Protein AF-0000000078706497 (afdb_homodimer)

Structure (mmCIF, N/CA/C/O backbone):
data_AF-0000000078706497-model_v1
#
loop_
_entity.id
_entity.type
_entity.pdbx_description
1 polymer 'non-specific serine/threonine protein kinase'
#
loop_
_atom_site.group_PDB
_atom_site.id
_atom_site.type_symbol
_atom_site.label_atom_id
_atom_site.label_alt_id
_atom_site.label_comp_id
_atom_site.label_asym_id
_atom_site.label_entity_id
_atom_site.label_seq_id
_atom_site.pdbx_PDB_ins_code
_atom_site.Cartn_x
_atom_site.Cartn_y
_atom_site.Cartn_z
_atom_site.occupancy
_atom_site.B_iso_or_equiv
_atom_site.auth_seq_id
_atom_site.auth_comp_id
_atom_site.auth_asym_id
_atom_site.auth_atom_id
_atom_site.pdbx_PDB_model_num
ATOM 1 N N . MET A 1 1 ? 19.969 73.562 -28.781 1 34.78 1 MET A N 1
ATOM 2 C CA . MET A 1 1 ? 19.391 74.125 -27.562 1 34.78 1 MET A CA 1
ATOM 3 C C . MET A 1 1 ? 19.656 73.188 -26.375 1 34.78 1 MET A C 1
ATOM 5 O O . MET A 1 1 ? 19.891 73.688 -25.266 1 34.78 1 MET A O 1
ATOM 9 N N . VAL A 1 2 ? 19.422 71.938 -26.625 1 42.34 2 VAL A N 1
ATOM 10 C CA . VAL A 1 2 ? 19.531 70.938 -25.578 1 42.34 2 VAL A CA 1
ATOM 11 C C . VAL A 1 2 ? 20.984 70.812 -25.125 1 42.34 2 VAL A C 1
ATOM 13 O O . VAL A 1 2 ? 21.25 70.5 -23.953 1 42.34 2 VAL A O 1
ATOM 16 N N . HIS A 1 3 ? 21.844 70.812 -26.172 1 37.47 3 HIS A N 1
ATOM 17 C CA . HIS A 1 3 ? 23.188 70.25 -25.875 1 37.47 3 HIS A CA 1
ATOM 18 C C . HIS A 1 3 ? 23.969 71.25 -25.031 1 37.47 3 HIS A C 1
ATOM 20 O O . HIS A 1 3 ? 25.188 71.125 -24.891 1 37.47 3 HIS A O 1
ATOM 26 N N . SER A 1 4 ? 23.562 72.562 -24.984 1 37.47 4 SER A N 1
ATOM 27 C CA . SER A 1 4 ? 24.516 73.25 -24.156 1 37.47 4 SER A CA 1
ATOM 28 C C . SER A 1 4 ? 24.656 72.625 -22.781 1 37.47 4 SER A C 1
ATOM 30 O O . SER A 1 4 ? 23.656 72.25 -22.172 1 37.47 4 SER A O 1
ATOM 32 N N . THR A 1 5 ? 25.578 71.812 -22.547 1 37.81 5 THR A N 1
ATOM 33 C CA . THR A 1 5 ? 26.047 71.25 -21.281 1 37.81 5 THR A CA 1
ATOM 34 C C . THR A 1 5 ? 25.891 72.312 -20.156 1 37.81 5 THR A C 1
ATOM 36 O O . THR A 1 5 ? 26.766 72.438 -19.297 1 37.81 5 THR A O 1
ATOM 39 N N . CYS A 1 6 ? 25.094 73.312 -20.297 1 35.19 6 CYS A N 1
ATOM 40 C CA . CYS A 1 6 ? 25.016 74.312 -19.25 1 35.19 6 CYS A CA 1
ATOM 41 C C . CYS A 1 6 ? 24.984 73.688 -17.875 1 35.19 6 CYS A C 1
ATOM 43 O O . CYS A 1 6 ? 24.25 72.688 -17.641 1 35.19 6 CYS A O 1
ATOM 45 N N . ASP A 1 7 ? 26.031 73.688 -17.031 1 36.41 7 ASP A N 1
ATOM 46 C CA . ASP A 1 7 ? 26.109 73.562 -15.578 1 36.41 7 ASP A CA 1
ATOM 47 C C . ASP A 1 7 ? 24.75 73.875 -14.938 1 36.41 7 ASP A C 1
ATOM 49 O O . ASP A 1 7 ? 23.859 74.438 -15.586 1 36.41 7 ASP A O 1
ATOM 53 N N . ASN A 1 8 ? 24.703 73.75 -13.477 1 39.38 8 ASN A N 1
ATOM 54 C CA . ASN A 1 8 ? 23.656 73.875 -12.477 1 39.38 8 ASN A CA 1
ATOM 55 C C . ASN A 1 8 ? 22.781 75.125 -12.781 1 39.38 8 ASN A C 1
ATOM 57 O O . ASN A 1 8 ? 22.141 75.688 -11.875 1 39.38 8 ASN A O 1
ATOM 61 N N . HIS A 1 9 ? 23.031 76 -13.711 1 40.28 9 HIS A N 1
ATOM 62 C CA . HIS A 1 9 ? 22.469 77.312 -13.703 1 40.28 9 HIS A CA 1
ATOM 63 C C . HIS A 1 9 ? 20.953 77.312 -13.891 1 40.28 9 HIS A C 1
ATOM 65 O O . HIS A 1 9 ? 20.438 76.5 -14.641 1 40.28 9 HIS A O 1
ATOM 71 N N . SER A 1 10 ? 20.188 77.812 -12.805 1 47.84 10 SER A N 1
ATOM 72 C CA . SER A 1 10 ? 18.797 78.25 -12.734 1 47.84 10 SER A CA 1
ATOM 73 C C . SER A 1 10 ? 18.312 78.75 -14.086 1 47.84 10 SER A C 1
ATOM 75 O O . SER A 1 10 ? 19.031 79.5 -14.773 1 47.84 10 SER A O 1
ATOM 77 N N . VAL A 1 11 ? 17.75 78.062 -14.867 1 53.53 11 VAL A N 1
ATOM 78 C CA . VAL A 1 11 ? 16.953 78.438 -16.031 1 53.53 11 VAL A CA 1
ATOM 79 C C . VAL A 1 11 ? 16.547 79.938 -15.891 1 53.53 11 VAL A C 1
ATOM 81 O O . VAL A 1 11 ? 16.109 80.562 -16.859 1 53.53 11 VAL A O 1
ATOM 84 N N . LEU A 1 12 ? 16.641 80.438 -14.688 1 52 12 LEU A N 1
ATOM 85 C CA . LEU A 1 12 ? 16.172 81.812 -14.344 1 52 12 LEU A CA 1
ATOM 86 C C . LEU A 1 12 ? 16.906 82.875 -15.141 1 52 12 LEU A C 1
ATOM 88 O O . LEU A 1 12 ? 16.312 83.875 -15.547 1 52 12 LEU A O 1
ATOM 92 N N . ASN A 1 13 ? 18.281 82.688 -15.18 1 54.47 13 ASN A N 1
ATOM 93 C CA . ASN A 1 13 ? 19.078 83.75 -15.773 1 54.47 13 ASN A CA 1
ATOM 94 C C . ASN A 1 13 ? 19.406 83.5 -17.234 1 54.47 13 ASN A C 1
ATOM 96 O O . ASN A 1 13 ? 20.281 84.125 -17.828 1 54.47 13 ASN A O 1
ATOM 100 N N . SER A 1 14 ? 18.781 82.562 -17.859 1 59.28 14 SER A N 1
ATOM 101 C CA . SER A 1 14 ? 19.188 82.25 -19.219 1 59.28 14 SER A CA 1
ATOM 102 C C . SER A 1 14 ? 18.422 83.062 -20.234 1 59.28 14 SER A C 1
ATOM 104 O O . SER A 1 14 ? 17.234 83.312 -20.078 1 59.28 14 SER A O 1
ATOM 106 N N . PRO A 1 15 ? 19.078 83.812 -21.094 1 62.59 15 PRO A N 1
ATOM 107 C CA . PRO A 1 15 ? 18.438 84.562 -22.172 1 62.59 15 PRO A CA 1
ATOM 108 C C . PRO A 1 15 ? 17.516 83.688 -23.016 1 62.59 15 PRO A C 1
ATOM 110 O O . PRO A 1 15 ? 16.641 84.188 -23.719 1 62.59 15 PRO A O 1
ATOM 113 N N . CYS A 1 16 ? 17.656 82.375 -22.875 1 65.5 16 CYS A N 1
ATOM 114 C CA . CYS A 1 16 ? 16.812 81.438 -23.656 1 65.5 16 CYS A CA 1
ATOM 115 C C . CYS A 1 16 ? 15.383 81.438 -23.141 1 65.5 16 CYS A C 1
ATOM 117 O O . CYS A 1 16 ? 14.445 81.25 -23.906 1 65.5 16 CYS A O 1
ATOM 119 N N . ARG A 1 17 ? 15.188 81.75 -21.984 1 68.38 17 ARG A N 1
ATOM 120 C CA . ARG A 1 17 ? 13.844 81.812 -21.422 1 68.38 17 ARG A CA 1
ATOM 121 C C . ARG A 1 17 ? 13.008 82.938 -22.062 1 68.38 17 ARG A C 1
ATOM 123 O O . ARG A 1 17 ? 11.875 82.688 -22.484 1 68.38 17 ARG A O 1
ATOM 130 N N . GLU A 1 18 ? 13.664 83.938 -22.109 1 70.94 18 GLU A N 1
ATOM 131 C CA . GLU A 1 18 ? 12.953 85.062 -22.703 1 70.94 18 GLU A CA 1
ATOM 132 C C . GLU A 1 18 ? 12.656 84.812 -24.188 1 70.94 18 GLU A C 1
ATOM 134 O O . GLU A 1 18 ? 11.594 85.188 -24.672 1 70.94 18 GLU A O 1
ATOM 139 N N . PHE A 1 19 ? 13.648 84.188 -24.75 1 73.5 19 PHE A N 1
ATOM 140 C CA . PHE A 1 19 ? 13.477 83.812 -26.156 1 73.5 19 PHE A CA 1
ATOM 141 C C . PHE A 1 19 ? 12.305 82.875 -26.344 1 73.5 19 PHE A C 1
ATOM 143 O O . PHE A 1 19 ? 11.461 83.062 -27.219 1 73.5 19 PHE A O 1
ATOM 150 N N . LEU A 1 20 ? 12.086 81.938 -25.5 1 76.12 20 LEU A N 1
ATOM 151 C CA . LEU A 1 20 ? 11.031 80.938 -25.641 1 76.12 20 LEU A CA 1
ATOM 152 C C . LEU A 1 20 ? 9.672 81.5 -25.312 1 76.12 20 LEU A C 1
ATOM 154 O O . LEU A 1 20 ? 8.664 81.188 -25.938 1 76.12 20 LEU A O 1
ATOM 158 N N . LEU A 1 21 ? 9.672 82.5 -24.453 1 76.81 21 LEU A N 1
ATOM 159 C CA . LEU A 1 21 ? 8.406 83.062 -24.031 1 76.81 21 LEU A CA 1
ATOM 160 C C . LEU A 1 21 ? 7.836 83.938 -25.141 1 76.81 21 LEU A C 1
ATOM 162 O O . LEU A 1 21 ? 6.621 84.188 -25.219 1 76.81 21 LEU A O 1
ATOM 166 N N . THR A 1 22 ? 8.672 84.375 -26.047 1 77.62 22 THR A N 1
ATOM 167 C CA . THR A 1 22 ? 8.203 85.25 -27.141 1 77.62 22 THR A CA 1
ATOM 168 C C . THR A 1 22 ? 7.418 84.438 -28.156 1 77.62 22 THR A C 1
ATOM 170 O O . THR A 1 22 ? 6.586 84.938 -28.891 1 77.62 22 THR A O 1
ATOM 173 N N . PHE A 1 23 ? 7.617 83.062 -28.156 1 78 23 PHE A N 1
ATOM 174 C CA . PHE A 1 23 ? 6.953 82.25 -29.141 1 78 23 PHE A CA 1
ATOM 175 C C . PHE A 1 23 ? 5.527 81.875 -28.703 1 78 23 PHE A C 1
ATOM 177 O O . PHE A 1 23 ? 4.75 81.312 -29.469 1 78 23 PHE A O 1
ATOM 184 N N . LEU A 1 24 ? 5.145 82.312 -27.453 1 79.62 24 LEU A N 1
ATOM 185 C CA . LEU A 1 24 ? 3.787 82.062 -27 1 79.62 24 LEU A CA 1
ATOM 186 C C . LEU A 1 24 ? 2.787 82.938 -27.703 1 79.62 24 LEU A C 1
ATOM 188 O O . LEU A 1 24 ? 1.589 82.688 -27.734 1 79.62 24 LEU A O 1
ATOM 192 N N . SER A 1 25 ? 3.301 84.062 -28.312 1 77.81 25 SER A N 1
ATOM 193 C CA . SER A 1 25 ? 2.441 85 -29.016 1 77.81 25 SER A CA 1
ATOM 194 C C . SER A 1 25 ? 2.592 84.812 -30.531 1 77.81 25 SER A C 1
ATOM 196 O O . SER A 1 25 ? 2.105 85.688 -31.297 1 77.81 25 SER A O 1
ATOM 198 N N . HIS A 1 26 ? 3.123 83.812 -30.953 1 78.69 26 HIS A N 1
ATOM 199 C CA . HIS A 1 26 ? 3.346 83.625 -32.375 1 78.69 26 HIS A CA 1
ATOM 200 C C . HIS A 1 26 ? 2.029 83.375 -33.125 1 78.69 26 HIS A C 1
ATOM 202 O O . HIS A 1 26 ? 1.067 82.875 -32.531 1 78.69 26 HIS A O 1
ATOM 208 N N . SER A 1 27 ? 1.895 83.688 -34.312 1 78.19 27 SER A N 1
ATOM 209 C CA . SER A 1 27 ? 0.67 83.625 -35.094 1 78.19 27 SER A CA 1
ATOM 210 C C . SER A 1 27 ? 0.325 82.188 -35.469 1 78.19 27 SER A C 1
ATOM 212 O O . SER A 1 27 ? -0.851 81.812 -35.562 1 78.19 27 SER A O 1
ATOM 214 N N . ALA A 1 28 ? 1.312 81.25 -35.5 1 81 28 ALA A N 1
ATOM 215 C CA . ALA A 1 28 ? 1.059 79.812 -35.844 1 81 28 ALA A CA 1
ATOM 216 C C . ALA A 1 28 ? 0.792 79 -34.594 1 81 28 ALA A C 1
ATOM 218 O O . ALA A 1 28 ? 1.59 79 -33.656 1 81 28 ALA A O 1
ATOM 219 N N . LYS A 1 29 ? -0.241 78.312 -34.531 1 82.94 29 LYS A N 1
ATOM 220 C CA . LYS A 1 29 ? -0.679 77.5 -33.375 1 82.94 29 LYS A CA 1
ATOM 221 C C . LYS A 1 29 ? 0.319 76.375 -33.062 1 82.94 29 LYS A C 1
ATOM 223 O O . LYS A 1 29 ? 0.599 76.062 -31.906 1 82.94 29 LYS A O 1
ATOM 228 N N . ASP A 1 30 ? 0.869 75.75 -34.094 1 81.38 30 ASP A N 1
ATOM 229 C CA . ASP A 1 30 ? 1.789 74.625 -33.906 1 81.38 30 ASP A CA 1
ATOM 230 C C . ASP A 1 30 ? 3.07 75.125 -33.219 1 81.38 30 ASP A C 1
ATOM 232 O O . ASP A 1 30 ? 3.615 74.375 -32.375 1 81.38 30 ASP A O 1
ATOM 236 N N . VAL A 1 31 ? 3.404 76.25 -33.531 1 81.38 31 VAL A N 1
ATOM 237 C CA . VAL A 1 31 ? 4.609 76.812 -32.938 1 81.38 31 VAL A CA 1
ATOM 238 C C . VAL A 1 31 ? 4.336 77.188 -31.469 1 81.38 31 VAL A C 1
ATOM 240 O O . VAL A 1 31 ? 5.172 76.938 -30.594 1 81.38 31 VAL A O 1
ATOM 243 N N . ARG A 1 32 ? 3.223 77.5 -31.203 1 83.62 32 ARG A N 1
ATOM 244 C CA . ARG A 1 32 ? 2.869 77.875 -29.828 1 83.62 32 ARG A CA 1
ATOM 245 C C . ARG A 1 32 ? 2.789 76.625 -28.953 1 83.62 32 ARG A C 1
ATOM 247 O O . ARG A 1 32 ? 3.283 76.625 -27.828 1 83.62 32 ARG A O 1
ATOM 254 N N . LEU A 1 33 ? 2.223 75.625 -29.422 1 82.38 33 LEU A N 1
ATOM 255 C CA . LEU A 1 33 ? 2.078 74.375 -28.672 1 82.38 33 LEU A CA 1
ATOM 256 C C . LEU A 1 33 ? 3.438 73.75 -28.391 1 82.38 33 LEU A C 1
ATOM 258 O O . LEU A 1 33 ? 3.693 73.312 -27.297 1 82.38 33 LEU A O 1
ATOM 262 N N . ARG A 1 34 ? 4.293 73.812 -29.375 1 81.38 34 ARG A N 1
ATOM 263 C CA . ARG A 1 34 ? 5.629 73.25 -29.203 1 81.38 34 ARG A CA 1
ATOM 264 C C . ARG A 1 34 ? 6.469 74.125 -28.25 1 81.38 34 ARG A C 1
ATOM 266 O O . ARG A 1 34 ? 7.254 73.562 -27.469 1 81.38 34 ARG A O 1
ATOM 273 N N . ALA A 1 35 ? 6.207 75.25 -28.344 1 81.31 35 ALA A N 1
ATOM 274 C CA . ALA A 1 35 ? 6.918 76.188 -27.422 1 81.31 35 ALA A CA 1
ATOM 275 C C . ALA A 1 35 ? 6.516 75.875 -25.969 1 81.31 35 ALA A C 1
ATOM 277 O O . ALA A 1 35 ? 7.367 75.875 -25.078 1 81.31 35 ALA A O 1
ATOM 278 N N . SER A 1 36 ? 5.238 75.688 -25.766 1 81.19 36 SER A N 1
ATOM 279 C CA . SER A 1 36 ? 4.754 75.438 -24.422 1 81.19 36 SER A CA 1
ATOM 280 C C . SER A 1 36 ? 5.355 74.125 -23.891 1 81.19 36 SER A C 1
ATOM 282 O O . SER A 1 36 ? 5.719 74 -22.719 1 81.19 36 SER A O 1
ATOM 284 N N . ARG A 1 37 ? 5.562 73.25 -24.688 1 80.19 37 ARG A N 1
ATOM 285 C CA . ARG A 1 37 ? 6.141 71.938 -24.281 1 80.19 37 ARG A CA 1
ATOM 286 C C . ARG A 1 37 ? 7.629 72.062 -23.984 1 80.19 37 ARG A C 1
ATOM 288 O O . ARG A 1 37 ? 8.133 71.5 -23.031 1 80.19 37 ARG A O 1
ATOM 295 N N . VAL A 1 38 ? 8.211 72.875 -24.781 1 78.5 38 VAL A N 1
ATOM 296 C CA . VAL A 1 38 ? 9.648 73.062 -24.625 1 78.5 38 VAL A CA 1
ATOM 297 C C . VAL A 1 38 ? 9.938 73.812 -23.344 1 78.5 38 VAL A C 1
ATOM 299 O O . VAL A 1 38 ? 10.922 73.562 -22.656 1 78.5 38 VAL A O 1
ATOM 302 N N . ILE A 1 39 ? 9.133 74.688 -23.062 1 78.38 39 ILE A N 1
ATOM 303 C CA . ILE A 1 39 ? 9.312 75.438 -21.828 1 78.38 39 ILE A CA 1
ATOM 304 C C . ILE A 1 39 ? 9.258 74.5 -20.625 1 78.38 39 ILE A C 1
ATOM 306 O O . ILE A 1 39 ? 10.055 74.625 -19.688 1 78.38 39 ILE A O 1
ATOM 310 N N . LEU A 1 40 ? 8.352 73.625 -20.656 1 76.19 40 LEU A N 1
ATOM 311 C CA . LEU A 1 40 ? 8.242 72.688 -19.578 1 76.19 40 LEU A CA 1
ATOM 312 C C . LEU A 1 40 ? 9.5 71.812 -19.453 1 76.19 40 LEU A C 1
ATOM 314 O O . LEU A 1 40 ? 9.992 71.562 -18.359 1 76.19 40 LEU A O 1
ATOM 318 N N . TYR A 1 41 ? 10.008 71.375 -20.547 1 74.31 41 TYR A N 1
ATOM 319 C CA . TYR A 1 41 ? 11.195 70.562 -20.547 1 74.31 41 TYR A CA 1
ATOM 320 C C . TYR A 1 41 ? 12.422 71.312 -20.062 1 74.31 41 TYR A C 1
ATOM 322 O O . TYR A 1 41 ? 13.289 70.75 -19.391 1 74.31 41 TYR A O 1
ATOM 330 N N . PHE A 1 42 ? 12.32 72.5 -20.406 1 71.31 42 PHE A N 1
ATOM 331 C CA . PHE A 1 42 ? 13.414 73.375 -19.969 1 71.31 42 PHE A CA 1
ATOM 332 C C . PHE A 1 42 ? 13.383 73.625 -18.469 1 71.31 42 PHE A C 1
ATOM 334 O O . PHE A 1 42 ? 14.43 73.75 -17.828 1 71.31 42 PHE A O 1
ATOM 341 N N . ALA A 1 43 ? 12.266 73.562 -17.859 1 70.69 43 ALA A N 1
ATOM 342 C CA . ALA A 1 43 ? 12.109 73.75 -16.422 1 70.69 43 ALA A CA 1
ATOM 343 C C . ALA A 1 43 ? 12.406 72.5 -15.648 1 70.69 43 ALA A C 1
ATOM 345 O O . ALA A 1 43 ? 12.734 72.562 -14.461 1 70.69 43 ALA A O 1
ATOM 346 N N . GLN A 1 44 ? 12.383 71.375 -16.25 1 69.88 44 GLN A N 1
ATOM 347 C CA . GLN A 1 44 ? 12.547 70.062 -15.57 1 69.88 44 GLN A CA 1
ATOM 348 C C . GLN A 1 44 ? 14.016 69.688 -15.531 1 69.88 44 GLN A C 1
ATOM 350 O O . GLN A 1 44 ? 14.641 69.5 -16.578 1 69.88 44 GLN A O 1
ATOM 355 N N . THR A 1 45 ? 14.672 70.062 -14.414 1 64.44 45 THR A N 1
ATOM 356 C CA . THR A 1 45 ? 16.047 69.625 -14.18 1 64.44 45 THR A CA 1
ATOM 357 C C . THR A 1 45 ? 16.094 68.438 -13.242 1 64.44 45 THR A C 1
ATOM 359 O O . THR A 1 45 ? 15.156 68.188 -12.492 1 64.44 45 THR A O 1
ATOM 362 N N . PRO A 1 46 ? 16.984 67.5 -13.289 1 60.78 46 PRO A N 1
ATOM 363 C CA . PRO A 1 46 ? 17.078 66.312 -12.43 1 60.78 46 PRO A CA 1
ATOM 364 C C . PRO A 1 46 ? 17.156 66.688 -10.945 1 60.78 46 PRO A C 1
ATOM 366 O O . PRO A 1 46 ? 16.734 65.875 -10.102 1 60.78 46 PRO A O 1
ATOM 369 N N . ASP A 1 47 ? 17.688 67.812 -10.625 1 62.22 47 ASP A N 1
ATOM 370 C CA . ASP A 1 47 ? 17.703 68.25 -9.219 1 62.22 47 ASP A CA 1
ATOM 371 C C . ASP A 1 47 ? 16.344 68.812 -8.789 1 62.22 47 ASP A C 1
ATOM 373 O O . ASP A 1 47 ? 15.852 69.75 -9.383 1 62.22 47 ASP A O 1
ATOM 377 N N . LYS A 1 48 ? 15.75 68.312 -7.816 1 67.75 48 LYS A N 1
ATOM 378 C CA . LYS A 1 48 ? 14.398 68.625 -7.359 1 67.75 48 LYS A CA 1
ATOM 379 C C . LYS A 1 48 ? 14.312 70.062 -6.918 1 67.75 48 LYS A C 1
ATOM 381 O O . LYS A 1 48 ? 13.344 70.75 -7.242 1 67.75 48 LYS A O 1
ATOM 386 N N . THR A 1 49 ? 15.266 70.562 -6.211 1 68 49 THR A N 1
ATOM 387 C CA . THR A 1 49 ? 15.211 71.875 -5.652 1 68 49 THR A CA 1
ATOM 388 C C . THR A 1 49 ? 15.289 72.938 -6.758 1 68 49 THR A C 1
ATOM 390 O O . THR A 1 49 ? 14.57 73.938 -6.727 1 68 49 THR A O 1
ATOM 393 N N . ILE A 1 50 ? 16.094 72.625 -7.695 1 68.62 50 ILE A N 1
ATOM 394 C CA . ILE A 1 50 ? 16.266 73.562 -8.789 1 68.62 50 ILE A CA 1
ATOM 395 C C . ILE A 1 50 ? 15.016 73.562 -9.672 1 68.62 50 ILE A C 1
ATOM 397 O O . ILE A 1 50 ? 14.578 74.625 -10.148 1 68.62 50 ILE A O 1
ATOM 401 N N . CYS A 1 51 ? 14.438 72.438 -9.711 1 70.88 51 CYS A N 1
ATOM 402 C CA . CYS A 1 51 ? 13.227 72.375 -10.516 1 70.88 51 CYS A CA 1
ATOM 403 C C . CYS A 1 51 ? 12.094 73.125 -9.891 1 70.88 51 CYS A C 1
ATOM 405 O O . CYS A 1 51 ? 11.375 73.875 -10.594 1 70.88 51 CYS A O 1
ATOM 407 N N . ILE A 1 52 ? 11.984 73.188 -8.656 1 69.88 52 ILE A N 1
ATOM 408 C CA . ILE A 1 52 ? 10.938 73.938 -7.961 1 69.88 52 ILE A CA 1
ATOM 409 C C . ILE A 1 52 ? 11.18 75.438 -8.086 1 69.88 52 ILE A C 1
ATOM 411 O O . ILE A 1 52 ? 10.25 76.188 -8.312 1 69.88 52 ILE A O 1
ATOM 415 N N . GLN A 1 53 ? 12.398 75.75 -8.023 1 72.56 53 GLN A N 1
ATOM 416 C CA . GLN A 1 53 ? 12.734 77.188 -8.164 1 72.56 53 GLN A CA 1
ATOM 417 C C . GLN A 1 53 ? 12.453 77.625 -9.586 1 72.56 53 GLN A C 1
ATOM 419 O O . GLN A 1 53 ? 11.93 78.75 -9.773 1 72.56 53 GLN A O 1
ATOM 424 N N . ASN A 1 54 ? 12.797 76.875 -10.523 1 72.12 54 ASN A N 1
ATOM 425 C CA . ASN A 1 54 ? 12.539 77.25 -11.914 1 72.12 54 ASN A CA 1
ATOM 426 C C . ASN A 1 54 ? 11.047 77.375 -12.188 1 72.12 54 ASN A C 1
ATOM 428 O O . ASN A 1 54 ? 10.617 78.312 -12.828 1 72.12 54 ASN A O 1
ATOM 432 N N . ILE A 1 55 ? 10.328 76.5 -11.625 1 73.31 55 ILE A N 1
ATOM 433 C CA . ILE A 1 55 ? 8.891 76.5 -11.867 1 73.31 55 ILE A CA 1
ATOM 434 C C . ILE A 1 55 ? 8.258 77.688 -11.156 1 73.31 55 ILE A C 1
ATOM 436 O O . ILE A 1 55 ? 7.348 78.312 -11.68 1 73.31 55 ILE A O 1
ATOM 440 N N . THR A 1 56 ? 8.797 78.062 -10.086 1 73.38 56 THR A N 1
ATOM 441 C CA . THR A 1 56 ? 8.273 79.188 -9.359 1 73.38 56 THR A CA 1
ATOM 442 C C . THR A 1 56 ? 8.555 80.5 -10.125 1 73.38 56 THR A C 1
ATOM 444 O O . THR A 1 56 ? 7.672 81.375 -10.258 1 73.38 56 THR A O 1
ATOM 447 N N . VAL A 1 57 ? 9.734 80.625 -10.594 1 72.69 57 VAL A N 1
ATOM 448 C CA . VAL A 1 57 ? 10.094 81.812 -11.344 1 72.69 57 VAL A CA 1
ATOM 449 C C . VAL A 1 57 ? 9.297 81.875 -12.648 1 72.69 57 VAL A C 1
ATOM 451 O O . VAL A 1 57 ? 8.797 82.938 -13.031 1 72.69 57 VAL A O 1
ATOM 454 N N . LEU A 1 58 ? 9.172 80.75 -13.273 1 74.69 58 LEU A N 1
ATOM 455 C CA . LEU A 1 58 ? 8.406 80.688 -14.508 1 74.69 58 LEU A CA 1
ATOM 456 C C . LEU A 1 58 ? 6.945 81.062 -14.266 1 74.69 58 LEU A C 1
ATOM 458 O O . LEU A 1 58 ? 6.328 81.75 -15.062 1 74.69 58 LEU A O 1
ATOM 462 N N . SER A 1 59 ? 6.43 80.562 -13.227 1 74.06 59 SER A N 1
ATOM 463 C CA . SER A 1 59 ? 5.031 80.875 -12.922 1 74.06 59 SER A CA 1
ATOM 464 C C . SER A 1 59 ? 4.82 82.375 -12.656 1 74.06 59 SER A C 1
ATOM 466 O O . SER A 1 59 ? 3.824 82.938 -13.102 1 74.06 59 SER A O 1
ATOM 468 N N . GLU A 1 60 ? 5.746 82.938 -12.031 1 75.31 60 GLU A N 1
ATOM 469 C CA . GLU A 1 60 ? 5.641 84.375 -11.789 1 75.31 60 GLU A CA 1
ATOM 470 C C . GLU A 1 60 ? 5.746 85.188 -13.094 1 75.31 60 GLU A C 1
ATOM 472 O O . GLU A 1 60 ? 5.02 86.125 -13.297 1 75.31 60 GLU A O 1
ATOM 477 N N . GLN A 1 61 ? 6.598 84.75 -13.883 1 74.06 61 GLN A N 1
ATOM 478 C CA . GLN A 1 61 ? 6.746 85.438 -15.164 1 74.06 61 GLN A CA 1
ATOM 479 C C . GLN A 1 61 ? 5.516 85.25 -16.047 1 74.06 61 GLN A C 1
ATOM 481 O O . GLN A 1 61 ? 5.066 86.188 -16.703 1 74.06 61 GLN A O 1
ATOM 486 N N . VAL A 1 62 ? 5.055 84 -15.977 1 71.5 62 VAL A N 1
ATOM 487 C CA . VAL A 1 62 ? 3.869 83.75 -16.766 1 71.5 62 VAL A CA 1
ATOM 488 C C . VAL A 1 62 ? 2.68 84.562 -16.234 1 71.5 62 VAL A C 1
ATOM 490 O O . VAL A 1 62 ? 1.857 85.062 -17.016 1 71.5 62 VAL A O 1
ATOM 493 N N . LEU A 1 63 ? 2.725 84.75 -14.984 1 72.38 63 LEU A N 1
ATOM 494 C CA . LEU A 1 63 ? 1.681 85.562 -14.375 1 72.38 63 LEU A CA 1
ATOM 495 C C . LEU A 1 63 ? 1.777 87 -14.844 1 72.38 63 LEU A C 1
ATOM 497 O O . LEU A 1 63 ? 0.761 87.625 -15.156 1 72.38 63 LEU A O 1
ATOM 501 N N . ARG A 1 64 ? 2.904 87.438 -14.898 1 74.94 64 ARG A N 1
ATOM 502 C CA . ARG A 1 64 ? 3.107 88.812 -15.375 1 74.94 64 ARG A CA 1
ATOM 503 C C . ARG A 1 64 ? 2.699 88.938 -16.844 1 74.94 64 ARG A C 1
ATOM 505 O O . ARG A 1 64 ? 2.055 89.938 -17.219 1 74.94 64 ARG A O 1
ATOM 512 N N . LEU A 1 65 ? 2.988 88 -17.641 1 74.56 65 LEU A N 1
ATOM 513 C CA . LEU A 1 65 ? 2.672 88.062 -19.062 1 74.56 65 LEU A CA 1
ATOM 514 C C . LEU A 1 65 ? 1.17 87.938 -19.281 1 74.56 65 LEU A C 1
ATOM 516 O O . LEU A 1 65 ? 0.62 88.625 -20.172 1 74.56 65 LEU A O 1
ATOM 520 N N . ALA A 1 66 ? 0.505 87.125 -18.469 1 73.69 66 ALA A N 1
ATOM 521 C CA . ALA A 1 66 ? -0.938 86.938 -18.594 1 73.69 66 ALA A CA 1
ATOM 522 C C . ALA A 1 66 ? -1.683 88.25 -18.297 1 73.69 66 ALA A C 1
ATOM 524 O O . ALA A 1 66 ? -2.734 88.5 -18.875 1 73.69 66 ALA A O 1
ATOM 525 N N . ARG A 1 67 ? -1.098 89 -17.438 1 73.19 67 ARG A N 1
ATOM 526 C CA . ARG A 1 67 ? -1.746 90.25 -17.047 1 73.19 67 ARG A CA 1
ATOM 527 C C . ARG A 1 67 ? -1.49 91.375 -18.078 1 73.19 67 ARG A C 1
ATOM 529 O O . ARG A 1 67 ? -2.307 92.312 -18.234 1 73.19 67 ARG A O 1
ATOM 536 N N . THR A 1 68 ? -0.471 91.25 -18.828 1 74.19 68 THR A N 1
ATOM 537 C CA . THR A 1 68 ? -0.119 92.312 -19.781 1 74.19 68 THR A CA 1
ATOM 538 C C . THR A 1 68 ? -0.686 92 -21.156 1 74.19 68 THR A C 1
ATOM 540 O O . THR A 1 68 ? -1.055 92.938 -21.906 1 74.19 68 THR A O 1
ATOM 543 N N . HIS A 1 69 ? -0.846 90.75 -21.625 1 73.06 69 HIS A N 1
ATOM 544 C CA . HIS A 1 69 ? -1.301 90.438 -22.969 1 73.06 69 HIS A CA 1
ATOM 545 C C . HIS A 1 69 ? -2.729 89.875 -22.938 1 73.06 69 HIS A C 1
ATOM 547 O O . HIS A 1 69 ? -3.006 88.875 -22.297 1 73.06 69 HIS A O 1
ATOM 553 N N . THR A 1 70 ? -3.584 90.5 -23.453 1 71.38 70 THR A N 1
ATOM 554 C CA . THR A 1 70 ? -5 90.188 -23.406 1 71.38 70 THR A CA 1
ATOM 555 C C . THR A 1 70 ? -5.453 89.562 -24.734 1 71.38 70 THR A C 1
ATOM 557 O O . THR A 1 70 ? -6.629 89.25 -24.906 1 71.38 70 THR A O 1
ATOM 560 N N . SER A 1 71 ? -4.625 89.188 -25.688 1 79.31 71 SER A N 1
ATOM 561 C CA . SER A 1 71 ? -5.059 88.625 -26.969 1 79.31 71 SER A CA 1
ATOM 562 C C . SER A 1 71 ? -5.516 87.188 -26.812 1 79.31 71 SER A C 1
ATOM 564 O O . SER A 1 71 ? -4.969 86.438 -25.984 1 79.31 71 SER A O 1
ATOM 566 N N . PRO A 1 72 ? -6.605 86.75 -27.359 1 80.69 72 PRO A N 1
ATOM 567 C CA . PRO A 1 72 ? -7.141 85.375 -27.266 1 80.69 72 PRO A CA 1
ATOM 568 C C . PRO A 1 72 ? -6.152 84.312 -27.75 1 80.69 72 PRO A C 1
ATOM 570 O O . PRO A 1 72 ? -6.172 83.188 -27.281 1 80.69 72 PRO A O 1
ATOM 573 N N . THR A 1 73 ? -5.316 84.75 -28.703 1 81.06 73 THR A N 1
ATOM 574 C CA . THR A 1 73 ? -4.316 83.812 -29.188 1 81.06 73 THR A CA 1
ATOM 575 C C . THR A 1 73 ? -3.295 83.5 -28.094 1 81.06 73 THR A C 1
ATOM 577 O O . THR A 1 73 ? -2.908 82.312 -27.891 1 81.06 73 THR A O 1
ATOM 580 N N . PHE A 1 74 ? -3.074 84.438 -27.422 1 80.38 74 PHE A N 1
ATOM 581 C CA . PHE A 1 74 ? -2.16 84.25 -26.297 1 80.38 74 PHE A CA 1
ATOM 582 C C . PHE A 1 74 ? -2.824 83.438 -25.188 1 80.38 74 PHE A C 1
ATOM 584 O O . PHE A 1 74 ? -2.191 82.562 -24.578 1 80.38 74 PHE A O 1
ATOM 591 N N . GLY A 1 75 ? -4.047 83.75 -25.016 1 82.69 75 GLY A N 1
ATOM 592 C CA . GLY A 1 75 ? -4.785 83 -24 1 82.69 75 GLY A CA 1
ATOM 593 C C . GLY A 1 75 ? -4.801 81.5 -24.219 1 82.69 75 GLY A C 1
ATOM 594 O O . GLY A 1 75 ? -4.645 80.75 -23.266 1 82.69 75 GLY A O 1
ATOM 595 N N . ASP A 1 76 ? -4.949 81.188 -25.344 1 86.5 76 ASP A N 1
ATOM 596 C CA . ASP A 1 76 ? -4.953 79.75 -25.688 1 86.5 76 ASP A CA 1
ATOM 597 C C . ASP A 1 76 ? -3.607 79.125 -25.375 1 86.5 76 ASP A C 1
ATOM 599 O O . ASP A 1 76 ? -3.557 78.062 -24.766 1 86.5 76 ASP A O 1
ATOM 603 N N . SER A 1 77 ? -2.541 79.75 -25.672 1 85.5 77 SER A N 1
ATOM 604 C CA . SER A 1 77 ? -1.207 79.25 -25.422 1 85.5 77 SER A CA 1
ATOM 605 C C . SER A 1 77 ? -0.886 79.25 -23.922 1 85.5 77 SER A C 1
ATOM 607 O O . SER A 1 77 ? -0.253 78.312 -23.406 1 85.5 77 SER A O 1
ATOM 609 N N . PHE A 1 78 ? -1.369 80.188 -23.344 1 82.44 78 PHE A N 1
ATOM 610 C CA . PHE A 1 78 ? -1.114 80.375 -21.906 1 82.44 78 PHE A CA 1
ATOM 611 C C . PHE A 1 78 ? -1.785 79.25 -21.109 1 82.44 78 PHE A C 1
ATOM 613 O O . PHE A 1 78 ? -1.168 78.688 -20.234 1 82.44 78 PHE A O 1
ATOM 620 N N . ILE A 1 79 ? -2.969 78.938 -21.344 1 86.69 79 ILE A N 1
ATOM 621 C CA . ILE A 1 79 ? -3.709 77.938 -20.641 1 86.69 79 ILE A CA 1
ATOM 622 C C . ILE A 1 79 ? -3.018 76.562 -20.844 1 86.69 79 ILE A C 1
ATOM 624 O O . ILE A 1 79 ? -2.883 75.812 -19.891 1 86.69 79 ILE A O 1
ATOM 628 N N . THR A 1 80 ? -2.525 76.375 -22.016 1 87 80 THR A N 1
ATOM 629 C CA . THR A 1 80 ? -1.826 75.125 -22.297 1 87 80 THR A CA 1
ATOM 630 C C . THR A 1 80 ? -0.512 75.062 -21.531 1 87 80 THR A C 1
ATOM 632 O O . THR A 1 80 ? -0.156 74 -21 1 87 80 THR A O 1
ATOM 635 N N . LEU A 1 81 ? 0.088 76.188 -21.453 1 83.75 81 LEU A N 1
ATOM 636 C CA . LEU A 1 81 ? 1.342 76.188 -20.703 1 83.75 81 LEU A CA 1
ATOM 637 C C . LEU A 1 81 ? 1.099 75.938 -19.219 1 83.75 81 LEU A C 1
ATOM 639 O O . LEU A 1 81 ? 1.818 75.188 -18.594 1 83.75 81 LEU A O 1
ATOM 643 N N . CYS A 1 82 ? 0.125 76.562 -18.672 1 81.75 82 CYS A N 1
ATOM 644 C CA . CYS A 1 82 ? -0.209 76.375 -17.25 1 81.75 82 CYS A CA 1
ATOM 645 C C . CYS A 1 82 ? -0.593 74.938 -16.984 1 81.75 82 CYS A C 1
ATOM 647 O O . CYS A 1 82 ? -0.225 74.375 -15.945 1 81.75 82 CYS A O 1
ATOM 649 N N . GLY A 1 83 ? -1.276 74.375 -17.844 1 84.44 83 GLY A N 1
ATOM 650 C CA . GLY A 1 83 ? -1.638 73 -17.703 1 84.44 83 GLY A CA 1
ATOM 651 C C . GLY A 1 83 ? -0.437 72.062 -17.703 1 84.44 83 GLY A C 1
ATOM 652 O O . GLY A 1 83 ? -0.348 71.188 -16.859 1 84.44 83 GLY A O 1
ATOM 653 N N . TYR A 1 84 ? 0.517 72.375 -18.516 1 82.69 84 TYR A N 1
ATOM 654 C CA . TYR A 1 84 ? 1.709 71.5 -18.609 1 82.69 84 TYR A CA 1
ATOM 655 C C . TYR A 1 84 ? 2.551 71.625 -17.344 1 82.69 84 TYR A C 1
ATOM 657 O O . TYR A 1 84 ? 3.023 70.625 -16.812 1 82.69 84 TYR A O 1
ATOM 665 N N . ILE A 1 85 ? 2.611 72.812 -16.891 1 79.75 85 ILE A N 1
ATOM 666 C CA . ILE A 1 85 ? 3.432 73 -15.695 1 79.75 85 ILE A CA 1
ATOM 667 C C . ILE A 1 85 ? 2.766 72.375 -14.484 1 79.75 85 ILE A C 1
ATOM 669 O O . ILE A 1 85 ? 3.432 71.688 -13.68 1 79.75 85 ILE A O 1
ATOM 673 N N . SER A 1 86 ? 1.535 72.5 -14.414 1 80.75 86 SER A N 1
ATOM 674 C CA . SER A 1 86 ? 0.797 72 -13.266 1 80.75 86 SER A CA 1
ATOM 675 C C . SER A 1 86 ? 0.79 70.5 -13.25 1 80.75 86 SER A C 1
ATOM 677 O O . SER A 1 86 ? 0.624 69.875 -12.188 1 80.75 86 SER A O 1
ATOM 679 N N . LYS A 1 87 ? 0.952 69.875 -14.383 1 81.38 87 LYS A N 1
ATOM 680 C CA . LYS A 1 87 ? 0.944 68.375 -14.477 1 81.38 87 LYS A CA 1
ATOM 681 C C . LYS A 1 87 ? 2.279 67.812 -14.031 1 81.38 87 LYS A C 1
ATOM 683 O O . LYS A 1 87 ? 2.373 66.625 -13.734 1 81.38 87 LYS A O 1
ATOM 688 N N . SER A 1 88 ? 3.193 68.688 -13.805 1 75.31 88 SER A N 1
ATOM 689 C CA . SER A 1 88 ? 4.504 68.188 -13.375 1 75.31 88 SER A CA 1
ATOM 690 C C . SER A 1 88 ? 4.512 67.812 -11.891 1 75.31 88 SER A C 1
ATOM 692 O O . SER A 1 88 ? 3.834 68.5 -11.094 1 75.31 88 SER A O 1
ATOM 694 N N . LYS A 1 89 ? 5.172 66.812 -11.539 1 72.06 89 LYS A N 1
ATOM 695 C CA . LYS A 1 89 ? 5.25 66.312 -10.172 1 72.06 89 LYS A CA 1
ATOM 696 C C . LYS A 1 89 ? 5.848 67.312 -9.227 1 72.06 89 LYS A C 1
ATOM 698 O O . LYS A 1 89 ? 5.398 67.5 -8.086 1 72.06 89 LYS A O 1
ATOM 703 N N . TYR A 1 90 ? 6.734 68.062 -9.805 1 67.44 90 TYR A N 1
ATOM 704 C CA . TYR A 1 90 ? 7.441 69.062 -8.953 1 67.44 90 TYR A CA 1
ATOM 705 C C . TYR A 1 90 ? 6.59 70.25 -8.695 1 67.44 90 TYR A C 1
ATOM 707 O O . TYR A 1 90 ? 6.719 70.938 -7.652 1 67.44 90 TYR A O 1
ATOM 715 N N . ALA A 1 91 ? 5.738 70.562 -9.633 1 69.44 91 ALA A N 1
ATOM 716 C CA . ALA A 1 91 ? 4.828 71.688 -9.422 1 69.44 91 ALA A CA 1
ATOM 717 C C . ALA A 1 91 ? 3.822 71.375 -8.32 1 69.44 91 ALA A C 1
ATOM 719 O O . ALA A 1 91 ? 3.455 72.25 -7.543 1 69.44 91 ALA A O 1
ATOM 720 N N . PHE A 1 92 ? 3.568 70.125 -8.195 1 68 92 PHE A N 1
ATOM 721 C CA . PHE A 1 92 ? 2.582 69.688 -7.211 1 68 92 PHE A CA 1
ATOM 722 C C . PHE A 1 92 ? 3.146 69.75 -5.797 1 68 92 PHE A C 1
ATOM 724 O O . PHE A 1 92 ? 2.43 70.125 -4.859 1 68 92 PHE A O 1
ATOM 731 N N . GLU A 1 93 ? 4.383 69.625 -5.73 1 63.88 93 GLU A N 1
ATOM 732 C CA . GLU A 1 93 ? 5.031 69.625 -4.422 1 63.88 93 GLU A CA 1
ATOM 733 C C . GLU A 1 93 ? 5.344 71.062 -3.969 1 63.88 93 GLU A C 1
ATOM 735 O O . GLU A 1 93 ? 5.539 71.312 -2.777 1 63.88 93 GLU A O 1
ATOM 740 N N . SER A 1 94 ? 5.195 72 -4.957 1 63.34 94 SER A N 1
ATOM 741 C CA . SER A 1 94 ? 5.551 73.438 -4.641 1 63.34 94 SER A CA 1
ATOM 742 C C . SER A 1 94 ? 4.305 74.25 -4.5 1 63.34 94 SER A C 1
ATOM 744 O O . SER A 1 94 ? 3.199 73.875 -4.832 1 63.34 94 SER A O 1
ATOM 746 N N . GLU A 1 95 ? 4.469 75.438 -3.943 1 64.38 95 GLU A N 1
ATOM 747 C CA . GLU A 1 95 ? 3.414 76.438 -3.77 1 64.38 95 GLU A CA 1
ATOM 748 C C . GLU A 1 95 ? 2.959 77 -5.113 1 64.38 95 GLU A C 1
ATOM 750 O O . GLU A 1 95 ? 1.917 77.688 -5.195 1 64.38 95 GLU A O 1
ATOM 755 N N . CYS A 1 96 ? 3.623 76.562 -6.074 1 70.75 96 CYS A N 1
ATOM 756 C CA . CYS A 1 96 ? 3.324 77.125 -7.379 1 70.75 96 CYS A CA 1
ATOM 757 C C . CYS A 1 96 ? 2.035 76.562 -7.949 1 70.75 96 CYS A C 1
ATOM 759 O O . CYS A 1 96 ? 1.377 77.188 -8.781 1 70.75 96 CYS A O 1
ATOM 761 N N . GLN A 1 97 ? 1.733 75.438 -7.484 1 77.06 97 GLN A N 1
ATOM 762 C CA . GLN A 1 97 ? 0.531 74.812 -8.008 1 77.06 97 GLN A CA 1
ATOM 763 C C . GLN A 1 97 ? -0.706 75.688 -7.742 1 77.06 97 GLN A C 1
ATOM 765 O O . GLN A 1 97 ? -1.568 75.812 -8.609 1 77.06 97 GLN A O 1
ATOM 770 N N . VAL A 1 98 ? -0.644 76.312 -6.621 1 75.88 98 VAL A N 1
ATOM 771 C CA . VAL A 1 98 ? -1.795 77.125 -6.258 1 75.88 98 VAL A CA 1
ATOM 772 C C . VAL A 1 98 ? -1.883 78.375 -7.184 1 75.88 98 VAL A C 1
ATOM 774 O O . VAL A 1 98 ? -2.971 78.688 -7.629 1 75.88 98 VAL A O 1
ATOM 777 N N . THR A 1 99 ? -0.788 78.938 -7.461 1 76.31 99 THR A N 1
ATOM 778 C CA . THR A 1 99 ? -0.767 80.125 -8.32 1 76.31 99 THR A CA 1
ATOM 779 C C . THR A 1 99 ? -1.223 79.75 -9.734 1 76.31 99 THR A C 1
ATOM 781 O O . THR A 1 99 ? -2 80.5 -10.344 1 76.31 99 THR A O 1
ATOM 784 N N . LEU A 1 100 ? -0.753 78.625 -10.195 1 79.81 100 LEU A N 1
ATOM 785 C CA . LEU A 1 100 ? -1.111 78.25 -11.547 1 79.81 100 LEU A CA 1
ATOM 786 C C . LEU A 1 100 ? -2.588 77.875 -11.633 1 79.81 100 LEU A C 1
ATOM 788 O O . LEU A 1 100 ? -3.271 78.25 -12.586 1 79.81 100 LEU A O 1
ATOM 792 N N . LEU A 1 101 ? -3.027 77.188 -10.625 1 82.19 101 LEU A N 1
ATOM 793 C CA . LEU A 1 101 ? -4.438 76.812 -10.625 1 82.19 101 LEU A CA 1
ATOM 794 C C . LEU A 1 101 ? -5.328 78.062 -10.484 1 82.19 101 LEU A C 1
ATOM 796 O O . LEU A 1 101 ? -6.41 78.125 -11.062 1 82.19 101 LEU A O 1
ATOM 800 N N . THR A 1 102 ? -4.805 79 -9.719 1 80.44 102 THR A N 1
ATOM 801 C CA . THR A 1 102 ? -5.57 80.25 -9.586 1 80.44 102 THR A CA 1
ATOM 802 C C . THR A 1 102 ? -5.711 80.938 -10.93 1 80.44 102 THR A C 1
ATOM 804 O O . THR A 1 102 ? -6.773 81.438 -11.258 1 80.44 102 THR A O 1
ATOM 807 N N . LEU A 1 103 ? -4.727 80.875 -11.688 1 79.75 103 LEU A N 1
ATOM 808 C CA . LEU A 1 103 ? -4.773 81.438 -13.016 1 79.75 103 LEU A CA 1
ATOM 809 C C . LEU A 1 103 ? -5.742 80.75 -13.922 1 79.75 103 LEU A C 1
ATOM 811 O O . LEU A 1 103 ? -6.492 81.312 -14.68 1 79.75 103 LEU A O 1
ATOM 815 N N . LEU A 1 104 ? -5.738 79.5 -13.828 1 84.19 104 LEU A N 1
ATOM 816 C CA . LEU A 1 104 ? -6.652 78.688 -14.641 1 84.19 104 LEU A CA 1
ATOM 817 C C . LEU A 1 104 ? -8.102 78.938 -14.211 1 84.19 104 LEU A C 1
ATOM 819 O O . LEU A 1 104 ? -9 79 -15.055 1 84.19 104 LEU A O 1
ATOM 823 N N . VAL A 1 105 ? -8.234 79.188 -12.938 1 84.69 105 VAL A N 1
ATOM 824 C CA . VAL A 1 105 ? -9.578 79.438 -12.422 1 84.69 105 VAL A CA 1
ATOM 825 C C . VAL A 1 105 ? -10.062 80.812 -12.883 1 84.69 105 VAL A C 1
ATOM 827 O O . VAL A 1 105 ? -11.242 81 -13.195 1 84.69 105 VAL A O 1
ATOM 830 N N . GLU A 1 106 ? -9.234 81.688 -12.945 1 81.56 106 GLU A N 1
ATOM 831 C CA . GLU A 1 106 ? -9.602 83 -13.422 1 81.56 106 GLU A CA 1
ATOM 832 C C . GLU A 1 106 ? -10.062 82.938 -14.875 1 81.56 106 GLU A C 1
ATOM 834 O O . GLU A 1 106 ? -10.969 83.688 -15.258 1 81.56 106 GLU A O 1
ATOM 839 N N . TYR A 1 107 ? -9.516 82.062 -15.656 1 82.31 107 TYR A N 1
ATOM 840 C CA . TYR A 1 107 ? -9.883 81.938 -17.062 1 82.31 107 TYR A CA 1
ATOM 841 C C . TYR A 1 107 ? -11.234 81.25 -17.219 1 82.31 107 TYR A C 1
ATOM 843 O O . TYR A 1 107 ? -11.812 81.312 -18.312 1 82.31 107 TYR A O 1
ATOM 851 N N . LEU A 1 108 ? -11.719 80.688 -16.172 1 85 108 LEU A N 1
ATOM 852 C CA . LEU A 1 108 ? -13.055 80.125 -16.219 1 85 108 LEU A CA 1
ATOM 853 C C . LEU A 1 108 ? -14.109 81.25 -16.391 1 85 108 LEU A C 1
ATOM 855 O O . LEU A 1 108 ? -15.219 80.938 -16.859 1 85 108 LEU A O 1
ATOM 859 N N . GLY A 1 109 ? -13.742 82.438 -16.016 1 78.5 109 GLY A N 1
ATOM 860 C CA . GLY A 1 109 ? -14.664 83.562 -16.141 1 78.5 109 GLY A CA 1
ATOM 861 C C . GLY A 1 109 ? -14.469 84.312 -17.406 1 78.5 109 GLY A C 1
ATOM 862 O O . GLY A 1 109 ? -15.086 85.375 -17.578 1 78.5 109 GLY A O 1
ATOM 863 N N . ASN A 1 110 ? -13.68 83.875 -18.312 1 81.44 110 ASN A N 1
ATOM 864 C CA . ASN A 1 110 ? -13.406 84.562 -19.547 1 81.44 110 ASN A CA 1
ATOM 865 C C . ASN A 1 110 ? -14.594 84.562 -20.5 1 81.44 110 ASN A C 1
ATOM 867 O O . ASN A 1 110 ? -15.305 83.562 -20.578 1 81.44 110 ASN A O 1
ATOM 871 N N . PRO A 1 111 ? -14.875 85.562 -21.156 1 81.25 111 PRO A N 1
ATOM 872 C CA . PRO A 1 111 ? -16.031 85.688 -22.047 1 81.25 111 PRO A CA 1
ATOM 873 C C . PRO A 1 111 ? -15.906 84.75 -23.281 1 81.25 111 PRO A C 1
ATOM 875 O O . PRO A 1 111 ? -16.906 84.375 -23.859 1 81.25 111 PRO A O 1
ATOM 878 N N . ASN A 1 112 ? -14.688 84.375 -23.719 1 83.38 112 ASN A N 1
ATOM 879 C CA . ASN A 1 112 ? -14.484 83.438 -24.828 1 83.38 112 ASN A CA 1
ATOM 880 C C . ASN A 1 112 ? -14.758 82 -24.438 1 83.38 112 ASN A C 1
ATOM 882 O O . ASN A 1 112 ? -14.07 81.438 -23.578 1 83.38 112 ASN A O 1
ATOM 886 N N . LEU A 1 113 ? -15.773 81.5 -24.984 1 84.19 113 LEU A N 1
ATOM 887 C CA . LEU A 1 113 ? -16.25 80.125 -24.641 1 84.19 113 LEU A CA 1
ATOM 888 C C . LEU A 1 113 ? -15.148 79.125 -24.875 1 84.19 113 LEU A C 1
ATOM 890 O O . LEU A 1 113 ? -15.023 78.125 -24.109 1 84.19 113 LEU A O 1
ATOM 894 N N . PHE A 1 114 ? -14.391 79.312 -25.969 1 85.19 114 PHE A N 1
ATOM 895 C CA . PHE A 1 114 ? -13.336 78.312 -26.281 1 85.19 114 PHE A CA 1
ATOM 896 C C . PHE A 1 114 ? -12.273 78.312 -25.188 1 85.19 114 PHE A C 1
ATOM 898 O O . PHE A 1 114 ? -11.852 77.25 -24.734 1 85.19 114 PHE A O 1
ATOM 905 N N . LEU A 1 115 ? -11.938 79.438 -24.719 1 85.56 115 LEU A N 1
ATOM 906 C CA . LEU A 1 115 ? -10.922 79.5 -23.672 1 85.56 115 LEU A CA 1
ATOM 907 C C . LEU A 1 115 ? -11.445 79 -22.344 1 85.56 115 LEU A C 1
ATOM 909 O O . LEU A 1 115 ? -10.711 78.312 -21.594 1 85.56 115 LEU A O 1
ATOM 913 N N . ARG A 1 116 ? -12.594 79.188 -22.016 1 86.81 116 ARG A N 1
ATOM 914 C CA . ARG A 1 116 ? -13.219 78.688 -20.797 1 86.81 116 ARG A CA 1
ATOM 915 C C . ARG A 1 116 ? -13.258 77.188 -20.766 1 86.81 116 ARG A C 1
ATOM 917 O O . ARG A 1 116 ? -12.945 76.562 -19.75 1 86.81 116 ARG A O 1
ATOM 924 N N . SER A 1 117 ? -13.727 76.688 -21.844 1 87.81 117 SER A N 1
ATOM 925 C CA . SER A 1 117 ? -13.805 75.25 -21.953 1 87.81 117 SER A CA 1
ATOM 926 C C . SER A 1 117 ? -12.422 74.562 -21.875 1 87.81 117 SER A C 1
ATOM 928 O O . SER A 1 117 ? -12.258 73.5 -21.297 1 87.81 117 SER A O 1
ATOM 930 N N . LYS A 1 118 ? -11.492 75.312 -22.438 1 87.75 118 LYS A N 1
ATOM 931 C CA . LYS A 1 118 ? -10.125 74.812 -22.406 1 87.75 118 LYS A CA 1
ATOM 932 C C . LYS A 1 118 ? -9.562 74.812 -20.984 1 87.75 118 LYS A C 1
ATOM 934 O O . LYS A 1 118 ? -8.883 73.875 -20.547 1 87.75 118 LYS A O 1
ATOM 939 N N . ALA A 1 119 ? -9.766 75.875 -20.312 1 89.06 119 ALA A N 1
ATOM 940 C CA . ALA A 1 119 ? -9.312 75.938 -18.922 1 89.06 119 ALA A CA 1
ATOM 941 C C . ALA A 1 119 ? -9.945 74.875 -18.062 1 89.06 119 ALA A C 1
ATOM 943 O O . ALA A 1 119 ? -9.273 74.25 -17.234 1 89.06 119 ALA A O 1
ATOM 944 N N . TYR A 1 120 ? -11.172 74.625 -18.25 1 87.62 120 TYR A N 1
ATOM 945 C CA . TYR A 1 120 ? -11.883 73.625 -17.516 1 87.62 120 TYR A CA 1
ATOM 946 C C . TYR A 1 120 ? -11.281 72.25 -17.781 1 87.62 120 TYR A C 1
ATOM 948 O O . TYR A 1 120 ? -11.055 71.438 -16.859 1 87.62 120 TYR A O 1
ATOM 956 N N . VAL A 1 121 ? -10.945 72 -19.031 1 88 121 VAL A N 1
ATOM 957 C CA . VAL A 1 121 ? -10.391 70.688 -19.422 1 88 121 VAL A CA 1
ATOM 958 C C . VAL A 1 121 ? -8.977 70.562 -18.844 1 88 121 VAL A C 1
ATOM 960 O O . VAL A 1 121 ? -8.594 69.5 -18.391 1 88 121 VAL A O 1
ATOM 963 N N . GLU A 1 122 ? -8.336 71.688 -18.844 1 87.69 122 GLU A N 1
ATOM 964 C CA . GLU A 1 122 ? -6.973 71.625 -18.328 1 87.69 122 GLU A CA 1
ATOM 965 C C . GLU A 1 122 ? -6.965 71.312 -16.828 1 87.69 122 GLU A C 1
ATOM 967 O O . GLU A 1 122 ? -6.113 70.562 -16.328 1 87.69 122 GLU A O 1
ATOM 972 N N . ILE A 1 123 ? -7.809 71.812 -16.094 1 87.88 123 ILE A N 1
ATOM 973 C CA . ILE A 1 123 ? -7.895 71.562 -14.656 1 87.88 123 ILE A CA 1
ATOM 974 C C . ILE A 1 123 ? -8.242 70.062 -14.406 1 87.88 123 ILE A C 1
ATOM 976 O O . ILE A 1 123 ? -7.668 69.438 -13.523 1 87.88 123 ILE A O 1
ATOM 980 N N . CYS A 1 124 ? -9.125 69.625 -15.227 1 86.94 124 CYS A N 1
ATOM 981 C CA . CYS A 1 124 ? -9.492 68.188 -15.117 1 86.94 124 CYS A CA 1
ATOM 982 C C . CYS A 1 124 ? -8.305 67.312 -15.438 1 86.94 124 CYS A C 1
ATOM 984 O O . CYS A 1 124 ? -8.086 66.25 -14.773 1 86.94 124 CYS A O 1
ATOM 986 N N . ASP A 1 125 ? -7.473 67.812 -16.344 1 86.5 125 ASP A N 1
ATOM 987 C CA . ASP A 1 125 ? -6.316 67 -16.75 1 86.5 125 ASP A CA 1
ATOM 988 C C . ASP A 1 125 ? -5.227 67 -15.68 1 86.5 125 ASP A C 1
ATOM 990 O O . ASP A 1 125 ? -4.5 66.062 -15.5 1 86.5 125 ASP A O 1
ATOM 994 N N . VAL A 1 126 ? -5.16 68.062 -15.062 1 86.06 126 VAL A N 1
ATOM 995 C CA . VAL A 1 126 ? -4.18 68.125 -13.992 1 86.06 126 VAL A CA 1
ATOM 996 C C . VAL A 1 126 ? -4.547 67.188 -12.859 1 86.06 126 VAL A C 1
ATOM 998 O O . VAL A 1 126 ? -3.682 66.5 -12.305 1 86.06 126 VAL A O 1
ATOM 1001 N N . ALA A 1 127 ? -5.766 67.125 -12.523 1 84.5 127 ALA A N 1
ATOM 1002 C CA . ALA A 1 127 ? -6.223 66.25 -11.477 1 84.5 127 ALA A CA 1
ATOM 1003 C C . ALA A 1 127 ? -5.969 64.75 -11.859 1 84.5 127 ALA A C 1
ATOM 1005 O O . ALA A 1 127 ? -5.523 63.969 -11.031 1 84.5 127 ALA A O 1
ATOM 1006 N N . LYS A 1 128 ? -6.16 64.438 -13.125 1 85.12 128 LYS A N 1
ATOM 1007 C CA . LYS A 1 128 ? -5.957 63.094 -13.609 1 85.12 128 LYS A CA 1
ATOM 1008 C C . LYS A 1 128 ? -4.48 62.719 -13.602 1 85.12 128 LYS A C 1
ATOM 1010 O O . LYS A 1 128 ? -4.121 61.594 -13.242 1 85.12 128 LYS A O 1
ATOM 1015 N N . SER A 1 129 ? -3.703 63.688 -13.891 1 83.62 129 SER A N 1
ATOM 1016 C CA . SER A 1 129 ? -2.271 63.438 -13.977 1 83.62 129 SER A CA 1
ATOM 1017 C C . SER A 1 129 ? -1.681 63.125 -12.602 1 83.62 129 SER A C 1
ATOM 1019 O O . SER A 1 129 ? -0.761 62.344 -12.477 1 83.62 129 SER A O 1
ATOM 1021 N N . HIS A 1 130 ? -2.197 63.688 -11.672 1 79.31 130 HIS A N 1
ATOM 1022 C CA . HIS A 1 130 ? -1.684 63.469 -10.32 1 79.31 130 HIS A CA 1
ATOM 1023 C C . HIS A 1 130 ? -2.49 62.406 -9.586 1 79.31 130 HIS A C 1
ATOM 1025 O O . HIS A 1 130 ? -2.289 62.188 -8.391 1 79.31 130 HIS A O 1
ATOM 1031 N N . GLN A 1 131 ? -3.344 61.75 -10.297 1 76.62 131 GLN A N 1
ATOM 1032 C CA . GLN A 1 131 ? -4.199 60.688 -9.781 1 76.62 131 GLN A CA 1
ATOM 1033 C C . GLN A 1 131 ? -4.98 61.156 -8.555 1 76.62 131 GLN A C 1
ATOM 1035 O O . GLN A 1 131 ? -5.07 60.438 -7.555 1 76.62 131 GLN A O 1
ATOM 1040 N N . LEU A 1 132 ? -5.328 62.375 -8.57 1 77.38 132 LEU A N 1
ATOM 1041 C CA . LEU A 1 132 ? -6.16 62.969 -7.52 1 77.38 132 LEU A CA 1
ATOM 1042 C C . LEU A 1 132 ? -7.582 63.188 -8.023 1 77.38 132 LEU A C 1
ATOM 1044 O O . LEU A 1 132 ? -7.801 63.344 -9.227 1 77.38 132 LEU A O 1
ATOM 1048 N N . THR A 1 133 ? -8.492 63.094 -7.16 1 77.44 133 THR A N 1
ATOM 1049 C CA . THR A 1 133 ? -9.836 63.531 -7.52 1 77.44 133 THR A CA 1
ATOM 1050 C C . THR A 1 133 ? -9.875 65.062 -7.637 1 77.44 133 THR A C 1
ATOM 1052 O O . THR A 1 133 ? -9.016 65.75 -7.09 1 77.44 133 THR A O 1
ATOM 1055 N N . LEU A 1 134 ? -10.734 65.688 -8.453 1 80.62 134 LEU A N 1
ATOM 1056 C CA . LEU A 1 134 ? -10.875 67.125 -8.648 1 80.62 134 LEU A CA 1
ATOM 1057 C C . LEU A 1 134 ? -11.102 67.812 -7.312 1 80.62 134 LEU A C 1
ATOM 1059 O O . LEU A 1 134 ? -10.547 68.875 -7.078 1 80.62 134 LEU A O 1
ATOM 1063 N N . THR A 1 135 ? -11.711 67.188 -6.352 1 77.56 135 THR A N 1
ATOM 1064 C CA . THR A 1 135 ? -11.969 67.75 -5.039 1 77.56 135 THR A CA 1
ATOM 1065 C C . THR A 1 135 ? -10.688 67.812 -4.215 1 77.56 135 THR A C 1
ATOM 1067 O O . THR A 1 135 ? -10.445 68.812 -3.504 1 77.56 135 THR A O 1
ATOM 1070 N N . GLU A 1 136 ? -9.891 66.875 -4.445 1 75.75 136 GLU A N 1
ATOM 1071 C CA . GLU A 1 136 ? -8.633 66.875 -3.701 1 75.75 136 GLU A CA 1
ATOM 1072 C C . GLU A 1 136 ? -7.656 67.938 -4.211 1 75.75 136 GLU A C 1
ATOM 1074 O O . GLU A 1 136 ? -6.938 68.562 -3.422 1 75.75 136 GLU A O 1
ATOM 1079 N N . LEU A 1 137 ? -7.738 68.062 -5.48 1 76.94 137 LEU A N 1
ATOM 1080 C CA . LEU A 1 137 ? -6.844 69.062 -6.074 1 76.94 137 LEU A CA 1
ATOM 1081 C C . LEU A 1 137 ? -7.207 70.438 -5.609 1 76.94 137 LEU A C 1
ATOM 1083 O O . LEU A 1 137 ? -6.324 71.25 -5.289 1 76.94 137 LEU A O 1
ATOM 1087 N N . LEU A 1 138 ? -8.445 70.688 -5.488 1 75.62 138 LEU A N 1
ATOM 1088 C CA . LEU A 1 138 ? -8.891 72.062 -5.195 1 75.62 138 LEU A CA 1
ATOM 1089 C C . LEU A 1 138 ? -8.898 72.312 -3.691 1 75.62 138 LEU A C 1
ATOM 1091 O O . LEU A 1 138 ? -9 73.438 -3.256 1 75.62 138 LEU A O 1
ATOM 1095 N N . GLN A 1 139 ? -8.703 71.25 -2.908 1 71.62 139 GLN A N 1
ATOM 1096 C CA . GLN A 1 139 ? -8.773 71.438 -1.459 1 71.62 139 GLN A CA 1
ATOM 1097 C C . GLN A 1 139 ? -7.57 72.188 -0.927 1 71.62 139 GLN A C 1
ATOM 1099 O O . GLN A 1 139 ? -7.672 72.875 0.094 1 71.62 139 GLN A O 1
ATOM 1104 N N . GLU A 1 140 ? -6.492 72.25 -1.583 1 67.62 140 GLU A N 1
ATOM 1105 C CA . GLU A 1 140 ? -5.273 72.875 -1.118 1 67.62 140 GLU A CA 1
ATOM 1106 C C . GLU A 1 140 ? -5.477 74.375 -0.976 1 67.62 140 GLU A C 1
ATOM 1108 O O . GLU A 1 140 ? -4.949 75 -0.047 1 67.62 140 GLU A O 1
ATOM 1113 N N . ASN A 1 141 ? -6.176 75.062 -1.888 1 73.12 141 ASN A N 1
ATOM 1114 C CA . ASN A 1 141 ? -6.438 76.5 -1.794 1 73.12 141 ASN A CA 1
ATOM 1115 C C . ASN A 1 141 ? -7.93 76.812 -1.917 1 73.12 141 ASN A C 1
ATOM 1117 O O . ASN A 1 141 ? -8.312 77.75 -2.609 1 73.12 141 ASN A O 1
ATOM 1121 N N . LEU A 1 142 ? -8.578 76 -1.257 1 76.62 142 LEU A N 1
ATOM 1122 C CA . LEU A 1 142 ? -10.023 76.188 -1.34 1 76.62 142 LEU A CA 1
ATOM 1123 C C . LEU A 1 142 ? -10.422 77.562 -0.751 1 76.62 142 LEU A C 1
ATOM 1125 O O . LEU A 1 142 ? -11.359 78.188 -1.229 1 76.62 142 LEU A O 1
ATOM 1129 N N . GLU A 1 143 ? -9.633 78 0.156 1 78.44 143 GLU A N 1
ATOM 1130 C CA . GLU A 1 143 ? -9.945 79.25 0.77 1 78.44 143 GLU A CA 1
ATOM 1131 C C . GLU A 1 143 ? -9.836 80.375 -0.245 1 78.44 143 GLU A C 1
ATOM 1133 O O . GLU A 1 143 ? -10.758 81.188 -0.393 1 78.44 143 GLU A O 1
ATOM 1138 N N . GLY A 1 144 ? -8.781 80.438 -0.899 1 77.5 144 GLY A N 1
ATOM 1139 C CA . GLY A 1 144 ? -8.562 81.438 -1.88 1 77.5 144 GLY A CA 1
ATOM 1140 C C . GLY A 1 144 ? -9.555 81.438 -3.027 1 77.5 144 GLY A C 1
ATOM 1141 O O . GLY A 1 144 ? -10.094 82.438 -3.428 1 77.5 144 GLY A O 1
ATOM 1142 N N . TRP A 1 145 ? -9.828 80.312 -3.445 1 80.94 145 TRP A N 1
ATOM 1143 C CA . TRP A 1 145 ? -10.695 80.188 -4.609 1 80.94 145 TRP A CA 1
ATOM 1144 C C . TRP A 1 145 ? -12.148 80.438 -4.238 1 80.94 145 TRP A C 1
ATOM 1146 O O . TRP A 1 145 ? -12.906 81 -5.031 1 80.94 145 TRP A O 1
ATOM 1156 N N . SER A 1 146 ? -12.453 80.062 -3.018 1 83.94 146 SER A N 1
ATOM 1157 C CA . SER A 1 146 ? -13.82 80.312 -2.596 1 83.94 146 SER A CA 1
ATOM 1158 C C . SER A 1 146 ? -14.07 81.812 -2.457 1 83.94 146 SER A C 1
ATOM 1160 O O . SER A 1 146 ? -15.133 82.312 -2.832 1 83.94 146 SER A O 1
ATOM 1162 N N . GLN A 1 147 ? -13.156 82.5 -2.029 1 84.06 147 GLN A N 1
ATOM 1163 C CA . GLN A 1 147 ? -13.289 83.938 -1.93 1 84.06 147 GLN A CA 1
ATOM 1164 C C . GLN A 1 147 ? -13.367 84.562 -3.312 1 84.06 147 GLN A C 1
ATOM 1166 O O . GLN A 1 147 ? -14.148 85.5 -3.527 1 84.06 147 GLN A O 1
ATOM 1171 N N . PHE A 1 148 ? -12.57 84 -4.109 1 80.94 148 PHE A N 1
ATOM 1172 C CA . PHE A 1 148 ? -12.594 84.5 -5.484 1 80.94 148 PHE A CA 1
ATOM 1173 C C . PHE A 1 148 ? -13.953 84.25 -6.129 1 80.94 148 PHE A C 1
ATOM 1175 O O . PHE A 1 148 ? -14.492 85.062 -6.832 1 80.94 148 PHE A O 1
ATOM 1182 N N . ALA A 1 149 ? -14.484 83.188 -5.879 1 84.19 149 ALA A N 1
ATOM 1183 C CA . ALA A 1 149 ? -15.781 82.75 -6.438 1 84.19 149 ALA A CA 1
ATOM 1184 C C . ALA A 1 149 ? -16.891 83.688 -5.898 1 84.19 149 ALA A C 1
ATOM 1186 O O . ALA A 1 149 ? -17.766 84.125 -6.648 1 84.19 149 ALA A O 1
ATOM 1187 N N . VAL A 1 150 ? -16.812 84 -4.699 1 86.62 150 VAL A N 1
ATOM 1188 C CA . VAL A 1 150 ? -17.859 84.75 -4.07 1 86.62 150 VAL A CA 1
ATOM 1189 C C . VAL A 1 150 ? -17.75 86.25 -4.512 1 86.62 150 VAL A C 1
ATOM 1191 O O . VAL A 1 150 ? -18.75 86.875 -4.715 1 86.62 150 VAL A O 1
ATOM 1194 N N . ALA A 1 151 ? -16.531 86.625 -4.664 1 82.44 151 ALA A N 1
ATOM 1195 C CA . ALA A 1 151 ? -16.328 88 -5.113 1 82.44 151 ALA A CA 1
ATOM 1196 C C . ALA A 1 151 ? -16.922 88.25 -6.5 1 82.44 151 ALA A C 1
ATOM 1198 O O . ALA A 1 151 ? -17.359 89.375 -6.828 1 82.44 151 ALA A O 1
ATOM 1199 N N . ASN A 1 152 ? -17.047 87.25 -7.301 1 80.38 152 ASN A N 1
ATOM 1200 C CA . ASN A 1 152 ? -17.516 87.375 -8.672 1 80.38 152 ASN A CA 1
ATOM 1201 C C . ASN A 1 152 ? -18.938 86.812 -8.82 1 80.38 152 ASN A C 1
ATOM 1203 O O . ASN A 1 152 ? -19.406 86.562 -9.938 1 80.38 152 ASN A O 1
ATOM 1207 N N . LEU A 1 153 ? -19.609 86.625 -7.777 1 85.12 153 LEU A N 1
ATOM 1208 C CA . LEU A 1 153 ? -20.922 86 -7.801 1 85.12 153 LEU A CA 1
ATOM 1209 C C . LEU A 1 153 ? -21.938 86.875 -8.516 1 85.12 153 LEU A C 1
ATOM 1211 O O . LEU A 1 153 ? -22.828 86.375 -9.203 1 85.12 153 LEU A O 1
ATOM 1215 N N . LYS A 1 154 ? -21.719 88.25 -8.406 1 78.75 154 LYS A N 1
ATOM 1216 C CA . LYS A 1 154 ? -22.656 89.188 -9.031 1 78.75 154 LYS A CA 1
ATOM 1217 C C . LYS A 1 154 ? -22.203 89.562 -10.438 1 78.75 154 LYS A C 1
ATOM 1219 O O . LYS A 1 154 ? -23.016 89.625 -11.359 1 78.75 154 LYS A O 1
ATOM 1224 N N . THR A 1 155 ? -20.859 89.688 -10.656 1 80.5 155 THR A N 1
ATOM 1225 C CA . THR A 1 155 ? -20.312 90.125 -11.922 1 80.5 155 THR A CA 1
ATOM 1226 C C . THR A 1 155 ? -20.219 89 -12.938 1 80.5 155 THR A C 1
ATOM 1228 O O . THR A 1 155 ? -20.625 89.125 -14.094 1 80.5 155 THR A O 1
ATOM 1231 N N . ASN A 1 156 ? -19.766 87.875 -12.43 1 83.69 156 ASN A N 1
ATOM 1232 C CA . ASN A 1 156 ? -19.609 86.75 -13.312 1 83.69 156 ASN A CA 1
ATOM 1233 C C . ASN A 1 156 ? -20 85.438 -12.609 1 83.69 156 ASN A C 1
ATOM 1235 O O . ASN A 1 156 ? -19.141 84.688 -12.195 1 83.69 156 ASN A O 1
ATOM 1239 N N . PRO A 1 157 ? -21.25 85.188 -12.562 1 84.38 157 PRO A N 1
ATOM 1240 C CA . PRO A 1 157 ? -21.734 84 -11.805 1 84.38 157 PRO A CA 1
ATOM 1241 C C . PRO A 1 157 ? -21.312 82.688 -12.414 1 84.38 157 PRO A C 1
ATOM 1243 O O . PRO A 1 157 ? -21.359 81.625 -11.734 1 84.38 157 PRO A O 1
ATOM 1246 N N . ILE A 1 158 ? -20.734 82.688 -13.594 1 83.44 158 ILE A N 1
ATOM 1247 C CA . ILE A 1 158 ? -20.359 81.438 -14.258 1 83.44 158 ILE A CA 1
ATOM 1248 C C . ILE A 1 158 ? -19.156 80.812 -13.547 1 83.44 158 ILE A C 1
ATOM 1250 O O . ILE A 1 158 ? -19.016 79.562 -13.484 1 83.44 158 ILE A O 1
ATOM 1254 N N . ILE A 1 159 ? -18.391 81.688 -12.953 1 85.5 159 ILE A N 1
ATOM 1255 C CA . ILE A 1 159 ? -17.188 81.188 -12.273 1 85.5 159 ILE A CA 1
ATOM 1256 C C . ILE A 1 159 ? -17.578 80.312 -11.07 1 85.5 159 ILE A C 1
ATOM 1258 O O . ILE A 1 159 ? -17.062 79.25 -10.883 1 85.5 159 ILE A O 1
ATOM 1262 N N . SER A 1 160 ? -18.484 80.812 -10.312 1 86.94 160 SER A N 1
ATOM 1263 C CA . SER A 1 160 ? -18.906 80.062 -9.109 1 86.94 160 SER A CA 1
ATOM 1264 C C . SER A 1 160 ? -19.609 78.75 -9.461 1 86.94 160 SER A C 1
ATOM 1266 O O . SER A 1 160 ? -19.422 77.75 -8.781 1 86.94 160 SER A O 1
ATOM 1268 N N . LYS A 1 161 ? -20.359 78.812 -10.523 1 87.06 161 LYS A N 1
ATOM 1269 C CA . LYS A 1 161 ? -21.062 77.625 -10.961 1 87.06 161 LYS A CA 1
ATOM 1270 C C . LYS A 1 161 ? -20.078 76.562 -11.453 1 87.06 161 LYS A C 1
ATOM 1272 O O . LYS A 1 161 ? -20.203 75.375 -11.125 1 87.06 161 LYS A O 1
ATOM 1277 N N . LEU A 1 162 ? -19.078 77.062 -12.125 1 85.5 162 LEU A N 1
ATOM 1278 C CA . LEU A 1 162 ? -18.109 76.125 -12.664 1 85.5 162 LEU A CA 1
ATOM 1279 C C . LEU A 1 162 ? -17.203 75.562 -11.555 1 85.5 162 LEU A C 1
ATOM 1281 O O . LEU A 1 162 ? -16.844 74.375 -11.578 1 85.5 162 LEU A O 1
ATOM 1285 N N . LEU A 1 163 ? -16.891 76.312 -10.625 1 85.75 163 LEU A N 1
ATOM 1286 C CA . LEU A 1 163 ? -16.078 75.812 -9.508 1 85.75 163 LEU A CA 1
ATOM 1287 C C . LEU A 1 163 ? -16.844 74.812 -8.664 1 85.75 163 LEU A C 1
ATOM 1289 O O . LEU A 1 163 ? -16.25 73.875 -8.18 1 85.75 163 LEU A O 1
ATOM 1293 N N . ALA A 1 164 ? -18.062 75.062 -8.469 1 86.06 164 ALA A N 1
ATOM 1294 C CA . ALA A 1 164 ? -18.906 74.125 -7.758 1 86.06 164 ALA A CA 1
ATOM 1295 C C . ALA A 1 164 ? -19 72.812 -8.508 1 86.06 164 ALA A C 1
ATOM 1297 O O . ALA A 1 164 ? -18.922 71.688 -7.906 1 86.06 164 ALA A O 1
ATOM 1298 N N . GLN A 1 165 ? -19.062 72.938 -9.82 1 85.62 165 GLN A N 1
ATOM 1299 C CA . GLN A 1 165 ? -19.125 71.688 -10.648 1 85.62 165 GLN A CA 1
ATOM 1300 C C . GLN A 1 165 ? -17.828 70.938 -10.586 1 85.62 165 GLN A C 1
ATOM 1302 O O . GLN A 1 165 ? -17.828 69.688 -10.586 1 85.62 165 GLN A O 1
ATOM 1307 N N . LEU A 1 166 ? -16.797 71.688 -10.547 1 83.81 166 LEU A N 1
ATOM 1308 C CA . LEU A 1 166 ? -15.5 71 -10.469 1 83.81 166 LEU A CA 1
ATOM 1309 C C . LEU A 1 166 ? -15.367 70.25 -9.164 1 83.81 166 LEU A C 1
ATOM 1311 O O . LEU A 1 166 ? -14.695 69.25 -9.117 1 83.81 166 LEU A O 1
ATOM 1315 N N . ASN A 1 167 ? -15.938 70.75 -8.141 1 79.25 167 ASN A N 1
ATOM 1316 C CA . ASN A 1 167 ? -15.891 70.062 -6.848 1 79.25 167 ASN A CA 1
ATOM 1317 C C . ASN A 1 167 ? -16.969 69 -6.742 1 79.25 167 ASN A C 1
ATOM 1319 O O . ASN A 1 167 ? -17.047 68.25 -5.734 1 79.25 167 ASN A O 1
ATOM 1323 N N . GLY A 1 168 ? -17.812 68.75 -7.828 1 77.75 168 GLY A N 1
ATOM 1324 C CA . GLY A 1 168 ? -18.828 67.688 -7.906 1 77.75 168 GLY A CA 1
ATOM 1325 C C . GLY A 1 168 ? -20.031 68 -7.031 1 77.75 168 GLY A C 1
ATOM 1326 O O . GLY A 1 168 ? -20.719 67.062 -6.578 1 77.75 168 GLY A O 1
ATOM 1327 N N . VAL A 1 169 ? -20.125 69.25 -6.539 1 83.94 169 VAL A N 1
ATOM 1328 C CA . VAL A 1 169 ? -21.234 69.625 -5.648 1 83.94 169 VAL A CA 1
ATOM 1329 C C . VAL A 1 169 ? -22.062 70.75 -6.293 1 83.94 169 VAL A C 1
ATOM 1331 O O . VAL A 1 169 ? -21.656 71.312 -7.301 1 83.94 169 VAL A O 1
ATOM 1334 N N . THR A 1 170 ? -23.281 70.938 -5.816 1 85.56 170 THR A N 1
ATOM 1335 C CA . THR A 1 170 ? -24.141 72.062 -6.258 1 85.56 170 THR A CA 1
ATOM 1336 C C . THR A 1 170 ? -23.625 73.375 -5.73 1 85.56 170 THR A C 1
ATOM 1338 O O . THR A 1 170 ? -22.812 73.438 -4.812 1 85.56 170 THR A O 1
ATOM 1341 N N . LEU A 1 171 ? -23.984 74.375 -6.332 1 87.25 171 LEU A N 1
ATOM 1342 C CA . LEU A 1 171 ? -23.547 75.75 -5.906 1 87.25 171 LEU A CA 1
ATOM 1343 C C . LEU A 1 171 ? -23.953 76 -4.457 1 87.25 171 LEU A C 1
ATOM 1345 O O . LEU A 1 171 ? -23.172 76.562 -3.682 1 87.25 171 LEU A O 1
ATOM 1349 N N . GLY A 1 172 ? -25.109 75.562 -4.062 1 84.25 172 GLY A N 1
ATOM 1350 C CA . GLY A 1 172 ? -25.531 75.688 -2.68 1 84.25 172 GLY A CA 1
ATOM 1351 C C . GLY A 1 172 ? -24.672 74.938 -1.692 1 84.25 172 GLY A C 1
ATOM 1352 O O . GLY A 1 172 ? -24.297 75.5 -0.646 1 84.25 172 GLY A O 1
ATOM 1353 N N . GLN A 1 173 ? -24.328 73.938 -2.102 1 87.44 173 GLN A N 1
ATOM 1354 C CA . GLN A 1 173 ? -23.5 73.125 -1.232 1 87.44 173 GLN A CA 1
ATOM 1355 C C . GLN A 1 173 ? -22.078 73.625 -1.14 1 87.44 173 GLN A C 1
ATOM 1357 O O . GLN A 1 173 ? -21.469 73.562 -0.074 1 87.44 173 GLN A O 1
ATOM 1362 N N . PHE A 1 174 ? -21.641 74.125 -2.186 1 86.75 174 PHE A N 1
ATOM 1363 C CA . PHE A 1 174 ? -20.297 74.688 -2.221 1 86.75 174 PHE A CA 1
ATOM 1364 C C . PHE A 1 174 ? -20.203 75.875 -1.319 1 86.75 174 PHE A C 1
ATOM 1366 O O . PHE A 1 174 ? -19.266 76 -0.528 1 86.75 174 PHE A O 1
ATOM 1373 N N . LEU A 1 175 ? -21.219 76.688 -1.432 1 86.69 175 LEU A N 1
ATOM 1374 C CA . LEU A 1 175 ? -21.188 77.875 -0.636 1 86.69 175 LEU A CA 1
ATOM 1375 C C . LEU A 1 175 ? -21.391 77.562 0.844 1 86.69 175 LEU A C 1
ATOM 1377 O O . LEU A 1 175 ? -20.781 78.188 1.703 1 86.69 175 LEU A O 1
ATOM 1381 N N . SER A 1 176 ? -22.109 76.562 1.087 1 86.38 176 SER A N 1
ATOM 1382 C CA . SER A 1 176 ? -22.328 76.188 2.48 1 86.38 176 SER A CA 1
ATOM 1383 C C . SER A 1 176 ? -21.062 75.625 3.094 1 86.38 176 SER A C 1
ATOM 1385 O O . SER A 1 176 ? -20.75 75.875 4.258 1 86.38 176 SER A O 1
ATOM 1387 N N . ALA A 1 177 ? -20.297 75 2.369 1 81.31 177 ALA A N 1
ATOM 1388 C CA . ALA A 1 177 ? -19.078 74.312 2.857 1 81.31 177 ALA A CA 1
ATOM 1389 C C . ALA A 1 177 ? -17.953 75.312 3.031 1 81.31 177 ALA A C 1
ATOM 1391 O O . ALA A 1 177 ? -17.031 75.125 3.811 1 81.31 177 ALA A O 1
ATOM 1392 N N . THR A 1 178 ? -18.016 76.438 2.402 1 83.38 178 THR A N 1
ATOM 1393 C CA . THR A 1 178 ? -16.906 77.438 2.41 1 83.38 178 THR A CA 1
ATOM 1394 C C . THR A 1 178 ? -17.281 78.688 3.176 1 83.38 178 THR A C 1
ATOM 1396 O O . THR A 1 178 ? -16.609 79.688 3.059 1 83.38 178 THR A O 1
ATOM 1399 N N . LEU A 1 179 ? -18.328 78.562 3.924 1 85 179 LEU A N 1
ATOM 1400 C CA . LEU A 1 179 ? -18.781 79.75 4.656 1 85 179 LEU A CA 1
ATOM 1401 C C . LEU A 1 179 ? -17.719 80.25 5.617 1 85 179 LEU A C 1
ATOM 1403 O O . LEU A 1 179 ? -17.562 81.438 5.816 1 85 179 LEU A O 1
ATOM 1407 N N . SER A 1 180 ? -16.953 79.312 6.09 1 81.69 180 SER A N 1
ATOM 1408 C CA . SER A 1 180 ? -15.953 79.688 7.082 1 81.69 180 SER A CA 1
ATOM 1409 C C . SER A 1 180 ? -14.844 80.5 6.453 1 81.69 180 SER A C 1
ATOM 1411 O O . SER A 1 180 ? -14.203 81.312 7.141 1 81.69 180 SER A O 1
ATOM 1413 N N . TYR A 1 181 ? -14.758 80.438 5.227 1 81.88 181 TYR A N 1
ATOM 1414 C CA . TYR A 1 181 ? -13.703 81.188 4.535 1 81.88 181 TYR A CA 1
ATOM 1415 C C . TYR A 1 181 ? -14.25 82.5 3.924 1 81.88 181 TYR A C 1
ATOM 1417 O O . TYR A 1 181 ? -13.531 83.5 3.812 1 81.88 181 TYR A O 1
ATOM 1425 N N . THR A 1 182 ? -15.414 82.438 3.547 1 86.94 182 THR A N 1
ATOM 1426 C CA . THR A 1 182 ? -15.914 83.5 2.695 1 86.94 182 THR A CA 1
ATOM 1427 C C . THR A 1 182 ? -16.641 84.562 3.523 1 86.94 182 THR A C 1
ATOM 1429 O O . THR A 1 182 ? -16.609 85.75 3.195 1 86.94 182 THR A O 1
ATOM 1432 N N . LEU A 1 183 ? -17.172 84.25 4.613 1 86.69 183 LEU A N 1
ATOM 1433 C CA . LEU A 1 183 ? -18 85.125 5.383 1 86.69 183 LEU A CA 1
ATOM 1434 C C . LEU A 1 183 ? -17.141 86.188 6.09 1 86.69 183 LEU A C 1
ATOM 1436 O O . LEU A 1 183 ? -17.469 87.375 6.102 1 86.69 183 LEU A O 1
ATOM 1440 N N . PRO A 1 184 ? -16.047 85.812 6.562 1 86 184 PRO A N 1
ATOM 1441 C CA . PRO A 1 184 ? -15.281 86.75 7.352 1 86 184 PRO A CA 1
ATOM 1442 C C . PRO A 1 184 ? -14.82 87.938 6.527 1 86 184 PRO A C 1
ATOM 1444 O O . PRO A 1 184 ? -15.016 89.125 6.938 1 86 184 PRO A O 1
ATOM 1447 N N . PRO A 1 185 ? -14.289 87.75 5.422 1 83.81 185 PRO A N 1
ATOM 1448 C CA . PRO A 1 185 ? -13.906 88.938 4.645 1 83.81 185 PRO A CA 1
ATOM 1449 C C . PRO A 1 185 ? -15.102 89.75 4.211 1 83.81 185 PRO A C 1
ATOM 1451 O O . PRO A 1 185 ? -14.992 91 4.07 1 83.81 185 PRO A O 1
ATOM 1454 N N . LEU A 1 186 ? -16.172 89.25 4.039 1 86.19 186 LEU A N 1
ATOM 1455 C CA . LEU A 1 186 ? -17.375 90 3.631 1 86.19 186 LEU A CA 1
ATOM 1456 C C . LEU A 1 186 ? -17.891 90.875 4.77 1 86.19 186 LEU A C 1
ATOM 1458 O O . LEU A 1 186 ? -18.406 92 4.531 1 86.19 186 LEU A O 1
ATOM 1462 N N . ILE A 1 187 ? -17.719 90.438 5.887 1 85.88 187 ILE A N 1
ATOM 1463 C CA . ILE A 1 187 ? -18.156 91.188 7.047 1 85.88 187 ILE A CA 1
ATOM 1464 C C . ILE A 1 187 ? -17.188 92.375 7.27 1 85.88 187 ILE A C 1
ATOM 1466 O O . ILE A 1 187 ? -17.609 93.5 7.648 1 85.88 187 ILE A O 1
ATOM 1470 N N . LEU A 1 188 ? -15.977 92.062 7.012 1 83.38 188 LEU A N 1
ATOM 1471 C CA . LEU A 1 188 ? -14.984 93.125 7.125 1 83.38 188 LEU A CA 1
ATOM 1472 C C . LEU A 1 188 ? -15.273 94.25 6.133 1 83.38 188 LEU A C 1
ATOM 1474 O O . LEU A 1 188 ? -15.156 95.438 6.469 1 83.38 188 LEU A O 1
ATOM 1478 N N . ASN A 1 189 ? -15.648 93.875 4.941 1 81.56 189 ASN A N 1
ATOM 1479 C CA . ASN A 1 189 ? -15.93 94.875 3.891 1 81.56 189 ASN A CA 1
ATOM 1480 C C . ASN A 1 189 ? -17.375 95.375 3.977 1 81.56 189 ASN A C 1
ATOM 1482 O O . ASN A 1 189 ? -17.766 96.25 3.215 1 81.56 189 ASN A O 1
ATOM 1486 N N . GLU A 1 190 ? -18.156 94.938 4.977 1 82.12 190 GLU A N 1
ATOM 1487 C CA . GLU A 1 190 ? -19.547 95.312 5.23 1 82.12 190 GLU A CA 1
ATOM 1488 C C . GLU A 1 190 ? -20.391 95.25 3.963 1 82.12 190 GLU A C 1
ATOM 1490 O O . GLU A 1 190 ? -21.109 96.125 3.598 1 82.12 190 GLU A O 1
ATOM 1495 N N . ASP A 1 191 ? -20.188 94.125 3.275 1 85.31 191 ASP A N 1
ATOM 1496 C CA . ASP A 1 191 ? -20.938 93.875 2.059 1 85.31 191 ASP A CA 1
ATOM 1497 C C . ASP A 1 191 ? -22.188 93.062 2.359 1 85.31 191 ASP A C 1
ATOM 1499 O O . ASP A 1 191 ? -22.219 91.875 2.133 1 85.31 191 ASP A O 1
ATOM 1503 N N . LEU A 1 192 ? -23.219 93.625 2.836 1 85.94 192 LEU A N 1
ATOM 1504 C CA . LEU A 1 192 ? -24.438 92.938 3.268 1 85.94 192 LEU A CA 1
ATOM 1505 C C . LEU A 1 192 ? -25.203 92.375 2.074 1 85.94 192 LEU A C 1
ATOM 1507 O O . LEU A 1 192 ? -25.734 91.312 2.139 1 85.94 192 LEU A O 1
ATOM 1511 N N . PRO A 1 193 ? -25.234 93.062 0.904 1 85.81 193 PRO A N 1
ATOM 1512 C CA . PRO A 1 193 ? -25.984 92.5 -0.219 1 85.81 193 PRO A CA 1
ATOM 1513 C C . PRO A 1 193 ? -25.406 91.188 -0.708 1 85.81 193 PRO A C 1
ATOM 1515 O O . PRO A 1 193 ? -26.156 90.25 -1.051 1 85.81 193 PRO A O 1
ATOM 1518 N N . LEU A 1 194 ? -24.203 91.125 -0.664 1 88.25 194 LEU A N 1
ATOM 1519 C CA . LEU A 1 194 ? -23.578 89.875 -1.103 1 88.25 194 LEU A CA 1
ATOM 1520 C C . LEU A 1 194 ? -23.859 88.75 -0.105 1 88.25 194 LEU A C 1
ATOM 1522 O O . LEU A 1 194 ? -24.047 87.625 -0.497 1 88.25 194 LEU A O 1
ATOM 1526 N N . ILE A 1 195 ? -23.891 89 1.129 1 89.94 195 ILE A N 1
ATOM 1527 C CA . ILE A 1 195 ? -24.188 88 2.16 1 89.94 195 ILE A CA 1
ATOM 1528 C C . ILE A 1 195 ? -25.625 87.5 2.02 1 89.94 195 ILE A C 1
ATOM 1530 O O . ILE A 1 195 ? -25.906 86.312 2.156 1 89.94 195 ILE A O 1
ATOM 1534 N N . GLN A 1 196 ? -26.438 88.438 1.679 1 86.81 196 GLN A N 1
ATOM 1535 C CA . GLN A 1 196 ? -27.844 88.125 1.48 1 86.81 196 GLN A CA 1
ATOM 1536 C C . GLN A 1 196 ? -28.031 87.25 0.23 1 86.81 196 GLN A C 1
ATOM 1538 O O . GLN A 1 196 ? -28.875 86.375 0.206 1 86.81 196 GLN A O 1
ATOM 1543 N N . THR A 1 197 ? -27.203 87.5 -0.714 1 88.5 197 THR A N 1
ATOM 1544 C CA . THR A 1 197 ? -27.25 86.688 -1.919 1 88.5 197 THR A CA 1
ATOM 1545 C C . THR A 1 197 ? -26.812 85.25 -1.619 1 88.5 197 THR A C 1
ATOM 1547 O O . THR A 1 197 ? -27.422 84.312 -2.107 1 88.5 197 THR A O 1
ATOM 1550 N N . ILE A 1 198 ? -25.797 85.188 -0.865 1 90.5 198 ILE A N 1
ATOM 1551 C CA . ILE A 1 198 ? -25.297 83.875 -0.495 1 90.5 198 ILE A CA 1
ATOM 1552 C C . ILE A 1 198 ? -26.344 83.125 0.332 1 90.5 198 ILE A C 1
ATOM 1554 O O . ILE A 1 198 ? -26.609 81.938 0.094 1 90.5 198 ILE A O 1
ATOM 1558 N N . ALA A 1 199 ? -26.922 83.75 1.244 1 89.12 199 ALA A N 1
ATOM 1559 C CA . ALA A 1 199 ? -27.922 83.188 2.117 1 89.12 199 ALA A CA 1
ATOM 1560 C C . ALA A 1 199 ? -29.141 82.688 1.317 1 89.12 199 ALA A C 1
ATOM 1562 O O . ALA A 1 199 ? -29.734 81.688 1.617 1 89.12 199 ALA A O 1
ATOM 1563 N N . SER A 1 200 ? -29.484 83.438 0.29 1 88.56 200 SER A N 1
ATOM 1564 C CA . SER A 1 200 ? -30.625 83.062 -0.548 1 88.56 200 SER A CA 1
ATOM 1565 C C . SER A 1 200 ? -30.344 81.812 -1.363 1 88.56 200 SER A C 1
ATOM 1567 O O . SER A 1 200 ? -31.234 81 -1.548 1 88.56 200 SER A O 1
ATOM 1569 N N . ILE A 1 201 ? -29.078 81.688 -1.718 1 88.75 201 ILE A N 1
ATOM 1570 C CA . ILE A 1 201 ? -28.703 80.562 -2.508 1 88.75 201 ILE A CA 1
ATOM 1571 C C . ILE A 1 201 ? -28.672 79.312 -1.617 1 88.75 201 ILE A C 1
ATOM 1573 O O . ILE A 1 201 ? -29.109 78.188 -2.031 1 88.75 201 ILE A O 1
ATOM 1577 N N . ILE A 1 202 ? -28.203 79.375 -0.417 1 88.56 202 ILE A N 1
ATOM 1578 C CA . ILE A 1 202 ? -28.109 78.312 0.52 1 88.56 202 ILE A CA 1
ATOM 1579 C C . ILE A 1 202 ? -29.484 78 1.147 1 88.56 202 ILE A C 1
ATOM 1581 O O . ILE A 1 202 ? -29.734 76.938 1.663 1 88.56 202 ILE A O 1
ATOM 1585 N N . LYS A 1 203 ? -30.453 78.812 1.002 1 85.88 203 LYS A N 1
ATOM 1586 C CA . LYS A 1 203 ? -31.812 78.75 1.526 1 85.88 203 LYS A CA 1
ATOM 1587 C C . LYS A 1 203 ? -31.812 78.812 3.051 1 85.88 203 LYS A C 1
ATOM 1589 O O . LYS A 1 203 ? -32.438 78 3.701 1 85.88 203 LYS A O 1
ATOM 1594 N N . ARG A 1 204 ? -30.938 79.812 3.656 1 87.81 204 ARG A N 1
ATOM 1595 C CA . ARG A 1 204 ? -30.906 80.062 5.09 1 87.81 204 ARG A CA 1
ATOM 1596 C C . ARG A 1 204 ? -30.969 81.562 5.375 1 87.81 204 ARG A C 1
ATOM 1598 O O . ARG A 1 204 ? -30.75 82.375 4.48 1 87.81 204 ARG A O 1
ATOM 1605 N N . LYS A 1 205 ? -31.312 81.875 6.625 1 85.56 205 LYS A N 1
ATOM 1606 C CA . LYS A 1 205 ? -31.344 83.25 7.008 1 85.56 205 LYS A CA 1
ATOM 1607 C C . LYS A 1 205 ? -29.922 83.812 7.215 1 85.56 205 LYS A C 1
ATOM 1609 O O . LYS A 1 205 ? -29.062 83.125 7.727 1 85.56 205 LYS A O 1
ATOM 1614 N N . HIS A 1 206 ? -29.656 84.938 6.711 1 86.94 206 HIS A N 1
ATOM 1615 C CA . HIS A 1 206 ? -28.328 85.5 6.801 1 86.94 206 HIS A CA 1
ATOM 1616 C C . HIS A 1 206 ? -27.891 85.688 8.25 1 86.94 206 HIS A C 1
ATOM 1618 O O . HIS A 1 206 ? -26.719 85.562 8.578 1 86.94 206 HIS A O 1
ATOM 1624 N N . GLN A 1 207 ? -28.844 85.875 9.188 1 81.5 207 GLN A N 1
ATOM 1625 C CA . GLN A 1 207 ? -28.5 86.062 10.602 1 81.5 207 GLN A CA 1
ATOM 1626 C C . GLN A 1 207 ? -28.016 84.75 11.203 1 81.5 207 GLN A C 1
ATOM 1628 O O . GLN A 1 207 ? -27.047 84.75 11.977 1 81.5 207 GLN A O 1
ATOM 1633 N N . ALA A 1 208 ? -28.562 83.75 10.734 1 82.38 208 ALA A N 1
ATOM 1634 C CA . ALA A 1 208 ? -28.203 82.438 11.273 1 82.38 208 ALA A CA 1
ATOM 1635 C C . ALA A 1 208 ? -26.828 82 10.805 1 82.38 208 ALA A C 1
ATOM 1637 O O . ALA A 1 208 ? -26.047 81.438 11.578 1 82.38 208 ALA A O 1
ATOM 1638 N N . ILE A 1 209 ? -26.5 82.312 9.641 1 85.31 209 ILE A N 1
ATOM 1639 C CA . ILE A 1 209 ? -25.219 81.875 9.07 1 85.31 209 ILE A CA 1
ATOM 1640 C C . ILE A 1 209 ? -24.078 82.688 9.758 1 85.31 209 ILE A C 1
ATOM 1642 O O . ILE A 1 209 ? -23.016 82.125 10.008 1 85.31 209 ILE A O 1
ATOM 1646 N N . ILE A 1 210 ? -24.391 83.875 10.125 1 83.94 210 ILE A N 1
ATOM 1647 C CA . ILE A 1 210 ? -23.375 84.688 10.742 1 83.94 210 ILE A CA 1
ATOM 1648 C C . ILE A 1 210 ? -23.141 84.25 12.18 1 83.94 210 ILE A C 1
ATOM 1650 O O . ILE A 1 210 ? -21.984 84.188 12.625 1 83.94 210 ILE A O 1
ATOM 1654 N N . ILE A 1 211 ? -24.172 83.812 12.805 1 77.81 211 ILE A N 1
ATOM 1655 C CA . ILE A 1 211 ? -24.047 83.375 14.203 1 77.81 211 ILE A CA 1
ATOM 1656 C C . ILE A 1 211 ? -23.328 82.062 14.281 1 77.81 211 ILE A C 1
ATOM 1658 O O . ILE A 1 211 ? -22.5 81.812 15.172 1 77.81 211 ILE A O 1
ATOM 1662 N N . GLU A 1 212 ? -23.625 81.375 13.32 1 79.88 212 GLU A N 1
ATOM 1663 C CA . GLU A 1 212 ? -23 80 13.328 1 79.88 212 GLU A CA 1
ATOM 1664 C C . GLU A 1 212 ? -21.516 80.125 13.047 1 79.88 212 GLU A C 1
ATOM 1666 O O . GLU A 1 212 ? -20.734 79.312 13.531 1 79.88 212 GLU A O 1
ATOM 1671 N N . SER A 1 213 ? -21.094 81.062 12.312 1 82.38 213 SER A N 1
ATOM 1672 C CA . SER A 1 213 ? -19.672 81.188 11.977 1 82.38 213 SER A CA 1
ATOM 1673 C C . SER A 1 213 ? -19.031 82.312 12.781 1 82.38 213 SER A C 1
ATOM 1675 O O . SER A 1 213 ? -18.062 82.938 12.328 1 82.38 213 SER A O 1
ATOM 1677 N N . CYS A 1 214 ? -19.641 82.5 13.914 1 80.38 214 CYS A N 1
ATOM 1678 C CA . CYS A 1 214 ? -19.203 83.688 14.711 1 80.38 214 CYS A CA 1
ATOM 1679 C C . CYS A 1 214 ? -17.734 83.5 15.102 1 80.38 214 CYS A C 1
ATOM 1681 O O . CYS A 1 214 ? -16.984 84.5 15.047 1 80.38 214 CYS A O 1
ATOM 1683 N N . GLY A 1 215 ? -17.328 82.312 15.438 1 79.19 215 GLY A N 1
ATOM 1684 C CA . GLY A 1 215 ? -15.953 82.125 15.859 1 79.19 215 GLY A CA 1
ATOM 1685 C C . GLY A 1 215 ? -14.945 82.438 14.766 1 79.19 215 GLY A C 1
ATOM 1686 O O . GLY A 1 215 ? -13.93 83.125 15.023 1 79.19 215 GLY A O 1
ATOM 1687 N N . ASP A 1 216 ? -15.188 82.062 13.648 1 84.62 216 ASP A N 1
ATOM 1688 C CA . ASP A 1 216 ? -14.289 82.312 12.523 1 84.62 216 ASP A CA 1
ATOM 1689 C C . ASP A 1 216 ? -14.266 83.812 12.141 1 84.62 216 ASP A C 1
ATOM 1691 O O . ASP A 1 216 ? -13.219 84.375 11.805 1 84.62 216 ASP A O 1
ATOM 1695 N N . ILE A 1 217 ? -15.367 84.438 12.227 1 85.38 217 ILE A N 1
ATOM 1696 C CA . ILE A 1 217 ? -15.508 85.812 11.82 1 85.38 217 ILE A CA 1
ATOM 1697 C C . ILE A 1 217 ? -14.734 86.688 12.789 1 85.38 217 ILE A C 1
ATOM 1699 O O . ILE A 1 217 ? -13.961 87.562 12.359 1 85.38 217 ILE A O 1
ATOM 1703 N N . ILE A 1 218 ? -14.992 86.438 13.992 1 80.06 218 ILE A N 1
ATOM 1704 C CA . ILE A 1 218 ? -14.359 87.312 14.992 1 80.06 218 ILE A CA 1
ATOM 1705 C C . ILE A 1 218 ? -12.844 87.125 14.938 1 80.06 218 ILE A C 1
ATOM 1707 O O . ILE A 1 218 ? -12.094 88.125 15.078 1 80.06 218 ILE A O 1
ATOM 1711 N N . ALA A 1 219 ? -12.438 85.938 14.781 1 81.12 219 ALA A N 1
ATOM 1712 C CA . ALA A 1 219 ? -11 85.688 14.672 1 81.12 219 ALA A CA 1
ATOM 1713 C C . ALA A 1 219 ? -10.398 86.438 13.492 1 81.12 219 ALA A C 1
ATOM 1715 O O . ALA A 1 219 ? -9.328 87.062 13.617 1 81.12 219 ALA A O 1
ATOM 1716 N N . TYR A 1 220 ? -11.07 86.438 12.422 1 80.88 220 TYR A N 1
ATOM 1717 C CA . TYR A 1 220 ? -10.602 87.125 11.227 1 80.88 220 TYR A CA 1
ATOM 1718 C C . TYR A 1 220 ? -10.602 88.625 11.438 1 80.88 220 TYR A C 1
ATOM 1720 O O . TYR A 1 220 ? -9.672 89.312 11.023 1 80.88 220 TYR A O 1
ATOM 1728 N N . LEU A 1 221 ? -11.617 89.188 12.141 1 79.25 221 LEU A N 1
ATOM 1729 C CA . LEU A 1 221 ? -11.719 90.625 12.383 1 79.25 221 LEU A CA 1
ATOM 1730 C C . LEU A 1 221 ? -10.609 91.062 13.328 1 79.25 221 LEU A C 1
ATOM 1732 O O . LEU A 1 221 ? -10.047 92.188 13.141 1 79.25 221 LEU A O 1
ATOM 1736 N N . LEU A 1 222 ? -10.352 90.25 14.195 1 75.19 222 LEU A N 1
ATOM 1737 C CA . LEU A 1 222 ? -9.305 90.625 15.148 1 75.19 222 LEU A CA 1
ATOM 1738 C C . LEU A 1 222 ? -7.934 90.625 14.484 1 75.19 222 LEU A C 1
ATOM 1740 O O . LEU A 1 222 ? -7.074 91.438 14.805 1 75.19 222 LEU A O 1
ATOM 1744 N N . MET A 1 223 ? -7.793 89.75 13.555 1 77.62 223 MET A N 1
ATOM 1745 C CA . MET A 1 223 ? -6.504 89.625 12.875 1 77.62 223 MET A CA 1
ATOM 1746 C C . MET A 1 223 ? -6.277 90.75 11.914 1 77.62 223 MET A C 1
ATOM 1748 O O . MET A 1 223 ? -5.137 91.125 11.633 1 77.62 223 MET A O 1
ATOM 1752 N N . HIS A 1 224 ? -7.324 91.312 11.453 1 73.88 224 HIS A N 1
ATOM 1753 C CA . HIS A 1 224 ? -7.184 92.312 10.453 1 73.88 224 HIS A CA 1
ATOM 1754 C C . HIS A 1 224 ? -7.582 93.688 11.016 1 73.88 224 HIS A C 1
ATOM 1756 O O . HIS A 1 224 ? -7.777 94.625 10.266 1 73.88 224 HIS A O 1
ATOM 1762 N N . TYR A 1 225 ? -7.617 93.75 12.328 1 68 225 TYR A N 1
ATOM 1763 C CA . TYR A 1 225 ? -8.047 95 12.977 1 68 225 TYR A CA 1
ATOM 1764 C C . TYR A 1 225 ? -6.949 96.062 12.922 1 68 225 TYR A C 1
ATOM 1766 O O . TYR A 1 225 ? -5.797 95.75 13.266 1 68 225 TYR A O 1
ATOM 1774 N N . GLN A 1 226 ? -7.113 97.125 12.219 1 60.28 226 GLN A N 1
ATOM 1775 C CA . GLN A 1 226 ? -6.195 98.25 12.18 1 60.28 226 GLN A CA 1
ATOM 1776 C C . GLN A 1 226 ? -6.664 99.375 13.094 1 60.28 226 GLN A C 1
ATOM 1778 O O . GLN A 1 226 ? -7.859 99.5 13.367 1 60.28 226 GLN A O 1
ATOM 1783 N N . PRO A 1 227 ? -5.727 100.125 13.758 1 60.03 227 PRO A N 1
ATOM 1784 C CA . PRO A 1 227 ? -6.102 101.25 14.617 1 60.03 227 PRO A CA 1
ATOM 1785 C C . PRO A 1 227 ? -6.961 102.312 13.906 1 60.03 227 PRO A C 1
ATOM 1787 O O . PRO A 1 227 ? -6.637 102.688 12.789 1 60.03 227 PRO A O 1
ATOM 1790 N N . GLY A 1 228 ? -8.352 102.625 14.18 1 60.69 228 GLY A N 1
ATOM 1791 C CA . GLY A 1 228 ? -9.297 103.5 13.555 1 60.69 228 GLY A CA 1
ATOM 1792 C C . GLY A 1 228 ? -10.57 102.812 13.094 1 60.69 228 GLY A C 1
ATOM 1793 O O . GLY A 1 228 ? -11.539 103.5 12.719 1 60.69 228 GLY A O 1
ATOM 1794 N N . ASP A 1 229 ? -10.453 101.5 13.008 1 61.72 229 ASP A N 1
ATOM 1795 C CA . ASP A 1 229 ? -11.578 100.75 12.469 1 61.72 229 ASP A CA 1
ATOM 1796 C C . ASP A 1 229 ? -12.75 100.75 13.453 1 61.72 229 ASP A C 1
ATOM 1798 O O . ASP A 1 229 ? -12.555 100.938 14.656 1 61.72 229 ASP A O 1
ATOM 1802 N N . LYS A 1 230 ? -13.93 100.688 12.977 1 67.56 230 LYS A N 1
ATOM 1803 C CA . LYS A 1 230 ? -15.141 100.562 13.789 1 67.56 230 LYS A CA 1
ATOM 1804 C C . LYS A 1 230 ? -15.031 99.375 14.758 1 67.56 230 LYS A C 1
ATOM 1806 O O . LYS A 1 230 ? -14.344 98.438 14.469 1 67.56 230 LYS A O 1
ATOM 1811 N N . ASN A 1 231 ? -15.555 99.625 15.898 1 70.62 231 ASN A N 1
ATOM 1812 C CA . ASN A 1 231 ? -15.594 98.625 16.938 1 70.62 231 ASN A CA 1
ATOM 1813 C C . ASN A 1 231 ? -16.156 97.312 16.422 1 70.62 231 ASN A C 1
ATOM 1815 O O . ASN A 1 231 ? -17.078 97.312 15.586 1 70.62 231 ASN A O 1
ATOM 1819 N N . ILE A 1 232 ? -15.523 96.125 16.516 1 74.12 232 ILE A N 1
ATOM 1820 C CA . ILE A 1 232 ? -15.844 94.812 16.016 1 74.12 232 ILE A CA 1
ATOM 1821 C C . ILE A 1 232 ? -17.297 94.5 16.328 1 74.12 232 ILE A C 1
ATOM 1823 O O . ILE A 1 232 ? -18.016 93.938 15.5 1 74.12 232 ILE A O 1
ATOM 1827 N N . LEU A 1 233 ? -17.75 94.812 17.547 1 72.5 233 LEU A N 1
ATOM 1828 C CA . LEU A 1 233 ? -19.125 94.562 17.953 1 72.5 233 LEU A CA 1
ATOM 1829 C C . LEU A 1 233 ? -20.109 95.312 17.078 1 72.5 233 LEU A C 1
ATOM 1831 O O . LEU A 1 233 ? -21.141 94.75 16.688 1 72.5 233 LEU A O 1
ATOM 1835 N N . GLU A 1 234 ? -19.75 96.5 16.859 1 75.12 234 GLU A N 1
ATOM 1836 C CA . GLU A 1 234 ? -20.656 97.375 16.047 1 75.12 234 GLU A CA 1
ATOM 1837 C C . GLU A 1 234 ? -20.766 96.812 14.625 1 75.12 234 GLU A C 1
ATOM 1839 O O . GLU A 1 234 ? -21.859 96.75 14.062 1 75.12 234 GLU A O 1
ATOM 1844 N N . ARG A 1 235 ? -19.641 96.375 14.133 1 78.19 235 ARG A N 1
ATOM 1845 C CA . ARG A 1 235 ? -19.641 95.812 12.781 1 78.19 235 ARG A CA 1
ATOM 1846 C C . ARG A 1 235 ? -20.422 94.5 12.711 1 78.19 235 ARG A C 1
ATOM 1848 O O . ARG A 1 235 ? -21.203 94.312 11.773 1 78.19 235 ARG A O 1
ATOM 1855 N N . PHE A 1 236 ? -20.203 93.75 13.695 1 79.31 236 PHE A N 1
ATOM 1856 C CA . PHE A 1 236 ? -20.891 92.438 13.727 1 79.31 236 PHE A CA 1
ATOM 1857 C C . PHE A 1 236 ? -22.391 92.625 13.914 1 79.31 236 PHE A C 1
ATOM 1859 O O . PHE A 1 236 ? -23.188 92 13.234 1 79.31 236 PHE A O 1
ATOM 1866 N N . ASN A 1 237 ? -22.766 93.562 14.805 1 75.69 237 ASN A N 1
ATOM 1867 C CA . ASN A 1 237 ? -24.188 93.812 15.086 1 75.69 237 ASN A CA 1
ATOM 1868 C C . ASN A 1 237 ? -24.875 94.438 13.898 1 75.69 237 ASN A C 1
ATOM 1870 O O . ASN A 1 237 ? -26.062 94.188 13.648 1 75.69 237 ASN A O 1
ATOM 1874 N N . ALA A 1 238 ? -24.156 95.25 13.25 1 76.94 238 ALA A N 1
ATOM 1875 C CA . ALA A 1 238 ? -24.719 95.938 12.086 1 76.94 238 ALA A CA 1
ATOM 1876 C C . ALA A 1 238 ? -25.094 94.938 11 1 76.94 238 ALA A C 1
ATOM 1878 O O . ALA A 1 238 ? -26.109 95.062 10.32 1 76.94 238 ALA A O 1
ATOM 1879 N N . MET A 1 239 ? -24.297 93.812 10.984 1 77.44 239 MET A N 1
ATOM 1880 C CA . MET A 1 239 ? -24.516 92.875 9.906 1 77.44 239 MET A CA 1
ATOM 1881 C C . MET A 1 239 ? -25.469 91.75 10.359 1 77.44 239 MET A C 1
ATOM 1883 O O . MET A 1 239 ? -26.234 91.25 9.555 1 77.44 239 MET A O 1
ATOM 1887 N N . SER A 1 240 ? -25.391 91.25 11.562 1 74.56 240 SER A N 1
ATOM 1888 C CA . SER A 1 240 ? -26.188 90.125 12.047 1 74.56 240 SER A CA 1
ATOM 1889 C C . SER A 1 240 ? -27.578 90.625 12.492 1 74.56 240 SER A C 1
ATOM 1891 O O . SER A 1 240 ? -28.5 89.812 12.641 1 74.56 240 SER A O 1
ATOM 1893 N N . THR A 1 241 ? -27.984 91.812 12.43 1 62.72 241 THR A N 1
ATOM 1894 C CA . THR A 1 241 ? -29.234 92.438 12.867 1 62.72 241 THR A CA 1
ATOM 1895 C C . THR A 1 241 ? -29.594 92 14.289 1 62.72 241 THR A C 1
ATOM 1897 O O . THR A 1 241 ? -30.766 92 14.68 1 62.72 241 THR A O 1
ATOM 1900 N N . ASN A 1 242 ? -28.625 91.188 14.992 1 62.28 242 ASN A N 1
ATOM 1901 C CA . ASN A 1 242 ? -28.922 90.75 16.359 1 62.28 242 ASN A CA 1
ATOM 1902 C C . ASN A 1 242 ? -28.375 91.75 17.375 1 62.28 242 ASN A C 1
ATOM 1904 O O . ASN A 1 242 ? -27.375 92.438 17.125 1 62.28 242 ASN A O 1
ATOM 1908 N N . GLN A 1 243 ? -29.094 92.125 18.25 1 61.56 243 GLN A N 1
ATOM 1909 C CA . GLN A 1 243 ? -28.75 93.125 19.266 1 61.56 243 GLN A CA 1
ATOM 1910 C C . GLN A 1 243 ? -27.969 92.5 20.406 1 61.56 243 GLN A C 1
ATOM 1912 O O . GLN A 1 243 ? -28.531 92.188 21.469 1 61.56 243 GLN A O 1
ATOM 1917 N N . ILE A 1 244 ? -26.719 92 20.062 1 65.81 244 ILE A N 1
ATOM 1918 C CA . ILE A 1 244 ? -25.875 91.5 21.156 1 65.81 244 ILE A CA 1
ATOM 1919 C C . ILE A 1 244 ? -25.281 92.688 21.906 1 65.81 244 ILE A C 1
ATOM 1921 O O . ILE A 1 244 ? -24.703 93.625 21.281 1 65.81 244 ILE A O 1
ATOM 1925 N N . THR A 1 245 ? -25.688 92.875 23.156 1 63.94 245 THR A N 1
ATOM 1926 C CA . THR A 1 245 ? -25.422 94.062 23.938 1 63.94 245 THR A CA 1
ATOM 1927 C C . THR A 1 245 ? -23.953 94.062 24.375 1 63.94 245 THR A C 1
ATOM 1929 O O . THR A 1 245 ? -23.375 95.188 24.5 1 63.94 245 THR A O 1
ATOM 1932 N N . SER A 1 246 ? -23.312 92.938 24.594 1 71.5 246 SER A N 1
ATOM 1933 C CA . SER A 1 246 ? -21.953 93 25.125 1 71.5 246 SER A CA 1
ATOM 1934 C C . SER A 1 246 ? -21 92.125 24.328 1 71.5 246 SER A C 1
ATOM 1936 O O . SER A 1 246 ? -21.344 91 23.938 1 71.5 246 SER A O 1
ATOM 1938 N N . ILE A 1 247 ? -19.859 92.625 23.938 1 71.44 247 ILE A N 1
ATOM 1939 C CA . ILE A 1 247 ? -18.797 91.938 23.234 1 71.44 247 ILE A CA 1
ATOM 1940 C C . ILE A 1 247 ? -18.375 90.688 24.047 1 71.44 247 ILE A C 1
ATOM 1942 O O . ILE A 1 247 ? -17.984 89.688 23.469 1 71.44 247 ILE A O 1
ATOM 1946 N N . HIS A 1 248 ? -18.547 90.812 25.344 1 69.06 248 HIS A N 1
ATOM 1947 C CA . HIS A 1 248 ? -18.156 89.688 26.203 1 69.06 248 HIS A CA 1
ATOM 1948 C C . HIS A 1 248 ? -19.047 88.5 26 1 69.06 248 HIS A C 1
ATOM 1950 O O . HIS A 1 248 ? -18.578 87.312 25.984 1 69.06 248 HIS A O 1
ATOM 1956 N N . GLN A 1 249 ? -20.203 88.812 25.766 1 71.06 249 GLN A N 1
ATOM 1957 C CA . GLN A 1 249 ? -21.141 87.688 25.547 1 71.06 249 GLN A CA 1
ATOM 1958 C C . GLN A 1 249 ? -20.891 87 24.203 1 71.06 249 GLN A C 1
ATOM 1960 O O . GLN A 1 249 ? -21 85.812 24.094 1 71.06 249 GLN A O 1
ATOM 1965 N N . LEU A 1 250 ? -20.547 87.812 23.344 1 73.25 250 LEU A N 1
ATOM 1966 C CA . LEU A 1 250 ? -20.266 87.25 22.031 1 73.25 250 LEU A CA 1
ATOM 1967 C C . LEU A 1 250 ? -19 86.438 22.047 1 73.25 250 LEU A C 1
ATOM 1969 O O . LEU A 1 250 ? -18.969 85.312 21.5 1 73.25 250 LEU A O 1
ATOM 1973 N N . LEU A 1 251 ? -18.094 86.875 22.688 1 74.5 251 LEU A N 1
ATOM 1974 C CA . LEU A 1 251 ? -16.828 86.125 22.734 1 74.5 251 LEU A CA 1
ATOM 1975 C C . LEU A 1 251 ? -16.953 84.875 23.562 1 74.5 251 LEU A C 1
ATOM 1977 O O . LEU A 1 251 ? -16.344 83.875 23.234 1 74.5 251 LEU A O 1
ATOM 1981 N N . PHE A 1 252 ? -17.812 84.938 24.469 1 69.88 252 PHE A N 1
ATOM 1982 C CA . PHE A 1 252 ? -17.984 83.812 25.328 1 69.88 252 PHE A CA 1
ATOM 1983 C C . PHE A 1 252 ? -18.719 82.688 24.609 1 69.88 252 PHE A C 1
ATOM 1985 O O . PHE A 1 252 ? -18.438 81.5 24.812 1 69.88 252 PHE A O 1
ATOM 1992 N N . SER A 1 253 ? -19.578 83.062 23.781 1 72.88 253 SER A N 1
ATOM 1993 C CA . SER A 1 253 ? -20.344 82.062 23.062 1 72.88 253 SER A CA 1
ATOM 1994 C C . SER A 1 253 ? -19.469 81.312 22.062 1 72.88 253 SER A C 1
ATOM 1996 O O . SER A 1 253 ? -19.703 80.125 21.781 1 72.88 253 SER A O 1
ATOM 1998 N N . CYS A 1 254 ? -18.469 81.875 21.547 1 77.81 254 CYS A N 1
ATOM 1999 C CA . CYS A 1 254 ? -17.625 81.25 20.562 1 77.81 254 CYS A CA 1
ATOM 2000 C C . CYS A 1 254 ? -16.188 81.125 21.078 1 77.81 254 CYS A C 1
ATOM 2002 O O . CYS A 1 254 ? -15.242 81.062 20.281 1 77.81 254 CYS A O 1
ATOM 2004 N N . ARG A 1 255 ? -16.109 81 22.25 1 72.44 255 ARG A N 1
ATOM 2005 C CA . ARG A 1 255 ? -14.781 81.125 22.875 1 72.44 255 ARG A CA 1
ATOM 2006 C C . ARG A 1 255 ? -13.875 80 22.375 1 72.44 255 ARG A C 1
ATOM 2008 O O . ARG A 1 255 ? -12.711 80.25 22.031 1 72.44 255 ARG A O 1
ATOM 2015 N N . LEU A 1 256 ? -14.383 78.812 22.281 1 74.31 256 LEU A N 1
ATOM 2016 C CA . LEU A 1 256 ? -13.547 77.688 21.891 1 74.31 256 LEU A CA 1
ATOM 2017 C C . LEU A 1 256 ? -13.07 77.812 20.453 1 74.31 256 LEU A C 1
ATOM 2019 O O . LEU A 1 256 ? -11.875 77.625 20.172 1 74.31 256 LEU A O 1
ATOM 2023 N N . THR A 1 257 ? -13.969 78.062 19.609 1 79.44 257 THR A N 1
ATOM 2024 C CA . THR A 1 257 ? -13.609 78.188 18.203 1 79.44 257 THR A CA 1
ATOM 2025 C C . THR A 1 257 ? -12.695 79.375 17.984 1 79.44 257 THR A C 1
ATOM 2027 O O . THR A 1 257 ? -11.773 79.312 17.172 1 79.44 257 THR A O 1
ATOM 2030 N N . LEU A 1 258 ? -12.984 80.375 18.719 1 79.19 258 LEU A N 1
ATOM 2031 C CA . LEU A 1 258 ? -12.18 81.625 18.578 1 79.19 258 LEU A CA 1
ATOM 2032 C C . LEU A 1 258 ? -10.734 81.375 19 1 79.19 258 LEU A C 1
ATOM 2034 O O . LEU A 1 258 ? -9.805 81.688 18.266 1 79.19 258 LEU A O 1
ATOM 2038 N N . ILE A 1 259 ? -10.602 80.688 20.172 1 76.5 259 ILE A N 1
ATOM 2039 C CA . ILE A 1 259 ? -9.258 80.5 20.688 1 76.5 259 ILE A CA 1
ATOM 2040 C C . ILE A 1 259 ? -8.516 79.5 19.781 1 76.5 259 ILE A C 1
ATOM 2042 O O . ILE A 1 259 ? -7.32 79.625 19.531 1 76.5 259 ILE A O 1
ATOM 2046 N N . THR A 1 260 ? -9.211 78.562 19.359 1 80.5 260 THR A N 1
ATOM 2047 C CA . THR A 1 260 ? -8.578 77.562 18.484 1 80.5 260 THR A CA 1
ATOM 2048 C C . THR A 1 260 ? -8.125 78.188 17.188 1 80.5 260 THR A C 1
ATOM 2050 O O . THR A 1 260 ? -7.027 77.938 16.703 1 80.5 260 THR A O 1
ATOM 2053 N N . ASN A 1 261 ? -8.906 79 16.672 1 79.69 261 ASN A N 1
ATOM 2054 C CA . ASN A 1 261 ? -8.555 79.688 15.414 1 79.69 261 ASN A CA 1
ATOM 2055 C C . ASN A 1 261 ? -7.41 80.688 15.594 1 79.69 261 ASN A C 1
ATOM 2057 O O . ASN A 1 261 ? -6.547 80.812 14.719 1 79.69 261 ASN A O 1
ATOM 2061 N N . LEU A 1 262 ? -7.484 81.375 16.688 1 77.88 262 LEU A N 1
ATOM 2062 C CA . LEU A 1 262 ? -6.402 82.312 16.938 1 77.88 262 LEU A CA 1
ATOM 2063 C C . LEU A 1 262 ? -5.082 81.562 17.172 1 77.88 262 LEU A C 1
ATOM 2065 O O . LEU A 1 262 ? -4.027 82 16.734 1 77.88 262 LEU A O 1
ATOM 2069 N N . THR A 1 263 ? -5.172 80.5 17.875 1 80.62 263 THR A N 1
ATOM 2070 C CA . THR A 1 263 ? -3.957 79.688 18.125 1 80.62 263 THR A CA 1
ATOM 2071 C C . THR A 1 263 ? -3.389 79.188 16.812 1 80.62 263 THR A C 1
ATOM 2073 O O . THR A 1 263 ? -2.17 79.062 16.656 1 80.62 263 THR A O 1
ATOM 2076 N N . MET A 1 264 ? -4.23 78.812 15.93 1 82.44 264 MET A N 1
ATOM 2077 C CA . MET A 1 264 ? -3.771 78.312 14.656 1 82.44 264 MET A CA 1
ATOM 2078 C C . MET A 1 264 ? -3.004 79.375 13.867 1 82.44 264 MET A C 1
ATOM 2080 O O . MET A 1 264 ? -2.199 79 12.992 1 82.44 264 MET A O 1
ATOM 2084 N N . GLU A 1 265 ? -3.27 80.5 14.148 1 78.25 265 GLU A N 1
ATOM 2085 C CA . GLU A 1 265 ? -2.6 81.562 13.414 1 78.25 265 GLU A CA 1
ATOM 2086 C C . GLU A 1 265 ? -1.239 81.875 14.031 1 78.25 265 GLU A C 1
ATOM 2088 O O . GLU A 1 265 ? -0.454 82.688 13.453 1 78.25 265 GLU A O 1
ATOM 2093 N N . LEU A 1 266 ? -0.946 81.375 15.07 1 78.5 266 LEU A N 1
ATOM 2094 C CA . LEU A 1 266 ? 0.354 81.562 15.695 1 78.5 266 LEU A CA 1
ATOM 2095 C C . LEU A 1 266 ? 1.477 81 14.812 1 78.5 266 LEU A C 1
ATOM 2097 O O . LEU A 1 266 ? 2.611 81.5 14.883 1 78.5 266 LEU A O 1
ATOM 2101 N N . GLY A 1 267 ? 1.177 80.062 14.07 1 77.12 267 GLY A N 1
ATOM 2102 C CA . GLY A 1 267 ? 2.193 79.438 13.242 1 77.12 267 GLY A CA 1
ATOM 2103 C C . GLY A 1 267 ? 2.234 79.938 11.828 1 77.12 267 GLY A C 1
ATOM 2104 O O . GLY A 1 267 ? 2.834 79.375 10.938 1 77.12 267 GLY A O 1
ATOM 2105 N N . ASN A 1 268 ? 1.593 81 11.641 1 74.44 268 ASN A N 1
ATOM 2106 C CA . ASN A 1 268 ? 1.562 81.625 10.305 1 74.44 268 ASN A CA 1
ATOM 2107 C C . ASN A 1 268 ? 2.932 82.125 9.898 1 74.44 268 ASN A C 1
ATOM 2109 O O . ASN A 1 268 ? 3.701 82.625 10.75 1 74.44 268 ASN A O 1
ATOM 2113 N N . THR A 1 269 ? 3.367 81.938 8.781 1 70.94 269 THR A N 1
ATOM 2114 C CA . THR A 1 269 ? 4.66 82.312 8.242 1 70.94 269 THR A CA 1
ATOM 2115 C C . THR A 1 269 ? 4.797 83.875 8.242 1 70.94 269 THR A C 1
ATOM 2117 O O . THR A 1 269 ? 5.902 84.375 8.344 1 70.94 269 THR A O 1
ATOM 2120 N N . ASP A 1 270 ? 3.6 84.5 8.203 1 64.31 270 ASP A N 1
ATOM 2121 C CA . ASP A 1 270 ? 3.611 86 8.211 1 64.31 270 ASP A CA 1
ATOM 2122 C C . ASP A 1 270 ? 3.795 86.5 9.633 1 64.31 270 ASP A C 1
ATOM 2124 O O . ASP A 1 270 ? 2.938 86.312 10.492 1 64.31 270 ASP A O 1
ATOM 2128 N N . GLU A 1 271 ? 4.926 87 9.891 1 63.38 271 GLU A N 1
ATOM 2129 C CA . GLU A 1 271 ? 5.312 87.5 11.211 1 63.38 271 GLU A CA 1
ATOM 2130 C C . GLU A 1 271 ? 4.332 88.562 11.727 1 63.38 271 GLU A C 1
ATOM 2132 O O . GLU A 1 271 ? 4.078 88.625 12.93 1 63.38 271 GLU A O 1
ATOM 2137 N N . SER A 1 272 ? 3.779 89.375 10.758 1 61.81 272 SER A N 1
ATOM 2138 C CA . SER A 1 272 ? 2.877 90.438 11.195 1 61.81 272 SER A CA 1
ATOM 2139 C C . SER A 1 272 ? 1.614 89.812 11.828 1 61.81 272 SER A C 1
ATOM 2141 O O . SER A 1 272 ? 1.149 90.312 12.859 1 61.81 272 SER A O 1
ATOM 2143 N N . LEU A 1 273 ? 1.253 88.812 11.219 1 61.81 273 LEU A N 1
ATOM 2144 C CA . LEU A 1 273 ? 0.033 88.188 11.734 1 61.81 273 LEU A CA 1
ATOM 2145 C C . LEU A 1 273 ? 0.304 87.438 13.039 1 61.81 273 LEU A C 1
ATOM 2147 O O . LEU A 1 273 ? -0.538 87.438 13.938 1 61.81 273 LEU A O 1
ATOM 2151 N N . ARG A 1 274 ? 1.472 87 13.195 1 63.44 274 ARG A N 1
ATOM 2152 C CA . ARG A 1 274 ? 1.841 86.25 14.406 1 63.44 274 ARG A CA 1
ATOM 2153 C C . ARG A 1 274 ? 1.902 87.188 15.609 1 63.44 274 ARG A C 1
ATOM 2155 O O . ARG A 1 274 ? 1.413 86.875 16.688 1 63.44 274 ARG A O 1
ATOM 2162 N N . ILE A 1 275 ? 2.432 88.375 15.273 1 55.09 275 ILE A N 1
ATOM 2163 C CA . ILE A 1 275 ? 2.613 89.375 16.312 1 55.09 275 ILE A CA 1
ATOM 2164 C C . ILE A 1 275 ? 1.255 89.875 16.75 1 55.09 275 ILE A C 1
ATOM 2166 O O . ILE A 1 275 ? 1.034 90.125 17.938 1 55.09 275 ILE A O 1
ATOM 2170 N N . GLN A 1 276 ? 0.381 89.938 15.703 1 61.59 276 GLN A N 1
ATOM 2171 C CA . GLN A 1 276 ? -0.944 90.5 16.031 1 61.59 276 GLN A CA 1
ATOM 2172 C C . GLN A 1 276 ? -1.663 89.562 17.016 1 61.59 276 GLN A C 1
ATOM 2174 O O . GLN A 1 276 ? -2.342 90 17.938 1 61.59 276 GLN A O 1
ATOM 2179 N N . VAL A 1 277 ? -1.401 88.25 16.844 1 60.53 277 VAL A N 1
ATOM 2180 C CA . VAL A 1 277 ? -2.076 87.312 17.719 1 60.53 277 VAL A CA 1
ATOM 2181 C C . VAL A 1 277 ? -1.461 87.375 19.125 1 60.53 277 VAL A C 1
ATOM 2183 O O . VAL A 1 277 ? -2.176 87.312 20.125 1 60.53 277 VAL A O 1
ATOM 2186 N N . ILE A 1 278 ? -0.069 87.5 19.109 1 57.59 278 ILE A N 1
ATOM 2187 C CA . ILE A 1 278 ? 0.649 87.562 20.375 1 57.59 278 ILE A CA 1
ATOM 2188 C C . ILE A 1 278 ? 0.292 88.812 21.141 1 57.59 278 ILE A C 1
ATOM 2190 O O . ILE A 1 278 ? 0.129 88.812 22.359 1 57.59 278 ILE A O 1
ATOM 2194 N N . LEU A 1 279 ? 0.187 90 20.328 1 51.81 279 LEU A N 1
ATOM 2195 C CA . LEU A 1 279 ? -0.108 91.312 20.906 1 51.81 279 LEU A CA 1
ATOM 2196 C C . LEU A 1 279 ? -1.545 91.375 21.422 1 51.81 279 LEU A C 1
ATOM 2198 O O . LEU A 1 279 ? -1.883 92.25 22.25 1 51.81 279 LEU A O 1
ATOM 2202 N N . LEU A 1 280 ? -2.33 90.625 20.797 1 52.91 280 LEU A N 1
ATOM 2203 C CA . LEU A 1 280 ? -3.691 90.562 21.312 1 52.91 280 LEU A CA 1
ATOM 2204 C C . LEU A 1 280 ? -3.695 90.125 22.766 1 52.91 280 LEU A C 1
ATOM 2206 O O . LEU A 1 280 ? -4.707 90.25 23.469 1 52.91 280 LEU A O 1
ATOM 2210 N N . LYS A 1 281 ? -2.578 89.625 23.312 1 50.72 281 LYS A N 1
ATOM 2211 C CA . LYS A 1 281 ? -2.424 89.188 24.688 1 50.72 281 LYS A CA 1
ATOM 2212 C C . LYS A 1 281 ? -2.607 90.312 25.672 1 50.72 281 LYS A C 1
ATOM 2214 O O . LYS A 1 281 ? -3.373 90.188 26.641 1 50.72 281 LYS A O 1
ATOM 2219 N N . PRO A 1 282 ? -1.527 91.312 25.781 1 41.44 282 PRO A N 1
ATOM 2220 C CA . PRO A 1 282 ? -1.527 92.312 26.844 1 41.44 282 PRO A CA 1
ATOM 2221 C C . PRO A 1 282 ? -2.58 93.438 26.625 1 41.44 282 PRO A C 1
ATOM 2223 O O . PRO A 1 282 ? -3.145 93.938 27.594 1 41.44 282 PRO A O 1
ATOM 2226 N N . ASN A 1 283 ? -2.623 94.062 25.516 1 41.06 283 ASN A N 1
ATOM 2227 C CA . ASN A 1 283 ? -3.299 95.312 25.406 1 41.06 283 ASN A CA 1
ATOM 2228 C C . ASN A 1 283 ? -4.816 95.188 25.391 1 41.06 283 ASN A C 1
ATOM 2230 O O . ASN A 1 283 ? -5.551 96.125 25.469 1 41.06 283 ASN A O 1
ATOM 2234 N N . HIS A 1 284 ? -5.469 94.188 24.688 1 41.28 284 HIS A N 1
ATOM 2235 C CA . HIS A 1 284 ? -6.926 94.312 24.688 1 41.28 284 HIS A CA 1
ATOM 2236 C C . HIS A 1 284 ? -7.508 93.562 25.922 1 41.28 284 HIS A C 1
ATOM 2238 O O . HIS A 1 284 ? -7.527 92.375 25.984 1 41.28 284 HIS A O 1
ATOM 2244 N N . ALA A 1 285 ? -7.707 94.125 26.984 1 43.41 285 ALA A N 1
ATOM 2245 C CA . ALA A 1 285 ? -8.477 93.938 28.203 1 43.41 285 ALA A CA 1
ATOM 2246 C C . ALA A 1 285 ? -9.664 93 27.938 1 43.41 285 ALA A C 1
ATOM 2248 O O . ALA A 1 285 ? -10.062 92.25 28.812 1 43.41 285 ALA A O 1
ATOM 2249 N N . LEU A 1 286 ? -10.312 93.188 26.875 1 40.62 286 LEU A N 1
ATOM 2250 C CA . LEU A 1 286 ? -11.555 92.438 26.562 1 40.62 286 LEU A CA 1
ATOM 2251 C C . LEU A 1 286 ? -11.297 91 26.328 1 40.62 286 LEU A C 1
ATOM 2253 O O . LEU A 1 286 ? -12.039 90.125 26.812 1 40.62 286 LEU A O 1
ATOM 2257 N N . ILE A 1 287 ? -10.352 90.625 25.531 1 48.22 287 ILE A N 1
ATOM 2258 C CA . ILE A 1 287 ? -10.141 89.188 25.266 1 48.22 287 ILE A CA 1
ATOM 2259 C C . ILE A 1 287 ? -9.648 88.5 26.531 1 48.22 287 ILE A C 1
ATOM 2261 O O . ILE A 1 287 ? -10.039 87.375 26.828 1 48.22 287 ILE A O 1
ATOM 2265 N N . SER A 1 288 ? -8.852 89.188 27.25 1 48.66 288 SER A N 1
ATOM 2266 C CA . SER A 1 288 ? -8.383 88.625 28.5 1 48.66 288 SER A CA 1
ATOM 2267 C C . SER A 1 288 ? -9.539 88.375 29.469 1 48.66 288 SER A C 1
ATOM 2269 O O . SER A 1 288 ? -9.539 87.375 30.203 1 48.66 288 SER A O 1
ATOM 2271 N N . SER A 1 289 ? -10.562 89.375 29.562 1 47.72 289 SER A N 1
ATOM 2272 C CA . SER A 1 289 ? -11.688 89.188 30.469 1 47.72 289 SER A CA 1
ATOM 2273 C C . SER A 1 289 ? -12.57 88 30.016 1 47.72 289 SER A C 1
ATOM 2275 O O . SER A 1 289 ? -13.164 87.312 30.828 1 47.72 289 SER A O 1
ATOM 2277 N N . VAL A 1 290 ? -12.945 88 28.844 1 47.44 290 VAL A N 1
ATOM 2278 C CA . VAL A 1 290 ? -13.852 87 28.328 1 47.44 290 VAL A CA 1
ATOM 2279 C C . VAL A 1 290 ? -13.172 85.625 28.391 1 47.44 290 VAL A C 1
ATOM 2281 O O . VAL A 1 290 ? -13.812 84.625 28.703 1 47.44 290 VAL A O 1
ATOM 2284 N N . LEU A 1 291 ? -11.977 85.562 28 1 47.94 291 LEU A N 1
ATOM 2285 C CA . LEU A 1 291 ? -11.258 84.312 27.969 1 47.94 291 LEU A CA 1
ATOM 2286 C C . LEU A 1 291 ? -10.867 83.875 29.375 1 47.94 291 LEU A C 1
ATOM 2288 O O . LEU A 1 291 ? -10.57 82.688 29.609 1 47.94 291 LEU A O 1
ATOM 2292 N N . TYR A 1 292 ? -10.797 85 30.406 1 42.78 292 TYR A N 1
ATOM 2293 C CA . TYR A 1 292 ? -10.438 84.75 31.797 1 42.78 292 TYR A CA 1
ATOM 2294 C C . TYR A 1 292 ? -11.594 85.125 32.75 1 42.78 292 TYR A C 1
ATOM 2296 O O . TYR A 1 292 ? -11.586 86.188 33.375 1 42.78 292 TYR A O 1
ATOM 2304 N N . PRO A 1 293 ? -12.703 84.438 32.625 1 42.47 293 PRO A N 1
ATOM 2305 C CA . PRO A 1 293 ? -13.703 84.938 33.594 1 42.47 293 PRO A CA 1
ATOM 2306 C C . PRO A 1 293 ? -13.156 85.062 35 1 42.47 293 PRO A C 1
ATOM 2308 O O . PRO A 1 293 ? -13.523 86 35.75 1 42.47 293 PRO A O 1
ATOM 2311 N N . ASP A 1 294 ? -12.656 83.875 35.625 1 39.91 294 ASP A N 1
ATOM 2312 C CA . ASP A 1 294 ? -12.344 83.812 37.031 1 39.91 294 ASP A CA 1
ATOM 2313 C C . ASP A 1 294 ? -11.094 84.625 37.375 1 39.91 294 ASP A C 1
ATOM 2315 O O . ASP A 1 294 ? -10.508 84.5 38.438 1 39.91 294 ASP A O 1
ATOM 2319 N N . LEU A 1 295 ? -10.578 85.25 36.5 1 38.91 295 LEU A N 1
ATOM 2320 C CA . LEU A 1 295 ? -9.383 86 36.938 1 38.91 295 LEU A CA 1
ATOM 2321 C C . LEU A 1 295 ? -9.734 87 38 1 38.91 295 LEU A C 1
ATOM 2323 O O . LEU A 1 295 ? -8.914 87.875 38.344 1 38.91 295 LEU A O 1
ATOM 2327 N N . ASN A 1 296 ? -10.93 87.25 38.438 1 35.66 296 ASN A N 1
ATOM 2328 C CA . ASN A 1 296 ? -10.875 88.125 39.594 1 35.66 296 ASN A CA 1
ATOM 2329 C C . ASN A 1 296 ? -9.914 87.625 40.656 1 35.66 296 ASN A C 1
ATOM 2331 O O . ASN A 1 296 ? -9.898 88.188 41.781 1 35.66 296 ASN A O 1
ATOM 2335 N N . THR A 1 297 ? -9.672 86.312 40.844 1 34.72 297 THR A N 1
ATOM 2336 C CA . THR A 1 297 ? -8.906 86.062 42.062 1 34.72 297 THR A CA 1
ATOM 2337 C C . THR A 1 297 ? -7.477 86.562 41.906 1 34.72 297 THR A C 1
ATOM 2339 O O . THR A 1 297 ? -7.004 86.812 40.781 1 34.72 297 THR A O 1
ATOM 2342 N N . GLY A 1 298 ? -6.465 86.375 42.969 1 33.62 298 GLY A N 1
ATOM 2343 C CA . GLY A 1 298 ? -5.188 86.938 43.344 1 33.62 298 GLY A CA 1
ATOM 2344 C C . GLY A 1 298 ? -4.211 87 42.188 1 33.62 298 GLY A C 1
ATOM 2345 O O . GLY A 1 298 ? -4.414 86.312 41.156 1 33.62 298 GLY A O 1
ATOM 2346 N N . ALA A 1 299 ? -3.09 87.875 42.25 1 36.84 299 ALA A N 1
ATOM 2347 C CA . ALA A 1 299 ? -1.843 88.375 41.719 1 36.84 299 ALA A CA 1
ATOM 2348 C C . ALA A 1 299 ? -1.012 87.312 41.094 1 36.84 299 ALA A C 1
ATOM 2350 O O . ALA A 1 299 ? 0.183 87.438 40.812 1 36.84 299 ALA A O 1
ATOM 2351 N N . THR A 1 300 ? -1.376 86.062 41.344 1 35.59 300 THR A N 1
ATOM 2352 C CA . THR A 1 300 ? -0.212 85.25 40.969 1 35.59 300 THR A CA 1
ATOM 2353 C C . THR A 1 300 ? 0.14 85.5 39.5 1 35.59 300 THR A C 1
ATOM 2355 O O . THR A 1 300 ? -0.744 85.688 38.688 1 35.59 300 THR A O 1
ATOM 2358 N N . SER A 1 301 ? 1.479 85.75 39.156 1 37.09 301 SER A N 1
ATOM 2359 C CA . SER A 1 301 ? 2.354 86.188 38.094 1 37.09 301 SER A CA 1
ATOM 2360 C C . SER A 1 301 ? 1.874 85.625 36.75 1 37.09 301 SER A C 1
ATOM 2362 O O . SER A 1 301 ? 1.762 86.375 35.75 1 37.09 301 SER A O 1
ATOM 2364 N N . GLU A 1 302 ? 2.438 84.438 36.219 1 40.97 302 GLU A N 1
ATOM 2365 C CA . GLU A 1 302 ? 2.5 84.188 34.812 1 40.97 302 GLU A CA 1
ATOM 2366 C C . GLU A 1 302 ? 1.131 83.812 34.25 1 40.97 302 GLU A C 1
ATOM 2368 O O . GLU A 1 302 ? 0.635 82.688 34.531 1 40.97 302 GLU A O 1
ATOM 2373 N N . PRO A 1 303 ? 0.252 84.625 33.938 1 41.72 303 PRO A N 1
ATOM 2374 C CA . PRO A 1 303 ? -1.122 84.5 33.438 1 41.72 303 PRO A CA 1
ATOM 2375 C C . PRO A 1 303 ? -1.273 83.438 32.312 1 41.72 303 PRO A C 1
ATOM 2377 O O . PRO A 1 303 ? -2.357 82.875 32.156 1 41.72 303 PRO A O 1
ATOM 2380 N N . THR A 1 304 ? -0.337 83.438 31.5 1 46.41 304 THR A N 1
ATOM 2381 C CA . THR A 1 304 ? -0.444 82.625 30.281 1 46.41 304 THR A CA 1
ATOM 2382 C C . THR A 1 304 ? -0.604 81.125 30.609 1 46.41 304 THR A C 1
ATOM 2384 O O . THR A 1 304 ? -1.183 80.375 29.828 1 46.41 304 THR A O 1
ATOM 2387 N N . SER A 1 305 ? 0.021 80.688 31.688 1 48.41 305 SER A N 1
ATOM 2388 C CA . SER A 1 305 ? 0.062 79.312 31.969 1 48.41 305 SER A CA 1
ATOM 2389 C C . SER A 1 305 ? -1.326 78.75 32.312 1 48.41 305 SER A C 1
ATOM 2391 O O . SER A 1 305 ? -1.672 77.625 31.906 1 48.41 305 SER A O 1
ATOM 2393 N N . GLY A 1 306 ? -2.088 79.562 33.031 1 49.5 306 GLY A N 1
ATOM 2394 C CA . GLY A 1 306 ? -3.373 79.062 33.469 1 49.5 306 GLY A CA 1
ATOM 2395 C C . GLY A 1 306 ? -4.383 78.875 32.344 1 49.5 306 GLY A C 1
ATOM 2396 O O . GLY A 1 306 ? -5.133 77.875 32.344 1 49.5 306 GLY A O 1
ATOM 2397 N N . PHE A 1 307 ? -4.457 79.875 31.484 1 50.5 307 PHE A N 1
ATOM 2398 C CA . PHE A 1 307 ? -5.367 79.938 30.344 1 50.5 307 PHE A CA 1
ATOM 2399 C C . PHE A 1 307 ? -5.156 78.75 29.406 1 50.5 307 PHE A C 1
ATOM 2401 O O . PHE A 1 307 ? -6.121 78.125 29 1 50.5 307 PHE A O 1
ATOM 2408 N N . MET A 1 308 ? -3.951 78.562 29.109 1 55.06 308 MET A N 1
ATOM 2409 C CA . MET A 1 308 ? -3.631 77.562 28.078 1 55.06 308 MET A CA 1
ATOM 2410 C C . MET A 1 308 ? -3.863 76.188 28.609 1 55.06 308 MET A C 1
ATOM 2412 O O . MET A 1 308 ? -4.195 75.25 27.828 1 55.06 308 MET A O 1
ATOM 2416 N N . THR A 1 309 ? -4.02 76.188 29.844 1 60 309 THR A N 1
ATOM 2417 C CA . THR A 1 309 ? -4.203 74.812 30.406 1 60 309 THR A CA 1
ATOM 2418 C C . THR A 1 309 ? -5.668 74.438 30.297 1 60 309 THR A C 1
ATOM 2420 O O . THR A 1 309 ? -5.961 73.25 30.172 1 60 309 THR A O 1
ATOM 2423 N N . THR A 1 310 ? -6.578 75.5 30.203 1 63.59 310 THR A N 1
ATOM 2424 C CA . THR A 1 310 ? -7.988 75.125 30.156 1 63.59 310 THR A CA 1
ATOM 2425 C C . THR A 1 310 ? -8.391 74.688 28.766 1 63.59 310 THR A C 1
ATOM 2427 O O . THR A 1 310 ? -9.219 73.75 28.625 1 63.59 310 THR A O 1
ATOM 2430 N N . PHE A 1 311 ? -7.855 75.25 27.766 1 70.88 311 PHE A N 1
ATOM 2431 C CA . PHE A 1 311 ? -8.32 75 26.406 1 70.88 311 PHE A CA 1
ATOM 2432 C C . PHE A 1 311 ? -7.266 74.188 25.641 1 70.88 311 PHE A C 1
ATOM 2434 O O . PHE A 1 311 ? -7.441 73.875 24.453 1 70.88 311 PHE A O 1
ATOM 2441 N N . ILE A 1 312 ? -6.273 73.812 26.312 1 77.19 312 ILE A N 1
ATOM 2442 C CA . ILE A 1 312 ? -5.152 73.188 25.609 1 77.19 312 ILE A CA 1
ATOM 2443 C C . ILE A 1 312 ? -5.586 71.812 25 1 77.19 312 ILE A C 1
ATOM 2445 O O . ILE A 1 312 ? -5.164 71.5 23.906 1 77.19 312 ILE A O 1
ATOM 2449 N N . LEU A 1 313 ? -6.395 71.125 25.672 1 76.19 313 LEU A N 1
ATOM 2450 C CA . LEU A 1 313 ? -6.805 69.812 25.188 1 76.19 313 LEU A CA 1
ATOM 2451 C C . LEU A 1 313 ? -7.66 69.938 23.938 1 76.19 313 LEU A C 1
ATOM 2453 O O . LEU A 1 313 ? -7.535 69.125 23.016 1 76.19 313 LEU A O 1
ATOM 2457 N N . ALA A 1 314 ? -8.5 71 23.984 1 74.44 314 ALA A N 1
ATOM 2458 C CA . ALA A 1 314 ? -9.328 71.188 22.812 1 74.44 314 ALA A CA 1
ATOM 2459 C C . ALA A 1 314 ? -8.477 71.625 21.609 1 74.44 314 ALA A C 1
ATOM 2461 O O . ALA A 1 314 ? -8.75 71.25 20.469 1 74.44 314 ALA A O 1
ATOM 2462 N N . ILE A 1 315 ? -7.531 72.375 21.906 1 80 315 ILE A N 1
ATOM 2463 C CA . ILE A 1 315 ? -6.664 72.875 20.828 1 80 315 ILE A CA 1
ATOM 2464 C C . ILE A 1 315 ? -5.875 71.688 20.25 1 80 315 ILE A C 1
ATOM 2466 O O . ILE A 1 315 ? -5.781 71.562 19.031 1 80 315 ILE A O 1
ATOM 2470 N N . ILE A 1 316 ? -5.367 70.938 21.156 1 81.5 316 ILE A N 1
ATOM 2471 C CA . ILE A 1 316 ? -4.559 69.812 20.703 1 81.5 316 ILE A CA 1
ATOM 2472 C C . ILE A 1 316 ? -5.43 68.812 19.906 1 81.5 316 ILE A C 1
ATOM 2474 O O . ILE A 1 316 ? -4.98 68.25 18.922 1 81.5 316 ILE A O 1
ATOM 2478 N N . LEU A 1 317 ? -6.609 68.625 20.328 1 77.19 317 LEU A N 1
ATOM 2479 C CA . LEU A 1 317 ? -7.527 67.75 19.609 1 77.19 317 LEU A CA 1
ATOM 2480 C C . LEU A 1 317 ? -7.793 68.25 18.203 1 77.19 317 LEU A C 1
ATOM 2482 O O . LEU A 1 317 ? -7.875 67.438 17.25 1 77.19 317 LEU A O 1
ATOM 2486 N N . LYS A 1 318 ? -7.93 69.5 18.125 1 78.69 318 LYS A N 1
ATOM 2487 C CA . LYS A 1 318 ? -8.164 70.125 16.812 1 78.69 318 LYS A CA 1
ATOM 2488 C C . LYS A 1 318 ? -6.938 69.938 15.914 1 78.69 318 LYS A C 1
ATOM 2490 O O . LYS A 1 318 ? -7.066 69.688 14.719 1 78.69 318 LYS A O 1
ATOM 2495 N N . ILE A 1 319 ? -5.895 70.125 16.484 1 81.62 319 ILE A N 1
ATOM 2496 C CA . ILE A 1 319 ? -4.664 70 15.719 1 81.62 319 ILE A CA 1
ATOM 2497 C C . ILE A 1 319 ? -4.512 68.562 15.266 1 81.62 319 ILE A C 1
ATOM 2499 O O . ILE A 1 319 ? -4.102 68.312 14.125 1 81.62 319 ILE A O 1
ATOM 2503 N N . ASN A 1 320 ? -4.793 67.688 16.094 1 79.81 320 ASN A N 1
ATOM 2504 C CA . ASN A 1 320 ? -4.691 66.25 15.758 1 79.81 320 ASN A CA 1
ATOM 2505 C C . ASN A 1 320 ? -5.652 65.875 14.633 1 79.81 320 ASN A C 1
ATOM 2507 O O . ASN A 1 320 ? -5.312 65.062 13.766 1 79.81 320 ASN A O 1
ATOM 2511 N N . GLU A 1 321 ? -6.828 66.375 14.711 1 74.38 321 GLU A N 1
ATOM 2512 C CA . GLU A 1 321 ? -7.801 66.125 13.656 1 74.38 321 GLU A CA 1
ATOM 2513 C C . GLU A 1 321 ? -7.289 66.625 12.305 1 74.38 321 GLU A C 1
ATOM 2515 O O . GLU A 1 321 ? -7.527 66 11.273 1 74.38 321 GLU A O 1
ATOM 2520 N N . ILE A 1 322 ? -6.598 67.625 12.398 1 76.5 322 ILE A N 1
ATOM 2521 C CA . ILE A 1 322 ? -6.062 68.25 11.172 1 76.5 322 ILE A CA 1
ATOM 2522 C C . ILE A 1 322 ? -4.941 67.375 10.633 1 76.5 322 ILE A C 1
ATOM 2524 O O . ILE A 1 322 ? -4.848 67.125 9.422 1 76.5 322 ILE A O 1
ATOM 2528 N N . ILE A 1 323 ? -4.246 66.812 11.477 1 77 323 ILE A N 1
ATOM 2529 C CA . ILE A 1 323 ? -3.076 66.062 11.055 1 77 323 ILE A CA 1
ATOM 2530 C C . ILE A 1 323 ? -3.516 64.688 10.531 1 77 323 ILE A C 1
ATOM 2532 O O . ILE A 1 323 ? -2.969 64.188 9.539 1 77 323 ILE A O 1
ATOM 2536 N N . ILE A 1 324 ? -4.543 63.938 11.164 1 69.25 324 ILE A N 1
ATOM 2537 C CA . ILE A 1 324 ? -4.957 62.594 10.828 1 69.25 324 ILE A CA 1
ATOM 2538 C C . ILE A 1 324 ? -5.906 62.625 9.633 1 69.25 324 ILE A C 1
ATOM 2540 O O . ILE A 1 324 ? -5.941 61.688 8.828 1 69.25 324 ILE A O 1
ATOM 2544 N N . SER A 1 325 ? -6.855 63.625 9.625 1 57.62 325 SER A N 1
ATOM 2545 C CA . SER A 1 325 ? -7.91 63.656 8.609 1 57.62 325 SER A CA 1
ATOM 2546 C C . SER A 1 325 ? -7.34 63.438 7.215 1 57.62 325 SER A C 1
ATOM 2548 O O . SER A 1 325 ? -6.34 64.062 6.844 1 57.62 325 SER A O 1
ATOM 2550 N N . GLU A 1 326 ? -7.613 62.094 6.906 1 53.25 326 GLU A N 1
ATOM 2551 C CA . GLU A 1 326 ? -7.301 61.719 5.527 1 53.25 326 GLU A CA 1
ATOM 2552 C C . GLU A 1 326 ? -7.84 62.75 4.543 1 53.25 326 GLU A C 1
ATOM 2554 O O . GLU A 1 326 ? -7.434 62.781 3.379 1 53.25 326 GLU A O 1
ATOM 2559 N N . LYS A 1 327 ? -8.898 63.469 5.246 1 51.38 327 LYS A N 1
ATOM 2560 C CA . LYS A 1 327 ? -9.469 64.5 4.363 1 51.38 327 LYS A CA 1
ATOM 2561 C C . LYS A 1 327 ? -8.461 65.562 4.059 1 51.38 327 LYS A C 1
ATOM 2563 O O . LYS A 1 327 ? -7.703 66 4.941 1 51.38 327 LYS A O 1
ATOM 2568 N N . ARG A 1 328 ? -8.055 65.625 3.018 1 52 328 ARG A N 1
ATOM 2569 C CA . ARG A 1 328 ? -6.91 66.188 2.314 1 52 328 ARG A CA 1
ATOM 2570 C C . ARG A 1 328 ? -6.77 67.688 2.592 1 52 328 ARG A C 1
ATOM 2572 O O . ARG A 1 328 ? -7.434 68.5 1.954 1 52 328 ARG A O 1
ATOM 2579 N N . ARG A 1 329 ? -6.559 68.125 3.91 1 57.78 329 ARG A N 1
ATOM 2580 C CA . ARG A 1 329 ? -6.176 69.562 4.074 1 57.78 329 ARG A CA 1
ATOM 2581 C C . ARG A 1 329 ? -4.809 69.812 3.449 1 57.78 329 ARG A C 1
ATOM 2583 O O . ARG A 1 329 ? -3.98 68.938 3.34 1 57.78 329 ARG A O 1
ATOM 2590 N N . PRO A 1 330 ? -4.781 70.938 2.945 1 62.47 330 PRO A N 1
ATOM 2591 C CA . PRO A 1 330 ? -3.516 71.25 2.287 1 62.47 330 PRO A CA 1
ATOM 2592 C C . PRO A 1 330 ? -2.312 71.125 3.213 1 62.47 330 PRO A C 1
ATOM 2594 O O . PRO A 1 330 ? -2.453 71.25 4.434 1 62.47 330 PRO A O 1
ATOM 2597 N N . LEU A 1 331 ? -1.176 70.875 2.758 1 70.25 331 LEU A N 1
ATOM 2598 C CA . LEU A 1 331 ? 0.071 70.625 3.48 1 70.25 331 LEU A CA 1
ATOM 2599 C C . LEU A 1 331 ? 0.496 71.875 4.246 1 70.25 331 LEU A C 1
ATOM 2601 O O . LEU A 1 331 ? 1.055 71.75 5.34 1 70.25 331 LEU A O 1
ATOM 2605 N N . SER A 1 332 ? 0.146 73 3.596 1 69.94 332 SER A N 1
ATOM 2606 C CA . SER A 1 332 ? 0.539 74.25 4.242 1 69.94 332 SER A CA 1
ATOM 2607 C C . SER A 1 332 ? -0.215 74.5 5.555 1 69.94 332 SER A C 1
ATOM 2609 O O . SER A 1 332 ? 0.349 75 6.527 1 69.94 332 SER A O 1
ATOM 2611 N N . TYR A 1 333 ? -1.378 74 5.473 1 75.06 333 TYR A N 1
ATOM 2612 C CA . TYR A 1 333 ? -2.174 74.125 6.688 1 75.06 333 TYR A CA 1
ATOM 2613 C C . TYR A 1 333 ? -1.695 73.188 7.77 1 75.06 333 TYR A C 1
ATOM 2615 O O . TYR A 1 333 ? -1.71 73.5 8.953 1 75.06 333 TYR A O 1
ATOM 2623 N N . LYS A 1 334 ? -1.247 72.062 7.34 1 81.94 334 LYS A N 1
ATOM 2624 C CA . LYS A 1 334 ? -0.714 71.125 8.305 1 81.94 334 LYS A CA 1
ATOM 2625 C C . LYS A 1 334 ? 0.589 71.625 8.922 1 81.94 334 LYS A C 1
ATOM 2627 O O . LYS A 1 334 ? 0.808 71.5 10.125 1 81.94 334 LYS A O 1
ATOM 2632 N N . THR A 1 335 ? 1.368 72.188 8.055 1 83.19 335 THR A N 1
ATOM 2633 C CA . THR A 1 335 ? 2.623 72.75 8.555 1 83.19 335 THR A CA 1
ATOM 2634 C C . THR A 1 335 ? 2.359 73.938 9.5 1 83.19 335 THR A C 1
ATOM 2636 O O . THR A 1 335 ? 3.041 74.062 10.516 1 83.19 335 THR A O 1
ATOM 2639 N N . LYS A 1 336 ? 1.356 74.688 9.164 1 82.19 336 LYS A N 1
ATOM 2640 C CA . LYS A 1 336 ? 0.993 75.812 10.023 1 82.19 336 LYS A CA 1
ATOM 2641 C C . LYS A 1 336 ? 0.466 75.375 11.375 1 82.19 336 LYS A C 1
ATOM 2643 O O . LYS A 1 336 ? 0.772 75.938 12.414 1 82.19 336 LYS A O 1
ATOM 2648 N N . SER A 1 337 ? -0.254 74.312 11.25 1 86.06 337 SER A N 1
ATOM 2649 C CA . SER A 1 337 ? -0.828 73.812 12.477 1 86.06 337 SER A CA 1
ATOM 2650 C C . SER A 1 337 ? 0.256 73.25 13.406 1 86.06 337 SER A C 1
ATOM 2652 O O . SER A 1 337 ? 0.191 73.438 14.625 1 86.06 337 SER A O 1
ATOM 2654 N N . LEU A 1 338 ? 1.202 72.688 12.867 1 89.44 338 LEU A N 1
ATOM 2655 C CA . LEU A 1 338 ? 2.287 72.125 13.688 1 89.44 338 LEU A CA 1
ATOM 2656 C C . LEU A 1 338 ? 3.156 73.25 14.234 1 89.44 338 LEU A C 1
ATOM 2658 O O . LEU A 1 338 ? 3.635 73.188 15.375 1 89.44 338 LEU A O 1
ATOM 2662 N N . ALA A 1 339 ? 3.324 74.188 13.406 1 87.19 339 ALA A N 1
ATOM 2663 C CA . ALA A 1 339 ? 4.074 75.375 13.891 1 87.19 339 ALA A CA 1
ATOM 2664 C C . ALA A 1 339 ? 3.336 76.062 15.031 1 87.19 339 ALA A C 1
ATOM 2666 O O . ALA A 1 339 ? 3.961 76.562 15.961 1 87.19 339 ALA A O 1
ATOM 2667 N N . SER A 1 340 ? 2.066 76.062 14.859 1 87 340 SER A N 1
ATOM 2668 C CA . SER A 1 340 ? 1.259 76.625 15.93 1 87 340 SER A CA 1
ATOM 2669 C C . SER A 1 340 ? 1.374 75.812 17.219 1 87 340 SER A C 1
ATOM 2671 O O . SER A 1 340 ? 1.347 76.375 18.312 1 87 340 SER A O 1
ATOM 2673 N N . LEU A 1 341 ? 1.432 74.562 17.047 1 88.88 341 LEU A N 1
ATOM 2674 C CA . LEU A 1 341 ? 1.606 73.688 18.219 1 88.88 341 LEU A CA 1
ATOM 2675 C C . LEU A 1 341 ? 2.945 73.938 18.891 1 88.88 341 LEU A C 1
ATOM 2677 O O . LEU A 1 341 ? 3.033 74 20.125 1 88.88 341 LEU A O 1
ATOM 2681 N N . CYS A 1 342 ? 3.943 74.125 18.109 1 88 342 CYS A N 1
ATOM 2682 C CA . CYS A 1 342 ? 5.266 74.438 18.641 1 88 342 CYS A CA 1
ATOM 2683 C C . CYS A 1 342 ? 5.234 75.75 19.484 1 88 342 CYS A C 1
ATOM 2685 O O . CYS A 1 342 ? 5.812 75.75 20.562 1 88 342 CYS A O 1
ATOM 2687 N N . GLU A 1 343 ? 4.5 76.688 18.953 1 83.88 343 GLU A N 1
ATOM 2688 C CA . GLU A 1 343 ? 4.391 77.938 19.656 1 83.88 343 GLU A CA 1
ATOM 2689 C C . GLU A 1 343 ? 3.541 77.812 20.922 1 83.88 343 GLU A C 1
ATOM 2691 O O . GLU A 1 343 ? 3.791 78.5 21.922 1 83.88 343 GLU A O 1
ATOM 2696 N N . LEU A 1 344 ? 2.604 77.062 20.766 1 83.62 344 LEU A N 1
ATOM 2697 C CA . LEU A 1 344 ? 1.762 76.812 21.938 1 83.62 344 LEU A CA 1
ATOM 2698 C C . LEU A 1 344 ? 2.568 76.125 23.047 1 83.62 344 LEU A C 1
ATOM 2700 O O . LEU A 1 344 ? 2.389 76.5 24.234 1 83.62 344 LEU A O 1
ATOM 2704 N N . ILE A 1 345 ? 3.438 75.25 22.75 1 86.69 345 ILE A N 1
ATOM 2705 C CA . ILE A 1 345 ? 4.289 74.562 23.734 1 86.69 345 ILE A CA 1
ATOM 2706 C C . ILE A 1 345 ? 5.207 75.562 24.391 1 86.69 345 ILE A C 1
ATOM 2708 O O . ILE A 1 345 ? 5.418 75.562 25.609 1 86.69 345 ILE A O 1
ATOM 2712 N N . ARG A 1 346 ? 5.656 76.438 23.609 1 81.81 346 ARG A N 1
ATOM 2713 C CA . ARG A 1 346 ? 6.539 77.5 24.125 1 81.81 346 ARG A CA 1
ATOM 2714 C C . ARG A 1 346 ? 5.797 78.375 25.094 1 81.81 346 ARG A C 1
ATOM 2716 O O . ARG A 1 346 ? 6.32 78.75 26.156 1 81.81 346 ARG A O 1
ATOM 2723 N N . LEU A 1 347 ? 4.566 78.688 24.734 1 76.69 347 LEU A N 1
ATOM 2724 C CA . LEU A 1 347 ? 3.771 79.625 25.547 1 76.69 347 LEU A CA 1
ATOM 2725 C C . LEU A 1 347 ? 3.332 79 26.844 1 76.69 347 LEU A C 1
ATOM 2727 O O . LEU A 1 347 ? 3.211 79.625 27.875 1 76.69 347 LEU A O 1
ATOM 2731 N N . CYS A 1 348 ? 3.045 77.688 26.781 1 77.69 348 CYS A N 1
ATOM 2732 C CA . CYS A 1 348 ? 2.605 77 27.984 1 77.69 348 CYS A CA 1
ATOM 2733 C C . CYS A 1 348 ? 3.76 76.812 28.953 1 77.69 348 CYS A C 1
ATOM 2735 O O . CYS A 1 348 ? 3.553 76.75 30.172 1 77.69 348 CYS A O 1
ATOM 2737 N N . GLY A 1 349 ? 4.98 76.688 28.469 1 75.88 349 GLY A N 1
ATOM 2738 C CA . GLY A 1 349 ? 6.141 76.5 29.328 1 75.88 349 GLY A CA 1
ATOM 2739 C C . GLY A 1 349 ? 6.137 75.125 30.031 1 75.88 349 GLY A C 1
ATOM 2740 O O . GLY A 1 349 ? 5.684 74.125 29.484 1 75.88 349 GLY A O 1
ATOM 2741 N N . PRO A 1 350 ? 6.422 75 31.234 1 76.62 350 PRO A N 1
ATOM 2742 C CA . PRO A 1 350 ? 6.547 73.75 31.969 1 76.62 350 PRO A CA 1
ATOM 2743 C C . PRO A 1 350 ? 5.195 73.125 32.312 1 76.62 350 PRO A C 1
ATOM 2745 O O . PRO A 1 350 ? 5.117 71.938 32.594 1 76.62 350 PRO A O 1
ATOM 2748 N N . ALA A 1 351 ? 4.125 73.938 32.125 1 74.88 351 ALA A N 1
ATOM 2749 C CA . ALA A 1 351 ? 2.787 73.438 32.406 1 74.88 351 ALA A CA 1
ATOM 2750 C C . ALA A 1 351 ? 2.371 72.375 31.359 1 74.88 351 ALA A C 1
ATOM 2752 O O . ALA A 1 351 ? 1.418 71.625 31.562 1 74.88 351 ALA A O 1
ATOM 2753 N N . ILE A 1 352 ? 3.203 72.25 30.328 1 80.62 352 ILE A N 1
ATOM 2754 C CA . ILE A 1 352 ? 2.883 71.312 29.234 1 80.62 352 ILE A CA 1
ATOM 2755 C C . ILE A 1 352 ? 3.08 69.875 29.719 1 80.62 352 ILE A C 1
ATOM 2757 O O . ILE A 1 352 ? 2.547 68.938 29.109 1 80.62 352 ILE A O 1
ATOM 2761 N N . SER A 1 353 ? 3.688 69.688 30.797 1 77.94 353 SER A N 1
ATOM 2762 C CA . SER A 1 353 ? 4 68.375 31.312 1 77.94 353 SER A CA 1
ATOM 2763 C C . SER A 1 353 ? 2.73 67.562 31.562 1 77.94 353 SER A C 1
ATOM 2765 O O . SER A 1 353 ? 2.736 66.312 31.469 1 77.94 353 SER A O 1
ATOM 2767 N N . SER A 1 354 ? 1.65 68.25 31.828 1 72.69 354 SER A N 1
ATOM 2768 C CA . SER A 1 354 ? 0.397 67.562 32.125 1 72.69 354 SER A CA 1
ATOM 2769 C C . SER A 1 354 ? -0.276 67.062 30.844 1 72.69 354 SER A C 1
ATOM 2771 O O . SER A 1 354 ? -1.163 66.25 30.891 1 72.69 354 SER A O 1
ATOM 2773 N N . PHE A 1 355 ? 0.181 67.562 29.688 1 78.69 355 PHE A N 1
ATOM 2774 C CA . PHE A 1 355 ? -0.486 67.188 28.438 1 78.69 355 PHE A CA 1
ATOM 2775 C C . PHE A 1 355 ? 0.462 66.5 27.5 1 78.69 355 PHE A C 1
ATOM 2777 O O . PHE A 1 355 ? 0.234 66.438 26.281 1 78.69 355 PHE A O 1
ATOM 2784 N N . VAL A 1 356 ? 1.438 65.875 28.062 1 79.88 356 VAL A N 1
ATOM 2785 C CA . VAL A 1 356 ? 2.508 65.312 27.266 1 79.88 356 VAL A CA 1
ATOM 2786 C C . VAL A 1 356 ? 1.955 64.125 26.438 1 79.88 356 VAL A C 1
ATOM 2788 O O . VAL A 1 356 ? 2.254 64 25.234 1 79.88 356 VAL A O 1
ATOM 2791 N N . PRO A 1 357 ? 1.135 63.312 26.953 1 74.56 357 PRO A N 1
ATOM 2792 C CA . PRO A 1 357 ? 0.685 62.156 26.141 1 74.56 357 PRO A CA 1
ATOM 2793 C C . PRO A 1 357 ? -0.101 62.594 24.906 1 74.56 357 PRO A C 1
ATOM 2795 O O . PRO A 1 357 ? 0.019 61.969 23.844 1 74.56 357 PRO A O 1
ATOM 2798 N N . GLN A 1 358 ? -0.899 63.625 24.984 1 77.62 358 GLN A N 1
ATOM 2799 C CA . GLN A 1 358 ? -1.671 64.125 23.844 1 77.62 358 GLN A CA 1
ATOM 2800 C C . GLN A 1 358 ? -0.765 64.75 22.812 1 77.62 358 GLN A C 1
ATOM 2802 O O . GLN A 1 358 ? -0.981 64.562 21.609 1 77.62 358 GLN A O 1
ATOM 2807 N N . VAL A 1 359 ? 0.175 65.438 23.344 1 83.06 359 VAL A N 1
ATOM 2808 C CA . VAL A 1 359 ? 1.098 66.125 22.422 1 83.06 359 VAL A CA 1
ATOM 2809 C C . VAL A 1 359 ? 1.917 65.062 21.672 1 83.06 359 VAL A C 1
ATOM 2811 O O . VAL A 1 359 ? 2.109 65.188 20.453 1 83.06 359 VAL A O 1
ATOM 2814 N N . VAL A 1 360 ? 2.32 64.125 22.453 1 81.5 360 VAL A N 1
ATOM 2815 C CA . VAL A 1 360 ? 3.131 63.062 21.828 1 81.5 360 VAL A CA 1
ATOM 2816 C C . VAL A 1 360 ? 2.301 62.312 20.797 1 81.5 360 VAL A C 1
ATOM 2818 O O . VAL A 1 360 ? 2.816 61.906 19.766 1 81.5 360 VAL A O 1
ATOM 2821 N N . GLY A 1 361 ? 1.027 62.094 21.047 1 78.06 361 GLY A N 1
ATOM 2822 C CA . GLY A 1 361 ? 0.15 61.438 20.078 1 78.06 361 GLY A CA 1
ATOM 2823 C C . GLY A 1 361 ? 0.07 62.188 18.766 1 78.06 361 GLY A C 1
ATOM 2824 O O . GLY A 1 361 ? 0.074 61.562 17.703 1 78.06 361 GLY A O 1
ATOM 2825 N N . VAL A 1 362 ? 0.063 63.469 18.844 1 83 362 VAL A N 1
ATOM 2826 C CA . VAL A 1 362 ? -0.01 64.312 17.641 1 83 362 VAL A CA 1
ATOM 2827 C C . VAL A 1 362 ? 1.312 64.25 16.875 1 83 362 VAL A C 1
ATOM 2829 O O . VAL A 1 362 ? 1.323 64.125 15.656 1 83 362 VAL A O 1
ATOM 2832 N N . LEU A 1 363 ? 2.316 64.312 17.656 1 86.12 363 LEU A N 1
ATOM 2833 C CA . LEU A 1 363 ? 3.629 64.312 17.016 1 86.12 363 LEU A CA 1
ATOM 2834 C C . LEU A 1 363 ? 3.916 62.969 16.344 1 86.12 363 LEU A C 1
ATOM 2836 O O . LEU A 1 363 ? 4.551 62.906 15.297 1 86.12 363 LEU A O 1
ATOM 2840 N N . GLN A 1 364 ? 3.486 61.969 16.938 1 83 364 GLN A N 1
ATOM 2841 C CA . GLN A 1 364 ? 3.682 60.656 16.344 1 83 364 GLN A CA 1
ATOM 2842 C C . GLN A 1 364 ? 2.879 60.531 15.055 1 83 364 GLN A C 1
ATOM 2844 O O . GLN A 1 364 ? 3.369 59.969 14.07 1 83 364 GLN A O 1
ATOM 2849 N N . SER A 1 365 ? 1.657 60.906 15.055 1 78.56 365 SER A N 1
ATOM 2850 C CA . SER A 1 365 ? 0.827 60.875 13.859 1 78.56 365 SER A CA 1
ATOM 2851 C C . SER A 1 365 ? 1.413 61.719 12.742 1 78.56 365 SER A C 1
ATOM 2853 O O . SER A 1 365 ? 1.26 61.406 11.562 1 78.56 365 SER A O 1
ATOM 2855 N N . ALA A 1 366 ? 2.023 62.781 13.141 1 83.25 366 ALA A N 1
ATOM 2856 C CA . ALA A 1 366 ? 2.596 63.688 12.156 1 83.25 366 ALA A CA 1
ATOM 2857 C C . ALA A 1 366 ? 3.805 63.094 11.469 1 83.25 366 ALA A C 1
ATOM 2859 O O . ALA A 1 366 ? 4.16 63.469 10.352 1 83.25 366 ALA A O 1
ATOM 2860 N N . LEU A 1 367 ? 4.422 62.188 12.07 1 83.94 367 LEU A N 1
ATOM 2861 C CA . LEU A 1 367 ? 5.625 61.594 11.516 1 83.94 367 LEU A CA 1
ATOM 2862 C C . LEU A 1 367 ? 5.27 60.531 10.453 1 83.94 367 LEU A C 1
ATOM 2864 O O . LEU A 1 367 ? 6.152 60.031 9.766 1 83.94 367 LEU A O 1
ATOM 2868 N N . GLU A 1 368 ? 4.059 60.281 10.273 1 77 368 GLU A N 1
ATOM 2869 C CA . GLU A 1 368 ? 3.646 59.344 9.219 1 77 368 GLU A CA 1
ATOM 2870 C C . GLU A 1 368 ? 3.826 59.969 7.84 1 77 368 GLU A C 1
ATOM 2872 O O . GLU A 1 368 ? 3.975 59.25 6.848 1 77 368 GLU A O 1
ATOM 2877 N N . SER A 1 369 ? 3.816 61.312 7.895 1 76.38 369 SER A N 1
ATOM 2878 C CA . SER A 1 369 ? 4.035 62.031 6.645 1 76.38 369 SER A CA 1
ATOM 2879 C C . SER A 1 369 ? 5.441 62.594 6.582 1 76.38 369 SER A C 1
ATOM 2881 O O . SER A 1 369 ? 5.859 63.312 7.492 1 76.38 369 SER A O 1
ATOM 2883 N N . THR A 1 370 ? 6.242 62.312 5.527 1 78.88 370 THR A N 1
ATOM 2884 C CA . THR A 1 370 ? 7.633 62.719 5.379 1 78.88 370 THR A CA 1
ATOM 2885 C C . THR A 1 370 ? 7.73 64.25 5.227 1 78.88 370 THR A C 1
ATOM 2887 O O . THR A 1 370 ? 8.758 64.812 5.559 1 78.88 370 THR A O 1
ATOM 2890 N N . ILE A 1 371 ? 6.637 64.938 4.793 1 75.25 371 ILE A N 1
ATOM 2891 C CA . ILE A 1 371 ? 6.68 66.312 4.508 1 75.25 371 ILE A CA 1
ATOM 2892 C C . ILE A 1 371 ? 6.684 67.125 5.816 1 75.25 371 ILE A C 1
ATOM 2894 O O . ILE A 1 371 ? 7.219 68.25 5.879 1 75.25 371 ILE A O 1
ATOM 2898 N N . LEU A 1 372 ? 6.27 66.562 6.828 1 84.19 372 LEU A N 1
ATOM 2899 C CA . LEU A 1 372 ? 6.105 67.25 8.086 1 84.19 372 LEU A CA 1
ATOM 2900 C C . LEU A 1 372 ? 7.262 66.938 9.039 1 84.19 372 LEU A C 1
ATOM 2902 O O . LEU A 1 372 ? 7.227 67.375 10.203 1 84.19 372 LEU A O 1
ATOM 2906 N N . TYR A 1 373 ? 8.32 66.438 8.555 1 87.12 373 TYR A N 1
ATOM 2907 C CA . TYR A 1 373 ? 9.414 66 9.414 1 87.12 373 TYR A CA 1
ATOM 2908 C C . TYR A 1 373 ? 10.07 67.188 10.117 1 87.12 373 TYR A C 1
ATOM 2910 O O . TYR A 1 373 ? 10.305 67.125 11.328 1 87.12 373 TYR A O 1
ATOM 2918 N N . THR A 1 374 ? 10.289 68.188 9.367 1 86.56 374 THR A N 1
ATOM 2919 C CA . THR A 1 374 ? 11.047 69.312 9.914 1 86.56 374 THR A CA 1
ATOM 2920 C C . THR A 1 374 ? 10.273 70 11.031 1 86.56 374 THR A C 1
ATOM 2922 O O . THR A 1 374 ? 10.805 70.25 12.117 1 86.56 374 THR A O 1
ATOM 2925 N N . GLU A 1 375 ? 9.008 70.312 10.773 1 87.75 375 GLU A N 1
ATOM 2926 C CA . GLU A 1 375 ? 8.195 71 11.773 1 87.75 375 GLU A CA 1
ATOM 2927 C C . GLU A 1 375 ? 7.98 70.125 13 1 87.75 375 GLU A C 1
ATOM 2929 O O . GLU A 1 375 ? 7.926 70.625 14.125 1 87.75 375 GLU A O 1
ATOM 2934 N N . THR A 1 376 ? 7.871 68.875 12.734 1 91.44 376 THR A N 1
ATOM 2935 C CA . THR A 1 376 ? 7.633 67.938 13.844 1 91.44 376 THR A CA 1
ATOM 2936 C C . THR A 1 376 ? 8.867 67.875 14.727 1 91.44 376 THR A C 1
ATOM 2938 O O . THR A 1 376 ? 8.758 67.812 15.953 1 91.44 376 THR A O 1
ATOM 2941 N N . LEU A 1 377 ? 10.031 67.812 14.133 1 92.69 377 LEU A N 1
ATOM 2942 C CA . LEU A 1 377 ? 11.273 67.75 14.898 1 92.69 377 LEU A CA 1
ATOM 2943 C C . LEU A 1 377 ? 11.484 69 15.719 1 92.69 377 LEU A C 1
ATOM 2945 O O . LEU A 1 377 ? 11.984 68.938 16.844 1 92.69 377 LEU A O 1
ATOM 2949 N N . HIS A 1 378 ? 11.039 70.062 15.164 1 89.56 378 HIS A N 1
ATOM 2950 C CA . HIS A 1 378 ? 11.109 71.312 15.914 1 89.56 378 HIS A CA 1
ATOM 2951 C C . HIS A 1 378 ? 10.18 71.312 17.125 1 89.56 378 HIS A C 1
ATOM 2953 O O . HIS A 1 378 ? 10.523 71.812 18.188 1 89.56 378 HIS A O 1
ATOM 2959 N N . CYS A 1 379 ? 9.102 70.688 16.891 1 90.12 379 CYS A N 1
ATOM 2960 C CA . CYS A 1 379 ? 8.156 70.625 18 1 90.12 379 CYS A CA 1
ATOM 2961 C C . CYS A 1 379 ? 8.688 69.688 19.094 1 90.12 379 CYS A C 1
ATOM 2963 O O . CYS A 1 379 ? 8.516 70 20.281 1 90.12 379 CYS A O 1
ATOM 2965 N N . TRP A 1 380 ? 9.289 68.625 18.672 1 91.38 380 TRP A N 1
ATOM 2966 C CA . TRP A 1 380 ? 9.891 67.688 19.656 1 91.38 380 TRP A CA 1
ATOM 2967 C C . TRP A 1 380 ? 10.984 68.438 20.453 1 91.38 380 TRP A C 1
ATOM 2969 O O . TRP A 1 380 ? 11.094 68.25 21.656 1 91.38 380 TRP A O 1
ATOM 2979 N N . ASN A 1 381 ? 11.773 69.188 19.734 1 89.19 381 ASN A N 1
ATOM 2980 C CA . ASN A 1 381 ? 12.844 69.938 20.391 1 89.19 381 ASN A CA 1
ATOM 2981 C C . ASN A 1 381 ? 12.289 70.875 21.422 1 89.19 381 ASN A C 1
ATOM 2983 O O . ASN A 1 381 ? 12.82 71 22.531 1 89.19 381 ASN A O 1
ATOM 2987 N N . MET A 1 382 ? 11.203 71.562 21.047 1 89.12 382 MET A N 1
ATOM 2988 C CA . MET A 1 382 ? 10.562 72.5 21.953 1 89.12 382 MET A CA 1
ATOM 2989 C C . MET A 1 382 ? 9.969 71.812 23.172 1 89.12 382 MET A C 1
ATOM 2991 O O . MET A 1 382 ? 10.023 72.312 24.281 1 89.12 382 MET A O 1
ATOM 2995 N N . LEU A 1 383 ? 9.445 70.688 22.938 1 90.44 383 LEU A N 1
ATOM 2996 C CA . LEU A 1 383 ? 8.844 69.938 24.016 1 90.44 383 LEU A CA 1
ATOM 2997 C C . LEU A 1 383 ? 9.898 69.438 25 1 90.44 383 LEU A C 1
ATOM 2999 O O . LEU A 1 383 ? 9.719 69.562 26.219 1 90.44 383 LEU A O 1
ATOM 3003 N N . PHE A 1 384 ? 11.07 68.938 24.531 1 88.44 384 PHE A N 1
ATOM 3004 C CA . PHE A 1 384 ? 12.141 68.438 25.375 1 88.44 384 PHE A CA 1
ATOM 3005 C C . PHE A 1 384 ? 12.711 69.562 26.25 1 88.44 384 PHE A C 1
ATOM 3007 O O . PHE A 1 384 ? 13.07 69.312 27.406 1 88.44 384 PHE A O 1
ATOM 3014 N N . ARG A 1 385 ? 12.688 70.688 25.75 1 85.56 385 ARG A N 1
ATOM 3015 C CA . ARG A 1 385 ? 13.305 71.75 26.484 1 85.56 385 ARG A CA 1
ATOM 3016 C C . ARG A 1 385 ? 12.383 72.312 27.578 1 85.56 385 ARG A C 1
ATOM 3018 O O . ARG A 1 385 ? 12.852 72.875 28.547 1 85.56 385 ARG A O 1
ATOM 3025 N N . GLN A 1 386 ? 11.109 72.062 27.391 1 86 386 GLN A N 1
ATOM 3026 C CA . GLN A 1 386 ? 10.148 72.562 28.359 1 86 386 GLN A CA 1
ATOM 3027 C C . GLN A 1 386 ? 9.914 71.562 29.484 1 86 386 GLN A C 1
ATOM 3029 O O . GLN A 1 386 ? 9.414 71.938 30.562 1 86 386 GLN A O 1
ATOM 3034 N N . LEU A 1 387 ? 10.312 70.312 29.344 1 85.69 387 LEU A N 1
ATOM 3035 C CA . LEU A 1 387 ? 10.023 69.25 30.328 1 85.69 387 LEU A CA 1
ATOM 3036 C C . LEU A 1 387 ? 11.148 69.188 31.359 1 85.69 387 LEU A C 1
ATOM 3038 O O . LEU A 1 387 ? 12.312 69.438 31.047 1 85.69 387 LEU A O 1
ATOM 3042 N N . ASN A 1 388 ? 10.656 68.812 32.656 1 80.56 388 ASN A N 1
ATOM 3043 C CA . ASN A 1 388 ? 11.648 68.625 33.688 1 80.56 388 ASN A CA 1
ATOM 3044 C C . ASN A 1 388 ? 12.375 67.25 33.469 1 80.56 388 ASN A C 1
ATOM 3046 O O . ASN A 1 388 ? 11.938 66.438 32.656 1 80.56 388 ASN A O 1
ATOM 3050 N N . SER A 1 389 ? 13.422 67.062 34.094 1 76.81 389 SER A N 1
ATOM 3051 C CA . SER A 1 389 ? 14.289 65.875 33.875 1 76.81 389 SER A CA 1
ATOM 3052 C C . SER A 1 389 ? 13.57 64.562 34.156 1 76.81 389 SER A C 1
ATOM 3054 O O . SER A 1 389 ? 13.766 63.594 33.469 1 76.81 389 SER A O 1
ATOM 3056 N N . GLN A 1 390 ? 12.68 64.625 35.125 1 74.81 390 GLN A N 1
ATOM 3057 C CA . GLN A 1 390 ? 11.977 63.375 35.469 1 74.81 390 GLN A CA 1
ATOM 3058 C C . GLN A 1 390 ? 10.906 63.062 34.438 1 74.81 390 GLN A C 1
ATOM 3060 O O . GLN A 1 390 ? 10.703 61.875 34.094 1 74.81 390 GLN A O 1
ATOM 3065 N N . GLU A 1 391 ? 10.328 64.125 33.969 1 76.62 391 GLU A N 1
ATOM 3066 C CA . GLU A 1 391 ? 9.297 63.906 32.969 1 76.62 391 GLU A CA 1
ATOM 3067 C C . GLU A 1 391 ? 9.906 63.5 31.625 1 76.62 391 GLU A C 1
ATOM 3069 O O . GLU A 1 391 ? 9.336 62.688 30.891 1 76.62 391 GLU A O 1
ATOM 3074 N N . LEU A 1 392 ? 11 64.062 31.422 1 80 392 LEU A N 1
ATOM 3075 C CA . LEU A 1 392 ? 11.703 63.719 30.188 1 80 392 LEU A CA 1
ATOM 3076 C C . LEU A 1 392 ? 12.133 62.25 30.203 1 80 392 LEU A C 1
ATOM 3078 O O . LEU A 1 392 ? 12.07 61.562 29.172 1 80 392 LEU A O 1
ATOM 3082 N N . ALA A 1 393 ? 12.469 61.781 31.344 1 74.56 393 ALA A N 1
ATOM 3083 C CA . ALA A 1 393 ? 12.914 60.406 31.453 1 74.56 393 ALA A CA 1
ATOM 3084 C C . ALA A 1 393 ? 11.773 59.438 31.172 1 74.56 393 ALA A C 1
ATOM 3086 O O . ALA A 1 393 ? 11.992 58.344 30.609 1 74.56 393 ALA A O 1
ATOM 3087 N N . SER A 1 394 ? 10.633 59.844 31.516 1 72.06 394 SER A N 1
ATOM 3088 C CA . SER A 1 394 ? 9.484 58.969 31.359 1 72.06 394 SER A CA 1
ATOM 3089 C C . SER A 1 394 ? 9.062 58.875 29.906 1 72.06 394 SER A C 1
ATOM 3091 O O . SER A 1 394 ? 8.531 57.844 29.469 1 72.06 394 SER A O 1
ATOM 3093 N N . ILE A 1 395 ? 9.414 59.875 29.125 1 77.88 395 ILE A N 1
ATOM 3094 C CA . ILE A 1 395 ? 8.906 59.906 27.75 1 77.88 395 ILE A CA 1
ATOM 3095 C C . ILE A 1 395 ? 10.039 59.594 26.781 1 77.88 395 ILE A C 1
ATOM 3097 O O . ILE A 1 395 ? 9.781 59.188 25.641 1 77.88 395 ILE A O 1
ATOM 3101 N N . PHE A 1 396 ? 11.188 59.719 27.234 1 80.38 396 PHE A N 1
ATOM 3102 C CA . PHE A 1 396 ? 12.312 59.656 26.312 1 80.38 396 PHE A CA 1
ATOM 3103 C C . PHE A 1 396 ? 12.406 58.281 25.688 1 80.38 396 PHE A C 1
ATOM 3105 O O . PHE A 1 396 ? 12.719 58.125 24.5 1 80.38 396 PHE A O 1
ATOM 3112 N N . GLY A 1 397 ? 12.18 57.281 26.453 1 76.75 397 GLY A N 1
ATOM 3113 C CA . GLY A 1 397 ? 12.25 55.938 25.891 1 76.75 397 GLY A CA 1
ATOM 3114 C C . GLY A 1 397 ? 11.336 55.75 24.688 1 76.75 397 GLY A C 1
ATOM 3115 O O . GLY A 1 397 ? 11.758 55.219 23.656 1 76.75 397 GLY A O 1
ATOM 3116 N N . GLN A 1 398 ? 10.188 56.219 24.75 1 78.44 398 GLN A N 1
ATOM 3117 C CA . GLN A 1 398 ? 9.211 56.125 23.672 1 78.44 398 GLN A CA 1
ATOM 3118 C C . GLN A 1 398 ? 9.562 57.062 22.531 1 78.44 398 GLN A C 1
ATOM 3120 O O . GLN A 1 398 ? 9.469 56.688 21.359 1 78.44 398 GLN A O 1
ATOM 3125 N N . ALA A 1 399 ? 9.945 58.25 22.891 1 82.69 399 ALA A N 1
ATOM 3126 C CA . ALA A 1 399 ? 10.281 59.219 21.875 1 82.69 399 ALA A CA 1
ATOM 3127 C C . ALA A 1 399 ? 11.5 58.781 21.062 1 82.69 399 ALA A C 1
ATOM 3129 O O . ALA A 1 399 ? 11.539 58.969 19.844 1 82.69 399 ALA A O 1
ATOM 3130 N N . ALA A 1 400 ? 12.422 58.219 21.766 1 84.12 400 ALA A N 1
ATOM 3131 C CA . ALA A 1 400 ? 13.641 57.781 21.094 1 84.12 400 ALA A CA 1
ATOM 3132 C C . ALA A 1 400 ? 13.32 56.719 20.047 1 84.12 400 ALA A C 1
ATOM 3134 O O . ALA A 1 400 ? 13.867 56.75 18.938 1 84.12 400 ALA A O 1
ATOM 3135 N N . VAL A 1 401 ? 12.469 55.844 20.359 1 83.62 401 VAL A N 1
ATOM 3136 C CA . VAL A 1 401 ? 12.141 54.75 19.453 1 83.62 401 VAL A CA 1
ATOM 3137 C C . VAL A 1 401 ? 11.383 55.312 18.234 1 83.62 401 VAL A C 1
ATOM 3139 O O . VAL A 1 401 ? 11.633 54.906 17.109 1 83.62 401 VAL A O 1
ATOM 3142 N N . ILE A 1 402 ? 10.461 56.188 18.484 1 80.75 402 ILE A N 1
ATOM 3143 C CA . ILE A 1 402 ? 9.664 56.781 17.406 1 80.75 402 ILE A CA 1
ATOM 3144 C C . ILE A 1 402 ? 10.562 57.562 16.453 1 80.75 402 ILE A C 1
ATOM 3146 O O . ILE A 1 402 ? 10.422 57.469 15.234 1 80.75 402 ILE A O 1
ATOM 3150 N N . LEU A 1 403 ? 11.469 58.25 17 1 86.38 403 LEU A N 1
ATOM 3151 C CA . LEU A 1 403 ? 12.336 59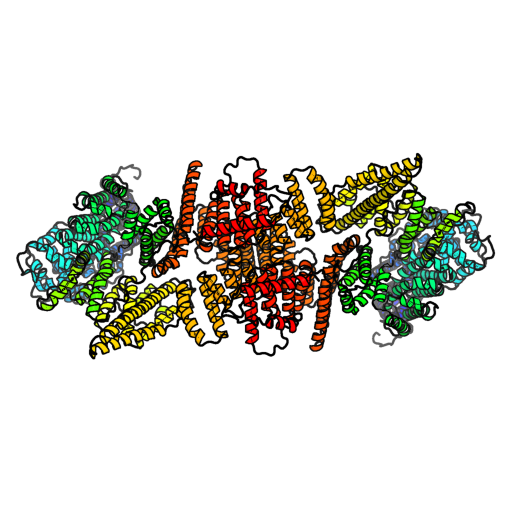.125 16.203 1 86.38 403 LEU A CA 1
ATOM 3152 C C . LEU A 1 403 ? 13.367 58.281 15.453 1 86.38 403 LEU A C 1
ATOM 3154 O O . LEU A 1 403 ? 13.703 58.594 14.305 1 86.38 403 LEU A O 1
ATOM 3158 N N . LEU A 1 404 ? 13.805 57.25 16.031 1 84.94 404 LEU A N 1
ATOM 3159 C CA . LEU A 1 404 ? 14.812 56.438 15.375 1 84.94 404 LEU A CA 1
ATOM 3160 C C . LEU A 1 404 ? 14.211 55.656 14.211 1 84.94 404 LEU A C 1
ATOM 3162 O O . LEU A 1 404 ? 14.93 55.25 13.297 1 84.94 404 LEU A O 1
ATOM 3166 N N . GLN A 1 405 ? 12.992 55.469 14.219 1 81.06 405 GLN A N 1
ATOM 3167 C CA . GLN A 1 405 ? 12.336 54.75 13.125 1 81.06 405 GLN A CA 1
ATOM 3168 C C . GLN A 1 405 ? 12.383 55.531 11.828 1 81.06 405 GLN A C 1
ATOM 3170 O O . GLN A 1 405 ? 12.422 54.969 10.742 1 81.06 405 GLN A O 1
ATOM 3175 N N . ILE A 1 406 ? 12.391 56.844 12 1 82 406 ILE A N 1
ATOM 3176 C CA . ILE A 1 406 ? 12.336 57.719 10.812 1 82 406 ILE A CA 1
ATOM 3177 C C . ILE A 1 406 ? 13.742 58.156 10.445 1 82 406 ILE A C 1
ATOM 3179 O O . ILE A 1 406 ? 13.945 58.812 9.422 1 82 406 ILE A O 1
ATOM 3183 N N . GLU A 1 407 ? 14.695 57.781 11.164 1 83.69 407 GLU A N 1
ATOM 3184 C CA . GLU A 1 407 ? 16.062 58.281 10.984 1 83.69 407 GLU A CA 1
ATOM 3185 C C . GLU A 1 407 ? 16.578 57.969 9.586 1 83.69 407 GLU A C 1
ATOM 3187 O O . GLU A 1 407 ? 17.266 58.781 8.961 1 83.69 407 GLU A O 1
ATOM 3192 N N . SER A 1 408 ? 16.172 56.781 9.055 1 79.5 408 SER A N 1
ATOM 3193 C CA . SER A 1 408 ? 16.703 56.375 7.77 1 79.5 408 SER A CA 1
ATOM 3194 C C . SER A 1 408 ? 16.125 57.188 6.625 1 79.5 408 SER A C 1
ATOM 3196 O O . SER A 1 408 ? 16.766 57.344 5.582 1 79.5 408 SER A O 1
ATOM 3198 N N . ALA A 1 409 ? 14.953 57.75 6.855 1 81 409 ALA A N 1
ATOM 3199 C CA . ALA A 1 409 ? 14.273 58.5 5.809 1 81 409 ALA A CA 1
ATOM 3200 C C . ALA A 1 409 ? 14.555 60 5.945 1 81 409 ALA A C 1
ATOM 3202 O O . ALA A 1 409 ? 14.195 60.781 5.07 1 81 409 ALA A O 1
ATOM 3203 N N . CYS A 1 410 ? 15.289 60.438 6.91 1 84.75 410 CYS A N 1
ATOM 3204 C CA . CYS A 1 410 ? 15.492 61.844 7.195 1 84.75 410 CYS A CA 1
ATOM 3205 C C . CYS A 1 410 ? 16.641 62.406 6.375 1 84.75 410 CYS A C 1
ATOM 3207 O O . CYS A 1 410 ? 17.594 61.688 6.051 1 84.75 410 CYS A O 1
ATOM 3209 N N . SER A 1 411 ? 16.453 63.688 5.914 1 83.38 411 SER A N 1
ATOM 3210 C CA . SER A 1 411 ? 17.516 64.438 5.242 1 83.38 411 SER A CA 1
ATOM 3211 C C . SER A 1 411 ? 18.609 64.875 6.227 1 83.38 411 SER A C 1
ATOM 3213 O O . SER A 1 411 ? 18.438 64.688 7.438 1 83.38 411 SER A O 1
ATOM 3215 N N . THR A 1 412 ? 19.734 65.375 5.773 1 84.44 412 THR A N 1
ATOM 3216 C CA . THR A 1 412 ? 20.891 65.75 6.598 1 84.44 412 THR A CA 1
ATOM 3217 C C . THR A 1 412 ? 20.531 66.812 7.629 1 84.44 412 THR A C 1
ATOM 3219 O O . THR A 1 412 ? 20.875 66.688 8.805 1 84.44 412 THR A O 1
ATOM 3222 N N . PRO A 1 413 ? 19.766 67.875 7.207 1 85.69 413 PRO A N 1
ATOM 3223 C CA . PRO A 1 413 ? 19.406 68.875 8.242 1 85.69 413 PRO A CA 1
ATOM 3224 C C . PRO A 1 413 ? 18.453 68.25 9.289 1 85.69 413 PRO A C 1
ATOM 3226 O O . PRO A 1 413 ? 18.547 68.625 10.469 1 85.69 413 PRO A O 1
ATOM 3229 N N . GLN A 1 414 ? 17.688 67.5 8.82 1 88.62 414 GLN A N 1
ATOM 3230 C CA . GLN A 1 414 ? 16.75 66.812 9.742 1 88.62 414 GLN A CA 1
ATOM 3231 C C . GLN A 1 414 ? 17.484 65.938 10.703 1 88.62 414 GLN A C 1
ATOM 3233 O O . GLN A 1 414 ? 17.156 65.875 11.891 1 88.62 414 GLN A O 1
ATOM 3238 N N . ARG A 1 415 ? 18.5 65.25 10.273 1 90.44 415 ARG A N 1
ATOM 3239 C CA . ARG A 1 415 ? 19.297 64.375 11.109 1 90.44 415 ARG A CA 1
ATOM 3240 C C . ARG A 1 415 ? 20.062 65.125 12.172 1 90.44 415 ARG A C 1
ATOM 3242 O O . ARG A 1 415 ? 20.188 64.688 13.312 1 90.44 415 ARG A O 1
ATOM 3249 N N . GLU A 1 416 ? 20.516 66.25 11.734 1 88.12 416 GLU A N 1
ATOM 3250 C CA . GLU A 1 416 ? 21.234 67.062 12.695 1 88.12 416 GLU A CA 1
ATOM 3251 C C . GLU A 1 416 ? 20.312 67.562 13.82 1 88.12 416 GLU A C 1
ATOM 3253 O O . GLU A 1 416 ? 20.719 67.625 14.984 1 88.12 416 GLU A O 1
ATOM 3258 N N . LEU A 1 417 ? 19.125 67.875 13.43 1 89.38 417 LEU A N 1
ATOM 3259 C CA . LEU A 1 417 ? 18.141 68.25 14.445 1 89.38 417 LEU A CA 1
ATOM 3260 C C . LEU A 1 417 ? 17.859 67.125 15.391 1 89.38 417 LEU A C 1
ATOM 3262 O O . LEU A 1 417 ? 17.719 67.312 16.609 1 89.38 417 LEU A O 1
ATOM 3266 N N . MET A 1 418 ? 17.797 65.938 14.898 1 90.25 418 MET A N 1
ATOM 3267 C CA . MET A 1 418 ? 17.531 64.75 15.703 1 90.25 418 MET A CA 1
ATOM 3268 C C . MET A 1 418 ? 18.672 64.438 16.656 1 90.25 418 MET A C 1
ATOM 3270 O O . MET A 1 418 ? 18.453 64.125 17.828 1 90.25 418 MET A O 1
ATOM 3274 N N . VAL A 1 419 ? 19.859 64.562 16.141 1 90.19 419 VAL A N 1
ATOM 3275 C CA . VAL A 1 419 ? 21.047 64.312 16.953 1 90.19 419 VAL A CA 1
ATOM 3276 C C . VAL A 1 419 ? 21.109 65.312 18.094 1 90.19 419 VAL A C 1
ATOM 3278 O O . VAL A 1 419 ? 21.484 65 19.219 1 90.19 419 VAL A O 1
ATOM 3281 N N . ASN A 1 420 ? 20.719 66.5 17.781 1 88.31 420 ASN A N 1
ATOM 3282 C CA . ASN A 1 420 ? 20.703 67.562 18.797 1 88.31 420 ASN A CA 1
ATOM 3283 C C . ASN A 1 420 ? 19.672 67.25 19.891 1 88.31 420 ASN A C 1
ATOM 3285 O O . ASN A 1 420 ? 19.906 67.562 21.062 1 88.31 420 ASN A O 1
ATOM 3289 N N . LEU A 1 421 ? 18.625 66.688 19.5 1 89.06 421 LEU A N 1
ATOM 3290 C CA . LEU A 1 421 ? 17.594 66.312 20.453 1 89.06 421 LEU A CA 1
ATOM 3291 C C . LEU A 1 421 ? 18.125 65.25 21.406 1 89.06 421 LEU A C 1
ATOM 3293 O O . LEU A 1 421 ? 17.906 65.312 22.625 1 89.06 421 LEU A O 1
ATOM 3297 N N . PHE A 1 422 ? 18.844 64.25 20.875 1 88.25 422 PHE A N 1
ATOM 3298 C CA . PHE A 1 422 ? 19.359 63.188 21.688 1 88.25 422 PHE A CA 1
ATOM 3299 C C . PHE A 1 422 ? 20.516 63.656 22.547 1 88.25 422 PHE A C 1
ATOM 3301 O O . PHE A 1 422 ? 20.672 63.219 23.688 1 88.25 422 PHE A O 1
ATOM 3308 N N . THR A 1 423 ? 21.328 64.562 21.953 1 86.81 423 THR A N 1
ATOM 3309 C CA . THR A 1 423 ? 22.438 65.125 22.734 1 86.81 423 THR A CA 1
ATOM 3310 C C . THR A 1 423 ? 21.938 65.938 23.922 1 86.81 423 THR A C 1
ATOM 3312 O O . THR A 1 423 ? 22.484 65.812 25.016 1 86.81 423 THR A O 1
ATOM 3315 N N . PHE A 1 424 ? 20.875 66.625 23.688 1 87.25 424 PHE A N 1
ATOM 3316 C CA . PHE A 1 424 ? 20.281 67.438 24.766 1 87.25 424 PHE A CA 1
ATOM 3317 C C . PHE A 1 424 ? 19.75 66.5 25.859 1 87.25 424 PHE A C 1
ATOM 3319 O O . PHE A 1 424 ? 19.953 66.75 27.047 1 87.25 424 PHE A O 1
ATOM 3326 N N . ALA A 1 425 ? 19.062 65.375 25.5 1 84.19 425 ALA A N 1
ATOM 3327 C CA . ALA A 1 425 ? 18.391 64.5 26.453 1 84.19 425 ALA A CA 1
ATOM 3328 C C . ALA A 1 425 ? 19.391 63.656 27.219 1 84.19 425 ALA A C 1
ATOM 3330 O O . ALA A 1 425 ? 19.25 63.438 28.422 1 84.19 425 ALA A O 1
ATOM 3331 N N . LEU A 1 426 ? 20.484 63.188 26.578 1 84.62 426 LEU A N 1
ATOM 3332 C CA . LEU A 1 426 ? 21.359 62.188 27.172 1 84.62 426 LEU A CA 1
ATOM 3333 C C . LEU A 1 426 ? 22.594 62.844 27.797 1 84.62 426 LEU A C 1
ATOM 3335 O O . LEU A 1 426 ? 23.172 62.312 28.75 1 84.62 426 LEU A O 1
ATOM 3339 N N . ILE A 1 427 ? 23.016 63.969 27.203 1 81.25 427 ILE A N 1
ATOM 3340 C CA . ILE A 1 427 ? 24.281 64.5 27.656 1 81.25 427 ILE A CA 1
ATOM 3341 C C . ILE A 1 427 ? 24.031 65.75 28.484 1 81.25 427 ILE A C 1
ATOM 3343 O O . ILE A 1 427 ? 24.562 65.938 29.594 1 81.25 427 ILE A O 1
ATOM 3347 N N . ASP A 1 428 ? 23.141 66.625 28.016 1 78.5 428 ASP A N 1
ATOM 3348 C CA . ASP A 1 428 ? 22.984 67.938 28.641 1 78.5 428 ASP A CA 1
ATOM 3349 C C . ASP A 1 428 ? 22.062 67.875 29.859 1 78.5 428 ASP A C 1
ATOM 3351 O O . ASP A 1 428 ? 22.141 68.688 30.75 1 78.5 428 ASP A O 1
ATOM 3355 N N . SER A 1 429 ? 21.234 66.938 29.875 1 76.75 429 SER A N 1
ATOM 3356 C CA . SER A 1 429 ? 20.281 66.875 30.969 1 76.75 429 SER A CA 1
ATOM 3357 C C . SER A 1 429 ? 20.891 66.188 32.188 1 76.75 429 SER A C 1
ATOM 3359 O O . SER A 1 429 ? 21.812 65.375 32.062 1 76.75 429 SER A O 1
ATOM 3361 N N . SER A 1 430 ? 20.547 66.5 33.406 1 68.25 430 SER A N 1
ATOM 3362 C CA . SER A 1 430 ? 21.109 66 34.656 1 68.25 430 SER A CA 1
ATOM 3363 C C . SER A 1 430 ? 20.844 64.5 34.844 1 68.25 430 SER A C 1
ATOM 3365 O O . SER A 1 430 ? 21.656 63.75 35.438 1 68.25 430 SER A O 1
ATOM 3367 N N . HIS A 1 431 ? 19.719 64 34.375 1 71.19 431 HIS A N 1
ATOM 3368 C CA . HIS A 1 431 ? 19.406 62.562 34.562 1 71.19 431 HIS A CA 1
ATOM 3369 C C . HIS A 1 431 ? 19.672 61.781 33.281 1 71.19 431 HIS A C 1
ATOM 3371 O O . HIS A 1 431 ? 19 60.781 33.031 1 71.19 431 HIS A O 1
ATOM 3377 N N . GLY A 1 432 ? 20.625 62.156 32.531 1 70.25 432 GLY A N 1
ATOM 3378 C CA . GLY A 1 432 ? 20.922 61.531 31.25 1 70.25 432 GLY A CA 1
ATOM 3379 C C . GLY A 1 432 ? 21.406 60.094 31.406 1 70.25 432 GLY A C 1
ATOM 3380 O O . GLY A 1 432 ? 21.047 59.25 30.609 1 70.25 432 GLY A O 1
ATOM 3381 N N . ALA A 1 433 ? 22.031 59.812 32.406 1 64.56 433 ALA A N 1
ATOM 3382 C CA . ALA A 1 433 ? 22.625 58.5 32.625 1 64.56 433 ALA A CA 1
ATOM 3383 C C . ALA A 1 433 ? 21.547 57.438 32.844 1 64.56 433 ALA A C 1
ATOM 3385 O O . ALA A 1 433 ? 21.656 56.312 32.312 1 64.56 433 ALA A O 1
ATOM 3386 N N . SER A 1 434 ? 20.562 57.844 33.562 1 70.44 434 SER A N 1
ATOM 3387 C CA . SER A 1 434 ? 19.5 56.875 33.844 1 70.44 434 SER A CA 1
ATOM 3388 C C . SER A 1 434 ? 18.672 56.594 32.594 1 70.44 434 SER A C 1
ATOM 3390 O O . SER A 1 434 ? 18.109 55.531 32.438 1 70.44 434 SER A O 1
ATOM 3392 N N . LEU A 1 435 ? 18.75 57.531 31.766 1 73.19 435 LEU A N 1
ATOM 3393 C CA . LEU A 1 435 ? 17.969 57.406 30.531 1 73.19 435 LEU A CA 1
ATOM 3394 C C . LEU A 1 435 ? 18.641 56.469 29.547 1 73.19 435 LEU A C 1
ATOM 3396 O O . LEU A 1 435 ? 17.969 55.812 28.766 1 73.19 435 LEU A O 1
ATOM 3400 N N . ILE A 1 436 ? 19.922 56.469 29.641 1 69.62 436 ILE A N 1
ATOM 3401 C CA . ILE A 1 436 ? 20.672 55.625 28.703 1 69.62 436 ILE A CA 1
ATOM 3402 C C . ILE A 1 436 ? 20.328 54.156 28.953 1 69.62 436 ILE A C 1
ATOM 3404 O O . ILE A 1 436 ? 20.219 53.375 28 1 69.62 436 ILE A O 1
ATOM 3408 N N . GLY A 1 437 ? 20.125 53.844 30.141 1 66.25 437 GLY A N 1
ATOM 3409 C CA . GLY A 1 437 ? 19.812 52.469 30.484 1 66.25 437 GLY A CA 1
ATOM 3410 C C . GLY A 1 437 ? 18.469 52 29.969 1 66.25 437 GLY A C 1
ATOM 3411 O O . GLY A 1 437 ? 18.25 50.812 29.719 1 66.25 437 GLY A O 1
ATOM 3412 N N . ASN A 1 438 ? 17.656 52.938 29.734 1 68.5 438 ASN A N 1
ATOM 3413 C CA . ASN A 1 438 ? 16.297 52.594 29.328 1 68.5 438 ASN A CA 1
ATOM 3414 C C . ASN A 1 438 ? 16.125 52.656 27.812 1 68.5 438 ASN A C 1
ATOM 3416 O O . ASN A 1 438 ? 15.031 52.438 27.297 1 68.5 438 ASN A O 1
ATOM 3420 N N . LEU A 1 439 ? 17.219 52.906 27.219 1 74.19 439 LEU A N 1
ATOM 3421 C CA . LEU A 1 439 ? 17.125 53 25.766 1 74.19 439 LEU A CA 1
ATOM 3422 C C . LEU A 1 439 ? 17.078 51.625 25.109 1 74.19 439 LEU A C 1
ATOM 3424 O O . LEU A 1 439 ? 17.969 50.812 25.312 1 74.19 439 LEU A O 1
ATOM 3428 N N . ILE A 1 440 ? 16 51.312 24.484 1 66.12 440 ILE A N 1
ATOM 3429 C CA . ILE A 1 440 ? 15.773 50.031 23.844 1 66.12 440 ILE A CA 1
ATOM 3430 C C . ILE A 1 440 ? 16.344 50.031 22.438 1 66.12 440 ILE A C 1
ATOM 3432 O O . ILE A 1 440 ? 16.875 49.031 21.969 1 66.12 440 ILE A O 1
ATOM 3436 N N . GLY A 1 441 ? 16.422 51.125 21.703 1 66.69 441 GLY A N 1
ATOM 3437 C CA . GLY A 1 441 ? 16.719 51.125 20.281 1 66.69 441 GLY A CA 1
ATOM 3438 C C . GLY A 1 441 ? 18.203 51.156 19.984 1 66.69 441 GLY A C 1
ATOM 3439 O O . GLY A 1 441 ? 19.016 51.406 20.875 1 66.69 441 GLY A O 1
ATOM 3440 N N . THR A 1 442 ? 18.547 50.656 18.812 1 71.88 442 THR A N 1
ATOM 3441 C CA . THR A 1 442 ? 19.922 50.719 18.328 1 71.88 442 THR A CA 1
ATOM 3442 C C . THR A 1 442 ? 20.219 52.031 17.641 1 71.88 442 THR A C 1
ATOM 3444 O O . THR A 1 442 ? 19.453 52.5 16.797 1 71.88 442 THR A O 1
ATOM 3447 N N . ILE A 1 443 ? 21.172 52.656 18.234 1 78.88 443 ILE A N 1
ATOM 3448 C CA . ILE A 1 443 ? 21.625 53.906 17.625 1 78.88 443 ILE A CA 1
ATOM 3449 C C . ILE A 1 443 ? 22.422 53.594 16.359 1 78.88 443 ILE A C 1
ATOM 3451 O O . ILE A 1 443 ? 23.281 52.688 16.359 1 78.88 443 ILE A O 1
ATOM 3455 N N . PRO A 1 444 ? 21.938 54.125 15.25 1 80.75 444 PRO A N 1
ATOM 3456 C CA . PRO A 1 444 ? 22.641 53.844 13.992 1 80.75 444 PRO A CA 1
ATOM 3457 C C . PRO A 1 444 ? 24.109 54.219 14.055 1 80.75 444 PRO A C 1
ATOM 3459 O O . PRO A 1 444 ? 24.484 55.188 14.742 1 80.75 444 PRO A O 1
ATOM 3462 N N . LYS A 1 445 ? 24.922 53.469 13.305 1 82.75 445 LYS A N 1
ATOM 3463 C CA . LYS A 1 445 ? 26.344 53.719 13.25 1 82.75 445 LYS A CA 1
ATOM 3464 C C . LYS A 1 445 ? 26.688 54.688 12.133 1 82.75 445 LYS A C 1
ATOM 3466 O O . LYS A 1 445 ? 27.172 54.281 11.07 1 82.75 445 LYS A O 1
ATOM 3471 N N . ARG A 1 446 ? 26.312 55.906 12.312 1 83.81 446 ARG A N 1
ATOM 3472 C CA . ARG A 1 446 ? 26.609 56.969 11.344 1 83.81 446 ARG A CA 1
ATOM 3473 C C . ARG A 1 446 ? 27.469 58.062 11.961 1 83.81 446 ARG A C 1
ATOM 3475 O O . ARG A 1 446 ? 27.578 58.156 13.188 1 83.81 446 ARG A O 1
ATOM 3482 N N . GLN A 1 447 ? 28.078 58.812 11.164 1 83.19 447 GLN A N 1
ATOM 3483 C CA . GLN A 1 447 ? 29.047 59.812 11.609 1 83.19 447 GLN A CA 1
ATOM 3484 C C . GLN A 1 447 ? 28.391 60.844 12.5 1 83.19 447 GLN A C 1
ATOM 3486 O O . GLN A 1 447 ? 28.984 61.312 13.484 1 83.19 447 GLN A O 1
ATOM 3491 N N . GLU A 1 448 ? 27.172 61.219 12.211 1 85.25 448 GLU A N 1
ATOM 3492 C CA . GLU A 1 448 ? 26.5 62.25 12.984 1 85.25 448 GLU A CA 1
ATOM 3493 C C . GLU A 1 448 ? 26.141 61.75 14.383 1 85.25 448 GLU A C 1
ATOM 3495 O O . GLU A 1 448 ? 26.031 62.531 15.32 1 85.25 448 GLU A O 1
ATOM 3500 N N . TRP A 1 449 ? 26.094 60.406 14.562 1 87.12 449 TRP A N 1
ATOM 3501 C CA . TRP A 1 449 ? 25.625 59.812 15.797 1 87.12 449 TRP A CA 1
ATOM 3502 C C . TRP A 1 449 ? 26.797 59.344 16.656 1 87.12 449 TRP A C 1
ATOM 3504 O O . TRP A 1 449 ? 26.609 58.688 17.672 1 87.12 449 TRP A O 1
ATOM 3514 N N . THR A 1 450 ? 27.953 59.562 16.328 1 86.44 450 THR A N 1
ATOM 3515 C CA . THR A 1 450 ? 29.141 58.938 16.922 1 86.44 450 THR A CA 1
ATOM 3516 C C . THR A 1 450 ? 29.188 59.219 18.422 1 86.44 450 THR A C 1
ATOM 3518 O O . THR A 1 450 ? 29.5 58.312 19.219 1 86.44 450 THR A O 1
ATOM 3521 N N . ARG A 1 451 ? 28.922 60.438 18.844 1 85.69 451 ARG A N 1
ATOM 3522 C CA . ARG A 1 451 ? 29 60.781 20.266 1 85.69 451 ARG A CA 1
ATOM 3523 C C . ARG A 1 451 ? 27.953 60 21.062 1 85.69 451 ARG A C 1
ATOM 3525 O O . ARG A 1 451 ? 28.25 59.438 22.125 1 85.69 451 ARG A O 1
ATOM 3532 N N . VAL A 1 452 ? 26.766 59.969 20.562 1 84.75 452 VAL A N 1
ATOM 3533 C CA . VAL A 1 452 ? 25.672 59.312 21.266 1 84.75 452 VAL A CA 1
ATOM 3534 C C . VAL A 1 452 ? 25.891 57.781 21.203 1 84.75 452 VAL A C 1
ATOM 3536 O O . VAL A 1 452 ? 25.609 57.094 22.172 1 84.75 452 VAL A O 1
ATOM 3539 N N . TYR A 1 453 ? 26.359 57.312 20.047 1 85.88 453 TYR A N 1
ATOM 3540 C CA . TYR A 1 453 ? 26.594 55.906 19.859 1 85.88 453 TYR A CA 1
ATOM 3541 C C . TYR A 1 453 ? 27.609 55.375 20.875 1 85.88 453 TYR A C 1
ATOM 3543 O O . TYR A 1 453 ? 27.422 54.312 21.469 1 85.88 453 TYR A O 1
ATOM 3551 N N . ASN A 1 454 ? 28.672 56.062 21.094 1 82.94 454 ASN A N 1
ATOM 3552 C CA . ASN A 1 454 ? 29.734 55.656 22 1 82.94 454 ASN A CA 1
ATOM 3553 C C . ASN A 1 454 ? 29.266 55.656 23.453 1 82.94 454 ASN A C 1
ATOM 3555 O O . ASN A 1 454 ? 29.641 54.812 24.25 1 82.94 454 ASN A O 1
ATOM 3559 N N . LEU A 1 455 ? 28.469 56.625 23.75 1 83.56 455 LEU A N 1
ATOM 3560 C CA . LEU A 1 455 ? 27.938 56.688 25.109 1 83.56 455 LEU A CA 1
ATOM 3561 C C . LEU A 1 455 ? 27.031 55.5 25.406 1 83.56 455 LEU A C 1
ATOM 3563 O O . LEU A 1 455 ? 27.109 54.906 26.484 1 83.56 455 LEU A O 1
ATOM 3567 N N . VAL A 1 456 ? 26.219 55.156 24.484 1 82.62 456 VAL A N 1
ATOM 3568 C CA . VAL A 1 456 ? 25.266 54.062 24.688 1 82.62 456 VAL A CA 1
ATOM 3569 C C . VAL A 1 456 ? 26.016 52.75 24.703 1 82.62 456 VAL A C 1
ATOM 3571 O O . VAL A 1 456 ? 25.672 51.844 25.484 1 82.62 456 VAL A O 1
ATOM 3574 N N . GLN A 1 457 ? 27 52.625 23.844 1 81.5 457 GLN A N 1
ATOM 3575 C CA . GLN A 1 457 ? 27.75 51.375 23.766 1 81.5 457 GLN A CA 1
ATOM 3576 C C . GLN A 1 457 ? 28.562 51.156 25.031 1 81.5 457 GLN A C 1
ATOM 3578 O O . GLN A 1 457 ? 28.75 50 25.469 1 81.5 457 GLN A O 1
ATOM 3583 N N . GLU A 1 458 ? 29.031 52.156 25.594 1 80 458 GLU A N 1
ATOM 3584 C CA . GLU A 1 458 ? 29.781 52.031 26.844 1 80 458 GLU A CA 1
ATOM 3585 C C . GLU A 1 458 ? 28.891 51.562 27.984 1 80 458 GLU A C 1
ATOM 3587 O O . GLU A 1 458 ? 29.312 50.75 28.812 1 80 458 GLU A O 1
ATOM 3592 N N . HIS A 1 459 ? 27.734 52.031 28 1 78.94 459 HIS A N 1
ATOM 3593 C CA . HIS A 1 459 ? 26.797 51.594 29.047 1 78.94 459 HIS A CA 1
ATOM 3594 C C . HIS A 1 459 ? 26.375 50.156 28.844 1 78.94 459 HIS A C 1
ATOM 3596 O O . HIS A 1 459 ? 26.219 49.406 29.812 1 78.94 459 HIS A O 1
ATOM 3602 N N . ARG A 1 460 ? 26.156 49.781 27.625 1 78.69 460 ARG A N 1
ATOM 3603 C CA . ARG A 1 460 ? 25.703 48.438 27.297 1 78.69 460 ARG A CA 1
ATOM 3604 C C . ARG A 1 460 ? 26.781 47.406 27.625 1 78.69 460 ARG A C 1
ATOM 3606 O O . ARG A 1 460 ? 26.469 46.25 27.984 1 78.69 460 ARG A O 1
ATOM 3613 N N . SER A 1 461 ? 27.953 47.719 27.391 1 78.88 461 SER A N 1
ATOM 3614 C CA . SER A 1 461 ? 29.047 46.781 27.656 1 78.88 461 SER A CA 1
ATOM 3615 C C . SER A 1 461 ? 29.219 46.531 29.141 1 78.88 461 SER A C 1
ATOM 3617 O O . SER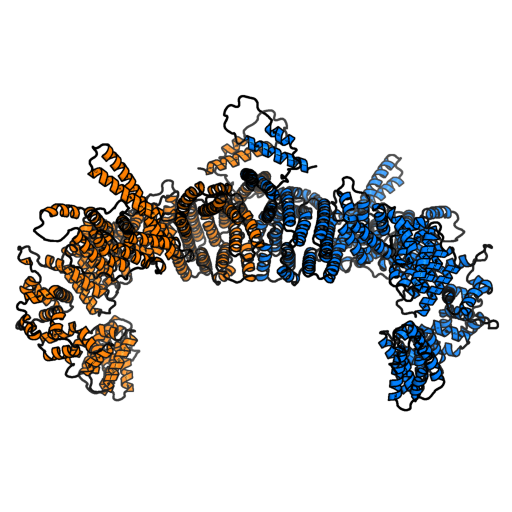 A 1 461 ? 29.719 45.469 29.547 1 78.88 461 SER A O 1
ATOM 3619 N N . GLN A 1 462 ? 28.609 47.344 30 1 78.19 462 GLN A N 1
ATOM 3620 C CA . GLN A 1 462 ? 28.75 47.188 31.453 1 78.19 462 GLN A CA 1
ATOM 3621 C C . GLN A 1 462 ? 27.578 46.406 32.031 1 78.19 462 GLN A C 1
ATOM 3623 O O . GLN A 1 462 ? 27.641 45.906 33.156 1 78.19 462 GLN A O 1
ATOM 3628 N N . THR A 1 463 ? 26.547 46.219 31.266 1 79.56 463 THR A N 1
ATOM 3629 C CA . THR A 1 463 ? 25.344 45.562 31.781 1 79.56 463 THR A CA 1
ATOM 3630 C C . THR A 1 463 ? 25.312 44.094 31.375 1 79.56 463 THR A C 1
ATOM 3632 O O . THR A 1 463 ? 25.797 43.719 30.297 1 79.56 463 THR A O 1
ATOM 3635 N N . ASP A 1 464 ? 24.906 43.25 32.344 1 84.31 464 ASP A N 1
ATOM 3636 C CA . ASP A 1 464 ? 24.781 41.812 32.125 1 84.31 464 ASP A CA 1
ATOM 3637 C C . ASP A 1 464 ? 23.75 41.531 31.016 1 84.31 464 ASP A C 1
ATOM 3639 O O . ASP A 1 464 ? 22.844 42.344 30.781 1 84.31 464 ASP A O 1
ATOM 3643 N N . ILE A 1 465 ? 23.891 40.5 30.297 1 85.94 465 ILE A N 1
ATOM 3644 C CA . ILE A 1 465 ? 23.078 40.125 29.141 1 85.94 465 ILE A CA 1
ATOM 3645 C C . ILE A 1 465 ? 21.625 39.906 29.594 1 85.94 465 ILE A C 1
ATOM 3647 O O . ILE A 1 465 ? 20.688 40.281 28.891 1 85.94 465 ILE A O 1
ATOM 3651 N N . TRP A 1 466 ? 21.406 39.281 30.766 1 87.44 466 TRP A N 1
ATOM 3652 C CA . TRP A 1 466 ? 20.062 38.969 31.234 1 87.44 466 TRP A CA 1
ATOM 3653 C C . TRP A 1 466 ? 19.312 40.25 31.578 1 87.44 466 TRP A C 1
ATOM 3655 O O . TRP A 1 466 ? 18.109 40.344 31.344 1 87.44 466 TRP A O 1
ATOM 3665 N N . THR A 1 467 ? 20.047 41.219 32.062 1 84.62 467 THR A N 1
ATOM 3666 C CA . THR A 1 467 ? 19.422 42.5 32.375 1 84.62 467 THR A CA 1
ATOM 3667 C C . THR A 1 467 ? 19.016 43.25 31.109 1 84.62 467 THR A C 1
ATOM 3669 O O . THR A 1 467 ? 17.984 43.906 31.078 1 84.62 467 THR A O 1
ATOM 3672 N N . GLN A 1 468 ? 19.859 43.062 30.172 1 85.19 468 GLN A N 1
ATOM 3673 C CA . GLN A 1 468 ? 19.531 43.688 28.891 1 85.19 468 GLN A CA 1
ATOM 3674 C C . GLN A 1 468 ? 18.281 43.062 28.281 1 85.19 468 GLN A C 1
ATOM 3676 O O . GLN A 1 468 ? 17.438 43.75 27.734 1 85.19 468 GLN A O 1
ATOM 3681 N N . MET A 1 469 ? 18.25 41.75 28.375 1 88.81 469 MET A N 1
ATOM 3682 C CA . MET A 1 469 ? 17.094 41.031 27.828 1 88.81 469 MET A CA 1
ATOM 3683 C C . MET A 1 469 ? 15.828 41.375 28.594 1 88.81 469 MET A C 1
ATOM 3685 O O . MET A 1 469 ? 14.758 41.531 28.016 1 88.81 469 MET A O 1
ATOM 3689 N N . TRP A 1 470 ? 16.031 41.5 29.828 1 86.94 470 TRP A N 1
ATOM 3690 C CA . TRP A 1 470 ? 14.867 41.812 30.641 1 86.94 470 TRP A CA 1
ATOM 3691 C C . TRP A 1 470 ? 14.375 43.219 30.375 1 86.94 470 TRP A C 1
ATOM 3693 O O . TRP A 1 470 ? 13.164 43.469 30.406 1 86.94 470 TRP A O 1
ATOM 3703 N N . LEU A 1 471 ? 15.297 44.094 30.141 1 82.31 471 LEU A N 1
ATOM 3704 C CA . LEU A 1 471 ? 14.906 45.469 29.812 1 82.31 471 LEU A CA 1
ATOM 3705 C C . LEU A 1 471 ? 14.055 45.5 28.547 1 82.31 471 LEU A C 1
ATOM 3707 O O . LEU A 1 471 ? 13.055 46.219 28.484 1 82.31 471 LEU A O 1
ATOM 3711 N N . ALA A 1 472 ? 14.492 44.781 27.609 1 87.38 472 ALA A N 1
ATOM 3712 C CA . ALA A 1 472 ? 13.734 44.688 26.375 1 87.38 472 ALA A CA 1
ATOM 3713 C C . ALA A 1 472 ? 12.383 44.031 26.609 1 87.38 472 ALA A C 1
ATOM 3715 O O . ALA A 1 472 ? 11.359 44.469 26.062 1 87.38 472 ALA A O 1
ATOM 3716 N N . ALA A 1 473 ? 12.344 43 27.453 1 89.12 473 ALA A N 1
ATOM 3717 C CA . ALA A 1 473 ? 11.117 42.25 27.703 1 89.12 473 ALA A CA 1
ATOM 3718 C C . ALA A 1 473 ? 10.133 43.062 28.547 1 89.12 473 ALA A C 1
ATOM 3720 O O . ALA A 1 473 ? 8.922 42.969 28.344 1 89.12 473 ALA A O 1
ATOM 3721 N N . SER A 1 474 ? 10.656 43.75 29.5 1 83.12 474 SER A N 1
ATOM 3722 C CA . SER A 1 474 ? 9.797 44.562 30.344 1 83.12 474 SER A CA 1
ATOM 3723 C C . SER A 1 474 ? 9.117 45.656 29.547 1 83.12 474 SER A C 1
ATOM 3725 O O . SER A 1 474 ? 8.016 46.094 29.891 1 83.12 474 SER A O 1
ATOM 3727 N N . SER A 1 475 ? 9.805 46.031 28.453 1 82.06 475 SER A N 1
ATOM 3728 C CA . SER A 1 475 ? 9.258 47.062 27.594 1 82.06 475 SER A CA 1
ATOM 3729 C C . SER A 1 475 ? 8.141 46.531 26.719 1 82.06 475 SER A C 1
ATOM 3731 O O . SER A 1 475 ? 7.457 47.312 26.031 1 82.06 475 SER A O 1
ATOM 3733 N N . LEU A 1 476 ? 7.953 45.25 26.734 1 86.69 476 LEU A N 1
ATOM 3734 C CA . LEU A 1 476 ? 6.898 44.656 25.922 1 86.69 476 LEU A CA 1
ATOM 3735 C C . LEU A 1 476 ? 5.523 44.969 26.516 1 86.69 476 LEU A C 1
ATOM 3737 O O . LEU A 1 476 ? 4.508 44.875 25.812 1 86.69 476 LEU A O 1
ATOM 3741 N N . SER A 1 477 ? 5.566 45.281 27.75 1 76.62 477 SER A N 1
ATOM 3742 C CA . SER A 1 477 ? 4.301 45.594 28.406 1 76.62 477 SER A CA 1
ATOM 3743 C C . SER A 1 477 ? 3.908 47.062 28.141 1 76.62 477 SER A C 1
ATOM 3745 O O . SER A 1 477 ? 2.83 47.5 28.547 1 76.62 477 SER A O 1
ATOM 3747 N N . ASN A 1 478 ? 4.848 47.594 27.312 1 71.31 478 ASN A N 1
ATOM 3748 C CA . ASN A 1 478 ? 4.57 48.969 26.969 1 71.31 478 ASN A CA 1
ATOM 3749 C C . ASN A 1 478 ? 3.332 49.125 26.094 1 71.31 478 ASN A C 1
ATOM 3751 O O . ASN A 1 478 ? 3.014 48.188 25.328 1 71.31 478 ASN A O 1
ATOM 3755 N N . GLU A 1 479 ? 2.623 50.125 26.234 1 63.59 479 GLU A N 1
ATOM 3756 C CA . GLU A 1 479 ? 1.329 50.344 25.594 1 63.59 479 GLU A CA 1
ATOM 3757 C C . GLU A 1 479 ? 1.498 50.75 24.141 1 63.59 479 GLU A C 1
ATOM 3759 O O . GLU A 1 479 ? 0.581 50.594 23.328 1 63.59 479 GLU A O 1
ATOM 3764 N N . ASN A 1 480 ? 2.693 51.281 23.828 1 71 480 ASN A N 1
ATOM 3765 C CA . ASN A 1 480 ? 2.951 51.75 22.469 1 71 480 ASN A CA 1
ATOM 3766 C C . ASN A 1 480 ? 3.463 50.656 21.578 1 71 480 ASN A C 1
ATOM 3768 O O . ASN A 1 480 ? 4.488 50.031 21.859 1 71 480 ASN A O 1
ATOM 3772 N N . ALA A 1 481 ? 2.705 50.469 20.469 1 77.06 481 ALA A N 1
ATOM 3773 C CA . ALA A 1 481 ? 3.008 49.375 19.562 1 77.06 481 ALA A CA 1
ATOM 3774 C C . ALA A 1 481 ? 4.398 49.531 18.953 1 77.06 481 ALA A C 1
ATOM 3776 O O . ALA A 1 481 ? 5.094 48.531 18.719 1 77.06 481 ALA A O 1
ATOM 3777 N N . ILE A 1 482 ? 4.832 50.719 18.656 1 76.69 482 ILE A N 1
ATOM 3778 C CA . ILE A 1 482 ? 6.125 50.969 18.016 1 76.69 482 ILE A CA 1
ATOM 3779 C C . ILE A 1 482 ? 7.25 50.594 19 1 76.69 482 ILE A C 1
ATOM 3781 O O . ILE A 1 482 ? 8.273 50.031 18.594 1 76.69 482 ILE A O 1
ATOM 3785 N N . VAL A 1 483 ? 7.016 51 20.25 1 80.56 483 VAL A N 1
ATOM 3786 C CA . VAL A 1 483 ? 8.016 50.688 21.266 1 80.56 483 VAL A CA 1
ATOM 3787 C C . VAL A 1 483 ? 8.109 49.188 21.438 1 80.56 483 VAL A C 1
ATOM 3789 O O . VAL A 1 483 ? 9.211 48.625 21.578 1 80.56 483 VAL A O 1
ATOM 3792 N N . VAL A 1 484 ? 6.941 48.594 21.453 1 86.88 484 VAL A N 1
ATOM 3793 C CA . VAL A 1 484 ? 6.91 47.125 21.609 1 86.88 484 VAL A CA 1
ATOM 3794 C C . VAL A 1 484 ? 7.637 46.469 20.453 1 86.88 484 VAL A C 1
ATOM 3796 O O . VAL A 1 484 ? 8.383 45.5 20.656 1 86.88 484 VAL A O 1
ATOM 3799 N N . GLN A 1 485 ? 7.402 46.906 19.25 1 87.44 485 GLN A N 1
ATOM 3800 C CA . GLN A 1 485 ? 8.047 46.312 18.094 1 87.44 485 GLN A CA 1
ATOM 3801 C C . GLN A 1 485 ? 9.562 46.438 18.172 1 87.44 485 GLN A C 1
ATOM 3803 O O . GLN A 1 485 ? 10.297 45.5 17.891 1 87.44 485 GLN A O 1
ATOM 3808 N N . HIS A 1 486 ? 10.031 47.562 18.578 1 84 486 HIS A N 1
ATOM 3809 C CA . HIS A 1 486 ? 11.469 47.781 18.672 1 84 486 HIS A CA 1
ATOM 3810 C C . HIS A 1 486 ? 12.07 46.969 19.812 1 84 486 HIS A C 1
ATOM 3812 O O . HIS A 1 486 ? 13.234 46.562 19.75 1 84 486 HIS A O 1
ATOM 3818 N N . ALA A 1 487 ? 11.328 46.969 20.875 1 88.44 487 ALA A N 1
ATOM 3819 C CA . ALA A 1 487 ? 11.789 46.156 21.984 1 88.44 487 ALA A CA 1
ATOM 3820 C C . ALA A 1 487 ? 11.906 44.688 21.578 1 88.44 487 ALA A C 1
ATOM 3822 O O . ALA A 1 487 ? 12.836 44 22 1 88.44 487 ALA A O 1
ATOM 3823 N N . LEU A 1 488 ? 10.984 44.25 20.797 1 92.44 488 LEU A N 1
ATOM 3824 C CA . LEU A 1 488 ? 11.016 42.875 20.328 1 92.44 488 LEU A CA 1
ATOM 3825 C C . LEU A 1 488 ? 12.195 42.65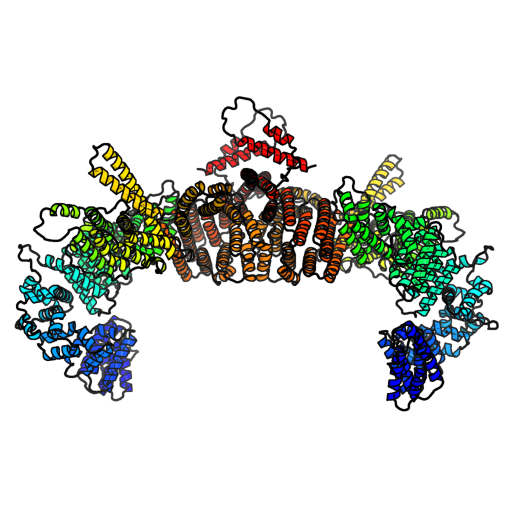6 19.391 1 92.44 488 LEU A C 1
ATOM 3827 O O . LEU A 1 488 ? 12.82 41.594 19.406 1 92.44 488 LEU A O 1
ATOM 3831 N N . GLU A 1 489 ? 12.43 43.594 18.484 1 89.94 489 GLU A N 1
ATOM 3832 C CA . GLU A 1 489 ? 13.57 43.469 17.578 1 89.94 489 GLU A CA 1
ATOM 3833 C C . GLU A 1 489 ? 14.883 43.406 18.359 1 89.94 489 GLU A C 1
ATOM 3835 O O . GLU A 1 489 ? 15.789 42.656 17.984 1 89.94 489 GLU A O 1
ATOM 3840 N N . ARG A 1 490 ? 14.945 44.188 19.344 1 88.12 490 ARG A N 1
ATOM 3841 C CA . ARG A 1 490 ? 16.141 44.156 20.188 1 88.12 490 ARG A CA 1
ATOM 3842 C C . ARG A 1 490 ? 16.25 42.812 20.906 1 88.12 490 ARG A C 1
ATOM 3844 O O . ARG A 1 490 ? 17.344 42.25 21 1 88.12 490 ARG A O 1
ATOM 3851 N N . LEU A 1 491 ? 15.18 42.438 21.484 1 92.56 491 LEU A N 1
ATOM 3852 C CA . LEU A 1 491 ? 15.188 41.156 22.172 1 92.56 491 LEU A CA 1
ATOM 3853 C C . LEU A 1 491 ? 15.594 40.031 21.234 1 92.56 491 LEU A C 1
ATOM 3855 O O . LEU A 1 491 ? 16.344 39.125 21.609 1 92.56 491 LEU A O 1
ATOM 3859 N N . LEU A 1 492 ? 15.039 40.062 20.031 1 94.12 492 LEU A N 1
ATOM 3860 C CA . LEU A 1 492 ? 15.367 39.062 19.031 1 94.12 492 LEU A CA 1
ATOM 3861 C C . LEU A 1 492 ? 16.859 39.031 18.75 1 94.12 492 LEU A C 1
ATOM 3863 O O . LEU A 1 492 ? 17.469 37.969 18.641 1 94.12 492 LEU A O 1
ATOM 3867 N N . SER A 1 493 ? 17.438 40.219 18.578 1 90 493 SER A N 1
ATOM 3868 C CA . SER A 1 493 ? 18.859 40.312 18.312 1 90 493 SER A CA 1
ATOM 3869 C C . SER A 1 493 ? 19.688 39.75 19.484 1 90 493 SER A C 1
ATOM 3871 O O . SER A 1 493 ? 20.672 39.062 19.266 1 90 493 SER A O 1
ATOM 3873 N N . LEU A 1 494 ? 19.297 40.031 20.656 1 90.62 494 LEU A N 1
ATOM 3874 C CA . LEU A 1 494 ? 20 39.562 21.844 1 90.62 494 LEU A CA 1
ATOM 3875 C C . LEU A 1 494 ? 19.875 38.031 21.969 1 90.62 494 LEU A C 1
ATOM 3877 O O . LEU A 1 494 ? 20.844 37.375 22.297 1 90.62 494 LEU A O 1
ATOM 3881 N N . LEU A 1 495 ? 18.672 37.594 21.781 1 93.56 495 LEU A N 1
ATOM 3882 C CA . LEU A 1 495 ? 18.453 36.156 21.891 1 93.56 495 LEU A CA 1
ATOM 3883 C C . LEU A 1 495 ? 19.25 35.406 20.844 1 93.56 495 LEU A C 1
ATOM 3885 O O . LEU A 1 495 ? 19.797 34.344 21.125 1 93.56 495 LEU A O 1
ATOM 3889 N N . SER A 1 496 ? 19.266 35.875 19.609 1 91.31 496 SER A N 1
ATOM 3890 C CA . SER A 1 496 ? 19.969 35.219 18.531 1 91.31 496 SER A CA 1
ATOM 3891 C C . SER A 1 496 ? 21.484 35.219 18.766 1 91.31 496 SER A C 1
ATOM 3893 O O . SER A 1 496 ? 22.172 34.25 18.469 1 91.31 496 SER A O 1
ATOM 3895 N N . GLU A 1 497 ? 21.984 36.281 19.297 1 88.5 497 GLU A N 1
ATOM 3896 C CA . GLU A 1 497 ? 23.422 36.406 19.531 1 88.5 497 GLU A CA 1
ATOM 3897 C C . GLU A 1 497 ? 23.891 35.531 20.688 1 88.5 497 GLU A C 1
ATOM 3899 O O . GLU A 1 497 ? 25 35 20.656 1 88.5 497 GLU A O 1
ATOM 3904 N N . HIS A 1 498 ? 23.047 35.375 21.656 1 90.25 498 HIS A N 1
ATOM 3905 C CA . HIS A 1 498 ? 23.453 34.656 22.844 1 90.25 498 HIS A CA 1
ATOM 3906 C C . HIS A 1 498 ? 22.641 33.375 23 1 90.25 498 HIS A C 1
ATOM 3908 O O . HIS A 1 498 ? 22.312 32.969 24.125 1 90.25 498 HIS A O 1
ATOM 3914 N N . SER A 1 499 ? 22.266 32.812 21.969 1 89.81 499 SER A N 1
ATOM 3915 C CA . SER A 1 499 ? 21.438 31.609 21.984 1 89.81 499 SER A CA 1
ATOM 3916 C C . SER A 1 499 ? 22.125 30.469 22.734 1 89.81 499 SER A C 1
ATOM 3918 O O . SER A 1 499 ? 21.484 29.734 23.484 1 89.81 499 SER A O 1
ATOM 3920 N N . LEU A 1 500 ? 23.453 30.25 22.609 1 88 500 LEU A N 1
ATOM 3921 C CA . LEU A 1 500 ? 24.203 29.172 23.25 1 88 500 LEU A CA 1
ATOM 3922 C C . LEU A 1 500 ? 24.25 29.359 24.766 1 88 500 LEU A C 1
ATOM 3924 O O . LEU A 1 500 ? 24.094 28.391 25.516 1 88 500 LEU A O 1
ATOM 3928 N N . SER A 1 501 ? 24.422 30.641 25.094 1 87.25 501 SER A N 1
ATOM 3929 C CA . SER A 1 501 ? 24.484 30.922 26.516 1 87.25 501 SER A CA 1
ATOM 3930 C C . SER A 1 501 ? 23.125 30.703 27.188 1 87.25 501 SER A C 1
ATOM 3932 O O . SER A 1 501 ? 23.047 30.25 28.328 1 87.25 501 SER A O 1
ATOM 3934 N N . ILE A 1 502 ? 22.141 31.031 26.562 1 89.56 502 ILE A N 1
ATOM 3935 C CA . ILE A 1 502 ? 20.781 30.875 27.109 1 89.56 502 ILE A CA 1
ATOM 3936 C C . ILE A 1 502 ? 20.469 29.391 27.25 1 89.56 502 ILE A C 1
ATOM 3938 O O . ILE A 1 502 ? 19.938 28.953 28.281 1 89.56 502 ILE A O 1
ATOM 3942 N N . ASN A 1 503 ? 20.734 28.594 26.266 1 89.81 503 ASN A N 1
ATOM 3943 C CA . ASN A 1 503 ? 20.469 27.172 26.312 1 89.81 503 ASN A CA 1
ATOM 3944 C C . ASN A 1 503 ? 21.312 26.484 27.391 1 89.81 503 ASN A C 1
ATOM 3946 O O . ASN A 1 503 ? 20.844 25.547 28.047 1 89.81 503 ASN A O 1
ATOM 3950 N N . ALA A 1 504 ? 22.5 26.953 27.484 1 87.81 504 ALA A N 1
ATOM 3951 C CA . ALA A 1 504 ? 23.359 26.391 28.531 1 87.81 504 ALA A CA 1
ATOM 3952 C C . ALA A 1 504 ? 22.797 26.688 29.922 1 87.81 504 ALA A C 1
ATOM 3954 O O . ALA A 1 504 ? 22.891 25.859 30.828 1 87.81 504 ALA A O 1
ATOM 3955 N N . SER A 1 505 ? 22.219 27.812 30 1 87.56 505 SER A N 1
ATOM 3956 C CA . SER A 1 505 ? 21.625 28.203 31.281 1 87.56 505 SER A CA 1
ATOM 3957 C C . SER A 1 505 ? 20.406 27.359 31.594 1 87.56 505 SER A C 1
ATOM 3959 O O . SER A 1 505 ? 20.125 27.062 32.75 1 87.56 505 SER A O 1
ATOM 3961 N N . ILE A 1 506 ? 19.641 26.984 30.688 1 87.31 506 ILE A N 1
ATOM 3962 C CA . ILE A 1 506 ? 18.438 26.188 30.875 1 87.31 506 ILE A CA 1
ATOM 3963 C C . ILE A 1 506 ? 18.828 24.766 31.297 1 87.31 506 ILE A C 1
ATOM 3965 O O . ILE A 1 506 ? 18.125 24.141 32.094 1 87.31 506 ILE A O 1
ATOM 3969 N N . LEU A 1 507 ? 19.906 24.281 30.656 1 86.81 507 LEU A N 1
ATOM 3970 C CA . LEU A 1 507 ? 20.344 22.906 30.938 1 86.81 507 LEU A CA 1
ATOM 3971 C C . LEU A 1 507 ? 21 22.828 32.312 1 86.81 507 LEU A C 1
ATOM 3973 O O . LEU A 1 507 ? 21.062 21.75 32.906 1 86.81 507 LEU A O 1
ATOM 3977 N N . ASP A 1 508 ? 21.328 23.984 32.688 1 79.44 508 ASP A N 1
ATOM 3978 C CA . ASP A 1 508 ? 21.984 24.016 34 1 79.44 508 ASP A CA 1
ATOM 3979 C C . ASP A 1 508 ? 20.953 23.844 35.125 1 79.44 508 ASP A C 1
ATOM 3981 O O . ASP A 1 508 ? 19.75 24.031 34.906 1 79.44 508 ASP A O 1
ATOM 3985 N N . GLU A 1 509 ? 21.312 23.297 36.188 1 67.62 509 GLU A N 1
ATOM 3986 C CA . GLU A 1 509 ? 20.453 22.969 37.344 1 67.62 509 GLU A CA 1
ATOM 3987 C C . GLU A 1 509 ? 19.641 24.188 37.781 1 67.62 509 GLU A C 1
ATOM 3989 O O . GLU A 1 509 ? 18.484 24.047 38.188 1 67.62 509 GLU A O 1
ATOM 3994 N N . ARG A 1 510 ? 20.297 25.391 37.719 1 72.31 510 ARG A N 1
ATOM 3995 C CA . ARG A 1 510 ? 19.547 26.547 38.188 1 72.31 510 ARG A CA 1
ATOM 3996 C C . ARG A 1 510 ? 19.156 27.469 37.031 1 72.31 510 ARG A C 1
ATOM 3998 O O . ARG A 1 510 ? 20 28.188 36.5 1 72.31 510 ARG A O 1
ATOM 4005 N N . THR A 1 511 ? 17.938 27.266 36.5 1 77.75 511 THR A N 1
ATOM 4006 C CA . THR A 1 511 ? 17.453 28.109 35.406 1 77.75 511 THR A CA 1
ATOM 4007 C C . THR A 1 511 ? 17.234 29.547 35.906 1 77.75 511 THR A C 1
ATOM 4009 O O . THR A 1 511 ? 16.812 29.766 37.031 1 77.75 511 THR A O 1
ATOM 4012 N N . ASN A 1 512 ? 17.766 30.484 35.156 1 84 512 ASN A N 1
ATOM 4013 C CA . ASN A 1 512 ? 17.547 31.891 35.469 1 84 512 ASN A CA 1
ATOM 4014 C C . ASN A 1 512 ? 16.062 32.25 35.531 1 84 512 ASN A C 1
ATOM 4016 O O . ASN A 1 512 ? 15.305 31.906 34.594 1 84 512 ASN A O 1
ATOM 4020 N N . PRO A 1 513 ? 15.609 32.75 36.562 1 85.06 513 PRO A N 1
ATOM 4021 C CA . PRO A 1 513 ? 14.18 33.031 36.75 1 85.06 513 PRO A CA 1
ATOM 4022 C C . PRO A 1 513 ? 13.641 34.062 35.781 1 85.06 513 PRO A C 1
ATOM 4024 O O . PRO A 1 513 ? 12.422 34.156 35.594 1 85.06 513 PRO A O 1
ATOM 4027 N N . LEU A 1 514 ? 14.508 34.656 35.094 1 87.62 514 LEU A N 1
ATOM 4028 C CA . LEU A 1 514 ? 14.062 35.688 34.156 1 87.62 514 LEU A CA 1
ATOM 4029 C C . LEU A 1 514 ? 13.531 35.062 32.875 1 87.62 514 LEU A C 1
ATOM 4031 O O . LEU A 1 514 ? 12.742 35.688 32.156 1 87.62 514 LEU A O 1
ATOM 4035 N N . LEU A 1 515 ? 13.953 33.844 32.625 1 90.19 515 LEU A N 1
ATOM 4036 C CA . LEU A 1 515 ? 13.562 33.219 31.359 1 90.19 515 LEU A CA 1
ATOM 4037 C C . LEU A 1 515 ? 12.062 32.938 31.344 1 90.19 515 LEU A C 1
ATOM 4039 O O . LEU A 1 515 ? 11.383 33.281 30.375 1 90.19 515 LEU A O 1
ATOM 4043 N N . PRO A 1 516 ? 11.508 32.375 32.406 1 90.31 516 PRO A N 1
ATOM 4044 C CA . PRO A 1 516 ? 10.055 32.125 32.406 1 90.31 516 PRO A CA 1
ATOM 4045 C C . PRO A 1 516 ? 9.266 33.438 32.281 1 90.31 516 PRO A C 1
ATOM 4047 O O . PRO A 1 516 ? 8.195 33.469 31.656 1 90.31 516 PRO A O 1
ATOM 4050 N N . GLN A 1 517 ? 9.789 34.438 32.781 1 89.38 517 GLN A N 1
ATOM 4051 C CA . GLN A 1 517 ? 9.117 35.75 32.719 1 89.38 517 GLN A CA 1
ATOM 4052 C C . GLN A 1 517 ? 9.148 36.312 31.297 1 89.38 517 GLN A C 1
ATOM 4054 O O . GLN A 1 517 ? 8.18 36.938 30.844 1 89.38 517 GLN A O 1
ATOM 4059 N N . ILE A 1 518 ? 10.25 36.094 30.656 1 92 518 ILE A N 1
ATOM 4060 C CA . ILE A 1 518 ? 10.375 36.562 29.281 1 92 518 ILE A CA 1
ATOM 4061 C C . ILE A 1 518 ? 9.367 35.812 28.406 1 92 518 ILE A C 1
ATOM 4063 O O . ILE A 1 518 ? 8.695 36.406 27.562 1 92 518 ILE A O 1
ATOM 4067 N N . ILE A 1 519 ? 9.305 34.469 28.625 1 92.56 519 ILE A N 1
ATOM 4068 C CA . ILE A 1 519 ? 8.375 33.656 27.844 1 92.56 519 ILE A CA 1
ATOM 4069 C C . ILE A 1 519 ? 6.941 34.094 28.141 1 92.56 519 ILE A C 1
ATOM 4071 O O . ILE A 1 519 ? 6.102 34.156 27.25 1 92.56 519 ILE A O 1
ATOM 4075 N N . GLN A 1 520 ? 6.684 34.406 29.375 1 90.81 520 GLN A N 1
ATOM 4076 C CA . GLN A 1 520 ? 5.359 34.844 29.781 1 90.81 520 GLN A CA 1
ATOM 4077 C C . GLN A 1 520 ? 4.973 36.156 29.078 1 90.81 520 GLN A C 1
ATOM 4079 O O . GLN A 1 520 ? 3.854 36.281 28.578 1 90.81 520 GLN A O 1
ATOM 4084 N N . GLN A 1 521 ? 5.949 37.062 29.078 1 89.69 521 GLN A N 1
ATOM 4085 C CA . GLN A 1 521 ? 5.703 38.344 28.438 1 89.69 521 GLN A CA 1
ATOM 4086 C C . GLN A 1 521 ? 5.473 38.156 26.938 1 89.69 521 GLN A C 1
ATOM 4088 O O . GLN A 1 521 ? 4.656 38.875 26.344 1 89.69 521 GLN A O 1
ATOM 4093 N N . LEU A 1 522 ? 6.168 37.312 26.328 1 92.75 522 LEU A N 1
ATOM 4094 C CA . LEU A 1 522 ? 6.023 37.062 24.906 1 92.75 522 LEU A CA 1
ATOM 4095 C C . LEU A 1 522 ? 4.652 36.469 24.594 1 92.75 522 LEU A C 1
ATOM 4097 O O . LEU A 1 522 ? 4.023 36.844 23.594 1 92.75 522 LEU A O 1
ATOM 4101 N N . PHE A 1 523 ? 4.18 35.531 25.422 1 90.69 523 PHE A N 1
ATOM 4102 C CA . PHE A 1 523 ? 2.859 34.938 25.234 1 90.69 523 PHE A CA 1
ATOM 4103 C C . PHE A 1 523 ? 1.768 36 25.391 1 90.69 523 PHE A C 1
ATOM 4105 O O . PHE A 1 523 ? 0.827 36.031 24.594 1 90.69 523 PHE A O 1
ATOM 4112 N N . GLU A 1 524 ? 1.915 36.844 26.359 1 83.75 524 GLU A N 1
ATOM 4113 C CA . GLU A 1 524 ? 0.928 37.875 26.625 1 83.75 524 GLU A CA 1
ATOM 4114 C C . GLU A 1 524 ? 0.891 38.906 25.5 1 83.75 524 GLU A C 1
ATOM 4116 O O . GLU A 1 524 ? -0.184 39.375 25.109 1 83.75 524 GLU A O 1
ATOM 4121 N N . THR A 1 525 ? 2.117 39.281 25.062 1 88 525 THR A N 1
ATOM 4122 C CA . THR A 1 525 ? 2.205 40.25 23.969 1 88 525 THR A CA 1
ATOM 4123 C C . THR A 1 525 ? 1.582 39.719 22.703 1 88 525 THR A C 1
ATOM 4125 O O . THR A 1 525 ? 0.94 40.438 21.938 1 88 525 THR A O 1
ATOM 4128 N N . CYS A 1 526 ? 1.776 38.5 22.469 1 88.19 526 CYS A N 1
ATOM 4129 C CA . CYS A 1 526 ? 1.203 37.875 21.281 1 88.19 526 CYS A CA 1
ATOM 4130 C C . CYS A 1 526 ? -0.319 37.875 21.344 1 88.19 526 CYS A C 1
ATOM 4132 O O . CYS A 1 526 ? -0.98 38.062 20.312 1 88.19 526 CYS A O 1
ATOM 4134 N N . ARG A 1 527 ? -0.855 37.656 22.438 1 77.94 527 ARG A N 1
ATOM 4135 C CA . ARG A 1 527 ? -2.303 37.688 22.609 1 77.94 527 ARG A CA 1
ATOM 4136 C C . ARG A 1 527 ? -2.873 39.062 22.391 1 77.94 527 ARG A C 1
ATOM 4138 O O . ARG A 1 527 ? -3.887 39.219 21.703 1 77.94 527 ARG A O 1
ATOM 4145 N N . ILE A 1 528 ? -2.227 40.031 22.953 1 74.88 528 ILE A N 1
ATOM 4146 C CA . ILE A 1 528 ? -2.711 41.406 22.938 1 74.88 528 ILE A CA 1
ATOM 4147 C C . ILE A 1 528 ? -2.705 41.938 21.5 1 74.88 528 ILE A C 1
ATOM 4149 O O . ILE A 1 528 ? -3.641 42.625 21.078 1 74.88 528 ILE A O 1
ATOM 4153 N N . TYR A 1 529 ? -1.637 41.594 20.734 1 76 529 TYR A N 1
ATOM 4154 C CA . TYR A 1 529 ? -1.477 42.219 19.422 1 76 529 TYR A CA 1
ATOM 4155 C C . TYR A 1 529 ? -1.85 41.219 18.312 1 76 529 TYR A C 1
ATOM 4157 O O . TYR A 1 529 ? -1.561 41.469 17.141 1 76 529 TYR A O 1
ATOM 4165 N N . ASN A 1 530 ? -2.434 40.094 18.547 1 70.06 530 ASN A N 1
ATOM 4166 C CA . ASN A 1 530 ? -2.76 39.094 17.547 1 70.06 530 ASN A CA 1
ATOM 4167 C C . ASN A 1 530 ? -3.672 39.656 16.453 1 70.06 530 ASN A C 1
ATOM 4169 O O . ASN A 1 530 ? -3.484 39.375 15.273 1 70.06 530 ASN A O 1
ATOM 4173 N N . SER A 1 531 ? -4.684 40.375 16.703 1 63.22 531 SER A N 1
ATOM 4174 C CA . SER A 1 531 ? -5.641 40.844 15.703 1 63.22 531 SER A CA 1
ATOM 4175 C C . SER A 1 531 ? -5.281 42.219 15.188 1 63.22 531 SER A C 1
ATOM 4177 O O . SER A 1 531 ? -5.672 42.625 14.078 1 63.22 531 SER A O 1
ATOM 4179 N N . SER A 1 532 ? -4.398 42.938 15.883 1 64.62 532 SER A N 1
ATOM 4180 C CA . SER A 1 532 ? -4.207 44.344 15.555 1 64.62 532 SER A CA 1
ATOM 4181 C C . SER A 1 532 ? -2.992 44.562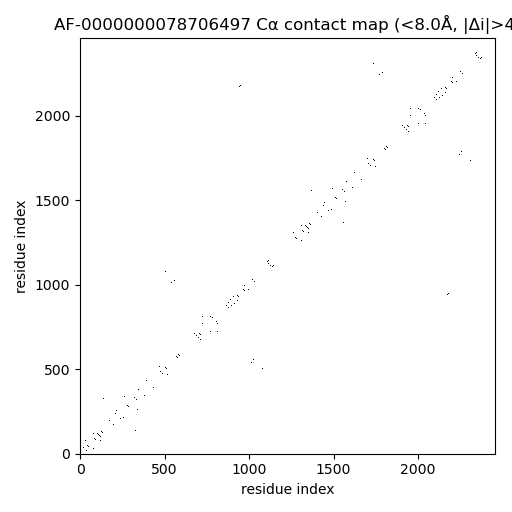 14.656 1 64.62 532 SER A C 1
ATOM 4183 O O . SER A 1 532 ? -3.102 45.156 13.586 1 64.62 532 SER A O 1
ATOM 4185 N N . THR A 1 533 ? -1.805 44.094 15.148 1 73.88 533 THR A N 1
ATOM 4186 C CA . THR A 1 533 ? -0.56 44.25 14.406 1 73.88 533 THR A CA 1
ATOM 4187 C C . THR A 1 533 ? 0.124 42.906 14.172 1 73.88 533 THR A C 1
ATOM 4189 O O . THR A 1 533 ? 0.919 42.469 15 1 73.88 533 THR A O 1
ATOM 4192 N N . PRO A 1 534 ? -0.096 42.406 13 1 80.06 534 PRO A N 1
ATOM 4193 C CA . PRO A 1 534 ? 0.447 41.062 12.727 1 80.06 534 PRO A CA 1
ATOM 4194 C C . PRO A 1 534 ? 1.972 41.031 12.781 1 80.06 534 PRO A C 1
ATOM 4196 O O . PRO A 1 534 ? 2.557 40 13.078 1 80.06 534 PRO A O 1
ATOM 4199 N N . ASN A 1 535 ? 2.631 42.125 12.609 1 85.5 535 ASN A N 1
ATOM 4200 C CA . ASN A 1 535 ? 4.09 42.125 12.633 1 85.5 535 ASN A CA 1
ATOM 4201 C C . ASN A 1 535 ? 4.629 41.875 14.031 1 85.5 535 ASN A C 1
ATOM 4203 O O . ASN A 1 535 ? 5.656 41.188 14.195 1 85.5 535 ASN A O 1
ATOM 4207 N N . ILE A 1 536 ? 3.951 42.375 15.008 1 89.12 536 ILE A N 1
ATOM 4208 C CA . ILE A 1 536 ? 4.387 42.188 16.391 1 89.12 536 ILE A CA 1
ATOM 4209 C C . ILE A 1 536 ? 4.211 40.719 16.797 1 89.12 536 ILE A C 1
ATOM 4211 O O . ILE A 1 536 ? 5.09 40.156 17.438 1 89.12 536 ILE A O 1
ATOM 4215 N N . SER A 1 537 ? 3.078 40.219 16.422 1 89.62 537 SER A N 1
ATOM 4216 C CA . SER A 1 537 ? 2.842 38.812 16.75 1 89.62 537 SER A CA 1
ATOM 4217 C C . SER A 1 537 ? 3.846 37.906 16.062 1 89.62 537 SER A C 1
ATOM 4219 O O . SER A 1 537 ? 4.285 36.906 16.641 1 89.62 537 SER A O 1
ATOM 4221 N N . SER A 1 538 ? 4.176 38.219 14.867 1 91.19 538 SER A N 1
ATOM 4222 C CA . SER A 1 538 ? 5.164 37.438 14.141 1 91.19 538 SER A CA 1
ATOM 4223 C C . SER A 1 538 ? 6.531 37.5 14.812 1 91.19 538 SER A C 1
ATOM 4225 O O . SER A 1 538 ? 7.238 36.5 14.898 1 91.19 538 SER A O 1
ATOM 4227 N N . LEU A 1 539 ? 6.898 38.719 15.266 1 92.56 539 LEU A N 1
ATOM 4228 C CA . LEU A 1 539 ? 8.172 38.906 15.945 1 92.56 539 LEU A CA 1
ATOM 4229 C C . LEU A 1 539 ? 8.203 38.125 17.25 1 92.56 539 LEU A C 1
ATOM 4231 O O . LEU A 1 539 ? 9.25 37.594 17.656 1 92.56 539 LEU A O 1
ATOM 4235 N N . CYS A 1 540 ? 7.07 38.125 17.922 1 94.44 540 CYS A N 1
ATOM 4236 C CA . CYS A 1 540 ? 6.984 37.312 19.141 1 94.44 540 CYS A CA 1
ATOM 4237 C C . CYS A 1 540 ? 7.254 35.844 18.844 1 94.44 540 CYS A C 1
ATOM 4239 O O . CYS A 1 540 ? 7.977 35.188 19.594 1 94.44 540 CYS A O 1
ATOM 4241 N N . CYS A 1 541 ? 6.668 35.375 17.781 1 94.5 541 CYS A N 1
ATOM 4242 C CA . CYS A 1 541 ? 6.855 34 17.406 1 94.5 541 CYS A CA 1
ATOM 4243 C C . CYS A 1 541 ? 8.305 33.719 17.016 1 94.5 541 CYS A C 1
ATOM 4245 O O . CYS A 1 541 ? 8.828 32.625 17.281 1 94.5 541 CYS A O 1
ATOM 4247 N N . GLU A 1 542 ? 8.93 34.656 16.422 1 95.12 542 GLU A N 1
ATOM 4248 C CA . GLU A 1 542 ? 10.336 34.5 16.078 1 95.12 542 GLU A CA 1
ATOM 4249 C C . GLU A 1 542 ? 11.211 34.406 17.328 1 95.12 542 GLU A C 1
ATOM 4251 O O . GLU A 1 542 ? 12.148 33.625 17.391 1 95.12 542 GLU A O 1
ATOM 4256 N N . CYS A 1 543 ? 10.922 35.219 18.25 1 95.62 543 CYS A N 1
ATOM 4257 C CA . CYS A 1 543 ? 11.672 35.188 19.5 1 95.62 543 CYS A CA 1
ATOM 4258 C C . CYS A 1 543 ? 11.508 33.844 20.203 1 95.62 543 CYS A C 1
ATOM 4260 O O . CYS A 1 543 ? 12.477 33.281 20.719 1 95.62 543 CYS A O 1
ATOM 4262 N N . LEU A 1 544 ? 10.281 33.406 20.266 1 95.5 544 LEU A N 1
ATOM 4263 C CA . LEU A 1 544 ? 10.031 32.125 20.891 1 95.5 544 LEU A CA 1
ATOM 4264 C C . LEU A 1 544 ? 10.781 31.016 20.156 1 95.5 544 LEU A C 1
ATOM 4266 O O . LEU A 1 544 ? 11.234 30.047 20.766 1 95.5 544 LEU A O 1
ATOM 4270 N N . GLY A 1 545 ? 10.859 31.109 18.891 1 95.31 545 GLY A N 1
ATOM 4271 C CA . GLY A 1 545 ? 11.594 30.125 18.109 1 95.31 545 GLY A CA 1
ATOM 4272 C C . GLY A 1 545 ? 13.078 30.094 18.422 1 95.31 545 GLY A C 1
ATOM 4273 O O . GLY A 1 545 ? 13.695 29.031 18.438 1 95.31 545 GLY A O 1
ATOM 4274 N N . VAL A 1 546 ? 13.648 31.234 18.672 1 94.94 546 VAL A N 1
ATOM 4275 C CA . VAL A 1 546 ? 15.078 31.328 18.969 1 94.94 546 VAL A CA 1
ATOM 4276 C C . VAL A 1 546 ? 15.352 30.75 20.359 1 94.94 546 VAL A C 1
ATOM 4278 O O . VAL A 1 546 ? 16.391 30.125 20.578 1 94.94 546 VAL A O 1
ATOM 4281 N N . ILE A 1 547 ? 14.461 30.984 21.25 1 93.69 547 ILE A N 1
ATOM 4282 C CA . ILE A 1 547 ? 14.625 30.453 22.594 1 93.69 547 ILE A CA 1
ATOM 4283 C C . ILE A 1 547 ? 14.555 28.922 22.547 1 93.69 547 ILE A C 1
ATOM 4285 O O . ILE A 1 547 ? 15.305 28.234 23.234 1 93.69 547 ILE A O 1
ATOM 4289 N N . GLY A 1 548 ? 13.703 28.406 21.75 1 93.06 548 GLY A N 1
ATOM 4290 C CA . GLY A 1 548 ? 13.484 26.969 21.688 1 93.06 548 GLY A CA 1
ATOM 4291 C C . GLY A 1 548 ? 12.266 26.516 22.453 1 93.06 548 GLY A C 1
ATOM 4292 O O . GLY A 1 548 ? 11.406 27.328 22.812 1 93.06 548 GLY A O 1
ATOM 4293 N N . ALA A 1 549 ? 12.164 25.203 22.656 1 93.69 549 ALA A N 1
ATOM 4294 C CA . ALA A 1 549 ? 11.016 24.641 23.375 1 93.69 549 ALA A CA 1
ATOM 4295 C C . ALA A 1 549 ? 11.445 24 24.688 1 93.69 549 ALA A C 1
ATOM 4297 O O . ALA A 1 549 ? 11.5 22.781 24.812 1 93.69 549 ALA A O 1
ATOM 4298 N N . PRO A 1 550 ? 11.703 24.906 25.656 1 92.5 550 PRO A N 1
ATOM 4299 C CA . PRO A 1 550 ? 12.094 24.359 26.953 1 92.5 550 PRO A CA 1
ATOM 4300 C C . PRO A 1 550 ? 11 23.5 27.578 1 92.5 550 PRO A C 1
ATOM 4302 O O . PRO A 1 550 ? 9.82 23.812 27.469 1 92.5 550 PRO A O 1
ATOM 4305 N N . ASP A 1 551 ? 11.359 22.5 28.281 1 90.12 551 ASP A N 1
ATOM 4306 C CA . ASP A 1 551 ? 10.461 21.547 28.922 1 90.12 551 ASP A CA 1
ATOM 4307 C C . ASP A 1 551 ? 9.57 22.234 29.953 1 90.12 551 ASP A C 1
ATOM 4309 O O . ASP A 1 551 ? 10.07 22.938 30.844 1 90.12 551 ASP A O 1
ATOM 4313 N N . PRO A 1 552 ? 8.289 22.109 29.828 1 87.56 552 PRO A N 1
ATOM 4314 C CA . PRO A 1 552 ? 7.367 22.75 30.766 1 87.56 552 PRO A CA 1
ATOM 4315 C C . PRO A 1 552 ? 7.559 22.266 32.188 1 87.56 552 PRO A C 1
ATOM 4317 O O . PRO A 1 552 ? 7.16 22.953 33.125 1 87.56 552 PRO A O 1
ATOM 4320 N N . THR A 1 553 ? 8.125 21.125 32.375 1 82.19 553 THR A N 1
ATOM 4321 C CA . THR A 1 553 ? 8.32 20.594 33.719 1 82.19 553 THR A CA 1
ATOM 4322 C C . THR A 1 553 ? 9.508 21.266 34.406 1 82.19 553 THR A C 1
ATOM 4324 O O . THR A 1 553 ? 9.57 21.344 35.625 1 82.19 553 THR A O 1
ATOM 4327 N N . THR A 1 554 ? 10.398 21.734 33.625 1 82.81 554 THR A N 1
ATOM 4328 C CA . THR A 1 554 ? 11.594 22.375 34.156 1 82.81 554 THR A CA 1
ATOM 4329 C C . THR A 1 554 ? 11.367 23.859 34.375 1 82.81 554 THR A C 1
ATOM 4331 O O . THR A 1 554 ? 11.852 24.438 35.375 1 82.81 554 THR A O 1
ATOM 4334 N N . ILE A 1 555 ? 10.688 24.453 33.406 1 84.56 555 ILE A N 1
ATOM 4335 C CA . ILE A 1 555 ? 10.43 25.875 33.5 1 84.56 555 ILE A CA 1
ATOM 4336 C C . ILE A 1 555 ? 8.953 26.125 33.812 1 84.56 555 ILE A C 1
ATOM 4338 O O . ILE A 1 555 ? 8.07 25.688 33.062 1 84.56 555 ILE A O 1
ATOM 4342 N N . ASN A 1 556 ? 8.703 26.656 34.906 1 81 556 ASN A N 1
ATOM 4343 C CA . ASN A 1 556 ? 7.332 26.953 35.312 1 81 556 ASN A CA 1
ATOM 4344 C C . ASN A 1 556 ? 6.875 28.312 34.812 1 81 556 ASN A C 1
ATOM 4346 O O . ASN A 1 556 ? 7.199 29.344 35.406 1 81 556 ASN A O 1
ATOM 4350 N N . VAL A 1 557 ? 6.281 28.375 33.656 1 82.69 557 VAL A N 1
ATOM 4351 C CA . VAL A 1 557 ? 5.734 29.609 33.094 1 82.69 557 VAL A CA 1
ATOM 4352 C C . VAL A 1 557 ? 4.312 29.812 33.594 1 82.69 557 VAL A C 1
ATOM 4354 O O . VAL A 1 557 ? 3.416 29.016 33.312 1 82.69 557 VAL A O 1
ATOM 4357 N N . VAL A 1 558 ? 4.105 30.688 34.469 1 75.12 558 VAL A N 1
ATOM 4358 C CA . VAL A 1 558 ? 2.789 30.969 35.031 1 75.12 558 VAL A CA 1
ATOM 4359 C C . VAL A 1 558 ? 2.064 31.984 34.156 1 75.12 558 VAL A C 1
ATOM 4361 O O . VAL A 1 558 ? 2.535 33.125 34 1 75.12 558 VAL A O 1
ATOM 4364 N N . LEU A 1 559 ? 1.231 31.562 33.375 1 70.31 559 LEU A N 1
ATOM 4365 C CA . LEU A 1 559 ? 0.43 32.469 32.562 1 70.31 559 LEU A CA 1
ATOM 4366 C C . LEU A 1 559 ? -0.83 32.906 33.312 1 70.31 559 LEU A C 1
ATOM 4368 O O . LEU A 1 559 ? -1.532 32.062 33.875 1 70.31 559 LEU A O 1
ATOM 4372 N N . GLU A 1 560 ? -0.845 34 34.156 1 60.03 560 GLU A N 1
ATOM 4373 C CA . GLU A 1 560 ? -1.919 34.469 35.031 1 60.03 560 GLU A CA 1
ATOM 4374 C C . GLU A 1 560 ? -3.199 34.719 34.219 1 60.03 560 GLU A C 1
ATOM 4376 O O . GLU A 1 560 ? -3.215 35.5 33.281 1 60.03 560 GLU A O 1
ATOM 4381 N N . ALA A 1 561 ? -4.09 33.688 34.25 1 55.06 561 ALA A N 1
ATOM 4382 C CA . ALA A 1 561 ? -5.383 33.844 33.594 1 55.06 561 ALA A CA 1
ATOM 4383 C C . ALA A 1 561 ? -6.148 35.031 34.156 1 55.06 561 ALA A C 1
ATOM 4385 O O . ALA A 1 561 ? -6.863 35.75 33.438 1 55.06 561 ALA A O 1
ATOM 4386 N N . ASP A 1 562 ? -6.082 35.188 35.594 1 54.31 562 ASP A N 1
ATOM 4387 C CA . ASP A 1 562 ? -7.004 36.125 36.219 1 54.31 562 ASP A CA 1
ATOM 4388 C C . ASP A 1 562 ? -6.34 37.5 36.406 1 54.31 562 ASP A C 1
ATOM 4390 O O . ASP A 1 562 ? -5.285 37.594 37.031 1 54.31 562 ASP A O 1
ATOM 4394 N N . GLY A 1 563 ? -5.934 38.125 35.469 1 54.88 563 GLY A N 1
ATOM 4395 C CA . GLY A 1 563 ? -5.367 39.469 35.625 1 54.88 563 GLY A CA 1
ATOM 4396 C C . GLY A 1 563 ? -5.602 40.062 36.969 1 54.88 563 GLY A C 1
ATOM 4397 O O . GLY A 1 563 ? -6.023 39.375 37.906 1 54.88 563 GLY A O 1
ATOM 4398 N N . HIS A 1 564 ? -5.289 41.281 37.438 1 55.94 564 HIS A N 1
ATOM 4399 C CA . HIS A 1 564 ? -5.484 42.062 38.656 1 55.94 564 HIS A CA 1
ATOM 4400 C C . HIS A 1 564 ? -6.961 42.156 39.031 1 55.94 564 HIS A C 1
ATOM 4402 O O . HIS A 1 564 ? -7.301 42.312 40.219 1 55.94 564 HIS A O 1
ATOM 4408 N N . PHE A 1 565 ? -7.828 41.969 38.125 1 61.94 565 PHE A N 1
ATOM 4409 C CA . PHE A 1 565 ? -9.25 42.156 38.375 1 61.94 565 PHE A CA 1
ATOM 4410 C C . PHE A 1 565 ? -9.977 40.844 38.469 1 61.94 565 PHE A C 1
ATOM 4412 O O . PHE A 1 565 ? -10.898 40.562 37.719 1 61.94 565 PHE A O 1
ATOM 4419 N N . GLY A 1 566 ? -9.445 39.938 39.406 1 63.88 566 GLY A N 1
ATOM 4420 C CA . GLY A 1 566 ? -10.055 38.625 39.656 1 63.88 566 GLY A CA 1
ATOM 4421 C C . GLY A 1 566 ? -11.367 38.719 40.406 1 63.88 566 GLY A C 1
ATOM 4422 O O . GLY A 1 566 ? -11.875 39.844 40.656 1 63.88 566 GLY A O 1
ATOM 4423 N N . PRO A 1 567 ? -12.016 37.719 40.688 1 63.72 567 PRO A N 1
ATOM 4424 C CA . PRO A 1 567 ? -13.352 37.656 41.281 1 63.72 567 PRO A CA 1
ATOM 4425 C C . PRO A 1 567 ? -13.391 38.281 42.688 1 63.72 567 PRO A C 1
ATOM 4427 O O . PRO A 1 567 ? -14.477 38.5 43.219 1 63.72 567 PRO A O 1
ATOM 4430 N N . LYS A 1 568 ? -12.195 38.594 43.188 1 62.47 568 LYS A N 1
ATOM 4431 C CA . LYS A 1 568 ? -12.195 39.25 44.5 1 62.47 568 LYS A CA 1
ATOM 4432 C C . LYS A 1 568 ? -12.836 40.625 44.438 1 62.47 568 LYS A C 1
ATOM 4434 O O . LYS A 1 568 ? -13.32 41.125 45.438 1 62.47 568 LYS A O 1
ATOM 4439 N N . TRP A 1 569 ? -12.875 41.062 43.25 1 59.5 569 TRP A N 1
ATOM 4440 C CA . TRP A 1 569 ? -13.43 42.406 43.031 1 59.5 569 TRP A CA 1
ATOM 4441 C C . TRP A 1 569 ? -14.938 42.344 42.812 1 59.5 569 TRP A C 1
ATOM 4443 O O . TRP A 1 569 ? -15.398 42.094 41.719 1 59.5 569 TRP A O 1
ATOM 4453 N N . ASP A 1 570 ? -15.656 41.781 43.781 1 65.38 570 ASP A N 1
ATOM 4454 C CA . ASP A 1 570 ? -17.109 41.719 43.75 1 65.38 570 ASP A CA 1
ATOM 4455 C C . ASP A 1 570 ? -17.719 43.094 44.031 1 65.38 570 ASP A C 1
ATOM 4457 O O . ASP A 1 570 ? -17.422 43.719 45.062 1 65.38 570 ASP A O 1
ATOM 4461 N N . ILE A 1 571 ? -18.328 43.719 43.031 1 74 571 ILE A N 1
ATOM 4462 C CA . ILE A 1 571 ? -18.875 45.062 43.188 1 74 571 ILE A CA 1
ATOM 4463 C C . ILE A 1 571 ? -20.25 45 43.844 1 74 571 ILE A C 1
ATOM 4465 O O . ILE A 1 571 ? -21.25 44.719 43.188 1 74 571 ILE A O 1
ATOM 4469 N N . VAL A 1 572 ? -20.281 45.125 45.125 1 71.06 572 VAL A N 1
ATOM 4470 C CA . VAL A 1 572 ? -21.531 44.969 45.844 1 71.06 572 VAL A CA 1
ATOM 4471 C C . VAL A 1 572 ? -22.094 46.344 46.188 1 71.06 572 VAL A C 1
ATOM 4473 O O . VAL A 1 572 ? -23.312 46.531 46.188 1 71.06 572 VAL A O 1
ATOM 4476 N N . SER A 1 573 ? -21.188 47.25 46.469 1 79.06 573 SER A N 1
ATOM 4477 C CA . SER A 1 573 ? -21.609 48.594 46.906 1 79.06 573 SER A CA 1
ATOM 4478 C C . SER A 1 573 ? -21.062 49.688 46 1 79.06 573 SER A C 1
ATOM 4480 O O . SER A 1 573 ? -20.203 49.406 45.156 1 79.06 573 SER A O 1
ATOM 4482 N N . LYS A 1 574 ? -21.703 50.812 46.125 1 82.81 574 LYS A N 1
ATOM 4483 C CA . LYS A 1 574 ? -21.25 51.938 45.375 1 82.81 574 LYS A CA 1
ATOM 4484 C C . LYS A 1 574 ? -19.781 52.281 45.656 1 82.81 574 LYS A C 1
ATOM 4486 O O . LYS A 1 574 ? -19.031 52.688 44.781 1 82.81 574 LYS A O 1
ATOM 4491 N N . ASN A 1 575 ? -19.469 52.031 46.938 1 81.75 575 ASN A N 1
ATOM 4492 C CA . ASN A 1 575 ? -18.078 52.281 47.281 1 81.75 575 ASN A CA 1
ATOM 4493 C C . ASN A 1 575 ? -17.141 51.25 46.656 1 81.75 575 ASN A C 1
ATOM 4495 O O . ASN A 1 575 ? -16.016 51.594 46.281 1 81.75 575 ASN A O 1
ATOM 4499 N N . ASP A 1 576 ? -17.688 50.125 46.5 1 82.19 576 ASP A N 1
ATOM 4500 C CA . ASP A 1 576 ? -16.891 49.094 45.844 1 82.19 576 ASP A CA 1
ATOM 4501 C C . ASP A 1 576 ? -16.703 49.438 44.375 1 82.19 576 ASP A C 1
ATOM 4503 O O . ASP A 1 576 ? -15.648 49.156 43.781 1 82.19 576 ASP A O 1
ATOM 4507 N N . ALA A 1 577 ? -17.734 49.938 43.812 1 85.12 577 ALA A N 1
ATOM 4508 C CA . ALA A 1 577 ? -17.656 50.344 42.406 1 85.12 577 ALA A CA 1
ATOM 4509 C C . ALA A 1 577 ? -16.625 51.438 42.219 1 85.12 577 ALA A C 1
ATOM 4511 O O . ALA A 1 577 ? -15.914 51.438 41.188 1 85.12 577 ALA A O 1
ATOM 4512 N N . ILE A 1 578 ? -16.578 52.312 43.188 1 86.88 578 ILE A N 1
ATOM 4513 C CA . ILE A 1 578 ? -15.625 53.438 43.062 1 86.88 578 ILE A CA 1
ATOM 4514 C C . ILE A 1 578 ? -14.203 52.875 43.188 1 86.88 578 ILE A C 1
ATOM 4516 O O . ILE A 1 578 ? -13.312 53.312 42.438 1 86.88 578 ILE A O 1
ATOM 4520 N N . VAL A 1 579 ? -14.023 51.938 44.094 1 83.69 579 VAL A N 1
ATOM 4521 C CA . VAL A 1 579 ? -12.703 51.344 44.25 1 83.69 579 VAL A CA 1
ATOM 4522 C C . VAL A 1 579 ? -12.32 50.562 43 1 83.69 579 VAL A C 1
ATOM 4524 O O . VAL A 1 579 ? -11.156 50.594 42.594 1 83.69 579 VAL A O 1
ATOM 4527 N N . PHE A 1 580 ? -13.258 49.969 42.469 1 87.81 580 PHE A N 1
ATOM 4528 C CA . PHE A 1 580 ? -13.039 49.219 41.25 1 87.81 580 PHE A CA 1
ATOM 4529 C C . PHE A 1 580 ? -12.648 50.156 40.094 1 87.81 580 PHE A C 1
ATOM 4531 O O . PHE A 1 580 ? -11.719 49.875 39.344 1 87.81 580 PHE A O 1
ATOM 4538 N N . VAL A 1 581 ? -13.438 51.125 39.938 1 88.06 581 VAL A N 1
ATOM 4539 C CA . VAL A 1 581 ? -13.211 52.062 38.844 1 88.06 581 VAL A CA 1
ATOM 4540 C C . VAL A 1 581 ? -11.844 52.719 39.031 1 88.06 581 VAL A C 1
ATOM 4542 O O . VAL A 1 581 ? -11.133 52.938 38.062 1 88.06 581 VAL A O 1
ATOM 4545 N N . CYS A 1 582 ? -11.438 53 40.25 1 87.25 582 CYS A N 1
ATOM 4546 C CA . CYS A 1 582 ? -10.133 53.625 40.5 1 87.25 582 CYS A CA 1
ATOM 4547 C C . CYS A 1 582 ? -9.008 52.656 40.125 1 87.25 582 CYS A C 1
ATOM 4549 O O . CYS A 1 582 ? -7.992 53.062 39.562 1 87.25 582 CYS A O 1
ATOM 4551 N N . SER A 1 583 ? -9.273 51.469 40.438 1 86.25 583 SER A N 1
ATOM 4552 C CA . SER A 1 583 ? -8.273 50.469 40.094 1 86.25 583 SER A CA 1
ATOM 4553 C C . SER A 1 583 ? -8.195 50.281 38.562 1 86.25 583 SER A C 1
ATOM 4555 O O . SER A 1 583 ? -7.113 50.031 38.031 1 86.25 583 SER A O 1
ATOM 4557 N N . LEU A 1 584 ? -9.289 50.344 37.875 1 88.12 584 LEU A N 1
ATOM 4558 C CA . LEU A 1 584 ? -9.328 50.219 36.406 1 88.12 584 LEU A CA 1
ATOM 4559 C C . LEU A 1 584 ? -8.602 51.375 35.75 1 88.12 584 LEU A C 1
ATOM 4561 O O . LEU A 1 584 ? -7.914 51.188 34.75 1 88.12 584 LEU A O 1
ATOM 4565 N N . ILE A 1 585 ? -8.797 52.594 36.312 1 88.5 585 ILE A N 1
ATOM 4566 C CA . ILE A 1 585 ? -8.125 53.781 35.781 1 88.5 585 ILE A CA 1
ATOM 4567 C C . ILE A 1 585 ? -6.617 53.625 35.938 1 88.5 585 ILE A C 1
ATOM 4569 O O . ILE A 1 585 ? -5.852 53.938 35.031 1 88.5 585 ILE A O 1
ATOM 4573 N N . GLU A 1 586 ? -6.301 53.125 37.031 1 84.25 586 GLU A N 1
ATOM 4574 C CA . GLU A 1 586 ? -4.879 53.031 37.344 1 84.25 586 GLU A CA 1
ATOM 4575 C C . GLU A 1 586 ? -4.191 51.969 36.531 1 84.25 586 GLU A C 1
ATOM 4577 O O . GLU A 1 586 ? -3.096 52.188 36 1 84.25 586 GLU A O 1
ATOM 4582 N N . LYS A 1 587 ? -4.871 50.938 36.375 1 79.31 587 LYS A N 1
ATOM 4583 C CA . LYS A 1 587 ? -4.148 49.781 35.844 1 79.31 587 LYS A CA 1
ATOM 4584 C C . LYS A 1 587 ? -4.426 49.562 34.344 1 79.31 587 LYS A C 1
ATOM 4586 O O . LYS A 1 587 ? -3.629 48.938 33.656 1 79.31 587 LYS A O 1
ATOM 4591 N N . GLN A 1 588 ? -5.539 50.062 33.906 1 82.12 588 GLN A N 1
ATOM 4592 C CA . GLN A 1 588 ? -5.883 49.719 32.531 1 82.12 588 GLN A CA 1
ATOM 4593 C C . GLN A 1 588 ? -6.07 50.969 31.672 1 82.12 588 GLN A C 1
ATOM 4595 O O . GLN A 1 588 ? -5.445 51.125 30.625 1 82.12 588 GLN A O 1
ATOM 4600 N N . LEU A 1 589 ? -6.852 51.938 32.062 1 86.31 589 LEU A N 1
ATOM 4601 C CA . LEU A 1 589 ? -7.281 53.031 31.203 1 86.31 589 LEU A CA 1
ATOM 4602 C C . LEU A 1 589 ? -6.164 54.062 31.047 1 86.31 589 LEU A C 1
ATOM 4604 O O . LEU A 1 589 ? -5.879 54.5 29.922 1 86.31 589 LEU A O 1
ATOM 4608 N N . ALA A 1 590 ? -5.508 54.438 32.156 1 81.44 590 ALA A N 1
ATOM 4609 C CA . ALA A 1 590 ? -4.457 55.438 32.094 1 81.44 590 ALA A CA 1
ATOM 4610 C C . ALA A 1 590 ? -3.283 54.969 31.25 1 81.44 590 ALA A C 1
ATOM 4612 O O . ALA A 1 590 ? -2.787 55.656 30.375 1 81.44 590 ALA A O 1
ATOM 4613 N N . PRO A 1 591 ? -2.996 53.781 31.516 1 74.44 591 PRO A N 1
ATOM 4614 C CA . PRO A 1 591 ? -1.91 53.281 30.672 1 74.44 591 PRO A CA 1
ATOM 4615 C C . PRO A 1 591 ? -2.307 53.156 29.203 1 74.44 591 PRO A C 1
ATOM 4617 O O . PRO A 1 591 ? -1.491 53.438 28.328 1 74.44 591 PRO A O 1
ATOM 4620 N N . SER A 1 592 ? -3.479 52.75 28.906 1 76.94 592 SER A N 1
ATOM 4621 C CA . SER A 1 592 ? -3.955 52.656 27.531 1 76.94 592 SER A CA 1
ATOM 4622 C C . SER A 1 592 ? -3.998 54.031 26.875 1 76.94 592 SER A C 1
ATOM 4624 O O . SER A 1 592 ? -3.797 54.156 25.656 1 76.94 592 SER A O 1
ATOM 4626 N N . PHE A 1 593 ? -4.27 55 27.594 1 78.25 593 PHE A N 1
ATOM 4627 C CA . PHE A 1 593 ? -4.332 56.375 27.125 1 78.25 593 PHE A CA 1
ATOM 4628 C C . PHE A 1 593 ? -2.957 56.875 26.688 1 78.25 593 PHE A C 1
ATOM 4630 O O . PHE A 1 593 ? -2.83 57.562 25.672 1 78.25 593 PHE A O 1
ATOM 4637 N N . ARG A 1 594 ? -2.133 56.406 27.391 1 68.06 594 ARG A N 1
ATOM 4638 C CA . ARG A 1 594 ? -0.767 56.812 27.094 1 68.06 594 ARG A CA 1
ATOM 4639 C C . ARG A 1 594 ? -0.219 56.031 25.891 1 68.06 594 ARG A C 1
ATOM 4641 O O . ARG A 1 594 ? 0.604 56.562 25.141 1 68.06 594 ARG A O 1
ATOM 4648 N N . ALA A 1 595 ? -0.814 54.875 25.781 1 64.62 595 ALA A N 1
ATOM 4649 C CA . ALA A 1 595 ? -0.213 53.969 24.812 1 64.62 595 ALA A CA 1
ATOM 4650 C C . ALA A 1 595 ? -0.892 54.094 23.453 1 64.62 595 ALA A C 1
ATOM 4652 O O . ALA A 1 595 ? -0.315 53.688 22.438 1 64.62 595 ALA A O 1
ATOM 4653 N N . THR A 1 596 ? -2.062 54.469 23.312 1 63.66 596 THR A N 1
ATOM 4654 C CA . THR A 1 596 ? -2.85 54.406 22.078 1 63.66 596 THR A CA 1
ATOM 4655 C C . THR A 1 596 ? -2.332 55.375 21.047 1 63.66 596 THR A C 1
ATOM 4657 O O . THR A 1 596 ? -1.961 56.5 21.391 1 63.66 596 THR A O 1
ATOM 4660 N N . HIS A 1 597 ? -2.182 54.812 19.828 1 57.94 597 HIS A N 1
ATOM 4661 C CA . HIS A 1 597 ? -1.71 55.625 18.719 1 57.94 597 HIS A CA 1
ATOM 4662 C C . HIS A 1 597 ? -2.877 56.219 17.922 1 57.94 597 HIS A C 1
ATOM 4664 O O . HIS A 1 597 ? -2.689 57.125 17.125 1 57.94 597 HIS A O 1
ATOM 4670 N N . SER A 1 598 ? -4.008 55.656 18.234 1 63.84 598 SER A N 1
ATOM 4671 C CA . SER A 1 598 ? -5.168 56.156 17.531 1 63.84 598 SER A CA 1
ATOM 4672 C C . SER A 1 598 ? -5.793 57.344 18.281 1 63.84 598 SER A C 1
ATOM 4674 O O . SER A 1 598 ? -6.141 57.219 19.453 1 63.84 598 SER A O 1
ATOM 4676 N N . THR A 1 599 ? -5.746 58.438 17.688 1 63.97 599 THR A N 1
ATOM 4677 C CA . THR A 1 599 ? -6.281 59.625 18.312 1 63.97 599 THR A CA 1
ATOM 4678 C C . THR A 1 599 ? -7.758 59.469 18.656 1 63.97 599 THR A C 1
ATOM 4680 O O . THR A 1 599 ? -8.25 60.031 19.625 1 63.97 599 THR A O 1
ATOM 4683 N N . LYS A 1 600 ? -8.367 58.719 17.75 1 70.5 600 LYS A N 1
ATOM 4684 C CA . LYS A 1 600 ? -9.789 58.5 18.047 1 70.5 600 LYS A CA 1
ATOM 4685 C C . LYS A 1 600 ? -9.969 57.719 19.344 1 70.5 600 LYS A C 1
ATOM 4687 O O . LYS A 1 600 ? -10.797 58.094 20.188 1 70.5 600 LYS A O 1
ATOM 4692 N N . ILE A 1 601 ? -9.195 56.812 19.516 1 79.19 601 ILE A N 1
ATOM 4693 C CA . ILE A 1 601 ? -9.281 55.969 20.719 1 79.19 601 ILE A CA 1
ATOM 4694 C C . ILE A 1 601 ? -8.812 56.781 21.938 1 79.19 601 ILE A C 1
ATOM 4696 O O . ILE A 1 601 ? -9.367 56.656 23.031 1 79.19 601 ILE A O 1
ATOM 4700 N N . GLN A 1 602 ? -7.891 57.625 21.609 1 76.06 602 GLN A N 1
ATOM 4701 C CA . GLN A 1 602 ? -7.41 58.469 22.719 1 76.06 602 GLN A CA 1
ATOM 4702 C C . GLN A 1 602 ? -8.492 59.406 23.188 1 76.06 602 GLN A C 1
ATOM 4704 O O . GLN A 1 602 ? -8.602 59.688 24.391 1 76.06 602 GLN A O 1
ATOM 4709 N N . GLY A 1 603 ? -9.211 59.969 22.219 1 76.25 603 GLY A N 1
ATOM 4710 C CA . GLY A 1 603 ? -10.328 60.812 22.578 1 76.25 603 GLY A CA 1
ATOM 4711 C C . GLY A 1 603 ? -11.383 60.094 23.391 1 76.25 603 GLY A C 1
ATOM 4712 O O . GLY A 1 603 ? -11.898 60.656 24.375 1 76.25 603 GLY A O 1
ATOM 4713 N N . TYR A 1 604 ? -11.625 58.938 23.031 1 85.12 604 TYR A N 1
ATOM 4714 C CA . TYR A 1 604 ? -12.625 58.156 23.766 1 85.12 604 TYR A CA 1
ATOM 4715 C C . TYR A 1 604 ? -12.109 57.781 25.141 1 85.12 604 TYR A C 1
ATOM 4717 O O . TYR A 1 604 ? -12.875 57.719 26.109 1 85.12 604 TYR A O 1
ATOM 4725 N N . LEU A 1 605 ? -10.844 57.469 25.203 1 87.69 605 LEU A N 1
ATOM 4726 C CA . LEU A 1 605 ? -10.25 57.156 26.5 1 87.69 605 LEU A CA 1
ATOM 4727 C C . LEU A 1 605 ? -10.305 58.375 27.438 1 87.69 605 LEU A C 1
ATOM 4729 O O . LEU A 1 605 ? -10.594 58.219 28.625 1 87.69 605 LEU A O 1
ATOM 4733 N N . ALA A 1 606 ? -10 59.469 26.859 1 83.19 606 ALA A N 1
ATOM 4734 C CA . ALA A 1 606 ? -10.07 60.688 27.656 1 83.19 606 ALA A CA 1
ATOM 4735 C C . ALA A 1 606 ? -11.492 60.969 28.141 1 83.19 606 ALA A C 1
ATOM 4737 O O . ALA A 1 606 ? -11.695 61.312 29.312 1 83.19 606 ALA A O 1
ATOM 4738 N N . PHE A 1 607 ? -12.375 60.781 27.312 1 86.56 607 PHE A N 1
ATOM 4739 C CA . PHE A 1 607 ? -13.773 60.938 27.688 1 86.56 607 PHE A CA 1
ATOM 4740 C C . PHE A 1 607 ? -14.148 60 28.812 1 86.56 607 PHE A C 1
ATOM 4742 O O . PHE A 1 607 ? -14.812 60.375 29.766 1 86.56 607 PHE A O 1
ATOM 4749 N N . THR A 1 608 ? -13.82 58.75 28.641 1 90.75 608 THR A N 1
ATOM 4750 C CA . THR A 1 608 ? -14.188 57.719 29.609 1 90.75 608 THR A CA 1
ATOM 4751 C C . THR A 1 608 ? -13.539 58.031 30.969 1 90.75 608 THR A C 1
ATOM 4753 O O . THR A 1 608 ? -14.188 57.906 32 1 90.75 608 THR A O 1
ATOM 4756 N N . ILE A 1 609 ? -12.289 58.406 30.938 1 90.12 609 ILE A N 1
ATOM 4757 C CA . ILE A 1 609 ? -11.602 58.688 32.188 1 90.12 609 ILE A CA 1
ATOM 4758 C C . ILE A 1 609 ? -12.242 59.906 32.875 1 90.12 609 ILE A C 1
ATOM 4760 O O . ILE A 1 609 ? -12.438 59.906 34.062 1 90.12 609 ILE A O 1
ATOM 4764 N N . GLN A 1 610 ? -12.57 60.906 32.031 1 87.56 610 GLN A N 1
ATOM 4765 C CA . GLN A 1 610 ? -13.227 62.125 32.562 1 87.56 610 GLN A CA 1
ATOM 4766 C C . GLN A 1 610 ? -14.539 61.781 33.25 1 87.56 610 GLN A C 1
ATOM 4768 O O . GLN A 1 610 ? -14.805 62.25 34.344 1 87.56 610 GLN A O 1
ATOM 4773 N N . GLU A 1 611 ? -15.344 60.969 32.594 1 88.69 611 GLU A N 1
ATOM 4774 C CA . GLU A 1 611 ? -16.641 60.594 33.156 1 88.69 611 GLU A CA 1
ATOM 4775 C C . GLU A 1 611 ? -16.484 59.75 34.406 1 88.69 611 GLU A C 1
ATOM 4777 O O . GLU A 1 611 ? -17.266 59.875 35.344 1 88.69 611 GLU A O 1
ATOM 4782 N N . LEU A 1 612 ? -15.508 58.938 34.438 1 91.69 612 LEU A N 1
ATOM 4783 C CA . LEU A 1 612 ? -15.289 58.062 35.594 1 91.69 612 LEU A CA 1
ATOM 4784 C C . LEU A 1 612 ? -14.766 58.875 36.781 1 91.69 612 LEU A C 1
ATOM 4786 O O . LEU A 1 612 ? -15.117 58.594 37.906 1 91.69 612 LEU A O 1
ATOM 4790 N N . LEU A 1 613 ? -13.938 59.812 36.469 1 89 613 LEU A N 1
ATOM 4791 C CA . LEU A 1 613 ? -13.445 60.656 37.531 1 89 613 LEU A CA 1
ATOM 4792 C C . LEU A 1 613 ? -14.578 61.5 38.156 1 89 613 LEU A C 1
ATOM 4794 O O . LEU A 1 613 ? -14.641 61.656 39.375 1 89 613 LEU A O 1
ATOM 4798 N N . THR A 1 614 ? -15.445 62 37.25 1 87.06 614 THR A N 1
ATOM 4799 C CA . THR A 1 614 ? -16.609 62.719 37.75 1 87.06 614 THR A CA 1
ATOM 4800 C C . THR A 1 614 ? -17.5 61.844 38.594 1 87.06 614 THR A C 1
ATOM 4802 O O . THR A 1 614 ? -18.047 62.281 39.594 1 87.06 614 THR A O 1
ATOM 4805 N N . TYR A 1 615 ? -17.625 60.594 38.125 1 87.62 615 TYR A N 1
ATOM 4806 C CA . TYR A 1 615 ? -18.438 59.625 38.844 1 87.62 615 TYR A CA 1
ATOM 4807 C C . TYR A 1 615 ? -17.859 59.344 40.25 1 87.62 615 TYR A C 1
ATOM 4809 O O . TYR A 1 615 ? -18.609 59.188 41.219 1 87.62 615 TYR A O 1
ATOM 4817 N N . CYS A 1 616 ? -16.547 59.312 40.344 1 87.5 616 CYS A N 1
ATOM 4818 C CA . CYS A 1 616 ? -15.891 59.062 41.625 1 87.5 616 CYS A CA 1
ATOM 4819 C C . CYS A 1 616 ? -15.906 60.281 42.5 1 87.5 616 CYS A C 1
ATOM 4821 O O . CYS A 1 616 ? -15.539 60.219 43.688 1 87.5 616 CYS A O 1
ATOM 4823 N N . GLY A 1 617 ? -16.328 61.406 41.969 1 81.25 617 GLY A N 1
ATOM 4824 C CA . GLY A 1 617 ? -16.484 62.594 42.75 1 81.25 617 GLY A CA 1
ATOM 4825 C C . GLY A 1 617 ? -15.336 63.594 42.594 1 81.25 617 GLY A C 1
ATOM 4826 O O . GLY A 1 617 ? -15.281 64.625 43.281 1 81.25 617 GLY A O 1
ATOM 4827 N N . PHE A 1 618 ? -14.406 63.25 41.719 1 84.44 618 PHE A N 1
ATOM 4828 C CA . PHE A 1 618 ? -13.281 64.125 41.5 1 84.44 618 PHE A CA 1
ATOM 4829 C C . PHE A 1 618 ? -13.68 65.312 40.625 1 84.44 618 PHE A C 1
ATOM 4831 O O . PHE A 1 618 ? -13.695 65.188 39.406 1 84.44 618 PHE A O 1
ATOM 4838 N N . THR A 1 619 ? -14.328 66.25 41.062 1 73.81 619 THR A N 1
ATOM 4839 C CA . THR A 1 619 ? -14.75 67.438 40.312 1 73.81 619 THR A CA 1
ATOM 4840 C C . THR A 1 619 ? -13.945 68.625 40.719 1 73.81 619 THR A C 1
ATOM 4842 O O . THR A 1 619 ? -13.438 68.688 41.844 1 73.81 619 THR A O 1
ATOM 4845 N N . PRO A 1 620 ? -13.586 69.562 39.969 1 60.97 620 PRO A N 1
ATOM 4846 C CA . PRO A 1 620 ? -12.852 70.75 40.406 1 60.97 620 PRO A CA 1
ATOM 4847 C C . PRO A 1 620 ? -13.547 71.438 41.562 1 60.97 620 PRO A C 1
ATOM 4849 O O . PRO A 1 620 ? -14.711 71.188 41.875 1 60.97 620 PRO A O 1
ATOM 4852 N N . ASP A 1 621 ? -13.93 72.938 41.75 1 50.75 621 ASP A N 1
ATOM 4853 C CA . ASP A 1 621 ? -14.172 73.875 42.844 1 50.75 621 ASP A CA 1
ATOM 4854 C C . ASP A 1 621 ? -15.547 73.625 43.5 1 50.75 621 ASP A C 1
ATOM 4856 O O . ASP A 1 621 ? -16.094 74.5 44.125 1 50.75 621 ASP A O 1
ATOM 4860 N N . ASN A 1 622 ? -16.406 72.688 43.562 1 45.22 622 ASN A N 1
ATOM 4861 C CA . ASN A 1 622 ? -17.562 73.188 44.312 1 45.22 622 ASN A CA 1
ATOM 4862 C C . ASN A 1 622 ? -17.25 73.438 45.75 1 45.22 622 ASN A C 1
ATOM 4864 O O . ASN A 1 622 ? -16.828 72.562 46.5 1 45.22 622 ASN A O 1
ATOM 4868 N N . PRO A 1 623 ? -17.031 74.688 46.25 1 42 623 PRO A N 1
ATOM 4869 C CA . PRO A 1 623 ? -16.703 75.125 47.594 1 42 623 PRO A CA 1
ATOM 4870 C C . PRO A 1 623 ? -17.531 74.438 48.688 1 42 623 PRO A C 1
ATOM 4872 O O . PRO A 1 623 ? -17.156 74.438 49.844 1 42 623 PRO A O 1
ATOM 4875 N N . LYS A 1 624 ? -18.766 74.25 48.594 1 47.16 624 LYS A N 1
ATOM 4876 C CA . LYS A 1 624 ? -19.688 74 49.688 1 47.16 624 LYS A CA 1
ATOM 4877 C C . LYS A 1 624 ? -19.484 72.562 50.25 1 47.16 624 LYS A C 1
ATOM 4879 O O . LYS A 1 624 ? -20.047 72.25 51.281 1 47.16 624 LYS A O 1
ATOM 4884 N N . GLU A 1 625 ? -19.188 71.625 49.5 1 45.34 625 GLU A N 1
ATOM 4885 C CA . GLU A 1 625 ? -19.297 70.312 50.156 1 45.34 625 GLU A CA 1
ATOM 4886 C C . GLU A 1 625 ? -17.984 69.938 50.844 1 45.34 625 GLU A C 1
ATOM 4888 O O . GLU A 1 625 ? -17.141 69.25 50.25 1 45.34 625 GLU A O 1
ATOM 4893 N N . MET A 1 626 ? -17.484 70.625 51.781 1 44.19 626 MET A N 1
ATOM 4894 C CA . MET A 1 626 ? -16.344 70.562 52.719 1 44.19 626 MET A CA 1
ATOM 4895 C C . MET A 1 626 ? -16.125 69.188 53.281 1 44.19 626 MET A C 1
ATOM 4897 O O . MET A 1 626 ? -14.992 68.75 53.5 1 44.19 626 MET A O 1
ATOM 4901 N N . GLU A 1 627 ? -17.141 68.562 53.812 1 46.84 627 GLU A N 1
ATOM 4902 C CA . GLU A 1 627 ? -17 67.312 54.656 1 46.84 627 GLU A CA 1
ATOM 4903 C C . GLU A 1 627 ? -16.422 66.188 53.844 1 46.84 627 GLU A C 1
ATOM 4905 O O . GLU A 1 627 ? -15.625 65.375 54.375 1 46.84 627 GLU A O 1
ATOM 4910 N N . HIS A 1 628 ? -16.812 66 52.562 1 54.66 628 HIS A N 1
ATOM 4911 C CA . HIS A 1 628 ? -16.469 64.812 51.75 1 54.66 628 HIS A CA 1
ATOM 4912 C C . HIS A 1 628 ? -15.125 65 51.062 1 54.66 628 HIS A C 1
ATOM 4914 O O . HIS A 1 628 ? -14.656 64.125 50.344 1 54.66 628 HIS A O 1
ATOM 4920 N N . ARG A 1 629 ? -14.453 66.125 51.25 1 60.56 629 ARG A N 1
ATOM 4921 C CA . ARG A 1 629 ? -13.219 66.5 50.594 1 60.56 629 ARG A CA 1
ATOM 4922 C C . ARG A 1 629 ? -12.039 65.688 51.094 1 60.56 629 ARG A C 1
ATOM 4924 O O . ARG A 1 629 ? -11.141 65.312 50.344 1 60.56 629 ARG A O 1
ATOM 4931 N N . ASP A 1 630 ? -12.125 65.438 52.438 1 60.09 630 ASP A N 1
ATOM 4932 C CA . ASP A 1 630 ? -10.977 64.688 52.969 1 60.09 630 ASP A CA 1
ATOM 4933 C C . ASP A 1 630 ? -10.898 63.281 52.438 1 60.09 630 ASP A C 1
ATOM 4935 O O . ASP A 1 630 ? -9.812 62.812 52.094 1 60.09 630 ASP A O 1
ATOM 4939 N N . TYR A 1 631 ? -12.094 62.625 52.219 1 72.62 631 TYR A N 1
ATOM 4940 C CA . TYR A 1 631 ? -12.102 61.25 51.688 1 72.62 631 TYR A CA 1
ATOM 4941 C C . TYR A 1 631 ? -11.688 61.25 50.219 1 72.62 631 TYR A C 1
ATOM 4943 O O . TYR A 1 631 ? -10.945 60.344 49.812 1 72.62 631 TYR A O 1
ATOM 4951 N N . LEU A 1 632 ? -12.109 62.188 49.594 1 78.44 632 LEU A N 1
ATOM 4952 C CA . LEU A 1 632 ? -11.781 62.25 48.156 1 78.44 632 LEU A CA 1
ATOM 4953 C C . LEU A 1 632 ? -10.305 62.562 47.969 1 78.44 632 LEU A C 1
ATOM 4955 O O . LEU A 1 632 ? -9.688 62.031 47.031 1 78.44 632 LEU A O 1
ATOM 4959 N N . GLN A 1 633 ? -9.766 63.344 48.906 1 77.75 633 GLN A N 1
ATOM 4960 C CA . GLN A 1 633 ? -8.344 63.656 48.812 1 77.75 633 GLN A CA 1
ATOM 4961 C C . GLN A 1 633 ? -7.477 62.469 49.125 1 77.75 633 GLN A C 1
ATOM 4963 O O . GLN A 1 633 ? -6.395 62.281 48.562 1 77.75 633 GLN A O 1
ATOM 4968 N N . GLN A 1 634 ? -8 61.625 49.938 1 79.19 634 GLN A N 1
ATOM 4969 C CA . GLN A 1 634 ? -7.266 60.406 50.25 1 79.19 634 GLN A CA 1
ATOM 4970 C C . GLN A 1 634 ? -7.285 59.406 49.094 1 79.19 634 GLN A C 1
ATOM 4972 O O . GLN A 1 634 ? -6.281 58.75 48.844 1 79.19 634 GLN A O 1
ATOM 4977 N N . ARG A 1 635 ? -8.352 59.375 48.5 1 82.75 635 ARG A N 1
ATOM 4978 C CA . ARG A 1 635 ? -8.477 58.469 47.375 1 82.75 635 ARG A CA 1
ATOM 4979 C C . ARG A 1 635 ? -7.621 58.938 46.188 1 82.75 635 ARG A C 1
ATOM 4981 O O . ARG A 1 635 ? -7.035 58.125 45.469 1 82.75 635 ARG A O 1
ATOM 4988 N N . TRP A 1 636 ? -7.559 60.188 46.031 1 84.88 636 TRP A N 1
ATOM 4989 C CA . TRP A 1 636 ? -6.777 60.75 44.938 1 84.88 636 TRP A CA 1
ATOM 4990 C C . TRP A 1 636 ? -5.285 60.531 45.156 1 84.88 636 TRP A C 1
ATOM 4992 O O . TRP A 1 636 ? -4.547 60.25 44.219 1 84.88 636 TRP A O 1
ATOM 5002 N N . SER A 1 637 ? -4.965 60.562 46.438 1 81.56 637 SER A N 1
ATOM 5003 C CA . SER A 1 637 ? -3.551 60.406 46.781 1 81.56 637 SER A CA 1
ATOM 5004 C C . SER A 1 637 ? -3.1 58.969 46.688 1 81.56 637 SER A C 1
ATOM 5006 O O . SER A 1 637 ? -1.899 58.688 46.625 1 81.56 637 SER A O 1
ATOM 5008 N N . ARG A 1 638 ? -4.066 58.125 46.438 1 82.31 638 ARG A N 1
ATOM 5009 C CA . ARG A 1 638 ? -3.74 56.719 46.344 1 82.31 638 ARG A CA 1
ATOM 5010 C C . ARG A 1 638 ? -3.252 56.375 44.938 1 82.31 638 ARG A C 1
ATOM 5012 O O . ARG A 1 638 ? -2.586 55.375 44.719 1 82.31 638 ARG A O 1
ATOM 5019 N N . PHE A 1 639 ? -3.512 57.219 44 1 85.88 639 PHE A N 1
ATOM 5020 C CA . PHE A 1 639 ? -3.008 57.031 42.625 1 85.88 639 PHE A CA 1
ATOM 5021 C C . PHE A 1 639 ? -1.51 57.281 42.562 1 85.88 639 PHE A C 1
ATOM 5023 O O . PHE A 1 639 ? -1.02 58.25 43.188 1 85.88 639 PHE A O 1
ATOM 5030 N N . PRO A 1 640 ? -0.863 56.5 41.969 1 81.69 640 PRO A N 1
ATOM 5031 C CA . PRO A 1 640 ? 0.553 56.812 41.781 1 81.69 640 PRO A CA 1
ATOM 5032 C C . PRO A 1 640 ? 0.763 58.125 41.062 1 81.69 640 PRO A C 1
ATOM 5034 O O . PRO A 1 640 ? -0.097 58.562 40.281 1 81.69 640 PRO A O 1
ATOM 5037 N N . LYS A 1 641 ? 1.798 58.75 41.25 1 74 641 LYS A N 1
ATOM 5038 C CA . LYS A 1 641 ? 2.082 60.094 40.75 1 74 641 LYS A CA 1
ATOM 5039 C C . LYS A 1 641 ? 2.057 60.125 39.219 1 74 641 LYS A C 1
ATOM 5041 O O . LYS A 1 641 ? 1.596 61.094 38.625 1 74 641 LYS A O 1
ATOM 5046 N N . SER A 1 642 ? 2.496 59.062 38.688 1 72.44 642 SER A N 1
ATOM 5047 C CA . SER A 1 642 ? 2.527 59 37.25 1 72.44 642 SER A CA 1
ATOM 5048 C C . SER A 1 642 ? 1.118 59 36.656 1 72.44 642 SER A C 1
ATOM 5050 O O . SER A 1 642 ? 0.875 59.625 35.594 1 72.44 642 SER A O 1
ATOM 5052 N N . ILE A 1 643 ? 0.273 58.406 37.344 1 81.94 643 ILE A N 1
ATOM 5053 C CA . ILE A 1 643 ? -1.108 58.344 36.875 1 81.94 643 ILE A CA 1
ATOM 5054 C C . ILE A 1 643 ? -1.82 59.656 37.125 1 81.94 643 ILE A C 1
ATOM 5056 O O . ILE A 1 643 ? -2.617 60.125 36.312 1 81.94 643 ILE A O 1
ATOM 5060 N N . ILE A 1 644 ? -1.492 60.312 38.25 1 82 644 ILE A N 1
ATOM 5061 C CA . ILE A 1 644 ? -2.117 61.562 38.594 1 82 644 ILE A CA 1
ATOM 5062 C C . ILE A 1 644 ? -1.795 62.625 37.531 1 82 644 ILE A C 1
ATOM 5064 O O . ILE A 1 644 ? -2.668 63.375 37.125 1 82 644 ILE A O 1
ATOM 5068 N N . ASN A 1 645 ? -0.625 62.5 37.062 1 72.06 645 ASN A N 1
ATOM 5069 C CA . ASN A 1 645 ? -0.206 63.469 36.031 1 72.06 645 ASN A CA 1
ATOM 5070 C C . ASN A 1 645 ? -0.99 63.25 34.75 1 72.06 645 ASN A C 1
ATOM 5072 O O . ASN A 1 645 ? -1.234 64.25 34 1 72.06 645 ASN A O 1
ATOM 5076 N N . THR A 1 646 ? -1.391 62.062 34.594 1 77.88 646 THR A N 1
ATOM 5077 C CA . THR A 1 646 ? -2.113 61.75 33.375 1 77.88 646 THR A CA 1
ATOM 5078 C C . THR A 1 646 ? -3.59 62.094 33.5 1 77.88 646 THR A C 1
ATOM 5080 O O . THR A 1 646 ? -4.211 62.562 32.531 1 77.88 646 THR A O 1
ATOM 5083 N N . ILE A 1 647 ? -4.148 61.906 34.656 1 85.69 647 ILE A N 1
ATOM 5084 C CA . ILE A 1 647 ? -5.594 62.031 34.781 1 85.69 647 ILE A CA 1
ATOM 5085 C C . ILE A 1 647 ? -5.969 63.438 35.25 1 85.69 647 ILE A C 1
ATOM 5087 O O . ILE A 1 647 ? -7.109 63.875 35.094 1 85.69 647 ILE A O 1
ATOM 5091 N N . GLN A 1 648 ? -5.055 64.188 35.844 1 79.25 648 GLN A N 1
ATOM 5092 C CA . GLN A 1 648 ? -5.348 65.5 36.438 1 79.25 648 GLN A CA 1
ATOM 5093 C C . GLN A 1 648 ? -5.93 66.438 35.406 1 79.25 648 GLN A C 1
ATOM 5095 O O . GLN A 1 648 ? -6.93 67.125 35.656 1 79.25 648 GLN A O 1
ATOM 5100 N N . PRO A 1 649 ? -5.352 66.438 34.25 1 75.56 649 PRO A N 1
ATOM 5101 C CA . PRO A 1 649 ? -5.922 67.312 33.25 1 75.56 649 PRO A CA 1
ATOM 5102 C C . PRO A 1 649 ? -7.34 66.938 32.812 1 75.56 649 PRO A C 1
ATOM 5104 O O . PRO A 1 649 ? -8.078 67.75 32.312 1 75.56 649 PRO A O 1
ATOM 5107 N N . LEU A 1 650 ? -7.594 65.812 33.062 1 83 650 LEU A N 1
ATOM 5108 C CA . LEU A 1 650 ? -8.891 65.312 32.625 1 83 650 LEU A CA 1
ATOM 5109 C C . LEU A 1 650 ? -9.969 65.625 33.656 1 83 650 LEU A C 1
ATOM 5111 O O . LEU A 1 650 ? -11.164 65.438 33.375 1 83 650 LEU A O 1
ATOM 5115 N N . VAL A 1 651 ? -9.375 66 34.875 1 81.69 651 VAL A N 1
ATOM 5116 C CA . VAL A 1 651 ? -10.336 66.438 35.875 1 81.69 651 VAL A CA 1
ATOM 5117 C C . VAL A 1 651 ? -11 67.75 35.5 1 81.69 651 VAL A C 1
ATOM 5119 O O . VAL A 1 651 ? -10.32 68.75 35.312 1 81.69 651 VAL A O 1
ATOM 5122 N N . GLY A 1 652 ? -12.148 67.875 35.031 1 72.19 652 GLY A N 1
ATOM 5123 C CA . GLY A 1 652 ? -12.867 69.062 34.656 1 72.19 652 GLY A CA 1
ATOM 5124 C C . GLY A 1 652 ? -12.859 69.312 33.156 1 72.19 652 GLY A C 1
ATOM 5125 O O . GLY A 1 652 ? -13.234 70.375 32.719 1 72.19 652 GLY A O 1
ATOM 5126 N N . ALA A 1 653 ? -12.18 68.312 32.438 1 75.56 653 ALA A N 1
ATOM 5127 C CA . ALA A 1 653 ? -12.195 68.438 30.984 1 75.56 653 ALA A CA 1
ATOM 5128 C C . ALA A 1 653 ? -13.609 68.312 30.438 1 75.56 653 ALA A C 1
ATOM 5130 O O . ALA A 1 653 ? -14.531 67.875 31.172 1 75.56 653 ALA A O 1
ATOM 5131 N N . LYS A 1 654 ? -13.914 68.812 29.281 1 75.12 654 LYS A N 1
ATOM 5132 C CA . LYS A 1 654 ? -15.266 68.812 28.719 1 75.12 654 LYS A CA 1
ATOM 5133 C C . LYS A 1 654 ? -15.297 68 27.406 1 75.12 654 LYS A C 1
ATOM 5135 O O . LYS A 1 654 ? -15.797 68.5 26.391 1 75.12 654 LYS A O 1
ATOM 5140 N N . TYR A 1 655 ? -14.758 66.75 27.594 1 77.44 655 TYR A N 1
ATOM 5141 C CA . TYR A 1 655 ? -14.883 65.875 26.453 1 77.44 655 TYR A CA 1
ATOM 5142 C C . TYR A 1 655 ? -16.312 65.312 26.312 1 77.44 655 TYR A C 1
ATOM 5144 O O . TYR A 1 655 ? -16.984 65.062 27.312 1 77.44 655 TYR A O 1
ATOM 5152 N N . SER A 1 656 ? -16.844 65.312 25.109 1 77.5 656 SER A N 1
ATOM 5153 C CA . SER A 1 656 ? -18.172 64.75 24.906 1 77.5 656 SER A CA 1
ATOM 5154 C C . SER A 1 656 ? -18.188 63.719 23.828 1 77.5 656 SER A C 1
ATOM 5156 O O . SER A 1 656 ? -17.438 63.781 22.844 1 77.5 656 SER A O 1
ATOM 5158 N N . ALA A 1 657 ? -18.812 62.625 24.125 1 78.88 657 ALA A N 1
ATOM 5159 C CA . ALA A 1 657 ? -18.953 61.562 23.141 1 78.88 657 ALA A CA 1
ATOM 5160 C C . ALA A 1 657 ? -20.406 61.094 23.047 1 78.88 657 ALA A C 1
ATOM 5162 O O . ALA A 1 657 ? -21.141 61.062 24.047 1 78.88 657 ALA A O 1
ATOM 5163 N N . VAL A 1 658 ? -20.797 60.906 21.797 1 74.81 658 VAL A N 1
ATOM 5164 C CA . VAL A 1 658 ? -22.141 60.406 21.562 1 74.81 658 VAL A CA 1
ATOM 5165 C C . VAL A 1 658 ? -22.141 58.875 21.703 1 74.81 658 VAL A C 1
ATOM 5167 O O . VAL A 1 658 ? -21.297 58.188 21.125 1 74.81 658 VAL A O 1
ATOM 5170 N N . PRO A 1 659 ? -22.891 58.375 22.609 1 77.88 659 PRO A N 1
ATOM 5171 C CA . PRO A 1 659 ? -22.953 56.906 22.75 1 77.88 659 PRO A CA 1
ATOM 5172 C C . PRO A 1 659 ? -23.344 56.219 21.453 1 77.88 659 PRO A C 1
ATOM 5174 O O . PRO A 1 659 ? -24.172 56.75 20.688 1 77.88 659 PRO A O 1
ATOM 5177 N N . PRO A 1 660 ? -22.703 55.156 21.219 1 76.88 660 PRO A N 1
ATOM 5178 C CA . PRO A 1 660 ? -23.031 54.438 19.984 1 76.88 660 PRO A CA 1
ATOM 5179 C C . PRO A 1 660 ? -24.453 53.875 19.984 1 76.88 660 PRO A C 1
ATOM 5181 O O . PRO A 1 660 ? -24.953 53.469 21.031 1 76.88 660 PRO A O 1
ATOM 5184 N N . LEU A 1 661 ? -25.125 54.094 18.875 1 69.19 661 LEU A N 1
ATOM 5185 C CA . LEU A 1 661 ? -26.453 53.5 18.719 1 69.19 661 LEU A CA 1
ATOM 5186 C C . LEU A 1 661 ? -26.375 52 18.484 1 69.19 661 LEU A C 1
ATOM 5188 O O . LEU A 1 661 ? -25.797 51.562 17.484 1 69.19 661 LEU A O 1
ATOM 5192 N N . LEU A 1 662 ? -26.625 51.188 19.516 1 72.94 662 LEU A N 1
ATOM 5193 C CA . LEU A 1 662 ? -26.516 49.75 19.375 1 72.94 662 LEU A CA 1
ATOM 5194 C C . LEU A 1 662 ? -27.875 49.125 19.078 1 72.94 662 LEU A C 1
ATOM 5196 O O . LEU A 1 662 ? -28.859 49.438 19.734 1 72.94 662 LEU A O 1
ATOM 5200 N N . PRO A 1 663 ? -27.984 48.406 18.078 1 75.62 663 PRO A N 1
ATOM 5201 C CA . PRO A 1 663 ? -29.234 47.719 17.797 1 75.62 663 PRO A CA 1
ATOM 5202 C C . PRO A 1 663 ? -29.562 46.656 18.844 1 75.62 663 PRO A C 1
ATOM 5204 O O . PRO A 1 663 ? -28.672 46.125 19.5 1 75.62 663 PRO A O 1
ATOM 5207 N N . PRO A 1 664 ? -30.844 46.438 19.125 1 79.31 664 PRO A N 1
ATOM 5208 C CA . PRO A 1 664 ? -31.203 45.375 20.062 1 79.31 664 PRO A CA 1
ATOM 5209 C C . PRO A 1 664 ? -30.688 44 19.641 1 79.31 664 PRO A C 1
ATOM 5211 O O . PRO A 1 664 ? -30.688 43.688 18.453 1 79.31 664 PRO A O 1
ATOM 5214 N N . CYS A 1 665 ? -30.125 43.375 20.625 1 83 665 CYS A N 1
ATOM 5215 C CA . CYS A 1 665 ? -29.469 42.094 20.328 1 83 665 CYS A CA 1
ATOM 5216 C C . CYS A 1 665 ? -30.422 40.938 20.516 1 83 665 CYS A C 1
ATOM 5218 O O . CYS A 1 665 ? -31.203 40.906 21.469 1 83 665 CYS A O 1
ATOM 5220 N N . VAL A 1 666 ? -30.547 40.062 19.531 1 85.5 666 VAL A N 1
ATOM 5221 C CA . VAL A 1 666 ? -31.297 38.812 19.625 1 85.5 666 VAL A CA 1
ATOM 5222 C C . VAL A 1 666 ? -30.344 37.656 19.922 1 85.5 666 VAL A C 1
ATOM 5224 O O . VAL A 1 666 ? -29.328 37.5 19.25 1 85.5 666 VAL A O 1
ATOM 5227 N N . TYR A 1 667 ? -30.656 37.062 21.016 1 88.88 667 TYR A N 1
ATOM 5228 C CA . TYR A 1 667 ? -29.828 35.906 21.406 1 88.88 667 TYR A CA 1
ATOM 5229 C C . TYR A 1 667 ? -30.25 34.656 20.641 1 88.88 667 TYR A C 1
ATOM 5231 O O . TYR A 1 667 ? -31.438 34.438 20.391 1 88.88 667 TYR A O 1
ATOM 5239 N N . PRO A 1 668 ? -29.25 33.781 20.25 1 89.56 668 PRO A N 1
ATOM 5240 C CA . PRO A 1 668 ? -27.828 33.844 20.531 1 89.56 668 PRO A CA 1
ATOM 5241 C C . PRO A 1 668 ? -27.062 34.781 19.578 1 89.56 668 PRO A C 1
ATOM 5243 O O . PRO A 1 668 ? -27.281 34.719 18.359 1 89.56 668 PRO A O 1
ATOM 5246 N N . ILE A 1 669 ? -26.25 35.531 20.062 1 91 669 ILE A N 1
ATOM 5247 C CA . ILE A 1 669 ? -25.469 36.5 19.312 1 91 669 ILE A CA 1
ATOM 5248 C C . ILE A 1 669 ? -24.375 35.812 18.516 1 91 669 ILE A C 1
ATOM 5250 O O . ILE A 1 669 ? -24.016 36.25 17.422 1 91 669 ILE A O 1
ATOM 5254 N N . PHE A 1 670 ? -23.922 34.75 19.016 1 90.25 670 PHE A N 1
ATOM 5255 C CA . PHE A 1 670 ? -22.812 34 18.453 1 90.25 670 PHE A CA 1
ATOM 5256 C C . PHE A 1 670 ? -23.125 33.562 17.016 1 90.25 670 PHE A C 1
ATOM 5258 O O . PHE A 1 670 ? -22.25 33.625 16.141 1 90.25 670 PHE A O 1
ATOM 5265 N N . ALA A 1 671 ? -24.297 33.156 16.734 1 84.06 671 ALA A N 1
ATOM 5266 C CA . ALA A 1 671 ? -24.688 32.594 15.438 1 84.06 671 ALA A CA 1
ATOM 5267 C C . ALA A 1 671 ? -24.672 33.688 14.359 1 84.06 671 ALA A C 1
ATOM 5269 O O . ALA A 1 671 ? -24.469 33.375 13.18 1 84.06 671 ALA A O 1
ATOM 5270 N N . LYS A 1 672 ? -24.656 34.906 14.781 1 82.06 672 LYS A N 1
ATOM 5271 C CA . LYS A 1 672 ? -24.797 36 13.82 1 82.06 672 LYS A CA 1
ATOM 5272 C C . LYS A 1 672 ? -23.469 36.688 13.57 1 82.06 672 LYS A C 1
ATOM 5274 O O . LYS A 1 672 ? -23.328 37.5 12.633 1 82.06 672 LYS A O 1
ATOM 5279 N N . CYS A 1 673 ? -22.5 36.375 14.383 1 84.81 673 CYS A N 1
ATOM 5280 C CA . CYS A 1 673 ? -21.219 37.062 14.281 1 84.81 673 CYS A CA 1
ATOM 5281 C C . CYS A 1 673 ? -20.219 36.25 13.461 1 84.81 673 CYS A C 1
ATOM 5283 O O . CYS A 1 673 ? -20.219 35.031 13.531 1 84.81 673 CYS A O 1
ATOM 5285 N N . THR A 1 674 ? -19.484 36.906 12.633 1 79.25 674 THR A N 1
ATOM 5286 C CA . THR A 1 674 ? -18.5 36.281 11.773 1 79.25 674 THR A CA 1
ATOM 5287 C C . THR A 1 674 ? -17.141 36.219 12.461 1 79.25 674 THR A C 1
ATOM 5289 O O . THR A 1 674 ? -16.328 35.344 12.203 1 79.25 674 THR A O 1
ATOM 5292 N N . ASP A 1 675 ? -16.875 37.281 13.289 1 81.69 675 ASP A N 1
ATOM 5293 C CA . ASP A 1 675 ? -15.57 37.375 13.93 1 81.69 675 ASP A CA 1
ATOM 5294 C C . ASP A 1 675 ? -15.703 37.438 15.445 1 81.69 675 ASP A C 1
ATOM 5296 O O . ASP A 1 675 ? -16.766 37.781 15.969 1 81.69 675 ASP A O 1
ATOM 5300 N N . VAL A 1 676 ? -14.719 37.031 16.156 1 84.69 676 VAL A N 1
ATOM 5301 C CA . VAL A 1 676 ? -14.711 37 17.609 1 84.69 676 VAL A CA 1
ATOM 5302 C C . VAL A 1 676 ? -14.82 38.438 18.172 1 84.69 676 VAL A C 1
ATOM 5304 O O . VAL A 1 676 ? -15.469 38.656 19.188 1 84.69 676 VAL A O 1
ATOM 5307 N N . ARG A 1 677 ? -14.188 39.344 17.453 1 82.56 677 ARG A N 1
ATOM 5308 C CA . ARG A 1 677 ? -14.211 40.75 17.906 1 82.56 677 ARG A CA 1
ATOM 5309 C C . ARG A 1 677 ? -15.633 41.281 17.953 1 82.56 677 ARG A C 1
ATOM 5311 O O . ARG A 1 677 ? -16.047 41.906 18.922 1 82.56 677 ARG A O 1
ATOM 5318 N N . GLU A 1 678 ? -16.266 40.969 16.938 1 86.88 678 GLU A N 1
ATOM 5319 C CA . GLU A 1 678 ? -17.641 41.406 16.859 1 86.88 678 GLU A CA 1
ATOM 5320 C C . GLU A 1 678 ? -18.5 40.75 17.922 1 86.88 678 GLU A C 1
ATOM 5322 O O . GLU A 1 678 ? -19.391 41.406 18.5 1 86.88 678 GLU A O 1
ATOM 5327 N N . TRP A 1 679 ? -18.219 39.562 18.172 1 91.31 679 TRP A N 1
ATOM 5328 C CA . TRP A 1 679 ? -19 38.844 19.172 1 91.31 679 TRP A CA 1
ATOM 5329 C C . TRP A 1 679 ? -18.75 39.406 20.562 1 91.31 679 TRP A C 1
ATOM 5331 O O . TRP A 1 679 ? -19.703 39.625 21.328 1 91.31 679 TRP A O 1
ATOM 5341 N N . ILE A 1 680 ? -17.516 39.594 20.938 1 90.69 680 ILE A N 1
ATOM 5342 C CA . ILE A 1 680 ? -17.188 40.125 22.266 1 90.69 680 ILE A CA 1
ATOM 5343 C C . ILE A 1 680 ? -17.766 41.5 22.453 1 90.69 680 ILE A C 1
ATOM 5345 O O . ILE A 1 680 ? -18.266 41.844 23.531 1 90.69 680 ILE A O 1
ATOM 5349 N N . GLU A 1 681 ? -17.734 42.219 21.359 1 90.25 681 GLU A N 1
ATOM 5350 C CA . GLU A 1 681 ? -18.266 43.594 21.406 1 90.25 681 GLU A CA 1
ATOM 5351 C C . GLU A 1 681 ? -19.781 43.594 21.656 1 90.25 681 GLU A C 1
ATOM 5353 O O . GLU A 1 681 ? -20.25 44.219 22.594 1 90.25 681 GLU A O 1
ATOM 5358 N N . MET A 1 682 ? -20.469 42.844 20.922 1 90.25 682 MET A N 1
ATOM 5359 C CA . MET A 1 682 ? -21.922 42.844 21.016 1 90.25 682 MET A CA 1
ATOM 5360 C C . MET A 1 682 ? -22.375 42.219 22.328 1 90.25 682 MET A C 1
ATOM 5362 O O . MET A 1 682 ? -23.281 42.719 22.984 1 90.25 682 MET A O 1
ATOM 5366 N N . PHE A 1 683 ? -21.812 41.125 22.688 1 93.38 683 PHE A N 1
ATOM 5367 C CA . PHE A 1 683 ? -22.172 40.406 23.922 1 93.38 683 PHE A CA 1
ATOM 5368 C C . PHE A 1 683 ? -21.891 41.281 25.141 1 93.38 683 PHE A C 1
ATOM 5370 O O . PHE A 1 683 ? -22.703 41.344 26.062 1 93.38 683 PHE A O 1
ATOM 5377 N N . SER A 1 684 ? -20.734 41.969 25.188 1 92.69 684 SER A N 1
ATOM 5378 C CA . SER A 1 684 ? -20.375 42.781 26.312 1 92.69 684 SER A CA 1
ATOM 5379 C C . SER A 1 684 ? -21.281 44 26.422 1 92.69 684 SER A C 1
ATOM 5381 O O . SER A 1 684 ? -21.812 44.312 27.5 1 92.69 684 SER A O 1
ATOM 5383 N N . LEU A 1 685 ? -21.484 44.688 25.297 1 91.31 685 LEU A N 1
ATOM 5384 C CA . LEU A 1 685 ? -22.281 45.938 25.312 1 91.31 685 LEU A CA 1
ATOM 5385 C C . LEU A 1 685 ? -23.719 45.625 25.703 1 91.31 685 LEU A C 1
ATOM 5387 O O . LEU A 1 685 ? -24.344 46.406 26.438 1 91.31 685 LEU A O 1
ATOM 5391 N N . ASP A 1 686 ? -24.234 44.531 25.25 1 91.25 686 ASP A N 1
ATOM 5392 C CA . ASP A 1 686 ? -25.594 44.188 25.625 1 91.25 686 ASP A CA 1
ATOM 5393 C C . ASP A 1 686 ? -25.656 43.812 27.109 1 91.25 686 ASP A C 1
ATOM 5395 O O . ASP A 1 686 ? -26.656 44.125 27.781 1 91.25 686 ASP A O 1
ATOM 5399 N N . THR A 1 687 ? -24.703 43.125 27.578 1 92.94 687 THR A N 1
ATOM 5400 C CA . THR A 1 687 ? -24.672 42.75 28.984 1 92.94 687 THR A CA 1
ATOM 5401 C C . THR A 1 687 ? -24.562 43.969 29.875 1 92.94 687 THR A C 1
ATOM 5403 O O . THR A 1 687 ? -25.172 44.031 30.953 1 92.94 687 THR A O 1
ATOM 5406 N N . PHE A 1 688 ? -23.766 44.969 29.422 1 91.69 688 PHE A N 1
ATOM 5407 C CA . PHE A 1 688 ? -23.609 46.188 30.203 1 91.69 688 PHE A CA 1
ATOM 5408 C C . PHE A 1 688 ? -24.953 46.906 30.344 1 91.69 688 PHE A C 1
ATOM 5410 O O . PHE A 1 688 ? -25.234 47.5 31.406 1 91.69 688 PHE A O 1
ATOM 5417 N N . SER A 1 689 ? -25.734 46.844 29.312 1 88.56 689 SER A N 1
ATOM 5418 C CA . SER A 1 689 ? -27.031 47.531 29.312 1 88.56 689 SER A CA 1
ATOM 5419 C C . SER A 1 689 ? -28.016 46.844 30.25 1 88.56 689 SER A C 1
ATOM 5421 O O . SER A 1 689 ? -28.984 47.469 30.719 1 88.56 689 SER A O 1
ATOM 5423 N N . LYS A 1 690 ? -27.75 45.625 30.703 1 89.75 690 LYS A N 1
ATOM 5424 C CA . LYS A 1 690 ? -28.672 44.875 31.516 1 89.75 690 LYS A CA 1
ATOM 5425 C C . LYS A 1 690 ? -28.266 44.906 33 1 89.75 690 LYS A C 1
ATOM 5427 O O . LYS A 1 690 ? -28.953 44.344 33.844 1 89.75 690 LYS A O 1
ATOM 5432 N N . MET A 1 691 ? -27.172 45.531 33.25 1 90.06 691 MET A N 1
ATOM 5433 C CA . MET A 1 691 ? -26.625 45.531 34.594 1 90.06 691 MET A CA 1
ATOM 5434 C C . MET A 1 691 ? -27.516 46.344 35.562 1 90.06 691 MET A C 1
ATOM 5436 O O . MET A 1 691 ? -28.203 47.281 35.125 1 90.06 691 MET A O 1
ATOM 5440 N N . GLN A 1 692 ? -27.562 45.844 36.812 1 88.12 692 GLN A N 1
ATOM 5441 C CA . GLN A 1 692 ? -28.266 46.531 37.906 1 88.12 692 GLN A CA 1
ATOM 5442 C C . GLN A 1 692 ? -27.406 46.625 39.156 1 88.12 692 GLN A C 1
ATOM 5444 O O . GLN A 1 692 ? -26.609 45.719 39.406 1 88.12 692 GLN A O 1
ATOM 5449 N N . PRO A 1 693 ? -27.375 47.625 39.938 1 87.19 693 PRO A N 1
ATOM 5450 C CA . PRO A 1 693 ? -28.219 48.812 39.906 1 87.19 693 PRO A CA 1
ATOM 5451 C C . PRO A 1 693 ? -27.75 49.875 38.906 1 87.19 693 PRO A C 1
ATOM 5453 O O . PRO A 1 693 ? -26.75 49.656 38.219 1 87.19 693 PRO A O 1
ATOM 5456 N N . ASP A 1 694 ? -28.406 50.938 38.938 1 83.19 694 ASP A N 1
ATOM 5457 C CA . ASP A 1 694 ? -28.203 51.969 37.906 1 83.19 694 ASP A CA 1
ATOM 5458 C C . ASP A 1 694 ? -26.797 52.531 37.969 1 83.19 694 ASP A C 1
ATOM 5460 O O . ASP A 1 694 ? -26.203 52.906 36.969 1 83.19 694 ASP A O 1
ATOM 5464 N N . TYR A 1 695 ? -26.266 52.625 39.188 1 84.19 695 TYR A N 1
ATOM 5465 C CA . TYR A 1 695 ? -24.938 53.25 39.312 1 84.19 695 TYR A CA 1
ATOM 5466 C C . TYR A 1 695 ? -23.891 52.375 38.594 1 84.19 695 TYR A C 1
ATOM 5468 O O . TYR A 1 695 ? -22.953 52.906 38 1 84.19 695 TYR A O 1
ATOM 5476 N N . LEU A 1 696 ? -24.031 51.125 38.625 1 87.81 696 LEU A N 1
ATOM 5477 C CA . LEU A 1 696 ? -23.078 50.25 37.969 1 87.81 696 LEU A CA 1
ATOM 5478 C C . LEU A 1 696 ? -23.297 50.25 36.469 1 87.81 696 LEU A C 1
ATOM 5480 O O . LEU A 1 696 ? -22.344 50.156 35.688 1 87.81 696 LEU A O 1
ATOM 5484 N N . ARG A 1 697 ? -24.531 50.281 36.062 1 88.69 697 ARG A N 1
ATOM 5485 C CA . ARG A 1 697 ? -24.859 50.312 34.625 1 88.69 697 ARG A CA 1
ATOM 5486 C C . ARG A 1 697 ? -24.266 51.562 33.969 1 88.69 697 ARG A C 1
ATOM 5488 O O . ARG A 1 697 ? -23.719 51.469 32.875 1 88.69 697 ARG A O 1
ATOM 5495 N N . ILE A 1 698 ? -24.297 52.656 34.688 1 86.75 698 ILE A N 1
ATOM 5496 C CA . ILE A 1 698 ? -23.797 53.906 34.156 1 86.75 698 ILE A CA 1
ATOM 5497 C C . ILE A 1 698 ? -22.281 53.844 34.031 1 86.75 698 ILE A C 1
ATOM 5499 O O . ILE A 1 698 ? -21.719 54.312 33.031 1 86.75 698 ILE A O 1
ATOM 5503 N N . VAL A 1 699 ? -21.688 53.25 35 1 88.88 699 VAL A N 1
ATOM 5504 C CA . VAL A 1 699 ? -20.234 53.156 34.969 1 88.88 699 VAL A CA 1
ATOM 5505 C C . VAL A 1 699 ? -19.797 52.281 33.75 1 88.88 699 VAL A C 1
ATOM 5507 O O . VAL A 1 699 ? -18.906 52.688 33.031 1 88.88 699 VAL A O 1
ATOM 5510 N N . PHE A 1 700 ? -20.469 51.188 33.531 1 91.06 700 PHE A N 1
ATOM 5511 C CA . PHE A 1 700 ? -20.047 50.281 32.5 1 91.06 700 PHE A CA 1
ATOM 5512 C C . PHE A 1 700 ? -20.438 50.781 31.109 1 91.06 700 PHE A C 1
ATOM 5514 O O . PHE A 1 700 ? -19.781 50.5 30.109 1 91.06 700 PHE A O 1
ATOM 5521 N N . GLN A 1 701 ? -21.438 51.562 31.047 1 88.12 701 GLN A N 1
ATOM 5522 C CA . GLN A 1 701 ? -21.875 52.125 29.781 1 88.12 701 GLN A CA 1
ATOM 5523 C C . GLN A 1 701 ? -20.906 53.219 29.297 1 88.12 701 GLN A C 1
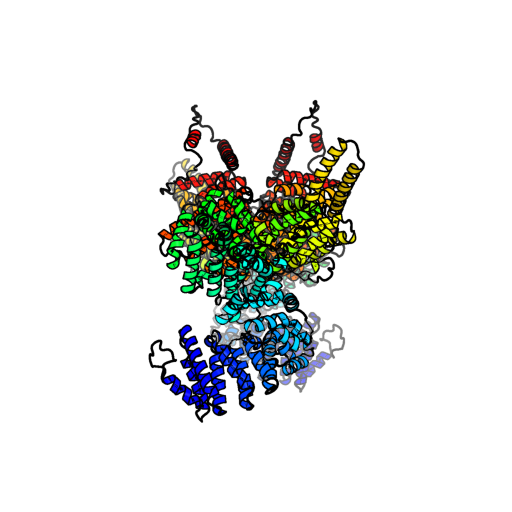ATOM 5525 O O . GLN A 1 701 ? -20.859 53.531 28.109 1 88.12 701 GLN A O 1
ATOM 5530 N N . MET A 1 702 ? -20.156 53.688 30.234 1 89.31 702 MET A N 1
ATOM 5531 C CA . MET A 1 702 ? -19.156 54.719 29.875 1 89.31 702 MET A CA 1
ATOM 5532 C C . MET A 1 702 ? -18.062 54.094 29 1 89.31 702 MET A C 1
ATOM 5534 O O . MET A 1 702 ? -17.391 54.812 28.266 1 89.31 702 MET A O 1
ATOM 5538 N N . PHE A 1 703 ? -17.984 52.781 29.031 1 91.69 703 PHE A N 1
ATOM 5539 C CA . PHE A 1 703 ? -16.953 52.125 28.25 1 91.69 703 PHE A CA 1
ATOM 5540 C C . PHE A 1 703 ? -17.469 51.75 26.875 1 91.69 703 PHE A C 1
ATOM 5542 O O . PHE A 1 703 ? -16.75 51.156 26.062 1 91.69 703 PHE A O 1
ATOM 5549 N N . SER A 1 704 ? -18.672 52.031 26.5 1 88.69 704 SER A N 1
ATOM 5550 C CA . SER A 1 704 ? -19.344 51.562 25.281 1 88.69 704 SER A CA 1
ATOM 5551 C C . SER A 1 704 ? -18.641 52.062 24.031 1 88.69 704 SER A C 1
ATOM 5553 O O . SER A 1 704 ? -18.453 51.312 23.062 1 88.69 704 SER A O 1
ATOM 5555 N N . ASN A 1 705 ? -18.172 53.312 24.062 1 87.31 705 ASN A N 1
ATOM 5556 C CA . ASN A 1 705 ? -17.516 53.875 22.891 1 87.31 705 ASN A CA 1
ATOM 5557 C C . ASN A 1 705 ? -16.141 53.281 22.656 1 87.31 705 ASN A C 1
ATOM 5559 O O . ASN A 1 705 ? -15.734 53.062 21.516 1 87.31 705 ASN A O 1
ATOM 5563 N N . LEU A 1 706 ? -15.492 53.031 23.703 1 87.56 706 LEU A N 1
ATOM 5564 C CA . LEU A 1 706 ? -14.172 52.406 23.609 1 87.56 706 LEU A CA 1
ATOM 5565 C C . LEU A 1 706 ? -14.25 51 23.047 1 87.56 706 LEU A C 1
ATOM 5567 O O . LEU A 1 706 ? -13.445 50.625 22.203 1 87.56 706 LEU A O 1
ATOM 5571 N N . ILE A 1 707 ? -15.188 50.312 23.469 1 88.94 707 ILE A N 1
ATOM 5572 C CA . ILE A 1 707 ? -15.344 48.906 23.062 1 88.94 707 ILE A CA 1
ATOM 5573 C C . ILE A 1 707 ? -15.852 48.844 21.609 1 88.94 707 ILE A C 1
ATOM 5575 O O . ILE A 1 707 ? -15.438 48 20.844 1 88.94 707 ILE A O 1
ATOM 5579 N N . HIS A 1 708 ? -16.594 49.781 21.266 1 85.88 708 HIS A N 1
ATOM 5580 C CA . HIS A 1 708 ? -17.125 49.844 19.906 1 85.88 708 HIS A CA 1
ATOM 5581 C C . HIS A 1 708 ? -16.031 50.125 18.891 1 85.88 708 HIS A C 1
ATOM 5583 O O . HIS A 1 708 ? -16.078 49.656 17.766 1 85.88 708 HIS A O 1
ATOM 5589 N N . GLU A 1 709 ? -15.062 50.906 19.391 1 78.75 709 GLU A N 1
ATOM 5590 C CA . GLU A 1 709 ? -14 51.281 18.469 1 78.75 709 GLU A CA 1
ATOM 5591 C C . GLU A 1 709 ? -12.898 50.219 18.422 1 78.75 709 GLU A C 1
ATOM 5593 O O . GLU A 1 709 ? -12.016 50.281 17.562 1 78.75 709 GLU A O 1
ATOM 5598 N N . GLY A 1 710 ? -13.055 49.219 19.312 1 74.31 710 GLY A N 1
ATOM 5599 C CA . GLY A 1 710 ? -12.148 48.094 19.047 1 74.31 710 GLY A CA 1
ATOM 5600 C C . GLY A 1 710 ? -11.336 47.688 20.25 1 74.31 710 GLY A C 1
ATOM 5601 O O . GLY A 1 710 ? -10.414 46.875 20.156 1 74.31 710 GLY A O 1
ATOM 5602 N N . GLU A 1 711 ? -11.5 48.188 21.375 1 77.88 711 GLU A N 1
ATOM 5603 C CA . GLU A 1 711 ? -10.758 47.75 22.562 1 77.88 711 GLU A CA 1
ATOM 5604 C C . GLU A 1 711 ? -11.344 46.469 23.141 1 77.88 711 GLU A C 1
ATOM 5606 O O . GLU A 1 711 ? -11.961 46.5 24.203 1 77.88 711 GLU A O 1
ATOM 5611 N N . ILE A 1 712 ? -10.961 45.406 22.578 1 80.06 712 ILE A N 1
ATOM 5612 C CA . ILE A 1 712 ? -11.555 44.125 22.891 1 80.06 712 ILE A CA 1
ATOM 5613 C C . ILE A 1 712 ? -10.977 43.594 24.203 1 80.06 712 ILE A C 1
ATOM 5615 O O . ILE A 1 712 ? -11.656 42.875 24.953 1 80.06 712 ILE A O 1
ATOM 5619 N N . ASN A 1 713 ? -9.797 44 24.516 1 77.88 713 ASN A N 1
ATOM 5620 C CA . ASN A 1 713 ? -9.18 43.5 25.75 1 77.88 713 ASN A CA 1
ATOM 5621 C C . ASN A 1 713 ? -9.922 44.031 26.984 1 77.88 713 ASN A C 1
ATOM 5623 O O . ASN A 1 713 ? -10.062 43.344 27.984 1 77.88 713 ASN A O 1
ATOM 5627 N N . LEU A 1 714 ? -10.328 45.188 26.891 1 85.81 714 LEU A N 1
ATOM 5628 C CA . LEU A 1 714 ? -11.094 45.781 27.984 1 85.81 714 LEU A CA 1
ATOM 5629 C C . LEU A 1 714 ? -12.438 45.062 28.141 1 85.81 714 LEU A C 1
ATOM 5631 O O . LEU A 1 714 ? -12.891 44.844 29.266 1 85.81 714 LEU A O 1
ATOM 5635 N N . ALA A 1 715 ? -12.984 44.812 27.016 1 88.56 715 ALA A N 1
ATOM 5636 C CA . ALA A 1 715 ? -14.266 44.125 27.047 1 88.56 715 ALA A CA 1
ATOM 5637 C C . ALA A 1 715 ? -14.125 42.781 27.734 1 88.56 715 ALA A C 1
ATOM 5639 O O . ALA A 1 715 ? -14.984 42.375 28.516 1 88.56 715 ALA A O 1
ATOM 5640 N N . GLN A 1 716 ? -13.094 42.125 27.484 1 85.81 716 GLN A N 1
ATOM 5641 C CA . GLN A 1 716 ? -12.867 40.781 28.047 1 85.81 716 GLN A CA 1
ATOM 5642 C C . GLN A 1 716 ? -12.617 40.875 29.547 1 85.81 716 GLN A C 1
ATOM 5644 O O . GLN A 1 716 ? -12.977 39.938 30.281 1 85.81 716 GLN A O 1
ATOM 5649 N N . LEU A 1 717 ? -12.023 41.844 29.891 1 84.44 717 LEU A N 1
ATOM 5650 C CA . LEU A 1 717 ? -11.742 42.031 31.312 1 84.44 717 LEU A CA 1
ATOM 5651 C C . LEU A 1 717 ? -13.016 42.344 32.094 1 84.44 717 LEU A C 1
ATOM 5653 O O . LEU A 1 717 ? -13.18 41.875 33.219 1 84.44 717 LEU A O 1
ATOM 5657 N N . LEU A 1 718 ? -13.969 43.062 31.5 1 89.75 718 LEU A N 1
ATOM 5658 C CA . LEU A 1 718 ? -15.148 43.562 32.188 1 89.75 718 LEU A CA 1
ATOM 5659 C C . LEU A 1 718 ? -16.297 42.562 32.094 1 89.75 718 LEU A C 1
ATOM 5661 O O . LEU A 1 718 ? -17.219 42.562 32.906 1 89.75 718 LEU A O 1
ATOM 5665 N N . LEU A 1 719 ? -16.25 41.781 31.109 1 91.56 719 LEU A N 1
ATOM 5666 C CA . LEU A 1 719 ? -17.391 40.906 30.781 1 91.56 719 LEU A CA 1
ATOM 5667 C C . LEU A 1 719 ? -17.703 39.969 31.938 1 91.56 719 LEU A C 1
ATOM 5669 O O . LEU A 1 719 ? -18.859 39.812 32.344 1 91.56 719 LEU A O 1
ATOM 5673 N N . PRO A 1 720 ? -16.734 39.344 32.531 1 90.88 720 PRO A N 1
ATOM 5674 C CA . PRO A 1 720 ? -17.078 38.438 33.625 1 90.88 720 PRO A CA 1
ATOM 5675 C C . PRO A 1 720 ? -17.734 39.125 34.812 1 90.88 720 PRO A C 1
ATOM 5677 O O . PRO A 1 720 ? -18.641 38.594 35.438 1 90.88 720 PRO A O 1
ATOM 5680 N N . HIS A 1 721 ? -17.312 40.312 35.094 1 89.5 721 HIS A N 1
ATOM 5681 C CA . HIS A 1 721 ? -17.922 41.094 36.188 1 89.5 721 HIS A CA 1
ATOM 5682 C C . HIS A 1 721 ? -19.344 41.5 35.844 1 89.5 721 HIS A C 1
ATOM 5684 O O . HIS A 1 721 ? -20.219 41.531 36.719 1 89.5 721 HIS A O 1
ATOM 5690 N N . ALA A 1 722 ? -19.516 41.844 34.625 1 91.88 722 ALA A N 1
ATOM 5691 C CA . ALA A 1 722 ? -20.844 42.25 34.156 1 91.88 722 ALA A CA 1
ATOM 5692 C C . ALA A 1 722 ? -21.812 41.062 34.219 1 91.88 722 ALA A C 1
ATOM 5694 O O . ALA A 1 722 ? -22.953 41.188 34.656 1 91.88 722 ALA A O 1
ATOM 5695 N N . VAL A 1 723 ? -21.375 39.938 33.812 1 93.5 723 VAL A N 1
ATOM 5696 C CA . VAL A 1 723 ? -22.219 38.75 33.812 1 93.5 723 VAL A CA 1
ATOM 5697 C C . VAL A 1 723 ? -22.562 38.344 35.25 1 93.5 723 VAL A C 1
ATOM 5699 O O . VAL A 1 723 ? -23.703 37.969 35.531 1 93.5 723 VAL A O 1
ATOM 5702 N N . LEU A 1 724 ? -21.547 38.375 36.062 1 91.62 724 LEU A N 1
ATOM 5703 C CA . LEU A 1 724 ? -21.797 38.062 37.469 1 91.62 724 LEU A CA 1
ATOM 5704 C C . LEU A 1 724 ? -22.859 39 38.031 1 91.62 724 LEU A C 1
ATOM 5706 O O . LEU A 1 724 ? -23.75 38.531 38.75 1 91.62 724 LEU A O 1
ATOM 5710 N N . ASN A 1 725 ? -22.797 40.25 37.75 1 90.94 725 ASN A N 1
ATOM 5711 C CA . ASN A 1 725 ? -23.766 41.219 38.25 1 90.94 725 ASN A CA 1
ATOM 5712 C C . ASN A 1 725 ? -25.172 40.938 37.688 1 90.94 725 ASN A C 1
ATOM 5714 O O . ASN A 1 725 ? -26.156 41.094 38.406 1 90.94 725 ASN A O 1
ATOM 5718 N N . VAL A 1 726 ? -25.203 40.625 36.5 1 91.56 726 VAL A N 1
ATOM 5719 C CA . VAL A 1 726 ? -26.5 40.344 35.875 1 91.56 726 VAL A CA 1
ATOM 5720 C C . VAL A 1 726 ? -27.109 39.094 36.531 1 91.56 726 VAL A C 1
ATOM 5722 O O . VAL A 1 726 ? -28.328 39.031 36.719 1 91.56 726 VAL A O 1
ATOM 5725 N N . LEU A 1 727 ? -26.359 38.125 36.906 1 92.31 727 LEU A N 1
ATOM 5726 C CA . LEU A 1 727 ? -26.859 36.938 37.531 1 92.31 727 LEU A CA 1
ATOM 5727 C C . LEU A 1 727 ? -27.359 37.25 38.938 1 92.31 727 LEU A C 1
ATOM 5729 O O . LEU A 1 727 ? -28.359 36.688 39.375 1 92.31 727 LEU A O 1
ATOM 5733 N N . LEU A 1 728 ? -26.641 38.062 39.594 1 89.19 728 LEU A N 1
ATOM 5734 C CA . LEU A 1 728 ? -26.984 38.406 40.969 1 89.19 728 LEU A CA 1
ATOM 5735 C C . LEU A 1 728 ? -28.219 39.281 41.031 1 89.19 728 LEU A C 1
ATOM 5737 O O . LEU A 1 728 ? -28.891 39.375 42.062 1 89.19 728 LEU A O 1
ATOM 5741 N N . SER A 1 729 ? -28.547 40.031 40 1 86 729 SER A N 1
ATOM 5742 C CA . SER A 1 729 ? -29.719 40.906 39.938 1 86 729 SER A CA 1
ATOM 5743 C C . SER A 1 729 ? -31 40.094 39.844 1 86 729 SER A C 1
ATOM 5745 O O . SER A 1 729 ? -32.094 40.625 40.062 1 86 729 SER A O 1
ATOM 5747 N N . LYS A 1 730 ? -31.047 38.812 39.844 1 79.56 730 LYS A N 1
ATOM 5748 C CA . LYS A 1 730 ? -32.125 37.844 39.938 1 79.56 730 LYS A CA 1
ATOM 5749 C C . LYS A 1 730 ? -33.188 38.094 38.844 1 79.56 730 LYS A C 1
ATOM 5751 O O . LYS A 1 730 ? -34.375 37.875 39.094 1 79.56 730 LYS A O 1
ATOM 5756 N N . HIS A 1 731 ? -32.719 38.75 37.75 1 85.5 731 HIS A N 1
ATOM 5757 C CA . HIS A 1 731 ? -33.625 38.875 36.625 1 85.5 731 HIS A CA 1
ATOM 5758 C C . HIS A 1 731 ? -33.625 37.594 35.781 1 85.5 731 HIS A C 1
ATOM 5760 O O . HIS A 1 731 ? -32.656 37.281 35.094 1 85.5 731 HIS A O 1
ATOM 5766 N N . ARG A 1 732 ? -34.656 36.938 35.688 1 86.31 732 ARG A N 1
ATOM 5767 C CA . ARG A 1 732 ? -34.75 35.594 35.094 1 86.31 732 ARG A CA 1
ATOM 5768 C C . ARG A 1 732 ? -34.5 35.656 33.594 1 86.31 732 ARG A C 1
ATOM 5770 O O . ARG A 1 732 ? -33.812 34.812 33.031 1 86.31 732 ARG A O 1
ATOM 5777 N N . LEU A 1 733 ? -35.062 36.625 32.938 1 87.62 733 LEU A N 1
ATOM 5778 C CA . LEU A 1 733 ? -34.938 36.719 31.5 1 87.62 733 LEU A CA 1
ATOM 5779 C C . LEU A 1 733 ? -33.5 37 31.078 1 87.62 733 LEU A C 1
ATOM 5781 O O . LEU A 1 733 ? -33 36.375 30.125 1 87.62 733 LEU A O 1
ATOM 5785 N N . ASN A 1 734 ? -32.875 37.875 31.797 1 89.81 734 ASN A N 1
ATOM 5786 C CA . ASN A 1 734 ? -31.516 38.219 31.453 1 89.81 734 ASN A CA 1
ATOM 5787 C C . ASN A 1 734 ? -30.562 37.062 31.75 1 89.81 734 ASN A C 1
ATOM 5789 O O . ASN A 1 734 ? -29.594 36.812 31.016 1 89.81 734 ASN A O 1
ATOM 5793 N N . SER A 1 735 ? -30.844 36.375 32.781 1 92.38 735 SER A N 1
ATOM 5794 C CA . SER A 1 735 ? -30.031 35.25 33.125 1 92.38 735 SER A CA 1
ATOM 5795 C C . SER A 1 735 ? -30.172 34.125 32.094 1 92.38 735 SER A C 1
ATOM 5797 O O . SER A 1 735 ? -29.203 33.438 31.781 1 92.38 735 SER A O 1
ATOM 5799 N N . ASN A 1 736 ? -31.328 33.969 31.578 1 92.44 736 ASN A N 1
ATOM 5800 C CA . ASN A 1 736 ? -31.562 32.938 30.562 1 92.44 736 ASN A CA 1
ATOM 5801 C C . ASN A 1 736 ? -30.922 33.312 29.234 1 92.44 736 ASN A C 1
ATOM 5803 O O . ASN A 1 736 ? -30.469 32.438 28.484 1 92.44 736 ASN A O 1
ATOM 5807 N N . ASP A 1 737 ? -30.922 34.594 29.016 1 91.38 737 ASP A N 1
ATOM 5808 C CA . ASP A 1 737 ? -30.25 35.031 27.797 1 91.38 737 ASP A CA 1
ATOM 5809 C C . ASP A 1 737 ? -28.766 34.719 27.844 1 91.38 737 ASP A C 1
ATOM 5811 O O . ASP A 1 737 ? -28.172 34.312 26.844 1 91.38 737 ASP A O 1
ATOM 5815 N N . MET A 1 738 ? -28.219 34.906 28.984 1 92.88 738 MET A N 1
ATOM 5816 C CA . MET A 1 738 ? -26.797 34.625 29.156 1 92.88 738 MET A CA 1
ATOM 5817 C C . MET A 1 738 ? -26.531 33.125 29 1 92.88 738 MET A C 1
ATOM 5819 O O . MET A 1 738 ? -25.531 32.719 28.406 1 92.88 738 MET A O 1
ATOM 5823 N N . LEU A 1 739 ? -27.375 32.344 29.547 1 93.5 739 LEU A N 1
ATOM 5824 C CA . LEU A 1 739 ? -27.219 30.906 29.438 1 93.5 739 LEU A CA 1
ATOM 5825 C C . LEU A 1 739 ? -27.375 30.438 28 1 93.5 739 LEU A C 1
ATOM 5827 O O . LEU A 1 739 ? -26.625 29.578 27.531 1 93.5 739 LEU A O 1
ATOM 5831 N N . CYS A 1 740 ? -28.281 31.031 27.359 1 92.56 740 CYS A N 1
ATOM 5832 C CA . CYS A 1 740 ? -28.5 30.688 25.953 1 92.56 740 CYS A CA 1
ATOM 5833 C C . CYS A 1 740 ? -27.266 31 25.109 1 92.56 740 CYS A C 1
ATOM 5835 O O . CYS A 1 740 ? -26.906 30.234 24.219 1 92.56 740 CYS A O 1
ATOM 5837 N N . GLU A 1 741 ? -26.625 32.094 25.484 1 92.69 741 GLU A N 1
ATOM 5838 C CA . GLU A 1 741 ? -25.438 32.469 24.734 1 92.69 741 GLU A CA 1
ATOM 5839 C C . GLU A 1 741 ? -24.266 31.531 25 1 92.69 741 GLU A C 1
ATOM 5841 O O . GLU A 1 741 ? -23.578 31.109 24.078 1 92.69 741 GLU A O 1
ATOM 5846 N N . ILE A 1 742 ? -24.094 31.172 26.188 1 93.31 742 ILE A N 1
ATOM 5847 C CA . ILE A 1 742 ? -22.984 30.312 26.578 1 93.31 742 ILE A CA 1
ATOM 5848 C C . ILE A 1 742 ? -23.188 28.922 25.984 1 93.31 742 ILE A C 1
ATOM 5850 O O . ILE A 1 742 ? -22.234 28.312 25.469 1 93.31 742 ILE A O 1
ATOM 5854 N N . LEU A 1 743 ? -24.344 28.438 25.938 1 92.81 743 LEU A N 1
ATOM 5855 C CA . LEU A 1 743 ? -24.625 27.125 25.391 1 92.81 743 LEU A CA 1
ATOM 5856 C C . LEU A 1 743 ? -24.516 27.125 23.875 1 92.81 743 LEU A C 1
ATOM 5858 O O . LEU A 1 743 ? -24.109 26.125 23.281 1 92.81 743 LEU A O 1
ATOM 5862 N N . ALA A 1 744 ? -24.844 28.234 23.297 1 90.5 744 ALA A N 1
ATOM 5863 C CA . ALA A 1 744 ? -24.734 28.344 21.844 1 90.5 744 ALA A CA 1
ATOM 5864 C C . ALA A 1 744 ? -23.266 28.25 21.406 1 90.5 744 ALA A C 1
ATOM 5866 O O . ALA A 1 744 ? -22.953 27.672 20.375 1 90.5 744 ALA A O 1
ATOM 5867 N N . VAL A 1 745 ? -22.375 28.812 22.219 1 90.5 745 VAL A N 1
ATOM 5868 C CA . VAL A 1 745 ? -20.953 28.797 21.906 1 90.5 745 VAL A CA 1
ATOM 5869 C C . VAL A 1 745 ? -20.391 27.391 22.156 1 90.5 745 VAL A C 1
ATOM 5871 O O . VAL A 1 745 ? -19.609 26.875 21.344 1 90.5 745 VAL A O 1
ATOM 5874 N N . LEU A 1 746 ? -20.828 26.75 23.094 1 89.38 746 LEU A N 1
ATOM 5875 C CA . LEU A 1 746 ? -20.25 25.469 23.5 1 89.38 746 LEU A CA 1
ATOM 5876 C C . LEU A 1 746 ? -20.766 24.344 22.594 1 89.38 746 LEU A C 1
ATOM 5878 O O . LEU A 1 746 ? -20.078 23.344 22.406 1 89.38 746 LEU A O 1
ATOM 5882 N N . ARG A 1 747 ? -21.969 24.375 22.031 1 84.75 747 ARG A N 1
ATOM 5883 C CA . ARG A 1 747 ? -22.578 23.297 21.266 1 84.75 747 ARG A CA 1
ATOM 5884 C C . ARG A 1 747 ? -22.312 23.453 19.781 1 84.75 747 ARG A C 1
ATOM 5886 O O . ARG A 1 747 ? -22.734 22.625 18.969 1 84.75 747 ARG A O 1
ATOM 5893 N N . ASP A 1 748 ? -21.609 24.375 19.359 1 71 748 ASP A N 1
ATOM 5894 C CA . ASP A 1 748 ? -21.438 24.594 17.922 1 71 748 ASP A CA 1
ATOM 5895 C C . ASP A 1 748 ? -20.641 23.453 17.281 1 71 748 ASP A C 1
ATOM 5897 O O . ASP A 1 748 ? -19.453 23.281 17.578 1 71 748 ASP A O 1
ATOM 5901 N N . GLU A 1 749 ? -21.391 22.406 16.781 1 61.12 749 GLU A N 1
ATOM 5902 C CA . GLU A 1 749 ? -20.812 21.234 16.141 1 61.12 749 GLU A CA 1
ATOM 5903 C C . GLU A 1 749 ? -20.375 21.547 14.711 1 61.12 749 GLU A C 1
ATOM 5905 O O . GLU A 1 749 ? -19.766 20.719 14.047 1 61.12 749 GLU A O 1
ATOM 5910 N N . SER A 1 750 ? -21.031 22.656 14.094 1 52.81 750 SER A N 1
ATOM 5911 C CA . SER A 1 750 ? -20.938 22.828 12.648 1 52.81 750 SER A CA 1
ATOM 5912 C C . SER A 1 750 ? -19.484 22.906 12.195 1 52.81 750 SER A C 1
ATOM 5914 O O . SER A 1 750 ? -19.156 22.562 11.055 1 52.81 750 SER A O 1
ATOM 5916 N N . VAL A 1 751 ? -18.766 23.969 12.562 1 51.41 751 VAL A N 1
ATOM 5917 C CA . VAL A 1 751 ? -17.594 24.438 11.82 1 51.41 751 VAL A CA 1
ATOM 5918 C C . VAL A 1 751 ? -16.406 23.516 12.109 1 51.41 751 VAL A C 1
ATOM 5920 O O . VAL A 1 751 ? -16.266 23.016 13.227 1 51.41 751 VAL A O 1
ATOM 5923 N N . PRO A 1 752 ? -15.852 23.094 11.086 1 50.41 752 PRO A N 1
ATOM 5924 C CA . PRO A 1 752 ? -14.594 22.359 11.227 1 50.41 752 PRO A CA 1
ATOM 5925 C C . PRO A 1 752 ? -13.727 22.891 12.367 1 50.41 752 PRO A C 1
ATOM 5927 O O . PRO A 1 752 ? -13.672 24.094 12.602 1 50.41 752 PRO A O 1
ATOM 5930 N N . VAL A 1 753 ? -13.609 22.156 13.438 1 49.38 753 VAL A N 1
ATOM 5931 C CA . VAL A 1 753 ? -12.781 22.375 14.625 1 49.38 753 VAL A CA 1
ATOM 5932 C C . VAL A 1 753 ? -11.773 23.484 14.359 1 49.38 753 VAL A C 1
ATOM 5934 O O . VAL A 1 753 ? -11.289 24.125 15.297 1 49.38 753 VAL A O 1
ATOM 5937 N N . GLN A 1 754 ? -11.539 23.656 13.125 1 55.53 754 GLN A N 1
ATOM 5938 C CA . GLN A 1 754 ? -10.336 24.438 12.875 1 55.53 754 GLN A CA 1
ATOM 5939 C C . GLN A 1 754 ? -10.664 25.922 12.703 1 55.53 754 GLN A C 1
ATOM 5941 O O . GLN A 1 754 ? -9.781 26.734 12.43 1 55.53 754 GLN A O 1
ATOM 5946 N N . SER A 1 755 ? -11.93 26.375 13.07 1 66.12 755 SER A N 1
ATOM 5947 C CA . SER A 1 755 ? -12.117 27.797 12.844 1 66.12 755 SER A CA 1
ATOM 5948 C C . SER A 1 755 ? -11.555 28.625 13.992 1 66.12 755 SER A C 1
ATOM 5950 O O . SER A 1 755 ? -11.688 28.25 15.156 1 66.12 755 SER A O 1
ATOM 5952 N N . GLU A 1 756 ? -10.758 29.641 13.812 1 71.62 756 GLU A N 1
ATOM 5953 C CA . GLU A 1 756 ? -10.164 30.562 14.773 1 71.62 756 GLU A CA 1
ATOM 5954 C C . GLU A 1 756 ? -11.234 31.234 15.633 1 71.62 756 GLU A C 1
ATOM 5956 O O . GLU A 1 756 ? -11.039 31.422 16.828 1 71.62 756 GLU A O 1
ATOM 5961 N N . LYS A 1 757 ? -12.461 31.438 15.07 1 77.56 757 LYS A N 1
ATOM 5962 C CA . LYS A 1 757 ? -13.547 32.094 15.805 1 77.56 757 LYS A CA 1
ATOM 5963 C C . LYS A 1 757 ? -14.047 31.203 16.938 1 77.56 757 LYS A C 1
ATOM 5965 O O . LYS A 1 757 ? -14.188 31.672 18.078 1 77.56 757 LYS A O 1
ATOM 5970 N N . TYR A 1 758 ? -14.195 30.016 16.609 1 80.19 758 TYR A N 1
ATOM 5971 C CA . TYR A 1 758 ? -14.742 29.094 17.594 1 80.19 758 TYR A CA 1
ATOM 5972 C C . TYR A 1 758 ? -13.773 28.906 18.766 1 80.19 758 TYR A C 1
ATOM 5974 O O . TYR A 1 758 ? -14.172 28.953 19.922 1 80.19 758 TYR A O 1
ATOM 5982 N N . ARG A 1 759 ? -12.562 28.812 18.516 1 79 759 ARG A N 1
ATOM 5983 C CA . ARG A 1 759 ? -11.562 28.547 19.547 1 79 759 ARG A CA 1
ATOM 5984 C C . ARG A 1 759 ? -11.445 29.719 20.516 1 79 759 ARG A C 1
ATOM 5986 O O . ARG A 1 759 ? -11.383 29.531 21.734 1 79 759 ARG A O 1
ATOM 5993 N N . LEU A 1 760 ? -11.461 30.891 19.969 1 80.56 760 LEU A N 1
ATOM 5994 C CA . LEU A 1 760 ? -11.297 32.062 20.812 1 80.56 760 LEU A CA 1
ATOM 5995 C C . LEU A 1 760 ? -12.562 32.344 21.609 1 80.56 760 LEU A C 1
ATOM 5997 O O . LEU A 1 760 ? -12.484 32.75 22.781 1 80.56 760 LEU A O 1
ATOM 6001 N N . CYS A 1 761 ? -13.688 32.125 21.031 1 86.69 761 CYS A N 1
ATOM 6002 C CA . CYS A 1 761 ? -14.938 32.344 21.734 1 86.69 761 CYS A CA 1
ATOM 6003 C C . CYS A 1 761 ? -15.094 31.359 22.891 1 86.69 761 CYS A C 1
ATOM 6005 O O . CYS A 1 761 ? -15.562 31.734 23.969 1 86.69 761 CYS A O 1
ATOM 6007 N N . VAL A 1 762 ? -14.711 30.141 22.625 1 87.69 762 VAL A N 1
ATOM 6008 C CA . VAL A 1 762 ? -14.812 29.125 23.688 1 87.69 762 VAL A CA 1
ATOM 6009 C C . VAL A 1 762 ? -13.875 29.484 24.828 1 87.69 762 VAL A C 1
ATOM 6011 O O . VAL A 1 762 ? -14.203 29.266 26 1 87.69 762 VAL A O 1
ATOM 6014 N N . GLN A 1 763 ? -12.805 30.078 24.484 1 83.88 763 GLN A N 1
ATOM 6015 C CA . GLN A 1 763 ? -11.859 30.469 25.531 1 83.88 763 GLN A CA 1
ATOM 6016 C C . GLN A 1 763 ? -12.422 31.594 26.391 1 83.88 763 GLN A C 1
ATOM 6018 O O . GLN A 1 763 ? -12.156 31.656 27.594 1 83.88 763 GLN A O 1
ATOM 6023 N N . VAL A 1 764 ? -13.055 32.469 25.734 1 87.81 764 VAL A N 1
ATOM 6024 C CA . VAL A 1 764 ? -13.68 33.562 26.484 1 87.81 764 VAL A CA 1
ATOM 6025 C C . VAL A 1 764 ? -14.734 33 27.438 1 87.81 764 VAL A C 1
ATOM 6027 O O . VAL A 1 764 ? -14.844 33.438 28.578 1 87.81 764 VAL A O 1
ATOM 6030 N N . VAL A 1 765 ? -15.445 32.062 27 1 90.81 765 VAL A N 1
ATOM 6031 C CA . VAL A 1 765 ? -16.484 31.453 27.812 1 90.81 765 VAL A CA 1
ATOM 6032 C C . VAL A 1 765 ? -15.859 30.688 28.969 1 90.81 765 VAL A C 1
ATOM 6034 O O . VAL A 1 765 ? -16.375 30.703 30.078 1 90.81 765 VAL A O 1
ATOM 6037 N N . PHE A 1 766 ? -14.789 30.031 28.703 1 89.12 766 PHE A N 1
ATOM 6038 C CA . PHE A 1 766 ? -14.109 29.297 29.766 1 89.12 766 PHE A CA 1
ATOM 6039 C C . PHE A 1 766 ? -13.594 30.25 30.844 1 89.12 766 PHE A C 1
ATOM 6041 O O . PHE A 1 766 ? -13.688 29.953 32.031 1 89.12 766 PHE A O 1
ATOM 6048 N N . LYS A 1 767 ? -13.07 31.344 30.359 1 85.94 767 LYS A N 1
ATOM 6049 C CA . LYS A 1 767 ? -12.594 32.344 31.312 1 85.94 767 LYS A CA 1
ATOM 6050 C C . LYS A 1 767 ? -13.734 32.875 32.188 1 85.94 767 LYS A C 1
ATOM 6052 O O . LYS A 1 767 ? -13.555 33.125 33.375 1 85.94 767 LYS A O 1
ATOM 6057 N N . LEU A 1 768 ? -14.844 32.969 31.578 1 90.75 768 LEU A N 1
ATOM 6058 C CA . LEU A 1 768 ? -16.031 33.438 32.281 1 90.75 768 LEU A CA 1
ATOM 6059 C C . LEU A 1 768 ? -16.469 32.406 33.344 1 90.75 768 LEU A C 1
ATOM 6061 O O . LEU A 1 768 ? -16.734 32.75 34.469 1 90.75 768 LEU A O 1
ATOM 6065 N N . ILE A 1 769 ? -16.453 31.156 32.938 1 89.75 769 ILE A N 1
ATOM 6066 C CA . ILE A 1 769 ? -16.859 30.078 33.844 1 89.75 769 ILE A CA 1
ATOM 6067 C C . ILE A 1 769 ? -15.859 29.969 34.969 1 89.75 769 ILE A C 1
ATOM 6069 O O . ILE A 1 769 ? -16.234 29.75 36.125 1 89.75 769 ILE A O 1
ATOM 6073 N N . ASP A 1 770 ? -14.656 30.109 34.656 1 87.56 770 ASP A N 1
ATOM 6074 C CA . ASP A 1 770 ? -13.625 30.047 35.688 1 87.56 770 ASP A CA 1
ATOM 6075 C C . ASP A 1 770 ? -13.766 31.172 36.688 1 87.56 770 ASP A C 1
ATOM 6077 O O . ASP A 1 770 ? -13.562 30.984 37.906 1 87.56 770 ASP A O 1
ATOM 6081 N N . HIS A 1 771 ? -14.031 32.375 36.156 1 88.56 771 HIS A N 1
ATOM 6082 C CA . HIS A 1 771 ? -14.234 33.531 37.031 1 88.56 771 HIS A CA 1
ATOM 6083 C C . HIS A 1 771 ? -15.398 33.281 37.969 1 88.56 771 HIS A C 1
ATOM 6085 O O . HIS A 1 771 ? -15.289 33.562 39.188 1 88.56 771 HIS A O 1
ATOM 6091 N N . LEU A 1 772 ? -16.5 32.75 37.562 1 90.81 772 LEU A N 1
ATOM 6092 C CA . LEU A 1 772 ? -17.672 32.5 38.375 1 90.81 772 LEU A CA 1
ATOM 6093 C C . LEU A 1 772 ? -17.391 31.406 39.406 1 90.81 772 LEU A C 1
ATOM 6095 O O . LEU A 1 772 ? -17.828 31.5 40.531 1 90.81 772 LEU A O 1
ATOM 6099 N N . THR A 1 773 ? -16.625 30.469 38.969 1 89.19 773 THR A N 1
ATOM 6100 C CA . THR A 1 773 ? -16.297 29.359 39.844 1 89.19 773 THR A CA 1
ATOM 6101 C C . THR A 1 773 ? -15.359 29.828 40.969 1 89.19 773 THR A C 1
ATOM 6103 O O . THR A 1 773 ? -15.516 29.438 42.125 1 89.19 773 THR A O 1
ATOM 6106 N N . LYS A 1 774 ? -14.43 30.609 40.594 1 87.94 774 LYS A N 1
ATOM 6107 C CA . LYS A 1 774 ? -13.523 31.156 41.594 1 87.94 774 LYS A CA 1
ATOM 6108 C C . LYS A 1 774 ? -14.273 32.062 42.562 1 87.94 774 LYS A C 1
ATOM 6110 O O . LYS A 1 774 ? -13.969 32.094 43.75 1 87.94 774 LYS A O 1
ATOM 6115 N N . TRP A 1 775 ? -15.18 32.812 42 1 89.81 775 TRP A N 1
ATOM 6116 C CA . TRP A 1 775 ? -16 33.688 42.844 1 89.81 775 TRP A CA 1
ATOM 6117 C C . TRP A 1 775 ? -16.781 32.875 43.875 1 89.81 775 TRP A C 1
ATOM 6119 O O . TRP A 1 775 ? -16.859 33.25 45.031 1 89.81 775 TRP A O 1
ATOM 6129 N N . ILE A 1 776 ? -17.312 31.75 43.531 1 89.81 776 ILE A N 1
ATOM 6130 C CA . ILE A 1 776 ? -18.078 30.875 44.406 1 89.81 776 ILE A CA 1
ATOM 6131 C C . ILE A 1 776 ? -17.172 30.359 45.531 1 89.81 776 ILE A C 1
ATOM 6133 O O . ILE A 1 776 ? -17.562 30.312 46.688 1 89.81 776 ILE A O 1
ATOM 6137 N N . ARG A 1 777 ? -15.992 30.031 45.156 1 88.06 777 ARG A N 1
ATOM 6138 C CA . ARG A 1 777 ? -15.047 29.484 46.125 1 88.06 777 ARG A CA 1
ATOM 6139 C C . ARG A 1 777 ? -14.672 30.531 47.156 1 88.06 777 ARG A C 1
ATOM 6141 O O . ARG A 1 777 ? -14.648 30.25 48.344 1 88.06 777 ARG A O 1
ATOM 6148 N N . LEU A 1 778 ? -14.414 31.703 46.656 1 87.12 778 LEU A N 1
ATOM 6149 C CA . LEU A 1 778 ? -14.031 32.781 47.562 1 87.12 778 LEU A CA 1
ATOM 6150 C C . LEU A 1 778 ? -15.18 33.156 48.5 1 87.12 778 LEU A C 1
ATOM 6152 O O . LEU A 1 778 ? -14.969 33.406 49.688 1 87.12 778 LEU A O 1
ATOM 6156 N N . LYS A 1 779 ? -16.406 33.156 48 1 87.56 779 LYS A N 1
ATOM 6157 C CA . LYS A 1 779 ? -17.578 33.531 48.812 1 87.56 779 LYS A CA 1
ATOM 6158 C C . LYS A 1 779 ? -17.906 32.438 49.812 1 87.56 779 LYS A C 1
ATOM 6160 O O . LYS A 1 779 ? -18.391 32.719 50.906 1 87.56 779 LYS A O 1
ATOM 6165 N N . ARG A 1 780 ? -17.578 31.266 49.438 1 88.81 780 ARG A N 1
ATOM 6166 C CA . ARG A 1 780 ? -17.797 30.172 50.375 1 88.81 780 ARG A CA 1
ATOM 6167 C C . ARG A 1 780 ? -16.828 30.25 51.531 1 88.81 780 ARG A C 1
ATOM 6169 O O . ARG A 1 780 ? -17.188 29.922 52.688 1 88.81 780 ARG A O 1
ATOM 6176 N N . ILE A 1 781 ? -15.641 30.594 51.188 1 87.75 781 ILE A N 1
ATOM 6177 C CA . ILE A 1 781 ? -14.656 30.781 52.219 1 87.75 781 ILE A CA 1
ATOM 6178 C C . ILE A 1 781 ? -15.078 31.922 53.156 1 87.75 781 ILE A C 1
ATOM 6180 O O . ILE A 1 781 ? -14.977 31.828 54.375 1 87.75 781 ILE A O 1
ATOM 6184 N N . HIS A 1 782 ? -15.57 32.938 52.531 1 84.19 782 HIS A N 1
ATOM 6185 C CA . HIS A 1 782 ? -16.047 34.094 53.312 1 84.19 782 HIS A CA 1
ATOM 6186 C C . HIS A 1 782 ? -17.266 33.719 54.156 1 84.19 782 HIS A C 1
ATOM 6188 O O . HIS A 1 782 ? -17.406 34.188 55.281 1 84.19 782 HIS A O 1
ATOM 6194 N N . LEU A 1 783 ? -18.156 32.938 53.594 1 85.69 783 LEU A N 1
ATOM 6195 C CA . LEU A 1 783 ? -19.344 32.469 54.281 1 85.69 783 LEU A CA 1
ATOM 6196 C C . LEU A 1 783 ? -18.969 31.641 55.5 1 85.69 783 LEU A C 1
ATOM 6198 O O . LEU A 1 783 ? -19.547 31.797 56.594 1 85.69 783 LEU A O 1
ATOM 6202 N N . ALA A 1 784 ? -18 30.906 55.344 1 87.06 784 ALA A N 1
ATOM 6203 C CA . ALA A 1 784 ? -17.547 30.062 56.438 1 87.06 784 ALA A CA 1
ATOM 6204 C C . ALA A 1 784 ? -16.938 30.891 57.562 1 87.06 784 ALA A C 1
ATOM 6206 O O . ALA A 1 784 ? -17.156 30.625 58.75 1 87.06 784 ALA A O 1
ATOM 6207 N N . LYS A 1 785 ? -16.219 31.828 57.188 1 83.44 785 LYS A N 1
ATOM 6208 C CA . LYS A 1 785 ? -15.617 32.719 58.188 1 83.44 785 LYS A CA 1
ATOM 6209 C C . LYS A 1 785 ? -16.688 33.531 58.906 1 83.44 785 LYS A C 1
ATOM 6211 O O . LYS A 1 785 ? -16.609 33.719 60.125 1 83.44 785 LYS A O 1
ATOM 6216 N N . GLN A 1 786 ? -17.703 34 58.188 1 81.62 786 GLN A N 1
ATOM 6217 C CA . GLN A 1 786 ? -18.781 34.812 58.781 1 81.62 786 GLN A CA 1
ATOM 6218 C C . GLN A 1 786 ? -19.656 33.938 59.688 1 81.62 786 GLN A C 1
ATOM 6220 O O . GLN A 1 786 ? -20.156 34.406 60.719 1 81.62 786 GLN A O 1
ATOM 6225 N N . ARG A 1 787 ? -19.906 32.719 59.219 1 82.5 787 ARG A N 1
ATOM 6226 C CA . ARG A 1 787 ? -20.672 31.797 60.031 1 82.5 787 ARG A CA 1
ATOM 6227 C C . ARG A 1 787 ? -19.984 31.562 61.375 1 82.5 787 ARG A C 1
ATOM 6229 O O . ARG A 1 787 ? -20.641 31.5 62.438 1 82.5 787 ARG A O 1
ATOM 6236 N N . ASN A 1 788 ? -18.656 31.5 61.406 1 80.94 788 ASN A N 1
ATOM 6237 C CA . ASN A 1 788 ? -17.891 31.281 62.625 1 80.94 788 ASN A CA 1
ATOM 6238 C C . ASN A 1 788 ? -17.922 32.531 63.531 1 80.94 788 ASN A C 1
ATOM 6240 O O . ASN A 1 788 ? -17.969 32.406 64.75 1 80.94 788 ASN A O 1
ATOM 6244 N N . LEU A 1 789 ? -17.984 33.656 62.938 1 77.5 789 LEU A N 1
ATOM 6245 C CA . LEU A 1 789 ? -18.016 34.906 63.688 1 77.5 789 LEU A CA 1
ATOM 6246 C C . LEU A 1 789 ? -19.375 35.094 64.375 1 77.5 789 LEU A C 1
ATOM 6248 O O . LEU A 1 789 ? -19.453 35.531 65.5 1 77.5 789 LEU A O 1
ATOM 6252 N N . VAL A 1 790 ? -20.391 34.906 63.531 1 76.31 790 VAL A N 1
ATOM 6253 C CA . VAL A 1 790 ? -21.75 35.031 64.062 1 76.31 790 VAL A CA 1
ATOM 6254 C C . VAL A 1 790 ? -21.969 34.031 65.188 1 76.31 790 VAL A C 1
ATOM 6256 O O . VAL A 1 790 ? -22.641 34.344 66.188 1 76.31 790 VAL A O 1
ATOM 6259 N N . ALA A 1 791 ? -21.484 32.812 65.062 1 70.88 791 ALA A N 1
ATOM 6260 C CA . ALA A 1 791 ? -21.641 31.766 66.062 1 70.88 791 ALA A CA 1
ATOM 6261 C C . ALA A 1 791 ? -20.969 32.188 67.375 1 70.88 791 ALA A C 1
ATOM 6263 O O . ALA A 1 791 ? -21.438 31.828 68.5 1 70.88 791 ALA A O 1
ATOM 6264 N N . ARG A 1 792 ? -19.922 32.906 67.438 1 64.56 792 ARG A N 1
ATOM 6265 C CA . ARG A 1 792 ? -19.188 33.375 68.562 1 64.56 792 ARG A CA 1
ATOM 6266 C C . ARG A 1 792 ? -19.875 34.562 69.25 1 64.56 792 ARG A C 1
ATOM 6268 O O . ARG A 1 792 ? -19.922 34.656 70.438 1 64.56 792 ARG A O 1
ATOM 6275 N N . LYS A 1 793 ? -20.25 35.406 68.312 1 63.69 793 LYS A N 1
ATOM 6276 C CA . LYS A 1 793 ? -20.875 36.594 68.812 1 63.69 793 LYS A CA 1
ATOM 6277 C C . LYS A 1 793 ? -22.375 36.438 69 1 63.69 793 LYS A C 1
ATOM 6279 O O . LYS A 1 793 ? -22.984 35.625 68.25 1 63.69 793 LYS A O 1
ATOM 6284 N N . ALA A 1 794 ? -23.031 36.969 70 1 52.56 794 ALA A N 1
ATOM 6285 C CA . ALA A 1 794 ? -24.469 36.938 70.312 1 52.56 794 ALA A CA 1
ATOM 6286 C C . ALA A 1 794 ? -25.281 37.281 69.062 1 52.56 794 ALA A C 1
ATOM 6288 O O . ALA A 1 794 ? -24.906 38.156 68.25 1 52.56 794 ALA A O 1
ATOM 6289 N N . ARG A 1 795 ? -26.266 36.531 68.5 1 56.22 795 ARG A N 1
ATOM 6290 C CA . ARG A 1 795 ? -27.219 36.312 67.375 1 56.22 795 ARG A CA 1
ATOM 6291 C C . ARG A 1 795 ? -27.859 37.625 66.938 1 56.22 795 ARG A C 1
ATOM 6293 O O . ARG A 1 795 ? -28.922 38 67.5 1 56.22 795 ARG A O 1
ATOM 6300 N N . SER A 1 796 ? -27.094 38.594 66.688 1 59.47 796 SER A N 1
ATOM 6301 C CA . SER A 1 796 ? -27.922 39.75 66.25 1 59.47 796 SER A CA 1
ATOM 6302 C C . SER A 1 796 ? -28.609 39.469 64.938 1 59.47 796 SER A C 1
ATOM 6304 O O . SER A 1 796 ? -28.125 38.656 64.125 1 59.47 796 SER A O 1
ATOM 6306 N N . ALA A 1 797 ? -29.938 39.719 64.625 1 58.22 797 ALA A N 1
ATOM 6307 C CA . ALA A 1 797 ? -30.828 39.562 63.5 1 58.22 797 ALA A CA 1
ATOM 6308 C C . ALA A 1 797 ? -30.172 40.031 62.219 1 58.22 797 ALA A C 1
ATOM 6310 O O . ALA A 1 797 ? -30.359 39.438 61.156 1 58.22 797 ALA A O 1
ATOM 6311 N N . MET A 1 798 ? -29.344 41.094 62.281 1 59.38 798 MET A N 1
ATOM 6312 C CA . MET A 1 798 ? -28.719 41.688 61.094 1 59.38 798 MET A CA 1
ATOM 6313 C C . MET A 1 798 ? -27.625 40.781 60.531 1 59.38 798 MET A C 1
ATOM 6315 O O . MET A 1 798 ? -27.469 40.656 59.344 1 59.38 798 MET A O 1
ATOM 6319 N N . SER A 1 799 ? -26.891 40.156 61.438 1 70.81 799 SER A N 1
ATOM 6320 C CA . SER A 1 799 ? -25.812 39.25 61.031 1 70.81 799 SER A CA 1
ATOM 6321 C C . SER A 1 799 ? -26.359 38 60.406 1 70.81 799 SER A C 1
ATOM 6323 O O . SER A 1 799 ? -25.781 37.469 59.438 1 70.81 799 SER A O 1
ATOM 6325 N N . LEU A 1 800 ? -27.469 37.656 60.781 1 75.12 800 LEU A N 1
ATOM 6326 C CA . LEU A 1 800 ? -28.109 36.469 60.25 1 75.12 800 LEU A CA 1
ATOM 6327 C C . LEU A 1 800 ? -28.656 36.75 58.844 1 75.12 800 LEU A C 1
ATOM 6329 O O . LEU A 1 800 ? -28.609 35.875 57.969 1 75.12 800 LEU A O 1
ATOM 6333 N N . SER A 1 801 ? -29.156 37.969 58.625 1 77.25 801 SER A N 1
ATOM 6334 C CA . SER A 1 801 ? -29.672 38.375 57.312 1 77.25 801 SER A CA 1
ATOM 6335 C C . SER A 1 801 ? -28.562 38.469 56.281 1 77.25 801 SER A C 1
ATOM 6337 O O . SER A 1 801 ? -28.75 38.125 55.094 1 77.25 801 SER A O 1
ATOM 6339 N N . LEU A 1 802 ? -27.422 38.875 56.781 1 77.5 802 LEU A N 1
ATOM 6340 C CA . LEU A 1 802 ? -26.281 38.969 55.875 1 77.5 802 LEU A CA 1
ATOM 6341 C C . LEU A 1 802 ? -25.797 37.594 55.438 1 77.5 802 LEU A C 1
ATOM 6343 O O . LEU A 1 802 ? -25.375 37.406 54.312 1 77.5 802 LEU A O 1
ATOM 6347 N N . LEU A 1 803 ? -25.875 36.75 56.375 1 83.25 803 LEU A N 1
ATOM 6348 C CA . LEU A 1 803 ? -25.484 35.375 56.094 1 83.25 803 LEU A CA 1
ATOM 6349 C C . LEU A 1 803 ? -26.453 34.719 55.094 1 83.25 803 LEU A C 1
ATOM 6351 O O . LEU A 1 803 ? -26.016 34 54.188 1 83.25 803 LEU A O 1
ATOM 6355 N N . GLU A 1 804 ? -27.656 35.031 55.25 1 83.19 804 GLU A N 1
ATOM 6356 C CA . GLU A 1 804 ? -28.672 34.469 54.344 1 83.19 804 GLU A CA 1
ATOM 6357 C C . GLU A 1 804 ? -28.547 35.062 52.938 1 83.19 804 GLU A C 1
ATOM 6359 O O . GLU A 1 804 ? -28.797 34.375 51.938 1 83.19 804 GLU A O 1
ATOM 6364 N N . GLU A 1 805 ? -28.172 36.25 52.938 1 83.25 805 GLU A N 1
ATOM 6365 C CA . GLU A 1 805 ? -27.984 36.906 51.625 1 83.25 805 GLU A CA 1
ATOM 6366 C C . GLU A 1 805 ? -26.797 36.344 50.875 1 83.25 805 GLU A C 1
ATOM 6368 O O . GLU A 1 805 ? -26.844 36.156 49.656 1 83.25 805 GLU A O 1
ATOM 6373 N N . LEU A 1 806 ? -25.766 36.125 51.594 1 85.69 806 LEU A N 1
ATOM 6374 C CA . LEU A 1 806 ? -24.578 35.562 51 1 85.69 806 LEU A CA 1
ATOM 6375 C C . LEU A 1 806 ? -24.859 34.125 50.5 1 85.69 806 LEU A C 1
ATOM 6377 O O . LEU A 1 806 ? -24.391 33.75 49.438 1 85.69 806 LEU A O 1
ATOM 6381 N N . GLU A 1 807 ? -25.562 33.469 51.219 1 89.38 807 GLU A N 1
ATOM 6382 C CA . GLU A 1 807 ? -25.922 32.125 50.812 1 89.38 807 GLU A CA 1
ATOM 6383 C C . GLU A 1 807 ? -26.828 32.125 49.594 1 89.38 807 GLU A C 1
ATOM 6385 O O . GLU A 1 807 ? -26.734 31.25 48.75 1 89.38 807 GLU A O 1
ATOM 6390 N N . SER A 1 808 ? -27.688 33.062 49.625 1 88.5 808 SER A N 1
ATOM 6391 C CA . SER A 1 808 ? -28.578 33.156 48.469 1 88.5 808 SER A CA 1
ATOM 6392 C C . SER A 1 808 ? -27.828 33.531 47.188 1 88.5 808 SER A C 1
ATOM 6394 O O . SER A 1 808 ? -28.141 33.031 46.125 1 88.5 808 SER A O 1
ATOM 6396 N N . GLN A 1 809 ? -26.828 34.406 47.312 1 87.94 809 GLN A N 1
ATOM 6397 C CA . GLN A 1 809 ? -26.031 34.812 46.156 1 87.94 809 GLN A CA 1
ATOM 6398 C C . GLN A 1 809 ? -25.25 33.625 45.594 1 87.94 809 GLN A C 1
ATOM 6400 O O . GLN A 1 809 ? -25.188 33.406 44.406 1 87.94 809 GLN A O 1
ATOM 6405 N N . ILE A 1 810 ? -24.688 32.906 46.469 1 91.62 810 ILE A N 1
ATOM 6406 C CA . ILE A 1 810 ? -23.906 31.75 46.062 1 91.62 810 ILE A CA 1
ATOM 6407 C C . ILE A 1 810 ? -24.828 30.734 45.375 1 91.62 810 ILE A C 1
ATOM 6409 O O . ILE A 1 810 ? -24.469 30.156 44.344 1 91.62 810 ILE A O 1
ATOM 6413 N N . ALA A 1 811 ? -25.984 30.547 45.875 1 92.19 811 ALA A N 1
ATOM 6414 C CA . ALA A 1 811 ? -26.922 29.562 45.344 1 92.19 811 ALA A CA 1
ATOM 6415 C C . ALA A 1 811 ? -27.391 29.969 43.938 1 92.19 811 ALA A C 1
ATOM 6417 O O . ALA A 1 811 ? -27.594 29.109 43.062 1 92.19 811 ALA A O 1
ATOM 6418 N N . ILE A 1 812 ? -27.5 31.219 43.719 1 91.5 812 ILE A N 1
ATOM 6419 C CA . ILE A 1 812 ? -27.969 31.703 42.438 1 91.5 812 ILE A CA 1
ATOM 6420 C C . ILE A 1 812 ? -26.938 31.391 41.375 1 91.5 812 ILE A C 1
ATOM 6422 O O . ILE A 1 812 ? -27.281 30.875 40.281 1 91.5 812 ILE A O 1
ATOM 6426 N N . VAL A 1 813 ? -25.734 31.719 41.656 1 92.56 813 VAL A N 1
ATOM 6427 C CA . VAL A 1 813 ? -24.672 31.516 40.656 1 92.56 813 VAL A CA 1
ATOM 6428 C C . VAL A 1 813 ? -24.422 30.016 40.5 1 92.56 813 VAL A C 1
ATOM 6430 O O . VAL A 1 813 ? -24.172 29.547 39.375 1 92.56 813 VAL A O 1
ATOM 6433 N N . GLU A 1 814 ? -24.484 29.312 41.531 1 93 814 GLU A N 1
ATOM 6434 C CA . GLU A 1 814 ? -24.281 27.875 41.469 1 93 814 GLU A CA 1
ATOM 6435 C C . GLU A 1 814 ? -25.375 27.188 40.656 1 93 814 GLU A C 1
ATOM 6437 O O . GLU A 1 814 ? -25.109 26.266 39.906 1 93 814 GLU A O 1
ATOM 6442 N N . ASP A 1 815 ? -26.562 27.609 40.875 1 91.75 815 ASP A N 1
ATOM 6443 C CA . ASP A 1 815 ? -27.688 27.047 40.156 1 91.75 815 ASP A CA 1
ATOM 6444 C C . ASP A 1 815 ? -27.594 27.359 38.656 1 91.75 815 ASP A C 1
ATOM 6446 O O . ASP A 1 815 ? -27.984 26.547 37.812 1 91.75 815 ASP A O 1
ATOM 6450 N N . TRP A 1 816 ? -27.078 28.516 38.406 1 93 816 TRP A N 1
ATOM 6451 C CA . TRP A 1 816 ? -26.906 28.906 37.031 1 93 816 TRP A CA 1
ATOM 6452 C C . TRP A 1 816 ? -25.812 28.062 36.344 1 93 816 TRP A C 1
ATOM 6454 O O . TRP A 1 816 ? -25.984 27.609 35.219 1 93 816 TRP A O 1
ATOM 6464 N N . LEU A 1 817 ? -24.75 27.891 37 1 93.31 817 LEU A N 1
ATOM 6465 C CA . LEU A 1 817 ? -23.656 27.094 36.469 1 93.31 817 LEU A CA 1
ATOM 6466 C C . LEU A 1 817 ? -24.062 25.625 36.312 1 93.31 817 LEU A C 1
ATOM 6468 O O . LEU A 1 817 ? -23.594 24.938 35.406 1 93.31 817 LEU A O 1
ATOM 6472 N N . ALA A 1 818 ? -24.875 25.203 37.188 1 90.75 818 ALA A N 1
ATOM 6473 C CA . ALA A 1 818 ? -25.328 23.812 37.156 1 90.75 818 ALA A CA 1
ATOM 6474 C C . ALA A 1 818 ? -26.172 23.516 35.938 1 90.75 818 ALA A C 1
ATOM 6476 O O . ALA A 1 818 ? -26.312 22.359 35.531 1 90.75 818 ALA A O 1
ATOM 6477 N N . GLN A 1 819 ? -26.688 24.594 35.344 1 92.06 819 GLN A N 1
ATOM 6478 C CA . GLN A 1 819 ? -27.516 24.422 34.156 1 92.06 819 GLN A CA 1
ATOM 6479 C C . GLN A 1 819 ? -26.656 24.125 32.938 1 92.06 819 GLN A C 1
ATOM 6481 O O . GLN A 1 819 ? -27.156 23.656 31.906 1 92.06 819 GLN A O 1
ATOM 6486 N N . ILE A 1 820 ? -25.406 24.312 33 1 93.06 820 ILE A N 1
ATOM 6487 C CA . ILE A 1 820 ? -24.5 23.969 31.922 1 93.06 820 ILE A CA 1
ATOM 6488 C C . ILE A 1 820 ? -24.047 22.5 32.062 1 93.06 820 ILE A C 1
ATOM 6490 O O . ILE A 1 820 ? -23.281 22.172 32.969 1 93.06 820 ILE A O 1
ATOM 6494 N N . PRO A 1 821 ? -24.5 21.719 31.125 1 90.56 821 PRO A N 1
ATOM 6495 C CA . PRO A 1 821 ? -24.156 20.297 31.25 1 90.56 821 PRO A CA 1
ATOM 6496 C C . PRO A 1 821 ? -22.656 20.047 31.172 1 90.56 821 PRO A C 1
ATOM 6498 O O . PRO A 1 821 ? -21.969 20.641 30.328 1 90.56 821 PRO A O 1
ATOM 6501 N N . GLN A 1 822 ? -22.203 19.266 31.984 1 89.56 822 GLN A N 1
ATOM 6502 C CA . GLN A 1 822 ? -20.781 18.938 32.031 1 89.56 822 GLN A CA 1
ATOM 6503 C C . GLN A 1 822 ? -20.328 18.281 30.719 1 89.56 822 GLN A C 1
ATOM 6505 O O . GLN A 1 822 ? -19.188 18.5 30.281 1 89.56 822 GLN A O 1
ATOM 6510 N N . VAL A 1 823 ? -21.156 17.5 30.078 1 88.88 823 VAL A N 1
ATOM 6511 C CA . VAL A 1 823 ? -20.812 16.797 28.844 1 88.88 823 VAL A CA 1
ATOM 6512 C C . VAL A 1 823 ? -20.547 17.812 27.719 1 88.88 823 VAL A C 1
ATOM 6514 O O . VAL A 1 823 ? -19.625 17.641 26.922 1 88.88 823 VAL A O 1
ATOM 6517 N N . VAL A 1 824 ? -21.328 18.859 27.734 1 90.31 824 VAL A N 1
ATOM 6518 C CA . VAL A 1 824 ? -21.203 19.875 26.688 1 90.31 824 VAL A CA 1
ATOM 6519 C C . VAL A 1 824 ? -19.891 20.641 26.875 1 90.31 824 VAL A C 1
ATOM 6521 O O . VAL A 1 824 ? -19.188 20.922 25.906 1 90.31 824 VAL A O 1
ATOM 6524 N N . THR A 1 825 ? -19.547 20.953 28.109 1 90.38 825 THR A N 1
ATOM 6525 C CA . THR A 1 825 ? -18.281 21.641 28.391 1 90.38 825 THR A CA 1
ATOM 6526 C C . THR A 1 825 ? -17.094 20.75 28.062 1 90.38 825 THR A C 1
ATOM 6528 O O . THR A 1 825 ? -16.078 21.234 27.562 1 90.38 825 THR A O 1
ATOM 6531 N N . ALA A 1 826 ? -17.25 19.531 28.312 1 90.25 826 ALA A N 1
ATOM 6532 C CA . ALA A 1 826 ? -16.188 18.578 28.031 1 90.25 826 ALA A CA 1
ATOM 6533 C C . ALA A 1 826 ? -15.938 18.469 26.531 1 90.25 826 ALA A C 1
ATOM 6535 O O . ALA A 1 826 ? -14.789 18.438 26.078 1 90.25 826 ALA A O 1
ATOM 6536 N N . GLN A 1 827 ? -16.953 18.359 25.797 1 87.75 827 GLN A N 1
ATOM 6537 C CA . GLN A 1 827 ? -16.828 18.219 24.359 1 87.75 827 GLN A CA 1
ATOM 6538 C C . GLN A 1 827 ? -16.234 19.469 23.719 1 87.75 827 GLN A C 1
ATOM 6540 O O . GLN A 1 827 ? -15.43 19.391 22.797 1 87.75 827 GLN A O 1
ATOM 6545 N N . ALA A 1 828 ? -16.641 20.609 24.172 1 87.69 828 ALA A N 1
ATOM 6546 C CA . ALA A 1 828 ? -16.078 21.875 23.688 1 87.69 828 ALA A CA 1
ATOM 6547 C C . ALA A 1 828 ? -14.594 21.969 24.031 1 87.69 828 ALA A C 1
ATOM 6549 O O . ALA A 1 828 ? -13.805 22.484 23.219 1 87.69 828 ALA A O 1
ATOM 6550 N N . SER A 1 829 ? -14.273 21.531 25.219 1 86.69 829 SER A N 1
ATOM 6551 C CA . SER A 1 829 ? -12.875 21.531 25.625 1 86.69 829 SER A CA 1
ATOM 6552 C C . SER A 1 829 ? -12.031 20.625 24.734 1 86.69 829 SER A C 1
ATOM 6554 O O . SER A 1 829 ? -10.898 20.953 24.391 1 86.69 829 SER A O 1
ATOM 6556 N N . LEU A 1 830 ? -12.586 19.516 24.375 1 85 830 LEU A N 1
ATOM 6557 C CA . LEU A 1 830 ? -11.906 18.578 23.484 1 85 830 LEU A CA 1
ATOM 6558 C C . LEU A 1 830 ? -11.656 19.203 22.125 1 85 830 LEU A C 1
ATOM 6560 O O . LEU A 1 830 ? -10.586 19.016 21.531 1 85 830 LEU A O 1
ATOM 6564 N N . GLY A 1 831 ? -12.625 19.891 21.688 1 77.12 831 GLY A N 1
ATOM 6565 C CA . GLY A 1 831 ? -12.523 20.531 20.391 1 77.12 831 GLY A CA 1
ATOM 6566 C C . GLY A 1 831 ? -11.484 21.625 20.344 1 77.12 831 GLY A C 1
ATOM 6567 O O . GLY A 1 831 ? -10.906 21.906 19.297 1 77.12 831 GLY A O 1
ATOM 6568 N N . CYS A 1 832 ? -11.164 22.219 21.469 1 77.94 832 CYS A N 1
ATOM 6569 C CA . CYS A 1 832 ? -10.188 23.297 21.547 1 77.94 832 CYS A CA 1
ATOM 6570 C C . CYS A 1 832 ? -8.844 22.781 22.047 1 77.94 832 CYS A C 1
ATOM 6572 O O . CYS A 1 832 ? -7.996 23.562 22.469 1 77.94 832 CYS A O 1
ATOM 6574 N N . ASN A 1 833 ? -8.664 21.547 22.156 1 78.25 833 ASN A N 1
ATOM 6575 C CA . ASN A 1 833 ? -7.441 20.844 22.547 1 78.25 833 ASN A CA 1
ATOM 6576 C C . ASN A 1 833 ? -7.105 21.094 24.016 1 78.25 833 ASN A C 1
ATOM 6578 O O . ASN A 1 833 ? -5.934 21.156 24.391 1 78.25 833 ASN A O 1
ATOM 6582 N N . ALA A 1 834 ? -8.141 21.516 24.766 1 82 834 ALA A N 1
ATOM 6583 C CA . ALA A 1 834 ? -7.984 21.594 26.219 1 82 834 ALA A CA 1
ATOM 6584 C C . ALA A 1 834 ? -8.336 20.266 26.875 1 82 834 ALA A C 1
ATOM 6586 O O . ALA A 1 834 ? -9.383 20.141 27.531 1 82 834 ALA A O 1
ATOM 6587 N N . TYR A 1 835 ? -7.453 19.406 26.828 1 85.56 835 TYR A N 1
ATOM 6588 C CA . TYR A 1 835 ? -7.754 18.016 27.156 1 85.56 835 TYR A CA 1
ATOM 6589 C C . TYR A 1 835 ? -7.875 17.828 28.656 1 85.56 835 TYR A C 1
ATOM 6591 O O . TYR A 1 835 ? -8.703 17.031 29.125 1 85.56 835 TYR A O 1
ATOM 6599 N N . ALA A 1 836 ? -7.07 18.547 29.453 1 84.5 836 ALA A N 1
ATOM 6600 C CA . ALA A 1 836 ? -7.168 18.422 30.906 1 84.5 836 ALA A CA 1
ATOM 6601 C C . ALA A 1 836 ? -8.531 18.875 31.406 1 84.5 836 ALA A C 1
ATOM 6603 O O . ALA A 1 836 ? -9.117 18.25 32.281 1 84.5 836 ALA A O 1
ATOM 6604 N N . ARG A 1 837 ? -9.016 19.906 30.875 1 87.19 837 ARG A N 1
ATOM 6605 C CA . ARG A 1 837 ? -10.344 20.422 31.234 1 87.19 837 ARG A CA 1
ATOM 6606 C C . ARG A 1 837 ? -11.438 19.453 30.781 1 87.19 837 ARG A C 1
ATOM 6608 O O . ARG A 1 837 ? -12.422 19.25 31.484 1 87.19 837 ARG A O 1
ATOM 6615 N N . ALA A 1 838 ? -11.258 18.969 29.625 1 90.19 838 ALA A N 1
ATOM 6616 C CA . ALA A 1 838 ? -12.219 17.984 29.109 1 90.19 838 ALA A CA 1
ATOM 6617 C C . ALA A 1 838 ? -12.328 16.797 30.047 1 90.19 838 ALA A C 1
ATOM 6619 O O . ALA A 1 838 ? -13.43 16.297 30.312 1 90.19 838 ALA A O 1
ATOM 6620 N N . LEU A 1 839 ? -11.172 16.344 30.609 1 91.12 839 LEU A N 1
ATOM 6621 C CA . LEU A 1 839 ? -11.164 15.203 31.516 1 91.12 839 LEU A CA 1
ATOM 6622 C C . LEU A 1 839 ? -11.875 15.531 32.812 1 91.12 839 LEU A C 1
ATOM 6624 O O . LEU A 1 839 ? -12.664 14.727 33.312 1 91.12 839 LEU A O 1
ATOM 6628 N N . MET A 1 840 ? -11.617 16.719 33.344 1 90.19 840 MET A N 1
ATOM 6629 C CA . MET A 1 840 ? -12.219 17.125 34.594 1 90.19 840 MET A CA 1
ATOM 6630 C C . MET A 1 840 ? -13.742 17.141 34.5 1 90.19 840 MET A C 1
ATOM 6632 O O . MET A 1 840 ? -14.422 16.562 35.344 1 90.19 840 MET A O 1
ATOM 6636 N N . HIS A 1 841 ? -14.273 17.734 33.5 1 91.56 841 HIS A N 1
ATOM 6637 C CA . HIS A 1 841 ? -15.719 17.859 33.344 1 91.56 841 HIS A CA 1
ATOM 6638 C C . HIS A 1 841 ? -16.359 16.5 33.031 1 91.56 841 HIS A C 1
ATOM 6640 O O . HIS A 1 841 ? -17.453 16.203 33.5 1 91.56 841 HIS A O 1
ATOM 6646 N N . TYR A 1 842 ? -15.68 15.75 32.188 1 92.31 842 TYR A N 1
ATOM 6647 C CA . TYR A 1 842 ? -16.266 14.477 31.812 1 92.31 842 TYR A CA 1
ATOM 6648 C C . TYR A 1 842 ? -16.25 13.492 32.969 1 92.31 842 TYR A C 1
ATOM 6650 O O . TYR A 1 842 ? -17.172 12.68 33.125 1 92.31 842 TYR A O 1
ATOM 6658 N N . GLU A 1 843 ? -15.164 13.516 33.75 1 90.31 843 GLU A N 1
ATOM 6659 C CA . GLU A 1 843 ? -15.125 12.68 34.938 1 90.31 843 GLU A CA 1
ATOM 6660 C C . GLU A 1 843 ? -16.281 13 35.875 1 90.31 843 GLU A C 1
ATOM 6662 O O . GLU A 1 843 ? -16.844 12.109 36.531 1 90.31 843 GLU A O 1
ATOM 6667 N N . GLN A 1 844 ? -16.562 14.312 36 1 87.75 844 GLN A N 1
ATOM 6668 C CA . GLN A 1 844 ? -17.688 14.734 36.844 1 87.75 844 GLN A CA 1
ATOM 6669 C C . GLN A 1 844 ? -19 14.203 36.281 1 87.75 844 GLN A C 1
ATOM 6671 O O . GLN A 1 844 ? -19.891 13.797 37.062 1 87.75 844 GLN A O 1
ATOM 6676 N N . HIS A 1 845 ? -19.047 14.203 35 1 87.62 845 HIS A N 1
ATOM 6677 C CA . HIS A 1 845 ? -20.234 13.656 34.375 1 87.62 845 HIS A CA 1
ATOM 6678 C C . HIS A 1 845 ? -20.375 12.164 34.625 1 87.62 845 HIS A C 1
ATOM 6680 O O . HIS A 1 845 ? -21.469 11.688 34.938 1 87.62 845 HIS A O 1
ATOM 6686 N N . VAL A 1 846 ? -19.297 11.414 34.562 1 88.62 846 VAL A N 1
ATOM 6687 C CA . VAL A 1 846 ? -19.297 9.969 34.75 1 88.62 846 VAL A CA 1
ATOM 6688 C C . VAL A 1 846 ? -19.641 9.633 36.188 1 88.62 846 VAL A C 1
ATOM 6690 O O . VAL A 1 846 ? -20.328 8.648 36.438 1 88.62 846 VAL A O 1
ATOM 6693 N N . ARG A 1 847 ? -19.219 10.461 37.062 1 85 847 ARG A N 1
ATOM 6694 C CA . ARG A 1 847 ? -19.5 10.242 38.5 1 85 847 ARG A CA 1
ATOM 6695 C C . ARG A 1 847 ? -21 10.367 38.781 1 85 847 ARG A C 1
ATOM 6697 O O . ARG A 1 847 ? -21.547 9.617 39.562 1 85 847 ARG A O 1
ATOM 6704 N N . VAL A 1 848 ? -21.578 11.219 38.094 1 82.31 848 VAL A N 1
ATOM 6705 C CA . VAL A 1 848 ? -23.016 11.445 38.281 1 82.31 848 VAL A CA 1
ATOM 6706 C C . VAL A 1 848 ? -23.797 10.289 37.688 1 82.31 848 VAL A C 1
ATOM 6708 O O . VAL A 1 848 ? -24.766 9.805 38.312 1 82.31 848 VAL A O 1
ATOM 6711 N N . ILE A 1 849 ? -23.344 9.812 36.5 1 82.88 849 ILE A N 1
ATOM 6712 C CA . ILE A 1 849 ? -24.109 8.789 35.812 1 82.88 849 ILE A CA 1
ATOM 6713 C C . ILE A 1 849 ? -23.828 7.418 36.406 1 82.88 849 ILE A C 1
ATOM 6715 O O . ILE A 1 849 ? -24.688 6.535 36.375 1 82.88 849 ILE A O 1
ATOM 6719 N N . ARG A 1 850 ? -22.578 7.191 36.844 1 79.88 850 ARG A N 1
ATOM 6720 C CA . ARG A 1 850 ? -22.188 5.891 37.375 1 79.88 850 ARG A CA 1
ATOM 6721 C C . ARG A 1 850 ? -23.172 5.426 38.438 1 79.88 850 ARG A C 1
ATOM 6723 O O . ARG A 1 850 ? -23.469 4.234 38.562 1 79.88 850 ARG A O 1
ATOM 6730 N N . ASN A 1 851 ? -23.734 6.34 39.219 1 72.94 851 ASN A N 1
ATOM 6731 C CA . ASN A 1 851 ? -24.641 6.016 40.344 1 72.94 851 ASN A CA 1
ATOM 6732 C C . ASN A 1 851 ? -26.047 5.695 39.844 1 72.94 851 ASN A C 1
ATOM 6734 O O . ASN A 1 851 ? -26.828 5.062 40.562 1 72.94 851 ASN A O 1
ATOM 6738 N N . SER A 1 852 ? -26.312 6.086 38.625 1 71 852 SER A N 1
ATOM 6739 C CA . SER A 1 852 ? -27.688 5.945 38.156 1 71 852 SER A CA 1
ATOM 6740 C C . SER A 1 852 ? -27.797 4.984 37 1 71 852 SER A C 1
ATOM 6742 O O . SER A 1 852 ? -28.875 4.512 36.656 1 71 852 SER A O 1
ATOM 6744 N N . SER A 1 853 ? -26.75 4.773 36.188 1 69.88 853 SER A N 1
ATOM 6745 C CA . SER A 1 853 ? -26.891 4.125 34.906 1 69.88 853 SER A CA 1
ATOM 6746 C C . SER A 1 853 ? -26.469 2.662 34.969 1 69.88 853 SER A C 1
ATOM 6748 O O . SER A 1 853 ? -25.703 2.27 35.844 1 69.88 853 SER A O 1
ATOM 6750 N N . ALA A 1 854 ? -27.094 1.896 34.094 1 70.44 854 ALA A N 1
ATOM 6751 C CA . ALA A 1 854 ? -26.812 0.474 33.906 1 70.44 854 ALA A CA 1
ATOM 6752 C C . ALA A 1 854 ? -25.422 0.265 33.281 1 70.44 854 ALA A C 1
ATOM 6754 O O . ALA A 1 854 ? -24.859 1.19 32.719 1 70.44 854 ALA A O 1
ATOM 6755 N N . ILE A 1 855 ? -24.859 -0.759 33.5 1 70.88 855 ILE A N 1
ATOM 6756 C CA . ILE A 1 855 ? -23.531 -1.138 33.062 1 70.88 855 ILE A CA 1
ATOM 6757 C C . ILE A 1 855 ? -23.406 -0.937 31.547 1 70.88 855 ILE A C 1
ATOM 6759 O O . ILE A 1 855 ? -22.344 -0.518 31.047 1 70.88 855 ILE A O 1
ATOM 6763 N N . VAL A 1 856 ? -24.469 -1.09 30.828 1 73.31 856 VAL A N 1
ATOM 6764 C CA . VAL A 1 856 ? -24.438 -0.998 29.375 1 73.31 856 VAL A CA 1
ATOM 6765 C C . VAL A 1 856 ? -24.297 0.463 28.953 1 73.31 856 VAL A C 1
ATOM 6767 O O . VAL A 1 856 ? -23.594 0.774 27.984 1 73.31 856 VAL A O 1
ATOM 6770 N N . GLU A 1 857 ? -24.953 1.297 29.672 1 76.88 857 GLU A N 1
ATOM 6771 C CA . GLU A 1 857 ? -24.922 2.715 29.344 1 76.88 857 GLU A CA 1
ATOM 6772 C C . GLU A 1 857 ? -23.562 3.322 29.656 1 76.88 857 GLU A C 1
ATOM 6774 O O . GLU A 1 857 ? -23.141 4.301 29.031 1 76.88 857 GLU A O 1
ATOM 6779 N N . MET A 1 858 ? -22.922 2.686 30.547 1 85 858 MET A N 1
ATOM 6780 C CA . MET A 1 858 ? -21.625 3.189 30.969 1 85 858 MET A CA 1
ATOM 6781 C C . MET A 1 858 ? -20.562 2.9 29.906 1 85 858 MET A C 1
ATOM 6783 O O . MET A 1 858 ? -19.516 3.539 29.891 1 85 858 MET A O 1
ATOM 6787 N N . GLN A 1 859 ? -20.891 2.012 29.047 1 83.19 859 GLN A N 1
ATOM 6788 C CA . GLN A 1 859 ? -19.891 1.636 28.062 1 83.19 859 GLN A CA 1
ATOM 6789 C C . GLN A 1 859 ? -19.609 2.789 27.094 1 83.19 859 GLN A C 1
ATOM 6791 O O . GLN A 1 859 ? -18.453 3.002 26.688 1 83.19 859 GLN A O 1
ATOM 6796 N N . SER A 1 860 ? -20.594 3.486 26.766 1 84.62 860 SER A N 1
ATOM 6797 C CA . SER A 1 860 ? -20.391 4.633 25.891 1 84.62 860 SER A CA 1
ATOM 6798 C C . SER A 1 860 ? -19.594 5.73 26.578 1 84.62 860 SER A C 1
ATOM 6800 O O . SER A 1 860 ? -18.797 6.422 25.953 1 84.62 860 SER A O 1
ATOM 6802 N N . ALA A 1 861 ? -19.812 5.848 27.875 1 87.5 861 ALA A N 1
ATOM 6803 C CA . ALA A 1 861 ? -19.078 6.848 28.656 1 87.5 861 ALA A CA 1
ATOM 6804 C C . ALA A 1 861 ? -17.609 6.473 28.781 1 87.5 861 ALA A C 1
ATOM 6806 O O . ALA A 1 861 ? -16.734 7.34 28.719 1 87.5 861 ALA A O 1
ATOM 6807 N N . TYR A 1 862 ? -17.406 5.242 28.938 1 87.12 862 TYR A N 1
ATOM 6808 C CA . TYR A 1 862 ? -16.016 4.781 29.031 1 87.12 862 TYR A CA 1
ATOM 6809 C C . TYR A 1 862 ? -15.289 4.965 27.703 1 87.12 862 TYR A C 1
ATOM 6811 O O . TYR A 1 862 ? -14.094 5.254 27.688 1 87.12 862 TYR A O 1
ATOM 6819 N N . ALA A 1 863 ? -15.977 4.777 26.672 1 87.94 863 ALA A N 1
ATOM 6820 C CA . ALA A 1 863 ? -15.383 4.992 25.359 1 87.94 863 ALA A CA 1
ATOM 6821 C C . ALA A 1 863 ? -14.938 6.441 25.188 1 87.94 863 ALA A C 1
ATOM 6823 O O . ALA A 1 863 ? -13.883 6.707 24.594 1 87.94 863 ALA A O 1
ATOM 6824 N N . GLU A 1 864 ? -15.711 7.301 25.672 1 88 864 GLU A N 1
ATOM 6825 C CA . GLU A 1 864 ? -15.367 8.719 25.578 1 88 864 GLU A CA 1
ATOM 6826 C C . GLU A 1 864 ? -14.18 9.055 26.469 1 88 864 GLU A C 1
ATOM 6828 O O . GLU A 1 864 ? -13.344 9.891 26.125 1 88 864 GLU A O 1
ATOM 6833 N N . LEU A 1 865 ? -14.164 8.492 27.609 1 89.19 865 LEU A N 1
ATOM 6834 C CA . LEU A 1 865 ? -13.039 8.703 28.5 1 89.19 865 LEU A CA 1
ATOM 6835 C C . LEU A 1 865 ? -11.742 8.18 27.875 1 89.19 865 LEU A C 1
ATOM 6837 O O . LEU A 1 865 ? -10.68 8.773 28.062 1 89.19 865 LEU A O 1
ATOM 6841 N N . GLN A 1 866 ? -11.859 7.059 27.203 1 88.62 866 GLN A N 1
ATOM 6842 C CA . GLN A 1 866 ? -10.703 6.512 26.5 1 88.62 866 GLN A CA 1
ATOM 6843 C C . GLN A 1 866 ? -10.172 7.496 25.453 1 88.62 866 GLN A C 1
ATOM 6845 O O . GLN A 1 866 ? -8.961 7.668 25.312 1 88.62 866 GLN A O 1
ATOM 6850 N N . ARG A 1 867 ? -11.016 8.078 24.797 1 87.69 867 ARG A N 1
ATOM 6851 C CA . ARG A 1 867 ? -10.648 9.047 23.781 1 87.69 867 ARG A CA 1
ATOM 6852 C C . ARG A 1 867 ? -9.93 10.242 24.391 1 87.69 867 ARG A C 1
ATOM 6854 O O . ARG A 1 867 ? -8.938 10.734 23.828 1 87.69 867 ARG A O 1
ATOM 6861 N N . ILE A 1 868 ? -10.391 10.703 25.5 1 89.25 868 ILE A N 1
ATOM 6862 C CA . ILE A 1 868 ? -9.797 11.852 26.172 1 89.25 868 ILE A CA 1
ATOM 6863 C C . ILE A 1 868 ? -8.406 11.492 26.688 1 89.25 868 ILE A C 1
ATOM 6865 O O . ILE A 1 868 ? -7.461 12.266 26.531 1 89.25 868 ILE A O 1
ATOM 6869 N N . TYR A 1 869 ? -8.328 10.352 27.297 1 86.88 869 TYR A N 1
ATOM 6870 C CA . TYR A 1 869 ? -7.035 9.906 27.797 1 86.88 869 TYR A CA 1
ATOM 6871 C C . TYR A 1 869 ? -6.035 9.734 26.656 1 86.88 869 TYR A C 1
ATOM 6873 O O . TYR A 1 869 ? -4.84 9.984 26.828 1 86.88 869 TYR A O 1
ATOM 6881 N N . ALA A 1 870 ? -6.52 9.242 25.609 1 85.69 870 ALA A N 1
ATOM 6882 C CA . ALA A 1 870 ? -5.66 9.086 24.438 1 85.69 870 ALA A CA 1
ATOM 6883 C C . ALA A 1 870 ? -5.082 10.422 24 1 85.69 870 ALA A C 1
ATOM 6885 O O . ALA A 1 870 ? -3.906 10.508 23.641 1 85.69 870 ALA A O 1
ATOM 6886 N N . GLN A 1 871 ? -5.91 11.461 24.047 1 81 871 GLN A N 1
ATOM 6887 C CA . GLN A 1 871 ? -5.457 12.781 23.625 1 81 871 GLN A CA 1
ATOM 6888 C C . GLN A 1 871 ? -4.488 13.375 24.641 1 81 871 GLN A C 1
ATOM 6890 O O . GLN A 1 871 ? -3.625 14.18 24.297 1 81 871 GLN A O 1
ATOM 6895 N N . LEU A 1 872 ? -4.652 12.938 25.844 1 81.81 872 LEU A N 1
ATOM 6896 C CA . LEU A 1 872 ? -3.758 13.383 26.906 1 81.81 872 LEU A CA 1
ATOM 6897 C C . LEU A 1 872 ? -2.455 12.594 26.891 1 81.81 872 LEU A C 1
ATOM 6899 O O . LEU A 1 872 ? -1.519 12.906 27.625 1 81.81 872 LEU A O 1
ATOM 6903 N N . GLU A 1 873 ? -2.367 11.594 26.031 1 75.88 873 GLU A N 1
ATOM 6904 C CA . GLU A 1 873 ? -1.195 10.734 25.891 1 75.88 873 GLU A CA 1
ATOM 6905 C C . GLU A 1 873 ? -0.831 10.086 27.234 1 75.88 873 GLU A C 1
ATOM 6907 O O . GLU A 1 873 ? 0.323 10.148 27.656 1 75.88 873 GLU A O 1
ATOM 6912 N N . ASP A 1 874 ? -1.844 9.68 27.922 1 81.25 874 ASP A N 1
ATOM 6913 C CA . ASP A 1 874 ? -1.679 8.945 29.188 1 81.25 874 ASP A CA 1
ATOM 6914 C C . ASP A 1 874 ? -1.991 7.465 29 1 81.25 874 ASP A C 1
ATOM 6916 O O . ASP A 1 874 ? -3.094 7.012 29.312 1 81.25 874 ASP A O 1
ATOM 6920 N N . PRO A 1 875 ? -0.99 6.715 28.609 1 79.81 875 PRO A N 1
ATOM 6921 C CA . PRO A 1 875 ? -1.242 5.305 28.297 1 79.81 875 PRO A CA 1
ATOM 6922 C C . PRO A 1 875 ? -1.647 4.496 29.531 1 79.81 875 PRO A C 1
ATOM 6924 O O . PRO A 1 875 ? -2.439 3.557 29.422 1 79.81 875 PRO A O 1
ATOM 6927 N N . ASP A 1 876 ? -1.21 4.875 30.672 1 81 876 ASP A N 1
ATOM 6928 C CA . ASP A 1 876 ? -1.535 4.129 31.875 1 81 876 ASP A CA 1
ATOM 6929 C C . ASP A 1 876 ? -3.02 4.246 32.219 1 81 876 ASP A C 1
ATOM 6931 O O . ASP A 1 876 ? -3.676 3.246 32.5 1 81 876 ASP A O 1
ATOM 6935 N N . SER A 1 877 ? -3.482 5.508 32.188 1 85.38 877 SER A N 1
ATOM 6936 C CA . SER A 1 877 ? -4.898 5.711 32.469 1 85.38 877 SER A CA 1
ATOM 6937 C C . SER A 1 877 ? -5.777 5.074 31.406 1 85.38 877 SER A C 1
ATOM 6939 O O . SER A 1 877 ? -6.875 4.594 31.703 1 85.38 877 SER A O 1
ATOM 6941 N N . LEU A 1 878 ? -5.293 5.148 30.25 1 86.06 878 LEU A N 1
ATOM 6942 C CA . LEU A 1 878 ? -6.035 4.543 29.141 1 86.06 878 LEU A CA 1
ATOM 6943 C C . LEU A 1 878 ? -6.152 3.033 29.344 1 86.06 878 LEU A C 1
ATOM 6945 O O . LEU A 1 878 ? -7.223 2.459 29.125 1 86.06 878 LEU A O 1
ATOM 6949 N N . GLN A 1 879 ? -5.062 2.344 29.734 1 80.31 879 GLN A N 1
ATOM 6950 C CA . GLN A 1 879 ? -5.09 0.906 29.984 1 80.31 879 GLN A CA 1
ATOM 6951 C C . GLN A 1 879 ? -5.996 0.568 31.172 1 80.31 879 GLN A C 1
ATOM 6953 O O . GLN A 1 879 ? -6.688 -0.452 31.156 1 80.31 879 GLN A O 1
ATOM 6958 N N . GLY A 1 880 ? -5.977 1.505 32.125 1 82 880 GLY A N 1
ATOM 6959 C CA . GLY A 1 880 ? -6.832 1.303 33.281 1 82 880 GLY A CA 1
ATOM 6960 C C . GLY A 1 880 ? -8.312 1.33 32.938 1 82 880 GLY A C 1
ATOM 6961 O O . GLY A 1 880 ? -9.07 0.462 33.375 1 82 880 GLY A O 1
ATOM 6962 N N . ILE A 1 881 ? -8.672 2.262 32.156 1 85.5 881 ILE A N 1
ATOM 6963 C CA . ILE A 1 881 ? -10.086 2.406 31.828 1 85.5 881 ILE A CA 1
ATOM 6964 C C . ILE A 1 881 ? -10.5 1.298 30.859 1 85.5 881 ILE A C 1
ATOM 6966 O O . ILE A 1 881 ? -11.664 0.901 30.828 1 85.5 881 ILE A O 1
ATOM 6970 N N . SER A 1 882 ? -9.586 0.831 30.047 1 82 882 SER A N 1
ATOM 6971 C CA . SER A 1 882 ? -9.859 -0.214 29.062 1 82 882 SER A CA 1
ATOM 6972 C C . SER A 1 882 ? -10.266 -1.517 29.75 1 82 882 SER A C 1
ATOM 6974 O O . SER A 1 882 ? -10.93 -2.361 29.141 1 82 882 SER A O 1
ATOM 6976 N N . THR A 1 883 ? -9.914 -1.688 30.984 1 77.69 883 THR A N 1
ATOM 6977 C CA . THR A 1 883 ? -10.281 -2.883 31.734 1 77.69 883 THR A CA 1
ATOM 6978 C C . THR A 1 883 ? -11.766 -2.877 32.062 1 77.69 883 THR A C 1
ATOM 6980 O O . THR A 1 883 ? -12.352 -3.928 32.344 1 77.69 883 THR A O 1
ATOM 6983 N N . LEU A 1 884 ? -12.367 -1.707 32.062 1 79.12 884 LEU A N 1
ATOM 6984 C CA . LEU A 1 884 ? -13.781 -1.58 32.406 1 79.12 884 LEU A CA 1
ATOM 6985 C C . LEU A 1 884 ? -14.672 -1.785 31.203 1 79.12 884 LEU A C 1
ATOM 6987 O O . LEU A 1 884 ? -15.891 -1.922 31.328 1 79.12 884 LEU A O 1
ATOM 6991 N N . VAL A 1 885 ? -14.008 -1.878 30.078 1 81.5 885 VAL A N 1
ATOM 6992 C CA . VAL A 1 885 ? -14.766 -2.094 28.859 1 81.5 885 VAL A CA 1
ATOM 6993 C C . VAL A 1 885 ? -15.031 -3.584 28.672 1 81.5 885 VAL A C 1
ATOM 6995 O O . VAL A 1 885 ? -14.109 -4.395 28.688 1 81.5 885 VAL A O 1
ATOM 6998 N N . LEU A 1 886 ? -16.266 -4.039 28.547 1 72.88 886 LEU A N 1
ATOM 6999 C CA . LEU A 1 886 ? -16.656 -5.441 28.484 1 72.88 886 LEU A CA 1
ATOM 7000 C C . LEU A 1 886 ? -16.344 -6.035 27.109 1 72.88 886 LEU A C 1
ATOM 7002 O O . LEU A 1 886 ? -15.773 -7.133 27.016 1 72.88 886 LEU A O 1
ATOM 7006 N N . SER A 1 887 ? -16.734 -5.418 26.031 1 76 887 SER A N 1
ATOM 7007 C CA . SER A 1 887 ? -16.484 -5.867 24.672 1 76 887 SER A CA 1
ATOM 7008 C C . SER A 1 887 ? -15.914 -4.742 23.812 1 76 887 SER A C 1
ATOM 7010 O O . SER A 1 887 ? -16.656 -3.984 23.188 1 76 887 SER A O 1
ATOM 7012 N N . PRO A 1 888 ? -14.602 -4.711 23.859 1 81.75 888 PRO A N 1
ATOM 7013 C CA . PRO A 1 888 ? -14 -3.607 23.109 1 81.75 888 PRO A CA 1
ATOM 7014 C C . PRO A 1 888 ? -14.289 -3.691 21.609 1 81.75 888 PRO A C 1
ATOM 7016 O O . PRO A 1 888 ? -14.203 -4.77 21.016 1 81.75 888 PRO A O 1
ATOM 7019 N N . THR A 1 889 ? -14.766 -2.637 21.109 1 85.81 889 THR A N 1
ATOM 7020 C CA . THR A 1 889 ? -14.953 -2.529 19.672 1 85.81 889 THR A CA 1
ATOM 7021 C C . THR A 1 889 ? -13.609 -2.416 18.953 1 85.81 889 THR A C 1
ATOM 7023 O O . THR A 1 889 ? -12.578 -2.193 19.578 1 85.81 889 THR A O 1
ATOM 7026 N N . LEU A 1 890 ? -13.625 -2.586 17.703 1 87.69 890 LEU A N 1
ATOM 7027 C CA . LEU A 1 890 ? -12.414 -2.469 16.891 1 87.69 890 LEU A CA 1
ATOM 7028 C C . LEU A 1 890 ? -11.789 -1.086 17.047 1 87.69 890 LEU A C 1
ATOM 7030 O O . LEU A 1 890 ? -10.57 -0.959 17.141 1 87.69 890 LEU A O 1
ATOM 7034 N N . ASP A 1 891 ? -12.578 -0.045 17.172 1 88.38 891 ASP A N 1
ATOM 7035 C CA . ASP A 1 891 ? -12.094 1.324 17.328 1 88.38 891 ASP A CA 1
ATOM 7036 C C . ASP A 1 891 ? -11.406 1.521 18.672 1 88.38 891 ASP A C 1
ATOM 7038 O O . ASP A 1 891 ? -10.406 2.244 18.766 1 88.38 891 ASP A O 1
ATOM 7042 N N . GLN A 1 892 ? -11.906 0.935 19.625 1 87.62 892 GLN A N 1
ATOM 7043 C CA . GLN A 1 892 ? -11.32 1.038 20.953 1 87.62 892 GLN A CA 1
ATOM 7044 C C . GLN A 1 892 ? -9.977 0.308 21.016 1 87.62 892 GLN A C 1
ATOM 7046 O O . GLN A 1 892 ? -9.055 0.762 21.703 1 87.62 892 GLN A O 1
ATOM 7051 N N . GLN A 1 893 ? -9.945 -0.782 20.312 1 87.75 893 GLN A N 1
ATOM 7052 C CA . GLN A 1 893 ? -8.68 -1.511 20.266 1 87.75 893 GLN A CA 1
ATOM 7053 C C . GLN A 1 893 ? -7.617 -0.708 19.516 1 87.75 893 GLN A C 1
ATOM 7055 O O . GLN A 1 893 ? -6.457 -0.674 19.938 1 87.75 893 GLN A O 1
ATOM 7060 N N . ILE A 1 894 ? -8.039 -0.106 18.438 1 91.69 894 ILE A N 1
ATOM 7061 C CA . ILE A 1 894 ? -7.125 0.733 17.672 1 91.69 894 ILE A CA 1
ATOM 7062 C C . ILE A 1 894 ? -6.578 1.853 18.547 1 91.69 894 ILE A C 1
ATOM 7064 O O . ILE A 1 894 ? -5.371 2.105 18.562 1 91.69 894 ILE A O 1
ATOM 7068 N N . LEU A 1 895 ? -7.477 2.516 19.266 1 89.31 895 LEU A N 1
ATOM 7069 C CA . LEU A 1 895 ? -7.102 3.621 20.156 1 89.31 895 LEU A CA 1
ATOM 7070 C C . LEU A 1 895 ? -6.094 3.164 21.203 1 89.31 895 LEU A C 1
ATOM 7072 O O . LEU A 1 895 ? -5.121 3.871 21.484 1 89.31 895 LEU A O 1
ATOM 7076 N N . THR A 1 896 ? -6.273 2.033 21.719 1 86 896 THR A N 1
ATOM 7077 C CA . THR A 1 896 ? -5.387 1.499 22.75 1 86 896 THR A CA 1
ATOM 7078 C C . THR A 1 896 ? -4.012 1.184 22.172 1 86 896 THR A C 1
ATOM 7080 O O . THR A 1 896 ? -2.988 1.53 22.766 1 86 896 THR A O 1
ATOM 7083 N N . HIS A 1 897 ? -3.998 0.5 21.047 1 88.75 897 HIS A N 1
ATOM 7084 C CA . HIS A 1 897 ? -2.732 0.134 20.422 1 88.75 897 HIS A CA 1
ATOM 7085 C C . HIS A 1 897 ? -1.928 1.371 20.047 1 88.75 897 HIS A C 1
ATOM 7087 O O . HIS A 1 897 ? -0.712 1.415 20.25 1 88.75 897 HIS A O 1
ATOM 7093 N N . GLU A 1 898 ? -2.572 2.383 19.484 1 88.38 898 GLU A N 1
ATOM 7094 C CA . GLU A 1 898 ? -1.896 3.602 19.047 1 88.38 898 GLU A CA 1
ATOM 7095 C C . GLU A 1 898 ? -1.264 4.332 20.234 1 88.38 898 GLU A C 1
ATOM 7097 O O . GLU A 1 898 ? -0.156 4.863 20.125 1 88.38 898 GLU A O 1
ATOM 7102 N N . ASN A 1 899 ? -1.953 4.367 21.297 1 85 899 ASN A N 1
ATOM 7103 C CA . ASN A 1 899 ? -1.491 5.133 22.453 1 85 899 ASN A CA 1
ATOM 7104 C C . ASN A 1 899 ? -0.349 4.426 23.172 1 85 899 ASN A C 1
ATOM 7106 O O . ASN A 1 899 ? 0.472 5.07 23.828 1 85 899 ASN A O 1
ATOM 7110 N N . VAL A 1 900 ? -0.33 3.043 23.078 1 80.75 900 VAL A N 1
ATOM 7111 C CA . VAL A 1 900 ? 0.751 2.295 23.703 1 80.75 900 VAL A CA 1
ATOM 7112 C C . VAL A 1 900 ? 1.937 2.193 22.75 1 80.75 900 VAL A C 1
ATOM 7114 O O . VAL A 1 900 ? 3.029 1.778 23.141 1 80.75 900 VAL A O 1
ATOM 7117 N N . GLY A 1 901 ? 1.709 2.645 21.594 1 81.56 901 GLY A N 1
ATOM 7118 C CA . GLY A 1 901 ? 2.793 2.664 20.625 1 81.56 901 GLY A CA 1
ATOM 7119 C C . GLY A 1 901 ? 2.904 1.379 19.828 1 81.56 901 GLY A C 1
ATOM 7120 O O . GLY A 1 901 ? 3.943 1.107 19.219 1 81.56 901 GLY A O 1
ATOM 7121 N N . ARG A 1 902 ? 1.96 0.475 19.906 1 87.75 902 ARG A N 1
ATOM 7122 C CA . ARG A 1 902 ? 1.944 -0.753 19.109 1 87.75 902 ARG A CA 1
ATOM 7123 C C . ARG A 1 902 ? 1.286 -0.523 17.75 1 87.75 902 ARG A C 1
ATOM 7125 O O . ARG A 1 902 ? 0.218 -1.071 17.484 1 87.75 902 ARG A O 1
ATOM 7132 N N . TRP A 1 903 ? 1.998 0.101 16.922 1 90.31 903 TRP A N 1
ATOM 7133 C CA . TRP A 1 903 ? 1.451 0.582 15.664 1 90.31 903 TRP A CA 1
ATOM 7134 C C . TRP A 1 903 ? 1.235 -0.572 14.695 1 90.31 903 TRP A C 1
ATOM 7136 O O . TRP A 1 903 ? 0.338 -0.52 13.844 1 90.31 903 TRP A O 1
ATOM 7146 N N . ALA A 1 904 ? 2.035 -1.678 14.766 1 89.25 904 ALA A N 1
ATOM 7147 C CA . ALA A 1 904 ? 1.826 -2.836 13.898 1 89.25 904 ALA A CA 1
ATOM 7148 C C . ALA A 1 904 ? 0.479 -3.496 14.18 1 89.25 904 ALA A C 1
ATOM 7150 O O . ALA A 1 904 ? -0.219 -3.916 13.258 1 89.25 904 ALA A O 1
ATOM 7151 N N . ASP A 1 905 ? 0.14 -3.66 15.43 1 90.19 905 ASP A N 1
ATOM 7152 C CA . ASP A 1 905 ? -1.152 -4.219 15.82 1 90.19 905 ASP A CA 1
ATOM 7153 C C . ASP A 1 905 ? -2.297 -3.314 15.367 1 90.19 905 ASP A C 1
ATOM 7155 O O . ASP A 1 905 ? -3.344 -3.801 14.93 1 90.19 905 ASP A O 1
ATOM 7159 N N . ALA A 1 906 ? -2.074 -2.01 15.555 1 93.56 906 ALA A N 1
ATOM 7160 C CA . ALA A 1 906 ? -3.084 -1.066 15.078 1 93.56 906 ALA A CA 1
ATOM 7161 C C . ALA A 1 906 ? -3.295 -1.202 13.57 1 93.56 906 ALA A C 1
ATOM 7163 O O . ALA A 1 906 ? -4.426 -1.103 13.086 1 93.56 906 ALA A O 1
ATOM 7164 N N . GLN A 1 907 ? -2.189 -1.348 12.867 1 93.94 907 GLN A N 1
ATOM 7165 C CA . GLN A 1 907 ? -2.271 -1.534 11.422 1 93.94 907 GLN A CA 1
ATOM 7166 C C . GLN A 1 907 ? -3.143 -2.736 11.07 1 93.94 907 GLN A C 1
ATOM 7168 O O . GLN A 1 907 ? -3.938 -2.68 10.125 1 93.94 907 GLN A O 1
ATOM 7173 N N . THR A 1 908 ? -2.91 -3.873 11.742 1 93.12 908 THR A N 1
ATOM 7174 C CA . THR A 1 908 ? -3.701 -5.078 11.523 1 93.12 908 THR A CA 1
ATOM 7175 C C . THR A 1 908 ? -5.18 -4.812 11.781 1 93.12 908 THR A C 1
ATOM 7177 O O . THR A 1 908 ? -6.043 -5.312 11.055 1 93.12 908 THR A O 1
ATOM 7180 N N . CYS A 1 909 ? -5.508 -4.016 12.82 1 94 909 CYS A N 1
ATOM 7181 C CA . CYS A 1 909 ? -6.887 -3.652 13.117 1 94 909 CYS A CA 1
ATOM 7182 C C . CYS A 1 909 ? -7.484 -2.822 11.984 1 94 909 CYS A C 1
ATOM 7184 O O . CYS A 1 909 ? -8.625 -3.051 11.578 1 94 909 CYS A O 1
ATOM 7186 N N . TYR A 1 910 ? -6.68 -1.804 11.547 1 94.5 910 TYR A N 1
ATOM 7187 C CA . TYR A 1 910 ? -7.16 -0.974 10.445 1 94.5 910 TYR A CA 1
ATOM 7188 C C . TYR A 1 910 ? -7.406 -1.813 9.195 1 94.5 910 TYR A C 1
ATOM 7190 O O . TYR A 1 910 ? -8.336 -1.542 8.438 1 94.5 910 TYR A O 1
ATOM 7198 N N . GLU A 1 911 ? -6.539 -2.83 8.961 1 92.38 911 GLU A N 1
ATOM 7199 C CA . GLU A 1 911 ? -6.707 -3.73 7.824 1 92.38 911 GLU A CA 1
ATOM 7200 C C . GLU A 1 911 ? -8.062 -4.438 7.875 1 92.38 911 GLU A C 1
ATOM 7202 O O . GLU A 1 911 ? -8.75 -4.539 6.859 1 92.38 911 GLU A O 1
ATOM 7207 N N . LEU A 1 912 ? -8.383 -5.016 9 1 91.5 912 LEU A N 1
ATOM 7208 C CA . LEU A 1 912 ? -9.672 -5.684 9.156 1 91.5 912 LEU A CA 1
ATOM 7209 C C . LEU A 1 912 ? -10.82 -4.703 8.945 1 91.5 912 LEU A C 1
ATOM 7211 O O . LEU A 1 912 ? -11.812 -5.035 8.281 1 91.5 912 LEU A O 1
ATOM 7215 N N . ALA A 1 913 ? -10.703 -3.463 9.516 1 92.81 913 ALA A N 1
ATOM 7216 C CA . ALA A 1 913 ? -11.734 -2.443 9.367 1 92.81 913 ALA A CA 1
ATOM 7217 C C . ALA A 1 913 ? -11.953 -2.1 7.895 1 92.81 913 ALA A C 1
ATOM 7219 O O . ALA A 1 913 ? -13.094 -1.896 7.461 1 92.81 913 ALA A O 1
ATOM 7220 N N . LEU A 1 914 ? -10.875 -2.051 7.172 1 91.31 914 LEU A N 1
ATOM 7221 C CA . LEU A 1 914 ? -10.945 -1.688 5.762 1 91.31 914 LEU A CA 1
ATOM 7222 C C . LEU A 1 914 ? -11.5 -2.842 4.93 1 91.31 914 LEU A C 1
ATOM 7224 O O . LEU A 1 914 ? -12.07 -2.625 3.859 1 91.31 914 LEU A O 1
ATOM 7228 N N . GLN A 1 915 ? -11.25 -4.109 5.348 1 87.25 915 GLN A N 1
ATOM 7229 C CA . GLN A 1 915 ? -11.836 -5.258 4.668 1 87.25 915 GLN A CA 1
ATOM 7230 C C . GLN A 1 915 ? -13.359 -5.258 4.809 1 87.25 915 GLN A C 1
ATOM 7232 O O . GLN A 1 915 ? -14.07 -5.684 3.9 1 87.25 915 GLN A O 1
ATOM 7237 N N . ILE A 1 916 ? -13.836 -4.746 5.996 1 85.19 916 ILE A N 1
ATOM 7238 C CA . ILE A 1 916 ? -15.266 -4.652 6.258 1 85.19 916 ILE A CA 1
ATOM 7239 C C . ILE A 1 916 ? -15.852 -3.463 5.5 1 85.19 916 ILE A C 1
ATOM 7241 O O . ILE A 1 916 ? -16.906 -3.582 4.863 1 85.19 916 ILE A O 1
ATOM 7245 N N . ASP A 1 917 ? -15.094 -2.244 5.562 1 88.75 917 ASP A N 1
ATOM 7246 C CA . ASP A 1 917 ? -15.516 -1.026 4.879 1 88.75 917 ASP A CA 1
ATOM 7247 C C . ASP A 1 917 ? -14.352 -0.397 4.113 1 88.75 917 ASP A C 1
ATOM 7249 O O . ASP A 1 917 ? -13.711 0.535 4.602 1 88.75 917 ASP A O 1
ATOM 7253 N N . PRO A 1 918 ? -14.125 -0.837 2.857 1 84.06 918 PRO A N 1
ATOM 7254 C CA . PRO A 1 918 ? -12.938 -0.433 2.102 1 84.06 918 PRO A CA 1
ATOM 7255 C C . PRO A 1 918 ? -12.953 1.046 1.723 1 84.06 918 PRO A C 1
ATOM 7257 O O . PRO A 1 918 ? -11.898 1.633 1.465 1 84.06 918 PRO A O 1
ATOM 7260 N N . GLU A 1 919 ? -14.102 1.816 1.723 1 82.5 919 GLU A N 1
ATOM 7261 C CA . GLU A 1 919 ? -14.18 3.189 1.234 1 82.5 919 GLU A CA 1
ATOM 7262 C C . GLU A 1 919 ? -14.211 4.188 2.391 1 82.5 919 GLU A C 1
ATOM 7264 O O . GLU A 1 919 ? -14.305 5.395 2.174 1 82.5 919 GLU A O 1
ATOM 7269 N N . ASN A 1 920 ? -13.984 3.654 3.627 1 88.19 920 ASN A N 1
ATOM 7270 C CA . ASN A 1 920 ? -13.977 4.555 4.773 1 88.19 920 ASN A CA 1
ATOM 7271 C C . ASN A 1 920 ? -12.695 5.379 4.836 1 88.19 920 ASN A C 1
ATOM 7273 O O . ASN A 1 920 ? -11.609 4.832 5.027 1 88.19 920 ASN A O 1
ATOM 7277 N N . GLN A 1 921 ? -12.797 6.68 4.766 1 86.12 921 GLN A N 1
ATOM 7278 C CA . GLN A 1 921 ? -11.648 7.574 4.691 1 86.12 921 GLN A CA 1
ATOM 7279 C C . GLN A 1 921 ? -10.922 7.645 6.031 1 86.12 921 GLN A C 1
ATOM 7281 O O . GLN A 1 921 ? -9.695 7.777 6.07 1 86.12 921 GLN A O 1
ATOM 7286 N N . ASP A 1 922 ? -11.641 7.625 7.137 1 88.38 922 ASP A N 1
ATOM 7287 C CA . ASP A 1 922 ? -11.023 7.699 8.461 1 88.38 922 ASP A CA 1
ATOM 7288 C C . ASP A 1 922 ? -10.102 6.508 8.703 1 88.38 922 ASP A C 1
ATOM 7290 O O . ASP A 1 922 ? -9.031 6.656 9.297 1 88.38 922 ASP A O 1
ATOM 7294 N N . TYR A 1 923 ? -10.578 5.312 8.273 1 92.06 923 TYR A N 1
ATOM 7295 C CA . TYR A 1 923 ? -9.75 4.121 8.438 1 92.06 923 TYR A CA 1
ATOM 7296 C C . TYR A 1 923 ? -8.539 4.164 7.516 1 92.06 923 TYR A C 1
ATOM 7298 O O . TYR A 1 923 ? -7.465 3.678 7.867 1 92.06 923 TYR A O 1
ATOM 7306 N N . GLN A 1 924 ? -8.727 4.727 6.336 1 91 924 GLN A N 1
ATOM 7307 C CA . GLN A 1 924 ? -7.59 4.879 5.426 1 91 924 GLN A CA 1
ATOM 7308 C C . GLN A 1 924 ? -6.527 5.797 6.023 1 91 924 GLN A C 1
ATOM 7310 O O . GLN A 1 924 ? -5.336 5.488 5.98 1 91 924 GLN A O 1
ATOM 7315 N N . LEU A 1 925 ? -6.957 6.953 6.586 1 91 925 LEU A N 1
ATOM 7316 C CA . LEU A 1 925 ? -6.035 7.895 7.207 1 91 925 LEU A CA 1
ATOM 7317 C C . LEU A 1 925 ? -5.367 7.273 8.43 1 91 925 LEU A C 1
ATOM 7319 O O . LEU A 1 925 ? -4.195 7.547 8.711 1 91 925 LEU A O 1
ATOM 7323 N N . GLY A 1 926 ? -6.18 6.512 9.133 1 93 926 GLY A N 1
ATOM 7324 C CA . GLY A 1 926 ? -5.621 5.805 10.273 1 93 926 GLY A CA 1
ATOM 7325 C C . GLY A 1 926 ? -4.523 4.832 9.891 1 93 926 GLY A C 1
ATOM 7326 O O . GLY A 1 926 ? -3.498 4.742 10.578 1 93 926 GLY A O 1
ATOM 7327 N N . LEU A 1 927 ? -4.746 4.043 8.812 1 94.62 927 LEU A N 1
ATOM 7328 C CA . LEU A 1 927 ? -3.736 3.113 8.312 1 94.62 927 LEU A CA 1
ATOM 7329 C C . LEU A 1 927 ? -2.467 3.855 7.91 1 94.62 927 LEU A C 1
ATOM 7331 O O . LEU A 1 927 ? -1.358 3.4 8.203 1 94.62 927 LEU A O 1
ATOM 7335 N N . LEU A 1 928 ? -2.621 4.984 7.23 1 93.62 928 LEU A N 1
ATOM 7336 C CA . LEU A 1 928 ? -1.477 5.785 6.805 1 93.62 928 LEU A CA 1
ATOM 7337 C C . LEU A 1 928 ? -0.708 6.32 8.008 1 93.62 928 LEU A C 1
ATOM 7339 O O . LEU A 1 928 ? 0.522 6.398 7.977 1 93.62 928 LEU A O 1
ATOM 7343 N N . ARG A 1 929 ? -1.407 6.68 9.055 1 92.75 929 ARG A N 1
ATOM 7344 C CA . ARG A 1 929 ? -0.757 7.129 10.281 1 92.75 929 ARG A CA 1
ATOM 7345 C C . ARG A 1 929 ? 0.097 6.023 10.891 1 92.75 929 ARG A C 1
ATOM 7347 O O . ARG A 1 929 ? 1.17 6.289 11.438 1 92.75 929 ARG A O 1
ATOM 7354 N N . CYS A 1 930 ? -0.407 4.824 10.812 1 94.06 930 CYS A N 1
ATOM 7355 C CA . CYS A 1 930 ? 0.367 3.697 11.312 1 94.06 930 CYS A CA 1
ATOM 7356 C C . CYS A 1 930 ? 1.658 3.523 10.523 1 94.06 930 CYS A C 1
ATOM 7358 O O . CYS A 1 930 ? 2.725 3.32 11.109 1 94.06 930 CYS A O 1
ATOM 7360 N N . LEU A 1 931 ? 1.528 3.613 9.211 1 94.06 931 LEU A N 1
ATOM 7361 C CA . LEU A 1 931 ? 2.707 3.473 8.359 1 94.06 931 LEU A CA 1
ATOM 7362 C C . LEU A 1 931 ? 3.717 4.582 8.641 1 94.06 931 LEU A C 1
ATOM 7364 O O . LEU A 1 931 ? 4.926 4.34 8.633 1 94.06 931 LEU A O 1
ATOM 7368 N N . GLN A 1 932 ? 3.223 5.754 8.922 1 92.19 932 GLN A N 1
ATOM 7369 C CA . GLN A 1 932 ? 4.074 6.895 9.242 1 92.19 932 GLN A CA 1
ATOM 7370 C C . GLN A 1 932 ? 4.855 6.656 10.531 1 92.19 932 GLN A C 1
ATOM 7372 O O . GLN A 1 932 ? 6.066 6.887 10.578 1 92.19 932 GLN A O 1
ATOM 7377 N N . HIS A 1 933 ? 4.172 6.207 11.562 1 90.06 933 HIS A N 1
ATOM 7378 C CA . HIS A 1 933 ? 4.793 6.02 12.867 1 90.06 933 HIS A CA 1
ATOM 7379 C C . HIS A 1 933 ? 5.738 4.82 12.852 1 90.06 933 HIS A C 1
ATOM 7381 O O . HIS A 1 933 ? 6.648 4.734 13.68 1 90.06 933 HIS A O 1
ATOM 7387 N N . LEU A 1 934 ? 5.52 3.926 11.891 1 91.69 934 LEU A N 1
ATOM 7388 C CA . LEU A 1 934 ? 6.414 2.781 11.742 1 91.69 934 LEU A CA 1
ATOM 7389 C C . LEU A 1 934 ? 7.625 3.143 10.883 1 91.69 934 LEU A C 1
ATOM 7391 O O . LEU A 1 934 ? 8.586 2.375 10.812 1 91.69 934 LEU A O 1
ATOM 7395 N N . GLY A 1 935 ? 7.645 4.324 10.297 1 89.62 935 GLY A N 1
ATOM 7396 C CA . GLY A 1 935 ? 8.742 4.773 9.453 1 89.62 935 GLY A CA 1
ATOM 7397 C C . GLY A 1 935 ? 8.672 4.219 8.047 1 89.62 935 GLY A C 1
ATOM 7398 O O . GLY A 1 935 ? 9.672 4.215 7.324 1 89.62 935 GLY A O 1
ATOM 7399 N N . HIS A 1 936 ? 7.461 3.658 7.621 1 92.69 936 HIS A N 1
ATOM 7400 C CA . HIS A 1 936 ? 7.297 3.078 6.293 1 92.69 936 HIS A CA 1
ATOM 7401 C C . HIS A 1 936 ? 6.82 4.121 5.289 1 92.69 936 HIS A C 1
ATOM 7403 O O . HIS A 1 936 ? 5.715 4.012 4.75 1 92.69 936 HIS A O 1
ATOM 7409 N N . TYR A 1 937 ? 7.68 5.023 4.996 1 92.31 937 TYR A N 1
ATOM 7410 C CA . TYR A 1 937 ? 7.289 6.184 4.199 1 92.31 937 TYR A CA 1
ATOM 7411 C C . TYR A 1 937 ? 7.168 5.82 2.727 1 92.31 937 TYR A C 1
ATOM 7413 O O . TYR A 1 937 ? 6.305 6.344 2.02 1 92.31 937 TYR A O 1
ATOM 7421 N N . GLU A 1 938 ? 8.086 4.902 2.232 1 89.81 938 GLU A N 1
ATOM 7422 C CA . GLU A 1 938 ? 7.992 4.48 0.837 1 89.81 938 GLU A CA 1
ATOM 7423 C C . GLU A 1 938 ? 6.676 3.762 0.564 1 89.81 938 GLU A C 1
ATOM 7425 O O . GLU A 1 938 ? 6.035 3.996 -0.462 1 89.81 938 GLU A O 1
ATOM 7430 N N . THR A 1 939 ? 6.352 2.824 1.479 1 90.88 939 THR A N 1
ATOM 7431 C CA . THR A 1 939 ? 5.094 2.098 1.372 1 90.88 939 THR A CA 1
ATOM 7432 C C . THR A 1 939 ? 3.908 3.057 1.44 1 90.88 939 THR A C 1
ATOM 7434 O O . THR A 1 939 ? 2.918 2.883 0.725 1 90.88 939 THR A O 1
ATOM 7437 N N . LEU A 1 940 ? 4.02 4.043 2.33 1 93.31 940 LEU A N 1
ATOM 7438 C CA . LEU A 1 940 ? 2.973 5.043 2.512 1 93.31 940 LEU A CA 1
ATOM 7439 C C . LEU A 1 940 ? 2.717 5.805 1.215 1 93.31 940 LEU A C 1
ATOM 7441 O O . LEU A 1 940 ? 1.565 5.961 0.8 1 93.31 940 LEU A O 1
ATOM 7445 N N . LEU A 1 941 ? 3.715 6.277 0.535 1 90.94 941 LEU A N 1
ATOM 7446 C CA . LEU A 1 941 ? 3.586 7.059 -0.691 1 90.94 941 LEU A CA 1
ATOM 7447 C C . LEU A 1 941 ? 2.973 6.219 -1.807 1 90.94 941 LEU A C 1
ATOM 7449 O O . LEU A 1 941 ? 2.105 6.695 -2.543 1 90.94 941 LEU A O 1
ATOM 7453 N N . THR A 1 942 ? 3.412 4.969 -1.917 1 87.81 942 THR A N 1
ATOM 7454 C CA . THR A 1 942 ? 2.863 4.074 -2.93 1 87.81 942 THR A CA 1
ATOM 7455 C C . THR A 1 942 ? 1.388 3.789 -2.658 1 87.81 942 THR A C 1
ATOM 7457 O O . THR A 1 942 ? 0.584 3.709 -3.59 1 87.81 942 THR A O 1
ATOM 7460 N N . HIS A 1 943 ? 1.111 3.594 -1.388 1 90.38 943 HIS A N 1
ATOM 7461 C CA . HIS A 1 943 ? -0.262 3.328 -0.975 1 90.38 943 HIS A CA 1
ATOM 7462 C C . HIS A 1 943 ? -1.176 4.5 -1.312 1 90.38 943 HIS A C 1
ATOM 7464 O O . HIS A 1 943 ? -2.311 4.305 -1.753 1 90.38 943 HIS A O 1
ATOM 7470 N N . ILE A 1 944 ? -0.748 5.762 -1.037 1 89.31 944 ILE A N 1
ATOM 7471 C CA . ILE A 1 944 ? -1.534 6.953 -1.336 1 89.31 944 ILE A CA 1
ATOM 7472 C C . ILE A 1 944 ? -1.825 7.02 -2.834 1 89.31 944 ILE A C 1
ATOM 7474 O O . ILE A 1 944 ? -2.945 7.336 -3.24 1 89.31 944 ILE A O 1
ATOM 7478 N N . ASN A 1 945 ? -0.824 6.695 -3.59 1 83.31 945 ASN A N 1
ATOM 7479 C CA . ASN A 1 945 ? -1.021 6.676 -5.035 1 83.31 945 ASN A CA 1
ATOM 7480 C C . ASN A 1 945 ? -2.072 5.648 -5.445 1 83.31 945 ASN A C 1
ATOM 7482 O O . ASN A 1 945 ? -2.824 5.871 -6.395 1 83.31 945 ASN A O 1
ATOM 7486 N N . GLY A 1 946 ? -2.064 4.484 -4.73 1 83.75 946 GLY A N 1
ATOM 7487 C CA . GLY A 1 946 ? -3.064 3.465 -5 1 83.75 946 GLY A CA 1
ATOM 7488 C C . GLY A 1 946 ? -4.477 3.908 -4.664 1 83.75 946 GLY A C 1
ATOM 7489 O O . GLY A 1 946 ? -5.422 3.58 -5.379 1 83.75 946 GLY A O 1
ATOM 7490 N N . ILE A 1 947 ? -4.648 4.664 -3.549 1 84.56 947 ILE A N 1
ATOM 7491 C CA . ILE A 1 947 ? -5.953 5.176 -3.139 1 84.56 947 ILE A CA 1
ATOM 7492 C C . ILE A 1 947 ? -6.453 6.195 -4.16 1 84.56 947 ILE A C 1
ATOM 7494 O O . ILE A 1 947 ? -7.633 6.199 -4.516 1 84.56 947 ILE A O 1
ATOM 7498 N N . LEU A 1 948 ? -5.547 7.078 -4.602 1 79.88 948 LEU A N 1
ATOM 7499 C CA . LEU A 1 948 ? -5.898 8.148 -5.523 1 79.88 948 LEU A CA 1
ATOM 7500 C C . LEU A 1 948 ? -6.34 7.59 -6.871 1 79.88 948 LEU A C 1
ATOM 7502 O O . LEU A 1 948 ? -7.164 8.195 -7.559 1 79.88 948 LEU A O 1
ATOM 7506 N N . GLU A 1 949 ? -5.832 6.414 -7.27 1 74.25 949 GLU A N 1
ATOM 7507 C CA . GLU A 1 949 ? -6.207 5.773 -8.523 1 74.25 949 GLU A CA 1
ATOM 7508 C C . GLU A 1 949 ? -7.617 5.195 -8.453 1 74.25 949 GLU A C 1
ATOM 7510 O O . GLU A 1 949 ? -8.344 5.188 -9.445 1 74.25 949 GLU A O 1
ATOM 7515 N N . ARG A 1 950 ? -8.016 4.652 -7.297 1 72.06 950 ARG A N 1
ATOM 7516 C CA . ARG A 1 950 ? -9.305 3.994 -7.121 1 72.06 950 ARG A CA 1
ATOM 7517 C C . ARG A 1 950 ? -10.422 5.02 -6.918 1 72.06 950 ARG A C 1
ATOM 7519 O O . ARG A 1 950 ? -11.523 4.855 -7.441 1 72.06 950 ARG A O 1
ATOM 7526 N N . ASN A 1 951 ? -10.211 6.066 -5.867 1 68 951 ASN A N 1
ATOM 7527 C CA . ASN A 1 951 ? -11.227 7.062 -5.531 1 68 951 ASN A CA 1
ATOM 7528 C C . ASN A 1 951 ? -10.641 8.469 -5.512 1 68 951 ASN A C 1
ATOM 7530 O O . ASN A 1 951 ? -10.125 8.922 -4.488 1 68 951 ASN A O 1
ATOM 7534 N N . PRO A 1 952 ? -10.781 9.18 -6.613 1 61.94 952 PRO A N 1
ATOM 7535 C CA . PRO A 1 952 ? -10.164 10.508 -6.664 1 61.94 952 PRO A CA 1
ATOM 7536 C C . PRO A 1 952 ? -10.891 11.523 -5.789 1 61.94 952 PRO A C 1
ATOM 7538 O O . PRO A 1 952 ? -10.383 12.625 -5.57 1 61.94 952 PRO A O 1
ATOM 7541 N N . LYS A 1 953 ? -12.039 11.297 -5.047 1 60.38 953 LYS A N 1
ATOM 7542 C CA . LYS A 1 953 ? -12.789 12.328 -4.332 1 60.38 953 LYS A CA 1
ATOM 7543 C C . LYS A 1 953 ? -12.164 12.617 -2.971 1 60.38 953 LYS A C 1
ATOM 7545 O O . LYS A 1 953 ? -11.633 11.719 -2.322 1 60.38 953 LYS A O 1
ATOM 7550 N N . ASP A 1 954 ? -12.258 14.109 -2.59 1 58.38 954 ASP A N 1
ATOM 7551 C CA . ASP A 1 954 ? -12.008 14.836 -1.35 1 58.38 954 ASP A CA 1
ATOM 7552 C C . ASP A 1 954 ? -10.703 14.375 -0.698 1 58.38 954 ASP A C 1
ATOM 7554 O O . ASP A 1 954 ? -10.719 13.812 0.4 1 58.38 954 ASP A O 1
ATOM 7558 N N . MET A 1 955 ? -9.523 14.594 -1.359 1 75.12 955 MET A N 1
ATOM 7559 C CA . MET A 1 955 ? -8.258 13.898 -1.131 1 75.12 955 MET A CA 1
ATOM 7560 C C . MET A 1 955 ? -7.258 14.812 -0.434 1 75.12 955 MET A C 1
ATOM 7562 O O . MET A 1 955 ? -6.055 14.539 -0.434 1 75.12 955 MET A O 1
ATOM 7566 N N . HIS A 1 956 ? -7.859 15.859 0.351 1 82.44 956 HIS A N 1
ATOM 7567 C CA . HIS A 1 956 ? -6.941 16.859 0.903 1 82.44 956 HIS A CA 1
ATOM 7568 C C . HIS A 1 956 ? -6.074 16.25 2.004 1 82.44 956 HIS A C 1
ATOM 7570 O O . HIS A 1 956 ? -4.863 16.484 2.041 1 82.44 956 HIS A O 1
ATOM 7576 N N . ALA A 1 957 ? -6.75 15.516 2.846 1 85.62 957 ALA A N 1
ATOM 7577 C CA . ALA A 1 957 ? -6.02 14.922 3.963 1 85.62 957 ALA A CA 1
ATOM 7578 C C . ALA A 1 957 ? -4.969 13.93 3.469 1 85.62 957 ALA A C 1
ATOM 7580 O O . ALA A 1 957 ? -3.893 13.812 4.059 1 85.62 957 ALA A O 1
ATOM 7581 N N . LEU A 1 958 ? -5.254 13.234 2.375 1 89 958 LEU A N 1
ATOM 7582 C CA . LEU A 1 958 ? -4.316 12.273 1.801 1 89 958 LEU A CA 1
ATOM 7583 C C . LEU A 1 958 ? -3.1 12.992 1.214 1 89 958 LEU A C 1
ATOM 7585 O O . LEU A 1 958 ? -1.969 12.523 1.364 1 89 958 LEU A O 1
ATOM 7589 N N . HIS A 1 959 ? -3.375 14.117 0.598 1 89.44 959 HIS A N 1
ATOM 7590 C CA . HIS A 1 959 ? -2.289 14.891 0.002 1 89.44 959 HIS A CA 1
ATOM 7591 C C . HIS A 1 959 ? -1.354 15.438 1.072 1 89.44 959 HIS A C 1
ATOM 7593 O O . HIS A 1 959 ? -0.136 15.477 0.879 1 89.44 959 HIS A O 1
ATOM 7599 N N . THR A 1 960 ? -1.912 15.844 2.193 1 91.94 960 THR A N 1
ATOM 7600 C CA . THR A 1 960 ? -1.104 16.359 3.289 1 91.94 960 THR A CA 1
ATOM 7601 C C . THR A 1 960 ? -0.18 15.281 3.844 1 91.94 960 THR A C 1
ATOM 7603 O O . THR A 1 960 ? 0.983 15.547 4.152 1 91.94 960 THR A O 1
ATOM 7606 N N . GLN A 1 961 ? -0.717 14.07 3.945 1 91.94 961 GLN A N 1
ATOM 7607 C CA . GLN A 1 961 ? 0.108 12.961 4.41 1 91.94 961 GLN A CA 1
ATOM 7608 C C . GLN A 1 961 ? 1.197 12.625 3.395 1 91.94 961 GLN A C 1
ATOM 7610 O O . GLN A 1 961 ? 2.307 12.242 3.771 1 91.94 961 GLN A O 1
ATOM 7615 N N . GLY A 1 962 ? 0.831 12.766 2.111 1 92.31 962 GLY A N 1
ATOM 7616 C CA . GLY A 1 962 ? 1.814 12.555 1.061 1 92.31 962 GLY A CA 1
ATOM 7617 C C . GLY A 1 962 ? 2.945 13.57 1.091 1 92.31 962 GLY A C 1
ATOM 7618 O O . GLY A 1 962 ? 4.102 13.219 0.851 1 92.31 962 GLY A O 1
ATOM 7619 N N . ILE A 1 963 ? 2.641 14.82 1.407 1 94.25 963 ILE A N 1
ATOM 7620 C CA . ILE A 1 963 ? 3.637 15.875 1.507 1 94.25 963 ILE A CA 1
ATOM 7621 C C . ILE A 1 963 ? 4.617 15.562 2.635 1 94.25 963 ILE A C 1
ATOM 7623 O O . ILE A 1 963 ? 5.832 15.648 2.453 1 94.25 963 ILE A O 1
ATOM 7627 N N . GLU A 1 964 ? 4.078 15.188 3.785 1 93.5 964 GLU A N 1
ATOM 7628 C CA . GLU A 1 964 ? 4.918 14.867 4.934 1 93.5 964 GLU A CA 1
ATOM 7629 C C . GLU A 1 964 ? 5.844 13.695 4.637 1 93.5 964 GLU A C 1
ATOM 7631 O O . GLU A 1 964 ? 7.035 13.742 4.941 1 93.5 964 GLU A O 1
ATOM 7636 N N . ALA A 1 965 ? 5.32 12.625 4.062 1 93.5 965 ALA A N 1
ATOM 7637 C CA . ALA A 1 965 ? 6.129 11.461 3.73 1 93.5 965 ALA A CA 1
ATOM 7638 C C . ALA A 1 965 ? 7.207 11.805 2.709 1 93.5 965 ALA A C 1
ATOM 7640 O O . ALA A 1 965 ? 8.344 11.344 2.816 1 93.5 965 ALA A O 1
ATOM 7641 N N . ALA A 1 966 ? 6.871 12.617 1.675 1 93.62 966 ALA A N 1
ATOM 7642 C CA . ALA A 1 966 ? 7.793 12.969 0.596 1 93.62 966 ALA A CA 1
ATOM 7643 C C . ALA A 1 966 ? 8.969 13.781 1.124 1 93.62 966 ALA A C 1
ATOM 7645 O O . ALA A 1 966 ? 10.117 13.539 0.744 1 93.62 966 ALA A O 1
ATOM 7646 N N . TRP A 1 967 ? 8.672 14.789 2.006 1 93.25 967 TRP A N 1
ATOM 7647 C CA . TRP A 1 967 ? 9.797 15.602 2.461 1 93.25 967 TRP A CA 1
ATOM 7648 C C . TRP A 1 967 ? 10.656 14.828 3.459 1 93.25 967 TRP A C 1
ATOM 7650 O O . TRP A 1 967 ? 11.867 15.031 3.531 1 93.25 967 TRP A O 1
ATOM 7660 N N . ARG A 1 968 ? 10.086 13.852 4.312 1 91.31 968 ARG A N 1
ATOM 7661 C CA . ARG A 1 968 ? 10.859 13.031 5.238 1 91.31 968 ARG A CA 1
ATOM 7662 C C . ARG A 1 968 ? 11.812 12.117 4.492 1 91.31 968 ARG A C 1
ATOM 7664 O O . ARG A 1 968 ? 12.891 11.781 4.996 1 91.31 968 ARG A O 1
ATOM 7671 N N . LEU A 1 969 ? 11.445 11.719 3.252 1 89.44 969 LEU A N 1
ATOM 7672 C CA . LEU A 1 969 ? 12.281 10.836 2.439 1 89.44 969 LEU A CA 1
ATOM 7673 C C . LEU A 1 969 ? 13.266 11.648 1.604 1 89.44 969 LEU A C 1
ATOM 7675 O O . LEU A 1 969 ? 14.203 11.086 1.034 1 89.44 969 LEU A O 1
ATOM 7679 N N . GLY A 1 970 ? 13.07 13.016 1.522 1 87.81 970 GLY A N 1
ATOM 7680 C CA . GLY A 1 970 ? 13.898 13.859 0.674 1 87.81 970 GLY A CA 1
ATOM 7681 C C . GLY A 1 970 ? 13.609 13.68 -0.805 1 87.81 970 GLY A C 1
ATOM 7682 O O . GLY A 1 970 ? 14.5 13.852 -1.641 1 87.81 970 GLY A O 1
ATOM 7683 N N . ASP A 1 971 ? 12.43 13.094 -1.106 1 88.44 971 ASP A N 1
ATOM 7684 C CA . ASP A 1 971 ? 12.023 12.945 -2.5 1 88.44 971 ASP A CA 1
ATOM 7685 C C . ASP A 1 971 ? 11.422 14.234 -3.037 1 88.44 971 ASP A C 1
ATOM 7687 O O . ASP A 1 971 ? 10.203 14.422 -3 1 88.44 971 ASP A O 1
ATOM 7691 N N . TRP A 1 972 ? 12.141 15.07 -3.688 1 90.75 972 TRP A N 1
ATOM 7692 C CA . TRP A 1 972 ? 11.773 16.438 -4.051 1 90.75 972 TRP A CA 1
ATOM 7693 C C . TRP A 1 972 ? 10.781 16.438 -5.211 1 90.75 972 TRP A C 1
ATOM 7695 O O . TRP A 1 972 ? 9.812 17.203 -5.203 1 90.75 972 TRP A O 1
ATOM 7705 N N . PRO A 1 973 ? 10.969 15.547 -6.254 1 87.5 973 PRO A N 1
ATOM 7706 C CA . PRO A 1 973 ? 9.984 15.539 -7.34 1 87.5 973 PRO A CA 1
ATOM 7707 C C . PRO A 1 973 ? 8.578 15.164 -6.867 1 87.5 973 PRO A C 1
ATOM 7709 O O . PRO A 1 973 ? 7.598 15.773 -7.293 1 87.5 973 PRO A O 1
ATOM 7712 N N . LEU A 1 974 ? 8.547 14.219 -6.027 1 87.38 974 LEU A N 1
ATOM 7713 C CA . LEU A 1 974 ? 7.246 13.805 -5.5 1 87.38 974 LEU A CA 1
ATOM 7714 C C . LEU A 1 974 ? 6.652 14.891 -4.605 1 87.38 974 LEU A C 1
ATOM 7716 O O . LEU A 1 974 ? 5.434 15.062 -4.562 1 87.38 974 LEU A O 1
ATOM 7720 N N . LEU A 1 975 ? 7.504 15.57 -3.793 1 92.81 975 LEU A N 1
ATOM 7721 C CA . LEU A 1 975 ? 7.055 16.672 -2.941 1 92.81 975 LEU A CA 1
ATOM 7722 C C . LEU A 1 975 ? 6.434 17.781 -3.771 1 92.81 975 LEU A C 1
ATOM 7724 O O . LEU A 1 975 ? 5.387 18.328 -3.408 1 92.81 975 LEU A O 1
ATOM 7728 N N . GLU A 1 976 ? 7.02 18.109 -4.871 1 93.19 976 GLU A N 1
ATOM 7729 C CA . GLU A 1 976 ? 6.508 19.156 -5.754 1 93.19 976 GLU A CA 1
ATOM 7730 C C . GLU A 1 976 ? 5.148 18.766 -6.336 1 93.19 976 GLU A C 1
ATOM 7732 O O . GLU A 1 976 ? 4.258 19.609 -6.453 1 93.19 976 GLU A O 1
ATOM 7737 N N . ARG A 1 977 ? 4.996 17.5 -6.641 1 89.5 977 ARG A N 1
ATOM 7738 C CA . ARG A 1 977 ? 3.736 17.016 -7.191 1 89.5 977 ARG A CA 1
ATOM 7739 C C . ARG A 1 977 ? 2.613 17.125 -6.164 1 89.5 977 ARG A C 1
ATOM 7741 O O . ARG A 1 977 ? 1.529 17.625 -6.48 1 89.5 977 ARG A O 1
ATOM 7748 N N . PHE A 1 978 ? 2.854 16.703 -4.969 1 90.19 978 PHE A N 1
ATOM 7749 C CA . PHE A 1 978 ? 1.826 16.719 -3.934 1 90.19 978 PHE A CA 1
ATOM 7750 C C . PHE A 1 978 ? 1.479 18.156 -3.547 1 90.19 978 PHE A C 1
ATOM 7752 O O . PHE A 1 978 ? 0.333 18.453 -3.205 1 90.19 978 PHE A O 1
ATOM 7759 N N . LEU A 1 979 ? 2.484 19.078 -3.531 1 92.38 979 LEU A N 1
ATOM 7760 C CA . LEU A 1 979 ? 2.252 20.484 -3.178 1 92.38 979 LEU A CA 1
ATOM 7761 C C . LEU A 1 979 ? 1.435 21.188 -4.254 1 92.38 979 LEU A C 1
ATOM 7763 O O . LEU A 1 979 ? 0.799 22.203 -3.988 1 92.38 979 LEU A O 1
ATOM 7767 N N . SER A 1 980 ? 1.411 20.609 -5.445 1 90.12 980 SER A N 1
ATOM 7768 C CA . SER A 1 980 ? 0.634 21.188 -6.539 1 90.12 980 SER A CA 1
ATOM 7769 C C . SER A 1 980 ? -0.827 20.766 -6.465 1 90.12 980 SER A C 1
ATOM 7771 O O . SER A 1 980 ? -1.701 21.406 -7.047 1 90.12 980 SER A O 1
ATOM 7773 N N . LEU A 1 981 ? -1.147 19.734 -5.699 1 86.88 981 LEU A N 1
ATOM 7774 C CA . LEU A 1 981 ? -2.506 19.234 -5.512 1 86.88 981 LEU A CA 1
ATOM 7775 C C . LEU A 1 981 ? -3.188 19.953 -4.344 1 86.88 981 LEU A C 1
ATOM 7777 O O . LEU A 1 981 ? -2.516 20.5 -3.467 1 86.88 981 LEU A O 1
ATOM 7781 N N . PRO A 1 982 ? -4.469 20.031 -4.348 1 86.38 982 PRO A N 1
ATOM 7782 C CA . PRO A 1 982 ? -5.152 20.672 -3.217 1 86.38 982 PRO A CA 1
ATOM 7783 C C . PRO A 1 982 ? -4.859 19.969 -1.888 1 86.38 982 PRO A C 1
ATOM 7785 O O . PRO A 1 982 ? -4.957 18.75 -1.791 1 86.38 982 PRO A O 1
ATOM 7788 N N . HIS A 1 983 ? -4.352 20.688 -0.924 1 87.69 983 HIS A N 1
ATOM 7789 C CA . HIS A 1 983 ? -4 20.156 0.385 1 87.69 983 HIS A CA 1
ATOM 7790 C C . HIS A 1 983 ? -4.48 21.078 1.505 1 87.69 983 HIS A C 1
ATOM 7792 O O . HIS A 1 983 ? -4.844 22.219 1.257 1 87.69 983 HIS A O 1
ATOM 7798 N N . LYS A 1 984 ? -4.578 20.562 2.682 1 81.44 984 LYS A N 1
ATOM 7799 C CA . LYS A 1 984 ? -4.93 21.344 3.859 1 81.44 984 LYS A CA 1
ATOM 7800 C C . LYS A 1 984 ? -3.727 22.125 4.383 1 81.44 984 LYS A C 1
ATOM 7802 O O . LYS A 1 984 ? -2.615 21.594 4.441 1 81.44 984 LYS A O 1
ATOM 7807 N N . PRO A 1 985 ? -3.941 23.359 4.625 1 81.75 985 PRO A N 1
ATOM 7808 C CA . PRO A 1 985 ? -2.824 24.094 5.215 1 81.75 985 PRO A CA 1
ATOM 7809 C C . PRO A 1 985 ? -2.453 23.594 6.609 1 81.75 985 PRO A C 1
ATOM 7811 O O . PRO A 1 985 ? -3.326 23.156 7.363 1 81.75 985 PRO A O 1
ATOM 7814 N N . GLY A 1 986 ? -1.212 23.531 6.863 1 85.06 986 GLY A N 1
ATOM 7815 C CA . GLY A 1 986 ? -0.718 23.078 8.156 1 85.06 986 GLY A CA 1
ATOM 7816 C C . GLY A 1 986 ? 0.792 23.156 8.273 1 85.06 986 GLY A C 1
ATOM 7817 O O . GLY A 1 986 ? 1.479 23.516 7.32 1 85.06 986 GLY A O 1
ATOM 7818 N N . PHE A 1 987 ? 1.233 22.891 9.398 1 92 987 PHE A N 1
ATOM 7819 C CA . PHE A 1 987 ? 2.66 22.969 9.688 1 92 987 PHE A CA 1
ATOM 7820 C C . PHE A 1 987 ? 3.457 22.062 8.75 1 92 987 PHE A C 1
ATOM 7822 O O . PHE A 1 987 ? 4.496 22.469 8.227 1 92 987 PHE A O 1
ATOM 7829 N N . GLN A 1 988 ? 3.016 20.844 8.523 1 92.19 988 GLN A N 1
ATOM 7830 C CA . GLN A 1 988 ? 3.725 19.891 7.68 1 92.19 988 GLN A CA 1
ATOM 7831 C C . GLN A 1 988 ? 3.797 20.375 6.234 1 92.19 988 GLN A C 1
ATOM 7833 O O . GLN A 1 988 ? 4.801 20.172 5.551 1 92.19 988 GLN A O 1
ATOM 7838 N N . THR A 1 989 ? 2.805 20.953 5.738 1 93.12 989 THR A N 1
ATOM 7839 C CA . THR A 1 989 ? 2.773 21.484 4.383 1 93.12 989 THR A CA 1
ATOM 7840 C C . THR A 1 989 ? 3.742 22.656 4.246 1 93.12 989 THR A C 1
ATOM 7842 O O . THR A 1 989 ? 4.422 22.797 3.225 1 93.12 989 THR A O 1
ATOM 7845 N N . TYR A 1 990 ? 3.768 23.516 5.301 1 94 990 TYR A N 1
ATOM 7846 C CA . TYR A 1 990 ? 4.703 24.625 5.277 1 94 990 TYR A CA 1
ATOM 7847 C C . TYR A 1 990 ? 6.145 24.141 5.254 1 94 990 TYR A C 1
ATOM 7849 O O . TYR A 1 990 ? 6.984 24.688 4.543 1 94 990 TYR A O 1
ATOM 7857 N N . ILE A 1 991 ? 6.449 23.125 6.039 1 95.06 991 ILE A N 1
ATOM 7858 C CA . ILE A 1 991 ? 7.793 22.547 6.055 1 95.06 991 ILE A CA 1
ATOM 7859 C C . ILE A 1 991 ? 8.148 22.016 4.672 1 95.06 991 ILE A C 1
ATOM 7861 O O . ILE A 1 991 ? 9.266 22.234 4.184 1 95.06 991 ILE A O 1
ATOM 7865 N N . GLY A 1 992 ? 7.191 21.281 4.059 1 94.81 992 GLY A N 1
ATOM 7866 C CA . GLY A 1 992 ? 7.426 20.781 2.717 1 94.81 992 GLY A CA 1
ATOM 7867 C C . GLY A 1 992 ? 7.727 21.875 1.711 1 94.81 992 GLY A C 1
ATOM 7868 O O . GLY A 1 992 ? 8.656 21.75 0.909 1 94.81 992 GLY A O 1
ATOM 7869 N N . GLN A 1 993 ? 6.965 22.953 1.77 1 94.94 993 GLN A N 1
ATOM 7870 C CA . GLN A 1 993 ? 7.16 24.078 0.868 1 94.94 993 GLN A CA 1
ATOM 7871 C C . GLN A 1 993 ? 8.5 24.766 1.119 1 94.94 993 GLN A C 1
ATOM 7873 O O . GLN A 1 993 ? 9.203 25.125 0.175 1 94.94 993 GLN A O 1
ATOM 7878 N N . LEU A 1 994 ? 8.797 24.922 2.375 1 95.12 994 LEU A N 1
ATOM 7879 C CA . LEU A 1 994 ? 10.055 25.562 2.762 1 95.12 994 LEU A CA 1
ATOM 7880 C C . LEU A 1 994 ? 11.25 24.75 2.301 1 95.12 994 LEU A C 1
ATOM 7882 O O . LEU A 1 994 ? 12.203 25.297 1.74 1 95.12 994 LEU A O 1
ATOM 7886 N N . LEU A 1 995 ? 11.234 23.422 2.537 1 94.06 995 LEU A N 1
ATOM 7887 C CA . LEU A 1 995 ? 12.344 22.562 2.139 1 94.06 995 LEU A CA 1
ATOM 7888 C C . LEU A 1 995 ? 12.531 22.578 0.625 1 94.06 995 LEU A C 1
ATOM 7890 O O . LEU A 1 995 ? 13.656 22.578 0.133 1 94.06 995 LEU A O 1
ATOM 7894 N N . LEU A 1 996 ? 11.445 22.531 -0.091 1 92.81 996 LEU A N 1
ATOM 7895 C CA . LEU A 1 996 ? 11.508 22.594 -1.547 1 92.81 996 LEU A CA 1
ATOM 7896 C C . LEU A 1 996 ? 12.133 23.891 -2.014 1 92.81 996 LEU A C 1
ATOM 7898 O O . LEU A 1 996 ? 12.961 23.906 -2.93 1 92.81 996 LEU A O 1
ATOM 7902 N N . SER A 1 997 ? 11.734 25.031 -1.393 1 92.75 997 SER A N 1
ATOM 7903 C CA . SER A 1 997 ? 12.25 26.359 -1.743 1 92.75 997 SER A CA 1
ATOM 7904 C C . SER A 1 997 ? 13.727 26.484 -1.372 1 92.75 997 SER A C 1
ATOM 7906 O O . SER A 1 997 ? 14.484 27.156 -2.068 1 92.75 997 SER A O 1
ATOM 7908 N N . ILE A 1 998 ? 14.117 25.922 -0.28 1 89.88 998 ILE A N 1
ATOM 7909 C CA . ILE A 1 998 ? 15.508 25.953 0.146 1 89.88 998 ILE A CA 1
ATOM 7910 C C . ILE A 1 998 ? 16.359 25.156 -0.847 1 89.88 998 ILE A C 1
ATOM 7912 O O . ILE A 1 998 ? 17.469 25.578 -1.2 1 89.88 998 ILE A O 1
ATOM 7916 N N . ASN A 1 999 ? 15.852 23.953 -1.236 1 86.31 999 ASN A N 1
ATOM 7917 C CA . ASN A 1 999 ? 16.562 23.141 -2.209 1 86.31 999 ASN A CA 1
ATOM 7918 C C . ASN A 1 999 ? 16.703 23.844 -3.551 1 86.31 999 ASN A C 1
ATOM 7920 O O . ASN A 1 999 ? 17.688 23.656 -4.262 1 86.31 999 ASN A O 1
ATOM 7924 N N . SER A 1 1000 ? 15.703 24.719 -3.887 1 86.19 1000 SER A N 1
ATOM 7925 C CA . SER A 1 1000 ? 15.727 25.469 -5.141 1 86.19 1000 SER A CA 1
ATOM 7926 C C . SER A 1 1000 ? 16.406 26.828 -4.965 1 86.19 1000 SER A C 1
ATOM 7928 O O . SER A 1 1000 ? 16.531 27.594 -5.918 1 86.19 1000 SER A O 1
ATOM 7930 N N . ARG A 1 1001 ? 16.859 27.297 -3.775 1 84.06 1001 ARG A N 1
ATOM 7931 C CA . ARG A 1 1001 ? 17.594 28.516 -3.426 1 84.06 1001 ARG A CA 1
ATOM 7932 C C . ARG A 1 1001 ? 16.812 29.766 -3.811 1 84.06 1001 ARG A C 1
ATOM 7934 O O . ARG A 1 1001 ? 17.344 30.656 -4.473 1 84.06 1001 ARG A O 1
ATOM 7941 N N . GLN A 1 1002 ? 15.523 29.703 -3.506 1 88.31 1002 GLN A N 1
ATOM 7942 C CA . GLN A 1 1002 ? 14.656 30.859 -3.709 1 88.31 1002 GLN A CA 1
ATOM 7943 C C . GLN A 1 1002 ? 14.539 31.688 -2.436 1 88.31 1002 GLN A C 1
ATOM 7945 O O . GLN A 1 1002 ? 13.602 31.516 -1.654 1 88.31 1002 GLN A O 1
ATOM 7950 N N . ASP A 1 1003 ? 15.242 32.656 -2.164 1 87.06 1003 ASP A N 1
ATOM 7951 C CA . ASP A 1 1003 ? 15.383 33.406 -0.912 1 87.06 1003 ASP A CA 1
ATOM 7952 C C . ASP A 1 1003 ? 14.094 34.156 -0.567 1 87.06 1003 ASP A C 1
ATOM 7954 O O . ASP A 1 1003 ? 13.641 34.125 0.578 1 87.06 1003 ASP A O 1
ATOM 7958 N N . ASP A 1 1004 ? 13.492 34.781 -1.511 1 88.81 1004 ASP A N 1
ATOM 7959 C CA . ASP A 1 1004 ? 12.297 35.594 -1.236 1 88.81 1004 ASP A CA 1
ATOM 7960 C C . ASP A 1 1004 ? 11.117 34.688 -0.862 1 88.81 1004 ASP A C 1
ATOM 7962 O O . ASP A 1 1004 ? 10.336 35.031 0.035 1 88.81 1004 ASP A O 1
ATOM 7966 N N . THR A 1 1005 ? 11.078 33.688 -1.525 1 91.88 1005 THR A N 1
ATOM 7967 C CA . THR A 1 1005 ? 9.977 32.75 -1.245 1 91.88 1005 THR A CA 1
ATOM 7968 C C . THR A 1 1005 ? 10.141 32.125 0.136 1 91.88 1005 THR A C 1
ATOM 7970 O O . THR A 1 1005 ? 9.148 31.906 0.835 1 91.88 1005 THR A O 1
ATOM 7973 N N . VAL A 1 1006 ? 11.367 31.844 0.528 1 93.62 1006 VAL A N 1
ATOM 7974 C CA . VAL A 1 1006 ? 11.633 31.25 1.834 1 93.62 1006 VAL A CA 1
ATOM 7975 C C . VAL A 1 1006 ? 11.219 32.219 2.938 1 93.62 1006 VAL A C 1
ATOM 7977 O O . VAL A 1 1006 ? 10.602 31.812 3.928 1 93.62 1006 VAL A O 1
ATOM 7980 N N . ALA A 1 1007 ? 11.57 33.5 2.752 1 90.12 1007 ALA A N 1
ATOM 7981 C CA . ALA A 1 1007 ? 11.234 34.5 3.754 1 90.12 1007 ALA A CA 1
ATOM 7982 C C . ALA A 1 1007 ? 9.727 34.656 3.883 1 90.12 1007 ALA A C 1
ATOM 7984 O O . ALA A 1 1007 ? 9.195 34.781 4.992 1 90.12 1007 ALA A O 1
ATOM 7985 N N . ASP A 1 1008 ? 9.07 34.656 2.814 1 91.88 1008 ASP A N 1
ATOM 7986 C CA . ASP A 1 1008 ? 7.617 34.812 2.811 1 91.88 1008 ASP A CA 1
ATOM 7987 C C . ASP A 1 1008 ? 6.949 33.594 3.463 1 91.88 1008 ASP A C 1
ATOM 7989 O O . ASP A 1 1008 ? 5.996 33.75 4.23 1 91.88 1008 ASP A O 1
ATOM 7993 N N . LEU A 1 1009 ? 7.43 32.438 3.115 1 93.44 1009 LEU A N 1
ATOM 7994 C CA . LEU A 1 1009 ? 6.852 31.203 3.656 1 93.44 1009 LEU A CA 1
ATOM 7995 C C . LEU A 1 1009 ? 7.102 31.109 5.156 1 93.44 1009 LEU A C 1
ATOM 7997 O O . LEU A 1 1009 ? 6.262 30.578 5.898 1 93.44 1009 LEU A O 1
ATOM 8001 N N . LEU A 1 1010 ? 8.289 31.469 5.578 1 93.38 1010 LEU A N 1
ATOM 8002 C CA . LEU A 1 1010 ? 8.594 31.484 7.004 1 93.38 1010 LEU A CA 1
ATOM 8003 C C . LEU A 1 1010 ? 7.637 32.406 7.754 1 93.38 1010 LEU A C 1
ATOM 8005 O O . LEU A 1 1010 ? 7.145 32.062 8.828 1 93.38 1010 LEU A O 1
ATOM 8009 N N . SER A 1 1011 ? 7.367 33.562 7.148 1 90.31 1011 SER A N 1
ATOM 8010 C CA . SER A 1 1011 ? 6.449 34.5 7.758 1 90.31 1011 SER A CA 1
ATOM 8011 C C . SER A 1 1011 ? 5.031 33.938 7.828 1 90.31 1011 SER A C 1
ATOM 8013 O O . SER A 1 1011 ? 4.336 34.125 8.828 1 90.31 1011 SER A O 1
ATOM 8015 N N . GLN A 1 1012 ? 4.668 33.344 6.848 1 89.94 1012 GLN A N 1
ATOM 8016 C CA . GLN A 1 1012 ? 3.338 32.75 6.805 1 89.94 1012 GLN A CA 1
ATOM 8017 C C . GLN A 1 1012 ? 3.211 31.609 7.812 1 89.94 1012 GLN A C 1
ATOM 8019 O O . GLN A 1 1012 ? 2.18 31.469 8.477 1 89.94 1012 GLN A O 1
ATOM 8024 N N . ALA A 1 1013 ? 4.191 30.719 7.852 1 93.19 1013 ALA A N 1
ATOM 8025 C CA . ALA A 1 1013 ? 4.18 29.609 8.797 1 93.19 1013 ALA A CA 1
ATOM 8026 C C . ALA A 1 1013 ? 4.082 30.109 10.234 1 93.19 1013 ALA A C 1
ATOM 8028 O O . ALA A 1 1013 ? 3.344 29.547 11.047 1 93.19 1013 ALA A O 1
ATOM 8029 N N . ARG A 1 1014 ? 4.801 31.156 10.539 1 91.75 1014 ARG A N 1
ATOM 8030 C CA . ARG A 1 1014 ? 4.773 31.734 11.883 1 91.75 1014 ARG A CA 1
ATOM 8031 C C . ARG A 1 1014 ? 3.412 32.344 12.18 1 91.75 1014 ARG A C 1
ATOM 8033 O O . ARG A 1 1014 ? 2.9 32.219 13.297 1 91.75 1014 ARG A O 1
ATOM 8040 N N . ALA A 1 1015 ? 2.867 32.969 11.156 1 85.31 1015 ALA A N 1
ATOM 8041 C CA . ALA A 1 1015 ? 1.561 33.594 11.312 1 85.31 1015 ALA A CA 1
ATOM 8042 C C . ALA A 1 1015 ? 0.484 32.562 11.633 1 85.31 1015 ALA A C 1
ATOM 8044 O O . ALA A 1 1015 ? -0.457 32.844 12.375 1 85.31 1015 ALA A O 1
ATOM 8045 N N . SER A 1 1016 ? 0.643 31.438 11.109 1 85.19 1016 SER A N 1
ATOM 8046 C CA . SER A 1 1016 ? -0.344 30.391 11.32 1 85.19 1016 SER A CA 1
ATOM 8047 C C . SER A 1 1016 ? -0.303 29.875 12.758 1 85.19 1016 SER A C 1
ATOM 8049 O O . SER A 1 1016 ? -1.292 29.344 13.258 1 85.19 1016 SER A O 1
ATOM 8051 N N . MET A 1 1017 ? 0.777 30.031 13.445 1 88.56 1017 MET A N 1
ATOM 8052 C CA . MET A 1 1017 ? 0.943 29.516 14.805 1 88.56 1017 MET A CA 1
ATOM 8053 C C . MET A 1 1017 ? 0.541 30.578 15.828 1 88.56 1017 MET A C 1
ATOM 8055 O O . MET A 1 1017 ? 0.307 30.25 17 1 88.56 1017 MET A O 1
ATOM 8059 N N . THR A 1 1018 ? 0.418 31.875 15.422 1 85.62 1018 THR A N 1
ATOM 8060 C CA . THR A 1 1018 ? 0.139 33 16.328 1 85.62 1018 THR A CA 1
ATOM 8061 C C . THR A 1 1018 ? -1.196 32.781 17.031 1 85.62 1018 THR A C 1
ATOM 8063 O O . THR A 1 1018 ? -1.314 33.062 18.234 1 85.62 1018 THR A O 1
ATOM 8066 N N . ALA A 1 1019 ? -2.146 32.25 16.281 1 74.81 1019 ALA A N 1
ATOM 8067 C CA . ALA A 1 1019 ? -3.48 32.094 16.859 1 74.81 1019 ALA A CA 1
ATOM 8068 C C . ALA A 1 1019 ? -3.469 31.031 17.969 1 74.81 1019 ALA A C 1
ATOM 8070 O O . ALA A 1 1019 ? -4.188 31.172 18.953 1 74.81 1019 ALA A O 1
ATOM 8071 N N . PHE A 1 1020 ? -2.652 30.062 17.781 1 81.69 1020 PHE A N 1
ATOM 8072 C CA . PHE A 1 1020 ? -2.578 28.984 18.766 1 81.69 1020 PHE A CA 1
ATOM 8073 C C . PHE A 1 1020 ? -1.854 29.438 20.031 1 81.69 1020 PHE A C 1
ATOM 8075 O O . PHE A 1 1020 ? -2.254 29.094 21.141 1 81.69 1020 PHE A O 1
ATOM 8082 N N . ILE A 1 1021 ? -0.833 30.219 19.828 1 86.62 1021 ILE A N 1
ATOM 8083 C CA . ILE A 1 1021 ? -0.059 30.719 20.953 1 86.62 1021 ILE A CA 1
ATOM 8084 C C . ILE A 1 1021 ? -0.892 31.734 21.734 1 86.62 1021 ILE A C 1
ATOM 8086 O O . ILE A 1 1021 ? -0.854 31.75 22.969 1 86.62 1021 ILE A O 1
ATOM 8090 N N . ALA A 1 1022 ? -1.648 32.531 20.984 1 78.56 1022 ALA A N 1
ATOM 8091 C CA . ALA A 1 1022 ? -2.516 33.5 21.641 1 78.56 1022 ALA A CA 1
ATOM 8092 C C . ALA A 1 1022 ? -3.57 32.812 22.5 1 78.56 1022 ALA A C 1
ATOM 8094 O O . ALA A 1 1022 ? -3.85 33.25 23.625 1 78.56 1022 ALA A O 1
ATOM 8095 N N . ALA A 1 1023 ? -4.121 31.797 22 1 72.62 1023 ALA A N 1
ATOM 8096 C CA . ALA A 1 1023 ? -5.125 31.031 22.734 1 72.62 1023 ALA A CA 1
ATOM 8097 C C . ALA A 1 1023 ? -4.508 30.344 23.953 1 72.62 1023 ALA A C 1
ATOM 8099 O O . ALA A 1 1023 ? -5.121 30.297 25.016 1 72.62 1023 ALA A O 1
ATOM 8100 N N . ALA A 1 1024 ? -3.33 29.812 23.781 1 79.88 1024 ALA A N 1
ATOM 8101 C CA . ALA A 1 1024 ? -2.646 29.094 24.859 1 79.88 1024 ALA A CA 1
ATOM 8102 C C . ALA A 1 1024 ? -2.244 30.047 25.984 1 79.88 1024 ALA A C 1
ATOM 8104 O O . ALA A 1 1024 ? -2.174 29.656 27.141 1 79.88 1024 ALA A O 1
ATOM 8105 N N . SER A 1 1025 ? -1.956 31.312 25.609 1 78.88 1025 SER A N 1
ATOM 8106 C CA . SER A 1 1025 ? -1.534 32.312 26.578 1 78.88 1025 SER A CA 1
ATOM 8107 C C . SER A 1 1025 ? -2.592 32.531 27.656 1 78.88 1025 SER A C 1
ATOM 8109 O O . SER A 1 1025 ? -2.285 33 28.75 1 78.88 1025 SER A O 1
ATOM 8111 N N . MET A 1 1026 ? -3.805 32.094 27.359 1 69.69 1026 MET A N 1
ATOM 8112 C CA . MET A 1 1026 ? -4.906 32.312 28.297 1 69.69 1026 MET A CA 1
ATOM 8113 C C . MET A 1 1026 ? -5.051 31.125 29.25 1 69.69 1026 MET A C 1
ATOM 8115 O O . MET A 1 1026 ? -5.855 31.172 30.172 1 69.69 1026 MET A O 1
ATOM 8119 N N . GLU A 1 1027 ? -4.293 30.125 29.031 1 75.88 1027 GLU A N 1
ATOM 8120 C CA . GLU A 1 1027 ? -4.434 28.922 29.859 1 75.88 1027 GLU A CA 1
ATOM 8121 C C . GLU A 1 1027 ? -3.09 28.5 30.453 1 75.88 1027 GLU A C 1
ATOM 8123 O O . GLU A 1 1027 ? -2.811 28.766 31.625 1 75.88 1027 GLU A O 1
ATOM 8128 N N . SER A 1 1028 ? -2.271 27.828 29.594 1 79.25 1028 SER A N 1
ATOM 8129 C CA . SER A 1 1028 ? -1.004 27.328 30.109 1 79.25 1028 SER A CA 1
ATOM 8130 C C . SER A 1 1028 ? 0.023 27.156 29 1 79.25 1028 SER A C 1
ATOM 8132 O O . SER A 1 1028 ? -0.339 27.078 27.828 1 79.25 1028 SER A O 1
ATOM 8134 N N . TYR A 1 1029 ? 1.27 27.172 29.391 1 86.5 1029 TYR A N 1
ATOM 8135 C CA . TYR A 1 1029 ? 2.385 26.922 28.484 1 86.5 1029 TYR A CA 1
ATOM 8136 C C . TYR A 1 1029 ? 2.318 25.516 27.906 1 86.5 1029 TYR A C 1
ATOM 8138 O O . TYR A 1 1029 ? 2.666 25.297 26.734 1 86.5 1029 TYR A O 1
ATOM 8146 N N . GLN A 1 1030 ? 1.729 24.594 28.641 1 80.88 1030 GLN A N 1
ATOM 8147 C CA . GLN A 1 1030 ? 1.651 23.188 28.219 1 80.88 1030 GLN A CA 1
ATOM 8148 C C . GLN A 1 1030 ? 0.707 23.031 27.031 1 80.88 1030 GLN A C 1
ATOM 8150 O O . GLN A 1 1030 ? 0.957 22.219 26.141 1 80.88 1030 GLN A O 1
ATOM 8155 N N . ARG A 1 1031 ? -0.227 23.797 27.094 1 79.62 1031 ARG A N 1
ATOM 8156 C CA . ARG A 1 1031 ? -1.196 23.719 26.016 1 79.62 1031 ARG A CA 1
ATOM 8157 C C . ARG A 1 1031 ? -0.587 24.188 24.703 1 79.62 1031 ARG A C 1
ATOM 8159 O O . ARG A 1 1031 ? -0.893 23.656 23.641 1 79.62 1031 ARG A O 1
ATOM 8166 N N . GLY A 1 1032 ? 0.281 25.172 24.828 1 86.31 1032 GLY A N 1
ATOM 8167 C CA . GLY A 1 1032 ? 0.878 25.719 23.625 1 86.31 1032 GLY A CA 1
ATOM 8168 C C . GLY A 1 1032 ? 2.227 25.109 23.297 1 86.31 1032 GLY A C 1
ATOM 8169 O O . GLY A 1 1032 ? 2.902 25.562 22.359 1 86.31 1032 GLY A O 1
ATOM 8170 N N . TYR A 1 1033 ? 2.609 24.094 23.938 1 89.31 1033 TYR A N 1
ATOM 8171 C CA . TYR A 1 1033 ? 3.959 23.562 23.812 1 89.31 1033 TYR A CA 1
ATOM 8172 C C . TYR A 1 1033 ? 4.199 23.047 22.391 1 89.31 1033 TYR A C 1
ATOM 8174 O O . TYR A 1 1033 ? 5.289 23.219 21.844 1 89.31 1033 TYR A O 1
ATOM 8182 N N . ASP A 1 1034 ? 3.229 22.422 21.797 1 89.06 1034 ASP A N 1
ATOM 8183 C CA . ASP A 1 1034 ? 3.398 21.891 20.453 1 89.06 1034 ASP A CA 1
ATOM 8184 C C . ASP A 1 1034 ? 3.697 23.016 19.453 1 89.06 1034 ASP A C 1
ATOM 8186 O O . ASP A 1 1034 ? 4.504 22.828 18.531 1 89.06 1034 ASP A O 1
ATOM 8190 N N . SER A 1 1035 ? 3.033 24.078 19.625 1 91.81 1035 SER A N 1
ATOM 8191 C CA . SER A 1 1035 ? 3.27 25.219 18.734 1 91.81 1035 SER A CA 1
ATOM 8192 C C . SER A 1 1035 ? 4.656 25.812 18.953 1 91.81 1035 SER A C 1
ATOM 8194 O O . SER A 1 1035 ? 5.309 26.25 18.016 1 91.81 1035 SER A O 1
ATOM 8196 N N . VAL A 1 1036 ? 5.078 25.891 20.188 1 94.56 1036 VAL A N 1
ATOM 8197 C CA . VAL A 1 1036 ? 6.41 26.391 20.516 1 94.56 1036 VAL A CA 1
ATOM 8198 C C . VAL A 1 1036 ? 7.469 25.484 19.891 1 94.56 1036 VAL A C 1
ATOM 8200 O O . VAL A 1 1036 ? 8.492 25.969 19.391 1 94.56 1036 VAL A O 1
ATOM 8203 N N . LEU A 1 1037 ? 7.199 24.203 19.969 1 95.19 1037 LEU A N 1
ATOM 8204 C CA . LEU A 1 1037 ? 8.109 23.234 19.359 1 95.19 1037 LEU A CA 1
ATOM 8205 C C . LEU A 1 1037 ? 8.203 23.469 17.859 1 95.19 1037 LEU A C 1
ATOM 8207 O O . LEU A 1 1037 ? 9.297 23.391 17.281 1 95.19 1037 LEU A O 1
ATOM 8211 N N . GLN A 1 1038 ? 7.137 23.688 17.234 1 95.62 1038 GLN A N 1
ATOM 8212 C CA . GLN A 1 1038 ? 7.113 23.938 15.797 1 95.62 1038 GLN A CA 1
ATOM 8213 C C . GLN A 1 1038 ? 7.891 25.203 15.445 1 95.62 1038 GLN A C 1
ATOM 8215 O O . GLN A 1 1038 ? 8.586 25.25 14.43 1 95.62 1038 GLN A O 1
ATOM 8220 N N . LEU A 1 1039 ? 7.746 26.219 16.266 1 96.31 1039 LEU A N 1
ATOM 8221 C CA . LEU A 1 1039 ? 8.5 27.453 16.047 1 96.31 1039 LEU A CA 1
ATOM 8222 C C . LEU A 1 1039 ? 9.992 27.203 16.188 1 96.31 1039 LEU A C 1
ATOM 8224 O O . LEU A 1 1039 ? 10.789 27.797 15.445 1 96.31 1039 LEU A O 1
ATOM 8228 N N . SER A 1 1040 ? 10.336 26.438 17.188 1 95.62 1040 SER A N 1
ATOM 8229 C CA . SER A 1 1040 ? 11.734 26.062 17.359 1 95.62 1040 SER A CA 1
ATOM 8230 C C . SER A 1 1040 ? 12.273 25.375 16.109 1 95.62 1040 SER A C 1
ATOM 8232 O O . SER A 1 1040 ? 13.406 25.625 15.688 1 95.62 1040 SER A O 1
ATOM 8234 N N . MET A 1 1041 ? 11.523 24.469 15.539 1 96.06 1041 MET A N 1
ATOM 8235 C CA . MET A 1 1041 ? 11.906 23.766 14.32 1 96.06 1041 MET A CA 1
ATOM 8236 C C . MET A 1 1041 ? 12.086 24.75 13.164 1 96.06 1041 MET A C 1
ATOM 8238 O O . MET A 1 1041 ? 13.016 24.609 12.367 1 96.06 1041 MET A O 1
ATOM 8242 N N . LEU A 1 1042 ? 11.195 25.703 13.023 1 95.94 1042 LEU A N 1
ATOM 8243 C CA . LEU A 1 1042 ? 11.305 26.703 11.969 1 95.94 1042 LEU A CA 1
ATOM 8244 C C . LEU A 1 1042 ? 12.594 27.5 12.117 1 95.94 1042 LEU A C 1
ATOM 8246 O O . LEU A 1 1042 ? 13.211 27.875 11.117 1 95.94 1042 LEU A O 1
ATOM 8250 N N . ASN A 1 1043 ? 12.938 27.797 13.367 1 94.94 1043 ASN A N 1
ATOM 8251 C CA . ASN A 1 1043 ? 14.188 28.516 13.602 1 94.94 1043 ASN A CA 1
ATOM 8252 C C . ASN A 1 1043 ? 15.391 27.703 13.133 1 94.94 1043 ASN A C 1
ATOM 8254 O O . ASN A 1 1043 ? 16.359 28.266 12.602 1 94.94 1043 ASN A O 1
ATOM 8258 N N . GLU A 1 1044 ? 15.375 26.422 13.453 1 93 1044 GLU A N 1
ATOM 8259 C CA . GLU A 1 1044 ? 16.469 25.578 12.992 1 93 1044 GLU A CA 1
ATOM 8260 C C . GLU A 1 1044 ? 16.562 25.562 11.469 1 93 1044 GLU A C 1
ATOM 8262 O O . GLU A 1 1044 ? 17.656 25.531 10.906 1 93 1044 GLU A O 1
ATOM 8267 N N . LEU A 1 1045 ? 15.445 25.5 10.844 1 93.75 1045 LEU A N 1
ATOM 8268 C CA . LEU A 1 1045 ? 15.406 25.531 9.391 1 93.75 1045 LEU A CA 1
ATOM 8269 C C . LEU A 1 1045 ? 15.961 26.859 8.852 1 93.75 1045 LEU A C 1
ATOM 8271 O O . LEU A 1 1045 ? 16.734 26.859 7.891 1 93.75 1045 LEU A O 1
ATOM 8275 N N . GLU A 1 1046 ? 15.555 27.969 9.438 1 92 1046 GLU A N 1
ATOM 8276 C CA . GLU A 1 1046 ? 16.016 29.281 9.023 1 92 1046 GLU A CA 1
ATOM 8277 C C . GLU A 1 1046 ? 17.516 29.438 9.234 1 92 1046 GLU A C 1
ATOM 8279 O O . GLU A 1 1046 ? 18.219 30 8.391 1 92 1046 GLU A O 1
ATOM 8284 N N . THR A 1 1047 ? 18.016 28.969 10.367 1 89.56 1047 THR A N 1
ATOM 8285 C CA . THR A 1 1047 ? 19.438 29.062 10.672 1 89.56 1047 THR A CA 1
ATOM 8286 C C . THR A 1 1047 ? 20.266 28.219 9.703 1 89.56 1047 THR A C 1
ATOM 8288 O O . THR A 1 1047 ? 21.344 28.625 9.281 1 89.56 1047 THR A O 1
ATOM 8291 N N . MET A 1 1048 ? 19.812 27.062 9.414 1 87.94 1048 MET A N 1
ATOM 8292 C CA . MET A 1 1048 ? 20.516 26.219 8.453 1 87.94 1048 MET A CA 1
ATOM 8293 C C . MET A 1 1048 ? 20.547 26.859 7.074 1 87.94 1048 MET A C 1
ATOM 8295 O O . MET A 1 1048 ? 21.547 26.766 6.367 1 87.94 1048 MET A O 1
ATOM 8299 N N . TYR A 1 1049 ? 19.438 27.406 6.695 1 88.12 1049 TYR A N 1
ATOM 8300 C CA . TYR A 1 1049 ? 19.375 28.062 5.395 1 88.12 1049 TYR A CA 1
ATOM 8301 C C . TYR A 1 1049 ? 20.359 29.219 5.332 1 88.12 1049 TYR A C 1
ATOM 8303 O O . TYR A 1 1049 ? 21.016 29.438 4.309 1 88.12 1049 TYR A O 1
ATOM 8311 N N . SER A 1 1050 ? 20.375 30 6.406 1 85.19 1050 SER A N 1
ATOM 8312 C CA . SER A 1 1050 ? 21.328 31.094 6.477 1 85.19 1050 SER A CA 1
ATOM 8313 C C . SER A 1 1050 ? 22.766 30.594 6.391 1 85.19 1050 SER A C 1
ATOM 8315 O O . SER A 1 1050 ? 23.625 31.25 5.797 1 85.19 1050 SER A O 1
ATOM 8317 N N . PHE A 1 1051 ? 23 29.484 6.98 1 81.56 1051 PHE A N 1
ATOM 8318 C CA . PHE A 1 1051 ? 24.312 28.859 6.926 1 81.56 1051 PHE A CA 1
ATOM 8319 C C . PHE A 1 1051 ? 24.656 28.438 5.5 1 81.56 1051 PHE A C 1
ATOM 8321 O O . PHE A 1 1051 ? 25.797 28.625 5.051 1 81.56 1051 PHE A O 1
ATOM 8328 N N . ILE A 1 1052 ? 23.766 27.859 4.816 1 79.44 1052 ILE A N 1
ATOM 8329 C CA . ILE A 1 1052 ? 23.969 27.375 3.453 1 79.44 1052 ILE A CA 1
ATOM 8330 C C . ILE A 1 1052 ? 24.234 28.562 2.525 1 79.44 1052 ILE A C 1
ATOM 8332 O O . ILE A 1 1052 ? 25.062 28.484 1.618 1 79.44 1052 ILE A O 1
ATOM 8336 N N . LYS A 1 1053 ? 23.516 29.578 2.809 1 79.25 1053 LYS A N 1
ATOM 8337 C CA . LYS A 1 1053 ? 23.641 30.781 1.979 1 79.25 1053 LYS A CA 1
ATOM 8338 C C . LYS A 1 1053 ? 25 31.438 2.18 1 79.25 1053 LYS A C 1
ATOM 8340 O O . LYS A 1 1053 ? 25.609 31.922 1.221 1 79.25 1053 LYS A O 1
ATOM 8345 N N . ASN A 1 1054 ? 25.406 31.469 3.438 1 74.38 1054 ASN A N 1
ATOM 8346 C CA . ASN A 1 1054 ? 26.625 32.219 3.771 1 74.38 1054 ASN A CA 1
ATOM 8347 C C . ASN A 1 1054 ? 27.859 31.328 3.668 1 74.38 1054 ASN A C 1
ATOM 8349 O O . ASN A 1 1054 ? 28.969 31.75 4.008 1 74.38 1054 ASN A O 1
ATOM 8353 N N . SER A 1 1055 ? 27.656 30 3.451 1 68.25 1055 SER A N 1
ATOM 8354 C CA . SER A 1 1055 ? 28.781 29.062 3.457 1 68.25 1055 SER A CA 1
ATOM 8355 C C . SER A 1 1055 ? 29.844 29.484 2.447 1 68.25 1055 SER A C 1
ATOM 8357 O O . SER A 1 1055 ? 29.547 29.719 1.276 1 68.25 1055 SER A O 1
ATOM 8359 N N . SER A 1 1056 ? 30.844 30.172 3.115 1 63.31 1056 SER A N 1
ATOM 8360 C CA . SER A 1 1056 ? 32.062 30.594 2.424 1 63.31 1056 SER A CA 1
ATOM 8361 C C . SER A 1 1056 ? 32.75 29.422 1.734 1 63.31 1056 SER A C 1
ATOM 8363 O O . SER A 1 1056 ? 32.562 28.266 2.127 1 63.31 1056 SER A O 1
ATOM 8365 N N . ASN A 1 1057 ? 33.25 29.594 0.605 1 62.34 1057 ASN A N 1
ATOM 8366 C CA . ASN A 1 1057 ? 34.031 28.672 -0.231 1 62.34 1057 ASN A CA 1
ATOM 8367 C C . ASN A 1 1057 ? 35.188 28.047 0.539 1 62.34 1057 ASN A C 1
ATOM 8369 O O . ASN A 1 1057 ? 35.844 27.141 0.036 1 62.34 1057 ASN A O 1
ATOM 8373 N N . ASP A 1 1058 ? 35.312 28.438 1.84 1 66.75 1058 ASP A N 1
ATOM 8374 C CA . ASP A 1 1058 ? 36.469 27.844 2.531 1 66.75 1058 ASP A CA 1
ATOM 8375 C C . ASP A 1 1058 ? 36.031 26.641 3.371 1 66.75 1058 ASP A C 1
ATOM 8377 O O . ASP A 1 1058 ? 35.188 26.766 4.254 1 66.75 1058 ASP A O 1
ATOM 8381 N N . ALA A 1 1059 ? 36.531 25.547 3.195 1 62.53 1059 ALA A N 1
ATOM 8382 C CA . ALA A 1 1059 ? 36.188 24.25 3.748 1 62.53 1059 ALA A CA 1
ATOM 8383 C C . ALA A 1 1059 ? 36.375 24.219 5.262 1 62.53 1059 ALA A C 1
ATOM 8385 O O . ALA A 1 1059 ? 35.594 23.625 5.992 1 62.53 1059 ALA A O 1
ATOM 8386 N N . ASN A 1 1060 ? 37.406 24.797 5.738 1 64.5 1060 ASN A N 1
ATOM 8387 C CA . ASN A 1 1060 ? 37.75 24.766 7.156 1 64.5 1060 ASN A CA 1
ATOM 8388 C C . ASN A 1 1060 ? 36.781 25.594 7.988 1 64.5 1060 ASN A C 1
ATOM 8390 O O . ASN A 1 1060 ? 36.344 25.172 9.055 1 64.5 1060 ASN A O 1
ATOM 8394 N N . THR A 1 1061 ? 36.5 26.719 7.492 1 71.44 1061 THR A N 1
ATOM 8395 C CA . THR A 1 1061 ? 35.562 27.594 8.195 1 71.44 1061 THR A CA 1
ATOM 8396 C C . THR A 1 1061 ? 34.156 26.984 8.195 1 71.44 1061 THR A C 1
ATOM 8398 O O . THR A 1 1061 ? 33.406 27.109 9.18 1 71.44 1061 THR A O 1
ATOM 8401 N N . GLN A 1 1062 ? 33.938 26.266 7.195 1 74.69 1062 GLN A N 1
ATOM 8402 C CA . GLN A 1 1062 ? 32.656 25.609 7.082 1 74.69 1062 GLN A CA 1
ATOM 8403 C C . GLN A 1 1062 ? 32.5 24.5 8.109 1 74.69 1062 GLN A C 1
ATOM 8405 O O . GLN A 1 1062 ? 31.422 24.297 8.672 1 74.69 1062 GLN A O 1
ATOM 8410 N N . MET A 1 1063 ? 33.594 23.859 8.367 1 75.88 1063 MET A N 1
ATOM 8411 C CA . MET A 1 1063 ? 33.562 22.75 9.305 1 75.88 1063 MET A CA 1
ATOM 8412 C C . MET A 1 1063 ? 33.375 23.25 10.734 1 75.88 1063 MET A C 1
ATOM 8414 O O . MET A 1 1063 ? 32.75 22.594 11.562 1 75.88 1063 MET A O 1
ATOM 8418 N N . VAL A 1 1064 ? 34 24.375 11.008 1 77.19 1064 VAL A N 1
ATOM 8419 C CA . VAL A 1 1064 ? 33.906 24.953 12.344 1 77.19 1064 VAL A CA 1
ATOM 8420 C C . VAL A 1 1064 ? 32.469 25.469 12.555 1 77.19 1064 VAL A C 1
ATOM 8422 O O . VAL A 1 1064 ? 31.906 25.297 13.633 1 77.19 1064 VAL A O 1
ATOM 8425 N N . ASP A 1 1065 ? 31.969 26.062 11.57 1 76.69 1065 ASP A N 1
ATOM 8426 C CA . ASP A 1 1065 ? 30.625 26.625 11.656 1 76.69 1065 ASP A CA 1
ATOM 8427 C C . ASP A 1 1065 ? 29.578 25.516 11.781 1 76.69 1065 ASP A C 1
ATOM 8429 O O . ASP A 1 1065 ? 28.578 25.672 12.492 1 76.69 1065 ASP A O 1
ATOM 8433 N N . ILE A 1 1066 ? 29.828 24.469 11.148 1 78 1066 ILE A N 1
ATOM 8434 C CA . ILE A 1 1066 ? 28.906 23.344 11.195 1 78 1066 ILE A CA 1
ATOM 8435 C C . ILE A 1 1066 ? 28.969 22.688 12.57 1 78 1066 ILE A C 1
ATOM 8437 O O . ILE A 1 1066 ? 27.938 22.234 13.094 1 78 1066 ILE A O 1
ATOM 8441 N N . SER A 1 1067 ? 30.125 22.641 13.117 1 81.06 1067 SER A N 1
ATOM 8442 C CA . SER A 1 1067 ? 30.281 22.062 14.445 1 81.06 1067 SER A CA 1
ATOM 8443 C C . SER A 1 1067 ? 29.578 22.906 15.508 1 81.06 1067 SER A C 1
ATOM 8445 O O . SER A 1 1067 ? 29 22.359 16.453 1 81.06 1067 SER A O 1
ATOM 8447 N N . LYS A 1 1068 ? 29.656 24.203 15.328 1 82.06 1068 LYS A N 1
ATOM 8448 C CA . LYS A 1 1068 ? 28.953 25.094 16.25 1 82.06 1068 LYS A CA 1
ATOM 8449 C C . LYS A 1 1068 ? 27.453 24.938 16.125 1 82.06 1068 LYS A C 1
ATOM 8451 O O . LYS A 1 1068 ? 26.719 25 17.109 1 82.06 1068 LYS A O 1
ATOM 8456 N N . LEU A 1 1069 ? 27.047 24.797 14.938 1 84.69 1069 LEU A N 1
ATOM 8457 C CA . LEU A 1 1069 ? 25.625 24.594 14.68 1 84.69 1069 LEU A CA 1
ATOM 8458 C C . LEU A 1 1069 ? 25.125 23.297 15.312 1 84.69 1069 LEU A C 1
ATOM 8460 O O . LEU A 1 1069 ? 24.047 23.266 15.906 1 84.69 1069 LEU A O 1
ATOM 8464 N N . PHE A 1 1070 ? 25.969 22.281 15.297 1 84.81 1070 PHE A N 1
ATOM 8465 C CA . PHE A 1 1070 ? 25.578 21 15.859 1 84.81 1070 PHE A CA 1
ATOM 8466 C C . PHE A 1 1070 ? 25.562 21.047 17.375 1 84.81 1070 PHE A C 1
ATOM 8468 O O . PHE A 1 1070 ? 24.75 20.391 18.031 1 84.81 1070 PHE A O 1
ATOM 8475 N N . GLN A 1 1071 ? 26.391 21.75 17.859 1 86.31 1071 GLN A N 1
ATOM 8476 C CA . GLN A 1 1071 ? 26.391 21.938 19.297 1 86.31 1071 GLN A CA 1
ATOM 8477 C C . GLN A 1 1071 ? 25.141 22.672 19.766 1 86.31 1071 GLN A C 1
ATOM 8479 O O . GLN A 1 1071 ? 24.547 22.312 20.797 1 86.31 1071 GLN A O 1
ATOM 8484 N N . SER A 1 1072 ? 24.828 23.656 19.031 1 89.31 1072 SER A N 1
ATOM 8485 C CA . SER A 1 1072 ? 23.594 24.391 19.359 1 89.31 1072 SER A CA 1
ATOM 8486 C C . SER A 1 1072 ? 22.375 23.5 19.25 1 89.31 1072 SER A C 1
ATOM 8488 O O . SER A 1 1072 ? 21.484 23.547 20.109 1 89.31 1072 SER A O 1
ATOM 8490 N N . TRP A 1 1073 ? 22.344 22.672 18.234 1 91.5 1073 TRP A N 1
ATOM 8491 C CA . TRP A 1 1073 ? 21.219 21.781 18.016 1 91.5 1073 TRP A CA 1
ATOM 8492 C C . TRP A 1 1073 ? 21.125 20.75 19.141 1 91.5 1073 TRP A C 1
ATOM 8494 O O . TRP A 1 1073 ? 20.031 20.375 19.562 1 91.5 1073 TRP A O 1
ATOM 8504 N N . ASP A 1 1074 ? 22.234 20.297 19.562 1 91.19 1074 ASP A N 1
ATOM 8505 C CA . ASP A 1 1074 ? 22.266 19.312 20.625 1 91.19 1074 ASP A CA 1
ATOM 8506 C C . ASP A 1 1074 ? 21.734 19.906 21.938 1 91.19 1074 ASP A C 1
ATOM 8508 O O . ASP A 1 1074 ? 20.969 19.25 22.656 1 91.19 1074 ASP A O 1
ATOM 8512 N N . MET A 1 1075 ? 22.109 21.078 22.188 1 91.75 1075 MET A N 1
ATOM 8513 C CA . MET A 1 1075 ? 21.641 21.75 23.391 1 91.75 1075 MET A CA 1
ATOM 8514 C C . MET A 1 1075 ? 20.141 22.016 23.312 1 91.75 1075 MET A C 1
ATOM 8516 O O . MET A 1 1075 ? 19.422 21.844 24.297 1 91.75 1075 MET A O 1
ATOM 8520 N N . ARG A 1 1076 ? 19.672 22.453 22.188 1 93.75 1076 ARG A N 1
ATOM 8521 C CA . ARG A 1 1076 ? 18.25 22.734 21.984 1 93.75 1076 ARG A CA 1
ATOM 8522 C C . ARG A 1 1076 ? 17.406 21.469 22.141 1 93.75 1076 ARG A C 1
ATOM 8524 O O . ARG A 1 1076 ? 16.297 21.531 22.672 1 93.75 1076 ARG A O 1
ATOM 8531 N N . LEU A 1 1077 ? 17.953 20.344 21.656 1 94.06 1077 LEU A N 1
ATOM 8532 C CA . LEU A 1 1077 ? 17.234 19.078 21.781 1 94.06 1077 LEU A CA 1
ATOM 8533 C C . LEU A 1 1077 ? 17.141 18.656 23.25 1 94.06 1077 LEU A C 1
ATOM 8535 O O . LEU A 1 1077 ? 16.109 18.141 23.688 1 94.06 1077 LEU A O 1
ATOM 8539 N N . LYS A 1 1078 ? 18.188 18.922 24 1 91.38 1078 LYS A N 1
ATOM 8540 C CA . LYS A 1 1078 ? 18.25 18.484 25.391 1 91.38 1078 LYS A CA 1
ATOM 8541 C C . LYS A 1 1078 ? 17.297 19.297 26.266 1 91.38 1078 LYS A C 1
ATOM 8543 O O . LYS A 1 1078 ? 16.859 18.812 27.312 1 91.38 1078 LYS A O 1
ATOM 8548 N N . ILE A 1 1079 ? 16.984 20.484 25.797 1 92.44 1079 ILE A N 1
ATOM 8549 C CA . ILE A 1 1079 ? 16.125 21.344 26.594 1 92.44 1079 ILE A CA 1
ATOM 8550 C C . ILE A 1 1079 ? 14.672 20.953 26.391 1 92.44 1079 ILE A C 1
ATOM 8552 O O . ILE A 1 1079 ? 13.805 21.312 27.188 1 92.44 1079 ILE A O 1
ATOM 8556 N N . THR A 1 1080 ? 14.328 20.188 25.328 1 93.56 1080 THR A N 1
ATOM 8557 C CA . THR A 1 1080 ? 12.953 19.828 25 1 93.56 1080 THR A CA 1
ATOM 8558 C C . THR A 1 1080 ? 12.445 18.75 25.938 1 93.56 1080 THR A C 1
ATOM 8560 O O . THR A 1 1080 ? 13.227 18.141 26.688 1 93.56 1080 THR A O 1
ATOM 8563 N N . PHE A 1 1081 ? 11.102 18.656 26 1 89.62 1081 PHE A N 1
ATOM 8564 C CA . PHE A 1 1081 ? 10.477 17.578 26.75 1 89.62 1081 PHE A CA 1
ATOM 8565 C C . PHE A 1 1081 ? 10.977 16.219 26.281 1 89.62 1081 PHE A C 1
ATOM 8567 O O . PHE A 1 1081 ? 10.961 15.938 25.078 1 89.62 1081 PHE A O 1
ATOM 8574 N N . PRO A 1 1082 ? 11.5 15.375 27.188 1 87.5 1082 PRO A N 1
ATOM 8575 C CA . PRO A 1 1082 ? 12.133 14.117 26.797 1 87.5 1082 PRO A CA 1
ATOM 8576 C C . PRO A 1 1082 ? 11.117 13.047 26.391 1 87.5 1082 PRO A C 1
ATOM 8578 O O . PRO A 1 1082 ? 10.977 12.039 27.094 1 87.5 1082 PRO A O 1
ATOM 8581 N N . SER A 1 1083 ? 10.391 13.242 25.422 1 87.12 1083 SER A N 1
ATOM 8582 C CA . SER A 1 1083 ? 9.445 12.281 24.875 1 87.12 1083 SER A CA 1
ATOM 8583 C C . SER A 1 1083 ? 9.703 12.031 23.391 1 87.12 1083 SER A C 1
ATOM 8585 O O . SER A 1 1083 ? 10.125 12.938 22.672 1 87.12 1083 SER A O 1
ATOM 8587 N N . TYR A 1 1084 ? 9.492 10.75 23.016 1 89.12 1084 TYR A N 1
ATOM 8588 C CA . TYR A 1 1084 ? 9.711 10.383 21.609 1 89.12 1084 TYR A CA 1
ATOM 8589 C C . TYR A 1 1084 ? 8.805 11.195 20.688 1 89.12 1084 TYR A C 1
ATOM 8591 O O . TYR A 1 1084 ? 9.234 11.609 19.609 1 89.12 1084 TYR A O 1
ATOM 8599 N N . ARG A 1 1085 ? 7.617 11.438 21.062 1 84.69 1085 ARG A N 1
ATOM 8600 C CA . ARG A 1 1085 ? 6.629 12.125 20.234 1 84.69 1085 ARG A CA 1
ATOM 8601 C C . ARG A 1 1085 ? 7.086 13.547 19.906 1 84.69 1085 ARG A C 1
ATOM 8603 O O . ARG A 1 1085 ? 6.867 14.031 18.797 1 84.69 1085 ARG A O 1
ATOM 8610 N N . GLN A 1 1086 ? 7.746 14.172 20.812 1 89.75 1086 GLN A N 1
ATOM 8611 C CA . GLN A 1 1086 ? 8.148 15.57 20.641 1 89.75 1086 GLN A CA 1
ATOM 8612 C C . GLN A 1 1086 ? 9.508 15.672 19.969 1 89.75 1086 GLN A C 1
ATOM 8614 O O . GLN A 1 1086 ? 9.742 16.578 19.172 1 89.75 1086 GLN A O 1
ATOM 8619 N N . ARG A 1 1087 ? 10.352 14.766 20.203 1 93.81 1087 ARG A N 1
ATOM 8620 C CA . ARG A 1 1087 ? 11.727 14.891 19.734 1 93.81 1087 ARG A CA 1
ATOM 8621 C C . ARG A 1 1087 ? 11.875 14.328 18.328 1 93.81 1087 ARG A C 1
ATOM 8623 O O . ARG A 1 1087 ? 12.719 14.789 17.547 1 93.81 1087 ARG A O 1
ATOM 8630 N N . GLU A 1 1088 ? 11.086 13.266 18 1 92.38 1088 GLU A N 1
ATOM 8631 C CA . GLU A 1 1088 ? 11.258 12.594 16.719 1 92.38 1088 GLU A CA 1
ATOM 8632 C C . GLU A 1 1088 ? 11.039 13.562 15.547 1 92.38 1088 GLU A C 1
ATOM 8634 O O . GLU A 1 1088 ? 11.727 13.484 14.531 1 92.38 1088 GLU A O 1
ATOM 8639 N N . PRO A 1 1089 ? 10.039 14.469 15.609 1 92.5 1089 PRO A N 1
ATOM 8640 C CA . PRO A 1 1089 ? 9.875 15.414 14.5 1 92.5 1089 PRO A CA 1
ATOM 8641 C C . PRO A 1 1089 ? 11.094 16.312 14.305 1 92.5 1089 PRO A C 1
ATOM 8643 O O . PRO A 1 1089 ? 11.43 16.656 13.172 1 92.5 1089 PRO A O 1
ATOM 8646 N N . ILE A 1 1090 ? 11.773 16.703 15.391 1 95.69 1090 ILE A N 1
ATOM 8647 C CA . ILE A 1 1090 ? 12.984 17.531 15.32 1 95.69 1090 ILE A CA 1
ATOM 8648 C C . ILE A 1 1090 ? 14.102 16.734 14.641 1 95.69 1090 ILE A C 1
ATOM 8650 O O . ILE A 1 1090 ? 14.781 17.25 13.75 1 95.69 1090 ILE A O 1
ATOM 8654 N N . LEU A 1 1091 ? 14.234 15.516 15.125 1 94.62 1091 LEU A N 1
ATOM 8655 C CA . LEU A 1 1091 ? 15.297 14.672 14.586 1 94.62 1091 LEU A CA 1
ATOM 8656 C C . LEU A 1 1091 ? 15.062 14.367 13.109 1 94.62 1091 LEU A C 1
ATOM 8658 O O . LEU A 1 1091 ? 16 14.328 12.32 1 94.62 1091 LEU A O 1
ATOM 8662 N N . SER A 1 1092 ? 13.844 14.133 12.758 1 93.12 1092 SER A N 1
ATOM 8663 C CA . SER A 1 1092 ? 13.492 13.867 11.367 1 93.12 1092 SER A CA 1
ATOM 8664 C C . SER A 1 1092 ? 13.828 15.055 10.477 1 93.12 1092 SER A C 1
ATOM 8666 O O . SER A 1 1092 ? 14.367 14.883 9.383 1 93.12 1092 SER A O 1
ATOM 8668 N N . LEU A 1 1093 ? 13.477 16.25 10.891 1 93.62 1093 LEU A N 1
ATOM 8669 C CA . LEU A 1 1093 ? 13.797 17.453 10.133 1 93.62 1093 LEU A CA 1
ATOM 8670 C C . LEU A 1 1093 ? 15.312 17.609 9.969 1 93.62 1093 LEU A C 1
ATOM 8672 O O . LEU A 1 1093 ? 15.789 17.938 8.883 1 93.62 1093 LEU A O 1
ATOM 8676 N N . ARG A 1 1094 ? 16.062 17.391 11.07 1 92 1094 ARG A N 1
ATOM 8677 C CA . ARG A 1 1094 ? 17.516 17.5 11.031 1 92 1094 ARG A CA 1
ATOM 8678 C C . ARG A 1 1094 ? 18.109 16.516 10.023 1 92 1094 ARG A C 1
ATOM 8680 O O . ARG A 1 1094 ? 19.062 16.844 9.32 1 92 1094 ARG A O 1
ATOM 8687 N N . ARG A 1 1095 ? 17.594 15.312 9.938 1 91.69 1095 ARG A N 1
ATOM 8688 C CA . ARG A 1 1095 ? 18.094 14.305 9.016 1 91.69 1095 ARG A CA 1
ATOM 8689 C C . ARG A 1 1095 ? 17.922 14.766 7.566 1 91.69 1095 ARG A C 1
ATOM 8691 O O . ARG A 1 1095 ? 18.797 14.516 6.73 1 91.69 1095 ARG A O 1
ATOM 8698 N N . VAL A 1 1096 ? 16.844 15.391 7.246 1 90.38 1096 VAL A N 1
ATOM 8699 C CA . VAL A 1 1096 ? 16.578 15.844 5.887 1 90.38 1096 VAL A CA 1
ATOM 8700 C C . VAL A 1 1096 ? 17.484 17.016 5.543 1 90.38 1096 VAL A C 1
ATOM 8702 O O . VAL A 1 1096 ? 18 17.109 4.43 1 90.38 1096 VAL A O 1
ATOM 8705 N N . LEU A 1 1097 ? 17.672 17.891 6.52 1 87.5 1097 LEU A N 1
ATOM 8706 C CA . LEU A 1 1097 ? 18.484 19.078 6.297 1 87.5 1097 LEU A CA 1
ATOM 8707 C C . LEU A 1 1097 ? 19.953 18.688 6.098 1 87.5 1097 LEU A C 1
ATOM 8709 O O . LEU A 1 1097 ? 20.672 19.328 5.316 1 87.5 1097 LEU A O 1
ATOM 8713 N N . LEU A 1 1098 ? 20.375 17.562 6.758 1 83.75 1098 LEU A N 1
ATOM 8714 C CA . LEU A 1 1098 ? 21.781 17.188 6.738 1 83.75 1098 LEU A CA 1
ATOM 8715 C C . LEU A 1 1098 ? 22.047 16.125 5.676 1 83.75 1098 LEU A C 1
ATOM 8717 O O . LEU A 1 1098 ? 23.188 15.711 5.477 1 83.75 1098 LEU A O 1
ATOM 8721 N N . SER A 1 1099 ? 21.062 15.586 5.016 1 77.75 1099 SER A N 1
ATOM 8722 C CA . SER A 1 1099 ? 21.172 14.469 4.086 1 77.75 1099 SER A CA 1
ATOM 8723 C C . SER A 1 1099 ? 22.266 14.719 3.049 1 77.75 1099 SER A C 1
ATOM 8725 O O . SER A 1 1099 ? 22.984 13.797 2.656 1 77.75 1099 SER A O 1
ATOM 8727 N N . GLU A 1 1100 ? 22.438 15.938 2.578 1 64.94 1100 GLU A N 1
ATOM 8728 C CA . GLU A 1 1100 ? 23.375 16.219 1.494 1 64.94 1100 GLU A CA 1
ATOM 8729 C C . GLU A 1 1100 ? 24.781 16.516 2.033 1 64.94 1100 GLU A C 1
ATOM 8731 O O . GLU A 1 1100 ? 25.766 16.438 1.294 1 64.94 1100 GLU A O 1
ATOM 8736 N N . TYR A 1 1101 ? 24.891 16.641 3.303 1 61.59 1101 TYR A N 1
ATOM 8737 C CA . TYR A 1 1101 ? 26.156 17.219 3.754 1 61.59 1101 TYR A CA 1
ATOM 8738 C C . TYR A 1 1101 ? 26.984 16.172 4.516 1 61.59 1101 TYR A C 1
ATOM 8740 O O . TYR A 1 1101 ? 28.188 16.078 4.32 1 61.59 1101 TYR A O 1
ATOM 8748 N N . ILE A 1 1102 ? 26.312 15.484 5.504 1 66.31 1102 ILE A N 1
ATOM 8749 C CA . ILE A 1 1102 ? 27.172 14.688 6.367 1 66.31 1102 ILE A CA 1
ATOM 8750 C C . ILE A 1 1102 ? 26.516 13.336 6.648 1 66.31 1102 ILE A C 1
ATOM 8752 O O . ILE A 1 1102 ? 25.5 13.258 7.363 1 66.31 1102 ILE A O 1
ATOM 8756 N N . SER A 1 1103 ? 26.953 12.359 6.109 1 71.81 1103 SER A N 1
ATOM 8757 C CA . SER A 1 1103 ? 26.406 11.016 6.238 1 71.81 1103 SER A CA 1
ATOM 8758 C C . SER A 1 1103 ? 26.609 10.477 7.652 1 71.81 1103 SER A C 1
ATOM 8760 O O . SER A 1 1103 ? 25.703 9.836 8.203 1 71.81 1103 SER A O 1
ATOM 8762 N N . LYS A 1 1104 ? 27.641 10.773 8.289 1 77.5 1104 LYS A N 1
ATOM 8763 C CA . LYS A 1 1104 ? 27.938 10.219 9.609 1 77.5 1104 LYS A CA 1
ATOM 8764 C C . LYS A 1 1104 ? 27 10.789 10.664 1 77.5 1104 LYS A C 1
ATOM 8766 O O . LYS A 1 1104 ? 26.547 10.07 11.562 1 77.5 1104 LYS A O 1
ATOM 8771 N N . GLU A 1 1105 ? 26.719 12.023 10.547 1 81.19 1105 GLU A N 1
ATOM 8772 C CA . GLU A 1 1105 ? 25.828 12.672 11.516 1 81.19 1105 GLU A CA 1
ATOM 8773 C C . GLU A 1 1105 ? 24.406 12.156 11.391 1 81.19 1105 GLU A C 1
ATOM 8775 O O . GLU A 1 1105 ? 23.688 12.062 12.383 1 81.19 1105 GLU A O 1
ATOM 8780 N N . ASN A 1 1106 ? 24.047 11.82 10.195 1 87.69 1106 ASN A N 1
ATOM 8781 C CA . ASN A 1 1106 ? 22.719 11.266 9.992 1 87.69 1106 ASN A CA 1
ATOM 8782 C C . ASN A 1 1106 ? 22.562 9.914 10.695 1 87.69 1106 ASN A C 1
ATOM 8784 O O . ASN A 1 1106 ? 21.484 9.594 11.203 1 87.69 1106 ASN A O 1
ATOM 8788 N N . GLY A 1 1107 ? 23.625 9.148 10.656 1 89.25 1107 GLY A N 1
ATOM 8789 C CA . GLY A 1 1107 ? 23.609 7.883 11.375 1 89.25 1107 GLY A CA 1
ATOM 8790 C C . GLY A 1 1107 ? 23.438 8.047 12.875 1 89.25 1107 GLY A C 1
ATOM 8791 O O . GLY A 1 1107 ? 22.719 7.266 13.508 1 89.25 1107 GLY A O 1
ATOM 8792 N N . GLN A 1 1108 ? 24.016 9.102 13.383 1 89.44 1108 GLN A N 1
ATOM 8793 C CA . GLN A 1 1108 ? 23.906 9.375 14.82 1 89.44 1108 GLN A CA 1
ATOM 8794 C C . GLN A 1 1108 ? 22.5 9.82 15.188 1 89.44 1108 GLN A C 1
ATOM 8796 O O . GLN A 1 1108 ? 22 9.516 16.281 1 89.44 1108 GLN A O 1
ATOM 8801 N N . LEU A 1 1109 ? 21.938 10.555 14.312 1 92.56 1109 LEU A N 1
ATOM 8802 C CA . LEU A 1 1109 ? 20.562 11 14.547 1 92.56 1109 LEU A CA 1
ATOM 8803 C C . LEU A 1 1109 ? 19.594 9.82 14.547 1 92.56 1109 LEU A C 1
ATOM 8805 O O . LEU A 1 1109 ? 18.688 9.758 15.367 1 92.56 1109 LEU A O 1
ATOM 8809 N N . TRP A 1 1110 ? 19.812 8.867 13.656 1 93.88 1110 TRP A N 1
ATOM 8810 C CA . TRP A 1 1110 ? 18.984 7.66 13.633 1 93.88 1110 TRP A CA 1
ATOM 8811 C C . TRP A 1 1110 ? 19.188 6.84 14.898 1 93.88 1110 TRP A C 1
ATOM 8813 O O . TRP A 1 1110 ? 18.25 6.23 15.406 1 93.88 1110 TRP A O 1
ATOM 8823 N N . LEU A 1 1111 ? 20.438 6.789 15.312 1 94.44 1111 LEU A N 1
ATOM 8824 C CA . LEU A 1 1111 ? 20.719 6.07 16.547 1 94.44 1111 LEU A CA 1
ATOM 8825 C C . LEU A 1 1111 ? 19.984 6.688 17.719 1 94.44 1111 LEU A C 1
ATOM 8827 O O . LEU A 1 1111 ? 19.453 5.969 18.578 1 94.44 1111 LEU A O 1
ATOM 8831 N N . GLN A 1 1112 ? 19.953 8.031 17.781 1 93.19 1112 GLN A N 1
ATOM 8832 C CA . GLN A 1 1112 ? 19.203 8.711 18.844 1 93.19 1112 GLN A CA 1
ATOM 8833 C C . GLN A 1 1112 ? 17.719 8.406 18.75 1 93.19 1112 GLN A C 1
ATOM 8835 O O . GLN A 1 1112 ? 17.062 8.195 19.781 1 93.19 1112 GLN A O 1
ATOM 8840 N N . THR A 1 1113 ? 17.141 8.406 17.547 1 94.75 1113 THR A N 1
ATOM 8841 C CA . THR A 1 1113 ? 15.75 8.039 17.359 1 94.75 1113 THR A CA 1
ATOM 8842 C C . THR A 1 1113 ? 15.484 6.617 17.844 1 94.75 1113 THR A C 1
ATOM 8844 O O . THR A 1 1113 ? 14.453 6.348 18.453 1 94.75 1113 THR A O 1
ATOM 8847 N N . ALA A 1 1114 ? 16.406 5.668 17.547 1 94.94 1114 ALA A N 1
ATOM 8848 C CA . ALA A 1 1114 ? 16.266 4.273 17.969 1 94.94 1114 ALA A CA 1
ATOM 8849 C C . ALA A 1 1114 ? 16.234 4.164 19.484 1 94.94 1114 ALA A C 1
ATOM 8851 O O . ALA A 1 1114 ? 15.422 3.428 20.047 1 94.94 1114 ALA A O 1
ATOM 8852 N N . LYS A 1 1115 ? 17.109 4.91 20.109 1 94.19 1115 LYS A N 1
ATOM 8853 C CA . LYS A 1 1115 ? 17.188 4.898 21.578 1 94.19 1115 LYS A CA 1
ATOM 8854 C C . LYS A 1 1115 ? 15.906 5.438 22.203 1 94.19 1115 LYS A C 1
ATOM 8856 O O . LYS A 1 1115 ? 15.352 4.828 23.125 1 94.19 1115 LYS A O 1
ATOM 8861 N N . ASP A 1 1116 ? 15.469 6.59 21.734 1 93.38 1116 ASP A N 1
ATOM 8862 C CA . ASP A 1 1116 ? 14.273 7.223 22.266 1 93.38 1116 ASP A CA 1
ATOM 8863 C C . ASP A 1 1116 ? 13.039 6.355 22.047 1 93.38 1116 ASP A C 1
ATOM 8865 O O . ASP A 1 1116 ? 12.172 6.266 22.906 1 93.38 1116 ASP A O 1
ATOM 8869 N N . ALA A 1 1117 ? 12.898 5.789 20.875 1 92.94 1117 ALA A N 1
ATOM 8870 C CA . ALA A 1 1117 ? 11.758 4.934 20.562 1 92.94 1117 ALA A CA 1
ATOM 8871 C C . ALA A 1 1117 ? 11.742 3.691 21.453 1 92.94 1117 ALA A C 1
ATOM 8873 O O . ALA A 1 1117 ? 10.68 3.273 21.922 1 92.94 1117 ALA A O 1
ATOM 8874 N N . ARG A 1 1118 ? 12.914 3.025 21.625 1 91.88 1118 ARG A N 1
ATOM 8875 C CA . ARG A 1 1118 ? 13.008 1.849 22.484 1 91.88 1118 ARG A CA 1
ATOM 8876 C C . ARG A 1 1118 ? 12.578 2.176 23.906 1 91.88 1118 ARG A C 1
ATOM 8878 O O . ARG A 1 1118 ? 11.797 1.438 24.516 1 91.88 1118 ARG A O 1
ATOM 8885 N N . LYS A 1 1119 ? 13.047 3.346 24.406 1 89.19 1119 LYS A N 1
ATOM 8886 C CA . LYS A 1 1119 ? 12.734 3.752 25.766 1 89.19 1119 LYS A CA 1
ATOM 8887 C C . LYS A 1 1119 ? 11.25 4.051 25.922 1 89.19 1119 LYS A C 1
ATOM 8889 O O . LYS A 1 1119 ? 10.68 3.838 27 1 89.19 1119 LYS A O 1
ATOM 8894 N N . ALA A 1 1120 ? 10.633 4.551 24.891 1 86.81 1120 ALA A N 1
ATOM 8895 C CA . ALA A 1 1120 ? 9.211 4.879 24.922 1 86.81 1120 ALA A CA 1
ATOM 8896 C C . ALA A 1 1120 ? 8.352 3.629 24.719 1 86.81 1120 ALA A C 1
ATOM 8898 O O . ALA A 1 1120 ? 7.133 3.668 24.875 1 86.81 1120 ALA A O 1
ATOM 8899 N N . GLY A 1 1121 ? 9.016 2.492 24.297 1 84.75 1121 GLY A N 1
ATOM 8900 C CA . GLY A 1 1121 ? 8.289 1.25 24.109 1 84.75 1121 GLY A CA 1
ATOM 8901 C C . GLY A 1 1121 ? 7.828 1.039 22.688 1 84.75 1121 GLY A C 1
ATOM 8902 O O . GLY A 1 1121 ? 7.059 0.117 22.406 1 84.75 1121 GLY A O 1
ATOM 8903 N N . TYR A 1 1122 ? 8.219 1.908 21.75 1 88.38 1122 TYR A N 1
ATOM 8904 C CA . TYR A 1 1122 ? 7.902 1.739 20.344 1 88.38 1122 TYR A CA 1
ATOM 8905 C C . TYR A 1 1122 ? 8.898 0.804 19.656 1 88.38 1122 TYR A C 1
ATOM 8907 O O . TYR A 1 1122 ? 9.742 1.245 18.875 1 88.38 1122 TYR A O 1
ATOM 8915 N N . PHE A 1 1123 ? 8.797 -0.4 19.797 1 87.69 1123 PHE A N 1
ATOM 8916 C CA . PHE A 1 1123 ? 9.836 -1.37 19.469 1 87.69 1123 PHE A CA 1
ATOM 8917 C C . PHE A 1 1123 ? 9.969 -1.546 17.969 1 87.69 1123 PHE A C 1
ATOM 8919 O O . PHE A 1 1123 ? 11.078 -1.667 17.453 1 87.69 1123 PHE A O 1
ATOM 8926 N N . GLN A 1 1124 ? 8.883 -1.622 17.25 1 87.62 1124 GLN A N 1
ATOM 8927 C CA . GLN A 1 1124 ? 8.977 -1.791 15.805 1 87.62 1124 GLN A CA 1
ATOM 8928 C C . GLN A 1 1124 ? 9.641 -0.583 15.148 1 87.62 1124 GLN A C 1
ATOM 8930 O O . GLN A 1 1124 ? 10.43 -0.734 14.211 1 87.62 1124 GLN A O 1
ATOM 8935 N N . THR A 1 1125 ? 9.312 0.571 15.594 1 90.75 1125 THR A N 1
ATOM 8936 C CA . THR A 1 1125 ? 9.93 1.792 15.094 1 90.75 1125 THR A CA 1
ATOM 8937 C C . THR A 1 1125 ? 11.414 1.833 15.453 1 90.75 1125 THR A C 1
ATOM 8939 O O . THR A 1 1125 ? 12.242 2.273 14.656 1 90.75 1125 THR A O 1
ATOM 8942 N N . ALA A 1 1126 ? 11.711 1.412 16.688 1 93.94 1126 ALA A N 1
ATOM 8943 C CA . ALA A 1 1126 ? 13.102 1.354 17.125 1 93.94 1126 ALA A CA 1
ATOM 8944 C C . ALA A 1 1126 ? 13.914 0.417 16.234 1 93.94 1126 ALA A C 1
ATOM 8946 O O . ALA A 1 1126 ? 15.07 0.71 15.906 1 93.94 1126 ALA A O 1
ATOM 8947 N N . TYR A 1 1127 ? 13.305 -0.673 15.891 1 92.75 1127 TYR A N 1
ATOM 8948 C CA . TYR A 1 1127 ? 13.984 -1.621 15.016 1 92.75 1127 TYR A CA 1
ATOM 8949 C C . TYR A 1 1127 ? 14.281 -0.992 13.656 1 92.75 1127 TYR A C 1
ATOM 8951 O O . TYR A 1 1127 ? 15.391 -1.121 13.141 1 92.75 1127 TYR A O 1
ATOM 8959 N N . GLY A 1 1128 ? 13.297 -0.34 13.078 1 91.25 1128 GLY A N 1
ATOM 8960 C CA . GLY A 1 1128 ? 13.508 0.337 11.805 1 91.25 1128 GLY A CA 1
ATOM 8961 C C . GLY A 1 1128 ? 14.609 1.381 11.859 1 91.25 1128 GLY A C 1
ATOM 8962 O O . GLY A 1 1128 ? 15.422 1.477 10.945 1 91.25 1128 GLY A O 1
ATOM 8963 N N . ALA A 1 1129 ? 14.594 2.154 12.906 1 94.31 1129 ALA A N 1
ATOM 8964 C CA . ALA A 1 1129 ? 15.609 3.191 13.07 1 94.31 1129 ALA A CA 1
ATOM 8965 C C . ALA A 1 1129 ? 17 2.578 13.258 1 94.31 1129 ALA A C 1
ATOM 8967 O O . ALA A 1 1129 ? 17.984 3.131 12.781 1 94.31 1129 ALA A O 1
ATOM 8968 N N . THR A 1 1130 ? 17.062 1.48 13.961 1 94 1130 THR A N 1
ATOM 8969 C CA . THR A 1 1130 ? 18.344 0.789 14.148 1 94 1130 THR A CA 1
ATOM 8970 C C . THR A 1 1130 ? 18.891 0.295 12.82 1 94 1130 THR A C 1
ATOM 8972 O O . THR A 1 1130 ? 20.109 0.361 12.578 1 94 1130 THR A O 1
ATOM 8975 N N . LEU A 1 1131 ? 18.031 -0.202 11.992 1 91.88 1131 LEU A N 1
ATOM 8976 C CA . LEU A 1 1131 ? 18.453 -0.672 10.68 1 91.88 1131 LEU A CA 1
ATOM 8977 C C . LEU A 1 1131 ? 19.047 0.469 9.859 1 91.88 1131 LEU A C 1
ATOM 8979 O O . LEU A 1 1131 ? 20.031 0.279 9.141 1 91.88 1131 LEU A O 1
ATOM 8983 N N . HIS A 1 1132 ? 18.422 1.632 9.898 1 90.94 1132 HIS A N 1
ATOM 8984 C CA . HIS A 1 1132 ? 18.953 2.799 9.211 1 90.94 1132 HIS A CA 1
ATOM 8985 C C . HIS A 1 1132 ? 20.344 3.17 9.727 1 90.94 1132 HIS A C 1
ATOM 8987 O O . HIS A 1 1132 ? 21.234 3.494 8.945 1 90.94 1132 HIS A O 1
ATOM 8993 N N . ALA A 1 1133 ? 20.453 3.172 11.086 1 91.94 1133 ALA A N 1
ATOM 8994 C CA . ALA A 1 1133 ? 21.734 3.486 11.695 1 91.94 1133 ALA A CA 1
ATOM 8995 C C . ALA A 1 1133 ? 22.812 2.488 11.258 1 91.94 1133 ALA A C 1
ATOM 8997 O O . ALA A 1 1133 ? 23.969 2.855 11.062 1 91.94 1133 ALA A O 1
ATOM 8998 N N . MET A 1 1134 ? 22.438 1.236 11.125 1 88.31 1134 MET A N 1
ATOM 8999 C CA . MET A 1 1134 ? 23.359 0.201 10.68 1 88.31 1134 MET A CA 1
ATOM 9000 C C . MET A 1 1134 ? 23.797 0.448 9.242 1 88.31 1134 MET A C 1
ATOM 9002 O O . MET A 1 1134 ? 24.953 0.196 8.891 1 88.31 1134 MET A O 1
ATOM 9006 N N . HIS A 1 1135 ? 22.844 0.889 8.438 1 85.81 1135 HIS A N 1
ATOM 9007 C CA . HIS A 1 1135 ? 23.141 1.192 7.047 1 85.81 1135 HIS A CA 1
ATOM 9008 C C . HIS A 1 1135 ? 24.203 2.287 6.934 1 85.81 1135 HIS A C 1
ATOM 9010 O O . HIS A 1 1135 ? 25.047 2.256 6.031 1 85.81 1135 HIS A O 1
ATOM 9016 N N . PHE A 1 1136 ? 24.203 3.291 7.918 1 86.75 1136 PHE A N 1
ATOM 9017 C CA . PHE A 1 1136 ? 25.172 4.379 7.926 1 86.75 1136 PHE A CA 1
ATOM 9018 C C . PHE A 1 1136 ? 26.438 3.969 8.672 1 86.75 1136 PHE A C 1
ATOM 9020 O O . PHE A 1 1136 ? 27.359 4.766 8.812 1 86.75 1136 PHE A O 1
ATOM 9027 N N . LYS A 1 1137 ? 26.531 2.703 9.219 1 81.75 1137 LYS A N 1
ATOM 9028 C CA . LYS A 1 1137 ? 27.688 2.076 9.836 1 81.75 1137 LYS A CA 1
ATOM 9029 C C . LYS A 1 1137 ? 28.172 2.875 11.039 1 81.75 1137 LYS A C 1
ATOM 9031 O O . LYS A 1 1137 ? 29.359 3.162 11.172 1 81.75 1137 LYS A O 1
ATOM 9036 N N . VAL A 1 1138 ? 27.219 3.32 11.844 1 85.88 1138 VAL A N 1
ATOM 9037 C CA . VAL A 1 1138 ? 27.578 4.008 13.078 1 85.88 1138 VAL A CA 1
ATOM 9038 C C . VAL A 1 1138 ? 28.078 2.996 14.109 1 85.88 1138 VAL A C 1
ATOM 9040 O O . VAL A 1 1138 ? 27.5 1.917 14.266 1 85.88 1138 VAL A O 1
ATOM 9043 N N . PRO A 1 1139 ? 29.078 3.125 14.703 1 80.5 1139 PRO A N 1
ATOM 9044 C CA . PRO A 1 1139 ? 29.672 2.127 15.586 1 80.5 1139 PRO A CA 1
ATOM 9045 C C . PRO A 1 1139 ? 28.797 1.776 16.781 1 80.5 1139 PRO A C 1
ATOM 9047 O O . PRO A 1 1139 ? 28.688 0.606 17.156 1 80.5 1139 PRO A O 1
ATOM 9050 N N . GLN A 1 1140 ? 28.094 2.66 17.453 1 85.75 1140 GLN A N 1
ATOM 9051 C CA . GLN A 1 1140 ? 27.328 2.402 18.656 1 85.75 1140 GLN A CA 1
ATOM 9052 C C . GLN A 1 1140 ? 26.016 1.691 18.344 1 85.75 1140 GLN A C 1
ATOM 9054 O O . GLN A 1 1140 ? 25.25 1.333 19.234 1 85.75 1140 GLN A O 1
ATOM 9059 N N . VAL A 1 1141 ? 25.812 1.367 17.094 1 88.94 1141 VAL A N 1
ATOM 9060 C CA . VAL A 1 1141 ? 24.547 0.804 16.672 1 88.94 1141 VAL A CA 1
ATOM 9061 C C . VAL A 1 1141 ? 24.422 -0.636 17.156 1 88.94 1141 VAL A C 1
ATOM 9063 O O . VAL A 1 1141 ? 23.328 -1.104 17.469 1 88.94 1141 VAL A O 1
ATOM 9066 N N . ILE A 1 1142 ? 25.531 -1.344 17.344 1 87.31 1142 ILE A N 1
ATOM 9067 C CA . ILE A 1 1142 ? 25.531 -2.744 17.75 1 87.31 1142 ILE A CA 1
ATOM 9068 C C . ILE A 1 1142 ? 25.016 -2.869 19.172 1 87.31 1142 ILE A C 1
ATOM 9070 O O . ILE A 1 1142 ? 24.312 -3.826 19.5 1 87.31 1142 ILE A O 1
ATOM 9074 N N . VAL A 1 1143 ? 25.328 -1.876 19.938 1 90 1143 VAL A N 1
ATOM 9075 C CA . VAL A 1 1143 ? 24.875 -1.871 21.312 1 90 1143 VAL A CA 1
ATOM 9076 C C . VAL A 1 1143 ? 23.359 -1.677 21.359 1 90 1143 VAL A C 1
ATOM 9078 O O . VAL A 1 1143 ? 22.672 -2.352 22.125 1 90 1143 VAL A O 1
ATOM 9081 N N . GLU A 1 1144 ? 22.922 -0.772 20.562 1 91.12 1144 GLU A N 1
ATOM 9082 C CA . GLU A 1 1144 ? 21.484 -0.517 20.531 1 91.12 1144 GLU A CA 1
ATOM 9083 C C . GLU A 1 1144 ? 20.719 -1.724 19.984 1 91.12 1144 GLU A C 1
ATOM 9085 O O . GLU A 1 1144 ? 19.609 -2.023 20.438 1 91.12 1144 GLU A O 1
ATOM 9090 N N . GLN A 1 1145 ? 21.297 -2.369 19.016 1 89.69 1145 GLN A N 1
ATOM 9091 C CA . GLN A 1 1145 ? 20.672 -3.576 18.484 1 89.69 1145 GLN A CA 1
ATOM 9092 C C . GLN A 1 1145 ? 20.594 -4.672 19.547 1 89.69 1145 GLN A C 1
ATOM 9094 O O . GLN A 1 1145 ? 19.578 -5.371 19.641 1 89.69 1145 GLN A O 1
ATOM 9099 N N . ALA A 1 1146 ? 21.609 -4.82 20.281 1 89.5 1146 ALA A N 1
ATOM 9100 C CA . ALA A 1 1146 ? 21.641 -5.816 21.344 1 89.5 1146 ALA A CA 1
ATOM 9101 C C . ALA A 1 1146 ? 20.594 -5.504 22.422 1 89.5 1146 ALA A C 1
ATOM 9103 O O . ALA A 1 1146 ? 19.953 -6.41 22.938 1 89.5 1146 ALA A O 1
ATOM 9104 N N . LYS A 1 1147 ? 20.5 -4.242 22.734 1 91.62 1147 LYS A N 1
ATOM 9105 C CA . LYS A 1 1147 ? 19.5 -3.838 23.719 1 91.62 1147 LYS A CA 1
ATOM 9106 C C . LYS A 1 1147 ? 18.094 -4.129 23.219 1 91.62 1147 LYS A C 1
ATOM 9108 O O . LYS A 1 1147 ? 17.219 -4.508 24 1 91.62 1147 LYS A O 1
ATOM 9113 N N . LEU A 1 1148 ? 17.891 -3.895 21.969 1 90.06 1148 LEU A N 1
ATOM 9114 C CA . LEU A 1 1148 ? 16.578 -4.16 21.375 1 90.06 1148 LEU A CA 1
ATOM 9115 C C . LEU A 1 1148 ? 16.266 -5.648 21.406 1 90.06 1148 LEU A C 1
ATOM 9117 O O . LEU A 1 1148 ? 15.141 -6.043 21.719 1 90.06 1148 LEU A O 1
ATOM 9121 N N . LEU A 1 1149 ? 17.25 -6.488 21.047 1 86.88 1149 LEU A N 1
ATOM 9122 C CA . LEU A 1 1149 ? 17.078 -7.938 21.062 1 86.88 1149 LEU A CA 1
ATOM 9123 C C . LEU A 1 1149 ? 16.781 -8.43 22.484 1 86.88 1149 LEU A C 1
ATOM 9125 O O . LEU A 1 1149 ? 15.969 -9.328 22.672 1 86.88 1149 LEU A O 1
ATOM 9129 N N . TRP A 1 1150 ? 17.375 -7.766 23.328 1 86.44 1150 TRP A N 1
ATOM 9130 C CA . TRP A 1 1150 ? 17.156 -8.102 24.734 1 86.44 1150 TRP A CA 1
ATOM 9131 C C . TRP A 1 1150 ? 15.719 -7.793 25.156 1 86.44 1150 TRP A C 1
ATOM 9133 O O . TRP A 1 1150 ? 15.078 -8.586 25.859 1 86.44 1150 TRP A O 1
ATOM 9143 N N . THR A 1 1151 ? 15.289 -6.684 24.719 1 84.06 1151 THR A N 1
ATOM 9144 C CA . THR A 1 1151 ? 13.938 -6.258 25.062 1 84.06 1151 THR A CA 1
ATOM 9145 C C . THR A 1 1151 ? 12.906 -7.184 24.422 1 84.06 1151 THR A C 1
ATOM 9147 O O . THR A 1 1151 ? 11.812 -7.379 24.969 1 84.06 1151 THR A O 1
ATOM 9150 N N . PHE A 1 1152 ? 13.242 -7.844 23.266 1 77.56 1152 PHE A N 1
ATOM 9151 C CA . PHE A 1 1152 ? 12.344 -8.766 22.578 1 77.56 1152 PHE A CA 1
ATOM 9152 C C . PHE A 1 1152 ? 12.375 -10.141 23.234 1 77.56 1152 PHE A C 1
ATOM 9154 O O . PHE A 1 1152 ? 11.617 -11.031 22.844 1 77.56 1152 PHE A O 1
ATOM 9161 N N . GLY A 1 1153 ? 13.25 -10.352 24.203 1 75.5 1153 GLY A N 1
ATOM 9162 C CA . GLY A 1 1153 ? 13.359 -11.633 24.875 1 75.5 1153 GLY A CA 1
ATOM 9163 C C . GLY A 1 1153 ? 14.375 -12.562 24.234 1 75.5 1153 GLY A C 1
ATOM 9164 O O . GLY A 1 1153 ? 14.508 -13.719 24.641 1 75.5 1153 GLY A O 1
ATOM 9165 N N . GLN A 1 1154 ? 14.984 -12.117 23.094 1 80.38 1154 GLN A N 1
ATOM 9166 C CA . GLN A 1 1154 ? 16.016 -12.914 22.438 1 80.38 1154 GLN A CA 1
ATOM 9167 C C . GLN A 1 1154 ? 17.375 -12.68 23.078 1 80.38 1154 GLN A C 1
ATOM 9169 O O . GLN A 1 1154 ? 18.297 -12.148 22.438 1 80.38 1154 GLN A O 1
ATOM 9174 N N . ARG A 1 1155 ? 17.5 -13.094 24.141 1 80.62 1155 ARG A N 1
ATOM 9175 C CA . ARG A 1 1155 ? 18.641 -12.789 24.984 1 80.62 1155 ARG A CA 1
ATOM 9176 C C . ARG A 1 1155 ? 19.906 -13.461 24.469 1 80.62 1155 ARG A C 1
ATOM 9178 O O . ARG A 1 1155 ? 20.984 -12.859 24.469 1 80.62 1155 ARG A O 1
ATOM 9185 N N . HIS A 1 1156 ? 19.75 -14.672 23.969 1 79 1156 HIS A N 1
ATOM 9186 C CA . HIS A 1 1156 ? 20.922 -15.375 23.453 1 79 1156 HIS A CA 1
ATOM 9187 C C . HIS A 1 1156 ? 21.484 -14.688 22.203 1 79 1156 HIS A C 1
ATOM 9189 O O . HIS A 1 1156 ? 22.703 -14.555 22.062 1 79 1156 HIS A O 1
ATOM 9195 N N . GLN A 1 1157 ? 20.578 -14.312 21.406 1 80.81 1157 GLN A N 1
ATOM 9196 C CA . GLN A 1 1157 ? 21.016 -13.617 20.203 1 80.81 1157 GLN A CA 1
ATOM 9197 C C . GLN A 1 1157 ? 21.688 -12.289 20.547 1 80.81 1157 GLN A C 1
ATOM 9199 O O . GLN A 1 1157 ? 22.609 -11.859 19.859 1 80.81 1157 GLN A O 1
ATOM 9204 N N . ALA A 1 1158 ? 21.203 -11.586 21.562 1 86.44 1158 ALA A N 1
ATOM 9205 C CA . ALA A 1 1158 ? 21.781 -10.312 22 1 86.44 1158 ALA A CA 1
ATOM 9206 C C . ALA A 1 1158 ? 23.219 -10.492 22.453 1 86.44 1158 ALA A C 1
ATOM 9208 O O . ALA A 1 1158 ? 24.094 -9.695 22.109 1 86.44 1158 ALA A O 1
ATOM 9209 N N . ILE A 1 1159 ? 23.438 -11.531 23.125 1 82.44 1159 ILE A N 1
ATOM 9210 C CA . ILE A 1 1159 ? 24.766 -11.812 23.641 1 82.44 1159 ILE A CA 1
ATOM 9211 C C . ILE A 1 1159 ? 25.703 -12.164 22.484 1 82.44 1159 ILE A C 1
ATOM 9213 O O . ILE A 1 1159 ? 26.859 -11.711 22.438 1 82.44 1159 ILE A O 1
ATOM 9217 N N . TRP A 1 1160 ? 25.188 -12.898 21.641 1 80.31 1160 TRP A N 1
ATOM 9218 C CA . TRP A 1 1160 ? 25.984 -13.305 20.5 1 80.31 1160 TRP A CA 1
ATOM 9219 C C . TRP A 1 1160 ? 26.375 -12.102 19.641 1 80.31 1160 TRP A C 1
ATOM 9221 O O . TRP A 1 1160 ? 27.484 -12.031 19.141 1 80.31 1160 TRP A O 1
ATOM 9231 N N . GLU A 1 1161 ? 25.453 -11.203 19.484 1 82.12 1161 GLU A N 1
ATOM 9232 C CA . GLU A 1 1161 ? 25.75 -10.008 18.703 1 82.12 1161 GLU A CA 1
ATOM 9233 C C . GLU A 1 1161 ? 26.875 -9.188 19.328 1 82.12 1161 GLU A C 1
ATOM 9235 O O . GLU A 1 1161 ? 27.703 -8.617 18.625 1 82.12 1161 GLU A O 1
ATOM 9240 N N . LEU A 1 1162 ? 26.891 -9.078 20.578 1 83.56 1162 LEU A N 1
ATOM 9241 C CA . LEU A 1 1162 ? 27.938 -8.336 21.281 1 83.56 1162 LEU A CA 1
ATOM 9242 C C . LEU A 1 1162 ? 29.281 -9.047 21.188 1 83.56 1162 LEU A C 1
ATOM 9244 O O . LEU A 1 1162 ? 30.312 -8.406 21.031 1 83.56 1162 LEU A O 1
ATOM 9248 N N . GLU A 1 1163 ? 29.234 -10.344 21.188 1 79.38 1163 GLU A N 1
ATOM 9249 C CA . GLU A 1 1163 ? 30.453 -11.133 21.078 1 79.38 1163 GLU A CA 1
ATOM 9250 C C . GLU A 1 1163 ? 31.047 -11.039 19.688 1 79.38 1163 GLU A C 1
ATOM 9252 O O . GLU A 1 1163 ? 32.281 -10.953 19.531 1 79.38 1163 GLU A O 1
ATOM 9257 N N . ARG A 1 1164 ? 30.219 -11.109 18.812 1 76.38 1164 ARG A N 1
ATOM 9258 C CA . ARG A 1 1164 ? 30.641 -10.992 17.422 1 76.38 1164 ARG A CA 1
ATOM 9259 C C . ARG A 1 1164 ? 31.312 -9.641 17.172 1 76.38 1164 ARG A C 1
ATOM 9261 O O . ARG A 1 1164 ? 32.312 -9.562 16.438 1 76.38 1164 ARG A O 1
ATOM 9268 N N . ALA A 1 1165 ? 30.672 -8.648 17.656 1 77.31 1165 ALA A N 1
ATOM 9269 C CA . ALA A 1 1165 ? 31.219 -7.309 17.469 1 77.31 1165 ALA A CA 1
ATOM 9270 C C . ALA A 1 1165 ? 32.594 -7.18 18.125 1 77.31 1165 ALA A C 1
ATOM 9272 O O . ALA A 1 1165 ? 33.469 -6.488 17.609 1 77.31 1165 ALA A O 1
ATOM 9273 N N . ARG A 1 1166 ? 32.781 -7.82 19.125 1 73.81 1166 ARG A N 1
ATOM 9274 C CA . ARG A 1 1166 ? 34.062 -7.832 19.812 1 73.81 1166 ARG A CA 1
ATOM 9275 C C . ARG A 1 1166 ? 35.125 -8.555 18.984 1 73.81 1166 ARG A C 1
ATOM 9277 O O . ARG A 1 1166 ? 36.281 -8.094 18.891 1 73.81 1166 ARG A O 1
ATOM 9284 N N . GLU A 1 1167 ? 34.688 -9.594 18.391 1 64.25 1167 GLU A N 1
ATOM 9285 C CA . GLU A 1 1167 ? 35.594 -10.383 17.562 1 64.25 1167 GLU A CA 1
ATOM 9286 C C . GLU A 1 1167 ? 36 -9.633 16.297 1 64.25 1167 GLU A C 1
ATOM 9288 O O . GLU A 1 1167 ? 37.156 -9.695 15.859 1 64.25 1167 GLU A O 1
ATOM 9293 N N . LYS A 1 1168 ? 35.062 -8.992 15.656 1 70.12 1168 LYS A N 1
ATOM 9294 C CA . LYS A 1 1168 ? 35.344 -8.203 14.461 1 70.12 1168 LYS A CA 1
ATOM 9295 C C . LYS A 1 1168 ? 36.312 -7.078 14.758 1 70.12 1168 LYS A C 1
ATOM 9297 O O . LYS A 1 1168 ? 37.188 -6.77 13.938 1 70.12 1168 LYS A O 1
ATOM 9302 N N . ASP A 1 1169 ? 36.094 -6.398 15.742 1 61.94 1169 ASP A N 1
ATOM 9303 C CA . ASP A 1 1169 ? 37 -5.328 16.141 1 61.94 1169 ASP A CA 1
ATOM 9304 C C . ASP A 1 1169 ? 38.406 -5.852 16.328 1 61.94 1169 ASP A C 1
ATOM 9306 O O . ASP A 1 1169 ? 39.375 -5.16 16 1 61.94 1169 ASP A O 1
ATOM 9310 N N . HIS A 1 1170 ? 38.562 -7.078 16.672 1 54.81 1170 HIS A N 1
ATOM 9311 C CA . HIS A 1 1170 ? 39.875 -7.676 16.828 1 54.81 1170 HIS A CA 1
ATOM 9312 C C . HIS A 1 1170 ? 40.5 -8.008 15.484 1 54.81 1170 HIS A C 1
ATOM 9314 O O . HIS A 1 1170 ? 41.719 -7.926 15.32 1 54.81 1170 HIS A O 1
ATOM 9320 N N . THR A 1 1171 ? 39.781 -8.453 14.578 1 53.91 1171 THR A N 1
ATOM 9321 C CA . THR A 1 1171 ? 40.344 -8.82 13.289 1 53.91 1171 THR A CA 1
ATOM 9322 C C . THR A 1 1171 ? 40.688 -7.578 12.477 1 53.91 1171 THR A C 1
ATOM 9324 O O . THR A 1 1171 ? 41.594 -7.625 11.617 1 53.91 1171 THR A O 1
ATOM 9327 N N . ASP A 1 1172 ? 39.844 -6.52 12.344 1 51.69 1172 ASP A N 1
ATOM 9328 C CA . ASP A 1 1172 ? 40.281 -5.309 11.648 1 51.69 1172 ASP A CA 1
ATOM 9329 C C . ASP A 1 1172 ? 41.375 -4.598 12.414 1 51.69 1172 ASP A C 1
ATOM 9331 O O . ASP A 1 1172 ? 41.25 -4.312 13.609 1 51.69 1172 ASP A O 1
ATOM 9335 N N . GLY A 1 1173 ? 42.719 -4.863 12.406 1 39.34 1173 GLY A N 1
ATOM 9336 C CA . GLY A 1 1173 ? 43.969 -4.254 12.883 1 39.34 1173 GLY A CA 1
ATOM 9337 C C . GLY A 1 1173 ? 43.812 -2.773 13.18 1 39.34 1173 GLY A C 1
ATOM 9338 O O . GLY A 1 1173 ? 44.812 -2.078 13.383 1 39.34 1173 GLY A O 1
ATOM 9339 N N . GLY A 1 1174 ? 43.281 -1.923 12.25 1 35.22 1174 GLY A N 1
ATOM 9340 C CA . GLY A 1 1174 ? 43.531 -0.506 12.422 1 35.22 1174 GLY A CA 1
ATOM 9341 C C . GLY A 1 1174 ? 43.375 -0.032 13.852 1 35.22 1174 GLY A C 1
ATOM 9342 O O . GLY A 1 1174 ? 42.75 -0.727 14.664 1 35.22 1174 GLY A O 1
ATOM 9343 N N . SER A 1 1175 ? 44.312 1.117 14.227 1 31.3 1175 SER A N 1
ATOM 9344 C CA . SER A 1 1175 ? 44.406 2.025 15.359 1 31.3 1175 SER A CA 1
ATOM 9345 C C . SER A 1 1175 ? 43.062 2.467 15.859 1 31.3 1175 SER A C 1
ATOM 9347 O O . SER A 1 1175 ? 42.656 3.625 15.688 1 31.3 1175 SER A O 1
ATOM 9349 N N . LEU A 1 1176 ? 42.062 2.057 15.398 1 31.7 1176 LEU A N 1
ATOM 9350 C CA . LEU A 1 1176 ? 40.969 2.781 16.016 1 31.7 1176 LEU A CA 1
ATOM 9351 C C . LEU A 1 1176 ? 41.156 2.871 17.531 1 31.7 1176 LEU A C 1
ATOM 9353 O O . LEU A 1 1176 ? 41.156 1.849 18.219 1 31.7 1176 LEU A O 1
ATOM 9357 N N . SER A 1 1177 ? 42.062 3.84 17.922 1 31.61 1177 SER A N 1
ATOM 9358 C CA . SER A 1 1177 ? 42.375 4.391 19.25 1 31.61 1177 SER A CA 1
ATOM 9359 C C . SER A 1 1177 ? 41.156 4.289 20.188 1 31.61 1177 SER A C 1
ATOM 9361 O O . SER A 1 1177 ? 41.344 4.129 21.391 1 31.61 1177 SER A O 1
ATOM 9363 N N . ASN A 1 1178 ? 40.188 5.227 19.812 1 29.2 1178 ASN A N 1
ATOM 9364 C CA . ASN A 1 1178 ? 39.312 5.512 20.938 1 29.2 1178 ASN A CA 1
ATOM 9365 C C . ASN A 1 1178 ? 38.5 4.277 21.344 1 29.2 1178 ASN A C 1
ATOM 9367 O O . ASN A 1 1178 ? 37.688 3.773 20.578 1 29.2 1178 ASN A O 1
ATOM 9371 N N . PRO A 1 1179 ? 39.094 3.395 21.969 1 30.95 1179 PRO A N 1
ATOM 9372 C CA . PRO A 1 1179 ? 38.312 2.334 22.625 1 30.95 1179 PRO A CA 1
ATOM 9373 C C . PRO A 1 1179 ? 36.906 2.791 23.031 1 30.95 1179 PRO A C 1
ATOM 9375 O O . PRO A 1 1179 ? 36.719 3.951 23.406 1 30.95 1179 PRO A O 1
ATOM 9378 N N . VAL A 1 1180 ? 35.969 2.453 22.234 1 33.53 1180 VAL A N 1
ATOM 9379 C CA . VAL A 1 1180 ? 34.625 2.748 22.75 1 33.53 1180 VAL A CA 1
ATOM 9380 C C . VAL A 1 1180 ? 34.656 2.729 24.281 1 33.53 1180 VAL A C 1
ATOM 9382 O O . VAL A 1 1180 ? 34.812 1.671 24.891 1 33.53 1180 VAL A O 1
ATOM 9385 N N . SER A 1 1181 ? 35.5 3.604 24.953 1 29.97 1181 SER A N 1
ATOM 9386 C CA . SER A 1 1181 ? 35.438 3.885 26.391 1 29.97 1181 SER A CA 1
ATOM 9387 C C . SER A 1 1181 ? 34 3.92 26.875 1 29.97 1181 SER A C 1
ATOM 9389 O O . SER A 1 1181 ? 33.156 4.629 26.328 1 29.97 1181 SER A O 1
ATOM 9391 N N . PHE A 1 1182 ? 33.594 2.748 27.203 1 31.39 1182 PHE A N 1
ATOM 9392 C CA . PHE A 1 1182 ? 32.312 2.822 27.922 1 31.39 1182 PHE A CA 1
ATOM 9393 C C . PHE A 1 1182 ? 32.406 3.852 29.047 1 31.39 1182 PHE A C 1
ATOM 9395 O O . PHE A 1 1182 ? 33.125 3.656 30.031 1 31.39 1182 PHE A O 1
ATOM 9402 N N . PRO A 1 1183 ? 32.562 5.168 28.703 1 31.72 1183 PRO A N 1
ATOM 9403 C CA . PRO A 1 1183 ? 32.969 6.195 29.672 1 31.72 1183 PRO A CA 1
ATOM 9404 C C . PRO A 1 1183 ? 32.625 5.832 31.109 1 31.72 1183 PRO A C 1
ATOM 9406 O O . PRO A 1 1183 ? 33.25 6.332 32.062 1 31.72 1183 PRO A O 1
ATOM 9409 N N . GLY A 1 1184 ? 31.484 5.484 31.453 1 30.2 1184 GLY A N 1
ATOM 9410 C CA . GLY A 1 1184 ? 31.078 5.375 32.844 1 30.2 1184 GLY A CA 1
ATOM 9411 C C . GLY A 1 1184 ? 31.656 4.156 33.531 1 30.2 1184 GLY A C 1
ATOM 9412 O O . GLY A 1 1184 ? 31.391 3.92 34.719 1 30.2 1184 GLY A O 1
ATOM 9413 N N . VAL A 1 1185 ? 32.031 3.057 32.906 1 30.52 1185 VAL A N 1
ATOM 9414 C CA . VAL A 1 1185 ? 32.531 1.966 33.719 1 30.52 1185 VAL A CA 1
ATOM 9415 C C . VAL A 1 1185 ? 34.031 2.137 33.938 1 30.52 1185 VAL A C 1
ATOM 9417 O O . VAL A 1 1185 ? 34.812 2.242 32.969 1 30.52 1185 VAL A O 1
ATOM 9420 N N . SER A 1 1186 ? 34.406 2.658 35.062 1 29.56 1186 SER A N 1
ATOM 9421 C CA . SER A 1 1186 ? 35.781 2.783 35.5 1 29.56 1186 SER A CA 1
ATOM 9422 C C . SER A 1 1186 ? 36.562 1.487 35.281 1 29.56 1186 SER A C 1
ATOM 9424 O O . SER A 1 1186 ? 35.938 0.413 35.156 1 29.56 1186 SER A O 1
ATOM 9426 N N . GLN A 1 1187 ? 37.875 1.513 34.906 1 33.44 1187 GLN A N 1
ATOM 9427 C CA . GLN A 1 1187 ? 38.844 0.442 34.781 1 33.44 1187 GLN A CA 1
ATOM 9428 C C . GLN A 1 1187 ? 38.781 -0.5 36 1 33.44 1187 GLN A C 1
ATOM 9430 O O . GLN A 1 1187 ? 38.938 -1.714 35.844 1 33.44 1187 GLN A O 1
ATOM 9435 N N . SER A 1 1188 ? 38.75 0.172 37.188 1 31.89 1188 SER A N 1
ATOM 9436 C CA . SER A 1 1188 ? 38.844 -0.617 38.406 1 31.89 1188 SER A CA 1
ATOM 9437 C C . SER A 1 1188 ? 37.688 -1.608 38.5 1 31.89 1188 SER A C 1
ATOM 9439 O O . SER A 1 1188 ? 37.844 -2.725 39 1 31.89 1188 SER A O 1
ATOM 9441 N N . GLN A 1 1189 ? 36.562 -1.14 38.031 1 29.91 1189 GLN A N 1
ATOM 9442 C CA . GLN A 1 1189 ? 35.406 -2.014 38.25 1 29.91 1189 GLN A CA 1
ATOM 9443 C C . GLN A 1 1189 ? 35.438 -3.17 37.25 1 29.91 1189 GLN A C 1
ATOM 9445 O O . GLN A 1 1189 ? 34.781 -4.195 37.469 1 29.91 1189 GLN A O 1
ATOM 9450 N N . MET A 1 1190 ? 36.125 -2.986 36.188 1 29.95 1190 MET A N 1
ATOM 9451 C CA . MET A 1 1190 ? 36.344 -4.098 35.25 1 29.95 1190 MET A CA 1
ATOM 9452 C C . MET A 1 1190 ? 37.281 -5.137 35.875 1 29.95 1190 MET A C 1
ATOM 9454 O O . MET A 1 1190 ? 37.094 -6.336 35.656 1 29.95 1190 MET A O 1
ATOM 9458 N N . ARG A 1 1191 ? 38.312 -4.742 36.5 1 31.58 1191 ARG A N 1
ATOM 9459 C CA . ARG A 1 1191 ? 39.25 -5.656 37.125 1 31.58 1191 ARG A CA 1
ATOM 9460 C C . ARG A 1 1191 ? 38.625 -6.371 38.312 1 31.58 1191 ARG A C 1
ATOM 9462 O O . ARG A 1 1191 ? 38.938 -7.52 38.594 1 31.58 1191 ARG A O 1
ATOM 9469 N N . THR A 1 1192 ? 37.844 -5.641 39.094 1 29.05 1192 THR A N 1
ATOM 9470 C CA . THR A 1 1192 ? 37.281 -6.324 40.25 1 29.05 1192 THR A CA 1
ATOM 9471 C C . THR A 1 1192 ? 36.344 -7.438 39.812 1 29.05 1192 THR A C 1
ATOM 9473 O O . THR A 1 1192 ? 36.031 -8.344 40.594 1 29.05 1192 THR A O 1
ATOM 9476 N N . ILE A 1 1193 ? 35.688 -7.355 38.688 1 29.05 1193 ILE A N 1
ATOM 9477 C CA . ILE A 1 1193 ? 34.969 -8.539 38.25 1 29.05 1193 ILE A CA 1
ATOM 9478 C C . ILE A 1 1193 ? 35.969 -9.625 37.844 1 29.05 1193 ILE A C 1
ATOM 9480 O O . ILE A 1 1193 ? 35.688 -10.82 38 1 29.05 1193 ILE A O 1
ATOM 9484 N N . SER A 1 1194 ? 37.031 -9.297 37.281 1 29.34 1194 SER A N 1
ATOM 9485 C CA . SER A 1 1194 ? 38.031 -10.344 37.031 1 29.34 1194 SER A CA 1
ATOM 9486 C C . SER A 1 1194 ? 38.562 -10.898 38.344 1 29.34 1194 SER A C 1
ATOM 9488 O O . SER A 1 1194 ? 38.844 -12.094 38.469 1 29.34 1194 SER A O 1
ATOM 9490 N N . ALA A 1 1195 ? 39 -10.109 39.312 1 28.09 1195 ALA A N 1
ATOM 9491 C CA . ALA A 1 1195 ? 39.812 -10.5 40.438 1 28.09 1195 ALA A CA 1
ATOM 9492 C C . ALA A 1 1195 ? 38.938 -11.07 41.562 1 28.09 1195 ALA A C 1
ATOM 9494 O O . ALA A 1 1195 ? 39.438 -11.281 42.688 1 28.09 1195 ALA A O 1
ATOM 9495 N N . VAL A 1 1196 ? 37.594 -11.094 41.625 1 27.48 1196 VAL A N 1
ATOM 9496 C CA . VAL A 1 1196 ? 37.156 -11.977 42.719 1 27.48 1196 VAL A CA 1
ATOM 9497 C C . VAL A 1 1196 ? 37.656 -13.391 42.469 1 27.48 1196 VAL A C 1
ATOM 9499 O O . VAL A 1 1196 ? 37.219 -14.047 41.5 1 27.48 1196 VAL A O 1
ATOM 9502 N N . GLY A 1 1197 ? 38.969 -13.664 42.625 1 25.14 1197 GLY A N 1
ATOM 9503 C CA . GLY A 1 1197 ? 39.875 -14.773 42.844 1 25.14 1197 GLY A CA 1
ATOM 9504 C C . GLY A 1 1197 ? 39.281 -15.844 43.75 1 25.14 1197 GLY A C 1
ATOM 9505 O O . GLY A 1 1197 ? 39.156 -15.633 44.969 1 25.14 1197 GLY A O 1
ATOM 9506 N N . ILE A 1 1198 ? 38.219 -16.688 43.344 1 26.02 1198 ILE A N 1
ATOM 9507 C CA . ILE A 1 1198 ? 38.031 -17.875 44.156 1 26.02 1198 ILE A CA 1
ATOM 9508 C C . ILE A 1 1198 ? 39.375 -18.609 44.312 1 26.02 1198 ILE A C 1
ATOM 9510 O O . ILE A 1 1198 ? 39.938 -19.078 43.312 1 26.02 1198 ILE A O 1
ATOM 9514 N N . LYS A 1 1199 ? 40.125 -18.406 45.281 1 26.91 1199 LYS A N 1
ATOM 9515 C CA . LYS A 1 1199 ? 41.312 -19.141 45.75 1 26.91 1199 LYS A CA 1
ATOM 9516 C C . LYS A 1 1199 ? 41.031 -20.641 45.844 1 26.91 1199 LYS A C 1
ATOM 9518 O O . LYS A 1 1199 ? 41.938 -21.438 46.062 1 26.91 1199 LYS A O 1
ATOM 9523 N N . GLY A 1 1200 ? 39.719 -21.141 46.125 1 25.39 1200 GLY A N 1
ATOM 9524 C CA . GLY A 1 1200 ? 39.906 -22.531 46.5 1 25.39 1200 GLY A CA 1
ATOM 9525 C C . GLY A 1 1200 ? 40.188 -23.422 45.281 1 25.39 1200 GLY A C 1
ATOM 9526 O O . GLY A 1 1200 ? 40.094 -22.969 44.156 1 25.39 1200 GLY A O 1
ATOM 9527 N N . THR A 1 1201 ? 40.562 -24.75 45.531 1 24.66 1201 THR A N 1
ATOM 9528 C CA . THR A 1 1201 ? 40.812 -25.984 44.75 1 24.66 1201 THR A CA 1
ATOM 9529 C C . THR A 1 1201 ? 39.688 -26.219 43.75 1 24.66 1201 THR A C 1
ATOM 9531 O O . THR A 1 1201 ? 38.562 -26.484 44.125 1 24.66 1201 THR A O 1
ATOM 9534 N N . VAL A 1 1202 ? 39.719 -25.438 42.75 1 25.28 1202 VAL A N 1
ATOM 9535 C CA . VAL A 1 1202 ? 38.781 -25.344 41.656 1 25.28 1202 VAL A CA 1
ATOM 9536 C C . VAL A 1 1202 ? 38.688 -26.672 40.906 1 25.28 1202 VAL A C 1
ATOM 9538 O O . VAL A 1 1202 ? 39.625 -27.094 40.25 1 25.28 1202 VAL A O 1
ATOM 9541 N N . GLN A 1 1203 ? 38.125 -27.719 41.625 1 25.75 1203 GLN A N 1
ATOM 9542 C CA . GLN A 1 1203 ? 37.75 -28.953 40.969 1 25.75 1203 GLN A CA 1
ATOM 9543 C C . GLN A 1 1203 ? 37 -28.656 39.656 1 25.75 1203 GLN A C 1
ATOM 9545 O O . GLN A 1 1203 ? 36.375 -27.609 39.531 1 25.75 1203 GLN A O 1
ATOM 9550 N N . GLU A 1 1204 ? 37.25 -29.469 38.531 1 27.59 1204 GLU A N 1
ATOM 9551 C CA . GLU A 1 1204 ? 37 -29.5 37.094 1 27.59 1204 GLU A CA 1
ATOM 9552 C C . GLU A 1 1204 ? 35.531 -29.219 36.781 1 27.59 1204 GLU A C 1
ATOM 9554 O O . GLU A 1 1204 ? 34.812 -30.094 36.281 1 27.59 1204 GLU A O 1
ATOM 9559 N N . ILE A 1 1205 ? 34.844 -28.516 37.688 1 25.58 1205 ILE A N 1
ATOM 9560 C CA . ILE A 1 1205 ? 33.375 -28.547 37.594 1 25.58 1205 ILE A CA 1
ATOM 9561 C C . ILE A 1 1205 ? 32.938 -27.875 36.312 1 25.58 1205 ILE A C 1
ATOM 9563 O O . ILE A 1 1205 ? 33.5 -26.859 35.906 1 25.58 1205 ILE A O 1
ATOM 9567 N N . GLN A 1 1206 ? 31.859 -28.469 35.594 1 27.62 1206 GLN A N 1
ATOM 9568 C CA . GLN A 1 1206 ? 31.125 -28.391 34.344 1 27.62 1206 GLN A CA 1
ATOM 9569 C C . GLN A 1 1206 ? 30.594 -26.969 34.125 1 27.62 1206 GLN A C 1
ATOM 9571 O O . GLN A 1 1206 ? 30.016 -26.359 35.031 1 27.62 1206 GLN A O 1
ATOM 9576 N N . PRO A 1 1207 ? 31.188 -26.172 33.188 1 29.34 1207 PRO A N 1
ATOM 9577 C CA . PRO A 1 1207 ? 31.094 -24.75 32.844 1 29.34 1207 PRO A CA 1
ATOM 9578 C C . PRO A 1 1207 ? 29.656 -24.266 32.719 1 29.34 1207 PRO A C 1
ATOM 9580 O O . PRO A 1 1207 ? 28.938 -24.719 31.812 1 29.34 1207 PRO A O 1
ATOM 9583 N N . ASN A 1 1208 ? 28.953 -24.156 33.938 1 27.72 1208 ASN A N 1
ATOM 9584 C CA . ASN A 1 1208 ? 27.531 -23.844 34.094 1 27.72 1208 ASN A CA 1
ATOM 9585 C C . ASN A 1 1208 ? 27.188 -22.484 33.5 1 27.72 1208 ASN A C 1
ATOM 9587 O O . ASN A 1 1208 ? 27.703 -21.453 33.969 1 27.72 1208 ASN A O 1
ATOM 9591 N N . ASN A 1 1209 ? 26.875 -22.391 32.188 1 30.42 1209 ASN A N 1
ATOM 9592 C CA . ASN A 1 1209 ? 26.312 -21.375 31.297 1 30.42 1209 ASN A CA 1
ATOM 9593 C C . ASN A 1 1209 ? 25.219 -20.562 31.984 1 30.42 1209 ASN A C 1
ATOM 9595 O O . ASN A 1 1209 ? 24.797 -19.531 31.484 1 30.42 1209 ASN A O 1
ATOM 9599 N N . TYR A 1 1210 ? 24.672 -21.031 33.188 1 29.75 1210 TYR A N 1
ATOM 9600 C CA . TYR A 1 1210 ? 23.594 -20.359 33.875 1 29.75 1210 TYR A CA 1
ATOM 9601 C C . TYR A 1 1210 ? 24.094 -19.078 34.531 1 29.75 1210 TYR A C 1
ATOM 9603 O O . TYR A 1 1210 ? 23.406 -18.047 34.531 1 29.75 1210 TYR A O 1
ATOM 9611 N N . LEU A 1 1211 ? 25.328 -19.125 35.094 1 30.81 1211 LEU A N 1
ATOM 9612 C CA . LEU A 1 1211 ? 25.781 -18 35.938 1 30.81 1211 LEU A CA 1
ATOM 9613 C C . LEU A 1 1211 ? 26.047 -16.766 35.062 1 30.81 1211 LEU A C 1
ATOM 9615 O O . LEU A 1 1211 ? 25.797 -15.641 35.5 1 30.81 1211 LEU A O 1
ATOM 9619 N N . ARG A 1 1212 ? 26.531 -17.031 33.844 1 34.44 1212 ARG A N 1
ATOM 9620 C CA . ARG A 1 1212 ? 26.797 -15.883 32.969 1 34.44 1212 ARG A CA 1
ATOM 9621 C C . ARG A 1 1212 ? 25.5 -15.141 32.625 1 34.44 1212 ARG A C 1
ATOM 9623 O O . ARG A 1 1212 ? 25.5 -13.914 32.562 1 34.44 1212 ARG A O 1
ATOM 9630 N N . ALA A 1 1213 ? 24.375 -15.828 32.656 1 34 1213 ALA A N 1
ATOM 9631 C CA . ALA A 1 1213 ? 23.078 -15.211 32.344 1 34 1213 ALA A CA 1
ATOM 9632 C C . ALA A 1 1213 ? 22.641 -14.289 33.5 1 34 1213 ALA A C 1
ATOM 9634 O O . ALA A 1 1213 ? 22.078 -13.219 33.25 1 34 1213 ALA A O 1
ATOM 9635 N N . LYS A 1 1214 ? 22.953 -14.633 34.75 1 34.81 1214 LYS A N 1
ATOM 9636 C CA . LYS A 1 1214 ? 22.516 -13.852 35.906 1 34.81 1214 LYS A CA 1
ATOM 9637 C C . LYS A 1 1214 ? 23.266 -12.523 36 1 34.81 1214 LYS A C 1
ATOM 9639 O O . LYS A 1 1214 ? 22.688 -11.492 36.344 1 34.81 1214 LYS A O 1
ATOM 9644 N N . VAL A 1 1215 ? 24.531 -12.5 35.656 1 33.94 1215 VAL A N 1
ATOM 9645 C CA . VAL A 1 1215 ? 25.328 -11.281 35.812 1 33.94 1215 VAL A CA 1
ATOM 9646 C C . VAL A 1 1215 ? 24.875 -10.258 34.75 1 33.94 1215 VAL A C 1
ATOM 9648 O O . VAL A 1 1215 ? 24.719 -9.078 35.062 1 33.94 1215 VAL A O 1
ATOM 9651 N N . TYR A 1 1216 ? 24.609 -10.734 33.531 1 33.53 1216 TYR A N 1
ATOM 9652 C CA . TYR A 1 1216 ? 24.141 -9.812 32.469 1 33.53 1216 TYR A CA 1
ATOM 9653 C C . TYR A 1 1216 ? 22.766 -9.258 32.812 1 33.53 1216 TYR A C 1
ATOM 9655 O O . TYR A 1 1216 ? 22.484 -8.078 32.562 1 33.53 1216 TYR A O 1
ATOM 9663 N N . HIS A 1 1217 ? 21.906 -9.977 33.531 1 35 1217 HIS A N 1
ATOM 9664 C CA . HIS A 1 1217 ? 20.656 -9.438 34.062 1 35 1217 HIS A CA 1
ATOM 9665 C C . HIS A 1 1217 ? 20.922 -8.297 35.031 1 35 1217 HIS A C 1
ATOM 9667 O O . HIS A 1 1217 ? 20.219 -7.277 35 1 35 1217 HIS A O 1
ATOM 9673 N N . TYR A 1 1218 ? 21.875 -8.375 35.906 1 34.34 1218 TYR A N 1
ATOM 9674 C CA . TYR A 1 1218 ? 22.188 -7.355 36.906 1 34.34 1218 TYR A CA 1
ATOM 9675 C C . TYR A 1 1218 ? 22.734 -6.094 36.25 1 34.34 1218 TYR A C 1
ATOM 9677 O O . TYR A 1 1218 ? 22.359 -4.98 36.594 1 34.34 1218 TYR A O 1
ATOM 9685 N N . ILE A 1 1219 ? 23.578 -6.184 35.219 1 34.88 1219 ILE A N 1
ATOM 9686 C CA . ILE A 1 1219 ? 24.109 -4.992 34.562 1 34.88 1219 ILE A CA 1
ATOM 9687 C C . ILE A 1 1219 ? 22.984 -4.285 33.812 1 34.88 1219 ILE A C 1
ATOM 9689 O O . ILE A 1 1219 ? 22.875 -3.055 33.844 1 34.88 1219 ILE A O 1
ATOM 9693 N N . CYS A 1 1220 ? 22.141 -5.012 33.094 1 33.53 1220 CYS A N 1
ATOM 9694 C CA . CYS A 1 1220 ? 21.031 -4.375 32.406 1 33.53 1220 CYS A CA 1
ATOM 9695 C C . CYS A 1 1220 ? 20.047 -3.764 33.406 1 33.53 1220 CYS A C 1
ATOM 9697 O O . CYS A 1 1220 ? 19.5 -2.689 33.156 1 33.53 1220 CYS A O 1
ATOM 9699 N N . ASN A 1 1221 ? 19.734 -4.371 34.562 1 31.88 1221 ASN A N 1
ATOM 9700 C CA . ASN A 1 1221 ? 18.844 -3.754 35.531 1 31.88 1221 ASN A CA 1
ATOM 9701 C C . ASN A 1 1221 ? 19.5 -2.557 36.219 1 31.88 1221 ASN A C 1
ATOM 9703 O O . ASN A 1 1221 ? 18.828 -1.604 36.594 1 31.88 1221 ASN A O 1
ATOM 9707 N N . ARG A 1 1222 ? 20.766 -2.525 36.625 1 32.44 1222 ARG A N 1
ATOM 9708 C CA . ARG A 1 1222 ? 21.359 -1.371 37.281 1 32.44 1222 ARG A CA 1
ATOM 9709 C C . ARG A 1 1222 ? 21.484 -0.185 36.344 1 32.44 1222 ARG A C 1
ATOM 9711 O O . ARG A 1 1222 ? 21.406 0.969 36.75 1 32.44 1222 ARG A O 1
ATOM 9718 N N . ASN A 1 1223 ? 21.812 -0.362 35.094 1 31.66 1223 ASN A N 1
ATOM 9719 C CA . ASN A 1 1223 ? 21.766 0.821 34.25 1 31.66 1223 ASN A CA 1
ATOM 9720 C C . ASN A 1 1223 ? 20.344 1.289 34 1 31.66 1223 ASN A C 1
ATOM 9722 O O . ASN A 1 1223 ? 20.125 2.379 33.469 1 31.66 1223 ASN A O 1
ATOM 9726 N N . MET A 1 1224 ? 19.328 0.504 34.188 1 28.38 1224 MET A N 1
ATOM 9727 C CA . MET A 1 1224 ? 17.969 1.028 34.25 1 28.38 1224 MET A CA 1
ATOM 9728 C C . MET A 1 1224 ? 17.781 1.897 35.5 1 28.38 1224 MET A C 1
ATOM 9730 O O . MET A 1 1224 ? 16.891 2.756 35.5 1 28.38 1224 MET A O 1
ATOM 9734 N N . LEU A 1 1225 ? 18.406 1.674 36.594 1 27.55 1225 LEU A N 1
ATOM 9735 C CA . LEU A 1 1225 ? 18.188 2.535 37.75 1 27.55 1225 LEU A CA 1
ATOM 9736 C C . LEU A 1 1225 ? 18.891 3.879 37.594 1 27.55 1225 LEU A C 1
ATOM 9738 O O . LEU A 1 1225 ? 18.484 4.879 38.188 1 27.55 1225 LEU A O 1
ATOM 9742 N N . ALA A 1 1226 ? 20.047 4.031 36.938 1 28.59 1226 ALA A N 1
ATOM 9743 C CA . ALA A 1 1226 ? 20.672 5.348 36.906 1 28.59 1226 ALA A CA 1
ATOM 9744 C C . ALA A 1 1226 ? 19.922 6.297 35.969 1 28.59 1226 ALA A C 1
ATOM 9746 O O . ALA A 1 1226 ? 20.172 7.504 35.969 1 28.59 1226 ALA A O 1
ATOM 9747 N N . CYS A 1 1227 ? 19.281 5.824 34.938 1 24.33 1227 CYS A N 1
ATOM 9748 C CA . CYS A 1 1227 ? 18.641 6.895 34.188 1 24.33 1227 CYS A CA 1
ATOM 9749 C C . CYS A 1 1227 ? 17.438 7.465 34.938 1 24.33 1227 CYS A C 1
ATOM 9751 O O . CYS A 1 1227 ? 16.672 8.25 34.375 1 24.33 1227 CYS A O 1
ATOM 9753 N N . ARG A 1 1228 ? 17 6.934 36.125 1 25.56 1228 ARG A N 1
ATOM 9754 C CA . ARG A 1 1228 ? 16 7.734 36.812 1 25.56 1228 ARG A CA 1
ATOM 9755 C C . ARG A 1 1228 ? 16.625 9.008 37.406 1 25.56 1228 ARG A C 1
ATOM 9757 O O . ARG A 1 1228 ? 15.914 9.875 37.906 1 25.56 1228 ARG A O 1
ATOM 9764 N N . ASP A 1 1229 ? 18.062 9.078 37.594 1 21.89 1229 ASP A N 1
ATOM 9765 C CA . ASP A 1 1229 ? 18.406 10.422 38.062 1 21.89 1229 ASP A CA 1
ATOM 9766 C C . ASP A 1 1229 ? 18.594 11.367 36.875 1 21.89 1229 ASP A C 1
ATOM 9768 O O . ASP A 1 1229 ? 19.25 11.023 35.906 1 21.89 1229 ASP A O 1
ATOM 9772 N N . MET B 1 1 ? -46.125 -33.5 -56.25 1 33.97 1 MET B N 1
ATOM 9773 C CA . MET B 1 1 ? -45.219 -34.625 -56.312 1 33.97 1 MET B CA 1
ATOM 9774 C C . MET B 1 1 ? -44.719 -34.969 -54.906 1 33.97 1 MET B C 1
ATOM 9776 O O . MET B 1 1 ? -44.531 -36.156 -54.594 1 33.97 1 MET B O 1
ATOM 9780 N N . VAL B 1 2 ? -44.375 -33.938 -54.156 1 42.06 2 VAL B N 1
ATOM 9781 C CA . VAL B 1 2 ? -43.75 -34.062 -52.844 1 42.06 2 VAL B CA 1
ATOM 9782 C C . VAL B 1 2 ? -44.781 -34.656 -51.844 1 42.06 2 VAL B C 1
ATOM 9784 O O . VAL B 1 2 ? -44.406 -35.281 -50.875 1 42.06 2 VAL B O 1
ATOM 9787 N N . HIS B 1 3 ? -45.969 -34.094 -52 1 37.88 3 HIS B N 1
ATOM 9788 C CA . HIS B 1 3 ? -46.875 -34.25 -50.875 1 37.88 3 HIS B CA 1
ATOM 9789 C C . HIS B 1 3 ? -47.344 -35.688 -50.719 1 37.88 3 HIS B C 1
ATOM 9791 O O . HIS B 1 3 ? -48.281 -35.969 -50 1 37.88 3 HIS B O 1
ATOM 9797 N N . SER B 1 4 ? -47.156 -36.5 -51.75 1 37.38 4 SER B N 1
ATOM 9798 C CA . SER B 1 4 ? -47.75 -37.781 -51.406 1 37.38 4 SER B CA 1
ATOM 9799 C C . SER B 1 4 ? -47.094 -38.344 -50.125 1 37.38 4 SER B C 1
ATOM 9801 O O . SER B 1 4 ? -45.906 -38.281 -49.969 1 37.38 4 SER B O 1
ATOM 9803 N N . THR B 1 5 ? -47.656 -38.219 -49.031 1 38.19 5 THR B N 1
ATOM 9804 C CA . THR B 1 5 ? -47.375 -38.875 -47.75 1 38.19 5 THR B CA 1
ATOM 9805 C C . THR B 1 5 ? -46.844 -40.281 -47.969 1 38.19 5 THR B C 1
ATOM 9807 O O . THR B 1 5 ? -47.375 -41.25 -47.406 1 38.19 5 THR B O 1
ATOM 9810 N N . CYS B 1 6 ? -46.25 -40.625 -49.094 1 35.22 6 CYS B N 1
ATOM 9811 C CA . CYS B 1 6 ? -45.844 -41.969 -49.375 1 35.22 6 CYS B CA 1
ATOM 9812 C C . CYS B 1 6 ? -45.125 -42.594 -48.188 1 35.22 6 CYS B C 1
ATOM 9814 O O . CYS B 1 6 ? -44.25 -41.969 -47.594 1 35.22 6 CYS B O 1
ATOM 9816 N N . ASP B 1 7 ? -45.688 -43.438 -47.344 1 37.03 7 ASP B N 1
ATOM 9817 C CA . ASP B 1 7 ? -45.094 -44.5 -46.531 1 37.03 7 ASP B CA 1
ATOM 9818 C C . ASP B 1 7 ? -43.688 -44.812 -47.031 1 37.03 7 ASP B C 1
ATOM 9820 O O . ASP B 1 7 ? -43.312 -44.5 -48.156 1 37.03 7 ASP B O 1
ATOM 9824 N N . ASN B 1 8 ? -42.875 -45.656 -46.188 1 39.44 8 ASN B N 1
ATOM 9825 C CA . ASN B 1 8 ? -41.5 -46.156 -46.312 1 39.44 8 ASN B CA 1
ATOM 9826 C C . ASN B 1 8 ? -41.219 -46.594 -47.75 1 39.44 8 ASN B C 1
ATOM 9828 O O . ASN B 1 8 ? -40.375 -47.469 -47.969 1 39.44 8 ASN B O 1
ATOM 9832 N N . HIS B 1 9 ? -42.062 -46.469 -48.75 1 40.84 9 HIS B N 1
ATOM 9833 C CA . HIS B 1 9 ? -41.969 -47.156 -50.031 1 40.84 9 HIS B CA 1
ATOM 9834 C C . HIS B 1 9 ? -40.688 -46.781 -50.781 1 40.84 9 HIS B C 1
ATOM 9836 O O . HIS B 1 9 ? -40.312 -45.594 -50.781 1 40.84 9 HIS B O 1
ATOM 9842 N N . SER B 1 10 ? -39.688 -47.75 -50.906 1 48.03 10 SER B N 1
ATOM 9843 C CA . SER B 1 10 ? -38.562 -47.844 -51.781 1 48.03 10 SER B CA 1
ATOM 9844 C C . SER B 1 10 ? -38.844 -47.156 -53.125 1 48.03 10 SER B C 1
ATOM 9846 O O . SER B 1 10 ? -39.938 -47.281 -53.688 1 48.03 10 SER B O 1
ATOM 9848 N N . VAL B 1 11 ? -38.469 -46 -53.375 1 53.69 11 VAL B N 1
ATOM 9849 C CA . VAL B 1 11 ? -38.375 -45.344 -54.656 1 53.69 11 VAL B CA 1
ATOM 9850 C C . VAL B 1 11 ? -38.312 -46.406 -55.781 1 53.69 11 VAL B C 1
ATOM 9852 O O . VAL B 1 11 ? -38.562 -46.094 -56.938 1 53.69 11 VAL B O 1
ATOM 9855 N N . LEU B 1 12 ? -38 -47.625 -55.406 1 51.81 12 LEU B N 1
ATOM 9856 C CA . LEU B 1 12 ? -37.75 -48.688 -56.375 1 51.81 12 LEU B CA 1
ATOM 9857 C C . LEU B 1 12 ? -39.031 -49.031 -57.156 1 51.81 12 LEU B C 1
ATOM 9859 O O . LEU B 1 12 ? -38.969 -49.312 -58.344 1 51.81 12 LEU B O 1
ATOM 9863 N N . ASN B 1 13 ? -40.188 -49.125 -56.375 1 54.53 13 ASN B N 1
ATOM 9864 C CA . ASN B 1 13 ? -41.406 -49.625 -57 1 54.53 13 ASN B CA 1
ATOM 9865 C C . ASN B 1 13 ? -42.312 -48.469 -57.438 1 54.53 13 ASN B C 1
ATOM 9867 O O . ASN B 1 13 ? -43.5 -48.656 -57.75 1 54.53 13 ASN B O 1
ATOM 9871 N N . SER B 1 14 ? -41.875 -47.281 -57.438 1 58.84 14 SER B N 1
ATOM 9872 C CA . SER B 1 14 ? -42.812 -46.188 -57.719 1 58.84 14 SER B CA 1
ATOM 9873 C C . SER B 1 14 ? -42.812 -45.875 -59.219 1 58.84 14 SER B C 1
ATOM 9875 O O . SER B 1 14 ? -41.781 -45.906 -59.875 1 58.84 14 SER B O 1
ATOM 9877 N N . PRO B 1 15 ? -43.969 -45.938 -59.875 1 62.62 15 PRO B N 1
ATOM 9878 C CA . PRO B 1 15 ? -44.094 -45.531 -61.281 1 62.62 15 PRO B CA 1
ATOM 9879 C C . PRO B 1 15 ? -43.531 -44.156 -61.594 1 62.62 15 PRO B C 1
ATOM 9881 O O . PRO B 1 15 ? -43.219 -43.844 -62.75 1 62.62 15 PRO B O 1
ATOM 9884 N N . CYS B 1 16 ? -43.281 -43.375 -60.531 1 65.19 16 CYS B N 1
ATOM 9885 C CA . CYS B 1 16 ? -42.719 -42.031 -60.719 1 65.19 16 CYS B CA 1
ATOM 9886 C C . CYS B 1 16 ? -41.25 -42.094 -61.125 1 65.19 16 CYS B C 1
ATOM 9888 O O . CYS B 1 16 ? -40.781 -41.219 -61.844 1 65.19 16 CYS B O 1
ATOM 9890 N N . ARG B 1 17 ? -40.625 -43.094 -60.812 1 68.31 17 ARG B N 1
ATOM 9891 C CA . ARG B 1 17 ? -39.219 -43.219 -61.188 1 68.31 17 ARG B CA 1
ATOM 9892 C C . ARG B 1 17 ? -39.062 -43.344 -62.719 1 68.31 17 ARG B C 1
ATOM 9894 O O . ARG B 1 17 ? -38.25 -42.656 -63.312 1 68.31 17 ARG B O 1
ATOM 9901 N N . GLU B 1 18 ? -39.875 -44.156 -63.125 1 71 18 GLU B N 1
ATOM 9902 C CA . GLU B 1 18 ? -39.812 -44.344 -64.562 1 71 18 GLU B CA 1
ATOM 9903 C C . GLU B 1 18 ? -40.219 -43.094 -65.312 1 71 18 GLU B C 1
ATOM 9905 O O . GLU B 1 18 ? -39.625 -42.75 -66.375 1 71 18 GLU B O 1
ATOM 9910 N N . PHE B 1 19 ? -41.188 -42.438 -64.688 1 73.38 19 PHE B N 1
ATOM 9911 C CA . PHE B 1 19 ? -41.625 -41.188 -65.312 1 73.38 19 PHE B CA 1
ATOM 9912 C C . PHE B 1 19 ? -40.5 -40.156 -65.312 1 73.38 19 PHE B C 1
ATOM 9914 O O . PHE B 1 19 ? -40.25 -39.5 -66.312 1 73.38 19 PHE B O 1
ATOM 9921 N N . LEU B 1 20 ? -39.688 -40.062 -64.25 1 76 20 LEU B N 1
ATOM 9922 C CA . LEU B 1 20 ? -38.656 -39.062 -64.188 1 76 20 LEU B CA 1
ATOM 9923 C C . LEU B 1 20 ? -37.469 -39.406 -65.062 1 76 20 LEU B C 1
ATOM 9925 O O . LEU B 1 20 ? -36.812 -38.531 -65.625 1 76 20 LEU B O 1
ATOM 9929 N N . LEU B 1 21 ? -37.281 -40.688 -65.312 1 76.94 21 LEU B N 1
ATOM 9930 C CA . LEU B 1 21 ? -36.125 -41.125 -66.125 1 76.94 21 LEU B CA 1
ATOM 9931 C C . LEU B 1 21 ? -36.375 -40.844 -67.562 1 76.94 21 LEU B C 1
ATOM 9933 O O . LEU B 1 21 ? -35.438 -40.656 -68.312 1 76.94 21 LEU B O 1
ATOM 9937 N N . THR B 1 22 ? -37.625 -40.656 -67.938 1 77.75 22 THR B N 1
ATOM 9938 C CA . THR B 1 22 ? -37.938 -40.344 -69.312 1 77.75 22 THR B CA 1
ATOM 9939 C C . THR B 1 22 ? -37.562 -38.906 -69.688 1 77.75 22 THR B C 1
ATOM 9941 O O . THR B 1 22 ? -37.344 -38.594 -70.812 1 77.75 22 THR B O 1
ATOM 9944 N N . PHE B 1 23 ? -37.438 -38.062 -68.625 1 78 23 PHE B N 1
ATOM 9945 C CA . PHE B 1 23 ? -37.156 -36.656 -68.875 1 78 23 PHE B CA 1
ATOM 9946 C C . PHE B 1 23 ? -35.656 -36.438 -69.125 1 78 23 PHE B C 1
ATOM 9948 O O . PHE B 1 23 ? -35.219 -35.344 -69.5 1 78 23 PHE B O 1
ATOM 9955 N N . LEU B 1 24 ? -34.844 -37.5 -68.938 1 79.75 24 LEU B N 1
ATOM 9956 C CA . LEU B 1 24 ? -33.406 -37.344 -69.188 1 79.75 24 LEU B CA 1
ATOM 9957 C C . LEU B 1 24 ? -33.094 -37.281 -70.625 1 79.75 24 LEU B C 1
ATOM 9959 O O . LEU B 1 24 ? -32.031 -36.812 -71.062 1 79.75 24 LEU B O 1
ATOM 9963 N N . SER B 1 25 ? -34.062 -37.719 -71.5 1 78.12 25 SER B N 1
ATOM 9964 C CA . SER B 1 25 ? -33.875 -37.688 -72.938 1 78.12 25 SER B CA 1
ATOM 9965 C C . SER B 1 25 ? -34.688 -36.562 -73.562 1 78.12 25 SER B C 1
ATOM 9967 O O . SER B 1 25 ? -34.844 -36.5 -74.75 1 78.12 25 SER B O 1
ATOM 9969 N N . HIS B 1 26 ? -35.125 -35.656 -72.812 1 78.62 26 HIS B N 1
ATOM 9970 C CA . HIS B 1 26 ? -35.938 -34.562 -73.312 1 78.62 26 HIS B CA 1
ATOM 9971 C C . HIS B 1 26 ? -35.094 -33.625 -74.188 1 78.62 26 HIS B C 1
ATOM 9973 O O . HIS B 1 26 ? -33.906 -33.469 -74 1 78.62 26 HIS B O 1
ATOM 9979 N N . SER B 1 27 ? -35.625 -32.938 -75.125 1 78.19 27 SER B N 1
ATOM 9980 C CA . SER B 1 27 ? -34.938 -32.094 -76.062 1 78.19 27 SER B CA 1
ATOM 9981 C C . SER B 1 27 ? -34.5 -30.781 -75.438 1 78.19 27 SER B C 1
ATOM 9983 O O . SER B 1 27 ? -33.469 -30.234 -75.812 1 78.19 27 SER B O 1
ATOM 9985 N N . ALA B 1 28 ? -35.125 -30.297 -74.312 1 80.94 28 ALA B N 1
ATOM 9986 C CA . ALA B 1 28 ? -34.75 -29.062 -73.625 1 80.94 28 ALA B CA 1
ATOM 9987 C C . ALA B 1 28 ? -33.75 -29.328 -72.5 1 80.94 28 ALA B C 1
ATOM 9989 O O . ALA B 1 28 ? -33.969 -30.172 -71.625 1 80.94 28 ALA B O 1
ATOM 9990 N N . LYS B 1 29 ? -32.656 -28.688 -72.5 1 83.19 29 LYS B N 1
ATOM 9991 C CA . LYS B 1 29 ? -31.562 -28.859 -71.562 1 83.19 29 LYS B CA 1
ATOM 9992 C C . LYS B 1 29 ? -32 -28.516 -70.125 1 83.19 29 LYS B C 1
ATOM 9994 O O . LYS B 1 29 ? -31.641 -29.203 -69.188 1 83.19 29 LYS B O 1
ATOM 9999 N N . ASP B 1 30 ? -32.844 -27.5 -70 1 81.69 30 ASP B N 1
ATOM 10000 C CA . ASP B 1 30 ? -33.281 -27.062 -68.688 1 81.69 30 ASP B CA 1
ATOM 10001 C C . ASP B 1 30 ? -34.125 -28.141 -68 1 81.69 30 ASP B C 1
ATOM 10003 O O . ASP B 1 30 ? -34.031 -28.359 -66.812 1 81.69 30 ASP B O 1
ATOM 10007 N N . VAL B 1 31 ? -34.844 -28.766 -68.812 1 81.44 31 VAL B N 1
ATOM 10008 C CA . VAL B 1 31 ? -35.719 -29.828 -68.312 1 81.44 31 VAL B CA 1
ATOM 10009 C C . VAL B 1 31 ? -34.875 -31.016 -67.875 1 81.44 31 VAL B C 1
ATOM 10011 O O . VAL B 1 31 ? -35.094 -31.641 -66.875 1 81.44 31 VAL B O 1
ATOM 10014 N N . ARG B 1 32 ? -33.875 -31.234 -68.562 1 83.69 32 ARG B N 1
ATOM 10015 C CA . ARG B 1 32 ? -33 -32.375 -68.25 1 83.69 32 ARG B CA 1
ATOM 10016 C C . ARG B 1 32 ? -32.25 -32.125 -66.938 1 83.69 32 ARG B C 1
ATOM 10018 O O . ARG B 1 32 ? -32.125 -33.031 -66.125 1 83.69 32 ARG B O 1
ATOM 10025 N N . LEU B 1 33 ? -31.75 -31 -66.75 1 82.44 33 LEU B N 1
ATOM 10026 C CA . LEU B 1 33 ? -30.984 -30.656 -65.562 1 82.44 33 LEU B CA 1
ATOM 10027 C C . LEU B 1 33 ? -31.875 -30.688 -64.312 1 82.44 33 LEU B C 1
ATOM 10029 O O . LEU B 1 33 ? -31.453 -31.203 -63.281 1 82.44 33 LEU B O 1
ATOM 10033 N N . ARG B 1 34 ? -33.062 -30.219 -64.5 1 81.88 34 ARG B N 1
ATOM 10034 C CA . ARG B 1 34 ? -34 -30.234 -63.344 1 81.88 34 ARG B CA 1
ATOM 10035 C C . ARG B 1 34 ? -34.438 -31.656 -63.031 1 81.88 34 ARG B C 1
ATOM 10037 O O . ARG B 1 34 ? -34.625 -32 -61.844 1 81.88 34 ARG B O 1
ATOM 10044 N N . ALA B 1 35 ? -34.531 -32.344 -64 1 81.44 35 ALA B N 1
ATOM 10045 C CA . ALA B 1 35 ? -34.906 -33.719 -63.781 1 81.44 35 ALA B CA 1
ATOM 10046 C C . ALA B 1 35 ? -33.812 -34.469 -63.031 1 81.44 35 ALA B C 1
ATOM 10048 O O . ALA B 1 35 ? -34.125 -35.25 -62.125 1 81.44 35 ALA B O 1
ATOM 10049 N N . SER B 1 36 ? -32.594 -34.219 -63.406 1 81.44 36 SER B N 1
ATOM 10050 C CA . SER B 1 36 ? -31.484 -34.875 -62.719 1 81.44 36 SER B CA 1
ATOM 10051 C C . SER B 1 36 ? -31.438 -34.5 -61.25 1 81.44 36 SER B C 1
ATOM 10053 O O . SER B 1 36 ? -31.188 -35.344 -60.375 1 81.44 36 SER B O 1
ATOM 10055 N N . ARG B 1 37 ? -31.812 -33.375 -60.938 1 80.56 37 ARG B N 1
ATOM 10056 C CA . ARG B 1 37 ? -31.812 -32.906 -59.562 1 80.56 37 ARG B CA 1
ATOM 10057 C C . ARG B 1 37 ? -32.969 -33.5 -58.781 1 80.56 37 ARG B C 1
ATOM 10059 O O . ARG B 1 37 ? -32.812 -33.906 -57.625 1 80.56 37 ARG B O 1
ATOM 10066 N N . VAL B 1 38 ? -34.031 -33.625 -59.469 1 78.62 38 VAL B N 1
ATOM 10067 C CA . VAL B 1 38 ? -35.219 -34.156 -58.844 1 78.62 38 VAL B CA 1
ATOM 10068 C C . VAL B 1 38 ? -35.031 -35.656 -58.562 1 78.62 38 VAL B C 1
ATOM 10070 O O . VAL B 1 38 ? -35.469 -36.156 -57.531 1 78.62 38 VAL B O 1
ATOM 10073 N N . ILE B 1 39 ? -34.406 -36.25 -59.375 1 78.56 39 ILE B N 1
ATOM 10074 C CA . ILE B 1 39 ? -34.156 -37.656 -59.156 1 78.56 39 ILE B CA 1
ATOM 10075 C C . ILE B 1 39 ? -33.312 -37.875 -57.906 1 78.56 39 ILE B C 1
ATOM 10077 O O . ILE B 1 39 ? -33.594 -38.781 -57.125 1 78.56 39 ILE B O 1
ATOM 10081 N N . LEU B 1 40 ? -32.375 -37.031 -57.719 1 76.69 40 LEU B N 1
ATOM 10082 C CA . LEU B 1 40 ? -31.531 -37.125 -56.531 1 76.69 40 LEU B CA 1
ATOM 10083 C C . LEU B 1 40 ? -32.344 -36.875 -55.281 1 76.69 40 LEU B C 1
ATOM 10085 O O . LEU B 1 40 ? -32.188 -37.594 -54.281 1 76.69 40 LEU B O 1
ATOM 10089 N N . TYR B 1 41 ? -33.219 -35.969 -55.312 1 74.75 41 TYR B N 1
ATOM 10090 C CA . TYR B 1 41 ? -34.031 -35.625 -54.156 1 74.75 41 TYR B CA 1
ATOM 10091 C C . TYR B 1 41 ? -35.031 -36.75 -53.875 1 74.75 41 TYR B C 1
ATOM 10093 O O . TYR B 1 41 ? -35.312 -37.031 -52.719 1 74.75 41 TYR B O 1
ATOM 10101 N N . PHE B 1 42 ? -35.375 -37.312 -54.938 1 71.5 42 PHE B N 1
ATOM 10102 C CA . PHE B 1 42 ? -36.281 -38.438 -54.781 1 71.5 42 PHE B CA 1
ATOM 10103 C C . PHE B 1 42 ? -35.594 -39.625 -54.125 1 71.5 42 PHE B C 1
ATOM 10105 O O . PHE B 1 42 ? -36.219 -40.375 -53.406 1 71.5 42 PHE B O 1
ATOM 10112 N N . ALA B 1 43 ? -34.344 -39.781 -54.312 1 70.81 43 ALA B N 1
ATOM 10113 C CA . ALA B 1 43 ? -33.562 -40.906 -53.75 1 70.81 43 ALA B CA 1
ATOM 10114 C C . ALA B 1 43 ? -33.188 -40.656 -52.312 1 70.81 43 ALA B C 1
ATOM 10116 O O . ALA B 1 43 ? -32.906 -41.594 -51.562 1 70.81 43 ALA B O 1
ATOM 10117 N N . GLN B 1 44 ? -33.188 -39.469 -51.875 1 70.19 44 GLN B N 1
ATOM 10118 C CA . GLN B 1 44 ? -32.719 -39.094 -50.531 1 70.19 44 GLN B CA 1
ATOM 10119 C C . GLN B 1 44 ? -33.844 -39.156 -49.5 1 70.19 44 GLN B C 1
ATOM 10121 O O . GLN B 1 44 ? -34.844 -38.469 -49.656 1 70.19 44 GLN B O 1
ATOM 10126 N N . THR B 1 45 ? -33.938 -40.312 -48.844 1 64.38 45 THR B N 1
ATOM 10127 C CA . THR B 1 45 ? -34.875 -40.5 -47.75 1 64.38 45 THR B CA 1
ATOM 10128 C C . THR B 1 45 ? -34.188 -40.344 -46.406 1 64.38 45 THR B C 1
ATOM 10130 O O . THR B 1 45 ? -32.969 -40.5 -46.281 1 64.38 45 THR B O 1
ATOM 10133 N N . PRO B 1 46 ? -34.781 -39.875 -45.344 1 61.12 46 PRO B N 1
ATOM 10134 C CA . PRO B 1 46 ? -34.188 -39.688 -44.031 1 61.12 46 PRO B CA 1
ATOM 10135 C C . PRO B 1 46 ? -33.594 -41 -43.438 1 61.12 46 PRO B C 1
ATOM 10137 O O . PRO B 1 46 ? -32.656 -40.938 -42.656 1 61.12 46 PRO B O 1
ATOM 10140 N N . ASP B 1 47 ? -34.156 -42.125 -43.844 1 62.94 47 ASP B N 1
ATOM 10141 C CA . ASP B 1 47 ? -33.594 -43.375 -43.375 1 62.94 47 ASP B CA 1
ATOM 10142 C C . ASP B 1 47 ? -32.375 -43.781 -44.188 1 62.94 47 ASP B C 1
ATOM 10144 O O . ASP B 1 47 ? -32.469 -43.906 -45.406 1 62.94 47 ASP B O 1
ATOM 10148 N N . LYS B 1 48 ? -31.281 -43.969 -43.625 1 67.81 48 LYS B N 1
ATOM 10149 C CA . LYS B 1 48 ? -29.984 -44.219 -44.25 1 67.81 48 LYS B CA 1
ATOM 10150 C C . LYS B 1 48 ? -30.031 -45.5 -45.062 1 67.81 48 LYS B C 1
ATOM 10152 O O . LYS B 1 48 ? -29.516 -45.562 -46.188 1 67.81 48 LYS B O 1
ATOM 10157 N N . THR B 1 49 ? -30.594 -46.531 -44.562 1 68.38 49 THR B N 1
ATOM 10158 C CA . THR B 1 49 ? -30.578 -47.812 -45.219 1 68.38 49 THR B CA 1
ATOM 10159 C C . THR B 1 49 ? -31.406 -47.781 -46.5 1 68.38 49 THR B C 1
ATOM 10161 O O . THR B 1 49 ? -31.016 -48.344 -47.531 1 68.38 49 THR B O 1
ATOM 10164 N N . ILE B 1 50 ? -32.469 -47.125 -46.375 1 68.81 50 ILE B N 1
ATOM 10165 C CA . ILE B 1 50 ? -33.375 -47.031 -47.531 1 68.81 50 ILE B CA 1
ATOM 10166 C C . ILE B 1 50 ? -32.75 -46.156 -48.625 1 68.81 50 ILE B C 1
ATOM 10168 O O . ILE B 1 50 ? -32.844 -46.438 -49.812 1 68.81 50 ILE B O 1
ATOM 10172 N N . CYS B 1 51 ? -32.031 -45.219 -48.125 1 70.94 51 CYS B N 1
ATOM 10173 C CA . CYS B 1 51 ? -31.375 -44.344 -49.062 1 70.94 51 CYS B CA 1
ATOM 10174 C C . CYS B 1 51 ? -30.297 -45.062 -49.844 1 70.94 51 CYS B C 1
ATOM 10176 O O . CYS B 1 51 ? -30.188 -44.906 -51.062 1 70.94 51 CYS B O 1
ATOM 10178 N N . ILE B 1 52 ? -29.609 -45.938 -49.281 1 70.25 52 ILE B N 1
ATOM 10179 C CA . ILE B 1 52 ? -28.547 -46.688 -49.938 1 70.25 52 ILE B CA 1
ATOM 10180 C C . ILE B 1 52 ? -29.141 -47.688 -50.906 1 70.25 52 ILE B C 1
ATOM 10182 O O . ILE B 1 52 ? -28.641 -47.844 -52.031 1 70.25 52 ILE B O 1
ATOM 10186 N N . GLN B 1 53 ? -30.234 -48.219 -50.531 1 72.94 53 GLN B N 1
ATOM 10187 C CA . GLN B 1 53 ? -30.891 -49.156 -51.406 1 72.94 53 GLN B CA 1
ATOM 10188 C C . GLN B 1 53 ? -31.453 -48.438 -52.656 1 72.94 53 GLN B C 1
ATOM 10190 O O . GLN B 1 53 ? -31.344 -48.938 -53.75 1 72.94 53 GLN B O 1
ATOM 10195 N N . ASN B 1 54 ? -32 -47.312 -52.406 1 72.25 54 ASN B N 1
ATOM 10196 C CA . ASN B 1 54 ? -32.562 -46.531 -53.531 1 72.25 54 ASN B CA 1
ATOM 10197 C C . ASN B 1 54 ? -31.453 -46.125 -54.5 1 72.25 54 ASN B C 1
ATOM 10199 O O . ASN B 1 54 ? -31.609 -46.25 -55.719 1 72.25 54 ASN B O 1
ATOM 10203 N N . ILE B 1 55 ? -30.375 -45.75 -53.938 1 73.75 55 ILE B N 1
ATOM 10204 C CA . ILE B 1 55 ? -29.281 -45.281 -54.781 1 73.75 55 ILE B CA 1
ATOM 10205 C C . ILE B 1 55 ? -28.672 -46.438 -55.531 1 73.75 55 ILE B C 1
ATOM 10207 O O . ILE B 1 55 ? -28.297 -46.312 -56.688 1 73.75 55 ILE B O 1
ATOM 10211 N N . THR B 1 56 ? -28.688 -47.562 -54.969 1 73.94 56 THR B N 1
ATOM 10212 C CA . THR B 1 56 ? -28.156 -48.75 -55.656 1 73.94 56 THR B CA 1
ATOM 10213 C C . THR B 1 56 ? -29.047 -49.156 -56.812 1 73.94 56 THR B C 1
ATOM 10215 O O . THR B 1 56 ? -28.562 -49.438 -57.906 1 73.94 56 THR B O 1
ATOM 10218 N N . VAL B 1 57 ? -30.312 -49.156 -56.562 1 72.81 57 VAL B N 1
ATOM 10219 C CA . VAL B 1 57 ? -31.25 -49.531 -57.625 1 72.81 57 VAL B CA 1
ATOM 10220 C C . VAL B 1 57 ? -31.203 -48.5 -58.75 1 72.81 57 VAL B C 1
ATOM 10222 O O . VAL B 1 57 ? -31.203 -48.844 -59.906 1 72.81 57 VAL B O 1
ATOM 10225 N N . LEU B 1 58 ? -31.141 -47.25 -58.344 1 74.88 58 LEU B N 1
ATOM 10226 C CA . LEU B 1 58 ? -31.078 -46.188 -59.344 1 74.88 58 LEU B CA 1
ATOM 10227 C C . LEU B 1 58 ? -29.797 -46.281 -60.156 1 74.88 58 LEU B C 1
ATOM 10229 O O . LEU B 1 58 ? -29.828 -46.094 -61.375 1 74.88 58 LEU B O 1
ATOM 10233 N N . SER B 1 59 ? -28.766 -46.594 -59.531 1 74.62 59 SER B N 1
ATOM 10234 C CA . SER B 1 59 ? -27.5 -46.688 -60.25 1 74.62 59 SER B CA 1
ATOM 10235 C C . SER B 1 59 ? -27.516 -47.844 -61.25 1 74.62 59 SER B C 1
ATOM 10237 O O . SER B 1 59 ? -27.016 -47.719 -62.375 1 74.62 59 SER B O 1
ATOM 10239 N N . GLU B 1 60 ? -28.141 -48.875 -60.875 1 75.75 60 GLU B N 1
ATOM 10240 C CA . GLU B 1 60 ? -28.25 -50 -61.812 1 75.75 60 GLU B CA 1
ATOM 10241 C C . GLU B 1 60 ? -29.141 -49.656 -63 1 75.75 60 GLU B C 1
ATOM 10243 O O . GLU B 1 60 ? -28.844 -50.031 -64.125 1 75.75 60 GLU B O 1
ATOM 10248 N N . GLN B 1 61 ? -30.156 -49 -62.719 1 74.38 61 GLN B N 1
ATOM 10249 C CA . GLN B 1 61 ? -31.062 -48.625 -63.812 1 74.38 61 GLN B CA 1
ATOM 10250 C C . GLN B 1 61 ? -30.391 -47.594 -64.75 1 74.38 61 GLN B C 1
ATOM 10252 O O . GLN B 1 61 ? -30.547 -47.688 -65.938 1 74.38 61 GLN B O 1
ATOM 10257 N N . VAL B 1 62 ? -29.703 -46.719 -64.062 1 71.88 62 VAL B N 1
ATOM 10258 C CA . VAL B 1 62 ? -29.031 -45.688 -64.875 1 71.88 62 VAL B CA 1
ATOM 10259 C C . VAL B 1 62 ? -27.938 -46.344 -65.75 1 71.88 62 VAL B C 1
ATOM 10261 O O . VAL B 1 62 ? -27.719 -45.969 -66.875 1 71.88 62 VAL B O 1
ATOM 10264 N N . LEU B 1 63 ? -27.422 -47.406 -65.188 1 72.69 63 LEU B N 1
ATOM 10265 C CA . LEU B 1 63 ? -26.422 -48.156 -65.938 1 72.69 63 LEU B CA 1
ATOM 10266 C C . LEU B 1 63 ? -27.047 -48.844 -67.125 1 72.69 63 LEU B C 1
ATOM 10268 O O . LEU B 1 63 ? -26.469 -48.812 -68.25 1 72.69 63 LEU B O 1
ATOM 10272 N N . ARG B 1 64 ? -28.125 -49.344 -66.938 1 75.38 64 ARG B N 1
ATOM 10273 C CA . ARG B 1 64 ? -28.828 -49.969 -68 1 75.38 64 ARG B CA 1
ATOM 10274 C C . ARG B 1 64 ? -29.219 -48.969 -69.062 1 75.38 64 ARG B C 1
ATOM 10276 O O . ARG B 1 64 ? -29.062 -49.219 -70.312 1 75.38 64 ARG B O 1
ATOM 10283 N N . LEU B 1 65 ? -29.641 -47.844 -68.75 1 74.62 65 LEU B N 1
ATOM 10284 C CA . LEU B 1 65 ? -30.062 -46.812 -69.688 1 74.62 65 LEU B CA 1
ATOM 10285 C C . LEU B 1 65 ? -28.875 -46.25 -70.438 1 74.62 65 LEU B C 1
ATOM 10287 O O . LEU B 1 65 ? -28.984 -45.969 -71.625 1 74.62 65 LEU B O 1
ATOM 10291 N N . ALA B 1 66 ? -27.734 -46.125 -69.812 1 73.75 66 ALA B N 1
ATOM 10292 C CA . ALA B 1 66 ? -26.531 -45.594 -70.438 1 73.75 66 ALA B CA 1
ATOM 10293 C C . ALA B 1 66 ? -26.047 -46.531 -71.5 1 73.75 66 ALA B C 1
ATOM 10295 O O . ALA B 1 66 ? -25.484 -46.094 -72.5 1 73.75 66 ALA B O 1
ATOM 10296 N N . ARG B 1 67 ? -26.297 -47.781 -71.312 1 73.44 67 ARG B N 1
ATOM 10297 C CA . ARG B 1 67 ? -25.828 -48.781 -72.25 1 73.44 67 ARG B CA 1
ATOM 10298 C C . ARG B 1 67 ? -26.781 -48.844 -73.438 1 73.44 67 ARG B C 1
ATOM 10300 O O . ARG B 1 67 ? -26.359 -49.188 -74.562 1 73.44 67 ARG B O 1
ATOM 10307 N N . THR B 1 68 ? -27.984 -48.469 -73.312 1 74.31 68 THR B N 1
ATOM 10308 C CA . THR B 1 68 ? -28.969 -48.594 -74.375 1 74.31 68 THR B CA 1
ATOM 10309 C C . THR B 1 68 ? -29.062 -47.312 -75.125 1 74.31 68 THR B C 1
ATOM 10311 O O . THR B 1 68 ? -29.312 -47.312 -76.375 1 74.31 68 THR B O 1
ATOM 10314 N N . HIS B 1 69 ? -28.906 -46.094 -74.625 1 72.81 69 HIS B N 1
ATOM 10315 C CA . HIS B 1 69 ? -29.078 -44.84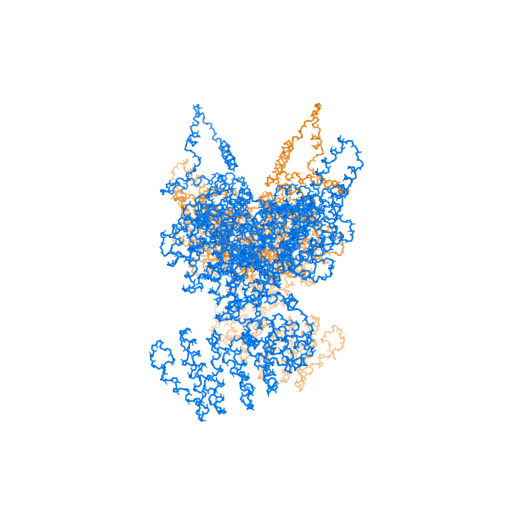4 -75.312 1 72.81 69 HIS B CA 1
ATOM 10316 C C . HIS B 1 69 ? -27.734 -44.188 -75.625 1 72.81 69 HIS B C 1
ATOM 10318 O O . HIS B 1 69 ? -26.984 -43.875 -74.688 1 72.81 69 HIS B O 1
ATOM 10324 N N . THR B 1 70 ? -27.359 -44.094 -76.75 1 71.31 70 THR B N 1
ATOM 10325 C CA . THR B 1 70 ? -26.062 -43.594 -77.188 1 71.31 70 THR B CA 1
ATOM 10326 C C . THR B 1 70 ? -26.156 -42.156 -77.625 1 71.31 70 THR B C 1
ATOM 10328 O O . THR B 1 70 ? -25.172 -41.594 -78.062 1 71.31 70 THR B O 1
ATOM 10331 N N . SER B 1 71 ? -27.25 -41.406 -77.5 1 79.38 71 SER B N 1
ATOM 10332 C CA . SER B 1 71 ? -27.344 -40.031 -78 1 79.38 71 SER B CA 1
ATOM 10333 C C . SER B 1 71 ? -26.547 -39.062 -77.125 1 79.38 71 SER B C 1
ATOM 10335 O O . SER B 1 71 ? -26.469 -39.25 -75.875 1 79.38 71 SER B O 1
ATOM 10337 N N . PRO B 1 72 ? -25.781 -38.156 -77.688 1 81.06 72 PRO B N 1
ATOM 10338 C CA . PRO B 1 72 ? -24.984 -37.188 -76.938 1 81.06 72 PRO B CA 1
ATOM 10339 C C . PRO B 1 72 ? -25.812 -36.344 -75.938 1 81.06 72 PRO B C 1
ATOM 10341 O O . PRO B 1 72 ? -25.312 -35.875 -74.938 1 81.06 72 PRO B O 1
ATOM 10344 N N . THR B 1 73 ? -27.062 -36.125 -76.375 1 81.25 73 THR B N 1
ATOM 10345 C CA . THR B 1 73 ? -27.938 -35.344 -75.438 1 81.25 73 THR B CA 1
ATOM 10346 C C . THR B 1 73 ? -28.203 -36.125 -74.188 1 81.25 73 THR B C 1
ATOM 10348 O O . THR B 1 73 ? -28.188 -35.562 -73.062 1 81.25 73 THR B O 1
ATOM 10351 N N . PHE B 1 74 ? -28.312 -37.281 -74.375 1 80.56 74 PHE B N 1
ATOM 10352 C CA . PHE B 1 74 ? -28.516 -38.125 -73.188 1 80.56 74 PHE B CA 1
ATOM 10353 C C . PHE B 1 74 ? -27.25 -38.25 -72.375 1 80.56 74 PHE B C 1
ATOM 10355 O O . PHE B 1 74 ? -27.297 -38.219 -71.125 1 80.56 74 PHE B O 1
ATOM 10362 N N . GLY B 1 75 ? -26.172 -38.312 -73.062 1 82.81 75 GLY B N 1
ATOM 10363 C CA . GLY B 1 75 ? -24.891 -38.375 -72.375 1 82.81 75 GLY B CA 1
ATOM 10364 C C . GLY B 1 75 ? -24.641 -37.188 -71.438 1 82.81 75 GLY B C 1
ATOM 10365 O O . GLY B 1 75 ? -24.156 -37.375 -70.375 1 82.81 75 GLY B O 1
ATOM 10366 N N . ASP B 1 76 ? -24.984 -36.156 -71.875 1 86.81 76 ASP B N 1
ATOM 10367 C CA . ASP B 1 76 ? -24.828 -34.938 -71.125 1 86.81 76 ASP B CA 1
ATOM 10368 C C . ASP B 1 76 ? -25.672 -35 -69.812 1 86.81 76 ASP B C 1
ATOM 10370 O O . ASP B 1 76 ? -25.188 -34.719 -68.75 1 86.81 76 ASP B O 1
ATOM 10374 N N . SER B 1 77 ? -26.891 -35.469 -69.938 1 85.69 77 SER B N 1
ATOM 10375 C CA . SER B 1 77 ? -27.781 -35.562 -68.812 1 85.69 77 SER B CA 1
ATOM 10376 C C . SER B 1 77 ? -27.344 -36.688 -67.875 1 85.69 77 SER B C 1
ATOM 10378 O O . SER B 1 77 ? -27.422 -36.531 -66.625 1 85.69 77 SER B O 1
ATOM 10380 N N . PHE B 1 78 ? -26.875 -37.656 -68.438 1 82.75 78 PHE B N 1
ATOM 10381 C CA . PHE B 1 78 ? -26.438 -38.812 -67.688 1 82.75 78 PHE B CA 1
ATOM 10382 C C . PHE B 1 78 ? -25.234 -38.469 -66.812 1 82.75 78 PHE B C 1
ATOM 10384 O O . PHE B 1 78 ? -25.203 -38.812 -65.625 1 82.75 78 PHE B O 1
ATOM 10391 N N . ILE B 1 79 ? -24.281 -37.844 -67.312 1 86.94 79 ILE B N 1
ATOM 10392 C CA . ILE B 1 79 ? -23.078 -37.469 -66.562 1 86.94 79 ILE B CA 1
ATOM 10393 C C . ILE B 1 79 ? -23.453 -36.562 -65.375 1 86.94 79 ILE B C 1
ATOM 10395 O O . ILE B 1 79 ? -22.938 -36.719 -64.25 1 86.94 79 ILE B O 1
ATOM 10399 N N . THR B 1 80 ? -24.375 -35.719 -65.625 1 87.19 80 THR B N 1
ATOM 10400 C CA . THR B 1 80 ? -24.828 -34.812 -64.562 1 87.19 80 THR B CA 1
ATOM 10401 C C . THR B 1 80 ? -25.562 -35.562 -63.469 1 87.19 80 THR B C 1
ATOM 10403 O O . THR B 1 80 ? -25.375 -35.281 -62.312 1 87.19 80 THR B O 1
ATOM 10406 N N . LEU B 1 81 ? -26.297 -36.5 -63.906 1 84.12 81 LEU B N 1
ATOM 10407 C CA . LEU B 1 81 ? -27.016 -37.312 -62.938 1 84.12 81 LEU B CA 1
ATOM 10408 C C . LEU B 1 81 ? -26.031 -38.125 -62.094 1 84.12 81 LEU B C 1
ATOM 10410 O O . LEU B 1 81 ? -26.172 -38.188 -60.875 1 84.12 81 LEU B O 1
ATOM 10414 N N . CYS B 1 82 ? -25.078 -38.75 -62.719 1 81.94 82 CYS B N 1
ATOM 10415 C CA . CYS B 1 82 ? -24.078 -39.531 -62 1 81.94 82 CYS B CA 1
ATOM 10416 C C . CYS B 1 82 ? -23.297 -38.656 -61.031 1 81.94 82 CYS B C 1
ATOM 10418 O O . CYS B 1 82 ? -22.984 -39.062 -59.906 1 81.94 82 CYS B O 1
ATOM 10420 N N . GLY B 1 83 ? -23 -37.531 -61.438 1 84.88 83 GLY B N 1
ATOM 10421 C CA . GLY B 1 83 ? -22.312 -36.594 -60.562 1 84.88 83 GLY B CA 1
ATOM 10422 C C . GLY B 1 83 ? -23.109 -36.219 -59.312 1 84.88 83 GLY B C 1
ATOM 10423 O O . GLY B 1 83 ? -22.594 -36.219 -58.219 1 84.88 83 GLY B O 1
ATOM 10424 N N . TYR B 1 84 ? -24.375 -36.031 -59.5 1 83.06 84 TYR B N 1
ATOM 10425 C CA . TYR B 1 84 ? -25.25 -35.656 -58.406 1 83.06 84 TYR B CA 1
ATOM 10426 C C . TYR B 1 84 ? -25.375 -36.812 -57.406 1 83.06 84 TYR B C 1
ATOM 10428 O O . TYR B 1 84 ? -25.297 -36.594 -56.188 1 83.06 84 TYR B O 1
ATOM 10436 N N . ILE B 1 85 ? -25.5 -37.938 -57.906 1 80 85 ILE B N 1
ATOM 10437 C CA . ILE B 1 85 ? -25.672 -39.094 -57.031 1 80 85 ILE B CA 1
ATOM 10438 C C . ILE B 1 85 ? -24.375 -39.344 -56.281 1 80 85 ILE B C 1
ATOM 10440 O O . ILE B 1 85 ? -24.406 -39.594 -55.062 1 80 85 ILE B O 1
ATOM 10444 N N . SER B 1 86 ? -23.328 -39.25 -56.938 1 81.25 86 SER B N 1
ATOM 10445 C CA . SER B 1 86 ? -22.031 -39.531 -56.312 1 81.25 86 SER B CA 1
ATOM 10446 C C . SER B 1 86 ? -21.672 -38.5 -55.25 1 81.25 86 SER B C 1
ATOM 10448 O O . SER B 1 86 ? -20.891 -38.812 -54.344 1 81.25 86 SER B O 1
ATOM 10450 N N . LYS B 1 87 ? -22.219 -37.312 -55.344 1 81.81 87 LYS B N 1
ATOM 10451 C CA . LYS B 1 87 ? -21.938 -36.25 -54.406 1 81.81 87 LYS B CA 1
ATOM 10452 C C . LYS B 1 87 ? -22.719 -36.438 -53.094 1 81.81 87 LYS B C 1
ATOM 10454 O O . LYS B 1 87 ? -22.391 -35.875 -52.062 1 81.81 87 LYS B O 1
ATOM 10459 N N . SER B 1 88 ? -23.578 -37.375 -53.156 1 75.75 88 SER B N 1
ATOM 10460 C CA . SER B 1 88 ? -24.375 -37.625 -51.969 1 75.75 88 SER B CA 1
ATOM 10461 C C . SER B 1 88 ? -23.609 -38.406 -50.906 1 75.75 88 SER B C 1
ATOM 10463 O O . SER B 1 88 ? -22.781 -39.281 -51.281 1 75.75 88 SER B O 1
ATOM 10465 N N . LYS B 1 89 ? -23.766 -38.125 -49.688 1 72.75 89 LYS B N 1
ATOM 10466 C CA . LYS B 1 89 ? -23.078 -38.75 -48.594 1 72.75 89 LYS B CA 1
ATOM 10467 C C . LYS B 1 89 ? -23.375 -40.25 -48.5 1 72.75 89 LYS B C 1
ATOM 10469 O O . LYS B 1 89 ? -22.484 -41.031 -48.219 1 72.75 89 LYS B O 1
ATOM 10474 N N . TYR B 1 90 ? -24.562 -40.531 -48.906 1 67.88 90 TYR B N 1
ATOM 10475 C CA . TYR B 1 90 ? -24.984 -41.906 -48.75 1 67.88 90 TYR B CA 1
ATOM 10476 C C . TYR B 1 90 ? -24.406 -42.781 -49.875 1 67.88 90 TYR B C 1
ATOM 10478 O O . TYR B 1 90 ? -24.141 -43.969 -49.719 1 67.88 90 TYR B O 1
ATOM 10486 N N . ALA B 1 91 ? -24.219 -42.125 -51 1 70.12 91 ALA B N 1
ATOM 10487 C CA . ALA B 1 91 ? -23.594 -42.875 -52.125 1 70.12 91 ALA B CA 1
ATOM 10488 C C . ALA B 1 91 ? -22.141 -43.188 -51.812 1 70.12 91 ALA B C 1
ATOM 10490 O O . ALA B 1 91 ? -21.641 -44.281 -52.156 1 70.12 91 ALA B O 1
ATOM 10491 N N . PHE B 1 92 ? -21.578 -42.344 -51 1 68.94 92 PHE B N 1
ATOM 10492 C CA . PHE B 1 92 ? -20.172 -42.531 -50.656 1 68.94 92 PHE B CA 1
ATOM 10493 C C . PHE B 1 92 ? -19.969 -43.688 -49.688 1 68.94 92 PHE B C 1
ATOM 10495 O O . PHE B 1 92 ? -18.984 -44.438 -49.812 1 68.94 92 PHE B O 1
ATOM 10502 N N . GLU B 1 93 ? -20.938 -43.938 -48.938 1 64.44 93 GLU B N 1
ATOM 10503 C CA . GLU B 1 93 ? -20.859 -44.969 -47.938 1 64.44 93 GLU B CA 1
ATOM 10504 C C . GLU B 1 93 ? -21.234 -46.344 -48.531 1 64.44 93 GLU B C 1
ATOM 10506 O O . GLU B 1 93 ? -20.922 -47.375 -47.969 1 64.44 93 GLU B O 1
ATOM 10511 N N . SER B 1 94 ? -21.766 -46.312 -49.812 1 64.06 94 SER B N 1
ATOM 10512 C CA . SER B 1 94 ? -22.234 -47.531 -50.438 1 64.06 94 SER B CA 1
ATOM 10513 C C . SER B 1 94 ? -21.312 -47.969 -51.562 1 64.06 94 SER B C 1
ATOM 10515 O O . SER B 1 94 ? -20.453 -47.219 -52 1 64.06 94 SER B O 1
ATOM 10517 N N . GLU B 1 95 ? -21.484 -49.219 -52.031 1 64.75 95 GLU B N 1
ATOM 10518 C CA . GLU B 1 95 ? -20.734 -49.812 -53.125 1 64.75 95 GLU B CA 1
ATOM 10519 C C . GLU B 1 95 ? -21.109 -49.156 -54.438 1 64.75 95 GLU B C 1
ATOM 10521 O O . GLU B 1 95 ? -20.406 -49.312 -55.438 1 64.75 95 GLU B O 1
ATOM 10526 N N . CYS B 1 96 ? -22.062 -48.344 -54.312 1 71.12 96 CYS B N 1
ATOM 10527 C CA . CYS B 1 96 ? -22.562 -47.75 -55.562 1 71.12 96 CYS B CA 1
ATOM 10528 C C . CYS B 1 96 ? -21.594 -46.688 -56.062 1 71.12 96 CYS B C 1
ATOM 10530 O O . CYS B 1 96 ? -21.562 -46.375 -57.281 1 71.12 96 CYS B O 1
ATOM 10532 N N . GLN B 1 97 ? -20.875 -46.188 -55.188 1 77.44 97 GLN B N 1
ATOM 10533 C CA . GLN B 1 97 ? -19.953 -45.125 -55.594 1 77.44 97 GLN B CA 1
ATOM 10534 C C . GLN B 1 97 ? -18.969 -45.625 -56.656 1 77.44 97 GLN B C 1
ATOM 10536 O O . GLN B 1 97 ? -18.672 -44.938 -57.625 1 77.44 97 GLN B O 1
ATOM 10541 N N . VAL B 1 98 ? -18.625 -46.875 -56.438 1 76.31 98 VAL B N 1
ATOM 10542 C CA . VAL B 1 98 ? -17.656 -47.438 -57.375 1 76.31 98 VAL B CA 1
ATOM 10543 C C . VAL B 1 98 ? -18.281 -47.594 -58.75 1 76.31 98 VAL B C 1
ATOM 10545 O O . VAL B 1 98 ? -17.656 -47.312 -59.781 1 76.31 98 VAL B O 1
ATOM 10548 N N . THR B 1 99 ? -19.484 -48.031 -58.781 1 76.56 99 THR B N 1
ATOM 10549 C CA . THR B 1 99 ? -20.172 -48.219 -60.062 1 76.56 99 THR B CA 1
ATOM 10550 C C . THR B 1 99 ? -20.375 -46.906 -60.781 1 76.56 99 THR B C 1
ATOM 10552 O O . THR B 1 99 ? -20.172 -46.812 -62 1 76.56 99 THR B O 1
ATOM 10555 N N . LEU B 1 100 ? -20.75 -45.938 -60.031 1 79.94 100 LEU B N 1
ATOM 10556 C CA . LEU B 1 100 ? -21 -44.625 -60.656 1 79.94 100 LEU B CA 1
ATOM 10557 C C . LEU B 1 100 ? -19.703 -44 -61.156 1 79.94 100 LEU B C 1
ATOM 10559 O O . LEU B 1 100 ? -19.656 -43.438 -62.25 1 79.94 100 LEU B O 1
ATOM 10563 N N . LEU B 1 101 ? -18.703 -44.156 -60.375 1 82.44 101 LEU B N 1
ATOM 10564 C CA . LEU B 1 101 ? -17.422 -43.625 -60.781 1 82.44 101 LEU B CA 1
ATOM 10565 C C . LEU B 1 101 ? -16.875 -44.375 -62 1 82.44 101 LEU B C 1
ATOM 10567 O O . LEU B 1 101 ? -16.234 -43.781 -62.875 1 82.44 101 LEU B O 1
ATOM 10571 N N . THR B 1 102 ? -17.156 -45.656 -61.969 1 81 102 THR B N 1
ATOM 10572 C CA . THR B 1 102 ? -16.719 -46.406 -63.125 1 81 102 THR B CA 1
ATOM 10573 C C . THR B 1 102 ? -17.391 -45.906 -64.375 1 81 102 THR B C 1
ATOM 10575 O O . THR B 1 102 ? -16.75 -45.844 -65.438 1 81 102 THR B O 1
ATOM 10578 N N . LEU B 1 103 ? -18.578 -45.531 -64.312 1 80 103 LEU B N 1
ATOM 10579 C CA . LEU B 1 103 ? -19.297 -45.031 -65.438 1 80 103 LEU B CA 1
ATOM 10580 C C . LEU B 1 103 ? -18.734 -43.656 -65.875 1 80 103 LEU B C 1
ATOM 10582 O O . LEU B 1 103 ? -18.578 -43.406 -67.062 1 80 103 LEU B O 1
ATOM 10586 N N . LEU B 1 104 ? -18.438 -42.906 -64.938 1 84.44 104 LEU B N 1
ATOM 10587 C CA . LEU B 1 104 ? -17.859 -41.594 -65.25 1 84.44 104 LEU B CA 1
ATOM 10588 C C . LEU B 1 104 ? -16.484 -41.75 -65.938 1 84.44 104 LEU B C 1
ATOM 10590 O O . LEU B 1 104 ? -16.125 -41 -66.812 1 84.44 104 LEU B O 1
ATOM 10594 N N . VAL B 1 105 ? -15.812 -42.781 -65.5 1 85.19 105 VAL B N 1
ATOM 10595 C CA . VAL B 1 105 ? -14.477 -43 -66 1 85.19 105 VAL B CA 1
ATOM 10596 C C . VAL B 1 105 ? -14.602 -43.531 -67.438 1 85.19 105 VAL B C 1
ATOM 10598 O O . VAL B 1 105 ? -13.789 -43.188 -68.312 1 85.19 105 VAL B O 1
ATOM 10601 N N . GLU B 1 106 ? -15.531 -44.281 -67.688 1 82.06 106 GLU B N 1
ATOM 10602 C CA . GLU B 1 106 ? -15.75 -44.781 -69.062 1 82.06 106 GLU B CA 1
ATOM 10603 C C . GLU B 1 106 ? -16.047 -43.625 -70 1 82.06 106 GLU B C 1
ATOM 10605 O O . GLU B 1 106 ? -15.609 -43.656 -71.188 1 82.06 106 GLU B O 1
ATOM 10610 N N . TYR B 1 107 ? -16.688 -42.594 -69.562 1 82.88 107 TYR B N 1
ATOM 10611 C CA . TYR B 1 107 ? -17.031 -41.438 -70.375 1 82.88 107 TYR B CA 1
ATOM 10612 C C . TYR B 1 107 ? -15.812 -40.562 -70.625 1 82.88 107 TYR B C 1
ATOM 10614 O O . TYR B 1 107 ? -15.844 -39.688 -71.5 1 82.88 107 TYR B O 1
ATOM 10622 N N . LEU B 1 108 ? -14.766 -40.781 -69.938 1 85.69 108 LEU B N 1
ATOM 10623 C CA . LEU B 1 108 ? -13.531 -40.062 -70.188 1 85.69 108 LEU B CA 1
ATOM 10624 C C . LEU B 1 108 ? -12.945 -40.469 -71.562 1 85.69 108 LEU B C 1
ATOM 10626 O O . LEU B 1 108 ? -12.156 -39.719 -72.125 1 85.69 108 LEU B O 1
ATOM 10630 N N . GLY B 1 109 ? -13.328 -41.656 -72 1 79.25 109 GLY B N 1
ATOM 10631 C CA . GLY B 1 109 ? -12.844 -42.125 -73.25 1 79.25 109 GLY B CA 1
ATOM 10632 C C . GLY B 1 109 ? -13.797 -41.844 -74.438 1 79.25 109 GLY B C 1
ATOM 10633 O O . GLY B 1 109 ? -13.586 -42.312 -75.562 1 79.25 109 GLY B O 1
ATOM 10634 N N . ASN B 1 110 ? -14.812 -41.062 -74.188 1 81.88 110 ASN B N 1
ATOM 10635 C CA . ASN B 1 110 ? -15.789 -40.75 -75.25 1 81.88 110 ASN B CA 1
ATOM 10636 C C . ASN B 1 110 ? -15.227 -39.812 -76.312 1 81.88 110 ASN B C 1
ATOM 10638 O O . ASN B 1 110 ? -14.438 -38.906 -75.938 1 81.88 110 ASN B O 1
ATOM 10642 N N . PRO B 1 111 ? -15.523 -40 -77.5 1 81.44 111 PRO B N 1
ATOM 10643 C CA . PRO B 1 111 ? -14.984 -39.188 -78.625 1 81.44 111 PRO B CA 1
ATOM 10644 C C . PRO B 1 111 ? -15.477 -37.75 -78.562 1 81.44 111 PRO B C 1
ATOM 10646 O O . PRO B 1 111 ? -14.812 -36.844 -79.125 1 81.44 111 PRO B O 1
ATOM 10649 N N . ASN B 1 112 ? -16.641 -37.438 -77.938 1 83.88 112 ASN B N 1
ATOM 10650 C CA . ASN B 1 112 ? -17.156 -36.062 -77.812 1 83.88 112 ASN B CA 1
ATOM 10651 C C . ASN B 1 112 ? -16.406 -35.312 -76.75 1 83.88 112 ASN B C 1
ATOM 10653 O O . ASN B 1 112 ? -16.453 -35.656 -75.562 1 83.88 112 ASN B O 1
ATOM 10657 N N . LEU B 1 113 ? -15.695 -34.312 -77.188 1 84.62 113 LEU B N 1
ATOM 10658 C CA . LEU B 1 113 ? -14.836 -33.531 -76.312 1 84.62 113 LEU B CA 1
ATOM 10659 C C . LEU B 1 113 ? -15.641 -32.906 -75.188 1 84.62 113 LEU B C 1
ATOM 10661 O O . LEU B 1 113 ? -15.164 -32.812 -74 1 84.62 113 LEU B O 1
ATOM 10665 N N . PHE B 1 114 ? -16.859 -32.438 -75.5 1 85.62 114 PHE B N 1
ATOM 10666 C CA . PHE B 1 114 ? -17.688 -31.797 -74.5 1 85.62 114 PHE B CA 1
ATOM 10667 C C . PHE B 1 114 ? -18.062 -32.781 -73.375 1 85.62 114 PHE B C 1
ATOM 10669 O O . PHE B 1 114 ? -17.969 -32.469 -72.188 1 85.62 114 PHE B O 1
ATOM 10676 N N . LEU B 1 115 ? -18.375 -33.938 -73.75 1 85.81 115 LEU B N 1
ATOM 10677 C CA . LEU B 1 115 ? -18.75 -34.938 -72.75 1 85.81 115 LEU B CA 1
ATOM 10678 C C . LEU B 1 115 ? -17.547 -35.375 -71.938 1 85.81 115 LEU B C 1
ATOM 10680 O O . LEU B 1 115 ? -17.672 -35.625 -70.75 1 85.81 115 LEU B O 1
ATOM 10684 N N . ARG B 1 116 ? -16.453 -35.531 -72.438 1 87.12 116 ARG B N 1
ATOM 10685 C CA . ARG B 1 116 ? -15.227 -35.906 -71.75 1 87.12 116 ARG B CA 1
ATOM 10686 C C . ARG B 1 116 ? -14.852 -34.844 -70.688 1 87.12 116 ARG B C 1
ATOM 10688 O O . ARG B 1 116 ? -14.492 -35.219 -69.562 1 87.12 116 ARG B O 1
ATOM 10695 N N . SER B 1 117 ? -14.867 -33.656 -71.188 1 88.25 117 SER B N 1
ATOM 10696 C CA . SER B 1 117 ? -14.531 -32.594 -70.25 1 88.25 117 SER B CA 1
ATOM 10697 C C . SER B 1 117 ? -15.523 -32.5 -69.125 1 88.25 117 SER B C 1
ATOM 10699 O O . SER B 1 117 ? -15.148 -32.188 -68 1 88.25 117 SER B O 1
ATOM 10701 N N . LYS B 1 118 ? -16.734 -32.781 -69.438 1 88.06 118 LYS B N 1
ATOM 10702 C CA . LYS B 1 118 ? -17.766 -32.75 -68.438 1 88.06 118 LYS B CA 1
ATOM 10703 C C . LYS B 1 118 ? -17.562 -33.906 -67.438 1 88.06 118 LYS B C 1
ATOM 10705 O O . LYS B 1 118 ? -17.734 -33.688 -66.188 1 88.06 118 LYS B O 1
ATOM 10710 N N . ALA B 1 119 ? -17.297 -35.031 -67.875 1 89.5 119 ALA B N 1
ATOM 10711 C CA . ALA B 1 119 ? -17.047 -36.156 -67 1 89.5 119 ALA B CA 1
ATOM 10712 C C . ALA B 1 119 ? -15.852 -35.875 -66.062 1 89.5 119 ALA B C 1
ATOM 10714 O O . ALA B 1 119 ? -15.883 -36.188 -64.875 1 89.5 119 ALA B O 1
ATOM 10715 N N . TYR B 1 120 ? -14.852 -35.344 -66.625 1 88.06 120 TYR B N 1
ATOM 10716 C CA . TYR B 1 120 ? -13.664 -35 -65.875 1 88.06 120 TYR B CA 1
ATOM 10717 C C . TYR B 1 120 ? -13.992 -34 -64.75 1 88.06 120 TYR B C 1
ATOM 10719 O O . TYR B 1 120 ? -13.562 -34.156 -63.594 1 88.06 120 TYR B O 1
ATOM 10727 N N . VAL B 1 121 ? -14.828 -33.031 -65.062 1 88.5 121 VAL B N 1
ATOM 10728 C CA . VAL B 1 121 ? -15.195 -32 -64.125 1 88.5 121 VAL B CA 1
ATOM 10729 C C . VAL B 1 121 ? -16.094 -32.594 -63.031 1 88.5 121 VAL B C 1
ATOM 10731 O O . VAL B 1 121 ? -15.953 -32.25 -61.844 1 88.5 121 VAL B O 1
ATOM 10734 N N . GLU B 1 122 ? -16.891 -33.469 -63.469 1 87.88 122 GLU B N 1
ATOM 10735 C CA . GLU B 1 122 ? -17.781 -34.094 -62.5 1 87.88 122 GLU B CA 1
ATOM 10736 C C . GLU B 1 122 ? -17 -34.969 -61.5 1 87.88 122 GLU B C 1
ATOM 10738 O O . GLU B 1 122 ? -17.328 -34.969 -60.312 1 87.88 122 GLU B O 1
ATOM 10743 N N . ILE B 1 123 ? -16.031 -35.625 -61.844 1 88.31 123 ILE B N 1
ATOM 10744 C CA . ILE B 1 123 ? -15.211 -36.438 -60.969 1 88.31 123 ILE B CA 1
ATOM 10745 C C . ILE B 1 123 ? -14.469 -35.531 -59.969 1 88.31 123 ILE B C 1
ATOM 10747 O O . ILE B 1 123 ? -14.391 -35.812 -58.781 1 88.31 123 ILE B O 1
ATOM 10751 N N . CYS B 1 124 ? -14.008 -34.438 -60.5 1 87.25 124 CYS B N 1
ATOM 10752 C CA . CYS B 1 124 ? -13.336 -33.469 -59.656 1 87.25 124 CYS B CA 1
ATOM 10753 C C . CYS B 1 124 ? -14.297 -32.875 -58.625 1 87.25 124 CYS B C 1
ATOM 10755 O O . CYS B 1 124 ? -13.938 -32.688 -57.469 1 87.25 124 CYS B O 1
ATOM 10757 N N . ASP B 1 125 ? -15.547 -32.75 -59.062 1 86.88 125 ASP B N 1
ATOM 10758 C CA . ASP B 1 125 ? -16.547 -32.188 -58.156 1 86.88 125 ASP B CA 1
ATOM 10759 C C . ASP B 1 125 ? -16.953 -33.188 -57.094 1 86.88 125 ASP B C 1
ATOM 10761 O O . ASP B 1 125 ? -17.266 -32.781 -55.969 1 86.88 125 ASP B O 1
ATOM 10765 N N . VAL B 1 126 ? -16.953 -34.312 -57.438 1 86.25 126 VAL B N 1
ATOM 10766 C CA . VAL B 1 126 ? -17.281 -35.344 -56.438 1 86.25 126 VAL B CA 1
ATOM 10767 C C . VAL B 1 126 ? -16.219 -35.406 -55.375 1 86.25 126 VAL B C 1
ATOM 10769 O O . VAL B 1 126 ? -16.531 -35.5 -54.188 1 86.25 126 VAL B O 1
ATOM 10772 N N . ALA B 1 127 ? -15 -35.344 -55.75 1 85.56 127 ALA B N 1
ATOM 10773 C CA . ALA B 1 127 ? -13.906 -35.344 -54.781 1 85.56 127 ALA B CA 1
ATOM 10774 C C . ALA B 1 127 ? -13.984 -34.156 -53.844 1 85.56 127 ALA B C 1
ATOM 10776 O O . ALA B 1 127 ? -13.789 -34.25 -52.625 1 85.56 127 ALA B O 1
ATOM 10777 N N . LYS B 1 128 ? -14.359 -33 -54.406 1 85.81 128 LYS B N 1
ATOM 10778 C CA . LYS B 1 128 ? -14.461 -31.766 -53.594 1 85.81 128 LYS B CA 1
ATOM 10779 C C . LYS B 1 128 ? -15.625 -31.844 -52.625 1 85.81 128 LYS B C 1
ATOM 10781 O O . LYS B 1 128 ? -15.508 -31.391 -51.469 1 85.81 128 LYS B O 1
ATOM 10786 N N . SER B 1 129 ? -16.656 -32.469 -53.094 1 84.12 129 SER B N 1
ATOM 10787 C CA . SER B 1 129 ? -17.844 -32.531 -52.25 1 84.12 129 SER B CA 1
ATOM 10788 C C . SER B 1 129 ? -17.625 -33.406 -51.031 1 84.12 129 SER B C 1
ATOM 10790 O O . SER B 1 129 ? -18.156 -33.125 -49.969 1 84.12 129 SER B O 1
ATOM 10792 N N . HIS B 1 130 ? -16.844 -34.312 -51.156 1 79.94 130 HIS B N 1
ATOM 10793 C CA . HIS B 1 130 ? -16.594 -35.219 -50.062 1 79.94 130 HIS B CA 1
ATOM 10794 C C . HIS B 1 130 ? -15.305 -34.844 -49.312 1 79.94 130 HIS B C 1
ATOM 10796 O O . HIS B 1 130 ? -14.852 -35.562 -48.438 1 79.94 130 HIS B O 1
ATOM 10802 N N . GLN B 1 131 ? -14.773 -33.719 -49.656 1 77.25 131 GLN B N 1
ATOM 10803 C CA . GLN B 1 131 ? -13.555 -33.188 -49.062 1 77.25 131 GLN B CA 1
ATOM 10804 C C . GLN B 1 131 ? -12.422 -34.188 -49.125 1 77.25 131 GLN B C 1
ATOM 10806 O O . GLN B 1 131 ? -11.703 -34.375 -48.125 1 77.25 131 GLN B O 1
ATOM 10811 N N . LEU B 1 132 ? -12.422 -34.938 -50.125 1 78.12 132 LEU B N 1
ATOM 10812 C CA . LEU B 1 132 ? -11.344 -35.875 -50.375 1 78.12 132 LEU B CA 1
ATOM 10813 C C . LEU B 1 132 ? -10.438 -35.406 -51.5 1 78.12 132 LEU B C 1
ATOM 10815 O O . LEU B 1 132 ? -10.852 -34.625 -52.344 1 78.12 132 LEU B O 1
ATOM 10819 N N . THR B 1 133 ? -9.211 -35.75 -51.438 1 77.81 133 THR B N 1
ATOM 10820 C CA . THR B 1 133 ? -8.352 -35.531 -52.594 1 77.81 133 THR B CA 1
ATOM 10821 C C . THR B 1 133 ? -8.719 -36.469 -53.719 1 77.81 133 THR B C 1
ATOM 10823 O O . THR B 1 133 ? -9.352 -37.5 -53.5 1 77.81 133 THR B O 1
ATOM 10826 N N . LEU B 1 134 ? -8.523 -36.156 -54.969 1 81.31 134 LEU B N 1
ATOM 10827 C CA . LEU B 1 134 ? -8.82 -36.969 -56.156 1 81.31 134 LEU B CA 1
ATOM 10828 C C . LEU B 1 134 ? -8.156 -38.344 -56.031 1 81.31 134 LEU B C 1
ATOM 10830 O O . LEU B 1 134 ? -8.758 -39.344 -56.406 1 81.31 134 LEU B O 1
ATOM 10834 N N . THR B 1 135 ? -7.027 -38.469 -55.406 1 78.19 135 THR B N 1
ATOM 10835 C CA . THR B 1 135 ? -6.316 -39.719 -55.219 1 78.19 135 THR B CA 1
ATOM 10836 C C . THR B 1 135 ? -7.027 -40.594 -54.188 1 78.19 135 THR B C 1
ATOM 10838 O O . THR B 1 135 ? -7.121 -41.812 -54.375 1 78.19 135 THR B O 1
ATOM 10841 N N . GLU B 1 136 ? -7.605 -39.969 -53.281 1 76.31 136 GLU B N 1
ATOM 10842 C CA . GLU B 1 136 ? -8.312 -40.719 -52.25 1 76.31 136 GLU B CA 1
ATOM 10843 C C . GLU B 1 136 ? -9.625 -41.281 -52.781 1 76.31 136 GLU B C 1
ATOM 10845 O O . GLU B 1 136 ? -10 -42.406 -52.438 1 76.31 136 GLU B O 1
ATOM 10850 N N . LEU B 1 137 ? -10.188 -40.5 -53.594 1 77.69 137 LEU B N 1
ATOM 10851 C CA . LEU B 1 137 ? -11.453 -40.938 -54.156 1 77.69 137 LEU B CA 1
ATOM 10852 C C . LEU B 1 137 ? -11.25 -42.156 -55.062 1 77.69 137 LEU B C 1
ATOM 10854 O O . LEU B 1 137 ? -12.023 -43.125 -55.031 1 77.69 137 LEU B O 1
ATOM 10858 N N . LEU B 1 138 ? -10.195 -42.156 -55.75 1 76.56 138 LEU B N 1
ATOM 10859 C CA . LEU B 1 138 ? -9.984 -43.188 -56.75 1 76.56 138 LEU B CA 1
ATOM 10860 C C . LEU B 1 138 ? -9.32 -44.406 -56.156 1 76.56 138 LEU B C 1
ATOM 10862 O O . LEU B 1 138 ? -9.289 -45.5 -56.75 1 76.56 138 LEU B O 1
ATOM 10866 N N . GLN B 1 139 ? -8.875 -44.312 -54.906 1 72.5 139 GLN B N 1
ATOM 10867 C CA . GLN B 1 139 ? -8.164 -45.406 -54.281 1 72.5 139 GLN B CA 1
ATOM 10868 C C . GLN B 1 139 ? -9.102 -46.562 -53.969 1 72.5 139 GLN B C 1
ATOM 10870 O O . GLN B 1 139 ? -8.688 -47.719 -53.938 1 72.5 139 GLN B O 1
ATOM 10875 N N . GLU B 1 140 ? -10.336 -46.344 -53.812 1 68.56 140 GLU B N 1
ATOM 10876 C CA . GLU B 1 140 ? -11.305 -47.375 -53.438 1 68.56 140 GLU B CA 1
ATOM 10877 C C . GLU B 1 140 ? -11.398 -48.469 -54.5 1 68.56 140 GLU B C 1
ATOM 10879 O O . GLU B 1 140 ? -11.539 -49.656 -54.156 1 68.56 140 GLU B O 1
ATOM 10884 N N . ASN B 1 141 ? -11.375 -48.156 -55.781 1 74.19 141 ASN B N 1
ATOM 10885 C CA . ASN B 1 141 ? -11.422 -49.156 -56.844 1 74.19 141 ASN B CA 1
ATOM 10886 C C . ASN B 1 141 ? -10.289 -48.938 -57.844 1 74.19 141 ASN B C 1
ATOM 10888 O O . ASN B 1 141 ? -10.508 -49.031 -59.062 1 74.19 141 ASN B O 1
ATOM 10892 N N . LEU B 1 142 ? -9.242 -48.719 -57.25 1 77.25 142 LEU B N 1
ATOM 10893 C CA . LEU B 1 142 ? -8.102 -48.5 -58.156 1 77.25 142 LEU B CA 1
ATOM 10894 C C . LEU B 1 142 ? -7.781 -49.75 -58.969 1 77.25 142 LEU B C 1
ATOM 10896 O O . LEU B 1 142 ? -7.352 -49.656 -60.125 1 77.25 142 LEU B O 1
ATOM 10900 N N . GLU B 1 143 ? -8.094 -50.812 -58.375 1 78.81 143 GLU B N 1
ATOM 10901 C CA . GLU B 1 143 ? -7.82 -52.062 -59.094 1 78.81 143 GLU B CA 1
ATOM 10902 C C . GLU B 1 143 ? -8.648 -52.156 -60.375 1 78.81 143 GLU B C 1
ATOM 10904 O O . GLU B 1 143 ? -8.109 -52.406 -61.469 1 78.81 143 GLU B O 1
ATOM 10909 N N . GLY B 1 144 ? -9.875 -51.938 -60.219 1 77.81 144 GLY B N 1
ATOM 10910 C CA . GLY B 1 144 ? -10.758 -52.031 -61.375 1 77.81 144 GLY B CA 1
ATOM 10911 C C . GLY B 1 144 ? -10.461 -51 -62.438 1 77.81 144 GLY B C 1
ATOM 10912 O O . GLY B 1 144 ? -10.422 -51.312 -63.625 1 77.81 144 GLY B O 1
ATOM 10913 N N . TRP B 1 145 ? -10.195 -49.875 -62 1 81.38 145 TRP B N 1
ATOM 10914 C CA . TRP B 1 145 ? -9.992 -48.781 -62.938 1 81.38 145 TRP B CA 1
ATOM 10915 C C . TRP B 1 145 ? -8.633 -48.875 -63.625 1 81.38 145 TRP B C 1
ATOM 10917 O O . TRP B 1 145 ? -8.492 -48.562 -64.812 1 81.38 145 TRP B O 1
ATOM 10927 N N . SER B 1 146 ? -7.707 -49.438 -62.906 1 84.69 146 SER B N 1
ATOM 10928 C CA . SER B 1 146 ? -6.402 -49.594 -63.531 1 84.69 146 SER B CA 1
ATOM 10929 C C . SER B 1 146 ? -6.453 -50.688 -64.625 1 84.69 146 SER B C 1
ATOM 10931 O O . SER B 1 146 ? -5.844 -50.531 -65.688 1 84.69 146 SER B O 1
ATOM 10933 N N . GLN B 1 147 ? -7.148 -51.625 -64.375 1 84.56 147 GLN B N 1
ATOM 10934 C CA . GLN B 1 147 ? -7.309 -52.656 -65.375 1 84.56 147 GLN B CA 1
ATOM 10935 C C . GLN B 1 147 ? -8.047 -52.125 -66.625 1 84.56 147 GLN B C 1
ATOM 10937 O O . GLN B 1 147 ? -7.691 -52.438 -67.75 1 84.56 147 GLN B O 1
ATOM 10942 N N . PHE B 1 148 ? -9 -51.375 -66.25 1 81.44 148 PHE B N 1
ATOM 10943 C CA . PHE B 1 148 ? -9.75 -50.75 -67.375 1 81.44 148 PHE B CA 1
ATOM 10944 C C . PHE B 1 148 ? -8.852 -49.812 -68.188 1 81.44 148 PHE B C 1
ATOM 10946 O O . PHE B 1 148 ? -8.914 -49.781 -69.375 1 81.44 148 PHE B O 1
ATOM 10953 N N . ALA B 1 149 ? -8.039 -49.125 -67.562 1 84.5 149 ALA B N 1
ATOM 10954 C CA . ALA B 1 149 ? -7.129 -48.188 -68.188 1 84.5 149 ALA B CA 1
ATOM 10955 C C . ALA B 1 149 ? -6.117 -48.938 -69.062 1 84.5 149 ALA B C 1
ATOM 10957 O O . ALA B 1 149 ? -5.832 -48.5 -70.188 1 84.5 149 ALA B O 1
ATOM 10958 N N . VAL B 1 150 ? -5.668 -49.969 -68.625 1 87 150 VAL B N 1
ATOM 10959 C CA . VAL B 1 150 ? -4.648 -50.75 -69.312 1 87 150 VAL B CA 1
ATOM 10960 C C . VAL B 1 150 ? -5.281 -51.438 -70.5 1 87 150 VAL B C 1
ATOM 10962 O O . VAL B 1 150 ? -4.672 -51.562 -71.562 1 87 150 VAL B O 1
ATOM 10965 N N . ALA B 1 151 ? -6.473 -51.906 -70.312 1 82.81 151 ALA B N 1
ATOM 10966 C CA . ALA B 1 151 ? -7.168 -52.562 -71.375 1 82.81 151 ALA B CA 1
ATOM 10967 C C . ALA B 1 151 ? -7.375 -51.625 -72.562 1 82.81 151 ALA B C 1
ATOM 10969 O O . ALA B 1 151 ? -7.406 -52.062 -73.75 1 82.81 151 ALA B O 1
ATOM 10970 N N . ASN B 1 152 ? -7.441 -50.344 -72.375 1 80.88 152 ASN B N 1
ATOM 10971 C CA . ASN B 1 152 ? -7.715 -49.375 -73.438 1 80.88 152 ASN B CA 1
ATOM 10972 C C . ASN B 1 152 ? -6.461 -48.594 -73.812 1 80.88 152 ASN B C 1
ATOM 10974 O O . ASN B 1 152 ? -6.547 -47.562 -74.438 1 80.88 152 ASN B O 1
ATOM 10978 N N . LEU B 1 153 ? -5.336 -49.031 -73.375 1 85.69 153 LEU B N 1
ATOM 10979 C CA . LEU B 1 153 ? -4.086 -48.312 -73.625 1 85.69 153 LEU B CA 1
ATOM 10980 C C . LEU B 1 153 ? -3.77 -48.188 -75.125 1 85.69 153 LEU B C 1
ATOM 10982 O O . LEU B 1 153 ? -3.225 -47.188 -75.562 1 85.69 153 LEU B O 1
ATOM 10986 N N . LYS B 1 154 ? -4.195 -49.25 -75.875 1 79.06 154 LYS B N 1
ATOM 10987 C CA . LYS B 1 154 ? -3.908 -49.25 -77.312 1 79.06 154 LYS B CA 1
ATOM 10988 C C . LYS B 1 154 ? -5.055 -48.594 -78.125 1 79.06 154 LYS B C 1
ATOM 10990 O O . LYS B 1 154 ? -4.824 -47.844 -79.062 1 79.06 154 LYS B O 1
ATOM 10995 N N . THR B 1 155 ? -6.32 -48.844 -77.688 1 80.62 155 THR B N 1
ATOM 10996 C CA . THR B 1 155 ? -7.5 -48.406 -78.438 1 80.62 155 THR B CA 1
ATOM 10997 C C . THR B 1 155 ? -7.805 -46.938 -78.125 1 80.62 155 THR B C 1
ATOM 10999 O O . THR B 1 155 ? -8.055 -46.125 -79.062 1 80.62 155 THR B O 1
ATOM 11002 N N . ASN B 1 156 ? -7.715 -46.625 -76.875 1 84.12 156 ASN B N 1
ATOM 11003 C CA . ASN B 1 156 ? -8.016 -45.25 -76.438 1 84.12 156 ASN B CA 1
ATOM 11004 C C . ASN B 1 156 ? -7.051 -44.781 -75.375 1 84.12 156 ASN B C 1
ATOM 11006 O O . ASN B 1 156 ? -7.41 -44.719 -74.188 1 84.12 156 ASN B O 1
ATOM 11010 N N . PRO B 1 157 ? -5.914 -44.344 -75.75 1 84.62 157 PRO B N 1
ATOM 11011 C CA . PRO B 1 157 ? -4.879 -43.969 -74.812 1 84.62 157 PRO B CA 1
ATOM 11012 C C . PRO B 1 157 ? -5.242 -42.75 -74 1 84.62 157 PRO B C 1
ATOM 11014 O O . PRO B 1 157 ? -4.645 -42.5 -72.938 1 84.62 157 PRO B O 1
ATOM 11017 N N . ILE B 1 158 ? -6.293 -42.031 -74.312 1 83.94 158 ILE B N 1
ATOM 11018 C CA . ILE B 1 158 ? -6.656 -40.812 -73.625 1 83.94 158 ILE B CA 1
ATOM 11019 C C . ILE B 1 158 ? -7.203 -41.156 -72.25 1 83.94 158 ILE B C 1
ATOM 11021 O O . ILE B 1 158 ? -7.027 -40.375 -71.312 1 83.94 158 ILE B O 1
ATOM 11025 N N . ILE B 1 159 ? -7.762 -42.281 -72.125 1 85.69 159 ILE B N 1
ATOM 11026 C CA . ILE B 1 159 ? -8.344 -42.688 -70.875 1 85.69 159 ILE B CA 1
ATOM 11027 C C . ILE B 1 159 ? -7.238 -42.875 -69.812 1 85.69 159 ILE B C 1
ATOM 11029 O O . ILE B 1 159 ? -7.348 -42.375 -68.75 1 85.69 159 ILE B O 1
ATOM 11033 N N . SER B 1 160 ? -6.219 -43.531 -70.188 1 87.25 160 SER B N 1
ATOM 11034 C CA . SER B 1 160 ? -5.113 -43.781 -69.25 1 87.25 160 SER B CA 1
ATOM 11035 C C . SER B 1 160 ? -4.391 -42.5 -68.875 1 87.25 160 SER B C 1
ATOM 11037 O O . SER B 1 160 ? -4.004 -42.344 -67.75 1 87.25 160 SER B O 1
ATOM 11039 N N . LYS B 1 161 ? -4.285 -41.625 -69.812 1 87.5 161 LYS B N 1
ATOM 11040 C CA . LYS B 1 161 ? -3.627 -40.375 -69.562 1 87.5 161 LYS B CA 1
ATOM 11041 C C . LYS B 1 161 ? -4.461 -39.5 -68.625 1 87.5 161 LYS B C 1
ATOM 11043 O O . LYS B 1 161 ? -3.926 -38.906 -67.688 1 87.5 161 LYS B O 1
ATOM 11048 N N . LEU B 1 162 ? -5.75 -39.594 -68.875 1 86 162 LEU B N 1
ATOM 11049 C CA . LEU B 1 162 ? -6.621 -38.781 -68 1 86 162 LEU B CA 1
ATOM 11050 C C . LEU B 1 162 ? -6.73 -39.375 -66.625 1 86 162 LEU B C 1
ATOM 11052 O O . LEU B 1 162 ? -6.797 -38.625 -65.625 1 86 162 LEU B O 1
ATOM 11056 N N . LEU B 1 163 ? -6.73 -40.562 -66.438 1 86.25 163 LEU B N 1
ATOM 11057 C CA . LEU B 1 163 ? -6.781 -41.219 -65.188 1 86.25 163 LEU B CA 1
ATOM 11058 C C . LEU B 1 163 ? -5.5 -40.938 -64.375 1 86.25 163 LEU B C 1
ATOM 11060 O O . LEU B 1 163 ? -5.547 -40.75 -63.156 1 86.25 163 LEU B O 1
ATOM 11064 N N . ALA B 1 164 ? -4.414 -41 -65.062 1 86.38 164 ALA B N 1
ATOM 11065 C CA . ALA B 1 164 ? -3.143 -40.656 -64.375 1 86.38 164 ALA B CA 1
ATOM 11066 C C . ALA B 1 164 ? -3.131 -39.219 -63.906 1 86.38 164 ALA B C 1
ATOM 11068 O O . ALA B 1 164 ? -2.668 -38.906 -62.812 1 86.38 164 ALA B O 1
ATOM 11069 N N . GLN B 1 165 ? -3.738 -38.375 -64.75 1 86.25 165 GLN B N 1
ATOM 11070 C CA . GLN B 1 165 ? -3.816 -36.969 -64.375 1 86.25 165 GLN B CA 1
ATOM 11071 C C . GLN B 1 165 ? -4.727 -36.75 -63.156 1 86.25 165 GLN B C 1
ATOM 11073 O O . GLN B 1 165 ? -4.445 -35.906 -62.312 1 86.25 165 GLN B O 1
ATOM 11078 N N . LEU B 1 166 ? -5.742 -37.5 -63.188 1 84.62 166 LEU B N 1
ATOM 11079 C CA . LEU B 1 166 ? -6.66 -37.406 -62.031 1 84.62 166 LEU B CA 1
ATOM 11080 C C . LEU B 1 166 ? -5.98 -37.812 -60.75 1 84.62 166 LEU B C 1
ATOM 11082 O O . LEU B 1 166 ? -6.305 -37.281 -59.688 1 84.62 166 LEU B O 1
ATOM 11086 N N . ASN B 1 167 ? -5.109 -38.75 -60.812 1 80.19 167 ASN B N 1
ATOM 11087 C CA . ASN B 1 167 ? -4.383 -39.188 -59.625 1 80.19 167 ASN B CA 1
ATOM 11088 C C . ASN B 1 167 ? -3.18 -38.281 -59.344 1 80.19 167 ASN B C 1
ATOM 11090 O O . ASN B 1 167 ? -2.473 -38.5 -58.344 1 80.19 167 ASN B O 1
ATOM 11094 N N . GLY B 1 168 ? -2.922 -37.188 -60.156 1 78 168 GLY B N 1
ATOM 11095 C CA . GLY B 1 168 ? -1.862 -36.188 -59.969 1 78 168 GLY B CA 1
ATOM 11096 C C . GLY B 1 168 ? -0.483 -36.75 -60.281 1 78 168 GLY B C 1
ATOM 11097 O O . GLY B 1 168 ? 0.515 -36.281 -59.719 1 78 168 GLY B O 1
ATOM 11098 N N . VAL B 1 169 ? -0.452 -37.938 -60.938 1 84.5 169 VAL B N 1
ATOM 11099 C CA . VAL B 1 169 ? 0.821 -38.594 -61.25 1 84.5 169 VAL B CA 1
ATOM 11100 C C . VAL B 1 169 ? 0.972 -38.719 -62.781 1 84.5 169 VAL B C 1
ATOM 11102 O O . VAL B 1 169 ? 0.016 -38.469 -63.531 1 84.5 169 VAL B O 1
ATOM 11105 N N . THR B 1 170 ? 2.195 -38.906 -63.25 1 86.06 170 THR B N 1
ATOM 11106 C CA . THR B 1 170 ? 2.471 -39.156 -64.688 1 86.06 170 THR B CA 1
ATOM 11107 C C . THR B 1 170 ? 1.99 -40.562 -65.062 1 86.06 170 THR B C 1
ATOM 11109 O O . THR B 1 170 ? 1.713 -41.406 -64.188 1 86.06 170 THR B O 1
ATOM 11112 N N . LEU B 1 171 ? 1.767 -40.75 -66.25 1 87.5 171 LEU B N 1
ATOM 11113 C CA . LEU B 1 171 ? 1.313 -42.062 -66.75 1 87.5 171 LEU B CA 1
ATOM 11114 C C . LEU B 1 171 ? 2.291 -43.156 -66.375 1 87.5 171 LEU B C 1
ATOM 11116 O O . LEU B 1 171 ? 1.874 -44.25 -65.938 1 87.5 171 LEU B O 1
ATOM 11120 N N . GLY B 1 172 ? 3.566 -42.875 -66.375 1 84.56 172 GLY B N 1
ATOM 11121 C CA . GLY B 1 172 ? 4.551 -43.875 -66 1 84.56 172 GLY B CA 1
ATOM 11122 C C . GLY B 1 172 ? 4.461 -44.219 -64.5 1 84.56 172 GLY B C 1
ATOM 11123 O O . GLY B 1 172 ? 4.527 -45.406 -64.125 1 84.56 172 GLY B O 1
ATOM 11124 N N . GLN B 1 173 ? 4.203 -43.312 -63.844 1 87.62 173 GLN B N 1
ATOM 11125 C CA . GLN B 1 173 ? 4.113 -43.531 -62.406 1 87.62 173 GLN B CA 1
ATOM 11126 C C . GLN B 1 173 ? 2.83 -44.25 -62.031 1 87.62 173 GLN B C 1
ATOM 11128 O O . GLN B 1 173 ? 2.826 -45.094 -61.156 1 87.62 173 GLN B O 1
ATOM 11133 N N . PHE B 1 174 ? 1.852 -43.969 -62.688 1 86.88 174 PHE B N 1
ATOM 11134 C CA . PHE B 1 174 ? 0.568 -44.625 -62.469 1 86.88 174 PHE B CA 1
ATOM 11135 C C . PHE B 1 174 ? 0.643 -46.094 -62.781 1 86.88 174 PHE B C 1
ATOM 11137 O O . PHE B 1 174 ? 0.204 -46.938 -61.969 1 86.88 174 PHE B O 1
ATOM 11144 N N . LEU B 1 175 ? 1.263 -46.312 -63.906 1 87 175 LEU B N 1
ATOM 11145 C CA . LEU B 1 175 ? 1.351 -47.719 -64.312 1 87 175 LEU B CA 1
ATOM 11146 C C . LEU B 1 175 ? 2.297 -48.5 -63.406 1 87 175 LEU B C 1
ATOM 11148 O O . LEU B 1 175 ? 2.051 -49.656 -63.094 1 87 175 LEU B O 1
ATOM 11152 N N . SER B 1 176 ? 3.268 -47.844 -62.938 1 86.56 176 SER B N 1
ATOM 11153 C CA . SER B 1 176 ? 4.199 -48.5 -62.031 1 86.56 176 SER B CA 1
ATOM 11154 C C . SER B 1 176 ? 3.545 -48.812 -60.688 1 86.56 176 SER B C 1
ATOM 11156 O O . SER B 1 176 ? 3.785 -49.844 -60.094 1 86.56 176 SER B O 1
ATOM 11158 N N . ALA B 1 177 ? 2.682 -48.031 -60.25 1 81.69 177 ALA B N 1
ATOM 11159 C CA . ALA B 1 177 ? 2.027 -48.188 -58.969 1 81.69 177 ALA B CA 1
ATOM 11160 C C . ALA B 1 177 ? 0.928 -49.25 -59.031 1 81.69 177 ALA B C 1
ATOM 11162 O O . ALA B 1 177 ? 0.566 -49.844 -58.031 1 81.69 177 ALA B O 1
ATOM 11163 N N . THR B 1 178 ? 0.432 -49.562 -60.188 1 84.12 178 THR B N 1
ATOM 11164 C CA . THR B 1 178 ? -0.717 -50.438 -60.312 1 84.12 178 THR B CA 1
ATOM 11165 C C . THR B 1 178 ? -0.317 -51.75 -60.969 1 84.12 178 THR B C 1
ATOM 11167 O O . THR B 1 178 ? -1.176 -52.531 -61.406 1 84.12 178 THR B O 1
ATOM 11170 N N . LEU B 1 179 ? 0.953 -52 -61 1 85.12 179 LEU B N 1
ATOM 11171 C CA . LEU B 1 179 ? 1.436 -53.219 -61.625 1 85.12 179 LEU B CA 1
ATOM 11172 C C . LEU B 1 179 ? 0.869 -54.438 -60.969 1 85.12 179 LEU B C 1
ATOM 11174 O O . LEU B 1 179 ? 0.571 -55.438 -61.625 1 85.12 179 LEU B O 1
ATOM 11178 N N . SER B 1 180 ? 0.665 -54.312 -59.688 1 81.81 180 SER B N 1
ATOM 11179 C CA . SER B 1 180 ? 0.204 -55.469 -58.938 1 81.81 180 SER B CA 1
ATOM 11180 C C . SER B 1 180 ? -1.223 -55.844 -59.312 1 81.81 180 SER B C 1
ATOM 11182 O O . SER B 1 180 ? -1.618 -57 -59.188 1 81.81 180 SER B O 1
ATOM 11184 N N . TYR B 1 181 ? -1.885 -54.969 -59.875 1 82.12 181 TYR B N 1
ATOM 11185 C CA . TYR B 1 181 ? -3.271 -55.219 -60.281 1 82.12 181 TYR B CA 1
ATOM 11186 C C . TYR B 1 181 ? -3.381 -55.562 -61.75 1 82.12 181 TYR B C 1
ATOM 11188 O O . TYR B 1 181 ? -4.262 -56.312 -62.156 1 82.12 181 TYR B O 1
ATOM 11196 N N . THR B 1 182 ? -2.564 -55 -62.469 1 87.38 182 THR B N 1
ATOM 11197 C CA . THR B 1 182 ? -2.781 -55.031 -63.906 1 87.38 182 THR B CA 1
ATOM 11198 C C . THR B 1 182 ? -2 -56.188 -64.562 1 87.38 182 THR B C 1
ATOM 11200 O O . THR B 1 182 ? -2.449 -56.781 -65.562 1 87.38 182 THR B O 1
ATOM 11203 N N . LEU B 1 183 ? -0.956 -56.594 -64 1 86.81 183 LEU B N 1
ATOM 11204 C CA . LEU B 1 183 ? -0.091 -57.594 -64.625 1 86.81 183 LEU B CA 1
ATOM 11205 C C . LEU B 1 183 ? -0.713 -58.969 -64.562 1 86.81 183 LEU B C 1
ATOM 11207 O O . LEU B 1 183 ? -0.69 -59.719 -65.562 1 86.81 183 LEU B O 1
ATOM 11211 N N . PRO B 1 184 ? -1.312 -59.25 -63.5 1 86.25 184 PRO B N 1
ATOM 11212 C CA . PRO B 1 184 ? -1.799 -60.625 -63.375 1 86.25 184 PRO B CA 1
ATOM 11213 C C . PRO B 1 184 ? -2.852 -60.969 -64.438 1 86.25 184 PRO B C 1
ATOM 11215 O O . PRO B 1 184 ? -2.74 -62 -65.125 1 86.25 184 PRO B O 1
ATOM 11218 N N . PRO B 1 185 ? -3.797 -60.188 -64.625 1 83.94 185 PRO B N 1
ATOM 11219 C CA . PRO B 1 185 ? -4.754 -60.531 -65.688 1 83.94 185 PRO B CA 1
ATOM 11220 C C . PRO B 1 185 ? -4.125 -60.562 -67.062 1 83.94 185 PRO B C 1
ATOM 11222 O O . PRO B 1 185 ? -4.555 -61.312 -67.938 1 83.94 185 PRO B O 1
ATOM 11225 N N . LEU B 1 186 ? -3.205 -59.844 -67.312 1 86.38 186 LEU B N 1
ATOM 11226 C CA . LEU B 1 186 ? -2.541 -59.812 -68.625 1 86.38 186 LEU B CA 1
ATOM 11227 C C . LEU B 1 186 ? -1.745 -61.094 -68.875 1 86.38 186 LEU B C 1
ATOM 11229 O O . LEU B 1 186 ? -1.673 -61.562 -70 1 86.38 186 LEU B O 1
ATOM 11233 N N . ILE B 1 187 ? -1.239 -61.594 -67.875 1 86.06 187 ILE B N 1
ATOM 11234 C CA . ILE B 1 187 ? -0.496 -62.844 -68 1 86.06 187 ILE B CA 1
ATOM 11235 C C . ILE B 1 187 ? -1.467 -64 -68.25 1 86.06 187 ILE B C 1
ATOM 11237 O O . ILE B 1 187 ? -1.175 -64.938 -69 1 86.06 187 ILE B O 1
ATOM 11241 N N . LEU B 1 188 ? -2.559 -63.875 -67.625 1 83.62 188 LEU B N 1
ATOM 11242 C CA . LEU B 1 188 ? -3.584 -64.875 -67.812 1 83.62 188 LEU B CA 1
ATOM 11243 C C . LEU B 1 188 ? -4.059 -64.938 -69.25 1 83.62 188 LEU B C 1
ATOM 11245 O O . LEU B 1 188 ? -4.266 -66 -69.812 1 83.62 188 LEU B O 1
ATOM 11249 N N . ASN B 1 189 ? -4.23 -63.75 -69.812 1 81.81 189 ASN B N 1
ATOM 11250 C CA . ASN B 1 189 ? -4.703 -63.625 -71.188 1 81.81 189 ASN B CA 1
ATOM 11251 C C . ASN B 1 189 ? -3.557 -63.719 -72.188 1 81.81 189 ASN B C 1
ATOM 11253 O O . ASN B 1 189 ? -3.781 -63.719 -73.375 1 81.81 189 ASN B O 1
ATOM 11257 N N . GLU B 1 190 ? -2.314 -63.969 -71.75 1 82.19 190 GLU B N 1
ATOM 11258 C CA . GLU B 1 190 ? -1.104 -64.062 -72.562 1 82.19 190 GLU B CA 1
ATOM 11259 C C . GLU B 1 190 ? -0.968 -62.938 -73.562 1 82.19 190 GLU B C 1
ATOM 11261 O O . GLU B 1 190 ? -0.734 -63.156 -74.75 1 82.19 190 GLU B O 1
ATOM 11266 N N . ASP B 1 191 ? -1.229 -61.781 -73.062 1 85.44 191 ASP B N 1
ATOM 11267 C CA . ASP B 1 191 ? -1.109 -60.594 -73.875 1 85.44 191 ASP B CA 1
ATOM 11268 C C . ASP B 1 191 ? 0.28 -59.969 -73.75 1 85.44 191 ASP B C 1
ATOM 11270 O O . ASP B 1 191 ? 0.462 -58.969 -73.062 1 85.44 191 ASP B O 1
ATOM 11274 N N . LEU B 1 192 ? 1.259 -60.469 -74.375 1 86 192 LEU B N 1
ATOM 11275 C CA . LEU B 1 192 ? 2.654 -60.031 -74.312 1 86 192 LEU B CA 1
ATOM 11276 C C . LEU B 1 192 ? 2.854 -58.656 -74.938 1 86 192 LEU B C 1
ATOM 11278 O O . LEU B 1 192 ? 3.578 -57.844 -74.375 1 86 192 LEU B O 1
ATOM 11282 N N . PRO B 1 193 ? 2.168 -58.312 -76 1 86.06 193 PRO B N 1
ATOM 11283 C CA . PRO B 1 193 ? 2.391 -56.969 -76.562 1 86.06 193 PRO B CA 1
ATOM 11284 C C . PRO B 1 193 ? 1.959 -55.844 -75.625 1 86.06 193 PRO B C 1
ATOM 11286 O O . PRO B 1 193 ? 2.635 -54.812 -75.562 1 86.06 193 PRO B O 1
ATOM 11289 N N . LEU B 1 194 ? 0.969 -56.094 -75 1 88.38 194 LEU B N 1
ATOM 11290 C CA . LEU B 1 194 ? 0.511 -55.062 -74.062 1 88.38 194 LEU B CA 1
ATOM 11291 C C . LEU B 1 194 ? 1.466 -54.938 -72.875 1 88.38 194 LEU B C 1
ATOM 11293 O O . LEU B 1 194 ? 1.697 -53.844 -72.375 1 88.38 194 LEU B O 1
ATOM 11297 N N . ILE B 1 195 ? 2.029 -55.969 -72.375 1 90.25 195 ILE B N 1
ATOM 11298 C CA . ILE B 1 195 ? 2.99 -55.938 -71.312 1 90.25 195 ILE B CA 1
ATOM 11299 C C . ILE B 1 195 ? 4.254 -55.188 -71.75 1 90.25 195 ILE B C 1
ATOM 11301 O O . ILE B 1 195 ? 4.82 -54.406 -70.938 1 90.25 195 ILE B O 1
ATOM 11305 N N . GLN B 1 196 ? 4.594 -55.406 -72.938 1 87 196 GLN B N 1
ATOM 11306 C CA . GLN B 1 196 ? 5.766 -54.719 -73.5 1 87 196 GLN B CA 1
ATOM 11307 C C . GLN B 1 196 ? 5.516 -53.219 -73.688 1 87 196 GLN B C 1
ATOM 11309 O O . GLN B 1 196 ? 6.418 -52.406 -73.438 1 87 196 GLN B O 1
ATOM 11314 N N . THR B 1 197 ? 4.301 -52.938 -73.938 1 88.75 197 THR B N 1
ATOM 11315 C CA . THR B 1 197 ? 3.945 -51.531 -74.062 1 88.75 197 THR B CA 1
ATOM 11316 C C . THR B 1 197 ? 4.031 -50.875 -72.688 1 88.75 197 THR B C 1
ATOM 11318 O O . THR B 1 197 ? 4.523 -49.75 -72.562 1 88.75 197 THR B O 1
ATOM 11321 N N . ILE B 1 198 ? 3.537 -51.531 -71.688 1 90.69 198 ILE B N 1
ATOM 11322 C CA . ILE B 1 198 ? 3.58 -51 -70.375 1 90.69 198 ILE B CA 1
ATOM 11323 C C . ILE B 1 198 ? 5.031 -50.844 -69.938 1 90.69 198 ILE B C 1
ATOM 11325 O O . ILE B 1 198 ? 5.406 -49.812 -69.312 1 90.69 198 ILE B O 1
ATOM 11329 N N . ALA B 1 199 ? 5.824 -51.812 -70.188 1 89.44 199 ALA B N 1
ATOM 11330 C CA . ALA B 1 199 ? 7.23 -51.781 -69.75 1 89.44 199 ALA B CA 1
ATOM 11331 C C . ALA B 1 199 ? 7.98 -50.656 -70.438 1 89.44 199 ALA B C 1
ATOM 11333 O O . ALA B 1 199 ? 8.852 -50.031 -69.875 1 89.44 199 ALA B O 1
ATOM 11334 N N . SER B 1 200 ? 7.621 -50.344 -71.688 1 88.56 200 SER B N 1
ATOM 11335 C CA . SER B 1 200 ? 8.266 -49.281 -72.438 1 88.56 200 SER B CA 1
ATOM 11336 C C . SER B 1 200 ? 7.914 -47.906 -71.812 1 88.56 200 SER B C 1
ATOM 11338 O O . SER B 1 200 ? 8.758 -47.031 -71.75 1 88.56 200 SER B O 1
ATOM 11340 N N . ILE B 1 201 ? 6.68 -47.875 -71.312 1 88.75 201 ILE B N 1
ATOM 11341 C CA . ILE B 1 201 ? 6.242 -46.594 -70.75 1 88.75 201 ILE B CA 1
ATOM 11342 C C . ILE B 1 201 ? 6.926 -46.375 -69.438 1 88.75 201 ILE B C 1
ATOM 11344 O O . ILE B 1 201 ? 7.328 -45.25 -69.062 1 88.75 201 ILE B O 1
ATOM 11348 N N . ILE B 1 202 ? 7.078 -47.406 -68.625 1 88.62 202 ILE B N 1
ATOM 11349 C CA . ILE B 1 202 ? 7.691 -47.312 -67.312 1 88.62 202 ILE B CA 1
ATOM 11350 C C . ILE B 1 202 ? 9.211 -47.281 -67.438 1 88.62 202 ILE B C 1
ATOM 11352 O O . ILE B 1 202 ? 9.914 -46.844 -66.5 1 88.62 202 ILE B O 1
ATOM 11356 N N . LYS B 1 203 ? 9.781 -47.5 -68.562 1 85.75 203 LYS B N 1
ATOM 11357 C CA . LYS B 1 203 ? 11.211 -47.531 -68.875 1 85.75 203 LYS B CA 1
ATOM 11358 C C . LYS B 1 203 ? 11.93 -48.625 -68.062 1 85.75 203 LYS B C 1
ATOM 11360 O O . LYS B 1 203 ? 12.969 -48.375 -67.5 1 85.75 203 LYS B O 1
ATOM 11365 N N . ARG B 1 204 ? 11.273 -49.906 -68.062 1 88 204 ARG B N 1
ATOM 11366 C CA . ARG B 1 204 ? 11.867 -51.094 -67.438 1 88 204 ARG B CA 1
ATOM 11367 C C . ARG B 1 204 ? 11.727 -52.281 -68.375 1 88 204 ARG B C 1
ATOM 11369 O O . ARG B 1 204 ? 10.93 -52.281 -69.312 1 88 204 ARG B O 1
ATOM 11376 N N . LYS B 1 205 ? 12.555 -53.312 -68.125 1 85.62 205 LYS B N 1
ATOM 11377 C CA . LYS B 1 205 ? 12.445 -54.531 -68.875 1 85.62 205 LYS B CA 1
ATOM 11378 C C . LYS B 1 205 ? 11.227 -55.344 -68.438 1 85.62 205 LYS B C 1
ATOM 11380 O O . LYS B 1 205 ? 10.883 -55.406 -67.312 1 85.62 205 LYS B O 1
ATOM 11385 N N . HIS B 1 206 ? 10.5 -55.844 -69.438 1 87 206 HIS B N 1
ATOM 11386 C CA . HIS B 1 206 ? 9.281 -56.594 -69.125 1 87 206 HIS B CA 1
ATOM 11387 C C . HIS B 1 206 ? 9.562 -57.812 -68.25 1 87 206 HIS B C 1
ATOM 11389 O O . HIS B 1 206 ? 8.75 -58.188 -67.438 1 87 206 HIS B O 1
ATOM 11395 N N . GLN B 1 207 ? 10.781 -58.375 -68.312 1 81.75 207 GLN B N 1
ATOM 11396 C CA . GLN B 1 207 ? 11.125 -59.562 -67.562 1 81.75 207 GLN B CA 1
ATOM 11397 C C . GLN B 1 207 ? 11.281 -59.188 -66.062 1 81.75 207 GLN B C 1
ATOM 11399 O O . GLN B 1 207 ? 10.836 -59.906 -65.188 1 81.75 207 GLN B O 1
ATOM 11404 N N . ALA B 1 208 ? 11.75 -58.062 -65.875 1 82.56 208 ALA B N 1
ATOM 11405 C CA . ALA B 1 208 ? 12 -57.625 -64.5 1 82.56 208 ALA B CA 1
ATOM 11406 C C . ALA B 1 208 ? 10.688 -57.281 -63.812 1 82.56 208 ALA B C 1
ATOM 11408 O O . ALA B 1 208 ? 10.516 -57.625 -62.625 1 82.56 208 ALA B O 1
ATOM 11409 N N . ILE B 1 209 ? 9.789 -56.75 -64.5 1 85.62 209 ILE B N 1
ATOM 11410 C CA . ILE B 1 209 ? 8.516 -56.375 -63.875 1 85.62 209 ILE B CA 1
ATOM 11411 C C . ILE B 1 209 ? 7.719 -57.625 -63.5 1 85.62 209 ILE B C 1
ATOM 11413 O O . ILE B 1 209 ? 7.055 -57.656 -62.469 1 85.62 209 ILE B O 1
ATOM 11417 N N . ILE B 1 210 ? 7.895 -58.594 -64.25 1 84.06 210 ILE B N 1
ATOM 11418 C CA . ILE B 1 210 ? 7.137 -59.844 -64.062 1 84.06 210 ILE B CA 1
ATOM 11419 C C . ILE B 1 210 ? 7.723 -60.594 -62.844 1 84.06 210 ILE B C 1
ATOM 11421 O O . ILE B 1 210 ? 6.984 -61.094 -62 1 84.06 210 ILE B O 1
ATOM 11425 N N . ILE B 1 211 ? 9.016 -60.5 -62.688 1 77.88 211 ILE B N 1
ATOM 11426 C CA . ILE B 1 211 ? 9.664 -61.219 -61.625 1 77.88 211 ILE B CA 1
ATOM 11427 C C . ILE B 1 211 ? 9.391 -60.5 -60.281 1 77.88 211 ILE B C 1
ATOM 11429 O O . ILE B 1 211 ? 9.164 -61.156 -59.25 1 77.88 211 ILE B O 1
ATOM 11433 N N . GLU B 1 212 ? 9.328 -59.281 -60.469 1 80 212 GLU B N 1
ATOM 11434 C CA . GLU B 1 212 ? 9.094 -58.531 -59.25 1 80 212 GLU B CA 1
ATOM 11435 C C . GLU B 1 212 ? 7.668 -58.719 -58.75 1 80 212 GLU B C 1
ATOM 11437 O O . GLU B 1 212 ? 7.422 -58.656 -57.531 1 80 212 GLU B O 1
ATOM 11442 N N . SER B 1 213 ? 6.746 -58.938 -59.562 1 82.44 213 SER B N 1
ATOM 11443 C CA . SER B 1 213 ? 5.352 -59.094 -59.156 1 82.44 213 SER B CA 1
ATOM 11444 C C . SER B 1 213 ? 4.945 -60.562 -59.219 1 82.44 213 SER B C 1
ATOM 11446 O O . SER B 1 213 ? 3.771 -60.906 -59.406 1 82.44 213 SER B O 1
ATOM 11448 N N . CYS B 1 214 ? 5.965 -61.375 -59.062 1 80.44 214 CYS B N 1
ATOM 11449 C CA . CYS B 1 214 ? 5.73 -62.812 -59.188 1 80.44 214 CYS B CA 1
ATOM 11450 C C . CYS B 1 214 ? 4.703 -63.312 -58.188 1 80.44 214 CYS B C 1
ATOM 11452 O O . CYS B 1 214 ? 3.816 -64.062 -58.531 1 80.44 214 CYS B O 1
ATOM 11454 N N . GLY B 1 215 ? 4.773 -62.812 -56.969 1 79.06 215 GLY B N 1
ATOM 11455 C CA . GLY B 1 215 ? 3.854 -63.25 -55.938 1 79.06 215 GLY B CA 1
ATOM 11456 C C . GLY B 1 215 ? 2.404 -62.938 -56.25 1 79.06 215 GLY B C 1
ATOM 11457 O O . GLY B 1 215 ? 1.523 -63.781 -56.094 1 79.06 215 GLY B O 1
ATOM 11458 N N . ASP B 1 216 ? 2.15 -61.844 -56.719 1 84.69 216 ASP B N 1
ATOM 11459 C CA . ASP B 1 216 ? 0.793 -61.438 -57.062 1 84.69 216 ASP B CA 1
ATOM 11460 C C . ASP B 1 216 ? 0.269 -62.188 -58.281 1 84.69 216 ASP B C 1
ATOM 11462 O O . ASP B 1 216 ? -0.907 -62.562 -58.344 1 84.69 216 ASP B O 1
ATOM 11466 N N . ILE B 1 217 ? 1.106 -62.438 -59.219 1 85.56 217 ILE B N 1
ATOM 11467 C CA . ILE B 1 217 ? 0.726 -63.062 -60.469 1 85.56 217 ILE B CA 1
ATOM 11468 C C . ILE B 1 217 ? 0.336 -64.5 -60.188 1 85.56 217 ILE B C 1
ATOM 11470 O O . ILE B 1 217 ? -0.721 -65 -60.625 1 85.56 217 ILE B O 1
ATOM 11474 N N . ILE B 1 218 ? 1.188 -65.125 -59.469 1 80.06 218 ILE B N 1
ATOM 11475 C CA . ILE B 1 218 ? 0.935 -66.562 -59.25 1 80.06 218 ILE B CA 1
ATOM 11476 C C . ILE B 1 218 ? -0.341 -66.688 -58.406 1 80.06 218 ILE B C 1
ATOM 11478 O O . ILE B 1 218 ? -1.126 -67.625 -58.656 1 80.06 218 ILE B O 1
ATOM 11482 N N . ALA B 1 219 ? -0.494 -65.875 -57.469 1 81.19 219 ALA B N 1
ATOM 11483 C CA . ALA B 1 219 ? -1.711 -65.938 -56.656 1 81.19 219 ALA B CA 1
ATOM 11484 C C . ALA B 1 219 ? -2.953 -65.75 -57.531 1 81.19 219 ALA B C 1
ATOM 11486 O O . ALA B 1 219 ? -3.938 -66.5 -57.375 1 81.19 219 ALA B O 1
ATOM 11487 N N . TYR B 1 220 ? -2.898 -64.875 -58.438 1 80.88 220 TYR B N 1
ATOM 11488 C CA . TYR B 1 220 ? -4.023 -64.625 -59.312 1 80.88 220 TYR B CA 1
ATOM 11489 C C . TYR B 1 220 ? -4.258 -65.812 -60.25 1 80.88 220 TYR B C 1
ATOM 11491 O O . TYR B 1 220 ? -5.402 -66.188 -60.531 1 80.88 220 TYR B O 1
ATOM 11499 N N . LEU B 1 221 ? -3.176 -66.438 -60.75 1 79.44 221 LEU B N 1
ATOM 11500 C CA . LEU B 1 221 ? -3.291 -67.562 -61.656 1 79.44 221 LEU B CA 1
ATOM 11501 C C . LEU B 1 221 ? -3.885 -68.75 -60.938 1 79.44 221 LEU B C 1
ATOM 11503 O O . LEU B 1 221 ? -4.699 -69.5 -61.531 1 79.44 221 LEU B O 1
ATOM 11507 N N . LEU B 1 222 ? -3.508 -68.875 -59.781 1 75.31 222 LEU B N 1
ATOM 11508 C CA . LEU B 1 222 ? -4.016 -70 -59 1 75.31 222 LEU B CA 1
ATOM 11509 C C . LEU B 1 222 ? -5.5 -69.812 -58.719 1 75.31 222 LEU B C 1
ATOM 11511 O O . LEU B 1 222 ? -6.258 -70.812 -58.688 1 75.31 222 LEU B O 1
ATOM 11515 N N . MET B 1 223 ? -5.883 -68.625 -58.531 1 77.62 223 MET B N 1
ATOM 11516 C CA . MET B 1 223 ? -7.273 -68.312 -58.188 1 77.62 223 MET B CA 1
ATOM 11517 C C . MET B 1 223 ? -8.18 -68.5 -59.406 1 77.62 223 MET B C 1
ATOM 11519 O O . MET B 1 223 ? -9.359 -68.812 -59.25 1 77.62 223 MET B O 1
ATOM 11523 N N . HIS B 1 224 ? -7.625 -68.312 -60.5 1 74 224 HIS B N 1
ATOM 11524 C CA . HIS B 1 224 ? -8.461 -68.375 -61.719 1 74 224 HIS B CA 1
ATOM 11525 C C . HIS B 1 224 ? -8.148 -69.625 -62.531 1 74 224 HIS B C 1
ATOM 11527 O O . HIS B 1 224 ? -8.555 -69.688 -63.719 1 74 224 HIS B O 1
ATOM 11533 N N . TYR B 1 225 ? -7.508 -70.5 -61.906 1 68.19 225 TYR B N 1
ATOM 11534 C CA . TYR B 1 225 ? -7.105 -71.75 -62.625 1 68.19 225 TYR B CA 1
ATOM 11535 C C . TYR B 1 225 ? -8.297 -72.625 -62.875 1 68.19 225 TYR B C 1
ATOM 11537 O O . TYR B 1 225 ? -9.055 -72.938 -61.938 1 68.19 225 TYR B O 1
ATOM 11545 N N . GLN B 1 226 ? -8.742 -72.875 -64.062 1 59.91 226 GLN B N 1
ATOM 11546 C CA . GLN B 1 226 ? -9.789 -73.812 -64.438 1 59.91 226 GLN B CA 1
ATOM 11547 C C . GLN B 1 226 ? -9.195 -75.125 -64.938 1 59.91 226 GLN B C 1
ATOM 11549 O O . GLN B 1 226 ? -8.078 -75.125 -65.5 1 59.91 226 GLN B O 1
ATOM 11554 N N . PRO B 1 227 ? -9.844 -76.25 -64.688 1 60.06 227 PRO B N 1
ATOM 11555 C CA . PRO B 1 227 ? -9.352 -77.562 -65.188 1 60.06 227 PRO B CA 1
ATOM 11556 C C . PRO B 1 227 ? -9.195 -77.562 -66.688 1 60.06 227 PRO B C 1
ATOM 11558 O O . PRO B 1 227 ? -10.094 -77.188 -67.438 1 60.06 227 PRO B O 1
ATOM 11561 N N . GLY B 1 228 ? -7.953 -77.688 -67.438 1 60.38 228 GLY B N 1
ATOM 11562 C CA . GLY B 1 228 ? -7.641 -77.688 -68.812 1 60.38 228 GLY B CA 1
ATOM 11563 C C . GLY B 1 228 ? -6.633 -76.625 -69.188 1 60.38 228 GLY B C 1
ATOM 11564 O O . GLY B 1 228 ? -6.133 -76.625 -70.312 1 60.38 228 GLY B O 1
ATOM 11565 N N . ASP B 1 229 ? -6.488 -75.688 -68.25 1 61.56 229 ASP B N 1
ATOM 11566 C CA . ASP B 1 229 ? -5.617 -74.5 -68.562 1 61.56 229 ASP B CA 1
ATOM 11567 C C . ASP B 1 229 ? -4.152 -74.938 -68.625 1 61.56 229 ASP B C 1
ATOM 11569 O O . ASP B 1 229 ? -3.783 -76 -68 1 61.56 229 ASP B O 1
ATOM 11573 N N . LYS B 1 230 ? -3.357 -74.312 -69.375 1 66.88 230 LYS B N 1
ATOM 11574 C CA . LYS B 1 230 ? -1.914 -74.562 -69.438 1 66.88 230 LYS B CA 1
ATOM 11575 C C . LYS B 1 230 ? -1.284 -74.438 -68.062 1 66.88 230 LYS B C 1
ATOM 11577 O O . LYS B 1 230 ? -1.783 -73.75 -67.188 1 66.88 230 LYS B O 1
ATOM 11582 N N . ASN B 1 231 ? -0.344 -75.312 -67.938 1 70.38 231 ASN B N 1
ATOM 11583 C CA . ASN B 1 231 ? 0.412 -75.312 -66.688 1 70.38 231 ASN B CA 1
ATOM 11584 C C . ASN B 1 231 ? 0.933 -73.938 -66.312 1 70.38 231 ASN B C 1
ATOM 11586 O O . ASN B 1 231 ? 1.316 -73.188 -67.188 1 70.38 231 ASN B O 1
ATOM 11590 N N . ILE B 1 232 ? 0.695 -73.375 -65.125 1 74.31 232 ILE B N 1
ATOM 11591 C CA . ILE B 1 232 ? 1.029 -72.062 -64.625 1 74.31 232 ILE B CA 1
ATOM 11592 C C . ILE B 1 232 ? 2.492 -71.75 -64.938 1 74.31 232 ILE B C 1
ATOM 11594 O O . ILE B 1 232 ? 2.82 -70.625 -65.312 1 74.31 232 ILE B O 1
ATOM 11598 N N . LEU B 1 233 ? 3.383 -72.75 -64.75 1 72.69 233 LEU B N 1
ATOM 11599 C CA . LEU B 1 233 ? 4.805 -72.5 -65 1 72.69 233 LEU B CA 1
ATOM 11600 C C . LEU B 1 233 ? 5.062 -72.25 -66.5 1 72.69 233 LEU B C 1
ATOM 11602 O O . LEU B 1 233 ? 5.867 -71.312 -66.812 1 72.69 233 LEU B O 1
ATOM 11606 N N . GLU B 1 234 ? 4.375 -72.938 -67.25 1 75.06 234 GLU B N 1
ATOM 11607 C CA . GLU B 1 234 ? 4.574 -72.75 -68.688 1 75.06 234 GLU B CA 1
ATOM 11608 C C . GLU B 1 234 ? 4.102 -71.375 -69.125 1 75.06 234 GLU B C 1
ATOM 11610 O O . GLU B 1 234 ? 4.77 -70.688 -69.938 1 75.06 234 GLU B O 1
ATOM 11615 N N . ARG B 1 235 ? 3.016 -71 -68.562 1 78.31 235 ARG B N 1
ATOM 11616 C CA . ARG B 1 235 ? 2.484 -69.688 -68.875 1 78.31 235 ARG B CA 1
ATOM 11617 C C . ARG B 1 235 ? 3.412 -68.562 -68.375 1 78.31 235 ARG B C 1
ATOM 11619 O O . ARG B 1 235 ? 3.672 -67.625 -69.125 1 78.31 235 ARG B O 1
ATOM 11626 N N . PHE B 1 236 ? 3.859 -68.75 -67.188 1 79.75 236 PHE B N 1
ATOM 11627 C CA . PHE B 1 236 ? 4.742 -67.75 -66.625 1 79.75 236 PHE B CA 1
ATOM 11628 C C . PHE B 1 236 ? 6.062 -67.688 -67.375 1 79.75 236 PHE B C 1
ATOM 11630 O O . PHE B 1 236 ? 6.562 -66.625 -67.688 1 79.75 236 PHE B O 1
ATOM 11637 N N . ASN B 1 237 ? 6.633 -68.875 -67.75 1 75.69 237 ASN B N 1
ATOM 11638 C CA . ASN B 1 237 ? 7.906 -68.938 -68.438 1 75.69 237 ASN B CA 1
ATOM 11639 C C . ASN B 1 237 ? 7.789 -68.375 -69.875 1 75.69 237 ASN B C 1
ATOM 11641 O O . ASN B 1 237 ? 8.719 -67.75 -70.375 1 75.69 237 ASN B O 1
ATOM 11645 N N . ALA B 1 238 ? 6.68 -68.625 -70.438 1 77.12 238 ALA B N 1
ATOM 11646 C CA . ALA B 1 238 ? 6.465 -68.125 -71.75 1 77.12 238 ALA B CA 1
ATOM 11647 C C . ALA B 1 238 ? 6.473 -66.625 -71.812 1 77.12 238 ALA B C 1
ATOM 11649 O O . ALA B 1 238 ? 6.984 -66.062 -72.812 1 77.12 238 ALA B O 1
ATOM 11650 N N . MET B 1 239 ? 6.027 -66.062 -70.688 1 77.69 239 MET B N 1
ATOM 11651 C CA . MET B 1 239 ? 5.902 -64.625 -70.688 1 77.69 239 MET B CA 1
ATOM 11652 C C . MET B 1 239 ? 7.164 -63.938 -70.188 1 77.69 239 MET B C 1
ATOM 11654 O O . MET B 1 239 ? 7.555 -62.875 -70.625 1 77.69 239 MET B O 1
ATOM 11658 N N . SER B 1 240 ? 7.809 -64.438 -69.125 1 75.06 240 SER B N 1
ATOM 11659 C CA . SER B 1 240 ? 8.977 -63.844 -68.5 1 75.06 240 SER B CA 1
ATOM 11660 C C . SER B 1 240 ? 10.258 -64.188 -69.25 1 75.06 240 SER B C 1
ATOM 11662 O O . SER B 1 240 ? 11.289 -63.531 -69 1 75.06 240 SER B O 1
ATOM 11664 N N . THR B 1 241 ? 10.305 -64.875 -70.312 1 63.09 241 THR B N 1
ATOM 11665 C CA . THR B 1 241 ? 11.438 -65.375 -71.125 1 63.09 241 THR B CA 1
ATOM 11666 C C . THR B 1 241 ? 12.508 -66 -70.188 1 63.09 241 THR B C 1
ATOM 11668 O O . THR B 1 241 ? 13.688 -66 -70.562 1 63.09 241 THR B O 1
ATOM 11671 N N . ASN B 1 242 ? 12.172 -66.125 -68.812 1 62.72 242 ASN B N 1
ATOM 11672 C CA . ASN B 1 242 ? 13.164 -66.75 -67.938 1 62.72 242 ASN B CA 1
ATOM 11673 C C . ASN B 1 242 ? 12.961 -68.25 -67.812 1 62.72 242 ASN B C 1
ATOM 11675 O O . ASN B 1 242 ? 11.844 -68.75 -67.938 1 62.72 242 ASN B O 1
ATOM 11679 N N . GLN B 1 243 ? 13.938 -68.938 -67.938 1 61.62 243 GLN B N 1
ATOM 11680 C CA . GLN B 1 243 ? 13.906 -70.375 -67.938 1 61.62 243 GLN B CA 1
ATOM 11681 C C . GLN B 1 243 ? 13.93 -70.938 -66.5 1 61.62 243 GLN B C 1
ATOM 11683 O O . GLN B 1 243 ? 14.977 -71.375 -66 1 61.62 243 GLN B O 1
ATOM 11688 N N . ILE B 1 244 ? 12.82 -70.625 -65.75 1 66.06 244 ILE B N 1
ATOM 11689 C CA . ILE B 1 244 ? 12.734 -71.25 -64.438 1 66.06 244 ILE B CA 1
ATOM 11690 C C . ILE B 1 244 ? 12.312 -72.688 -64.562 1 66.06 244 ILE B C 1
ATOM 11692 O O . ILE B 1 244 ? 11.328 -73 -65.25 1 66.06 244 ILE B O 1
ATOM 11696 N N . THR B 1 245 ? 13.227 -73.562 -64.188 1 63.94 245 THR B N 1
ATOM 11697 C CA . THR B 1 245 ? 13.109 -75 -64.5 1 63.94 245 THR B CA 1
ATOM 11698 C C . THR B 1 245 ? 12.055 -75.625 -63.594 1 63.94 245 THR B C 1
ATOM 11700 O O . THR B 1 245 ? 11.398 -76.625 -63.969 1 63.94 245 THR B O 1
ATOM 11703 N N . SER B 1 246 ? 11.867 -75.188 -62.344 1 71.44 246 SER B N 1
ATOM 11704 C CA . SER B 1 246 ? 10.953 -75.875 -61.469 1 71.44 246 SER B CA 1
ATOM 11705 C C . SER B 1 246 ? 9.953 -74.938 -60.812 1 71.44 246 SER B C 1
ATOM 11707 O O . SER B 1 246 ? 10.305 -73.812 -60.438 1 71.44 246 SER B O 1
ATOM 11709 N N . ILE B 1 247 ? 8.695 -75.25 -60.844 1 71.56 247 ILE B N 1
ATOM 11710 C CA . ILE B 1 247 ? 7.609 -74.5 -60.219 1 71.56 247 ILE B CA 1
ATOM 11711 C C . ILE B 1 247 ? 7.902 -74.312 -58.719 1 71.56 247 ILE B C 1
ATOM 11713 O O . ILE B 1 247 ? 7.535 -73.25 -58.125 1 71.56 247 ILE B O 1
ATOM 11717 N N . HIS B 1 248 ? 8.664 -75.25 -58.156 1 69.25 248 HIS B N 1
ATOM 11718 C CA . HIS B 1 248 ? 8.992 -75.188 -56.75 1 69.25 248 HIS B CA 1
ATOM 11719 C C . HIS B 1 248 ? 9.922 -74 -56.469 1 69.25 248 HIS B C 1
ATOM 11721 O O . HIS B 1 248 ? 9.766 -73.312 -55.438 1 69.25 248 HIS B O 1
ATOM 11727 N N . GLN B 1 249 ? 10.711 -73.812 -57.375 1 71.19 249 GLN B N 1
ATOM 11728 C CA . GLN B 1 249 ? 11.648 -72.688 -57.188 1 71.19 249 GLN B CA 1
ATOM 11729 C C . GLN B 1 249 ? 10.945 -71.375 -57.281 1 71.19 249 GLN B C 1
ATOM 11731 O O . GLN B 1 249 ? 11.258 -70.438 -56.531 1 71.19 249 GLN B O 1
ATOM 11736 N N . LEU B 1 250 ? 10.055 -71.375 -58.125 1 73.44 250 LEU B N 1
ATOM 11737 C CA . LEU B 1 250 ? 9.305 -70.125 -58.312 1 73.44 250 LEU B CA 1
ATOM 11738 C C . LEU B 1 250 ? 8.438 -69.812 -57.094 1 73.44 250 LEU B C 1
ATOM 11740 O O . LEU B 1 250 ? 8.398 -68.688 -56.625 1 73.44 250 LEU B O 1
ATOM 11744 N N . LEU B 1 251 ? 7.879 -70.812 -56.625 1 74.5 251 LEU B N 1
ATOM 11745 C CA . LEU B 1 251 ? 6.988 -70.625 -55.5 1 74.5 251 LEU B CA 1
ATOM 11746 C C . LEU B 1 251 ? 7.781 -70.25 -54.25 1 74.5 251 LEU B C 1
ATOM 11748 O O . LEU B 1 251 ? 7.332 -69.5 -53.406 1 74.5 251 LEU B O 1
ATOM 11752 N N . PHE B 1 252 ? 8.93 -70.812 -54.25 1 69.94 252 PHE B N 1
ATOM 11753 C CA . PHE B 1 252 ? 9.758 -70.562 -53.062 1 69.94 252 PHE B CA 1
ATOM 11754 C C . PHE B 1 252 ? 10.281 -69.125 -53.031 1 69.94 252 PHE B C 1
ATOM 11756 O O . PHE B 1 252 ? 10.398 -68.5 -51.969 1 69.94 252 PHE B O 1
ATOM 11763 N N . SER B 1 253 ? 10.516 -68.625 -54.156 1 72.94 253 SER B N 1
ATOM 11764 C CA . SER B 1 253 ? 11.039 -67.312 -54.219 1 72.94 253 SER B CA 1
ATOM 11765 C C . SER B 1 253 ? 9.992 -66.25 -53.812 1 72.94 253 SER B C 1
ATOM 11767 O O . SER B 1 253 ? 10.32 -65.188 -53.25 1 72.94 253 SER B O 1
ATOM 11769 N N . CYS B 1 254 ? 8.773 -66.5 -53.969 1 77.81 254 CYS B N 1
ATOM 11770 C CA . CYS B 1 254 ? 7.723 -65.562 -53.625 1 77.81 254 CYS B CA 1
ATOM 11771 C C . CYS B 1 254 ? 6.781 -66.125 -52.594 1 77.81 254 CYS B C 1
ATOM 11773 O O . CYS B 1 254 ? 5.602 -65.75 -52.531 1 77.81 254 CYS B O 1
ATOM 11775 N N . ARG B 1 255 ? 7.285 -66.938 -51.875 1 72.25 255 ARG B N 1
ATOM 11776 C CA . ARG B 1 255 ? 6.445 -67.688 -50.938 1 72.25 255 ARG B CA 1
ATOM 11777 C C . ARG B 1 255 ? 5.684 -66.75 -50 1 72.25 255 ARG B C 1
ATOM 11779 O O . ARG B 1 255 ? 4.484 -66.938 -49.781 1 72.25 255 ARG B O 1
ATOM 11786 N N . LEU B 1 256 ? 6.34 -65.812 -49.469 1 74 256 LEU B N 1
ATOM 11787 C CA . LEU B 1 256 ? 5.703 -64.938 -48.469 1 74 256 LEU B CA 1
ATOM 11788 C C . LEU B 1 256 ? 4.566 -64.125 -49.125 1 74 256 LEU B C 1
ATOM 11790 O O . LEU B 1 256 ? 3.459 -64.062 -48.562 1 74 256 LEU B O 1
ATOM 11794 N N . THR B 1 257 ? 4.871 -63.5 -50.156 1 79.25 257 THR B N 1
ATOM 11795 C CA . THR B 1 257 ? 3.855 -62.688 -50.844 1 79.25 257 THR B CA 1
ATOM 11796 C C . THR B 1 257 ? 2.709 -63.562 -51.344 1 79.25 257 THR B C 1
ATOM 11798 O O . THR B 1 257 ? 1.547 -63.156 -51.281 1 79.25 257 THR B O 1
ATOM 11801 N N . LEU B 1 258 ? 3.076 -64.688 -51.812 1 79.12 258 LEU B N 1
ATOM 11802 C CA . LEU B 1 258 ? 2.061 -65.625 -52.312 1 79.12 258 LEU B CA 1
ATOM 11803 C C . LEU B 1 258 ? 1.103 -66.062 -51.219 1 79.12 258 LEU B C 1
ATOM 11805 O O . LEU B 1 258 ? -0.117 -65.938 -51.375 1 79.12 258 LEU B O 1
ATOM 11809 N N . ILE B 1 259 ? 1.685 -66.438 -50.094 1 76.44 259 ILE B N 1
ATOM 11810 C CA . ILE B 1 259 ? 0.85 -66.938 -49 1 76.44 259 ILE B CA 1
ATOM 11811 C C . ILE B 1 259 ? -0.002 -65.812 -48.438 1 76.44 259 ILE B C 1
ATOM 11813 O O . ILE B 1 259 ? -1.173 -66 -48.125 1 76.44 259 ILE B O 1
ATOM 11817 N N . THR B 1 260 ? 0.594 -64.75 -48.344 1 80.44 260 THR B N 1
ATOM 11818 C CA . THR B 1 260 ? -0.14 -63.562 -47.812 1 80.44 260 THR B CA 1
ATOM 11819 C C . THR B 1 260 ? -1.297 -63.219 -48.75 1 80.44 260 THR B C 1
ATOM 11821 O O . THR B 1 260 ? -2.402 -62.906 -48.281 1 80.44 260 THR B O 1
ATOM 11824 N N . ASN B 1 261 ? -1.064 -63.25 -49.969 1 79.81 261 ASN B N 1
ATOM 11825 C CA . ASN B 1 261 ? -2.109 -62.906 -50.906 1 79.81 261 ASN B CA 1
ATOM 11826 C C . ASN B 1 261 ? -3.217 -63.938 -50.938 1 79.81 261 ASN B C 1
ATOM 11828 O O . ASN B 1 261 ? -4.395 -63.625 -51.062 1 79.81 261 ASN B O 1
ATOM 11832 N N . LEU B 1 262 ? -2.775 -65.188 -50.875 1 77.88 262 LEU B N 1
ATOM 11833 C CA . LEU B 1 262 ? -3.777 -66.25 -50.875 1 77.88 262 LEU B CA 1
ATOM 11834 C C . LEU B 1 262 ? -4.621 -66.188 -49.594 1 77.88 262 LEU B C 1
ATOM 11836 O O . LEU B 1 262 ? -5.832 -66.438 -49.656 1 77.88 262 LEU B O 1
ATOM 11840 N N . THR B 1 263 ? -3.969 -65.875 -48.531 1 80.62 263 THR B N 1
ATOM 11841 C CA . THR B 1 263 ? -4.707 -65.812 -47.281 1 80.62 263 THR B CA 1
ATOM 11842 C C . THR B 1 263 ? -5.699 -64.625 -47.312 1 80.62 263 THR B C 1
ATOM 11844 O O . THR B 1 263 ? -6.785 -64.75 -46.719 1 80.62 263 THR B O 1
ATOM 11847 N N . MET B 1 264 ? -5.352 -63.625 -47.969 1 82.38 264 MET B N 1
ATOM 11848 C CA . MET B 1 264 ? -6.238 -62.469 -48.031 1 82.38 264 MET B CA 1
ATOM 11849 C C . MET B 1 264 ? -7.504 -62.812 -48.812 1 82.38 264 MET B C 1
ATOM 11851 O O . MET B 1 264 ? -8.531 -62.156 -48.656 1 82.38 264 MET B O 1
ATOM 11855 N N . GLU B 1 265 ? -7.379 -63.75 -49.625 1 78.19 265 GLU B N 1
ATOM 11856 C CA . GLU B 1 265 ? -8.539 -64.125 -50.406 1 78.19 265 GLU B CA 1
ATOM 11857 C C . GLU B 1 265 ? -9.461 -65.062 -49.656 1 78.19 265 GLU B C 1
ATOM 11859 O O . GLU B 1 265 ? -10.57 -65.375 -50.125 1 78.19 265 GLU B O 1
ATOM 11864 N N . LEU B 1 266 ? -9.094 -65.5 -48.562 1 78.25 266 LEU B N 1
ATOM 11865 C CA . LEU B 1 266 ? -9.938 -66.375 -47.75 1 78.25 266 LEU B CA 1
ATOM 11866 C C . LEU B 1 266 ? -11.195 -65.625 -47.312 1 78.25 266 LEU B C 1
ATOM 11868 O O . LEU B 1 266 ? -12.227 -66.25 -47.062 1 78.25 266 LEU B O 1
ATOM 11872 N N . GLY B 1 267 ? -11.094 -64.312 -47.156 1 76.94 267 GLY B N 1
ATOM 11873 C CA . GLY B 1 267 ? -12.219 -63.562 -46.688 1 76.94 267 GLY B CA 1
ATOM 11874 C C . GLY B 1 267 ? -13.062 -62.969 -47.781 1 76.94 267 GLY B C 1
ATOM 11875 O O . GLY B 1 267 ? -13.859 -62.062 -47.562 1 76.94 267 GLY B O 1
ATOM 11876 N N . ASN B 1 268 ? -12.836 -63.438 -48.938 1 74.44 268 ASN B N 1
ATOM 11877 C CA . ASN B 1 268 ? -13.586 -62.906 -50.062 1 74.44 268 ASN B CA 1
ATOM 11878 C C . ASN B 1 268 ? -15.062 -63.281 -50 1 74.44 268 ASN B C 1
ATOM 11880 O O . ASN B 1 268 ? -15.398 -64.375 -49.469 1 74.44 268 ASN B O 1
ATOM 11884 N N . THR B 1 269 ? -15.93 -62.438 -50.25 1 71 269 THR B N 1
ATOM 11885 C CA . THR B 1 269 ? -17.375 -62.625 -50.188 1 71 269 THR B CA 1
ATOM 11886 C C . THR B 1 269 ? -17.812 -63.719 -51.156 1 71 269 THR B C 1
ATOM 11888 O O . THR B 1 269 ? -18.828 -64.375 -50.938 1 71 269 THR B O 1
ATOM 11891 N N . ASP B 1 270 ? -16.984 -63.875 -52.25 1 64.31 270 ASP B N 1
ATOM 11892 C CA . ASP B 1 270 ? -17.312 -64.875 -53.25 1 64.31 270 ASP B CA 1
ATOM 11893 C C . ASP B 1 270 ? -16.891 -66.312 -52.75 1 64.31 270 ASP B C 1
ATOM 11895 O O . ASP B 1 270 ? -15.695 -66.562 -52.594 1 64.31 270 ASP B O 1
ATOM 11899 N N . GLU B 1 271 ? -17.828 -67.062 -52.406 1 63.09 271 GLU B N 1
ATOM 11900 C CA . GLU B 1 271 ? -17.625 -68.375 -51.844 1 63.09 271 GLU B CA 1
ATOM 11901 C C . GLU B 1 271 ? -16.781 -69.25 -52.781 1 63.09 271 GLU B C 1
ATOM 11903 O O . GLU B 1 271 ? -15.992 -70.062 -52.312 1 63.09 271 GLU B O 1
ATOM 11908 N N . SER B 1 272 ? -16.953 -69 -54.125 1 61.62 272 SER B N 1
ATOM 11909 C CA . SER B 1 272 ? -16.219 -69.812 -55.062 1 61.62 272 SER B CA 1
ATOM 11910 C C . SER B 1 272 ? -14.711 -69.562 -54.938 1 61.62 272 SER B C 1
ATOM 11912 O O . SER B 1 272 ? -13.922 -70.562 -54.969 1 61.62 272 SER B O 1
ATOM 11914 N N . LEU B 1 273 ? -14.477 -68.375 -54.75 1 61.44 273 LEU B N 1
ATOM 11915 C CA . LEU B 1 273 ? -13.055 -68.062 -54.625 1 61.44 273 LEU B CA 1
ATOM 11916 C C . LEU B 1 273 ? -12.492 -68.5 -53.281 1 61.44 273 LEU B C 1
ATOM 11918 O O . LEU B 1 273 ? -11.336 -68.938 -53.219 1 61.44 273 LEU B O 1
ATOM 11922 N N . ARG B 1 274 ? -13.305 -68.562 -52.344 1 63.06 274 ARG B N 1
ATOM 11923 C CA . ARG B 1 274 ? -12.867 -69 -51 1 63.06 274 ARG B CA 1
ATOM 11924 C C . ARG B 1 274 ? -12.539 -70.438 -50.969 1 63.06 274 ARG B C 1
ATOM 11926 O O . ARG B 1 274 ? -11.523 -70.875 -50.406 1 63.06 274 ARG B O 1
ATOM 11933 N N . ILE B 1 275 ? -13.406 -71.125 -51.688 1 55.06 275 ILE B N 1
ATOM 11934 C CA . ILE B 1 275 ? -13.273 -72.562 -51.75 1 55.06 275 ILE B CA 1
ATOM 11935 C C . ILE B 1 275 ? -12.023 -72.938 -52.531 1 55.06 275 ILE B C 1
ATOM 11937 O O . ILE B 1 275 ? -11.32 -73.938 -52.188 1 55.06 275 ILE B O 1
ATOM 11941 N N . GLN B 1 276 ? -11.805 -72.062 -53.562 1 60.97 276 GLN B N 1
ATOM 11942 C CA . GLN B 1 276 ? -10.641 -72.375 -54.406 1 60.97 276 GLN B CA 1
ATOM 11943 C C . GLN B 1 276 ? -9.352 -72.25 -53.594 1 60.97 276 GLN B C 1
ATOM 11945 O O . GLN B 1 276 ? -8.438 -73.062 -53.75 1 60.97 276 GLN B O 1
ATOM 11950 N N . VAL B 1 277 ? -9.383 -71.312 -52.656 1 60.25 277 VAL B N 1
ATOM 11951 C CA . VAL B 1 277 ? -8.18 -71.125 -51.844 1 60.25 277 VAL B CA 1
ATOM 11952 C C . VAL B 1 277 ? -8.039 -72.25 -50.844 1 60.25 277 VAL B C 1
ATOM 11954 O O . VAL B 1 277 ? -6.938 -72.75 -50.625 1 60.25 277 VAL B O 1
ATOM 11957 N N . ILE B 1 278 ? -9.266 -72.625 -50.281 1 57.22 278 ILE B N 1
ATOM 11958 C CA . ILE B 1 278 ? -9.273 -73.688 -49.281 1 57.22 278 ILE B CA 1
ATOM 11959 C C . ILE B 1 278 ? -8.891 -75.062 -49.938 1 57.22 278 ILE B C 1
ATOM 11961 O O . ILE B 1 278 ? -8.164 -75.812 -49.344 1 57.22 278 ILE B O 1
ATOM 11965 N N . LEU B 1 279 ? -9.469 -75.25 -51.25 1 51.34 279 LEU B N 1
ATOM 11966 C CA . LEU B 1 279 ? -9.227 -76.5 -52 1 51.34 279 LEU B CA 1
ATOM 11967 C C . LEU B 1 279 ? -7.773 -76.562 -52.438 1 51.34 279 LEU B C 1
ATOM 11969 O O . LEU B 1 279 ? -7.273 -77.625 -52.75 1 51.34 279 LEU B O 1
ATOM 11973 N N . LEU B 1 280 ? -7.246 -75.438 -52.656 1 52.53 280 LEU B N 1
ATOM 11974 C CA . LEU B 1 280 ? -5.828 -75.5 -53 1 52.53 280 LEU B CA 1
ATOM 11975 C C . LEU B 1 280 ? -5.031 -76.188 -51.906 1 52.53 280 LEU B C 1
ATOM 11977 O O . LEU B 1 280 ? -3.869 -76.562 -52.125 1 52.53 280 LEU B O 1
ATOM 11981 N N . LYS B 1 281 ? -5.621 -76.438 -50.719 1 50.41 281 LYS B N 1
ATOM 11982 C CA . LYS B 1 281 ? -5.008 -77.125 -49.594 1 50.41 281 LYS B CA 1
ATOM 11983 C C . LYS B 1 281 ? -4.629 -78.562 -49.969 1 50.41 281 LYS B C 1
ATOM 11985 O O . LYS B 1 281 ? -3.498 -79 -49.75 1 50.41 281 LYS B O 1
ATOM 11990 N N . PRO B 1 282 ? -5.73 -79.562 -50.062 1 41.31 282 PRO B N 1
ATOM 11991 C CA . PRO B 1 282 ? -5.449 -81 -50.219 1 41.31 282 PRO B CA 1
ATOM 11992 C C . PRO B 1 282 ? -4.887 -81.375 -51.594 1 41.31 282 PRO B C 1
ATOM 11994 O O . PRO B 1 282 ? -4.059 -82.25 -51.719 1 41.31 282 PRO B O 1
ATOM 11997 N N . ASN B 1 283 ? -5.523 -81 -52.656 1 41.22 283 ASN B N 1
ATOM 11998 C CA . ASN B 1 283 ? -5.273 -81.625 -53.938 1 41.22 283 ASN B CA 1
ATOM 11999 C C . ASN B 1 283 ? -3.955 -81.188 -54.531 1 41.22 283 ASN B C 1
ATOM 12001 O O . ASN B 1 283 ? -3.494 -81.75 -55.531 1 41.22 283 ASN B O 1
ATOM 12005 N N . HIS B 1 284 ? -3.533 -79.875 -54.562 1 41.12 284 HIS B N 1
ATOM 12006 C CA . HIS B 1 284 ? -2.301 -79.625 -55.312 1 41.12 284 HIS B CA 1
ATOM 12007 C C . HIS B 1 284 ? -1.076 -79.938 -54.438 1 41.12 284 HIS B C 1
ATOM 12009 O O . HIS B 1 284 ? -0.759 -79.125 -53.562 1 41.12 284 HIS B O 1
ATOM 12015 N N . ALA B 1 285 ? -0.521 -81 -54.344 1 43.38 285 ALA B N 1
ATOM 12016 C CA . ALA B 1 285 ? 0.765 -81.5 -53.875 1 43.38 285 ALA B CA 1
ATOM 12017 C C . ALA B 1 285 ? 1.849 -80.438 -53.938 1 43.38 285 ALA B C 1
ATOM 12019 O O . ALA B 1 285 ? 2.781 -80.438 -53.156 1 43.38 285 ALA B O 1
ATOM 12020 N N . LEU B 1 286 ? 1.852 -79.688 -54.938 1 40.56 286 LEU B N 1
ATOM 12021 C CA . LEU B 1 286 ? 2.92 -78.75 -55.219 1 40.56 286 LEU B CA 1
ATOM 12022 C C . LEU B 1 286 ? 2.902 -77.562 -54.188 1 40.56 286 LEU B C 1
ATOM 12024 O O . LEU B 1 286 ? 3.953 -77.188 -53.688 1 40.56 286 LEU B O 1
ATOM 12028 N N . ILE B 1 287 ? 1.798 -77 -53.938 1 48.38 287 ILE B N 1
ATOM 12029 C CA . ILE B 1 287 ? 1.801 -75.875 -53 1 48.38 287 ILE B CA 1
ATOM 12030 C C . ILE B 1 287 ? 2.145 -76.375 -51.594 1 48.38 287 ILE B C 1
ATOM 12032 O O . ILE B 1 287 ? 2.873 -75.75 -50.875 1 48.38 287 ILE B O 1
ATOM 12036 N N . SER B 1 288 ? 1.661 -77.5 -51.312 1 48.72 288 SER B N 1
ATOM 12037 C CA . SER B 1 288 ? 1.993 -78.062 -50 1 48.72 288 SER B CA 1
ATOM 12038 C C . SER B 1 288 ? 3.492 -78.312 -49.875 1 48.72 288 SER B C 1
ATOM 12040 O O . SER B 1 288 ? 4.066 -78.188 -48.812 1 48.72 288 SER B O 1
ATOM 12042 N N . SER B 1 289 ? 4.172 -78.875 -51.031 1 47.78 289 SER B N 1
ATOM 12043 C CA . SER B 1 289 ? 5.605 -79.125 -50.969 1 47.78 289 SER B CA 1
ATOM 12044 C C . SER B 1 289 ? 6.395 -77.812 -50.844 1 47.78 289 SER B C 1
ATOM 12046 O O . SER B 1 289 ? 7.449 -77.812 -50.219 1 47.78 289 SER B O 1
ATOM 12048 N N . VAL B 1 290 ? 6.137 -76.938 -51.656 1 47.44 290 VAL B N 1
ATOM 12049 C CA . VAL B 1 290 ? 6.879 -75.688 -51.688 1 47.44 290 VAL B CA 1
ATOM 12050 C C . VAL B 1 290 ? 6.652 -74.938 -50.375 1 47.44 290 VAL B C 1
ATOM 12052 O O . VAL B 1 290 ? 7.578 -74.375 -49.812 1 47.44 290 VAL B O 1
ATOM 12055 N N . LEU B 1 291 ? 5.461 -74.938 -49.938 1 48.28 291 LEU B N 1
ATOM 12056 C CA . LEU B 1 291 ? 5.141 -74.188 -48.719 1 48.28 291 LEU B CA 1
ATOM 12057 C C . LEU B 1 291 ? 5.613 -74.938 -47.469 1 48.28 291 LEU B C 1
ATOM 12059 O O . LEU B 1 291 ? 5.777 -74.375 -46.406 1 48.28 291 LEU B O 1
ATOM 12063 N N . TYR B 1 292 ? 5.797 -76.438 -47.719 1 42.59 292 TYR B N 1
ATOM 12064 C CA . TYR B 1 292 ? 6.246 -77.312 -46.625 1 42.59 292 TYR B CA 1
ATOM 12065 C C . TYR B 1 292 ? 7.582 -78 -46.969 1 42.59 292 TYR B C 1
ATOM 12067 O O . TYR B 1 292 ? 7.629 -79.125 -47.375 1 42.59 292 TYR B O 1
ATOM 12075 N N . PRO B 1 293 ? 8.625 -77.188 -47.156 1 42.72 293 PRO B N 1
ATOM 12076 C CA . PRO B 1 293 ? 9.797 -78 -47.5 1 42.72 293 PRO B CA 1
ATOM 12077 C C . PRO B 1 293 ? 10.008 -79.188 -46.594 1 42.72 293 PRO B C 1
ATOM 12079 O O . PRO B 1 293 ? 10.445 -80.25 -47.031 1 42.72 293 PRO B O 1
ATOM 12082 N N . ASP B 1 294 ? 10.148 -78.938 -45.219 1 40.19 294 ASP B N 1
ATOM 12083 C CA . ASP B 1 294 ? 10.594 -79.938 -44.281 1 40.19 294 ASP B CA 1
ATOM 12084 C C . ASP B 1 294 ? 9.516 -81 -44.062 1 40.19 294 ASP B C 1
ATOM 12086 O O . ASP B 1 294 ? 9.594 -81.812 -43.125 1 40.19 294 ASP B O 1
ATOM 12090 N N . LEU B 1 295 ? 8.484 -80.875 -44.656 1 38.72 295 LEU B N 1
ATOM 12091 C CA . LEU B 1 295 ? 7.527 -81.938 -44.312 1 38.72 295 LEU B CA 1
ATOM 12092 C C . LEU B 1 295 ? 8.047 -83.312 -44.781 1 38.72 295 LEU B C 1
ATOM 12094 O O . LEU B 1 295 ? 7.285 -84.312 -44.812 1 38.72 295 LEU B O 1
ATOM 12098 N N . ASN B 1 296 ? 9.195 -83.5 -45.281 1 35.78 296 ASN B N 1
ATOM 12099 C CA . ASN B 1 296 ? 9.461 -84.938 -45.375 1 35.78 296 ASN B CA 1
ATOM 12100 C C . ASN B 1 296 ? 9.242 -85.625 -44.031 1 35.78 296 ASN B C 1
ATOM 12102 O O . ASN B 1 296 ? 9.617 -86.812 -43.844 1 35.78 296 ASN B O 1
ATOM 12106 N N . THR B 1 297 ? 9.414 -84.938 -42.844 1 34.88 297 THR B N 1
ATOM 12107 C CA . THR B 1 297 ? 9.391 -85.875 -41.688 1 34.88 297 THR B CA 1
ATOM 12108 C C . THR B 1 297 ? 7.984 -86.438 -41.469 1 34.88 297 THR B C 1
ATOM 12110 O O . THR B 1 297 ? 7.008 -85.875 -42 1 34.88 297 THR B O 1
ATOM 12113 N N . GLY B 1 298 ? 7.684 -87.25 -40.281 1 34.09 298 GLY B N 1
ATOM 12114 C CA . GLY B 1 298 ? 6.629 -88.188 -39.938 1 34.09 298 GLY B CA 1
ATOM 12115 C C . GLY B 1 298 ? 5.234 -87.625 -40.094 1 34.09 298 GLY B C 1
ATOM 12116 O O . GLY B 1 298 ? 5.078 -86.375 -40.188 1 34.09 298 GLY B O 1
ATOM 12117 N N . ALA B 1 299 ? 4.137 -88.5 -40.188 1 37.5 299 ALA B N 1
ATOM 12118 C CA . ALA B 1 299 ? 2.689 -88.688 -40.281 1 37.5 299 ALA B CA 1
ATOM 12119 C C . ALA B 1 299 ? 1.957 -87.688 -39.344 1 37.5 299 ALA B C 1
ATOM 12121 O O . ALA B 1 299 ? 0.785 -87.938 -39.031 1 37.5 299 ALA B O 1
ATOM 12122 N N . THR B 1 300 ? 2.711 -87.062 -38.5 1 35.34 300 THR B N 1
ATOM 12123 C CA . THR B 1 300 ? 1.753 -86.5 -37.531 1 35.34 300 THR B CA 1
ATOM 12124 C C . THR B 1 300 ? 0.715 -85.625 -38.25 1 35.34 300 THR B C 1
ATOM 12126 O O . THR B 1 300 ? 1.02 -85 -39.219 1 35.34 300 THR B O 1
ATOM 12129 N N . SER B 1 301 ? -0.634 -85.812 -37.906 1 37.25 301 SER B N 1
ATOM 12130 C CA . SER B 1 301 ? -1.991 -85.438 -38.312 1 37.25 301 SER B CA 1
ATOM 12131 C C . SER B 1 301 ? -2.055 -84 -38.812 1 37.25 301 SER B C 1
ATOM 12133 O O . SER B 1 301 ? -2.592 -83.75 -39.906 1 37.25 301 SER B O 1
ATOM 12135 N N . GLU B 1 302 ? -2.512 -83.062 -37.938 1 41.12 302 GLU B N 1
ATOM 12136 C CA . GLU B 1 302 ? -3.191 -81.875 -38.438 1 41.12 302 GLU B CA 1
ATOM 12137 C C . GLU B 1 302 ? -2.211 -80.875 -39.125 1 41.12 302 GLU B C 1
ATOM 12139 O O . GLU B 1 302 ? -1.397 -80.25 -38.438 1 41.12 302 GLU B O 1
ATOM 12144 N N . PRO B 1 303 ? -1.786 -81 -40.312 1 42.03 303 PRO B N 1
ATOM 12145 C CA . PRO B 1 303 ? -0.842 -80.312 -41.156 1 42.03 303 PRO B CA 1
ATOM 12146 C C . PRO B 1 303 ? -1.006 -78.812 -41.062 1 42.03 303 PRO B C 1
ATOM 12148 O O . PRO B 1 303 ? -0.044 -78.062 -41.281 1 42.03 303 PRO B O 1
ATOM 12151 N N . THR B 1 304 ? -2.189 -78.375 -41 1 46.78 304 THR B N 1
ATOM 12152 C CA . THR B 1 304 ? -2.504 -76.938 -41.125 1 46.78 304 THR B CA 1
ATOM 12153 C C . THR B 1 304 ? -1.87 -76.188 -40 1 46.78 304 THR B C 1
ATOM 12155 O O . THR B 1 304 ? -1.562 -75 -40.156 1 46.78 304 THR B O 1
ATOM 12158 N N . SER B 1 305 ? -1.765 -76.75 -38.812 1 48.56 305 SER B N 1
ATOM 12159 C CA . SER B 1 305 ? -1.335 -76 -37.656 1 48.56 305 SER B CA 1
ATOM 12160 C C . SER B 1 305 ? 0.12 -75.562 -37.781 1 48.56 305 SER B C 1
ATOM 12162 O O . SER B 1 305 ? 0.48 -74.438 -37.375 1 48.56 305 SER B O 1
ATOM 12164 N N . GLY B 1 306 ? 0.946 -76.438 -38.344 1 49.72 306 GLY B N 1
ATOM 12165 C CA . GLY B 1 306 ? 2.369 -76.125 -38.375 1 49.72 306 GLY B CA 1
ATOM 12166 C C . GLY B 1 306 ? 2.717 -75.062 -39.344 1 49.72 306 GLY B C 1
ATOM 12167 O O . GLY B 1 306 ? 3.566 -74.188 -39.031 1 49.72 306 GLY B O 1
ATOM 12168 N N . PHE B 1 307 ? 2.135 -75.125 -40.562 1 50.69 307 PHE B N 1
ATOM 12169 C CA . PHE B 1 307 ? 2.336 -74.125 -41.656 1 50.69 307 PHE B CA 1
ATOM 12170 C C . PHE B 1 307 ? 1.968 -72.75 -41.219 1 50.69 307 PHE B C 1
ATOM 12172 O O . PHE B 1 307 ? 2.725 -71.812 -41.438 1 50.69 307 PHE B O 1
ATOM 12179 N N . MET B 1 308 ? 0.853 -72.688 -40.625 1 55.19 308 MET B N 1
ATOM 12180 C CA . MET B 1 308 ? 0.306 -71.375 -40.312 1 55.19 308 MET B CA 1
ATOM 12181 C C . MET B 1 308 ? 1.079 -70.688 -39.188 1 55.19 308 MET B C 1
ATOM 12183 O O . MET B 1 308 ? 1.198 -69.5 -39.125 1 55.19 308 MET B O 1
ATOM 12187 N N . THR B 1 309 ? 1.8 -71.562 -38.594 1 60.28 309 THR B N 1
ATOM 12188 C CA . THR B 1 309 ? 2.529 -71 -37.469 1 60.28 309 THR B CA 1
ATOM 12189 C C . THR B 1 309 ? 3.812 -70.312 -37.938 1 60.28 309 THR B C 1
ATOM 12191 O O . THR B 1 309 ? 4.27 -69.312 -37.344 1 60.28 309 THR B O 1
ATOM 12194 N N . THR B 1 310 ? 4.281 -70.75 -39.188 1 63.81 310 THR B N 1
ATOM 12195 C CA . THR B 1 310 ? 5.539 -70.188 -39.656 1 63.81 310 THR B CA 1
ATOM 12196 C C . THR B 1 310 ? 5.305 -68.812 -40.25 1 63.81 310 THR B C 1
ATOM 12198 O O . THR B 1 310 ? 6.141 -67.938 -40.125 1 63.81 310 THR B O 1
ATOM 12201 N N . PHE B 1 311 ? 4.227 -68.625 -40.969 1 70.88 311 PHE B N 1
ATOM 12202 C CA . PHE B 1 311 ? 4.031 -67.375 -41.688 1 70.88 311 PHE B CA 1
ATOM 12203 C C . PHE B 1 311 ? 2.945 -66.562 -41.062 1 70.88 311 PHE B C 1
ATOM 12205 O O . PHE B 1 311 ? 2.592 -65.5 -41.562 1 70.88 311 PHE B O 1
ATOM 12212 N N . ILE B 1 312 ? 2.518 -67 -39.938 1 77.12 312 ILE B N 1
ATOM 12213 C CA . ILE B 1 312 ? 1.361 -66.312 -39.344 1 77.12 312 ILE B CA 1
ATOM 12214 C C . ILE B 1 312 ? 1.735 -64.875 -38.938 1 77.12 312 ILE B C 1
ATOM 12216 O O . ILE B 1 312 ? 0.93 -63.969 -39.094 1 77.12 312 ILE B O 1
ATOM 12220 N N . LEU B 1 313 ? 2.906 -64.688 -38.5 1 76.12 313 LEU B N 1
ATOM 12221 C CA . LEU B 1 313 ? 3.314 -63.344 -38.031 1 76.12 313 LEU B CA 1
ATOM 12222 C C . LEU B 1 313 ? 3.402 -62.375 -39.219 1 76.12 313 LEU B C 1
ATOM 12224 O O . LEU B 1 313 ? 3.025 -61.219 -39.094 1 76.12 313 LEU B O 1
ATOM 12228 N N . ALA B 1 314 ? 3.904 -62.938 -40.312 1 74.5 314 ALA B N 1
ATOM 12229 C CA . ALA B 1 314 ? 3.986 -62.094 -41.5 1 74.5 314 ALA B CA 1
ATOM 12230 C C . ALA B 1 314 ? 2.594 -61.75 -42.031 1 74.5 314 ALA B C 1
ATOM 12232 O O . ALA B 1 314 ? 2.363 -60.625 -42.469 1 74.5 314 ALA B O 1
ATOM 12233 N N . ILE B 1 315 ? 1.768 -62.656 -41.938 1 80 315 ILE B N 1
ATOM 12234 C CA . ILE B 1 315 ? 0.407 -62.438 -42.406 1 80 315 ILE B CA 1
ATOM 12235 C C . ILE B 1 315 ? -0.282 -61.406 -41.531 1 80 315 ILE B C 1
ATOM 12237 O O . ILE B 1 315 ? -0.909 -60.469 -42.031 1 80 315 ILE B O 1
ATOM 12241 N N . ILE B 1 316 ? -0.098 -61.625 -40.25 1 81.5 316 ILE B N 1
ATOM 12242 C CA . ILE B 1 316 ? -0.747 -60.719 -39.312 1 81.5 316 ILE B CA 1
ATOM 12243 C C . ILE B 1 316 ? -0.18 -59.312 -39.5 1 81.5 316 ILE B C 1
ATOM 12245 O O . ILE B 1 316 ? -0.916 -58.312 -39.406 1 81.5 316 ILE B O 1
ATOM 12249 N N . LEU B 1 317 ? 1.069 -59.188 -39.688 1 77.31 317 LEU B N 1
ATOM 12250 C CA . LEU B 1 317 ? 1.697 -57.875 -39.906 1 77.31 317 LEU B CA 1
ATOM 12251 C C . LEU B 1 317 ? 1.126 -57.188 -41.156 1 77.31 317 LEU B C 1
ATOM 12253 O O . LEU B 1 317 ? 0.91 -55.969 -41.156 1 77.31 317 LEU B O 1
ATOM 12257 N N . LYS B 1 318 ? 0.911 -58 -42.156 1 78.81 318 LYS B N 1
ATOM 12258 C CA . LYS B 1 318 ? 0.342 -57.438 -43.375 1 78.81 318 LYS B CA 1
ATOM 12259 C C . LYS B 1 318 ? -1.096 -56.969 -43.156 1 78.81 318 LYS B C 1
ATOM 12261 O O . LYS B 1 318 ? -1.499 -55.906 -43.625 1 78.81 318 LYS B O 1
ATOM 12266 N N . ILE B 1 319 ? -1.75 -57.75 -42.469 1 81.75 319 ILE B N 1
ATOM 12267 C CA . ILE B 1 319 ? -3.131 -57.375 -42.188 1 81.75 319 ILE B CA 1
ATOM 12268 C C . ILE B 1 319 ? -3.158 -56.094 -41.344 1 81.75 319 ILE B C 1
ATOM 12270 O O . ILE B 1 319 ? -3.988 -55.219 -41.562 1 81.75 319 ILE B O 1
ATOM 12274 N N . ASN B 1 320 ? -2.314 -56 -40.438 1 79.88 320 ASN B N 1
ATOM 12275 C CA . ASN B 1 320 ? -2.25 -54.812 -39.594 1 79.88 320 ASN B CA 1
ATOM 12276 C C . ASN B 1 320 ? -1.901 -53.562 -40.406 1 79.88 320 ASN B C 1
ATOM 12278 O O . ASN B 1 320 ? -2.432 -52.5 -40.125 1 79.88 320 ASN B O 1
ATOM 12282 N N . GLU B 1 321 ? -0.972 -53.688 -41.25 1 74.31 321 GLU B N 1
ATOM 12283 C CA . GLU B 1 321 ? -0.606 -52.562 -42.125 1 74.31 321 GLU B CA 1
ATOM 12284 C C . GLU B 1 321 ? -1.804 -52.094 -42.906 1 74.31 321 GLU B C 1
ATOM 12286 O O . GLU B 1 321 ? -1.963 -50.875 -43.125 1 74.31 321 GLU B O 1
ATOM 12291 N N . ILE B 1 322 ? -2.572 -53.031 -43.25 1 76.56 322 ILE B N 1
ATOM 12292 C CA . ILE B 1 322 ? -3.748 -52.688 -44.031 1 76.56 322 ILE B CA 1
ATOM 12293 C C . ILE B 1 322 ? -4.766 -51.938 -43.188 1 76.56 322 ILE B C 1
ATOM 12295 O O . ILE B 1 322 ? -5.383 -50.969 -43.625 1 76.56 322 ILE B O 1
ATOM 12299 N N . ILE B 1 323 ? -4.824 -52.344 -42.031 1 76.94 323 ILE B N 1
ATOM 12300 C CA . ILE B 1 323 ? -5.848 -51.75 -41.156 1 76.94 323 ILE B CA 1
ATOM 12301 C C . ILE B 1 323 ? -5.426 -50.375 -40.688 1 76.94 323 ILE B C 1
ATOM 12303 O O . ILE B 1 323 ? -6.258 -49.469 -40.625 1 76.94 323 ILE B O 1
ATOM 12307 N N . ILE B 1 324 ? -4.09 -50.062 -40.344 1 69.38 324 ILE B N 1
ATOM 12308 C CA . ILE B 1 324 ? -3.602 -48.812 -39.781 1 69.38 324 ILE B CA 1
ATOM 12309 C C . ILE B 1 324 ? -3.387 -47.812 -40.906 1 69.38 324 ILE B C 1
ATOM 12311 O O . ILE B 1 324 ? -3.527 -46.594 -40.688 1 69.38 324 ILE B O 1
ATOM 12315 N N . SER B 1 325 ? -2.807 -48.281 -42.062 1 57.38 325 SER B N 1
ATOM 12316 C CA . SER B 1 325 ? -2.406 -47.375 -43.125 1 57.38 325 SER B CA 1
ATOM 12317 C C . SER B 1 325 ? -3.506 -46.344 -43.438 1 57.38 325 SER B C 1
ATOM 12319 O O . SER B 1 325 ? -4.676 -46.719 -43.562 1 57.38 325 SER B O 1
ATOM 12321 N N . GLU B 1 326 ? -3.135 -45.156 -42.812 1 52.97 326 GLU B N 1
ATOM 12322 C CA . GLU B 1 326 ? -3.967 -44 -43.125 1 52.97 326 GLU B CA 1
ATOM 12323 C C . GLU B 1 326 ? -4.234 -43.906 -44.625 1 52.97 326 GLU B C 1
ATOM 12325 O O . GLU B 1 326 ? -5.148 -43.219 -45.062 1 52.97 326 GLU B O 1
ATOM 12330 N N . LYS B 1 327 ? -3.18 -44.656 -45.281 1 51.41 327 LYS B N 1
ATOM 12331 C CA . LYS B 1 327 ? -3.357 -44.625 -46.75 1 51.41 327 LYS B CA 1
ATOM 12332 C C . LYS B 1 327 ? -4.617 -45.375 -47.156 1 51.41 327 LYS B C 1
ATOM 12334 O O . LYS B 1 327 ? -4.906 -46.438 -46.625 1 51.41 327 LYS B O 1
ATOM 12339 N N . ARG B 1 328 ? -5.488 -44.781 -47.5 1 52.09 328 ARG B N 1
ATOM 12340 C CA . ARG B 1 328 ? -6.926 -44.938 -47.656 1 52.09 328 ARG B CA 1
ATOM 12341 C C . ARG B 1 328 ? -7.23 -46.156 -48.531 1 52.09 328 ARG B C 1
ATOM 12343 O O . ARG B 1 328 ? -7.156 -46.125 -49.75 1 52.09 328 ARG B O 1
ATOM 12350 N N . ARG B 1 329 ? -6.887 -47.469 -48.062 1 57.97 329 ARG B N 1
ATOM 12351 C CA . ARG B 1 329 ? -7.438 -48.625 -48.781 1 57.97 329 ARG B CA 1
ATOM 12352 C C . ARG B 1 329 ? -8.953 -48.688 -48.625 1 57.97 329 ARG B C 1
ATOM 12354 O O . ARG B 1 329 ? -9.516 -48.156 -47.656 1 57.97 329 ARG B O 1
ATOM 12361 N N . PRO B 1 330 ? -9.461 -49.094 -49.688 1 62.53 330 PRO B N 1
ATOM 12362 C CA . PRO B 1 330 ? -10.922 -49.156 -49.656 1 62.53 330 PRO B CA 1
ATOM 12363 C C . PRO B 1 330 ? -11.453 -49.969 -48.469 1 62.53 330 PRO B C 1
ATOM 12365 O O . PRO B 1 330 ? -10.766 -50.844 -47.969 1 62.53 330 PRO B O 1
ATOM 12368 N N . LEU B 1 331 ? -12.578 -49.688 -47.938 1 70.12 331 LEU B N 1
ATOM 12369 C CA . LEU B 1 331 ? -13.227 -50.312 -46.812 1 70.12 331 LEU B CA 1
ATOM 12370 C C . LEU B 1 331 ? -13.492 -51.781 -47.062 1 70.12 331 LEU B C 1
ATOM 12372 O O . LEU B 1 331 ? -13.406 -52.594 -46.125 1 70.12 331 LEU B O 1
ATOM 12376 N N . SER B 1 332 ? -13.758 -52.062 -48.375 1 70.06 332 SER B N 1
ATOM 12377 C CA . SER B 1 332 ? -14.055 -53.469 -48.719 1 70.06 332 SER B CA 1
ATOM 12378 C C . SER B 1 332 ? -12.82 -54.344 -48.531 1 70.06 332 SER B C 1
ATOM 12380 O O . SER B 1 332 ? -12.938 -55.469 -48.062 1 70.06 332 SER B O 1
ATOM 12382 N N . TYR B 1 333 ? -11.773 -53.688 -48.781 1 75.5 333 TYR B N 1
ATOM 12383 C CA . TYR B 1 333 ? -10.547 -54.469 -48.625 1 75.5 333 TYR B CA 1
ATOM 12384 C C . TYR B 1 333 ? -10.211 -54.656 -47.156 1 75.5 333 TYR B C 1
ATOM 12386 O O . TYR B 1 333 ? -9.703 -55.719 -46.781 1 75.5 333 TYR B O 1
ATOM 12394 N N . LYS B 1 334 ? -10.555 -53.719 -46.406 1 82.06 334 LYS B N 1
ATOM 12395 C CA . LYS B 1 334 ? -10.328 -53.844 -44.969 1 82.06 334 LYS B CA 1
ATOM 12396 C C . LYS B 1 334 ? -11.242 -54.906 -44.375 1 82.06 334 LYS B C 1
ATOM 12398 O O . LYS B 1 334 ? -10.812 -55.719 -43.531 1 82.06 334 LYS B O 1
ATOM 12403 N N . THR B 1 335 ? -12.445 -54.875 -44.844 1 83.19 335 THR B N 1
ATOM 12404 C CA . THR B 1 335 ? -13.391 -55.875 -44.344 1 83.19 335 THR B CA 1
ATOM 12405 C C . THR B 1 335 ? -12.961 -57.25 -44.781 1 83.19 335 THR B C 1
ATOM 12407 O O . THR B 1 335 ? -13.078 -58.219 -44 1 83.19 335 THR B O 1
ATOM 12410 N N . LYS B 1 336 ? -12.445 -57.344 -46 1 82.25 336 LYS B N 1
ATOM 12411 C CA . LYS B 1 336 ? -11.977 -58.656 -46.5 1 82.25 336 LYS B CA 1
ATOM 12412 C C . LYS B 1 336 ? -10.766 -59.125 -45.688 1 82.25 336 LYS B C 1
ATOM 12414 O O . LYS B 1 336 ? -10.656 -60.312 -45.406 1 82.25 336 LYS B O 1
ATOM 12419 N N . SER B 1 337 ? -9.992 -58.188 -45.406 1 86.06 337 SER B N 1
ATOM 12420 C CA . SER B 1 337 ? -8.789 -58.562 -44.656 1 86.06 337 SER B CA 1
ATOM 12421 C C . SER B 1 337 ? -9.133 -59.062 -43.281 1 86.06 337 SER B C 1
ATOM 12423 O O . SER B 1 337 ? -8.531 -60 -42.781 1 86.06 337 SER B O 1
ATOM 12425 N N . LEU B 1 338 ? -10.062 -58.5 -42.688 1 89.44 338 LEU B N 1
ATOM 12426 C CA . LEU B 1 338 ? -10.469 -58.938 -41.344 1 89.44 338 LEU B CA 1
ATOM 12427 C C . LEU B 1 338 ? -11.188 -60.281 -41.406 1 89.44 338 LEU B C 1
ATOM 12429 O O . LEU B 1 338 ? -11.023 -61.125 -40.531 1 89.44 338 LEU B O 1
ATOM 12433 N N . ALA B 1 339 ? -11.938 -60.375 -42.438 1 87.19 339 ALA B N 1
ATOM 12434 C CA . ALA B 1 339 ? -12.602 -61.656 -42.594 1 87.19 339 ALA B CA 1
ATOM 12435 C C . ALA B 1 339 ? -11.578 -62.781 -42.844 1 87.19 339 ALA B C 1
ATOM 12437 O O . ALA B 1 339 ? -11.766 -63.906 -42.406 1 87.19 339 ALA B O 1
ATOM 12438 N N . SER B 1 340 ? -10.578 -62.375 -43.562 1 87.12 340 SER B N 1
ATOM 12439 C CA . SER B 1 340 ? -9.508 -63.344 -43.781 1 87.12 340 SER B CA 1
ATOM 12440 C C . SER B 1 340 ? -8.805 -63.719 -42.469 1 87.12 340 SER B C 1
ATOM 12442 O O . SER B 1 340 ? -8.383 -64.875 -42.281 1 87.12 340 SER B O 1
ATOM 12444 N N . LEU B 1 341 ? -8.656 -62.719 -41.625 1 88.88 341 LEU B N 1
ATOM 12445 C CA . LEU B 1 341 ? -8.047 -63 -40.344 1 88.88 341 LEU B CA 1
ATOM 12446 C C . LEU B 1 341 ? -8.914 -63.938 -39.5 1 88.88 341 LEU B C 1
ATOM 12448 O O . LEU B 1 341 ? -8.391 -64.812 -38.844 1 88.88 341 LEU B O 1
ATOM 12452 N N . CYS B 1 342 ? -10.172 -63.75 -39.562 1 88 342 CYS B N 1
ATOM 12453 C CA . CYS B 1 342 ? -11.102 -64.625 -38.875 1 88 342 CYS B CA 1
ATOM 12454 C C . CYS B 1 342 ? -10.953 -66.062 -39.312 1 88 342 CYS B C 1
ATOM 12456 O O . CYS B 1 342 ? -10.922 -67 -38.5 1 88 342 CYS B O 1
ATOM 12458 N N . GLU B 1 343 ? -10.812 -66.188 -40.656 1 83.75 343 GLU B N 1
ATOM 12459 C CA . GLU B 1 343 ? -10.648 -67.562 -41.188 1 83.75 343 GLU B CA 1
ATOM 12460 C C . GLU B 1 343 ? -9.289 -68.125 -40.844 1 83.75 343 GLU B C 1
ATOM 12462 O O . GLU B 1 343 ? -9.164 -69.312 -40.625 1 83.75 343 GLU B O 1
ATOM 12467 N N . LEU B 1 344 ? -8.398 -67.25 -40.812 1 83.62 344 LEU B N 1
ATOM 12468 C CA . LEU B 1 344 ? -7.062 -67.75 -40.438 1 83.62 344 LEU B CA 1
ATOM 12469 C C . LEU B 1 344 ? -7.055 -68.25 -39 1 83.62 344 LEU B C 1
ATOM 12471 O O . LEU B 1 344 ? -6.41 -69.25 -38.688 1 83.62 344 LEU B O 1
ATOM 12475 N N . ILE B 1 345 ? -7.734 -67.625 -38.094 1 86.62 345 ILE B N 1
ATOM 12476 C CA . ILE B 1 345 ? -7.832 -68 -36.719 1 86.62 345 ILE B CA 1
ATOM 12477 C C . ILE B 1 345 ? -8.516 -69.375 -36.625 1 86.62 345 ILE B C 1
ATOM 12479 O O . ILE B 1 345 ? -8.086 -70.25 -35.844 1 86.62 345 ILE B O 1
ATOM 12483 N N . ARG B 1 346 ? -9.469 -69.5 -37.406 1 81.62 346 ARG B N 1
ATOM 12484 C CA . ARG B 1 346 ? -10.195 -70.812 -37.438 1 81.62 346 ARG B CA 1
ATOM 12485 C C . ARG B 1 346 ? -9.297 -71.938 -37.906 1 81.62 346 ARG B C 1
ATOM 12487 O O . ARG B 1 346 ? -9.297 -73 -37.344 1 81.62 346 ARG B O 1
ATOM 12494 N N . LEU B 1 347 ? -8.508 -71.625 -38.938 1 76.69 347 LEU B N 1
ATOM 12495 C CA . LEU B 1 347 ? -7.641 -72.625 -39.531 1 76.69 347 LEU B CA 1
ATOM 12496 C C . LEU B 1 347 ? -6.492 -73 -38.594 1 76.69 347 LEU B C 1
ATOM 12498 O O . LEU B 1 347 ? -6.035 -74.125 -38.562 1 76.69 347 LEU B O 1
ATOM 12502 N N . CYS B 1 348 ? -6.004 -72 -37.875 1 77.56 348 CYS B N 1
ATOM 12503 C CA . CYS B 1 348 ? -4.895 -72.25 -36.969 1 77.56 348 CYS B CA 1
ATOM 12504 C C . CYS B 1 348 ? -5.355 -73.062 -35.75 1 77.56 348 CYS B C 1
ATOM 12506 O O . CYS B 1 348 ? -4.59 -73.875 -35.188 1 77.56 348 CYS B O 1
ATOM 12508 N N . GLY B 1 349 ? -6.602 -72.875 -35.312 1 75.69 349 GLY B N 1
ATOM 12509 C CA . GLY B 1 349 ? -7.121 -73.625 -34.156 1 75.69 349 GLY B CA 1
ATOM 12510 C C . GLY B 1 349 ? -6.477 -73.188 -32.875 1 75.69 349 GLY B C 1
ATOM 12511 O O . GLY B 1 349 ? -6.141 -72 -32.688 1 75.69 349 GLY B O 1
ATOM 12512 N N . PRO B 1 350 ? -6.117 -74 -32 1 76.56 350 PRO B N 1
ATOM 12513 C CA . PRO B 1 350 ? -5.582 -73.688 -30.672 1 76.56 350 PRO B CA 1
ATOM 12514 C C . PRO B 1 350 ? -4.141 -73.188 -30.719 1 76.56 350 PRO B C 1
ATOM 12516 O O . PRO B 1 350 ? -3.668 -72.562 -29.766 1 76.56 350 PRO B O 1
ATOM 12519 N N . ALA B 1 351 ? -3.494 -73.375 -31.891 1 74.94 351 ALA B N 1
ATOM 12520 C CA . ALA B 1 351 ? -2.113 -72.938 -32.031 1 74.94 351 ALA B CA 1
ATOM 12521 C C . ALA B 1 351 ? -2.039 -71.375 -32.094 1 74.94 351 ALA B C 1
ATOM 12523 O O . ALA B 1 351 ? -0.964 -70.812 -31.906 1 74.94 351 ALA B O 1
ATOM 12524 N N . ILE B 1 352 ? -3.211 -70.75 -32.125 1 80.81 352 ILE B N 1
ATOM 12525 C CA . ILE B 1 352 ? -3.258 -69.312 -32.219 1 80.81 352 ILE B CA 1
ATOM 12526 C C . ILE B 1 352 ? -2.879 -68.688 -30.859 1 80.81 352 ILE B C 1
ATOM 12528 O O . ILE B 1 352 ? -2.514 -67.5 -30.797 1 80.81 352 ILE B O 1
ATOM 12532 N N . SER B 1 353 ? -2.822 -69.438 -29.859 1 78 353 SER B N 1
ATOM 12533 C CA . SER B 1 353 ? -2.545 -68.938 -28.516 1 78 353 SER B CA 1
ATOM 12534 C C . SER B 1 353 ? -1.168 -68.312 -28.422 1 78 353 SER B C 1
ATOM 12536 O O . SER B 1 353 ? -0.951 -67.375 -27.625 1 78 353 SER B O 1
ATOM 12538 N N . SER B 1 354 ? -0.282 -68.75 -29.328 1 72.69 354 SER B N 1
ATOM 12539 C CA . SER B 1 354 ? 1.072 -68.188 -29.297 1 72.69 354 SER B CA 1
ATOM 12540 C C . SER B 1 354 ? 1.133 -66.812 -29.969 1 72.69 354 SER B C 1
ATOM 12542 O O . SER B 1 354 ? 2.098 -66.062 -29.781 1 72.69 354 SER B O 1
ATOM 12544 N N . PHE B 1 355 ? 0.087 -66.438 -30.672 1 78.69 355 PHE B N 1
ATOM 12545 C CA . PHE B 1 355 ? 0.118 -65.188 -31.438 1 78.69 355 PHE B CA 1
ATOM 12546 C C . PHE B 1 355 ? -0.977 -64.25 -30.969 1 78.69 355 PHE B C 1
ATOM 12548 O O . PHE B 1 355 ? -1.358 -63.344 -31.688 1 78.69 355 PHE B O 1
ATOM 12555 N N . VAL B 1 356 ? -1.402 -64.438 -29.781 1 80 356 VAL B N 1
ATOM 12556 C CA . VAL B 1 356 ? -2.562 -63.719 -29.281 1 80 356 VAL B CA 1
ATOM 12557 C C . VAL B 1 356 ? -2.242 -62.25 -29.188 1 80 356 VAL B C 1
ATOM 12559 O O . VAL B 1 356 ? -3.045 -61.406 -29.594 1 80 356 VAL B O 1
ATOM 12562 N N . PRO B 1 357 ? -1.109 -61.844 -28.719 1 74.69 357 PRO B N 1
ATOM 12563 C CA . PRO B 1 357 ? -0.866 -60.406 -28.578 1 74.69 357 PRO B CA 1
ATOM 12564 C C . PRO B 1 357 ? -0.895 -59.688 -29.922 1 74.69 357 PRO B C 1
ATOM 12566 O O . PRO B 1 357 ? -1.372 -58.531 -30 1 74.69 357 PRO B O 1
ATOM 12569 N N . GLN B 1 358 ? -0.399 -60.25 -30.984 1 77.62 358 GLN B N 1
ATOM 12570 C CA . GLN B 1 358 ? -0.406 -59.625 -32.281 1 77.62 358 GLN B CA 1
ATOM 12571 C C . GLN B 1 358 ? -1.823 -59.531 -32.844 1 77.62 358 GLN B C 1
ATOM 12573 O O . GLN B 1 358 ? -2.189 -58.531 -33.5 1 77.62 358 GLN B O 1
ATOM 12578 N N . VAL B 1 359 ? -2.512 -60.594 -32.594 1 83.06 359 VAL B N 1
ATOM 12579 C CA . VAL B 1 359 ? -3.883 -60.625 -33.094 1 83.06 359 VAL B CA 1
ATOM 12580 C C . VAL B 1 359 ? -4.711 -59.562 -32.375 1 83.06 359 VAL B C 1
ATOM 12582 O O . VAL B 1 359 ? -5.477 -58.812 -33 1 83.06 359 VAL B O 1
ATOM 12585 N N . VAL B 1 360 ? -4.469 -59.531 -31.109 1 81.62 360 VAL B N 1
ATOM 12586 C CA . VAL B 1 360 ? -5.219 -58.562 -30.312 1 81.62 360 VAL B CA 1
ATOM 12587 C C . VAL B 1 360 ? -4.844 -57.156 -30.75 1 81.62 360 VAL B C 1
ATOM 12589 O O . VAL B 1 360 ? -5.695 -56.25 -30.766 1 81.62 360 VAL B O 1
ATOM 12592 N N . GLY B 1 361 ? -3.598 -56.906 -31.078 1 78.06 361 GLY B N 1
ATOM 12593 C CA . GLY B 1 361 ? -3.18 -55.594 -31.578 1 78.06 361 GLY B CA 1
ATOM 12594 C C . GLY B 1 361 ? -3.916 -55.156 -32.844 1 78.06 361 GLY B C 1
ATOM 12595 O O . GLY B 1 361 ? -4.305 -54 -32.969 1 78.06 361 GLY B O 1
ATOM 12596 N N . VAL B 1 362 ? -4.156 -56.094 -33.688 1 82.94 362 VAL B N 1
ATOM 12597 C CA . VAL B 1 362 ? -4.859 -55.812 -34.938 1 82.94 362 VAL B CA 1
ATOM 12598 C C . VAL B 1 362 ? -6.332 -55.531 -34.656 1 82.94 362 VAL B C 1
ATOM 12600 O O . VAL B 1 362 ? -6.914 -54.625 -35.219 1 82.94 362 VAL B O 1
ATOM 12603 N N . LEU B 1 363 ? -6.832 -56.344 -33.781 1 86.12 363 LEU B N 1
ATOM 12604 C CA . LEU B 1 363 ? -8.25 -56.188 -33.5 1 86.12 363 LEU B CA 1
ATOM 12605 C C . LEU B 1 363 ? -8.523 -54.875 -32.781 1 86.12 363 LEU B C 1
ATOM 12607 O O . LEU B 1 363 ? -9.555 -54.25 -33 1 86.12 363 LEU B O 1
ATOM 12611 N N . GLN B 1 364 ? -7.645 -54.5 -32 1 82.81 364 GLN B N 1
ATOM 12612 C CA . GLN B 1 364 ? -7.801 -53.219 -31.312 1 82.81 364 GLN B CA 1
ATOM 12613 C C . GLN B 1 364 ? -7.715 -52.062 -32.312 1 82.81 364 GLN B C 1
ATOM 12615 O O . GLN B 1 364 ? -8.477 -51.094 -32.188 1 82.81 364 GLN B O 1
ATOM 12620 N N . SER B 1 365 ? -6.773 -52.094 -33.156 1 78.38 365 SER B N 1
ATOM 12621 C CA . SER B 1 365 ? -6.641 -51.031 -34.188 1 78.38 365 SER B CA 1
ATOM 12622 C C . SER B 1 365 ? -7.871 -51 -35.094 1 78.38 365 SER B C 1
ATOM 12624 O O . SER B 1 365 ? -8.25 -49.906 -35.562 1 78.38 365 SER B O 1
ATOM 12626 N N . ALA B 1 366 ? -8.43 -52.094 -35.312 1 82.94 366 ALA B N 1
ATOM 12627 C CA . ALA B 1 366 ? -9.594 -52.188 -36.188 1 82.94 366 ALA B CA 1
ATOM 12628 C C . ALA B 1 366 ? -10.812 -51.531 -35.531 1 82.94 366 ALA B C 1
ATOM 12630 O O . ALA B 1 366 ? -11.742 -51.094 -36.219 1 82.94 366 ALA B O 1
ATOM 12631 N N . LEU B 1 367 ? -10.852 -51.469 -34.281 1 83.75 367 LEU B N 1
ATOM 12632 C CA . LEU B 1 367 ? -12 -50.938 -33.562 1 83.75 367 LEU B CA 1
ATOM 12633 C C . LEU B 1 367 ? -11.977 -49.406 -33.594 1 83.75 367 LEU B C 1
ATOM 12635 O O . LEU B 1 367 ? -12.945 -48.781 -33.188 1 83.75 367 LEU B O 1
ATOM 12639 N N . GLU B 1 368 ? -10.977 -48.844 -34.094 1 76.69 368 GLU B N 1
ATOM 12640 C CA . GLU B 1 368 ? -10.93 -47.375 -34.219 1 76.69 368 GLU B CA 1
ATOM 12641 C C . GLU B 1 368 ? -11.883 -46.875 -35.312 1 76.69 368 GLU B C 1
ATOM 12643 O O . GLU B 1 368 ? -12.336 -45.75 -35.25 1 76.69 368 GLU B O 1
ATOM 12648 N N . SER B 1 369 ? -12.148 -47.844 -36.188 1 76 369 SER B N 1
ATOM 12649 C CA . SER B 1 369 ? -13.102 -47.5 -37.25 1 76 369 SER B CA 1
ATOM 12650 C C . SER B 1 369 ? -14.453 -48.188 -37 1 76 369 SER B C 1
ATOM 12652 O O . SER B 1 369 ? -14.531 -49.375 -36.812 1 76 369 SER B O 1
ATOM 12654 N N . THR B 1 370 ? -15.578 -47.406 -36.969 1 78.62 370 THR B N 1
ATOM 12655 C CA . THR B 1 370 ? -16.922 -47.906 -36.656 1 78.62 370 THR B CA 1
ATOM 12656 C C . THR B 1 370 ? -17.422 -48.844 -37.719 1 78.62 370 THR B C 1
ATOM 12658 O O . THR B 1 370 ? -18.266 -49.719 -37.469 1 78.62 370 THR B O 1
ATOM 12661 N N . ILE B 1 371 ? -16.859 -48.781 -38.969 1 75.25 371 ILE B N 1
ATOM 12662 C CA . ILE B 1 371 ? -17.344 -49.562 -40.094 1 75.25 371 ILE B CA 1
ATOM 12663 C C . ILE B 1 371 ? -16.891 -51 -39.938 1 75.25 371 ILE B C 1
ATOM 12665 O O . ILE B 1 371 ? -17.578 -51.938 -40.406 1 75.25 371 ILE B O 1
ATOM 12669 N N . LEU B 1 372 ? -15.922 -51.219 -39.188 1 84.06 372 LEU B N 1
ATOM 12670 C CA . LEU B 1 372 ? -15.336 -52.562 -39.094 1 84.06 372 LEU B CA 1
ATOM 12671 C C . LEU B 1 372 ? -15.781 -53.25 -37.812 1 84.06 372 LEU B C 1
ATOM 12673 O O . LEU B 1 372 ? -15.273 -54.312 -37.469 1 84.06 372 LEU B O 1
ATOM 12677 N N . TYR B 1 373 ? -16.797 -52.812 -37.188 1 87.38 373 TYR B N 1
ATOM 12678 C CA . TYR B 1 373 ? -17.203 -53.344 -35.906 1 87.38 373 TYR B CA 1
ATOM 12679 C C . TYR B 1 373 ? -17.688 -54.781 -36.031 1 87.38 373 TYR B C 1
ATOM 12681 O O . TYR B 1 373 ? -17.297 -55.625 -35.25 1 87.38 373 TYR B O 1
ATOM 12689 N N . THR B 1 374 ? -18.469 -55 -37.031 1 86.56 374 THR B N 1
ATOM 12690 C CA . THR B 1 374 ? -19.094 -56.312 -37.125 1 86.56 374 THR B CA 1
ATOM 12691 C C . THR B 1 374 ? -18.047 -57.406 -37.406 1 86.56 374 THR B C 1
ATOM 12693 O O . THR B 1 374 ? -18.016 -58.438 -36.719 1 86.56 374 THR B O 1
ATOM 12696 N N . GLU B 1 375 ? -17.172 -57.156 -38.344 1 87.69 375 GLU B N 1
ATOM 12697 C CA . GLU B 1 375 ? -16.141 -58.125 -38.688 1 87.69 375 GLU B CA 1
ATOM 12698 C C . GLU B 1 375 ? -15.172 -58.312 -37.531 1 87.69 375 GLU B C 1
ATOM 12700 O O . GLU B 1 375 ? -14.688 -59.438 -37.281 1 87.69 375 GLU B O 1
ATOM 12705 N N . THR B 1 376 ? -14.938 -57.281 -36.875 1 91.38 376 THR B N 1
ATOM 12706 C CA . THR B 1 376 ? -13.992 -57.344 -35.75 1 91.38 376 THR B CA 1
ATOM 12707 C C . THR B 1 376 ? -14.586 -58.156 -34.625 1 91.38 376 THR B C 1
ATOM 12709 O O . THR B 1 376 ? -13.883 -58.969 -33.969 1 91.38 376 THR B O 1
ATOM 12712 N N . LEU B 1 377 ? -15.859 -58 -34.344 1 92.62 377 LEU B N 1
ATOM 12713 C CA . LEU B 1 377 ? -16.516 -58.719 -33.281 1 92.62 377 LEU B CA 1
ATOM 12714 C C . LEU B 1 377 ? -16.578 -60.219 -33.625 1 92.62 377 LEU B C 1
ATOM 12716 O O . LEU B 1 377 ? -16.438 -61.062 -32.719 1 92.62 377 LEU B O 1
ATOM 12720 N N . HIS B 1 378 ? -16.719 -60.469 -34.875 1 89.56 378 HIS B N 1
ATOM 12721 C CA . HIS B 1 378 ? -16.688 -61.875 -35.312 1 89.56 378 HIS B CA 1
ATOM 12722 C C . HIS B 1 378 ? -15.305 -62.469 -35.094 1 89.56 378 HIS B C 1
ATOM 12724 O O . HIS B 1 378 ? -15.188 -63.625 -34.688 1 89.56 378 HIS B O 1
ATOM 12730 N N . CYS B 1 379 ? -14.367 -61.688 -35.344 1 90.06 379 CYS B N 1
ATOM 12731 C CA . CYS B 1 379 ? -13.008 -62.156 -35.125 1 90.06 379 CYS B CA 1
ATOM 12732 C C . CYS B 1 379 ? -12.719 -62.406 -33.656 1 90.06 379 CYS B C 1
ATOM 12734 O O . CYS B 1 379 ? -12.07 -63.406 -33.312 1 90.06 379 CYS B O 1
ATOM 12736 N N . TRP B 1 380 ? -13.203 -61.531 -32.844 1 91.44 380 TRP B N 1
ATOM 12737 C CA . TRP B 1 380 ? -13.039 -61.719 -31.406 1 91.44 380 TRP B CA 1
ATOM 12738 C C . TRP B 1 380 ? -13.734 -63 -30.938 1 91.44 380 TRP B C 1
ATOM 12740 O O . TRP B 1 380 ? -13.195 -63.75 -30.125 1 91.44 380 TRP B O 1
ATOM 12750 N N . ASN B 1 381 ? -14.906 -63.188 -31.453 1 89.19 381 ASN B N 1
ATOM 12751 C CA . ASN B 1 381 ? -15.656 -64.375 -31.094 1 89.19 381 ASN B CA 1
ATOM 12752 C C . ASN B 1 381 ? -14.906 -65.625 -31.5 1 89.19 381 ASN B C 1
ATOM 12754 O O . ASN B 1 381 ? -14.852 -66.625 -30.719 1 89.19 381 ASN B O 1
ATOM 12758 N N . MET B 1 382 ? -14.32 -65.625 -32.688 1 89.06 382 MET B N 1
ATOM 12759 C CA . MET B 1 382 ? -13.555 -66.75 -33.156 1 89.06 382 MET B CA 1
ATOM 12760 C C . MET B 1 382 ? -12.305 -67 -32.312 1 89.06 382 MET B C 1
ATOM 12762 O O . MET B 1 382 ? -11.93 -68.125 -32.031 1 89.06 382 MET B O 1
ATOM 12766 N N . LEU B 1 383 ? -11.727 -65.938 -31.922 1 90.38 383 LEU B N 1
ATOM 12767 C CA . LEU B 1 383 ? -10.516 -66 -31.109 1 90.38 383 LEU B CA 1
ATOM 12768 C C . LEU B 1 383 ? -10.828 -66.625 -29.734 1 90.38 383 LEU B C 1
ATOM 12770 O O . LEU B 1 383 ? -10.109 -67.5 -29.25 1 90.38 383 LEU B O 1
ATOM 12774 N N . PHE B 1 384 ? -11.938 -66.188 -29.094 1 88.44 384 PHE B N 1
ATOM 12775 C CA . PHE B 1 384 ? -12.312 -66.688 -27.75 1 88.44 384 PHE B CA 1
ATOM 12776 C C . PHE B 1 384 ? -12.617 -68.188 -27.766 1 88.44 384 PHE B C 1
ATOM 12778 O O . PHE B 1 384 ? -12.297 -68.875 -26.812 1 88.44 384 PHE B O 1
ATOM 12785 N N . ARG B 1 385 ? -13.094 -68.562 -28.828 1 85.62 385 ARG B N 1
ATOM 12786 C CA . ARG B 1 385 ? -13.516 -70 -28.906 1 85.62 385 ARG B CA 1
ATOM 12787 C C . ARG B 1 385 ? -12.32 -70.875 -29.141 1 85.62 385 ARG B C 1
ATOM 12789 O O . ARG B 1 385 ? -12.367 -72.062 -28.812 1 85.62 385 ARG B O 1
ATOM 12796 N N . GLN B 1 386 ? -11.273 -70.312 -29.703 1 86.19 386 GLN B N 1
ATOM 12797 C CA . GLN B 1 386 ? -10.109 -71.125 -30.016 1 86.19 386 GLN B CA 1
ATOM 12798 C C . GLN B 1 386 ? -9.133 -71.188 -28.828 1 86.19 386 GLN B C 1
ATOM 12800 O O . GLN B 1 386 ? -8.273 -72.062 -28.766 1 86.19 386 GLN B O 1
ATOM 12805 N N . LEU B 1 387 ? -9.258 -70.312 -27.844 1 85.81 387 LEU B N 1
ATOM 12806 C CA . LEU B 1 387 ? -8.305 -70.25 -26.734 1 85.81 387 LEU B CA 1
ATOM 12807 C C . LEU B 1 387 ? -8.734 -71.125 -25.578 1 85.81 387 LEU B C 1
ATOM 12809 O O . LEU B 1 387 ? -9.93 -71.312 -25.359 1 85.81 387 LEU B O 1
ATOM 12813 N N . ASN B 1 388 ? -7.633 -71.688 -24.891 1 80.69 388 ASN B N 1
ATOM 12814 C CA . ASN B 1 388 ? -7.906 -72.438 -23.688 1 80.69 388 ASN B CA 1
ATOM 12815 C C . ASN B 1 388 ? -8.344 -71.5 -22.531 1 80.69 388 ASN B C 1
ATOM 12817 O O . ASN B 1 388 ? -8.172 -70.312 -22.594 1 80.69 388 ASN B O 1
ATOM 12821 N N . SER B 1 389 ? -8.867 -72 -21.531 1 76.81 389 SER B N 1
ATOM 12822 C CA . SER B 1 389 ? -9.461 -71.25 -20.422 1 76.81 389 SER B CA 1
ATOM 12823 C C . SER B 1 389 ? -8.414 -70.438 -19.703 1 76.81 389 SER B C 1
ATOM 12825 O O . SER B 1 389 ? -8.695 -69.312 -19.297 1 76.81 389 SER B O 1
ATOM 12827 N N . GLN B 1 390 ? -7.203 -70.938 -19.656 1 74.81 390 GLN B N 1
ATOM 12828 C CA . GLN B 1 390 ? -6.164 -70.125 -18.953 1 74.81 390 GLN B CA 1
ATOM 12829 C C . GLN B 1 390 ? -5.688 -69 -19.797 1 74.81 390 GLN B C 1
ATOM 12831 O O . GLN B 1 390 ? -5.422 -67.875 -19.266 1 74.81 390 GLN B O 1
ATOM 12836 N N . GLU B 1 391 ? -5.656 -69.25 -21.062 1 76.62 391 GLU B N 1
ATOM 12837 C CA . GLU B 1 391 ? -5.234 -68.188 -21.969 1 76.62 391 GLU B CA 1
ATOM 12838 C C . GLU B 1 391 ? -6.312 -67.125 -22.094 1 76.62 391 GLU B C 1
ATOM 12840 O O . GLU B 1 391 ? -6 -65.938 -22.203 1 76.62 391 GLU B O 1
ATOM 12845 N N . LEU B 1 392 ? -7.465 -67.625 -22.062 1 80.12 392 LEU B N 1
ATOM 12846 C CA . LEU B 1 392 ? -8.578 -66.688 -22.141 1 80.12 392 LEU B CA 1
ATOM 12847 C C . LEU B 1 392 ? -8.609 -65.75 -20.922 1 80.12 392 LEU B C 1
ATOM 12849 O O . LEU B 1 392 ? -8.906 -64.562 -21.031 1 80.12 392 LEU B O 1
ATOM 12853 N N . ALA B 1 393 ? -8.234 -66.312 -19.812 1 74.5 393 ALA B N 1
ATOM 12854 C CA . ALA B 1 393 ? -8.25 -65.5 -18.578 1 74.5 393 ALA B CA 1
ATOM 12855 C C . ALA B 1 393 ? -7.203 -64.438 -18.609 1 74.5 393 ALA B C 1
ATOM 12857 O O . ALA B 1 393 ? -7.422 -63.312 -18.062 1 74.5 393 ALA B O 1
ATOM 12858 N N . SER B 1 394 ? -6.16 -64.688 -19.281 1 72 394 SER B N 1
ATOM 12859 C CA . SER B 1 394 ? -5.066 -63.719 -19.312 1 72 394 SER B CA 1
ATOM 12860 C C . SER B 1 394 ? -5.402 -62.562 -20.234 1 72 394 SER B C 1
ATOM 12862 O O . SER B 1 394 ? -4.93 -61.438 -20.016 1 72 394 SER B O 1
ATOM 12864 N N . ILE B 1 395 ? -6.301 -62.812 -21.172 1 77.75 395 ILE B N 1
ATOM 12865 C CA . ILE B 1 395 ? -6.551 -61.781 -22.172 1 77.75 395 ILE B CA 1
ATOM 12866 C C . ILE B 1 395 ? -7.906 -61.125 -21.922 1 77.75 395 ILE B C 1
ATOM 12868 O O . ILE B 1 395 ? -8.156 -60 -22.375 1 77.75 395 ILE B O 1
ATOM 12872 N N . PHE B 1 396 ? -8.695 -61.781 -21.203 1 80.31 396 PHE B N 1
ATOM 12873 C CA . PHE B 1 396 ? -10.078 -61.344 -21.094 1 80.31 396 PHE B CA 1
ATOM 12874 C C . PHE B 1 396 ? -10.156 -59.969 -20.422 1 80.31 396 PHE B C 1
ATOM 12876 O O . PHE B 1 396 ? -10.961 -59.125 -20.812 1 80.31 396 PHE B O 1
ATOM 12883 N N . GLY B 1 397 ? -9.344 -59.75 -19.438 1 76.75 397 GLY B N 1
ATOM 12884 C CA . GLY B 1 397 ? -9.383 -58.469 -18.781 1 76.75 397 GLY B CA 1
ATOM 12885 C C . GLY B 1 397 ? -9.156 -57.312 -19.75 1 76.75 397 GLY B C 1
ATOM 12886 O O . GLY B 1 397 ? -9.898 -56.312 -19.719 1 76.75 397 GLY B O 1
ATOM 12887 N N . GLN B 1 398 ? -8.258 -57.438 -20.594 1 78.44 398 GLN B N 1
ATOM 12888 C CA . GLN B 1 398 ? -7.934 -56.406 -21.578 1 78.44 398 GLN B CA 1
ATOM 12889 C C . GLN B 1 398 ? -9 -56.344 -22.672 1 78.44 398 GLN B C 1
ATOM 12891 O O . GLN B 1 398 ? -9.406 -55.25 -23.062 1 78.44 398 GLN B O 1
ATOM 12896 N N . ALA B 1 399 ? -9.414 -57.469 -23.094 1 82.88 399 ALA B N 1
ATOM 12897 C CA . ALA B 1 399 ? -10.414 -57.531 -24.156 1 82.88 399 ALA B CA 1
ATOM 12898 C C . ALA B 1 399 ? -11.734 -56.938 -23.688 1 82.88 399 ALA B C 1
ATOM 12900 O O . ALA B 1 399 ? -12.406 -56.219 -24.453 1 82.88 399 ALA B O 1
ATOM 12901 N N . ALA B 1 400 ? -12.055 -57.25 -22.469 1 84.25 400 ALA B N 1
ATOM 12902 C CA . ALA B 1 400 ? -13.312 -56.719 -21.938 1 84.25 400 ALA B CA 1
ATOM 12903 C C . ALA B 1 400 ? -13.32 -55.219 -21.906 1 84.25 400 ALA B C 1
ATOM 12905 O O . ALA B 1 400 ? -14.328 -54.562 -22.266 1 84.25 400 ALA B O 1
ATOM 12906 N N . VAL B 1 401 ? -12.242 -54.656 -21.547 1 83.69 401 VAL B N 1
ATOM 12907 C CA . VAL B 1 401 ? -12.164 -53.188 -21.453 1 83.69 401 VAL B CA 1
ATOM 12908 C C . VAL B 1 401 ? -12.234 -52.562 -22.844 1 83.69 401 VAL B C 1
ATOM 12910 O O . VAL B 1 401 ? -12.914 -51.562 -23.047 1 83.69 401 VAL B O 1
ATOM 12913 N N . ILE B 1 402 ? -11.531 -53.125 -23.781 1 80.88 402 ILE B N 1
ATOM 12914 C CA . ILE B 1 402 ? -11.508 -52.625 -25.141 1 80.88 402 ILE B CA 1
ATOM 12915 C C . ILE B 1 402 ? -12.906 -52.688 -25.75 1 80.88 402 ILE B C 1
ATOM 12917 O O . ILE B 1 402 ? -13.352 -51.719 -26.391 1 80.88 402 ILE B O 1
ATOM 12921 N N . LEU B 1 403 ? -13.555 -53.75 -25.5 1 86.31 403 LEU B N 1
ATOM 12922 C CA . LEU B 1 403 ? -14.875 -53.969 -26.094 1 86.31 403 LEU B CA 1
ATOM 12923 C C . LEU B 1 403 ? -15.93 -53.094 -25.406 1 86.31 403 LEU B C 1
ATOM 12925 O O . LEU B 1 403 ? -16.828 -52.594 -26.078 1 86.31 403 LEU B O 1
ATOM 12929 N N . LEU B 1 404 ? -15.789 -52.906 -24.188 1 84.88 404 LEU B N 1
ATOM 12930 C CA . LEU B 1 404 ? -16.766 -52.094 -23.453 1 84.88 404 LEU B CA 1
ATOM 12931 C C . LEU B 1 404 ? -16.656 -50.625 -23.828 1 84.88 404 LEU B C 1
ATOM 12933 O O . LEU B 1 404 ? -17.609 -49.844 -23.688 1 84.88 404 LEU B O 1
ATOM 12937 N N . GLN B 1 405 ? -15.57 -50.219 -24.297 1 80.94 405 GLN B N 1
ATOM 12938 C CA . GLN B 1 405 ? -15.383 -48.844 -24.688 1 80.94 405 GLN B CA 1
ATOM 12939 C C . GLN B 1 405 ? -16.234 -48.5 -25.906 1 80.94 405 GLN B C 1
ATOM 12941 O O . GLN B 1 405 ? -16.672 -47.344 -26.078 1 80.94 405 GLN B O 1
ATOM 12946 N N . ILE B 1 406 ? -16.453 -49.5 -26.734 1 82.06 406 ILE B N 1
ATOM 12947 C CA . ILE B 1 406 ? -17.156 -49.25 -27.984 1 82.06 406 ILE B CA 1
ATOM 12948 C C . ILE B 1 406 ? -18.641 -49.625 -27.812 1 82.06 406 ILE B C 1
ATOM 12950 O O . ILE B 1 406 ? -19.438 -49.406 -28.719 1 82.06 406 ILE B O 1
ATOM 12954 N N . GLU B 1 407 ? -19 -50.062 -26.703 1 83.62 407 GLU B N 1
ATOM 12955 C CA . GLU B 1 407 ? -20.359 -50.562 -26.469 1 83.62 407 GLU B CA 1
ATOM 12956 C C . GLU B 1 407 ? -21.391 -49.5 -26.75 1 83.62 407 GLU B C 1
ATOM 12958 O O . GLU B 1 407 ? -22.453 -49.781 -27.297 1 83.62 407 GLU B O 1
ATOM 12963 N N . SER B 1 408 ? -21.047 -48.219 -26.422 1 79.5 408 SER B N 1
ATOM 12964 C CA . SER B 1 408 ? -22.031 -47.156 -26.547 1 79.5 408 SER B CA 1
ATOM 12965 C C . SER B 1 408 ? -22.281 -46.812 -28.016 1 79.5 408 SER B C 1
ATOM 12967 O O . SER B 1 408 ? -23.359 -46.344 -28.375 1 79.5 408 SER B O 1
ATOM 12969 N N . ALA B 1 409 ? -21.297 -47.094 -28.859 1 81.12 409 ALA B N 1
ATOM 12970 C CA . ALA B 1 409 ? -21.391 -46.75 -30.266 1 81.12 409 ALA B CA 1
ATOM 12971 C C . ALA B 1 409 ? -21.906 -47.938 -31.094 1 81.12 409 ALA B C 1
ATOM 12973 O O . ALA B 1 409 ? -22.188 -47.781 -32.281 1 81.12 409 ALA B O 1
ATOM 12974 N N . CYS B 1 410 ? -22.156 -49.062 -30.5 1 85 410 CYS B N 1
ATOM 12975 C CA . CYS B 1 410 ? -22.516 -50.281 -31.234 1 85 410 CYS B CA 1
ATOM 12976 C C . CYS B 1 410 ? -24 -50.344 -31.5 1 85 410 CYS B C 1
ATOM 12978 O O . CYS B 1 410 ? -24.812 -49.812 -30.703 1 85 410 CYS B O 1
ATOM 12980 N N . SER B 1 411 ? -24.344 -50.875 -32.75 1 83.31 411 SER B N 1
ATOM 12981 C CA . SER B 1 411 ? -25.734 -51.156 -33.094 1 83.31 411 SER B CA 1
ATOM 12982 C C . SER B 1 411 ? -26.281 -52.344 -32.344 1 83.31 411 SER B C 1
ATOM 12984 O O . SER B 1 411 ? -25.516 -53.062 -31.672 1 83.31 411 SER B O 1
ATOM 12986 N N . THR B 1 412 ? -27.578 -52.656 -32.406 1 84.31 412 THR B N 1
ATOM 12987 C CA . THR B 1 412 ? -28.234 -53.719 -31.625 1 84.31 412 THR B CA 1
ATOM 12988 C C . THR B 1 412 ? -27.672 -55.062 -31.984 1 84.31 412 THR B C 1
ATOM 12990 O O . THR B 1 412 ? -27.344 -55.875 -31.109 1 84.31 412 THR B O 1
ATOM 12993 N N . PRO B 1 413 ? -27.453 -55.375 -33.344 1 85.75 413 PRO B N 1
ATOM 12994 C CA . PRO B 1 413 ? -26.859 -56.688 -33.625 1 85.75 413 PRO B CA 1
ATOM 12995 C C . PRO B 1 413 ? -25.422 -56.781 -33.125 1 85.75 413 PRO B C 1
ATOM 12997 O O . PRO B 1 413 ? -25 -57.875 -32.688 1 85.75 413 PRO B O 1
ATOM 13000 N N . GLN B 1 414 ? -24.828 -55.75 -33.219 1 88.62 414 GLN B N 1
ATOM 13001 C CA . GLN B 1 414 ? -23.453 -55.75 -32.75 1 88.62 414 GLN B CA 1
ATOM 13002 C C . GLN B 1 414 ? -23.406 -55.938 -31.234 1 88.62 414 GLN B C 1
ATOM 13004 O O . GLN B 1 414 ? -22.531 -56.656 -30.719 1 88.62 414 GLN B O 1
ATOM 13009 N N . ARG B 1 415 ? -24.312 -55.406 -30.484 1 90.5 415 ARG B N 1
ATOM 13010 C CA . ARG B 1 415 ? -24.391 -55.531 -29.031 1 90.5 415 ARG B CA 1
ATOM 13011 C C . ARG B 1 415 ? -24.688 -56.969 -28.641 1 90.5 415 ARG B C 1
ATOM 13013 O O . ARG B 1 415 ? -24.141 -57.469 -27.656 1 90.5 415 ARG B O 1
ATOM 13020 N N . GLU B 1 416 ? -25.531 -57.531 -29.438 1 88.06 416 GLU B N 1
ATOM 13021 C CA . GLU B 1 416 ? -25.859 -58.938 -29.156 1 88.06 416 GLU B CA 1
ATOM 13022 C C . GLU B 1 416 ? -24.641 -59.844 -29.328 1 88.06 416 GLU B C 1
ATOM 13024 O O . GLU B 1 416 ? -24.438 -60.781 -28.547 1 88.06 416 GLU B O 1
ATOM 13029 N N . LEU B 1 417 ? -23.891 -59.531 -30.328 1 89.31 417 LEU B N 1
ATOM 13030 C CA . LEU B 1 417 ? -22.656 -60.281 -30.531 1 89.31 417 LEU B CA 1
ATOM 13031 C C . LEU B 1 417 ? -21.703 -60.094 -29.359 1 89.31 417 LEU B C 1
ATOM 13033 O O . LEU B 1 417 ? -21.031 -61.031 -28.938 1 89.31 417 LEU B O 1
ATOM 13037 N N . MET B 1 418 ? -21.641 -58.938 -28.844 1 90.31 418 MET B N 1
ATOM 13038 C CA . MET B 1 418 ? -20.75 -58.625 -27.734 1 90.31 418 MET B CA 1
ATOM 13039 C C . MET B 1 418 ? -21.188 -59.344 -26.469 1 90.31 418 MET B C 1
ATOM 13041 O O . MET B 1 418 ? -20.375 -59.875 -25.719 1 90.31 418 MET B O 1
ATOM 13045 N N . VAL B 1 419 ? -22.484 -59.312 -26.25 1 90.19 419 VAL B N 1
ATOM 13046 C CA . VAL B 1 419 ? -23.016 -59.969 -25.062 1 90.19 419 VAL B CA 1
ATOM 13047 C C . VAL B 1 419 ? -22.75 -61.469 -25.125 1 90.19 419 VAL B C 1
ATOM 13049 O O . VAL B 1 419 ? -22.453 -62.094 -24.109 1 90.19 419 VAL B O 1
ATOM 13052 N N . ASN B 1 420 ? -22.859 -61.969 -26.312 1 88.25 420 ASN B N 1
ATOM 13053 C CA . ASN B 1 420 ? -22.562 -63.375 -26.5 1 88.25 420 ASN B CA 1
ATOM 13054 C C . ASN B 1 420 ? -21.109 -63.719 -26.203 1 88.25 420 ASN B C 1
ATOM 13056 O O . ASN B 1 420 ? -20.797 -64.75 -25.656 1 88.25 420 ASN B O 1
ATOM 13060 N N . LEU B 1 421 ? -20.266 -62.812 -26.516 1 89.19 421 LEU B N 1
ATOM 13061 C CA . LEU B 1 421 ? -18.844 -63 -26.234 1 89.19 421 LEU B CA 1
ATOM 13062 C C . LEU B 1 421 ? -18.594 -63.031 -24.734 1 89.19 421 LEU B C 1
ATOM 13064 O O . LEU B 1 421 ? -17.844 -63.906 -24.25 1 89.19 421 LEU B O 1
ATOM 13068 N N . PHE B 1 422 ? -19.25 -62.156 -24.031 1 88.44 422 PHE B N 1
ATOM 13069 C CA . PHE B 1 422 ? -19.062 -62.094 -22.578 1 88.44 422 PHE B CA 1
ATOM 13070 C C . PHE B 1 422 ? -19.719 -63.281 -21.891 1 88.44 422 PHE B C 1
ATOM 13072 O O . PHE B 1 422 ? -19.188 -63.812 -20.906 1 88.44 422 PHE B O 1
ATOM 13079 N N . THR B 1 423 ? -20.891 -63.656 -22.438 1 86.81 423 THR B N 1
ATOM 13080 C CA . THR B 1 423 ? -21.594 -64.812 -21.859 1 86.81 423 THR B CA 1
ATOM 13081 C C . THR B 1 423 ? -20.766 -66.062 -22.031 1 86.81 423 THR B C 1
ATOM 13083 O O . THR B 1 423 ? -20.672 -66.875 -21.125 1 86.81 423 THR B O 1
ATOM 13086 N N . PHE B 1 424 ? -20.141 -66.188 -23.172 1 87.44 424 PHE B N 1
ATOM 13087 C CA . PHE B 1 424 ? -19.281 -67.375 -23.422 1 87.44 424 PHE B CA 1
ATOM 13088 C C . PHE B 1 424 ? -18.094 -67.375 -22.469 1 87.44 424 PHE B C 1
ATOM 13090 O O . PHE B 1 424 ? -17.766 -68.375 -21.891 1 87.44 424 PHE B O 1
ATOM 13097 N N . ALA B 1 425 ? -17.438 -66.188 -22.234 1 84.38 425 ALA B N 1
ATOM 13098 C CA . ALA B 1 425 ? -16.219 -66.125 -21.453 1 84.38 425 ALA B CA 1
ATOM 13099 C C . ALA B 1 425 ? -16.5 -66.25 -19.953 1 84.38 425 ALA B C 1
ATOM 13101 O O . ALA B 1 425 ? -15.758 -66.938 -19.234 1 84.38 425 ALA B O 1
ATOM 13102 N N . LEU B 1 426 ? -17.641 -65.75 -19.438 1 84.81 426 LEU B N 1
ATOM 13103 C CA . LEU B 1 426 ? -17.875 -65.625 -18 1 84.81 426 LEU B CA 1
ATOM 13104 C C . LEU B 1 426 ? -18.75 -66.812 -17.531 1 84.81 426 LEU B C 1
ATOM 13106 O O . LEU B 1 426 ? -18.656 -67.25 -16.375 1 84.81 426 LEU B O 1
ATOM 13110 N N . ILE B 1 427 ? -19.641 -67.25 -18.406 1 81.44 427 ILE B N 1
ATOM 13111 C CA . ILE B 1 427 ? -20.625 -68.25 -17.938 1 81.44 427 ILE B CA 1
ATOM 13112 C C . ILE B 1 427 ? -20.281 -69.625 -18.484 1 81.44 427 ILE B C 1
ATOM 13114 O O . ILE B 1 427 ? -20.234 -70.562 -17.719 1 81.44 427 ILE B O 1
ATOM 13118 N N . ASP B 1 428 ? -19.969 -69.688 -19.75 1 78.88 428 ASP B N 1
ATOM 13119 C CA . ASP B 1 428 ? -19.812 -71 -20.406 1 78.88 428 ASP B CA 1
ATOM 13120 C C . ASP B 1 428 ? -18.422 -71.562 -20.156 1 78.88 428 ASP B C 1
ATOM 13122 O O . ASP B 1 428 ? -18.234 -72.75 -20.219 1 78.88 428 ASP B O 1
ATOM 13126 N N . SER B 1 429 ? -17.516 -70.75 -19.906 1 77.12 429 SER B N 1
ATOM 13127 C CA . SER B 1 429 ? -16.156 -71.25 -19.734 1 77.12 429 SER B CA 1
ATOM 13128 C C . SER B 1 429 ? -15.93 -71.75 -18.312 1 77.12 429 SER B C 1
ATOM 13130 O O . SER B 1 429 ? -16.609 -71.312 -17.375 1 77.12 429 SER B O 1
ATOM 13132 N N . SER B 1 430 ? -15.094 -72.75 -18.016 1 68.81 430 SER B N 1
ATOM 13133 C CA . SER B 1 430 ? -14.852 -73.375 -16.734 1 68.81 430 SER B CA 1
ATOM 13134 C C . SER B 1 430 ? -14.211 -72.438 -15.742 1 68.81 430 SER B C 1
ATOM 13136 O O . SER B 1 430 ? -14.453 -72.5 -14.531 1 68.81 430 SER B O 1
ATOM 13138 N N . HIS B 1 431 ? -13.391 -71.5 -16.203 1 71.62 431 HIS B N 1
ATOM 13139 C CA . HIS B 1 431 ? -12.719 -70.562 -15.273 1 71.62 431 HIS B CA 1
ATOM 13140 C C . HIS B 1 431 ? -13.391 -69.188 -15.266 1 71.62 431 HIS B C 1
ATOM 13142 O O . HIS B 1 431 ? -12.734 -68.188 -15.039 1 71.62 431 HIS B O 1
ATOM 13148 N N . GLY B 1 432 ? -14.656 -69.188 -15.477 1 70.88 432 GLY B N 1
ATOM 13149 C CA . GLY B 1 432 ? -15.391 -67.938 -15.57 1 70.88 432 GLY B CA 1
ATOM 13150 C C . GLY B 1 432 ? -15.406 -67.125 -14.266 1 70.88 432 GLY B C 1
ATOM 13151 O O . GLY B 1 432 ? -15.289 -65.938 -14.266 1 70.88 432 GLY B O 1
ATOM 13152 N N . ALA B 1 433 ? -15.367 -67.812 -13.203 1 65.06 433 ALA B N 1
ATOM 13153 C CA . ALA B 1 433 ? -15.477 -67.125 -11.898 1 65.06 433 ALA B CA 1
ATOM 13154 C C . ALA B 1 433 ? -14.227 -66.312 -11.578 1 65.06 433 ALA B C 1
ATOM 13156 O O . ALA B 1 433 ? -14.312 -65.25 -11.023 1 65.06 433 ALA B O 1
ATOM 13157 N N . SER B 1 434 ? -13.117 -66.875 -11.945 1 70.81 434 SER B N 1
ATOM 13158 C CA . SER B 1 434 ? -11.867 -66.188 -11.672 1 70.81 434 SER B CA 1
ATOM 13159 C C . SER B 1 434 ? -11.734 -64.938 -12.555 1 70.81 434 SER B C 1
ATOM 13161 O O . SER B 1 434 ? -11.102 -63.969 -12.156 1 70.81 434 SER B O 1
ATOM 13163 N N . LEU B 1 435 ? -12.391 -65.062 -13.586 1 73.44 435 LEU B N 1
ATOM 13164 C CA . LEU B 1 435 ? -12.305 -63.969 -14.547 1 73.44 435 LEU B CA 1
ATOM 13165 C C . LEU B 1 435 ? -13.156 -62.781 -14.102 1 73.44 435 LEU B C 1
ATOM 13167 O O . LEU B 1 435 ? -12.812 -61.625 -14.367 1 73.44 435 LEU B O 1
ATOM 13171 N N . ILE B 1 436 ? -14.203 -63.125 -13.414 1 70.06 436 ILE B N 1
ATOM 13172 C CA . ILE B 1 436 ? -15.094 -62.062 -12.961 1 70.06 436 ILE B CA 1
ATOM 13173 C C . ILE B 1 436 ? -14.359 -61.125 -11.977 1 70.06 436 ILE B C 1
ATOM 13175 O O . ILE B 1 436 ? -14.555 -59.906 -11.992 1 70.06 436 ILE B O 1
ATOM 13179 N N . GLY B 1 437 ? -13.531 -61.719 -11.219 1 66.31 437 GLY B N 1
ATOM 13180 C CA . GLY B 1 437 ? -12.805 -60.938 -10.227 1 66.31 437 GLY B CA 1
ATOM 13181 C C . GLY B 1 437 ? -11.805 -59.969 -10.844 1 66.31 437 GLY B C 1
ATOM 13182 O O . GLY B 1 437 ? -11.5 -58.938 -10.258 1 66.31 437 GLY B O 1
ATOM 13183 N N . ASN B 1 438 ? -11.414 -60.281 -12 1 68.81 438 ASN B N 1
ATOM 13184 C CA . ASN B 1 438 ? -10.375 -59.469 -12.641 1 68.81 438 ASN B CA 1
ATOM 13185 C C . ASN B 1 438 ? -10.977 -58.438 -13.586 1 68.81 438 ASN B C 1
ATOM 13187 O O . ASN B 1 438 ? -10.242 -57.688 -14.242 1 68.81 438 ASN B O 1
ATOM 13191 N N . LEU B 1 439 ? -12.258 -58.406 -13.555 1 74.19 439 LEU B N 1
ATOM 13192 C CA . LEU B 1 439 ? -12.906 -57.469 -14.461 1 74.19 439 LEU B CA 1
ATOM 13193 C C . LEU B 1 439 ? -12.875 -56.062 -13.898 1 74.19 439 LEU B C 1
ATOM 13195 O O . LEU B 1 439 ? -13.344 -55.812 -12.781 1 74.19 439 LEU B O 1
ATOM 13199 N N . ILE B 1 440 ? -12.195 -55.188 -14.531 1 66.38 440 ILE B N 1
ATOM 13200 C CA . ILE B 1 440 ? -12.023 -53.781 -14.094 1 66.38 440 ILE B CA 1
ATOM 13201 C C . ILE B 1 440 ? -13.188 -52.938 -14.602 1 66.38 440 ILE B C 1
ATOM 13203 O O . ILE B 1 440 ? -13.633 -52.031 -13.906 1 66.38 440 ILE B O 1
ATOM 13207 N N . GLY B 1 441 ? -13.867 -53.219 -15.688 1 67.06 441 GLY B N 1
ATOM 13208 C CA . GLY B 1 441 ? -14.805 -52.312 -16.312 1 67.06 441 GLY B CA 1
ATOM 13209 C C . GLY B 1 441 ? -16.219 -52.438 -15.773 1 67.06 441 GLY B C 1
ATOM 13210 O O . GLY B 1 441 ? -16.531 -53.375 -15.055 1 67.06 441 GLY B O 1
ATOM 13211 N N . THR B 1 442 ? -16.969 -51.344 -15.867 1 72.19 442 THR B N 1
ATOM 13212 C CA . THR B 1 442 ? -18.359 -51.344 -15.469 1 72.19 442 THR B CA 1
ATOM 13213 C C . THR B 1 442 ? -19.25 -51.844 -16.609 1 72.19 442 THR B C 1
ATOM 13215 O O . THR B 1 442 ? -19.125 -51.375 -17.75 1 72.19 442 THR B O 1
ATOM 13218 N N . ILE B 1 443 ? -19.906 -52.875 -16.25 1 79.06 443 ILE B N 1
ATOM 13219 C CA . ILE B 1 443 ? -20.875 -53.406 -17.203 1 79.06 443 ILE B CA 1
ATOM 13220 C C . ILE B 1 443 ? -22.094 -52.5 -17.281 1 79.06 443 ILE B C 1
ATOM 13222 O O . ILE B 1 443 ? -22.625 -52.062 -16.25 1 79.06 443 ILE B O 1
ATOM 13226 N N . PRO B 1 444 ? -22.344 -51.969 -18.484 1 80.69 444 PRO B N 1
ATOM 13227 C CA . PRO B 1 444 ? -23.484 -51.062 -18.625 1 80.69 444 PRO B CA 1
ATOM 13228 C C . PRO B 1 444 ? -24.797 -51.688 -18.125 1 80.69 444 PRO B C 1
ATOM 13230 O O . PRO B 1 444 ? -24.984 -52.906 -18.234 1 80.69 444 PRO B O 1
ATOM 13233 N N . LYS B 1 445 ? -25.656 -50.812 -17.594 1 82.81 445 LYS B N 1
ATOM 13234 C CA . LYS B 1 445 ? -26.953 -51.281 -17.094 1 82.81 445 LYS B CA 1
ATOM 13235 C C . LYS B 1 445 ? -28 -51.25 -18.203 1 82.81 445 LYS B C 1
ATOM 13237 O O . LYS B 1 445 ? -28.828 -50.344 -18.25 1 82.81 445 LYS B O 1
ATOM 13242 N N . ARG B 1 446 ? -27.875 -52.125 -19.156 1 83.31 446 ARG B N 1
ATOM 13243 C CA . ARG B 1 446 ? -28.812 -52.25 -20.25 1 83.31 446 ARG B CA 1
ATOM 13244 C C . ARG B 1 446 ? -29.5 -53.594 -20.266 1 83.31 446 ARG B C 1
ATOM 13246 O O . ARG B 1 446 ? -29.016 -54.531 -19.609 1 83.31 446 ARG B O 1
ATOM 13253 N N . GLN B 1 447 ? -30.562 -53.688 -20.906 1 83 447 GLN B N 1
ATOM 13254 C CA . GLN B 1 447 ? -31.391 -54.906 -20.891 1 83 447 GLN B CA 1
ATOM 13255 C C . GLN B 1 447 ? -30.625 -56.094 -21.469 1 83 447 GLN B C 1
ATOM 13257 O O . GLN B 1 447 ? -30.75 -57.219 -20.953 1 83 447 GLN B O 1
ATOM 13262 N N . GLU B 1 448 ? -29.812 -55.875 -22.469 1 85.31 448 GLU B N 1
ATOM 13263 C CA . GLU B 1 448 ? -29.094 -56.969 -23.094 1 85.31 448 GLU B CA 1
ATOM 13264 C C . GLU B 1 448 ? -28.016 -57.531 -22.172 1 85.31 448 GLU B C 1
ATOM 13266 O O . GLU B 1 448 ? -27.641 -58.719 -22.281 1 85.31 448 GLU B O 1
ATOM 13271 N N . TRP B 1 449 ? -27.594 -56.719 -21.188 1 87.25 449 TRP B N 1
ATOM 13272 C CA . TRP B 1 449 ? -26.469 -57.062 -20.344 1 87.25 449 TRP B CA 1
ATOM 13273 C C . TRP B 1 449 ? -26.938 -57.594 -18.984 1 87.25 449 TRP B C 1
ATOM 13275 O O . TRP B 1 449 ? -26.141 -57.812 -18.078 1 87.25 449 TRP B O 1
ATOM 13285 N N . THR B 1 450 ? -28.109 -57.75 -18.75 1 86.5 450 THR B N 1
ATOM 13286 C CA . THR B 1 450 ? -28.688 -58 -17.438 1 86.5 450 THR B CA 1
ATOM 13287 C C . THR B 1 450 ? -28.078 -59.25 -16.797 1 86.5 450 THR B C 1
ATOM 13289 O O . THR B 1 450 ? -27.766 -59.25 -15.602 1 86.5 450 THR B O 1
ATOM 13292 N N . ARG B 1 451 ? -27.922 -60.312 -17.516 1 85.88 451 ARG B N 1
ATOM 13293 C CA . ARG B 1 451 ? -27.375 -61.562 -16.969 1 85.88 451 ARG B CA 1
ATOM 13294 C C . ARG B 1 451 ? -25.938 -61.344 -16.516 1 85.88 451 ARG B C 1
ATOM 13296 O O . ARG B 1 451 ? -25.562 -61.781 -15.414 1 85.88 451 ARG B O 1
ATOM 13303 N N . VAL B 1 452 ? -25.141 -60.75 -17.359 1 84.94 452 VAL B N 1
ATOM 13304 C CA . VAL B 1 452 ? -23.734 -60.531 -17.047 1 84.94 452 VAL B CA 1
ATOM 13305 C C . VAL B 1 452 ? -23.609 -59.5 -15.93 1 84.94 452 VAL B C 1
ATOM 13307 O O . VAL B 1 452 ? -22.75 -59.625 -15.055 1 84.94 452 VAL B O 1
ATOM 13310 N N . TYR B 1 453 ? -24.469 -58.469 -15.992 1 85.94 453 TYR B N 1
ATOM 13311 C CA . TYR B 1 453 ? -24.438 -57.406 -14.992 1 85.94 453 TYR B CA 1
ATOM 13312 C C . TYR B 1 453 ? -24.703 -57.969 -13.602 1 85.94 453 TYR B C 1
ATOM 13314 O O . TYR B 1 453 ? -24 -57.625 -12.641 1 85.94 453 TYR B O 1
ATOM 13322 N N . ASN B 1 454 ? -25.641 -58.844 -13.438 1 83.19 454 ASN B N 1
ATOM 13323 C CA . ASN B 1 454 ? -26 -59.406 -12.141 1 83.19 454 ASN B CA 1
ATOM 13324 C C . ASN B 1 454 ? -24.891 -60.344 -11.609 1 83.19 454 ASN B C 1
ATOM 13326 O O . ASN B 1 454 ? -24.641 -60.375 -10.406 1 83.19 454 ASN B O 1
ATOM 13330 N N . LEU B 1 455 ? -24.297 -61.031 -12.492 1 83.69 455 LEU B N 1
ATOM 13331 C CA . LEU B 1 455 ? -23.203 -61.906 -12.086 1 83.69 455 LEU B CA 1
ATOM 13332 C C . LEU B 1 455 ? -22.031 -61.094 -11.539 1 83.69 455 LEU B C 1
ATOM 13334 O O . LEU B 1 455 ? -21.453 -61.469 -10.516 1 83.69 455 LEU B O 1
ATOM 13338 N N . VAL B 1 456 ? -21.703 -60.031 -12.195 1 82.81 456 VAL B N 1
ATOM 13339 C CA . VAL B 1 456 ? -20.562 -59.219 -11.797 1 82.81 456 VAL B CA 1
ATOM 13340 C C . VAL B 1 456 ? -20.891 -58.469 -10.5 1 82.81 456 VAL B C 1
ATOM 13342 O O . VAL B 1 456 ? -20.031 -58.344 -9.625 1 82.81 456 VAL B O 1
ATOM 13345 N N . GLN B 1 457 ? -22.109 -58 -10.398 1 81.56 457 GLN B N 1
ATOM 13346 C CA . GLN B 1 457 ? -22.516 -57.281 -9.211 1 81.56 457 GLN B CA 1
ATOM 13347 C C . GLN B 1 457 ? -22.531 -58.156 -7.98 1 81.56 457 GLN B C 1
ATOM 13349 O O . GLN B 1 457 ? -22.234 -57.719 -6.871 1 81.56 457 GLN B O 1
ATOM 13354 N N . GLU B 1 458 ? -22.875 -59.344 -8.141 1 80.19 458 GLU B N 1
ATOM 13355 C CA . GLU B 1 458 ? -22.891 -60.312 -7.035 1 80.19 458 GLU B CA 1
ATOM 13356 C C . GLU B 1 458 ? -21.469 -60.562 -6.527 1 80.19 458 GLU B C 1
ATOM 13358 O O . GLU B 1 458 ? -21.25 -60.688 -5.316 1 80.19 458 GLU B O 1
ATOM 13363 N N . HIS B 1 459 ? -20.594 -60.625 -7.402 1 79.19 459 HIS B N 1
ATOM 13364 C CA . HIS B 1 459 ? -19.203 -60.875 -7 1 79.19 459 HIS B CA 1
ATOM 13365 C C . HIS B 1 459 ? -18.609 -59.625 -6.316 1 79.19 459 HIS B C 1
ATOM 13367 O O . HIS B 1 459 ? -17.859 -59.75 -5.352 1 79.19 459 HIS B O 1
ATOM 13373 N N . ARG B 1 460 ? -18.938 -58.5 -6.82 1 78.81 460 ARG B N 1
ATOM 13374 C CA . ARG B 1 460 ? -18.406 -57.25 -6.277 1 78.81 460 ARG B CA 1
ATOM 13375 C C . ARG B 1 460 ? -18.938 -57 -4.871 1 78.81 460 ARG B C 1
ATOM 13377 O O . ARG B 1 460 ? -18.25 -56.406 -4.035 1 78.81 460 ARG B O 1
ATOM 13384 N N . SER B 1 461 ? -20.125 -57.312 -4.637 1 78.88 461 SER B N 1
ATOM 13385 C CA . SER B 1 461 ? -20.719 -57.094 -3.326 1 78.88 461 SER B CA 1
ATOM 13386 C C . SER B 1 461 ? -20.078 -57.969 -2.264 1 78.88 461 SER B C 1
ATOM 13388 O O . SER B 1 461 ? -20.078 -57.625 -1.08 1 78.88 461 SER B O 1
ATOM 13390 N N . GLN B 1 462 ? -19.344 -59 -2.656 1 78.19 462 GLN B N 1
ATOM 13391 C CA . GLN B 1 462 ? -18.719 -59.906 -1.704 1 78.19 462 GLN B CA 1
ATOM 13392 C C . GLN B 1 462 ? -17.266 -59.531 -1.427 1 78.19 462 GLN B C 1
ATOM 13394 O O . GLN B 1 462 ? -16.672 -60 -0.448 1 78.19 462 GLN B O 1
ATOM 13399 N N . THR B 1 463 ? -16.703 -58.656 -2.189 1 79.75 463 THR B N 1
ATOM 13400 C CA . THR B 1 463 ? -15.305 -58.281 -2.045 1 79.75 463 THR B CA 1
ATOM 13401 C C . THR B 1 463 ? -15.148 -56.969 -1.267 1 79.75 463 THR B C 1
ATOM 13403 O O . THR B 1 463 ? -16 -56.094 -1.368 1 79.75 463 THR B O 1
ATOM 13406 N N . ASP B 1 464 ? -14.133 -57 -0.386 1 84.56 464 ASP B N 1
ATOM 13407 C CA . ASP B 1 464 ? -13.82 -55.812 0.413 1 84.56 464 ASP B CA 1
ATOM 13408 C C . ASP B 1 464 ? -13.422 -54.656 -0.477 1 84.56 464 ASP B C 1
ATOM 13410 O O . ASP B 1 464 ? -12.945 -54.844 -1.597 1 84.56 464 ASP B O 1
ATOM 13414 N N . ILE B 1 465 ? -13.68 -53.469 -0.073 1 86 465 ILE B N 1
ATOM 13415 C CA . ILE B 1 465 ? -13.461 -52.25 -0.843 1 86 465 ILE B CA 1
ATOM 13416 C C . ILE B 1 465 ? -11.977 -52.062 -1.137 1 86 465 ILE B C 1
ATOM 13418 O O . ILE B 1 465 ? -11.594 -51.625 -2.227 1 86 465 ILE B O 1
ATOM 13422 N N . TRP B 1 466 ? -11.086 -52.406 -0.19 1 87.69 466 TRP B N 1
ATOM 13423 C CA . TRP B 1 466 ? -9.648 -52.219 -0.381 1 87.69 466 TRP B CA 1
ATOM 13424 C C . TRP B 1 466 ? -9.125 -53.188 -1.449 1 87.69 466 TRP B C 1
ATOM 13426 O O . TRP B 1 466 ? -8.234 -52.812 -2.229 1 87.69 466 TRP B O 1
ATOM 13436 N N . THR B 1 467 ? -9.727 -54.344 -1.498 1 84.94 467 THR B N 1
ATOM 13437 C CA . THR B 1 467 ? -9.32 -55.312 -2.51 1 84.94 467 THR B CA 1
ATOM 13438 C C . THR B 1 467 ? -9.75 -54.844 -3.9 1 84.94 467 THR B C 1
ATOM 13440 O O . THR B 1 467 ? -9.031 -55.062 -4.879 1 84.94 467 THR B O 1
ATOM 13443 N N . GLN B 1 468 ? -10.883 -54.25 -3.879 1 85.5 468 GLN B N 1
ATOM 13444 C CA . GLN B 1 468 ? -11.359 -53.719 -5.156 1 85.5 468 GLN B CA 1
ATOM 13445 C C . GLN B 1 468 ? -10.469 -52.594 -5.648 1 85.5 468 GLN B C 1
ATOM 13447 O O . GLN B 1 468 ? -10.164 -52.5 -6.84 1 85.5 468 GLN B O 1
ATOM 13452 N N . MET B 1 469 ? -10.109 -51.75 -4.703 1 89.06 469 MET B N 1
ATOM 13453 C CA . MET B 1 469 ? -9.25 -50.625 -5.07 1 89.06 469 MET B CA 1
ATOM 13454 C C . MET B 1 469 ? -7.871 -51.125 -5.504 1 89.06 469 MET B C 1
ATOM 13456 O O . MET B 1 469 ? -7.289 -50.594 -6.449 1 89.06 469 MET B O 1
ATOM 13460 N N . TRP B 1 470 ? -7.469 -52.094 -4.832 1 87.06 470 TRP B N 1
ATOM 13461 C CA . TRP B 1 470 ? -6.148 -52.625 -5.172 1 87.06 470 TRP B CA 1
ATOM 13462 C C . TRP B 1 470 ? -6.168 -53.312 -6.535 1 87.06 470 TRP B C 1
ATOM 13464 O O . TRP B 1 470 ? -5.195 -53.219 -7.289 1 87.06 470 TRP B O 1
ATOM 13474 N N . LEU B 1 471 ? -7.266 -53.969 -6.832 1 82.5 471 LEU B N 1
ATOM 13475 C CA . LEU B 1 471 ? -7.391 -54.594 -8.141 1 82.5 471 LEU B CA 1
ATOM 13476 C C . LEU B 1 471 ? -7.301 -53.562 -9.25 1 82.5 471 LEU B C 1
ATOM 13478 O O . LEU B 1 471 ? -6.641 -53.781 -10.273 1 82.5 471 LEU B O 1
ATOM 13482 N N . ALA B 1 472 ? -7.965 -52.5 -9.039 1 87.5 472 ALA B N 1
ATOM 13483 C CA . ALA B 1 472 ? -7.91 -51.438 -10.008 1 87.5 472 ALA B CA 1
ATOM 13484 C C . ALA B 1 472 ? -6.508 -50.812 -10.086 1 87.5 472 ALA B C 1
ATOM 13486 O O . ALA B 1 472 ? -6.004 -50.531 -11.172 1 87.5 472 ALA B O 1
ATOM 13487 N N . ALA B 1 473 ? -5.828 -50.688 -8.938 1 89.25 473 ALA B N 1
ATOM 13488 C CA . ALA B 1 473 ? -4.508 -50.094 -8.883 1 89.25 473 ALA B CA 1
ATOM 13489 C C . ALA B 1 473 ? -3.443 -51 -9.469 1 89.25 473 ALA B C 1
ATOM 13491 O O . ALA B 1 473 ? -2.494 -50.531 -10.102 1 89.25 473 ALA B O 1
ATOM 13492 N N . SER B 1 474 ? -3.58 -52.25 -9.18 1 83.12 474 SER B N 1
ATOM 13493 C CA . SER B 1 474 ? -2.615 -53.219 -9.711 1 83.12 474 SER B CA 1
ATOM 13494 C C . SER B 1 474 ? -2.672 -53.281 -11.234 1 83.12 474 SER B C 1
ATOM 13496 O O . SER B 1 474 ? -1.67 -53.594 -11.883 1 83.12 474 SER B O 1
ATOM 13498 N N . SER B 1 475 ? -3.869 -52.906 -11.734 1 82.12 475 SER B N 1
ATOM 13499 C CA . SER B 1 475 ? -4.051 -52.938 -13.188 1 82.12 475 SER B CA 1
ATOM 13500 C C . SER B 1 475 ? -3.412 -51.719 -13.836 1 82.12 475 SER B C 1
ATOM 13502 O O . SER B 1 475 ? -3.336 -51.625 -15.062 1 82.12 475 SER B O 1
ATOM 13504 N N . LEU B 1 476 ? -2.969 -50.812 -13.023 1 86.75 476 LEU B N 1
ATOM 13505 C CA . LEU B 1 476 ? -2.34 -49.594 -13.562 1 86.75 476 LEU B CA 1
ATOM 13506 C C . LEU B 1 476 ? -0.955 -49.906 -14.117 1 86.75 476 LEU B C 1
ATOM 13508 O O . LEU B 1 476 ? -0.416 -49.156 -14.922 1 86.75 476 LEU B O 1
ATOM 13512 N N . SER B 1 477 ? -0.452 -51 -13.648 1 76.69 477 SER B N 1
ATOM 13513 C CA . SER B 1 477 ? 0.859 -51.406 -14.148 1 76.69 477 SER B CA 1
ATOM 13514 C C . SER B 1 477 ? 0.744 -52.125 -15.484 1 76.69 477 SER B C 1
ATOM 13516 O O . SER B 1 477 ? 1.756 -52.469 -16.094 1 76.69 477 SER B O 1
ATOM 13518 N N . ASN B 1 478 ? -0.574 -52.125 -15.844 1 71.31 478 ASN B N 1
ATOM 13519 C CA . ASN B 1 478 ? -0.804 -52.781 -17.125 1 71.31 478 ASN B CA 1
ATOM 13520 C C . ASN B 1 478 ? -0.217 -52 -18.281 1 71.31 478 ASN B C 1
ATOM 13522 O O . ASN B 1 478 ? -0.116 -50.75 -18.203 1 71.31 478 ASN B O 1
ATOM 13526 N N . GLU B 1 479 ? 0.244 -52.625 -19.266 1 63.69 479 GLU B N 1
ATOM 13527 C CA . GLU B 1 479 ? 0.982 -52.031 -20.375 1 63.69 479 GLU B CA 1
ATOM 13528 C C . GLU B 1 479 ? 0.038 -51.375 -21.375 1 63.69 479 GLU B C 1
ATOM 13530 O O . GLU B 1 479 ? 0.454 -50.5 -22.141 1 63.69 479 GLU B O 1
ATOM 13535 N N . ASN B 1 480 ? -1.257 -51.781 -21.328 1 71.25 480 ASN B N 1
ATOM 13536 C CA . ASN B 1 480 ? -2.236 -51.219 -22.25 1 71.25 480 ASN B CA 1
ATOM 13537 C C . ASN B 1 480 ? -2.863 -49.938 -21.703 1 71.25 480 ASN B C 1
ATOM 13539 O O . ASN B 1 480 ? -3.465 -49.938 -20.625 1 71.25 480 ASN B O 1
ATOM 13543 N N . ALA B 1 481 ? -2.723 -48.906 -22.547 1 77.06 481 ALA B N 1
ATOM 13544 C CA . ALA B 1 481 ? -3.18 -47.594 -22.125 1 77.06 481 ALA B CA 1
ATOM 13545 C C . ALA B 1 481 ? -4.688 -47.594 -21.875 1 77.06 481 ALA B C 1
ATOM 13547 O O . ALA B 1 481 ? -5.176 -46.875 -20.984 1 77.06 481 ALA B O 1
ATOM 13548 N N . ILE B 1 482 ? -5.461 -48.312 -22.641 1 76.62 482 ILE B N 1
ATOM 13549 C CA . ILE B 1 482 ? -6.914 -48.312 -22.516 1 76.62 482 ILE B CA 1
ATOM 13550 C C . ILE B 1 482 ? -7.312 -48.969 -21.203 1 76.62 482 ILE B C 1
ATOM 13552 O O . ILE B 1 482 ? -8.242 -48.531 -20.531 1 76.62 482 ILE B O 1
ATOM 13556 N N . VAL B 1 483 ? -6.586 -50.062 -20.922 1 80.56 483 VAL B N 1
ATOM 13557 C CA . VAL B 1 483 ? -6.871 -50.781 -19.672 1 80.56 483 VAL B CA 1
ATOM 13558 C C . VAL B 1 483 ? -6.535 -49.875 -18.484 1 80.56 483 VAL B C 1
ATOM 13560 O O . VAL B 1 483 ? -7.277 -49.812 -17.5 1 80.56 483 VAL B O 1
ATOM 13563 N N . VAL B 1 484 ? -5.418 -49.219 -18.641 1 86.88 484 VAL B N 1
ATOM 13564 C CA . VAL B 1 484 ? -4.992 -48.344 -17.562 1 86.88 484 VAL B CA 1
ATOM 13565 C C . VAL B 1 484 ? -6.023 -47.219 -17.375 1 86.88 484 VAL B C 1
ATOM 13567 O O . VAL B 1 484 ? -6.352 -46.875 -16.234 1 86.88 484 VAL B O 1
ATOM 13570 N N . GLN B 1 485 ? -6.5 -46.656 -18.438 1 87.56 485 GLN B N 1
ATOM 13571 C CA . GLN B 1 485 ? -7.488 -45.562 -18.344 1 87.56 485 GLN B CA 1
ATOM 13572 C C . GLN B 1 485 ? -8.758 -46.062 -17.656 1 87.56 485 GLN B C 1
ATOM 13574 O O . GLN B 1 485 ? -9.305 -45.375 -16.797 1 87.56 485 GLN B O 1
ATOM 13579 N N . HIS B 1 486 ? -9.195 -47.219 -17.969 1 84.19 486 HIS B N 1
ATOM 13580 C CA . HIS B 1 486 ? -10.414 -47.75 -17.375 1 84.19 486 HIS B CA 1
ATOM 13581 C C . HIS B 1 486 ? -10.188 -48.094 -15.906 1 84.19 486 HIS B C 1
ATOM 13583 O O . HIS B 1 486 ? -11.117 -48.031 -15.094 1 84.19 486 HIS B O 1
ATOM 13589 N N . ALA B 1 487 ? -9.062 -48.688 -15.703 1 88.56 487 ALA B N 1
ATOM 13590 C CA . ALA B 1 487 ? -8.727 -48.969 -14.312 1 88.56 487 ALA B CA 1
ATOM 13591 C C . ALA B 1 487 ? -8.711 -47.719 -13.461 1 88.56 487 ALA B C 1
ATOM 13593 O O . ALA B 1 487 ? -9.133 -47.719 -12.305 1 88.56 487 ALA B O 1
ATOM 13594 N N . LEU B 1 488 ? -8.203 -46.688 -14.039 1 92.56 488 LEU B N 1
ATOM 13595 C CA . LEU B 1 488 ? -8.156 -45.406 -13.328 1 92.56 488 LEU B CA 1
ATOM 13596 C C . LEU B 1 488 ? -9.562 -44.875 -13.094 1 92.56 488 LEU B C 1
ATOM 13598 O O . LEU B 1 488 ? -9.844 -44.312 -12.039 1 92.56 488 LEU B O 1
ATOM 13602 N N . GLU B 1 489 ? -10.398 -44.938 -14.102 1 90.06 489 GLU B N 1
ATOM 13603 C CA . GLU B 1 489 ? -11.773 -44.469 -13.953 1 90.06 489 GLU B CA 1
ATOM 13604 C C . GLU B 1 489 ? -12.5 -45.25 -12.859 1 90.06 489 GLU B C 1
ATOM 13606 O O . GLU B 1 489 ? -13.273 -44.688 -12.086 1 90.06 489 GLU B O 1
ATOM 13611 N N . ARG B 1 490 ? -12.234 -46.469 -12.836 1 88.12 490 ARG B N 1
ATOM 13612 C CA . ARG B 1 490 ? -12.828 -47.312 -11.781 1 88.12 490 ARG B CA 1
ATOM 13613 C C . ARG B 1 490 ? -12.281 -46.906 -10.414 1 88.12 490 ARG B C 1
ATOM 13615 O O . ARG B 1 490 ? -13.031 -46.812 -9.445 1 88.12 490 ARG B O 1
ATOM 13622 N N . LEU B 1 491 ? -11.016 -46.844 -10.367 1 92.75 491 LEU B N 1
ATOM 13623 C CA . LEU B 1 491 ? -10.406 -46.438 -9.109 1 92.75 491 LEU B CA 1
ATOM 13624 C C . LEU B 1 491 ? -10.969 -45.094 -8.641 1 92.75 491 LEU B C 1
ATOM 13626 O O . LEU B 1 491 ? -11.219 -44.906 -7.449 1 92.75 491 LEU B O 1
ATOM 13630 N N . LEU B 1 492 ? -11.086 -44.156 -9.586 1 94.25 492 LEU B N 1
ATOM 13631 C CA . LEU B 1 492 ? -11.633 -42.844 -9.258 1 94.25 492 LEU B CA 1
ATOM 13632 C C . LEU B 1 492 ? -13.031 -42.938 -8.672 1 94.25 492 LEU B C 1
ATOM 13634 O O . LEU B 1 492 ? -13.367 -42.281 -7.695 1 94.25 492 LEU B O 1
ATOM 13638 N N . SER B 1 493 ? -13.844 -43.781 -9.297 1 90.12 493 SER B N 1
ATOM 13639 C CA . SER B 1 493 ? -15.211 -43.969 -8.805 1 90.12 493 SER B CA 1
ATOM 13640 C C . SER B 1 493 ? -15.211 -44.562 -7.402 1 90.12 493 SER B C 1
ATOM 13642 O O . SER B 1 493 ? -16 -44.156 -6.551 1 90.12 493 SER B O 1
ATOM 13644 N N . LEU B 1 494 ? -14.375 -45.5 -7.164 1 90.75 494 LEU B N 1
ATOM 13645 C CA . LEU B 1 494 ? -14.297 -46.125 -5.855 1 90.75 494 LEU B CA 1
ATOM 13646 C C . LEU B 1 494 ? -13.797 -45.156 -4.797 1 90.75 494 LEU B C 1
ATOM 13648 O O . LEU B 1 494 ? -14.312 -45.125 -3.68 1 90.75 494 LEU B O 1
ATOM 13652 N N . LEU B 1 495 ? -12.781 -44.469 -5.176 1 93.62 495 LEU B N 1
ATOM 13653 C CA . LEU B 1 495 ? -12.219 -43.5 -4.238 1 93.62 495 LEU B CA 1
ATOM 13654 C C . LEU B 1 495 ? -13.242 -42.406 -3.883 1 93.62 495 LEU B C 1
ATOM 13656 O O . LEU B 1 495 ? -13.328 -42 -2.729 1 93.62 495 LEU B O 1
ATOM 13660 N N . SER B 1 496 ? -13.953 -41.906 -4.859 1 91.44 496 SER B N 1
ATOM 13661 C CA . SER B 1 496 ? -14.938 -40.844 -4.637 1 91.44 496 SER B CA 1
ATOM 13662 C C . SER B 1 496 ? -16.094 -41.344 -3.783 1 91.44 496 SER B C 1
ATOM 13664 O O . SER B 1 496 ? -16.609 -40.625 -2.924 1 91.44 496 SER B O 1
ATOM 13666 N N . GLU B 1 497 ? -16.484 -42.562 -3.977 1 88.56 497 GLU B N 1
ATOM 13667 C CA . GLU B 1 497 ? -17.609 -43.125 -3.25 1 88.56 497 GLU B CA 1
ATOM 13668 C C . GLU B 1 497 ? -17.25 -43.406 -1.797 1 88.56 497 GLU B C 1
ATOM 13670 O O . GLU B 1 497 ? -18.094 -43.281 -0.902 1 88.56 497 GLU B O 1
ATOM 13675 N N . HIS B 1 498 ? -16.031 -43.781 -1.577 1 90.44 498 HIS B N 1
ATOM 13676 C CA . HIS B 1 498 ? -15.648 -44.188 -0.232 1 90.44 498 HIS B CA 1
ATOM 13677 C C . HIS B 1 498 ? -14.602 -43.25 0.346 1 90.44 498 HIS B C 1
ATOM 13679 O O . HIS B 1 498 ? -13.688 -43.656 1.058 1 90.44 498 HIS B O 1
ATOM 13685 N N . SER B 1 499 ? -14.664 -42.062 -0.018 1 89.94 499 SER B N 1
ATOM 13686 C CA . SER B 1 499 ? -13.688 -41.062 0.415 1 89.94 499 SER B CA 1
ATOM 13687 C C . SER B 1 499 ? -13.656 -40.938 1.935 1 89.94 499 SER B C 1
ATOM 13689 O O . SER B 1 499 ? -12.586 -40.812 2.533 1 89.94 499 SER B O 1
ATOM 13691 N N . LEU B 1 500 ? -14.805 -41 2.674 1 88.12 500 LEU B N 1
ATOM 13692 C CA . LEU B 1 500 ? -14.891 -40.875 4.121 1 88.12 500 LEU B CA 1
ATOM 13693 C C . LEU B 1 500 ? -14.234 -42.031 4.832 1 88.12 500 LEU B C 1
ATOM 13695 O O . LEU B 1 500 ? -13.516 -41.844 5.816 1 88.12 500 LEU B O 1
ATOM 13699 N N . SER B 1 501 ? -14.492 -43.188 4.215 1 87.38 501 SER B N 1
ATOM 13700 C CA . SER B 1 501 ? -13.906 -44.375 4.812 1 87.38 501 SER B CA 1
ATOM 13701 C C . SER B 1 501 ? -12.391 -44.406 4.656 1 87.38 501 SER B C 1
ATOM 13703 O O . SER B 1 501 ? -11.68 -44.844 5.551 1 87.38 501 SER B O 1
ATOM 13705 N N . ILE B 1 502 ? -11.93 -43.969 3.621 1 89.69 502 ILE B N 1
ATOM 13706 C CA . ILE B 1 502 ? -10.492 -43.938 3.361 1 89.69 502 ILE B CA 1
ATOM 13707 C C . ILE B 1 502 ? -9.82 -42.938 4.305 1 89.69 502 ILE B C 1
ATOM 13709 O O . ILE B 1 502 ? -8.789 -43.25 4.906 1 89.69 502 ILE B O 1
ATOM 13713 N N . ASN B 1 503 ? -10.359 -41.812 4.457 1 89.88 503 ASN B N 1
ATOM 13714 C CA . ASN B 1 503 ? -9.805 -40.781 5.344 1 89.88 503 ASN B CA 1
ATOM 13715 C C . ASN B 1 503 ? -9.828 -41.25 6.801 1 89.88 503 ASN B C 1
ATOM 13717 O O . ASN B 1 503 ? -8.914 -40.938 7.566 1 89.88 503 ASN B O 1
ATOM 13721 N N . ALA B 1 504 ? -10.891 -41.906 7.105 1 88.06 504 ALA B N 1
ATOM 13722 C CA . ALA B 1 504 ? -10.992 -42.406 8.469 1 88.06 504 ALA B CA 1
ATOM 13723 C C . ALA B 1 504 ? -9.906 -43.469 8.727 1 88.06 504 ALA B C 1
ATOM 13725 O O . ALA B 1 504 ? -9.352 -43.531 9.828 1 88.06 504 ALA B O 1
ATOM 13726 N N . SER B 1 505 ? -9.625 -44.188 7.715 1 87.81 505 SER B N 1
ATOM 13727 C CA . SER B 1 505 ? -8.586 -45.188 7.844 1 87.81 505 SER B CA 1
ATOM 13728 C C . SER B 1 505 ? -7.207 -44.562 7.996 1 87.81 505 SER B C 1
ATOM 13730 O O . SER B 1 505 ? -6.344 -45.094 8.695 1 87.81 505 SER B O 1
ATOM 13732 N N . ILE B 1 506 ? -6.941 -43.5 7.398 1 87.62 506 ILE B N 1
ATOM 13733 C CA . ILE B 1 506 ? -5.656 -42.812 7.469 1 87.62 506 ILE B CA 1
ATOM 13734 C C . ILE B 1 506 ? -5.465 -42.219 8.859 1 87.62 506 ILE B C 1
ATOM 13736 O O . ILE B 1 506 ? -4.348 -42.188 9.383 1 87.62 506 ILE B O 1
ATOM 13740 N N . LEU B 1 507 ? -6.586 -41.656 9.391 1 87.06 507 LEU B N 1
ATOM 13741 C CA . LEU B 1 507 ? -6.523 -41 10.695 1 87.06 507 LEU B CA 1
ATOM 13742 C C . LEU B 1 507 ? -6.391 -42.031 11.812 1 87.06 507 LEU B C 1
ATOM 13744 O O . LEU B 1 507 ? -5.914 -41.719 12.906 1 87.06 507 LEU B O 1
ATOM 13748 N N . ASP B 1 508 ? -6.715 -43.188 11.367 1 79.5 508 ASP B N 1
ATOM 13749 C CA . ASP B 1 508 ? -6.621 -44.25 12.359 1 79.5 508 ASP B CA 1
ATOM 13750 C C . ASP B 1 508 ? -5.168 -44.656 12.602 1 79.5 508 ASP B C 1
ATOM 13752 O O . ASP B 1 508 ? -4.297 -44.375 11.781 1 79.5 508 ASP B O 1
ATOM 13756 N N . GLU B 1 509 ? -4.848 -45.125 13.742 1 68.19 509 GLU B N 1
ATOM 13757 C CA . GLU B 1 509 ? -3.496 -45.469 14.164 1 68.19 509 GLU B CA 1
ATOM 13758 C C . GLU B 1 509 ? -2.836 -46.438 13.172 1 68.19 509 GLU B C 1
ATOM 13760 O O . GLU B 1 509 ? -1.631 -46.344 12.922 1 68.19 509 GLU B O 1
ATOM 13765 N N . ARG B 1 510 ? -3.664 -47.375 12.617 1 73.56 510 ARG B N 1
ATOM 13766 C CA . ARG B 1 510 ? -3.045 -48.344 11.695 1 73.56 510 ARG B CA 1
ATOM 13767 C C . ARG B 1 510 ? -3.504 -48.094 10.266 1 73.56 510 ARG B C 1
ATOM 13769 O O . ARG B 1 510 ? -4.641 -48.406 9.906 1 73.56 510 ARG B O 1
ATOM 13776 N N . THR B 1 511 ? -2.707 -47.312 9.477 1 78.19 511 THR B N 1
ATOM 13777 C CA . THR B 1 511 ? -3.035 -47.062 8.086 1 78.19 511 THR B CA 1
ATOM 13778 C C . THR B 1 511 ? -2.941 -48.344 7.246 1 78.19 511 THR B C 1
ATOM 13780 O O . THR B 1 511 ? -2.072 -49.156 7.488 1 78.19 511 THR B O 1
ATOM 13783 N N . ASN B 1 512 ? -3.936 -48.594 6.461 1 84.75 512 ASN B N 1
ATOM 13784 C CA . ASN B 1 512 ? -3.924 -49.719 5.539 1 84.75 512 ASN B CA 1
ATOM 13785 C C . ASN B 1 512 ? -2.711 -49.688 4.613 1 84.75 512 ASN B C 1
ATOM 13787 O O . ASN B 1 512 ? -2.439 -48.656 3.986 1 84.75 512 ASN B O 1
ATOM 13791 N N . PRO B 1 513 ? -1.917 -50.656 4.594 1 85.56 513 PRO B N 1
ATOM 13792 C CA . PRO B 1 513 ? -0.678 -50.656 3.814 1 85.56 513 PRO B CA 1
ATOM 13793 C C . PRO B 1 513 ? -0.926 -50.562 2.311 1 85.56 513 PRO B C 1
ATOM 13795 O O . PRO B 1 513 ? -0.007 -50.281 1.548 1 85.56 513 PRO B O 1
ATOM 13798 N N . LEU B 1 514 ? -2.146 -50.719 1.944 1 87.94 514 LEU B N 1
ATOM 13799 C CA . LEU B 1 514 ? -2.441 -50.688 0.516 1 87.94 514 LEU B CA 1
ATOM 13800 C C . LEU B 1 514 ? -2.486 -49.25 -0.003 1 87.94 514 LEU B C 1
ATOM 13802 O O . LEU B 1 514 ? -2.303 -49 -1.199 1 87.94 514 LEU B O 1
ATOM 13806 N N . LEU B 1 515 ? -2.682 -48.344 0.921 1 90.38 515 LEU B N 1
ATOM 13807 C CA . LEU B 1 515 ? -2.824 -46.938 0.487 1 90.38 515 LEU B CA 1
ATOM 13808 C C . LEU B 1 515 ? -1.505 -46.406 -0.056 1 90.38 515 LEU B C 1
ATOM 13810 O O . LEU B 1 515 ? -1.469 -45.812 -1.141 1 90.38 515 LEU B O 1
ATOM 13814 N N . PRO B 1 516 ? -0.381 -46.625 0.654 1 90.44 516 PRO B N 1
ATOM 13815 C CA . PRO B 1 516 ? 0.88 -46.156 0.089 1 90.44 516 PRO B CA 1
ATOM 13816 C C . PRO B 1 516 ? 1.212 -46.781 -1.255 1 90.44 516 PRO B C 1
ATOM 13818 O O . PRO B 1 516 ? 1.808 -46.156 -2.123 1 90.44 516 PRO B O 1
ATOM 13821 N N . GLN B 1 517 ? 0.781 -47.938 -1.433 1 89.62 517 GLN B N 1
ATOM 13822 C CA . GLN B 1 517 ? 1.029 -48.656 -2.691 1 89.62 517 GLN B CA 1
ATOM 13823 C C . GLN B 1 517 ? 0.194 -48.031 -3.822 1 89.62 517 GLN B C 1
ATOM 13825 O O . GLN B 1 517 ? 0.659 -47.938 -4.961 1 89.62 517 GLN B O 1
ATOM 13830 N N . ILE B 1 518 ? -0.999 -47.719 -3.49 1 92.19 518 ILE B N 1
ATOM 13831 C CA . ILE B 1 518 ? -1.871 -47.094 -4.48 1 92.19 518 ILE B CA 1
ATOM 13832 C C . ILE B 1 518 ? -1.28 -45.781 -4.926 1 92.19 518 ILE B C 1
ATOM 13834 O O . ILE B 1 518 ? -1.244 -45.469 -6.121 1 92.19 518 ILE B O 1
ATOM 13838 N N . ILE B 1 519 ? -0.833 -45 -3.91 1 92.69 519 ILE B N 1
ATOM 13839 C CA . ILE B 1 519 ? -0.251 -43.688 -4.215 1 92.69 519 ILE B CA 1
ATOM 13840 C C . ILE B 1 519 ? 1.021 -43.875 -5.043 1 92.69 519 ILE B C 1
ATOM 13842 O O . ILE B 1 519 ? 1.277 -43.094 -5.977 1 92.69 519 ILE B O 1
ATOM 13846 N N . GLN B 1 520 ? 1.771 -44.875 -4.719 1 90.94 520 GLN B N 1
ATOM 13847 C CA . GLN B 1 520 ? 2.994 -45.188 -5.453 1 90.94 520 GLN B CA 1
ATOM 13848 C C . GLN B 1 520 ? 2.691 -45.5 -6.918 1 90.94 520 GLN B C 1
ATOM 13850 O O . GLN B 1 520 ? 3.369 -45 -7.816 1 90.94 520 GLN B O 1
ATOM 13855 N N . GLN B 1 521 ? 1.665 -46.344 -7.078 1 89.88 521 GLN B N 1
ATOM 13856 C CA . GLN B 1 521 ? 1.278 -46.719 -8.43 1 89.88 521 GLN B CA 1
ATOM 13857 C C . GLN B 1 521 ? 0.784 -45.531 -9.227 1 89.88 521 GLN B C 1
ATOM 13859 O O . GLN B 1 521 ? 1.034 -45.406 -10.43 1 89.88 521 GLN B O 1
ATOM 13864 N N . LEU B 1 522 ? 0.092 -44.656 -8.609 1 92.88 522 LEU B N 1
ATOM 13865 C CA . LEU B 1 522 ? -0.426 -43.469 -9.289 1 92.88 522 LEU B CA 1
ATOM 13866 C C . LEU B 1 522 ? 0.71 -42.562 -9.711 1 92.88 522 LEU B C 1
ATOM 13868 O O . LEU B 1 522 ? 0.683 -42 -10.805 1 92.88 522 LEU B O 1
ATOM 13872 N N . PHE B 1 523 ? 1.721 -42.375 -8.844 1 90.81 523 PHE B N 1
ATOM 13873 C CA . PHE B 1 523 ? 2.875 -41.562 -9.172 1 90.81 523 PHE B CA 1
ATOM 13874 C C . PHE B 1 523 ? 3.645 -42.156 -10.352 1 90.81 523 PHE B C 1
ATOM 13876 O O . PHE B 1 523 ? 4.039 -41.438 -11.266 1 90.81 523 PHE B O 1
ATOM 13883 N N . GLU B 1 524 ? 3.803 -43.438 -10.344 1 83.88 524 GLU B N 1
ATOM 13884 C CA . GLU B 1 524 ? 4.543 -44.125 -11.398 1 83.88 524 GLU B CA 1
ATOM 13885 C C . GLU B 1 524 ? 3.801 -44.031 -12.727 1 83.88 524 GLU B C 1
ATOM 13887 O O . GLU B 1 524 ? 4.418 -43.844 -13.773 1 83.88 524 GLU B O 1
ATOM 13892 N N . THR B 1 525 ? 2.467 -44.25 -12.641 1 88 525 THR B N 1
ATOM 13893 C CA . THR B 1 525 ? 1.65 -44.188 -13.852 1 88 525 THR B CA 1
ATOM 13894 C C . THR B 1 525 ? 1.68 -42.781 -14.453 1 88 525 THR B C 1
ATOM 13896 O O . THR B 1 525 ? 1.701 -42.625 -15.672 1 88 525 THR B O 1
ATOM 13899 N N . CYS B 1 526 ? 1.674 -41.844 -13.633 1 88.31 526 CYS B N 1
ATOM 13900 C CA . CYS B 1 526 ? 1.72 -40.469 -14.109 1 88.31 526 CYS B CA 1
ATOM 13901 C C . CYS B 1 526 ? 3.031 -40.188 -14.836 1 88.31 526 CYS B C 1
ATOM 13903 O O . CYS B 1 526 ? 3.055 -39.469 -15.828 1 88.31 526 CYS B O 1
ATOM 13905 N N . ARG B 1 527 ? 4.066 -40.688 -14.352 1 77.81 527 ARG B N 1
ATOM 13906 C CA . ARG B 1 527 ? 5.379 -40.5 -14.969 1 77.81 527 ARG B CA 1
ATOM 13907 C C . ARG B 1 527 ? 5.445 -41.188 -16.328 1 77.81 527 ARG B C 1
ATOM 13909 O O . ARG B 1 527 ? 5.93 -40.594 -17.297 1 77.81 527 ARG B O 1
ATOM 13916 N N . ILE B 1 528 ? 4.949 -42.375 -16.375 1 74.69 528 ILE B N 1
ATOM 13917 C CA . ILE B 1 528 ? 5.047 -43.188 -17.578 1 74.69 528 ILE B CA 1
ATOM 13918 C C . ILE B 1 528 ? 4.234 -42.562 -18.703 1 74.69 528 ILE B C 1
ATOM 13920 O O . ILE B 1 528 ? 4.672 -42.531 -19.859 1 74.69 528 ILE B O 1
ATOM 13924 N N . TYR B 1 529 ? 3.045 -42.031 -18.375 1 76.12 529 TYR B N 1
ATOM 13925 C CA . TYR B 1 529 ? 2.137 -41.594 -19.422 1 76.12 529 TYR B CA 1
ATOM 13926 C C . TYR B 1 529 ? 2.129 -40.062 -19.516 1 76.12 529 TYR B C 1
ATOM 13928 O O . TYR B 1 529 ? 1.263 -39.469 -20.172 1 76.12 529 TYR B O 1
ATOM 13936 N N . ASN B 1 530 ? 2.971 -39.344 -18.891 1 70.44 530 ASN B N 1
ATOM 13937 C CA . ASN B 1 530 ? 2.977 -37.875 -18.875 1 70.44 530 ASN B CA 1
ATOM 13938 C C . ASN B 1 530 ? 3.096 -37.312 -20.297 1 70.44 530 ASN B C 1
ATOM 13940 O O . ASN B 1 530 ? 2.416 -36.344 -20.641 1 70.44 530 ASN B O 1
ATOM 13944 N N . SER B 1 531 ? 3.92 -37.719 -21.156 1 63.41 531 SER B N 1
ATOM 13945 C CA . SER B 1 531 ? 4.137 -37.125 -22.469 1 63.41 531 SER B CA 1
ATOM 13946 C C . SER B 1 531 ? 3.285 -37.812 -23.547 1 63.41 531 SER B C 1
ATOM 13948 O O . SER B 1 531 ? 2.98 -37.219 -24.578 1 63.41 531 SER B O 1
ATOM 13950 N N . SER B 1 532 ? 2.717 -39 -23.25 1 64.75 532 SER B N 1
ATOM 13951 C CA . SER B 1 532 ? 2.092 -39.812 -24.297 1 64.75 532 SER B CA 1
ATOM 13952 C C . SER B 1 532 ? 0.582 -39.594 -24.328 1 64.75 532 SER B C 1
ATOM 13954 O O . SER B 1 532 ? 0.016 -39.25 -25.375 1 64.75 532 SER B O 1
ATOM 13956 N N . THR B 1 533 ? -0.073 -39.844 -23.141 1 74.25 533 THR B N 1
ATOM 13957 C CA . THR B 1 533 ? -1.524 -39.719 -23.047 1 74.25 533 THR B CA 1
ATOM 13958 C C . THR B 1 533 ? -1.925 -38.781 -21.922 1 74.25 533 THR B C 1
ATOM 13960 O O . THR B 1 533 ? -2.098 -39.219 -20.781 1 74.25 533 THR B O 1
ATOM 13963 N N . PRO B 1 534 ? -2.205 -37.594 -22.312 1 80.31 534 PRO B N 1
ATOM 13964 C CA . PRO B 1 534 ? -2.506 -36.594 -21.266 1 80.31 534 PRO B CA 1
ATOM 13965 C C . PRO B 1 534 ? -3.76 -36.938 -20.469 1 80.31 534 PRO B C 1
ATOM 13967 O O . PRO B 1 534 ? -3.879 -36.562 -19.297 1 80.31 534 PRO B O 1
ATOM 13970 N N . ASN B 1 535 ? -4.641 -37.719 -21 1 85.62 535 ASN B N 1
ATOM 13971 C CA . ASN B 1 535 ? -5.863 -38.062 -20.281 1 85.62 535 ASN B CA 1
ATOM 13972 C C . ASN B 1 535 ? -5.578 -38.969 -19.094 1 85.62 535 ASN B C 1
ATOM 13974 O O . ASN B 1 535 ? -6.219 -38.844 -18.047 1 85.62 535 ASN B O 1
ATOM 13978 N N . ILE B 1 536 ? -4.641 -39.844 -19.234 1 89.25 536 ILE B N 1
ATOM 13979 C CA . ILE B 1 536 ? -4.297 -40.781 -18.172 1 89.25 536 ILE B CA 1
ATOM 13980 C C . ILE B 1 536 ? -3.629 -40 -17.031 1 89.25 536 ILE B C 1
ATOM 13982 O O . ILE B 1 536 ? -3.936 -40.25 -15.852 1 89.25 536 ILE B O 1
ATOM 13986 N N . SER B 1 537 ? -2.744 -39.156 -17.422 1 89.75 537 SER B N 1
ATOM 13987 C CA . SER B 1 537 ? -2.074 -38.375 -16.391 1 89.75 537 SER B CA 1
ATOM 13988 C C . SER B 1 537 ? -3.062 -37.469 -15.641 1 89.75 537 SER B C 1
ATOM 13990 O O . SER B 1 537 ? -2.938 -37.281 -14.43 1 89.75 537 SER B O 1
ATOM 13992 N N . SER B 1 538 ? -4 -36.938 -16.344 1 91.31 538 SER B N 1
ATOM 13993 C CA . SER B 1 538 ? -5.02 -36.094 -15.711 1 91.31 538 SER B CA 1
ATOM 13994 C C . SER B 1 538 ? -5.863 -36.906 -14.742 1 91.31 538 SER B C 1
ATOM 13996 O O . SER B 1 538 ? -6.199 -36.438 -13.656 1 91.31 538 SER B O 1
ATOM 13998 N N . LEU B 1 539 ? -6.215 -38.156 -15.148 1 92.81 539 LEU B N 1
ATOM 13999 C CA . LEU B 1 539 ? -7 -39.031 -14.289 1 92.81 539 LEU B CA 1
ATOM 14000 C C . LEU B 1 539 ? -6.215 -39.406 -13.039 1 92.81 539 LEU B C 1
ATOM 14002 O O . LEU B 1 539 ? -6.793 -39.562 -11.953 1 92.81 539 LEU B O 1
ATOM 14006 N N . CYS B 1 540 ? -4.934 -39.594 -13.227 1 94.5 540 CYS B N 1
ATOM 14007 C CA . CYS B 1 540 ? -4.094 -39.875 -12.062 1 94.5 540 CYS B CA 1
ATOM 14008 C C . CYS B 1 540 ? -4.141 -38.719 -11.07 1 94.5 540 CYS B C 1
ATOM 14010 O O . CYS B 1 540 ? -4.25 -38.938 -9.859 1 94.5 540 CYS B O 1
ATOM 14012 N N . CYS B 1 541 ? -4.066 -37.562 -11.609 1 94.56 541 CYS B N 1
ATOM 14013 C CA . CYS B 1 541 ? -4.105 -36.375 -10.758 1 94.56 541 CYS B CA 1
ATOM 14014 C C . CYS B 1 541 ? -5.457 -36.219 -10.07 1 94.56 541 CYS B C 1
ATOM 14016 O O . CYS B 1 541 ? -5.535 -35.781 -8.922 1 94.56 541 CYS B O 1
ATOM 14018 N N . GLU B 1 542 ? -6.48 -36.594 -10.719 1 95.19 542 GLU B N 1
ATOM 14019 C CA . GLU B 1 542 ? -7.805 -36.562 -10.109 1 95.19 542 GLU B CA 1
ATOM 14020 C C . GLU B 1 542 ? -7.918 -37.562 -8.969 1 95.19 542 GLU B C 1
ATOM 14022 O O . GLU B 1 542 ? -8.508 -37.25 -7.93 1 95.19 542 GLU B O 1
ATOM 14027 N N . CYS B 1 543 ? -7.402 -38.688 -9.18 1 95.75 543 CYS B N 1
ATOM 14028 C CA . CYS B 1 543 ? -7.422 -39.688 -8.125 1 95.75 543 CYS B CA 1
ATOM 14029 C C . CYS B 1 543 ? -6.648 -39.219 -6.902 1 95.75 543 CYS B C 1
ATOM 14031 O O . CYS B 1 543 ? -7.102 -39.406 -5.77 1 95.75 543 CYS B O 1
ATOM 14033 N N . LEU B 1 544 ? -5.492 -38.688 -7.164 1 95.56 544 LEU B N 1
ATOM 14034 C CA . LEU B 1 544 ? -4.695 -38.188 -6.059 1 95.56 544 LEU B CA 1
ATOM 14035 C C . LEU B 1 544 ? -5.441 -37.062 -5.324 1 95.56 544 LEU B C 1
ATOM 14037 O O . LEU B 1 544 ? -5.324 -36.938 -4.102 1 95.56 544 LEU B O 1
ATOM 14041 N N . GLY B 1 545 ? -6.137 -36.281 -6.027 1 95.44 545 GLY B N 1
ATOM 14042 C CA . GLY B 1 545 ? -6.93 -35.219 -5.418 1 95.44 545 GLY B CA 1
ATOM 14043 C C . GLY B 1 545 ? -8.023 -35.75 -4.508 1 95.44 545 GLY B C 1
ATOM 14044 O O . GLY B 1 545 ? -8.305 -35.156 -3.461 1 95.44 545 GLY B O 1
ATOM 14045 N N . VAL B 1 546 ? -8.633 -36.812 -4.887 1 95.06 546 VAL B N 1
ATOM 14046 C CA . VAL B 1 546 ? -9.719 -37.406 -4.102 1 95.06 546 VAL B CA 1
ATOM 14047 C C . VAL B 1 546 ? -9.156 -38.031 -2.824 1 95.06 546 VAL B C 1
ATOM 14049 O O . VAL B 1 546 ? -9.789 -37.969 -1.768 1 95.06 546 VAL B O 1
ATOM 14052 N N . ILE B 1 547 ? -8.016 -38.625 -2.938 1 93.88 547 ILE B N 1
ATOM 14053 C CA . ILE B 1 547 ? -7.383 -39.188 -1.765 1 93.88 547 ILE B CA 1
ATOM 14054 C C . ILE B 1 547 ? -7.016 -38.094 -0.771 1 93.88 547 ILE B C 1
ATOM 14056 O O . ILE B 1 547 ? -7.16 -38.281 0.441 1 93.88 547 ILE B O 1
ATOM 14060 N N . GLY B 1 548 ? -6.559 -37.031 -1.244 1 93.25 548 GLY B N 1
ATOM 14061 C CA . GLY B 1 548 ? -6.098 -35.938 -0.396 1 93.25 548 GLY B CA 1
ATOM 14062 C C . GLY B 1 548 ? -4.586 -35.875 -0.26 1 93.25 548 GLY B C 1
ATOM 14063 O O . GLY B 1 548 ? -3.865 -36.469 -1.061 1 93.25 548 GLY B O 1
ATOM 14064 N N . ALA B 1 549 ? -4.117 -35.094 0.705 1 93.88 549 ALA B N 1
ATOM 14065 C CA . ALA B 1 549 ? -2.682 -34.938 0.918 1 93.88 549 ALA B CA 1
ATOM 14066 C C . ALA B 1 549 ? -2.262 -35.531 2.27 1 93.88 549 ALA B C 1
ATOM 14068 O O . ALA B 1 549 ? -1.975 -34.781 3.207 1 93.88 549 ALA B O 1
ATOM 14069 N N . PRO B 1 550 ? -2.205 -36.844 2.283 1 92.69 550 PRO B N 1
ATOM 14070 C CA . PRO B 1 550 ? -1.786 -37.469 3.549 1 92.69 550 PRO B CA 1
ATOM 14071 C C . PRO B 1 550 ? -0.366 -37.062 3.951 1 92.69 550 PRO B C 1
ATOM 14073 O O . PRO B 1 550 ? 0.512 -36.938 3.092 1 92.69 550 PRO B O 1
ATOM 14076 N N . ASP B 1 551 ? -0.115 -36.938 5.191 1 90.38 551 ASP B N 1
ATOM 14077 C CA . ASP B 1 551 ? 1.164 -36.531 5.762 1 90.38 551 ASP B CA 1
ATOM 14078 C C . ASP B 1 551 ? 2.266 -37.531 5.406 1 90.38 551 ASP B C 1
ATOM 14080 O O . ASP B 1 551 ? 2.123 -38.75 5.645 1 90.38 551 ASP B O 1
ATOM 14084 N N . PRO B 1 552 ? 3.32 -37.062 4.797 1 87.75 552 PRO B N 1
ATOM 14085 C CA . PRO B 1 552 ? 4.418 -37.969 4.41 1 87.75 552 PRO B CA 1
ATOM 14086 C C . PRO B 1 552 ? 5.055 -38.656 5.605 1 87.75 552 PRO B C 1
ATOM 14088 O O . PRO B 1 552 ? 5.691 -39.719 5.445 1 87.75 552 PRO B O 1
ATOM 14091 N N . THR B 1 553 ? 4.914 -38.125 6.777 1 82.38 553 THR B N 1
ATOM 14092 C CA . THR B 1 553 ? 5.512 -38.719 7.961 1 82.38 553 THR B CA 1
ATOM 14093 C C . THR B 1 553 ? 4.688 -39.906 8.438 1 82.38 553 THR B C 1
ATOM 14095 O O . THR B 1 553 ? 5.215 -40.844 9.07 1 82.38 553 THR B O 1
ATOM 14098 N N . THR B 1 554 ? 3.451 -39.906 8.109 1 83.12 554 THR B N 1
ATOM 14099 C CA . THR B 1 554 ? 2.564 -40.969 8.547 1 83.12 554 THR B CA 1
ATOM 14100 C C . THR B 1 554 ? 2.535 -42.094 7.52 1 83.12 554 THR B C 1
ATOM 14102 O O . THR B 1 554 ? 2.48 -43.281 7.883 1 83.12 554 THR B O 1
ATOM 14105 N N . ILE B 1 555 ? 2.508 -41.688 6.262 1 85 555 ILE B N 1
ATOM 14106 C CA . ILE B 1 555 ? 2.459 -42.688 5.195 1 85 555 ILE B CA 1
ATOM 14107 C C . ILE B 1 555 ? 3.812 -42.75 4.492 1 85 555 ILE B C 1
ATOM 14109 O O . ILE B 1 555 ? 4.293 -41.75 3.955 1 85 555 ILE B O 1
ATOM 14113 N N . ASN B 1 556 ? 4.434 -43.812 4.578 1 81.19 556 ASN B N 1
ATOM 14114 C CA . ASN B 1 556 ? 5.727 -44 3.934 1 81.19 556 ASN B CA 1
ATOM 14115 C C . ASN B 1 556 ? 5.574 -44.5 2.496 1 81.19 556 ASN B C 1
ATOM 14117 O O . ASN B 1 556 ? 5.367 -45.688 2.258 1 81.19 556 ASN B O 1
ATOM 14121 N N . VAL B 1 557 ? 5.5 -43.594 1.553 1 83.12 557 VAL B N 1
ATOM 14122 C CA . VAL B 1 557 ? 5.422 -43.938 0.135 1 83.12 557 VAL B CA 1
ATOM 14123 C C . VAL B 1 557 ? 6.828 -44.125 -0.429 1 83.12 557 VAL B C 1
ATOM 14125 O O . VAL B 1 557 ? 7.617 -43.188 -0.466 1 83.12 557 VAL B O 1
ATOM 14128 N N . VAL B 1 558 ? 7.234 -45.281 -0.675 1 75.69 558 VAL B N 1
ATOM 14129 C CA . VAL B 1 558 ? 8.562 -45.594 -1.21 1 75.69 558 VAL B CA 1
ATOM 14130 C C . VAL B 1 558 ? 8.523 -45.531 -2.736 1 75.69 558 VAL B C 1
ATOM 14132 O O . VAL B 1 558 ? 7.809 -46.312 -3.373 1 75.69 558 VAL B O 1
ATOM 14135 N N . LEU B 1 559 ? 8.93 -44.5 -3.27 1 71.06 559 LEU B N 1
ATOM 14136 C CA . LEU B 1 559 ? 9.016 -44.406 -4.723 1 71.06 559 LEU B CA 1
ATOM 14137 C C . LEU B 1 559 ? 10.344 -44.938 -5.234 1 71.06 559 LEU B C 1
ATOM 14139 O O . LEU B 1 559 ? 11.398 -44.594 -4.688 1 71.06 559 LEU B O 1
ATOM 14143 N N . GLU B 1 560 ? 10.531 -46.281 -5.516 1 60.34 560 GLU B N 1
ATOM 14144 C CA . GLU B 1 560 ? 11.75 -47 -5.918 1 60.34 560 GLU B CA 1
ATOM 14145 C C . GLU B 1 560 ? 12.406 -46.312 -7.117 1 60.34 560 GLU B C 1
ATOM 14147 O O . GLU B 1 560 ? 11.789 -46.188 -8.18 1 60.34 560 GLU B O 1
ATOM 14152 N N . ALA B 1 561 ? 13.422 -45.469 -6.836 1 55.56 561 ALA B N 1
ATOM 14153 C CA . ALA B 1 561 ? 14.18 -44.812 -7.91 1 55.56 561 ALA B CA 1
ATOM 14154 C C . ALA B 1 561 ? 14.836 -45.875 -8.805 1 55.56 561 ALA B C 1
ATOM 14156 O O . ALA B 1 561 ? 14.945 -45.656 -10.023 1 55.56 561 ALA B O 1
ATOM 14157 N N . ASP B 1 562 ? 15.43 -46.969 -8.109 1 54.53 562 ASP B N 1
ATOM 14158 C CA . ASP B 1 562 ? 16.297 -47.812 -8.898 1 54.53 562 ASP B CA 1
ATOM 14159 C C . ASP B 1 562 ? 15.539 -49.062 -9.414 1 54.53 562 ASP B C 1
ATOM 14161 O O . ASP B 1 562 ? 14.945 -49.781 -8.625 1 54.53 562 ASP B O 1
ATOM 14165 N N . GLY B 1 563 ? 14.602 -48.938 -10.195 1 55.12 563 GLY B N 1
ATOM 14166 C CA . GLY B 1 563 ? 13.898 -50.062 -10.789 1 55.12 563 GLY B CA 1
ATOM 14167 C C . GLY B 1 563 ? 14.633 -51.375 -10.602 1 55.12 563 GLY B C 1
ATOM 14168 O O . GLY B 1 563 ? 15.594 -51.469 -9.836 1 55.12 563 GLY B O 1
ATOM 14169 N N . HIS B 1 564 ? 14.312 -52.594 -11 1 56.31 564 HIS B N 1
ATOM 14170 C CA . HIS B 1 564 ? 14.898 -53.938 -11.016 1 56.31 564 HIS B CA 1
ATOM 14171 C C . HIS B 1 564 ? 16.312 -53.906 -11.586 1 56.31 564 HIS B C 1
ATOM 14173 O O . HIS B 1 564 ? 17.156 -54.719 -11.219 1 56.31 564 HIS B O 1
ATOM 14179 N N . PHE B 1 565 ? 16.625 -52.969 -12.367 1 62.44 565 PHE B N 1
ATOM 14180 C CA . PHE B 1 565 ? 17.906 -52.969 -13.078 1 62.44 565 PHE B CA 1
ATOM 14181 C C . PHE B 1 565 ? 18.859 -51.938 -12.445 1 62.44 565 PHE B C 1
ATOM 14183 O O . PHE B 1 565 ? 19.328 -51.031 -13.117 1 62.44 565 PHE B O 1
ATOM 14190 N N . GLY B 1 566 ? 19.047 -52.094 -11.062 1 64.38 566 GLY B N 1
ATOM 14191 C CA . GLY B 1 566 ? 19.969 -51.219 -10.344 1 64.38 566 GLY B CA 1
ATOM 14192 C C . GLY B 1 566 ? 21.422 -51.531 -10.633 1 64.38 566 GLY B C 1
ATOM 14193 O O . GLY B 1 566 ? 21.734 -52.344 -11.5 1 64.38 566 GLY B O 1
ATOM 14194 N N . PRO B 1 567 ? 22.328 -50.875 -10.094 1 64.88 567 PRO B N 1
ATOM 14195 C CA . PRO B 1 567 ? 23.766 -50.938 -10.367 1 64.88 567 PRO B CA 1
ATOM 14196 C C . PRO B 1 567 ? 24.344 -52.312 -10.062 1 64.88 567 PRO B C 1
ATOM 14198 O O . PRO B 1 567 ? 25.484 -52.594 -10.438 1 64.88 567 PRO B O 1
ATOM 14201 N N . LYS B 1 568 ? 23.5 -53.188 -9.445 1 63 568 LYS B N 1
ATOM 14202 C CA . LYS B 1 568 ? 24 -54.531 -9.188 1 63 568 LYS B CA 1
ATOM 14203 C C . LYS B 1 568 ? 24.234 -55.281 -10.484 1 63 568 LYS B C 1
ATOM 14205 O O . LYS B 1 568 ? 25.031 -56.219 -10.531 1 63 568 LYS B O 1
ATOM 14210 N N . TRP B 1 569 ? 23.594 -54.781 -11.453 1 58.97 569 TRP B N 1
ATOM 14211 C CA . TRP B 1 569 ? 23.688 -55.406 -12.766 1 58.97 569 TRP B CA 1
ATOM 14212 C C . TRP B 1 569 ? 24.875 -54.875 -13.547 1 58.97 569 TRP B C 1
ATOM 14214 O O . TRP B 1 569 ? 24.797 -53.812 -14.164 1 58.97 569 TRP B O 1
ATOM 14224 N N . ASP B 1 570 ? 26.094 -55.031 -13 1 65.44 570 ASP B N 1
ATOM 14225 C CA . ASP B 1 570 ? 27.328 -54.688 -13.68 1 65.44 570 ASP B CA 1
ATOM 14226 C C . ASP B 1 570 ? 27.672 -55.688 -14.781 1 65.44 570 ASP B C 1
ATOM 14228 O O . ASP B 1 570 ? 27.781 -56.875 -14.523 1 65.44 570 ASP B O 1
ATOM 14232 N N . ILE B 1 571 ? 27.531 -55.281 -16.078 1 74.25 571 ILE B N 1
ATOM 14233 C CA . ILE B 1 571 ? 27.766 -56.188 -17.188 1 74.25 571 ILE B CA 1
ATOM 14234 C C . ILE B 1 571 ? 29.266 -56.312 -17.469 1 74.25 571 ILE B C 1
ATOM 14236 O O . ILE B 1 571 ? 29.859 -55.438 -18.109 1 74.25 571 ILE B O 1
ATOM 14240 N N . VAL B 1 572 ? 29.891 -57.25 -16.875 1 71.38 572 VAL B N 1
ATOM 14241 C CA . VAL B 1 572 ? 31.328 -57.375 -17 1 71.38 572 VAL B CA 1
ATOM 14242 C C . VAL B 1 572 ? 31.672 -58.438 -18.031 1 71.38 572 VAL B C 1
ATOM 14244 O O . VAL B 1 572 ? 32.656 -58.312 -18.766 1 71.38 572 VAL B O 1
ATOM 14247 N N . SER B 1 573 ? 30.844 -59.469 -18.078 1 79.25 573 SER B N 1
ATOM 14248 C CA . SER B 1 573 ? 31.125 -60.594 -18.969 1 79.25 573 SER B CA 1
ATOM 14249 C C . SER B 1 573 ? 29.969 -60.812 -19.953 1 79.25 573 SER B C 1
ATOM 14251 O O . SER B 1 573 ? 28.891 -60.219 -19.797 1 79.25 573 SER B O 1
ATOM 14253 N N . LYS B 1 574 ? 30.328 -61.562 -20.953 1 83.06 574 LYS B N 1
ATOM 14254 C CA . LYS B 1 574 ? 29.312 -61.906 -21.938 1 83.06 574 LYS B CA 1
ATOM 14255 C C . LYS B 1 574 ? 28.156 -62.688 -21.297 1 83.06 574 LYS B C 1
ATOM 14257 O O . LYS B 1 574 ? 27 -62.5 -21.688 1 83.06 574 LYS B O 1
ATOM 14262 N N . ASN B 1 575 ? 28.547 -63.438 -20.312 1 82.06 575 ASN B N 1
ATOM 14263 C CA . ASN B 1 575 ? 27.5 -64.188 -19.594 1 82.06 575 ASN B CA 1
ATOM 14264 C C . ASN B 1 575 ? 26.609 -63.219 -18.781 1 82.06 575 ASN B C 1
ATOM 14266 O O . ASN B 1 575 ? 25.406 -63.438 -18.656 1 82.06 575 ASN B O 1
ATOM 14270 N N . ASP B 1 576 ? 27.266 -62.219 -18.328 1 82.44 576 ASP B N 1
ATOM 14271 C CA . ASP B 1 576 ? 26.484 -61.25 -17.594 1 82.44 576 ASP B CA 1
ATOM 14272 C C . ASP B 1 576 ? 25.547 -60.5 -18.516 1 82.44 576 ASP B C 1
ATOM 14274 O O . ASP B 1 576 ? 24.422 -60.125 -18.125 1 82.44 576 ASP B O 1
ATOM 14278 N N . ALA B 1 577 ? 26.031 -60.25 -19.672 1 85.44 577 ALA B N 1
ATOM 14279 C CA . ALA B 1 577 ? 25.203 -59.562 -20.656 1 85.44 577 ALA B CA 1
ATOM 14280 C C . ALA B 1 577 ? 23.984 -60.375 -21.031 1 85.44 577 ALA B C 1
ATOM 14282 O O . ALA B 1 577 ? 22.891 -59.844 -21.219 1 85.44 577 ALA B O 1
ATOM 14283 N N . ILE B 1 578 ? 24.234 -61.688 -21.109 1 87.12 578 ILE B N 1
ATOM 14284 C CA . ILE B 1 578 ? 23.125 -62.594 -21.453 1 87.12 578 ILE B CA 1
ATOM 14285 C C . ILE B 1 578 ? 22.094 -62.594 -20.328 1 87.12 578 ILE B C 1
ATOM 14287 O O . ILE B 1 578 ? 20.891 -62.562 -20.594 1 87.12 578 ILE B O 1
ATOM 14291 N N . VAL B 1 579 ? 22.594 -62.594 -19.109 1 84.19 579 VAL B N 1
ATOM 14292 C CA . VAL B 1 579 ? 21.688 -62.594 -17.969 1 84.19 579 VAL B CA 1
ATOM 14293 C C . VAL B 1 579 ? 20.922 -61.281 -17.906 1 84.19 579 VAL B C 1
ATOM 14295 O O . VAL B 1 579 ? 19.734 -61.281 -17.578 1 84.19 579 VAL B O 1
ATOM 14298 N N . PHE B 1 580 ? 21.578 -60.312 -18.234 1 88.12 580 PHE B N 1
ATOM 14299 C CA . PHE B 1 580 ? 20.969 -58.969 -18.266 1 88.12 580 PHE B CA 1
ATOM 14300 C C . PHE B 1 580 ? 19.875 -58.906 -19.328 1 88.12 580 PHE B C 1
ATOM 14302 O O . PHE B 1 580 ? 18.781 -58.406 -19.062 1 88.12 580 PHE B O 1
ATOM 14309 N N . VAL B 1 581 ? 20.25 -59.312 -20.453 1 88.31 581 VAL B N 1
ATOM 14310 C CA . VAL B 1 581 ? 19.312 -59.25 -21.578 1 88.31 581 VAL B CA 1
ATOM 14311 C C . VAL B 1 581 ? 18.094 -60.125 -21.281 1 88.31 581 VAL B C 1
ATOM 14313 O O . VAL B 1 581 ? 16.969 -59.75 -21.609 1 88.31 581 VAL B O 1
ATOM 14316 N N . CYS B 1 582 ? 18.297 -61.25 -20.625 1 87.44 582 CYS B N 1
ATOM 14317 C CA . CYS B 1 582 ? 17.172 -62.125 -20.281 1 87.44 582 CYS B CA 1
ATOM 14318 C C . CYS B 1 582 ? 16.266 -61.469 -19.266 1 87.44 582 CYS B C 1
ATOM 14320 O O . CYS B 1 582 ? 15.031 -61.594 -19.359 1 87.44 582 CYS B O 1
ATOM 14322 N N . SER B 1 583 ? 16.906 -60.812 -18.406 1 86.56 583 SER B N 1
ATOM 14323 C CA . SER B 1 583 ? 16.109 -60.094 -17.422 1 86.56 583 SER B CA 1
ATOM 14324 C C . SER B 1 583 ? 15.336 -58.938 -18.047 1 86.56 583 SER B C 1
ATOM 14326 O O . SER B 1 583 ? 14.219 -58.625 -17.641 1 86.56 583 SER B O 1
ATOM 14328 N N . LEU B 1 584 ? 15.906 -58.25 -19.016 1 88.19 584 LEU B N 1
ATOM 14329 C CA . LEU B 1 584 ? 15.266 -57.156 -19.734 1 88.19 584 LEU B CA 1
ATOM 14330 C C . LEU B 1 584 ? 14.062 -57.656 -20.531 1 88.19 584 LEU B C 1
ATOM 14332 O O . LEU B 1 584 ? 13.039 -56.969 -20.594 1 88.19 584 LEU B O 1
ATOM 14336 N N . ILE B 1 585 ? 14.234 -58.844 -21.156 1 88.69 585 ILE B N 1
ATOM 14337 C CA . ILE B 1 585 ? 13.148 -59.406 -21.938 1 88.69 585 ILE B CA 1
ATOM 14338 C C . ILE B 1 585 ? 11.984 -59.75 -21.016 1 88.69 585 ILE B C 1
ATOM 14340 O O . ILE B 1 585 ? 10.828 -59.469 -21.328 1 88.69 585 ILE B O 1
ATOM 14344 N N . GLU B 1 586 ? 12.352 -60.25 -19.922 1 84.38 586 GLU B N 1
ATOM 14345 C CA . GLU B 1 586 ? 11.336 -60.719 -18.984 1 84.38 586 GLU B CA 1
ATOM 14346 C C . GLU B 1 586 ? 10.586 -59.531 -18.359 1 84.38 586 GLU B C 1
ATOM 14348 O O . GLU B 1 586 ? 9.359 -59.562 -18.25 1 84.38 586 GLU B O 1
ATOM 14353 N N . LYS B 1 587 ? 11.305 -58.594 -18.062 1 79.56 587 LYS B N 1
ATOM 14354 C CA . LYS B 1 587 ? 10.695 -57.594 -17.188 1 79.56 587 LYS B CA 1
ATOM 14355 C C . LYS B 1 587 ? 10.25 -56.344 -17.969 1 79.56 587 LYS B C 1
ATOM 14357 O O . LYS B 1 587 ? 9.367 -55.625 -17.531 1 79.56 587 LYS B O 1
ATOM 14362 N N . GLN B 1 588 ? 10.859 -56.125 -19.109 1 82.19 588 GLN B N 1
ATOM 14363 C CA . GLN B 1 588 ? 10.562 -54.875 -19.766 1 82.19 588 GLN B CA 1
ATOM 14364 C C . GLN B 1 588 ? 10.031 -55.094 -21.172 1 82.19 588 GLN B C 1
ATOM 14366 O O . GLN B 1 588 ? 8.953 -54.594 -21.531 1 82.19 588 GLN B O 1
ATOM 14371 N N . LEU B 1 589 ? 10.672 -55.844 -22.016 1 86.56 589 LEU B N 1
ATOM 14372 C CA . LEU B 1 589 ? 10.375 -55.906 -23.453 1 86.56 589 LEU B CA 1
ATOM 14373 C C . LEU B 1 589 ? 9.125 -56.75 -23.703 1 86.56 589 LEU B C 1
ATOM 14375 O O . LEU B 1 589 ? 8.242 -56.344 -24.469 1 86.56 589 LEU B O 1
ATOM 14379 N N . ALA B 1 590 ? 9.023 -57.938 -23.047 1 81.56 590 ALA B N 1
ATOM 14380 C CA . ALA B 1 590 ? 7.875 -58.812 -23.281 1 81.56 590 ALA B CA 1
ATOM 14381 C C . ALA B 1 590 ? 6.586 -58.156 -22.812 1 81.56 590 ALA B C 1
ATOM 14383 O O . ALA B 1 590 ? 5.582 -58.125 -23.531 1 81.56 590 ALA B O 1
ATOM 14384 N N . PRO B 1 591 ? 6.723 -57.625 -21.719 1 74.5 591 PRO B N 1
ATOM 14385 C CA . PRO B 1 591 ? 5.508 -56.906 -21.281 1 74.5 591 PRO B CA 1
ATOM 14386 C C . PRO B 1 591 ? 5.156 -55.719 -22.172 1 74.5 591 PRO B C 1
ATOM 14388 O O . PRO B 1 591 ? 3.977 -55.469 -22.438 1 74.5 591 PRO B O 1
ATOM 14391 N N . SER B 1 592 ? 6.094 -54.938 -22.609 1 76.88 592 SER B N 1
ATOM 14392 C CA . SER B 1 592 ? 5.844 -53.844 -23.516 1 76.88 592 SER B CA 1
ATOM 14393 C C . SER B 1 592 ? 5.262 -54.312 -24.844 1 76.88 592 SER B C 1
ATOM 14395 O O . SER B 1 592 ? 4.473 -53.594 -25.469 1 76.88 592 SER B O 1
ATOM 14397 N N . PHE B 1 593 ? 5.656 -55.469 -25.266 1 78.25 593 PHE B N 1
ATOM 14398 C CA . PHE B 1 593 ? 5.176 -56.062 -26.5 1 78.25 593 PHE B CA 1
ATOM 14399 C C . PHE B 1 593 ? 3.691 -56.375 -26.406 1 78.25 593 PHE B C 1
ATOM 14401 O O . PHE B 1 593 ? 2.939 -56.188 -27.359 1 78.25 593 PHE B O 1
ATOM 14408 N N . ARG B 1 594 ? 3.424 -56.719 -25.297 1 68.12 594 ARG B N 1
ATOM 14409 C CA . ARG B 1 594 ? 2.029 -57.094 -25.078 1 68.12 594 ARG B CA 1
ATOM 14410 C C . ARG B 1 594 ? 1.153 -55.875 -24.922 1 68.12 594 ARG B C 1
ATOM 14412 O O . ARG B 1 594 ? -0.022 -55.875 -25.297 1 68.12 594 ARG B O 1
ATOM 14419 N N . ALA B 1 595 ? 1.849 -54.844 -24.469 1 64.62 595 ALA B N 1
ATOM 14420 C CA . ALA B 1 595 ? 1.071 -53.688 -24.047 1 64.62 595 ALA B CA 1
ATOM 14421 C C . ALA B 1 595 ? 0.958 -52.656 -25.172 1 64.62 595 ALA B C 1
ATOM 14423 O O . ALA B 1 595 ? 0.057 -51.812 -25.172 1 64.62 595 ALA B O 1
ATOM 14424 N N . THR B 1 596 ? 1.788 -52.594 -26.109 1 63.81 596 THR B N 1
ATOM 14425 C CA . THR B 1 596 ? 1.874 -51.5 -27.078 1 63.81 596 THR B CA 1
ATOM 14426 C C . THR B 1 596 ? 0.705 -51.562 -28.062 1 63.81 596 THR B C 1
ATOM 14428 O O . THR B 1 596 ? 0.305 -52.656 -28.484 1 63.81 596 THR B O 1
ATOM 14431 N N . HIS B 1 597 ? 0.117 -50.344 -28.219 1 58.28 597 HIS B N 1
ATOM 14432 C CA . HIS B 1 597 ? -1.011 -50.219 -29.141 1 58.28 597 HIS B CA 1
ATOM 14433 C C . HIS B 1 597 ? -0.545 -49.844 -30.531 1 58.28 597 HIS B C 1
ATOM 14435 O O . HIS B 1 597 ? -1.312 -49.938 -31.5 1 58.28 597 HIS B O 1
ATOM 14441 N N . SER B 1 598 ? 0.7 -49.438 -30.562 1 64 598 SER B N 1
ATOM 14442 C CA . SER B 1 598 ? 1.211 -49.062 -31.875 1 64 598 SER B CA 1
ATOM 14443 C C . SER B 1 598 ? 1.845 -50.25 -32.594 1 64 598 SER B C 1
ATOM 14445 O O . SER B 1 598 ? 2.75 -50.906 -32.031 1 64 598 SER B O 1
ATOM 14447 N N . THR B 1 599 ? 1.274 -50.594 -33.625 1 64.19 599 THR B N 1
ATOM 14448 C CA . THR B 1 599 ? 1.767 -51.75 -34.406 1 64.19 599 THR B CA 1
ATOM 14449 C C . THR B 1 599 ? 3.217 -51.531 -34.812 1 64.19 599 THR B C 1
ATOM 14451 O O . THR B 1 599 ? 3.982 -52.5 -34.938 1 64.19 599 THR B O 1
ATOM 14454 N N . LYS B 1 600 ? 3.453 -50.281 -35.094 1 70.5 600 LYS B N 1
ATOM 14455 C CA . LYS B 1 600 ? 4.836 -50 -35.469 1 70.5 600 LYS B CA 1
ATOM 14456 C C . LYS B 1 600 ? 5.801 -50.344 -34.344 1 70.5 600 LYS B C 1
ATOM 14458 O O . LYS B 1 600 ? 6.816 -51 -34.531 1 70.5 600 LYS B O 1
ATOM 14463 N N . ILE B 1 601 ? 5.441 -49.969 -33.219 1 79.19 601 ILE B N 1
ATOM 14464 C CA . ILE B 1 601 ? 6.289 -50.219 -32.062 1 79.19 601 ILE B CA 1
ATOM 14465 C C . ILE B 1 601 ? 6.305 -51.719 -31.734 1 79.19 601 ILE B C 1
ATOM 14467 O O . ILE B 1 601 ? 7.332 -52.281 -31.328 1 79.19 601 ILE B O 1
ATOM 14471 N N . GLN B 1 602 ? 5.184 -52.281 -32.031 1 76.06 602 GLN B N 1
ATOM 14472 C CA . GLN B 1 602 ? 5.125 -53.719 -31.781 1 76.06 602 GLN B CA 1
ATOM 14473 C C . GLN B 1 602 ? 6.059 -54.5 -32.719 1 76.06 602 GLN B C 1
ATOM 14475 O O . GLN B 1 602 ? 6.684 -55.469 -32.344 1 76.06 602 GLN B O 1
ATOM 14480 N N . GLY B 1 603 ? 6.074 -54.031 -33.969 1 76.25 603 GLY B N 1
ATOM 14481 C CA . GLY B 1 603 ? 7.004 -54.625 -34.906 1 76.25 603 GLY B CA 1
ATOM 14482 C C . GLY B 1 603 ? 8.453 -54.469 -34.5 1 76.25 603 GLY B C 1
ATOM 14483 O O . GLY B 1 603 ? 9.242 -55.406 -34.625 1 76.25 603 GLY B O 1
ATOM 14484 N N . TYR B 1 604 ? 8.742 -53.344 -34 1 85.38 604 TYR B N 1
ATOM 14485 C CA . TYR B 1 604 ? 10.117 -53.125 -33.594 1 85.38 604 TYR B CA 1
ATOM 14486 C C . TYR B 1 604 ? 10.438 -53.906 -32.312 1 85.38 604 TYR B C 1
ATOM 14488 O O . TYR B 1 604 ? 11.562 -54.375 -32.156 1 85.38 604 TYR B O 1
ATOM 14496 N N . LEU B 1 605 ? 9.461 -54.031 -31.453 1 87.62 605 LEU B N 1
ATOM 14497 C CA . LEU B 1 605 ? 9.672 -54.844 -30.266 1 87.62 605 LEU B CA 1
ATOM 14498 C C . LEU B 1 605 ? 9.898 -56.312 -30.625 1 87.62 605 LEU B C 1
ATOM 14500 O O . LEU B 1 605 ? 10.758 -56.969 -30.031 1 87.62 605 LEU B O 1
ATOM 14504 N N . ALA B 1 606 ? 9.117 -56.75 -31.562 1 83.25 606 ALA B N 1
ATOM 14505 C CA . ALA B 1 606 ? 9.289 -58.125 -32 1 83.25 606 ALA B CA 1
ATOM 14506 C C . ALA B 1 606 ? 10.672 -58.312 -32.625 1 83.25 606 ALA B C 1
ATOM 14508 O O . ALA B 1 606 ? 11.336 -59.312 -32.344 1 83.25 606 ALA B O 1
ATOM 14509 N N . PHE B 1 607 ? 11.047 -57.438 -33.375 1 86.88 607 PHE B N 1
ATOM 14510 C CA . PHE B 1 607 ? 12.375 -57.5 -33.969 1 86.88 607 PHE B CA 1
ATOM 14511 C C . PHE B 1 607 ? 13.453 -57.531 -32.906 1 86.88 607 PHE B C 1
ATOM 14513 O O . PHE B 1 607 ? 14.391 -58.312 -32.969 1 86.88 607 PHE B O 1
ATOM 14520 N N . THR B 1 608 ? 13.367 -56.625 -31.969 1 90.88 608 THR B N 1
ATOM 14521 C CA . THR B 1 608 ? 14.383 -56.531 -30.922 1 90.88 608 THR B CA 1
ATOM 14522 C C . THR B 1 608 ? 14.43 -57.812 -30.078 1 90.88 608 THR B C 1
ATOM 14524 O O . THR B 1 608 ? 15.508 -58.312 -29.781 1 90.88 608 THR B O 1
ATOM 14527 N N . ILE B 1 609 ? 13.289 -58.312 -29.75 1 90.25 609 ILE B N 1
ATOM 14528 C CA . ILE B 1 609 ? 13.25 -59.531 -28.953 1 90.25 609 ILE B CA 1
ATOM 14529 C C . ILE B 1 609 ? 13.844 -60.719 -29.734 1 90.25 609 ILE B C 1
ATOM 14531 O O . ILE B 1 609 ? 14.609 -61.5 -29.203 1 90.25 609 ILE B O 1
ATOM 14535 N N . GLN B 1 610 ? 13.5 -60.75 -31.062 1 87.69 610 GLN B N 1
ATOM 14536 C CA . GLN B 1 610 ? 14.039 -61.781 -31.938 1 87.69 610 GLN B CA 1
ATOM 14537 C C . GLN B 1 610 ? 15.562 -61.75 -31.969 1 87.69 610 GLN B C 1
ATOM 14539 O O . GLN B 1 610 ? 16.219 -62.781 -31.844 1 87.69 610 GLN B O 1
ATOM 14544 N N . GLU B 1 611 ? 16.109 -60.562 -32.125 1 88.94 611 GLU B N 1
ATOM 14545 C CA . GLU B 1 611 ? 17.547 -60.406 -32.219 1 88.94 611 GLU B CA 1
ATOM 14546 C C . GLU B 1 611 ? 18.219 -60.719 -30.891 1 88.94 611 GLU B C 1
ATOM 14548 O O . GLU B 1 611 ? 19.312 -61.281 -30.859 1 88.94 611 GLU B O 1
ATOM 14553 N N . LEU B 1 612 ? 17.578 -60.406 -29.812 1 92 612 LEU B N 1
ATOM 14554 C CA . LEU B 1 612 ? 18.141 -60.656 -28.484 1 92 612 LEU B CA 1
ATOM 14555 C C . LEU B 1 612 ? 18.109 -62.125 -28.156 1 92 612 LEU B C 1
ATOM 14557 O O . LEU B 1 612 ? 19.031 -62.656 -27.531 1 92 612 LEU B O 1
ATOM 14561 N N . LEU B 1 613 ? 17.062 -62.75 -28.578 1 89.12 613 LEU B N 1
ATOM 14562 C CA . LEU B 1 613 ? 16.984 -64.188 -28.359 1 89.12 613 LEU B CA 1
ATOM 14563 C C . LEU B 1 613 ? 18.047 -64.938 -29.156 1 89.12 613 LEU B C 1
ATOM 14565 O O . LEU B 1 613 ? 18.656 -65.875 -28.656 1 89.12 613 LEU B O 1
ATOM 14569 N N . THR B 1 614 ? 18.234 -64.438 -30.406 1 87.12 614 THR B N 1
ATOM 14570 C CA . THR B 1 614 ? 19.297 -65.062 -31.234 1 87.12 614 THR B CA 1
ATOM 14571 C C . THR B 1 614 ? 20.656 -64.812 -30.594 1 87.12 614 THR B C 1
ATOM 14573 O O . THR B 1 614 ? 21.516 -65.75 -30.609 1 87.12 614 THR B O 1
ATOM 14576 N N . TYR B 1 615 ? 20.828 -63.625 -30.031 1 87.88 615 TYR B N 1
ATOM 14577 C CA . TYR B 1 615 ? 22.078 -63.281 -29.359 1 87.88 615 TYR B CA 1
ATOM 14578 C C . TYR B 1 615 ? 22.312 -64.188 -28.156 1 87.88 615 TYR B C 1
ATOM 14580 O O . TYR B 1 615 ? 23.453 -64.562 -27.875 1 87.88 615 TYR B O 1
ATOM 14588 N N . CYS B 1 616 ? 21.266 -64.562 -27.438 1 87.69 616 CYS B N 1
ATOM 14589 C CA . CYS B 1 616 ? 21.375 -65.375 -26.25 1 87.69 616 CYS B CA 1
ATOM 14590 C C . CYS B 1 616 ? 21.547 -66.875 -26.656 1 87.69 616 CYS B C 1
ATOM 14592 O O . CYS B 1 616 ? 21.828 -67.688 -25.797 1 87.69 616 CYS B O 1
ATOM 14594 N N . GLY B 1 617 ? 21.406 -67.125 -27.906 1 81.69 617 GLY B N 1
ATOM 14595 C CA . GLY B 1 617 ? 21.656 -68.438 -28.406 1 81.69 617 GLY B CA 1
ATOM 14596 C C . GLY B 1 617 ? 20.391 -69.25 -28.609 1 81.69 617 GLY B C 1
ATOM 14597 O O . GLY B 1 617 ? 20.453 -70.438 -28.922 1 81.69 617 GLY B O 1
ATOM 14598 N N . PHE B 1 618 ? 19.25 -68.625 -28.375 1 84.5 618 PHE B N 1
ATOM 14599 C CA . PHE B 1 618 ? 18 -69.375 -28.562 1 84.5 618 PHE B CA 1
ATOM 14600 C C . PHE B 1 618 ? 17.641 -69.5 -30.047 1 84.5 618 PHE B C 1
ATOM 14602 O O . PHE B 1 618 ? 17.109 -68.5 -30.625 1 84.5 618 PHE B O 1
ATOM 14609 N N . THR B 1 619 ? 18.203 -70.25 -30.766 1 74.06 619 THR B N 1
ATOM 14610 C CA . THR B 1 619 ? 17.922 -70.438 -32.188 1 74.06 619 THR B CA 1
ATOM 14611 C C . THR B 1 619 ? 17.172 -71.75 -32.438 1 74.06 619 THR B C 1
ATOM 14613 O O . THR B 1 619 ? 17.281 -72.688 -31.625 1 74.06 619 THR B O 1
ATOM 14616 N N . PRO B 1 620 ? 16.312 -71.938 -33.281 1 61.41 620 PRO B N 1
ATOM 14617 C CA . PRO B 1 620 ? 15.664 -73.25 -33.5 1 61.41 620 PRO B CA 1
ATOM 14618 C C . PRO B 1 620 ? 16.656 -74.375 -33.719 1 61.41 620 PRO B C 1
ATOM 14620 O O . PRO B 1 620 ? 17.844 -74.125 -33.938 1 61.41 620 PRO B O 1
ATOM 14623 N N . ASP B 1 621 ? 16.688 -75.438 -34.781 1 51.19 621 ASP B N 1
ATOM 14624 C CA . ASP B 1 621 ? 17.234 -76.812 -34.938 1 51.19 621 ASP B CA 1
ATOM 14625 C C . ASP B 1 621 ? 18.75 -76.75 -35.188 1 51.19 621 ASP B C 1
ATOM 14627 O O . ASP B 1 621 ? 19.328 -77.688 -35.75 1 51.19 621 ASP B O 1
ATOM 14631 N N . ASN B 1 622 ? 19.703 -75.938 -34.906 1 45.44 622 ASN B N 1
ATOM 14632 C CA . ASN B 1 622 ? 20.953 -76.5 -35.438 1 45.44 622 ASN B CA 1
ATOM 14633 C C . ASN B 1 622 ? 21.359 -77.75 -34.719 1 45.44 622 ASN B C 1
ATOM 14635 O O . ASN B 1 622 ? 21.578 -77.75 -33.5 1 45.44 622 ASN B O 1
ATOM 14639 N N . PRO B 1 623 ? 21.172 -79 -35.219 1 42.38 623 PRO B N 1
ATOM 14640 C CA . PRO B 1 623 ? 21.5 -80.312 -34.656 1 42.38 623 PRO B CA 1
ATOM 14641 C C . PRO B 1 623 ? 22.875 -80.375 -33.969 1 42.38 623 PRO B C 1
ATOM 14643 O O . PRO B 1 623 ? 23.141 -81.25 -33.156 1 42.38 623 PRO B O 1
ATOM 14646 N N . LYS B 1 624 ? 23.891 -79.812 -34.531 1 47.75 624 LYS B N 1
ATOM 14647 C CA . LYS B 1 624 ? 25.281 -80.188 -34.188 1 47.75 624 LYS B CA 1
ATOM 14648 C C . LYS B 1 624 ? 25.672 -79.625 -32.812 1 47.75 624 LYS B C 1
ATOM 14650 O O . LYS B 1 624 ? 26.703 -80 -32.281 1 47.75 624 LYS B O 1
ATOM 14655 N N . GLU B 1 625 ? 25.203 -78.562 -32.375 1 46 625 GLU B N 1
ATOM 14656 C CA . GLU B 1 625 ? 25.875 -78.062 -31.172 1 46 625 GLU B CA 1
ATOM 14657 C C . GLU B 1 625 ? 25.188 -78.625 -29.922 1 46 625 GLU B C 1
ATOM 14659 O O . GLU B 1 625 ? 24.312 -78 -29.359 1 46 625 GLU B O 1
ATOM 14664 N N . MET B 1 626 ? 25.078 -79.875 -29.672 1 44.75 626 MET B N 1
ATOM 14665 C CA . MET B 1 626 ? 24.578 -80.75 -28.625 1 44.75 626 MET B CA 1
ATOM 14666 C C . MET B 1 626 ? 25.016 -80.25 -27.234 1 44.75 626 MET B C 1
ATOM 14668 O O . MET B 1 626 ? 24.266 -80.375 -26.266 1 44.75 626 MET B O 1
ATOM 14672 N N . GLU B 1 627 ? 26.281 -80 -27.031 1 47.41 627 GLU B N 1
ATOM 14673 C CA . GLU B 1 627 ? 26.844 -79.812 -25.688 1 47.41 627 GLU B CA 1
ATOM 14674 C C . GLU B 1 627 ? 26.219 -78.562 -25 1 47.41 627 GLU B C 1
ATOM 14676 O O . GLU B 1 627 ? 25.984 -78.625 -23.797 1 47.41 627 GLU B O 1
ATOM 14681 N N . HIS B 1 628 ? 25.938 -77.438 -25.719 1 55.5 628 HIS B N 1
ATOM 14682 C CA . HIS B 1 628 ? 25.516 -76.188 -25.125 1 55.5 628 HIS B CA 1
ATOM 14683 C C . HIS B 1 628 ? 24 -76.125 -24.984 1 55.5 628 HIS B C 1
ATOM 14685 O O . HIS B 1 628 ? 23.438 -75.125 -24.5 1 55.5 628 HIS B O 1
ATOM 14691 N N . ARG B 1 629 ? 23.297 -77.188 -25.312 1 61.09 629 ARG B N 1
ATOM 14692 C CA . ARG B 1 629 ? 21.844 -77.25 -25.328 1 61.09 629 ARG B CA 1
ATOM 14693 C C . ARG B 1 629 ? 21.281 -77.312 -23.906 1 61.09 629 ARG B C 1
ATOM 14695 O O . ARG B 1 629 ? 20.234 -76.75 -23.625 1 61.09 629 ARG B O 1
ATOM 14702 N N . ASP B 1 630 ? 22.062 -78.062 -23.062 1 60.78 630 ASP B N 1
ATOM 14703 C CA . ASP B 1 630 ? 21.531 -78.188 -21.719 1 60.78 630 ASP B CA 1
ATOM 14704 C C . ASP B 1 630 ? 21.5 -76.812 -21 1 60.78 630 ASP B C 1
ATOM 14706 O O . ASP B 1 630 ? 20.516 -76.5 -20.312 1 60.78 630 ASP B O 1
ATOM 14710 N N . TYR B 1 631 ? 22.547 -76 -21.234 1 73.38 631 TYR B N 1
ATOM 14711 C CA . TYR B 1 631 ? 22.609 -74.688 -20.578 1 73.38 631 TYR B CA 1
ATOM 14712 C C . TYR B 1 631 ? 21.547 -73.75 -21.141 1 73.38 631 TYR B C 1
ATOM 14714 O O . TYR B 1 631 ? 20.906 -73 -20.391 1 73.38 631 TYR B O 1
ATOM 14722 N N . LEU B 1 632 ? 21.359 -73.875 -22.344 1 78.88 632 LEU B N 1
ATOM 14723 C CA . LEU B 1 632 ? 20.375 -73 -22.984 1 78.88 632 LEU B CA 1
ATOM 14724 C C . LEU B 1 632 ? 18.969 -73.375 -22.578 1 78.88 632 LEU B C 1
ATOM 14726 O O . LEU B 1 632 ? 18.094 -72.5 -22.406 1 78.88 632 LEU B O 1
ATOM 14730 N N . GLN B 1 633 ? 18.797 -74.688 -22.359 1 78.19 633 GLN B N 1
ATOM 14731 C CA . GLN B 1 633 ? 17.484 -75.188 -21.953 1 78.19 633 GLN B CA 1
ATOM 14732 C C . GLN B 1 633 ? 17.172 -74.75 -20.516 1 78.19 633 GLN B C 1
ATOM 14734 O O . GLN B 1 633 ? 16.031 -74.5 -20.172 1 78.19 633 GLN B O 1
ATOM 14739 N N . GLN B 1 634 ? 18.172 -74.625 -19.781 1 79.5 634 GLN B N 1
ATOM 14740 C CA . GLN B 1 634 ? 17.984 -74.188 -18.391 1 79.5 634 GLN B CA 1
ATOM 14741 C C . GLN B 1 634 ? 17.672 -72.688 -18.328 1 79.5 634 GLN B C 1
ATOM 14743 O O . GLN B 1 634 ? 16.828 -72.25 -17.547 1 79.5 634 GLN B O 1
ATOM 14748 N N . ARG B 1 635 ? 18.297 -72 -19.156 1 83.12 635 ARG B N 1
ATOM 14749 C CA . ARG B 1 635 ? 18.047 -70.562 -19.188 1 83.12 635 ARG B CA 1
ATOM 14750 C C . ARG B 1 635 ? 16.641 -70.25 -19.719 1 83.12 635 ARG B C 1
ATOM 14752 O O . ARG B 1 635 ? 15.984 -69.312 -19.25 1 83.12 635 ARG B O 1
ATOM 14759 N N . TRP B 1 636 ? 16.234 -71 -20.641 1 84.88 636 TRP B N 1
ATOM 14760 C CA . TRP B 1 636 ? 14.914 -70.812 -21.234 1 84.88 636 TRP B CA 1
ATOM 14761 C C . TRP B 1 636 ? 13.812 -71.188 -20.25 1 84.88 636 TRP B C 1
ATOM 14763 O O . TRP B 1 636 ? 12.789 -70.5 -20.188 1 84.88 636 TRP B O 1
ATOM 14773 N N . SER B 1 637 ? 14.164 -72.125 -19.406 1 81.88 637 SER B N 1
ATOM 14774 C CA . SER B 1 637 ? 13.164 -72.562 -18.453 1 81.88 637 SER B CA 1
ATOM 14775 C C . SER B 1 637 ? 13.055 -71.625 -17.281 1 81.88 637 SER B C 1
ATOM 14777 O O . SER B 1 637 ? 12.094 -71.688 -16.516 1 81.88 637 SER B O 1
ATOM 14779 N N . ARG B 1 638 ? 13.953 -70.688 -17.281 1 82.5 638 ARG B N 1
ATOM 14780 C CA . ARG B 1 638 ? 13.93 -69.688 -16.203 1 82.5 638 ARG B CA 1
ATOM 14781 C C . ARG B 1 638 ? 12.906 -68.625 -16.484 1 82.5 638 ARG B C 1
ATOM 14783 O O . ARG B 1 638 ? 12.469 -67.875 -15.562 1 82.5 638 ARG B O 1
ATOM 14790 N N . PHE B 1 639 ? 12.477 -68.5 -17.719 1 86.12 639 PHE B N 1
ATOM 14791 C CA . PHE B 1 639 ? 11.438 -67.5 -18.047 1 86.12 639 PHE B CA 1
ATOM 14792 C C . PHE B 1 639 ? 10.078 -68 -17.547 1 86.12 639 PHE B C 1
ATOM 14794 O O . PHE B 1 639 ? 9.758 -69.188 -17.625 1 86.12 639 PHE B O 1
ATOM 14801 N N . PRO B 1 640 ? 9.414 -67.188 -16.969 1 81.81 640 PRO B N 1
ATOM 14802 C CA . PRO B 1 640 ? 8.055 -67.562 -16.609 1 81.81 640 PRO B CA 1
ATOM 14803 C C . PRO B 1 640 ? 7.23 -68 -17.812 1 81.81 640 PRO B C 1
ATOM 14805 O O . PRO B 1 640 ? 7.484 -67.562 -18.938 1 81.81 640 PRO B O 1
ATOM 14808 N N . LYS B 1 641 ? 6.316 -68.812 -17.625 1 74 641 LYS B N 1
ATOM 14809 C CA . LYS B 1 641 ? 5.535 -69.438 -18.688 1 74 641 LYS B CA 1
ATOM 14810 C C . LYS B 1 641 ? 4.805 -68.375 -19.531 1 74 641 LYS B C 1
ATOM 14812 O O . LYS B 1 641 ? 4.691 -68.562 -20.75 1 74 641 LYS B O 1
ATOM 14817 N N . SER B 1 642 ? 4.41 -67.438 -18.859 1 72.25 642 SER B N 1
ATOM 14818 C CA . SER B 1 642 ? 3.686 -66.375 -19.578 1 72.25 642 SER B CA 1
ATOM 14819 C C . SER B 1 642 ? 4.59 -65.625 -20.578 1 72.25 642 SER B C 1
ATOM 14821 O O . SER B 1 642 ? 4.152 -65.312 -21.672 1 72.25 642 SER B O 1
ATOM 14823 N N . ILE B 1 643 ? 5.777 -65.5 -20.219 1 82.06 643 ILE B N 1
ATOM 14824 C CA . ILE B 1 643 ? 6.738 -64.812 -21.094 1 82.06 643 ILE B CA 1
ATOM 14825 C C . ILE B 1 643 ? 7.176 -65.75 -22.219 1 82.06 643 ILE B C 1
ATOM 14827 O O . ILE B 1 643 ? 7.34 -65.375 -23.359 1 82.06 643 ILE B O 1
ATOM 14831 N N . ILE B 1 644 ? 7.297 -67.062 -21.906 1 82.06 644 ILE B N 1
ATOM 14832 C CA . ILE B 1 644 ? 7.711 -68.062 -22.891 1 82.06 644 ILE B CA 1
ATOM 14833 C C . ILE B 1 644 ? 6.688 -68.125 -24.031 1 82.06 644 ILE B C 1
ATOM 14835 O O . ILE B 1 644 ? 7.055 -68.125 -25.203 1 82.06 644 ILE B O 1
ATOM 14839 N N . ASN B 1 645 ? 5.496 -67.938 -23.641 1 72.19 645 ASN B N 1
ATOM 14840 C CA . ASN B 1 645 ? 4.434 -68 -24.641 1 72.19 645 ASN B CA 1
ATOM 14841 C C . ASN B 1 645 ? 4.504 -66.812 -25.578 1 72.19 645 ASN B C 1
ATOM 14843 O O . ASN B 1 645 ? 4.137 -66.875 -26.75 1 72.19 645 ASN B O 1
ATOM 14847 N N . THR B 1 646 ? 5.031 -65.75 -25.016 1 77.62 646 THR B N 1
ATOM 14848 C CA . THR B 1 646 ? 5.113 -64.562 -25.797 1 77.62 646 THR B CA 1
ATOM 14849 C C . THR B 1 646 ? 6.344 -64.562 -26.703 1 77.62 646 THR B C 1
ATOM 14851 O O . THR B 1 646 ? 6.301 -64.062 -27.844 1 77.62 646 THR B O 1
ATOM 14854 N N . ILE B 1 647 ? 7.418 -65.125 -26.25 1 85.81 647 ILE B N 1
ATOM 14855 C CA . ILE B 1 647 ? 8.688 -64.938 -26.953 1 85.81 647 ILE B CA 1
ATOM 14856 C C . ILE B 1 647 ? 8.93 -66.188 -27.844 1 85.81 647 ILE B C 1
ATOM 14858 O O . ILE B 1 647 ? 9.719 -66.125 -28.781 1 85.81 647 ILE B O 1
ATOM 14862 N N . GLN B 1 648 ? 8.273 -67.312 -27.609 1 79.25 648 GLN B N 1
ATOM 14863 C CA . GLN B 1 648 ? 8.523 -68.562 -28.344 1 79.25 648 GLN B CA 1
ATOM 14864 C C . GLN B 1 648 ? 8.297 -68.375 -29.844 1 79.25 648 GLN B C 1
ATOM 14866 O O . GLN B 1 648 ? 9.117 -68.812 -30.656 1 79.25 648 GLN B O 1
ATOM 14871 N N . PRO B 1 649 ? 7.242 -67.625 -30.156 1 75.69 649 PRO B N 1
ATOM 14872 C CA . PRO B 1 649 ? 7.039 -67.438 -31.609 1 75.69 649 PRO B CA 1
ATOM 14873 C C . PRO B 1 649 ? 8.125 -66.562 -32.25 1 75.69 649 PRO B C 1
ATOM 14875 O O . PRO B 1 649 ? 8.312 -66.625 -33.469 1 75.69 649 PRO B O 1
ATOM 14878 N N . LEU B 1 650 ? 8.711 -65.938 -31.453 1 82.94 650 LEU B N 1
ATOM 14879 C CA . LEU B 1 650 ? 9.695 -65 -31.984 1 82.94 650 LEU B CA 1
ATOM 14880 C C . LEU B 1 650 ? 11.047 -65.688 -32.156 1 82.94 650 LEU B C 1
ATOM 14882 O O . LEU B 1 650 ? 11.953 -65.125 -32.781 1 82.94 650 LEU B O 1
ATOM 14886 N N . VAL B 1 651 ? 11.031 -66.938 -31.516 1 81.56 651 VAL B N 1
ATOM 14887 C CA . VAL B 1 651 ? 12.258 -67.688 -31.703 1 81.56 651 VAL B CA 1
ATOM 14888 C C . VAL B 1 651 ? 12.336 -68.188 -33.156 1 81.56 651 VAL B C 1
ATOM 14890 O O . VAL B 1 651 ? 11.453 -68.938 -33.625 1 81.56 651 VAL B O 1
ATOM 14893 N N . GLY B 1 652 ? 13.055 -67.688 -34.031 1 72.31 652 GLY B N 1
ATOM 14894 C CA . GLY B 1 652 ? 13.211 -68.125 -35.438 1 72.31 652 GLY B CA 1
ATOM 14895 C C . GLY B 1 652 ? 12.422 -67.25 -36.375 1 72.31 652 GLY B C 1
ATOM 14896 O O . GLY B 1 652 ? 12.281 -67.562 -37.562 1 72.31 652 GLY B O 1
ATOM 14897 N N . ALA B 1 653 ? 11.703 -66.188 -35.781 1 75.44 653 ALA B N 1
ATOM 14898 C CA . ALA B 1 653 ? 10.984 -65.25 -36.625 1 75.44 653 ALA B CA 1
ATOM 14899 C C . ALA B 1 653 ? 11.953 -64.5 -37.5 1 75.44 653 ALA B C 1
ATOM 14901 O O . ALA B 1 653 ? 13.172 -64.5 -37.281 1 75.44 653 ALA B O 1
ATOM 14902 N N . LYS B 1 654 ? 11.539 -64 -38.656 1 75.06 654 LYS B N 1
ATOM 14903 C CA . LYS B 1 654 ? 12.406 -63.281 -39.594 1 75.06 654 LYS B CA 1
ATOM 14904 C C . LYS B 1 654 ? 11.977 -61.844 -39.75 1 75.06 654 LYS B C 1
ATOM 14906 O O . LYS B 1 654 ? 11.781 -61.375 -40.875 1 75.06 654 LYS B O 1
ATOM 14911 N N . TYR B 1 655 ? 11.883 -61.188 -38.531 1 77.38 655 TYR B N 1
ATOM 14912 C CA . TYR B 1 655 ? 11.633 -59.75 -38.562 1 77.38 655 TYR B CA 1
ATOM 14913 C C . TYR B 1 655 ? 12.891 -59 -38.969 1 77.38 655 TYR B C 1
ATOM 14915 O O . TYR B 1 655 ? 14 -59.375 -38.594 1 77.38 655 TYR B O 1
ATOM 14923 N N . SER B 1 656 ? 12.75 -58.031 -39.875 1 77.5 656 SER B N 1
ATOM 14924 C CA . SER B 1 656 ? 13.906 -57.25 -40.25 1 77.5 656 SER B CA 1
ATOM 14925 C C . SER B 1 656 ? 13.625 -55.75 -40.094 1 77.5 656 SER B C 1
ATOM 14927 O O . SER B 1 656 ? 12.492 -55.312 -40.312 1 77.5 656 SER B O 1
ATOM 14929 N N . ALA B 1 657 ? 14.531 -55.062 -39.5 1 78.94 657 ALA B N 1
ATOM 14930 C CA . ALA B 1 657 ? 14.414 -53.625 -39.344 1 78.94 657 ALA B CA 1
ATOM 14931 C C . ALA B 1 657 ? 15.695 -52.938 -39.812 1 78.94 657 ALA B C 1
ATOM 14933 O O . ALA B 1 657 ? 16.797 -53.438 -39.594 1 78.94 657 ALA B O 1
ATOM 14934 N N . VAL B 1 658 ? 15.453 -51.844 -40.531 1 74.5 658 VAL B N 1
ATOM 14935 C CA . VAL B 1 658 ? 16.594 -51.031 -40.938 1 74.5 658 VAL B CA 1
ATOM 14936 C C . VAL B 1 658 ? 17 -50.094 -39.812 1 74.5 658 VAL B C 1
ATOM 14938 O O . VAL B 1 658 ? 16.156 -49.406 -39.219 1 74.5 658 VAL B O 1
ATOM 14941 N N . PRO B 1 659 ? 18.188 -50.188 -39.344 1 77.94 659 PRO B N 1
ATOM 14942 C CA . PRO B 1 659 ? 18.625 -49.281 -38.281 1 77.94 659 PRO B CA 1
ATOM 14943 C C . PRO B 1 659 ? 18.484 -47.812 -38.656 1 77.94 659 PRO B C 1
ATOM 14945 O O . PRO B 1 659 ? 18.688 -47.469 -39.844 1 77.94 659 PRO B O 1
ATOM 14948 N N . PRO B 1 660 ? 18.062 -47.094 -37.75 1 76.94 660 PRO B N 1
ATOM 14949 C CA . PRO B 1 660 ? 17.891 -45.656 -38.062 1 76.94 660 PRO B CA 1
ATOM 14950 C C . PRO B 1 660 ? 19.219 -44.969 -38.375 1 76.94 660 PRO B C 1
ATOM 14952 O O . PRO B 1 660 ? 20.25 -45.312 -37.781 1 76.94 660 PRO B O 1
ATOM 14955 N N . LEU B 1 661 ? 19.219 -44.188 -39.438 1 71.25 661 LEU B N 1
ATOM 14956 C CA . LEU B 1 661 ? 20.391 -43.375 -39.75 1 71.25 661 LEU B CA 1
ATOM 14957 C C . LEU B 1 661 ? 20.531 -42.219 -38.781 1 71.25 661 LEU B C 1
ATOM 14959 O O . LEU B 1 661 ? 19.672 -41.344 -38.719 1 71.25 661 LEU B O 1
ATOM 14963 N N . LEU B 1 662 ? 21.422 -42.312 -37.812 1 73.44 662 LEU B N 1
ATOM 14964 C CA . LEU B 1 662 ? 21.594 -41.25 -36.812 1 73.44 662 LEU B CA 1
ATOM 14965 C C . LEU B 1 662 ? 22.734 -40.312 -37.219 1 73.44 662 LEU B C 1
ATOM 14967 O O . LEU B 1 662 ? 23.812 -40.781 -37.562 1 73.44 662 LEU B O 1
ATOM 14971 N N . PRO B 1 663 ? 22.484 -39.125 -37.312 1 75.81 663 PRO B N 1
ATOM 14972 C CA . PRO B 1 663 ? 23.562 -38.156 -37.594 1 75.81 663 PRO B CA 1
ATOM 14973 C C . PRO B 1 663 ? 24.594 -38.094 -36.469 1 75.81 663 PRO B C 1
ATOM 14975 O O . PRO B 1 663 ? 24.266 -38.375 -35.312 1 75.81 663 PRO B O 1
ATOM 14978 N N . PRO B 1 664 ? 25.859 -37.844 -36.812 1 79.44 664 PRO B N 1
ATOM 14979 C CA . PRO B 1 664 ? 26.859 -37.688 -35.75 1 79.44 664 PRO B CA 1
ATOM 14980 C C . PRO B 1 664 ? 26.516 -36.562 -34.75 1 79.44 664 PRO B C 1
ATOM 14982 O O . PRO B 1 664 ? 26.016 -35.531 -35.156 1 79.44 664 PRO B O 1
ATOM 14985 N N . CYS B 1 665 ? 26.672 -36.938 -33.5 1 83.12 665 CYS B N 1
ATOM 14986 C CA . CYS B 1 665 ? 26.25 -36 -32.469 1 83.12 665 CYS B CA 1
ATOM 14987 C C . CYS B 1 665 ? 27.406 -35.125 -32.031 1 83.12 665 CYS B C 1
ATOM 14989 O O . CYS B 1 665 ? 28.547 -35.594 -31.891 1 83.12 665 CYS B O 1
ATOM 14991 N N . VAL B 1 666 ? 27.219 -33.844 -32.031 1 85.75 666 VAL B N 1
ATOM 14992 C CA . VAL B 1 666 ? 28.172 -32.875 -31.484 1 85.75 666 VAL B CA 1
ATOM 14993 C C . VAL B 1 666 ? 27.781 -32.5 -30.062 1 85.75 666 VAL B C 1
ATOM 14995 O O . VAL B 1 666 ? 26.625 -32.125 -29.797 1 85.75 666 VAL B O 1
ATOM 14998 N N . TYR B 1 667 ? 28.703 -32.75 -29.188 1 89.06 667 TYR B N 1
ATOM 14999 C CA . TYR B 1 667 ? 28.453 -32.438 -27.797 1 89.06 667 TYR B CA 1
ATOM 15000 C C . TYR B 1 667 ? 28.703 -30.953 -27.531 1 89.06 667 TYR B C 1
ATOM 15002 O O . TYR B 1 667 ? 29.641 -30.375 -28.094 1 89.06 667 TYR B O 1
ATOM 15010 N N . PRO B 1 668 ? 27.875 -30.297 -26.672 1 89.81 668 PRO B N 1
ATOM 15011 C CA . PRO B 1 668 ? 26.781 -30.859 -25.859 1 89.81 668 PRO B CA 1
ATOM 15012 C C . PRO B 1 668 ? 25.484 -31 -26.641 1 89.81 668 PRO B C 1
ATOM 15014 O O . PRO B 1 668 ? 25.094 -30.062 -27.359 1 89.81 668 PRO B O 1
ATOM 15017 N N . ILE B 1 669 ? 24.844 -32.031 -26.516 1 91.19 669 ILE B N 1
ATOM 15018 C CA . ILE B 1 669 ? 23.594 -32.344 -27.219 1 91.19 669 ILE B CA 1
ATOM 15019 C C . ILE B 1 669 ? 22.453 -31.547 -26.625 1 91.19 669 ILE B C 1
ATOM 15021 O O . ILE B 1 669 ? 21.516 -31.172 -27.328 1 91.19 669 ILE B O 1
ATOM 15025 N N . PHE B 1 670 ? 22.547 -31.266 -25.406 1 90.44 670 PHE B N 1
ATOM 15026 C CA . PHE B 1 670 ? 21.5 -30.609 -24.641 1 90.44 670 PHE B CA 1
ATOM 15027 C C . PHE B 1 670 ? 21.156 -29.25 -25.266 1 90.44 670 PHE B C 1
ATOM 15029 O O . PHE B 1 670 ? 19.984 -28.875 -25.328 1 90.44 670 PHE B O 1
ATOM 15036 N N . ALA B 1 671 ? 22.109 -28.5 -25.688 1 84 671 ALA B N 1
ATOM 15037 C CA . ALA B 1 671 ? 21.906 -27.141 -26.188 1 84 671 ALA B CA 1
ATOM 15038 C C . ALA B 1 671 ? 21.141 -27.125 -27.5 1 84 671 ALA B C 1
ATOM 15040 O O . ALA B 1 671 ? 20.484 -26.141 -27.844 1 84 671 ALA B O 1
ATOM 15041 N N . LYS B 1 672 ? 21.062 -28.297 -28.141 1 82.25 672 LYS B N 1
ATOM 15042 C CA . LYS B 1 672 ? 20.484 -28.344 -29.469 1 82.25 672 LYS B CA 1
ATOM 15043 C C . LYS B 1 672 ? 19.078 -28.953 -29.438 1 82.25 672 LYS B C 1
ATOM 15045 O O . LYS B 1 672 ? 18.328 -28.875 -30.422 1 82.25 672 LYS B O 1
ATOM 15050 N N . CYS B 1 673 ? 18.719 -29.484 -28.312 1 84.88 673 CYS B N 1
ATOM 15051 C CA . CYS B 1 673 ? 17.422 -30.172 -28.219 1 84.88 673 CYS B CA 1
ATOM 15052 C C . CYS B 1 673 ? 16.375 -29.266 -27.609 1 84.88 673 CYS B C 1
ATOM 15054 O O . CYS B 1 673 ? 16.672 -28.469 -26.719 1 84.88 673 CYS B O 1
ATOM 15056 N N . THR B 1 674 ? 15.188 -29.312 -28.156 1 79.25 674 THR B N 1
ATOM 15057 C CA . THR B 1 674 ? 14.078 -28.484 -27.688 1 79.25 674 THR B CA 1
ATOM 15058 C C . THR B 1 674 ? 13.273 -29.234 -26.625 1 79.25 674 THR B C 1
ATOM 15060 O O . THR B 1 674 ? 12.672 -28.609 -25.75 1 79.25 674 THR B O 1
ATOM 15063 N N . ASP B 1 675 ? 13.227 -30.594 -26.781 1 81.69 675 ASP B N 1
ATOM 15064 C CA . ASP B 1 675 ? 12.414 -31.375 -25.859 1 81.69 675 ASP B CA 1
ATOM 15065 C C . ASP B 1 675 ? 13.258 -32.438 -25.156 1 81.69 675 ASP B C 1
ATOM 15067 O O . ASP B 1 675 ? 14.328 -32.812 -25.641 1 81.69 675 ASP B O 1
ATOM 15071 N N . VAL B 1 676 ? 12.859 -32.875 -24.031 1 84.75 676 VAL B N 1
ATOM 15072 C CA . VAL B 1 676 ? 13.57 -33.844 -23.234 1 84.75 676 VAL B CA 1
ATOM 15073 C C . VAL B 1 676 ? 13.617 -35.188 -23.969 1 84.75 676 VAL B C 1
ATOM 15075 O O . VAL B 1 676 ? 14.617 -35.906 -23.906 1 84.75 676 VAL B O 1
ATOM 15078 N N . ARG B 1 677 ? 12.523 -35.469 -24.672 1 82.69 677 ARG B N 1
ATOM 15079 C CA . ARG B 1 677 ? 12.469 -36.75 -25.406 1 82.69 677 ARG B CA 1
ATOM 15080 C C . ARG B 1 677 ? 13.57 -36.812 -26.453 1 82.69 677 ARG B C 1
ATOM 15082 O O . ARG B 1 677 ? 14.25 -37.844 -26.562 1 82.69 677 ARG B O 1
ATOM 15089 N N . GLU B 1 678 ? 13.664 -35.781 -27.078 1 87.06 678 GLU B N 1
ATOM 15090 C CA . GLU B 1 678 ? 14.695 -35.719 -28.109 1 87.06 678 GLU B CA 1
ATOM 15091 C C . GLU B 1 678 ? 16.094 -35.812 -27.5 1 87.06 678 GLU B C 1
ATOM 15093 O O . GLU B 1 678 ? 16.984 -36.469 -28.062 1 87.06 678 GLU B O 1
ATOM 15098 N N . TRP B 1 679 ? 16.234 -35.25 -26.422 1 91.44 679 TRP B N 1
ATOM 15099 C CA . TRP B 1 679 ? 17.547 -35.25 -25.766 1 91.44 679 TRP B CA 1
ATOM 15100 C C . TRP B 1 679 ? 17.891 -36.656 -25.281 1 91.44 679 TRP B C 1
ATOM 15102 O O . TRP B 1 679 ? 19.016 -37.125 -25.5 1 91.44 679 TRP B O 1
ATOM 15112 N N . ILE B 1 680 ? 16.984 -37.344 -24.609 1 91 680 ILE B N 1
ATOM 15113 C CA . ILE B 1 680 ? 17.234 -38.688 -24.094 1 91 680 ILE B CA 1
ATOM 15114 C C . ILE B 1 680 ? 17.5 -39.625 -25.25 1 91 680 ILE B C 1
ATOM 15116 O O . ILE B 1 680 ? 18.375 -40.5 -25.156 1 91 680 ILE B O 1
ATOM 15120 N N . GLU B 1 681 ? 16.781 -39.375 -26.312 1 90.38 681 GLU B N 1
ATOM 15121 C CA . GLU B 1 681 ? 16.953 -40.219 -27.484 1 90.38 681 GLU B CA 1
ATOM 15122 C C . GLU B 1 681 ? 18.344 -40.062 -28.094 1 90.38 681 GLU B C 1
ATOM 15124 O O . GLU B 1 681 ? 19.078 -41.062 -28.25 1 90.38 681 GLU B O 1
ATOM 15129 N N . MET B 1 682 ? 18.75 -38.906 -28.312 1 90.31 682 MET B N 1
ATOM 15130 C CA . MET B 1 682 ? 20.031 -38.656 -28.969 1 90.31 682 MET B CA 1
ATOM 15131 C C . MET B 1 682 ? 21.188 -39.031 -28.062 1 90.31 682 MET B C 1
ATOM 15133 O O . MET B 1 682 ? 22.156 -39.625 -28.5 1 90.31 682 MET B O 1
ATOM 15137 N N . PHE B 1 683 ? 21.125 -38.656 -26.812 1 93.38 683 PHE B N 1
ATOM 15138 C CA . PHE B 1 683 ? 22.172 -38.938 -25.859 1 93.38 683 PHE B CA 1
ATOM 15139 C C . PHE B 1 683 ? 22.344 -40.438 -25.672 1 93.38 683 PHE B C 1
ATOM 15141 O O . PHE B 1 683 ? 23.469 -40.938 -25.609 1 93.38 683 PHE B O 1
ATOM 15148 N N . SER B 1 684 ? 21.25 -41.188 -25.547 1 92.81 684 SER B N 1
ATOM 15149 C CA . SER B 1 684 ? 21.312 -42.625 -25.344 1 92.81 684 SER B CA 1
ATOM 15150 C C . SER B 1 684 ? 21.859 -43.344 -26.578 1 92.81 684 SER B C 1
ATOM 15152 O O . SER B 1 684 ? 22.75 -44.188 -26.469 1 92.81 684 SER B O 1
ATOM 15154 N N . LEU B 1 685 ? 21.328 -43 -27.75 1 91.5 685 LEU B N 1
ATOM 15155 C CA . LEU B 1 685 ? 21.734 -43.688 -28.969 1 91.5 685 LEU B CA 1
ATOM 15156 C C . LEU B 1 685 ? 23.203 -43.438 -29.266 1 91.5 685 LEU B C 1
ATOM 15158 O O . LEU B 1 685 ? 23.922 -44.344 -29.703 1 91.5 685 LEU B O 1
ATOM 15162 N N . ASP B 1 686 ? 23.656 -42.25 -29.016 1 91.38 686 ASP B N 1
ATOM 15163 C CA . ASP B 1 686 ? 25.078 -41.938 -29.203 1 91.38 686 ASP B CA 1
ATOM 15164 C C . ASP B 1 686 ? 25.938 -42.719 -28.203 1 91.38 686 ASP B C 1
ATOM 15166 O O . ASP B 1 686 ? 27.031 -43.188 -28.547 1 91.38 686 ASP B O 1
ATOM 15170 N N . THR B 1 687 ? 25.5 -42.781 -27 1 93.06 687 THR B N 1
ATOM 15171 C CA . THR B 1 687 ? 26.25 -43.5 -25.984 1 93.06 687 THR B CA 1
ATOM 15172 C C . THR B 1 687 ? 26.312 -45 -26.297 1 93.06 687 THR B C 1
ATOM 15174 O O . THR B 1 687 ? 27.344 -45.625 -26.078 1 93.06 687 THR B O 1
ATOM 15177 N N . PHE B 1 688 ? 25.219 -45.531 -26.828 1 91.88 688 PHE B N 1
ATOM 15178 C CA . PHE B 1 688 ? 25.188 -46.938 -27.188 1 91.88 688 PHE B CA 1
ATOM 15179 C C . PHE B 1 688 ? 26.234 -47.25 -28.266 1 91.88 688 PHE B C 1
ATOM 15181 O O . PHE B 1 688 ? 26.859 -48.312 -28.234 1 91.88 688 PHE B O 1
ATOM 15188 N N . SER B 1 689 ? 26.391 -46.312 -29.172 1 88.69 689 SER B N 1
ATOM 15189 C CA . SER B 1 689 ? 27.328 -46.5 -30.266 1 88.69 689 SER B CA 1
ATOM 15190 C C . SER B 1 689 ? 28.781 -46.469 -29.766 1 88.69 689 SER B C 1
ATOM 15192 O O . SER B 1 689 ? 29.672 -47 -30.422 1 88.69 689 SER B O 1
ATOM 15194 N N . LYS B 1 690 ? 29.047 -46 -28.562 1 89.81 690 LYS B N 1
ATOM 15195 C CA . LYS B 1 690 ? 30.406 -45.812 -28.047 1 89.81 690 LYS B CA 1
ATOM 15196 C C . LYS B 1 690 ? 30.766 -46.938 -27.078 1 89.81 690 LYS B C 1
ATOM 15198 O O . LYS B 1 690 ? 31.875 -47 -26.562 1 89.81 690 LYS B O 1
ATOM 15203 N N . MET B 1 691 ? 29.812 -47.812 -26.844 1 90.25 691 MET B N 1
ATOM 15204 C CA . MET B 1 691 ? 30.016 -48.875 -25.859 1 90.25 691 MET B CA 1
ATOM 15205 C C . MET B 1 691 ? 31.047 -49.906 -26.344 1 90.25 691 MET B C 1
ATOM 15207 O O . MET B 1 691 ? 31.219 -50.094 -27.562 1 90.25 691 MET B O 1
ATOM 15211 N N . GLN B 1 692 ? 31.812 -50.406 -25.375 1 88.25 692 GLN B N 1
ATOM 15212 C CA . GLN B 1 692 ? 32.781 -51.469 -25.609 1 88.25 692 GLN B CA 1
ATOM 15213 C C . GLN B 1 692 ? 32.625 -52.594 -24.578 1 88.25 692 GLN B C 1
ATOM 15215 O O . GLN B 1 692 ? 32.281 -52.344 -23.422 1 88.25 692 GLN B O 1
ATOM 15220 N N . PRO B 1 693 ? 32.781 -53.844 -24.844 1 87.25 693 PRO B N 1
ATOM 15221 C CA . PRO B 1 693 ? 33.219 -54.469 -26.078 1 87.25 693 PRO B CA 1
ATOM 15222 C C . PRO B 1 693 ? 32.094 -54.594 -27.109 1 87.25 693 PRO B C 1
ATOM 15224 O O . PRO B 1 693 ? 30.969 -54.188 -26.859 1 87.25 693 PRO B O 1
ATOM 15227 N N . ASP B 1 694 ? 32.438 -55.219 -28.172 1 83.19 694 ASP B N 1
ATOM 15228 C CA . ASP B 1 694 ? 31.531 -55.25 -29.312 1 83.19 694 ASP B CA 1
ATOM 15229 C C . ASP B 1 694 ? 30.266 -56.031 -28.984 1 83.19 694 ASP B C 1
ATOM 15231 O O . ASP B 1 694 ? 29.188 -55.688 -29.484 1 83.19 694 ASP B O 1
ATOM 15235 N N . TYR B 1 695 ? 30.375 -57.031 -28.125 1 84.31 695 TYR B N 1
ATOM 15236 C CA . TYR B 1 695 ? 29.172 -57.812 -27.859 1 84.31 695 TYR B CA 1
ATOM 15237 C C . TYR B 1 695 ? 28.125 -56.969 -27.125 1 84.31 695 TYR B C 1
ATOM 15239 O O . TYR B 1 695 ? 26.938 -57.156 -27.344 1 84.31 695 TYR B O 1
ATOM 15247 N N . LEU B 1 696 ? 28.531 -56.094 -26.297 1 87.88 696 LEU B N 1
ATOM 15248 C CA . LEU B 1 696 ? 27.594 -55.219 -25.578 1 87.88 696 LEU B CA 1
ATOM 15249 C C . LEU B 1 696 ? 27.062 -54.125 -26.5 1 87.88 696 LEU B C 1
ATOM 15251 O O . LEU B 1 696 ? 25.891 -53.75 -26.391 1 87.88 696 LEU B O 1
ATOM 15255 N N . ARG B 1 697 ? 27.891 -53.625 -27.344 1 88.69 697 ARG B N 1
ATOM 15256 C CA . ARG B 1 697 ? 27.484 -52.594 -28.297 1 88.69 697 ARG B CA 1
ATOM 15257 C C . ARG B 1 697 ? 26.375 -53.094 -29.219 1 88.69 697 ARG B C 1
ATOM 15259 O O . ARG B 1 697 ? 25.391 -52.406 -29.469 1 88.69 697 ARG B O 1
ATOM 15266 N N . ILE B 1 698 ? 26.516 -54.344 -29.594 1 86.81 698 ILE B N 1
ATOM 15267 C CA . ILE B 1 698 ? 25.562 -54.969 -30.5 1 86.81 698 ILE B CA 1
ATOM 15268 C C . ILE B 1 698 ? 24.219 -55.125 -29.797 1 86.81 698 ILE B C 1
ATOM 15270 O O . ILE B 1 698 ? 23.156 -54.875 -30.375 1 86.81 698 ILE B O 1
ATOM 15274 N N . VAL B 1 699 ? 24.312 -55.531 -28.578 1 89.06 699 VAL B N 1
ATOM 15275 C CA . VAL B 1 699 ? 23.094 -55.75 -27.812 1 89.06 699 VAL B CA 1
ATOM 15276 C C . VAL B 1 699 ? 22.344 -54.438 -27.656 1 89.06 699 VAL B C 1
ATOM 15278 O O . VAL B 1 699 ? 21.125 -54.375 -27.891 1 89.06 699 VAL B O 1
ATOM 15281 N N . PHE B 1 700 ? 23.031 -53.375 -27.328 1 91.06 700 PHE B N 1
ATOM 15282 C CA . PHE B 1 700 ? 22.375 -52.094 -27.047 1 91.06 700 PHE B CA 1
ATOM 15283 C C . PHE B 1 700 ? 21.922 -51.438 -28.344 1 91.06 700 PHE B C 1
ATOM 15285 O O . PHE B 1 700 ? 20.953 -50.656 -28.344 1 91.06 700 PHE B O 1
ATOM 15292 N N . GLN B 1 701 ? 22.578 -51.688 -29.406 1 88.12 701 GLN B N 1
ATOM 15293 C CA . GLN B 1 701 ? 22.203 -51.125 -30.688 1 88.12 701 GLN B CA 1
ATOM 15294 C C . GLN B 1 701 ? 20.906 -51.75 -31.219 1 88.12 701 GLN B C 1
ATOM 15296 O O . GLN B 1 701 ? 20.219 -51.156 -32.062 1 88.12 701 GLN B O 1
ATOM 15301 N N . MET B 1 702 ? 20.625 -52.875 -30.688 1 89.31 702 MET B N 1
ATOM 15302 C CA . MET B 1 702 ? 19.375 -53.562 -31.094 1 89.31 702 MET B CA 1
ATOM 15303 C C . MET B 1 702 ? 18.172 -52.75 -30.609 1 89.31 702 MET B C 1
ATOM 15305 O O . MET B 1 702 ? 17.078 -52.906 -31.172 1 89.31 702 MET B O 1
ATOM 15309 N N . PHE B 1 703 ? 18.406 -51.906 -29.641 1 91.69 703 PHE B N 1
ATOM 15310 C CA . PHE B 1 703 ? 17.297 -51.125 -29.094 1 91.69 703 PHE B CA 1
ATOM 15311 C C . PHE B 1 703 ? 17.156 -49.781 -29.828 1 91.69 703 PHE B C 1
ATOM 15313 O O . PHE B 1 703 ? 16.281 -49 -29.5 1 91.69 703 PHE B O 1
ATOM 15320 N N . SER B 1 704 ? 17.922 -49.469 -30.812 1 88.94 704 SER B N 1
ATOM 15321 C CA . SER B 1 704 ? 18 -48.156 -31.438 1 88.94 704 SER B CA 1
ATOM 15322 C C . SER B 1 704 ? 16.688 -47.812 -32.125 1 88.94 704 SER B C 1
ATOM 15324 O O . SER B 1 704 ? 16.219 -46.656 -32.031 1 88.94 704 SER B O 1
ATOM 15326 N N . ASN B 1 705 ? 16.031 -48.781 -32.75 1 87.5 705 ASN B N 1
ATOM 15327 C CA . ASN B 1 705 ? 14.781 -48.5 -33.469 1 87.5 705 ASN B CA 1
ATOM 15328 C C . ASN B 1 705 ? 13.641 -48.219 -32.5 1 87.5 705 ASN B C 1
ATOM 15330 O O . ASN B 1 705 ? 12.789 -47.375 -32.75 1 87.5 705 ASN B O 1
ATOM 15334 N N . LEU B 1 706 ? 13.656 -48.906 -31.453 1 87.75 706 LEU B N 1
ATOM 15335 C CA . LEU B 1 706 ? 12.617 -48.719 -30.438 1 87.75 706 LEU B CA 1
ATOM 15336 C C . LEU B 1 706 ? 12.734 -47.344 -29.797 1 87.75 706 LEU B C 1
ATOM 15338 O O . LEU B 1 706 ? 11.727 -46.656 -29.578 1 87.75 706 LEU B O 1
ATOM 15342 N N . ILE B 1 707 ? 13.891 -46.938 -29.531 1 89.12 707 ILE B N 1
ATOM 15343 C CA . ILE B 1 707 ? 14.125 -45.688 -28.875 1 89.12 707 ILE B CA 1
ATOM 15344 C C . ILE B 1 707 ? 13.867 -44.531 -29.844 1 89.12 707 ILE B C 1
ATOM 15346 O O . ILE B 1 707 ? 13.328 -43.5 -29.469 1 89.12 707 ILE B O 1
ATOM 15350 N N . HIS B 1 708 ? 14.117 -44.781 -31.047 1 86 708 HIS B N 1
ATOM 15351 C CA . HIS B 1 708 ? 13.898 -43.75 -32.062 1 86 708 HIS B CA 1
ATOM 15352 C C . HIS B 1 708 ? 12.414 -43.5 -32.281 1 86 708 HIS B C 1
ATOM 15354 O O . HIS B 1 708 ? 12.008 -42.375 -32.594 1 86 708 HIS B O 1
ATOM 15360 N N . GLU B 1 709 ? 11.664 -44.562 -32.062 1 79 709 GLU B N 1
ATOM 15361 C CA . GLU B 1 709 ? 10.234 -44.438 -32.312 1 79 709 GLU B CA 1
ATOM 15362 C C . GLU B 1 709 ? 9.516 -43.906 -31.062 1 79 709 GLU B C 1
ATOM 15364 O O . GLU B 1 709 ? 8.328 -43.594 -31.109 1 79 709 GLU B O 1
ATOM 15369 N N . GLY B 1 710 ? 10.289 -43.781 -29.969 1 74.38 710 GLY B N 1
ATOM 15370 C CA . GLY B 1 710 ? 9.648 -43.031 -28.906 1 74.38 710 GLY B CA 1
ATOM 15371 C C . GLY B 1 710 ? 9.641 -43.781 -27.578 1 74.38 710 GLY B C 1
ATOM 15372 O O . GLY B 1 710 ? 9 -43.344 -26.625 1 74.38 710 GLY B O 1
ATOM 15373 N N . GLU B 1 711 ? 10.219 -44.844 -27.391 1 77.94 711 GLU B N 1
ATOM 15374 C CA . GLU B 1 711 ? 10.266 -45.531 -26.109 1 77.94 711 GLU B CA 1
ATOM 15375 C C . GLU B 1 711 ? 11.32 -44.938 -25.188 1 77.94 711 GLU B C 1
ATOM 15377 O O . GLU B 1 711 ? 12.352 -45.531 -24.922 1 77.94 711 GLU B O 1
ATOM 15382 N N . ILE B 1 712 ? 10.969 -43.875 -24.578 1 80.38 712 ILE B N 1
ATOM 15383 C CA . ILE B 1 712 ? 11.906 -43.094 -23.797 1 80.38 712 ILE B CA 1
ATOM 15384 C C . ILE B 1 712 ? 12.164 -43.75 -22.453 1 80.38 712 ILE B C 1
ATOM 15386 O O . ILE B 1 712 ? 13.258 -43.625 -21.891 1 80.38 712 ILE B O 1
ATOM 15390 N N . ASN B 1 713 ? 11.227 -44.5 -21.984 1 77.94 713 ASN B N 1
ATOM 15391 C CA . ASN B 1 713 ? 11.414 -45.156 -20.703 1 77.94 713 ASN B CA 1
ATOM 15392 C C . ASN B 1 713 ? 12.516 -46.219 -20.766 1 77.94 713 ASN B C 1
ATOM 15394 O O . ASN B 1 713 ? 13.281 -46.406 -19.812 1 77.94 713 ASN B O 1
ATOM 15398 N N . LEU B 1 714 ? 12.562 -46.875 -21.812 1 85.94 714 LEU B N 1
ATOM 15399 C CA . LEU B 1 714 ? 13.609 -47.844 -22 1 85.94 714 LEU B CA 1
ATOM 15400 C C . LEU B 1 714 ? 14.984 -47.188 -22.094 1 85.94 714 LEU B C 1
ATOM 15402 O O . LEU B 1 714 ? 15.961 -47.688 -21.547 1 85.94 714 LEU B O 1
ATOM 15406 N N . ALA B 1 715 ? 14.945 -46.125 -22.781 1 88.75 715 ALA B N 1
ATOM 15407 C CA . ALA B 1 715 ? 16.203 -45.375 -22.906 1 88.75 715 ALA B CA 1
ATOM 15408 C C . ALA B 1 715 ? 16.719 -44.938 -21.531 1 88.75 715 ALA B C 1
ATOM 15410 O O . ALA B 1 715 ? 17.922 -45.031 -21.25 1 88.75 715 ALA B O 1
ATOM 15411 N N . GLN B 1 716 ? 15.867 -44.562 -20.719 1 86.06 716 GLN B N 1
ATOM 15412 C CA . GLN B 1 716 ? 16.234 -44.094 -19.391 1 86.06 716 GLN B CA 1
ATOM 15413 C C . GLN B 1 716 ? 16.75 -45.219 -18.516 1 86.06 716 GLN B C 1
ATOM 15415 O O . GLN B 1 716 ? 17.609 -45.031 -17.656 1 86.06 716 GLN B O 1
ATOM 15420 N N . LEU B 1 717 ? 16.203 -46.281 -18.719 1 84.69 717 LEU B N 1
ATOM 15421 C CA . LEU B 1 717 ? 16.609 -47.438 -17.953 1 84.69 717 LEU B CA 1
ATOM 15422 C C . LEU B 1 717 ? 18 -47.906 -18.375 1 84.69 717 LEU B C 1
ATOM 15424 O O . LEU B 1 717 ? 18.781 -48.344 -17.531 1 84.69 717 LEU B O 1
ATOM 15428 N N . LEU B 1 718 ? 18.344 -47.781 -19.641 1 89.94 718 LEU B N 1
ATOM 15429 C CA . LEU B 1 718 ? 19.578 -48.375 -20.188 1 89.94 718 LEU B CA 1
ATOM 15430 C C . LEU B 1 718 ? 20.719 -47.344 -20.125 1 89.94 718 LEU B C 1
ATOM 15432 O O . LEU B 1 718 ? 21.891 -47.75 -20.141 1 89.94 718 LEU B O 1
ATOM 15436 N N . LEU B 1 719 ? 20.375 -46.125 -20.062 1 91.75 719 LEU B N 1
ATOM 15437 C CA . LEU B 1 719 ? 21.359 -45.062 -20.188 1 91.75 719 LEU B CA 1
ATOM 15438 C C . LEU B 1 719 ? 22.406 -45.156 -19.078 1 91.75 719 LEU B C 1
ATOM 15440 O O . LEU B 1 719 ? 23.609 -45.062 -19.344 1 91.75 719 LEU B O 1
ATOM 15444 N N . PRO B 1 720 ? 22.016 -45.375 -17.875 1 91.12 720 PRO B N 1
ATOM 15445 C CA . PRO B 1 720 ? 23.031 -45.406 -16.812 1 91.12 720 PRO B CA 1
ATOM 15446 C C . PRO B 1 720 ? 24.016 -46.562 -17 1 91.12 720 PRO B C 1
ATOM 15448 O O . PRO B 1 720 ? 25.203 -46.406 -16.719 1 91.12 720 PRO B O 1
ATOM 15451 N N . HIS B 1 721 ? 23.547 -47.656 -17.469 1 89.75 721 HIS B N 1
ATOM 15452 C CA . HIS B 1 721 ? 24.406 -48.812 -17.703 1 89.75 721 HIS B CA 1
ATOM 15453 C C . HIS B 1 721 ? 25.359 -48.531 -18.875 1 89.75 721 HIS B C 1
ATOM 15455 O O . HIS B 1 721 ? 26.516 -48.969 -18.844 1 89.75 721 HIS B O 1
ATOM 15461 N N . ALA B 1 722 ? 24.828 -47.906 -19.844 1 92.06 722 ALA B N 1
ATOM 15462 C CA . ALA B 1 722 ? 25.656 -47.562 -21 1 92.06 722 ALA B CA 1
ATOM 15463 C C . ALA B 1 722 ? 26.75 -46.594 -20.641 1 92.06 722 ALA B C 1
ATOM 15465 O O . ALA B 1 722 ? 27.906 -46.75 -21.062 1 92.06 722 ALA B O 1
ATOM 15466 N N . VAL B 1 723 ? 26.422 -45.625 -19.859 1 93.62 723 VAL B N 1
ATOM 15467 C CA . VAL B 1 723 ? 27.406 -44.625 -19.453 1 93.62 723 VAL B CA 1
ATOM 15468 C C . VAL B 1 723 ? 28.484 -45.281 -18.578 1 93.62 723 VAL B C 1
ATOM 15470 O O . VAL B 1 723 ? 29.672 -44.969 -18.719 1 93.62 723 VAL B O 1
ATOM 15473 N N . LEU B 1 724 ? 28.016 -46.062 -17.641 1 91.81 724 LEU B N 1
ATOM 15474 C CA . LEU B 1 724 ? 28.984 -46.781 -16.812 1 91.81 724 LEU B CA 1
ATOM 15475 C C . LEU B 1 724 ? 29.953 -47.594 -17.656 1 91.81 724 LEU B C 1
ATOM 15477 O O . LEU B 1 724 ? 31.156 -47.562 -17.406 1 91.81 724 LEU B O 1
ATOM 15481 N N . ASN B 1 725 ? 29.469 -48.281 -18.672 1 91.12 725 ASN B N 1
ATOM 15482 C CA . ASN B 1 725 ? 30.312 -49.062 -19.562 1 91.12 725 ASN B CA 1
ATOM 15483 C C . ASN B 1 725 ? 31.297 -48.188 -20.328 1 91.12 725 ASN B C 1
ATOM 15485 O O . ASN B 1 725 ? 32.438 -48.562 -20.547 1 91.12 725 ASN B O 1
ATOM 15489 N N . VAL B 1 726 ? 30.828 -47.125 -20.766 1 91.81 726 VAL B N 1
ATOM 15490 C CA . VAL B 1 726 ? 31.672 -46.219 -21.531 1 91.81 726 VAL B CA 1
ATOM 15491 C C . VAL B 1 726 ? 32.781 -45.656 -20.625 1 91.81 726 VAL B C 1
ATOM 15493 O O . VAL B 1 726 ? 33.938 -45.5 -21.062 1 91.81 726 VAL B O 1
ATOM 15496 N N . LEU B 1 727 ? 32.531 -45.406 -19.391 1 92.44 727 LEU B N 1
ATOM 15497 C CA . LEU B 1 727 ? 33.531 -44.938 -18.453 1 92.44 727 LEU B CA 1
ATOM 15498 C C . LEU B 1 727 ? 34.594 -46 -18.156 1 92.44 727 LEU B C 1
ATOM 15500 O O . LEU B 1 727 ? 35.781 -45.719 -18.031 1 92.44 727 LEU B O 1
ATOM 15504 N N . LEU B 1 728 ? 34.094 -47.188 -18.047 1 89.31 728 LEU B N 1
ATOM 15505 C CA . LEU B 1 728 ? 35 -48.312 -17.703 1 89.31 728 LEU B CA 1
ATOM 15506 C C . LEU B 1 728 ? 35.875 -48.688 -18.891 1 89.31 728 LEU B C 1
ATOM 15508 O O . LEU B 1 728 ? 36.906 -49.312 -18.719 1 89.31 728 LEU B O 1
ATOM 15512 N N . SER B 1 729 ? 35.469 -48.406 -20.125 1 86.06 729 SER B N 1
ATOM 15513 C CA . SER B 1 729 ? 36.25 -48.719 -21.328 1 86.06 729 SER B CA 1
ATOM 15514 C C . SER B 1 729 ? 37.5 -47.812 -21.438 1 86.06 729 SER B C 1
ATOM 15516 O O . SER B 1 729 ? 38.406 -48.094 -22.219 1 86.06 729 SER B O 1
ATOM 15518 N N . LYS B 1 730 ? 37.781 -46.906 -20.562 1 79.5 730 LYS B N 1
ATOM 15519 C CA . LYS B 1 730 ? 38.969 -46.062 -20.375 1 79.5 730 LYS B CA 1
ATOM 15520 C C . LYS B 1 730 ? 39.281 -45.281 -21.625 1 79.5 730 LYS B C 1
ATOM 15522 O O . LYS B 1 730 ? 40.469 -45 -21.938 1 79.5 730 LYS B O 1
ATOM 15527 N N . HIS B 1 731 ? 38.219 -45.062 -22.453 1 85.5 731 HIS B N 1
ATOM 15528 C CA . HIS B 1 731 ? 38.406 -44.156 -23.594 1 85.5 731 HIS B CA 1
ATOM 15529 C C . HIS B 1 731 ? 38.281 -42.688 -23.172 1 85.5 731 HIS B C 1
ATOM 15531 O O . HIS B 1 731 ? 37.188 -42.219 -22.844 1 85.5 731 HIS B O 1
ATOM 15537 N N . ARG B 1 732 ? 39.25 -41.938 -23.25 1 86.56 732 ARG B N 1
ATOM 15538 C CA . ARG B 1 732 ? 39.312 -40.594 -22.688 1 86.56 732 ARG B CA 1
ATOM 15539 C C . ARG B 1 732 ? 38.375 -39.656 -23.406 1 86.56 732 ARG B C 1
ATOM 15541 O O . ARG B 1 732 ? 37.688 -38.844 -22.781 1 86.56 732 ARG B O 1
ATOM 15548 N N . LEU B 1 733 ? 38.312 -39.75 -24.703 1 87.75 733 LEU B N 1
ATOM 15549 C CA . LEU B 1 733 ? 37.5 -38.844 -25.484 1 87.75 733 LEU B CA 1
ATOM 15550 C C . LEU B 1 733 ? 36 -39.062 -25.188 1 87.75 733 LEU B C 1
ATOM 15552 O O . LEU B 1 733 ? 35.25 -38.094 -25.031 1 87.75 733 LEU B O 1
ATOM 15556 N N . ASN B 1 734 ? 35.656 -40.281 -25.109 1 89.94 734 ASN B N 1
ATOM 15557 C CA . ASN B 1 734 ? 34.25 -40.594 -24.859 1 89.94 734 ASN B CA 1
ATOM 15558 C C . ASN B 1 734 ? 33.844 -40.219 -23.438 1 89.94 734 ASN B C 1
ATOM 15560 O O . ASN B 1 734 ? 32.719 -39.75 -23.203 1 89.94 734 ASN B O 1
ATOM 15564 N N . SER B 1 735 ? 34.719 -40.406 -22.562 1 92.44 735 SER B N 1
ATOM 15565 C CA . SER B 1 735 ? 34.438 -40.031 -21.172 1 92.44 735 SER B CA 1
ATOM 15566 C C . SER B 1 735 ? 34.312 -38.531 -21.016 1 92.44 735 SER B C 1
ATOM 15568 O O . SER B 1 735 ? 33.5 -38.031 -20.234 1 92.44 735 SER B O 1
ATOM 15570 N N . ASN B 1 736 ? 35.094 -37.781 -21.766 1 92.44 736 ASN B N 1
ATOM 15571 C CA . ASN B 1 736 ? 35.031 -36.344 -21.703 1 92.44 736 ASN B CA 1
ATOM 15572 C C . ASN B 1 736 ? 33.75 -35.812 -22.359 1 92.44 736 ASN B C 1
ATOM 15574 O O . ASN B 1 736 ? 33.188 -34.781 -21.938 1 92.44 736 ASN B O 1
ATOM 15578 N N . ASP B 1 737 ? 33.344 -36.562 -23.375 1 91.44 737 ASP B N 1
ATOM 15579 C CA . ASP B 1 737 ? 32.094 -36.156 -24 1 91.44 737 ASP B CA 1
ATOM 15580 C C . ASP B 1 737 ? 30.922 -36.312 -23.031 1 91.44 737 ASP B C 1
ATOM 15582 O O . ASP B 1 737 ? 30.031 -35.469 -23 1 91.44 737 ASP B O 1
ATOM 15586 N N . MET B 1 738 ? 30.984 -37.344 -22.281 1 93 738 MET B N 1
ATOM 15587 C CA . MET B 1 738 ? 29.922 -37.562 -21.297 1 93 738 MET B CA 1
ATOM 15588 C C . MET B 1 738 ? 29.953 -36.5 -20.219 1 93 738 MET B C 1
ATOM 15590 O O . MET B 1 738 ? 28.906 -36.031 -19.781 1 93 738 MET B O 1
ATOM 15594 N N . LEU B 1 739 ? 31.109 -36.156 -19.812 1 93.62 739 LEU B N 1
ATOM 15595 C CA . LEU B 1 739 ? 31.25 -35.125 -18.797 1 93.62 739 LEU B CA 1
ATOM 15596 C C . LEU B 1 739 ? 30.781 -33.781 -19.312 1 93.62 739 LEU B C 1
ATOM 15598 O O . LEU B 1 739 ? 30.109 -33.031 -18.594 1 93.62 739 LEU B O 1
ATOM 15602 N N . CYS B 1 740 ? 31.094 -33.531 -20.516 1 92.75 740 CYS B N 1
ATOM 15603 C CA . CYS B 1 740 ? 30.672 -32.281 -21.125 1 92.75 740 CYS B CA 1
ATOM 15604 C C . CYS B 1 740 ? 29.156 -32.188 -21.188 1 92.75 740 CYS B C 1
ATOM 15606 O O . CYS B 1 740 ? 28.578 -31.109 -20.953 1 92.75 740 CYS B O 1
ATOM 15608 N N . GLU B 1 741 ? 28.547 -33.312 -21.422 1 92.88 741 GLU B N 1
ATOM 15609 C CA . GLU B 1 741 ? 27.094 -33.344 -21.516 1 92.88 741 GLU B CA 1
ATOM 15610 C C . GLU B 1 741 ? 26.453 -33.125 -20.156 1 92.88 741 GLU B C 1
ATOM 15612 O O . GLU B 1 741 ? 25.5 -32.344 -20.016 1 92.88 741 GLU B O 1
ATOM 15617 N N . ILE B 1 742 ? 26.953 -33.75 -19.188 1 93.56 742 ILE B N 1
ATOM 15618 C CA . ILE B 1 742 ? 26.406 -33.656 -17.828 1 93.56 742 ILE B CA 1
ATOM 15619 C C . ILE B 1 742 ? 26.594 -32.25 -17.281 1 93.56 742 ILE B C 1
ATOM 15621 O O . ILE B 1 742 ? 25.672 -31.672 -16.688 1 93.56 742 ILE B O 1
ATOM 15625 N N . LEU B 1 743 ? 27.656 -31.625 -17.547 1 92.88 743 LEU B N 1
ATOM 15626 C CA . LEU B 1 743 ? 27.922 -30.281 -17.062 1 92.88 743 LEU B CA 1
ATOM 15627 C C . LEU B 1 743 ? 27.094 -29.25 -17.812 1 92.88 743 LEU B C 1
ATOM 15629 O O . LEU B 1 743 ? 26.672 -28.234 -17.234 1 92.88 743 LEU B O 1
ATOM 15633 N N . ALA B 1 744 ? 26.844 -29.547 -19.062 1 90.62 744 ALA B N 1
ATOM 15634 C CA . ALA B 1 744 ? 26.016 -28.641 -19.844 1 90.62 744 ALA B CA 1
ATOM 15635 C C . ALA B 1 744 ? 24.594 -28.594 -19.312 1 90.62 744 ALA B C 1
ATOM 15637 O O . ALA B 1 744 ? 23.953 -27.547 -19.312 1 90.62 744 ALA B O 1
ATOM 15638 N N . VAL B 1 745 ? 24.109 -29.719 -18.828 1 90.62 745 VAL B N 1
ATOM 15639 C CA . VAL B 1 745 ? 22.75 -29.812 -18.297 1 90.62 745 VAL B CA 1
ATOM 15640 C C . VAL B 1 745 ? 22.703 -29.141 -16.922 1 90.62 745 VAL B C 1
ATOM 15642 O O . VAL B 1 745 ? 21.766 -28.391 -16.609 1 90.62 745 VAL B O 1
ATOM 15645 N N . LEU B 1 746 ? 23.688 -29.266 -16.172 1 89.56 746 LEU B N 1
ATOM 15646 C CA . LEU B 1 746 ? 23.672 -28.781 -14.805 1 89.56 746 LEU B CA 1
ATOM 15647 C C . LEU B 1 746 ? 23.922 -27.266 -14.75 1 89.56 746 LEU B C 1
ATOM 15649 O O . LEU B 1 746 ? 23.453 -26.594 -13.828 1 89.56 746 LEU B O 1
ATOM 15653 N N . ARG B 1 747 ? 24.656 -26.641 -15.672 1 84.94 747 ARG B N 1
ATOM 15654 C CA . ARG B 1 747 ? 25.047 -25.234 -15.625 1 84.94 747 ARG B CA 1
ATOM 15655 C C . ARG B 1 747 ? 24.047 -24.375 -16.406 1 84.94 747 ARG B C 1
ATOM 15657 O O . ARG B 1 747 ? 24.203 -23.141 -16.453 1 84.94 747 ARG B O 1
ATOM 15664 N N . ASP B 1 748 ? 23.047 -24.859 -16.938 1 70.81 748 ASP B N 1
ATOM 15665 C CA . ASP B 1 748 ? 22.156 -24.062 -17.766 1 70.81 748 ASP B CA 1
ATOM 15666 C C . ASP B 1 748 ? 21.406 -23.031 -16.922 1 70.81 748 ASP B C 1
ATOM 15668 O O . ASP B 1 748 ? 20.594 -23.391 -16.078 1 70.81 748 ASP B O 1
ATOM 15672 N N . GLU B 1 749 ? 22.016 -21.797 -16.828 1 61 749 GLU B N 1
ATOM 15673 C CA . GLU B 1 749 ? 21.453 -20.688 -16.078 1 61 749 GLU B CA 1
ATOM 15674 C C . GLU B 1 749 ? 20.312 -20.016 -16.844 1 61 749 GLU B C 1
ATOM 15676 O O . GLU B 1 749 ? 19.641 -19.125 -16.328 1 61 749 GLU B O 1
ATOM 15681 N N . SER B 1 750 ? 20.328 -20.188 -18.25 1 52.91 750 SER B N 1
ATOM 15682 C CA . SER B 1 750 ? 19.516 -19.328 -19.094 1 52.91 750 SER B CA 1
ATOM 15683 C C . SER B 1 750 ? 18.047 -19.391 -18.703 1 52.91 750 SER B C 1
ATOM 15685 O O . SER B 1 750 ? 17.297 -18.438 -18.891 1 52.91 750 SER B O 1
ATOM 15687 N N . VAL B 1 751 ? 17.406 -20.562 -18.891 1 51.06 751 VAL B N 1
ATOM 15688 C CA . VAL B 1 751 ? 15.953 -20.609 -19.062 1 51.06 751 VAL B CA 1
ATOM 15689 C C . VAL B 1 751 ? 15.266 -20.422 -17.719 1 51.06 751 VAL B C 1
ATOM 15691 O O . VAL B 1 751 ? 15.766 -20.891 -16.688 1 51.06 751 VAL B O 1
ATOM 15694 N N . PRO B 1 752 ? 14.406 -19.516 -17.703 1 50.38 752 PRO B N 1
ATOM 15695 C CA . PRO B 1 752 ? 13.562 -19.375 -16.531 1 50.38 752 PRO B CA 1
ATOM 15696 C C . PRO B 1 752 ? 13.273 -20.719 -15.844 1 50.38 752 PRO B C 1
ATOM 15698 O O . PRO B 1 752 ? 13.086 -21.734 -16.516 1 50.38 752 PRO B O 1
ATOM 15701 N N . VAL B 1 753 ? 13.891 -20.984 -14.727 1 49.25 753 VAL B N 1
ATOM 15702 C CA . VAL B 1 753 ? 13.727 -22.125 -13.828 1 49.25 753 VAL B CA 1
ATOM 15703 C C . VAL B 1 753 ? 12.492 -22.938 -14.234 1 49.25 753 VAL B C 1
ATOM 15705 O O . VAL B 1 753 ? 12.406 -24.125 -13.953 1 49.25 753 VAL B O 1
ATOM 15708 N N . GLN B 1 754 ? 11.664 -22.25 -14.898 1 55.56 754 GLN B N 1
ATOM 15709 C CA . GLN B 1 754 ? 10.344 -22.875 -14.984 1 55.56 754 GLN B CA 1
ATOM 15710 C C . GLN B 1 754 ? 10.203 -23.703 -16.25 1 55.56 754 GLN B C 1
ATOM 15712 O O . GLN B 1 754 ? 9.141 -24.266 -16.516 1 55.56 754 GLN B O 1
ATOM 15717 N N . SER B 1 755 ? 11.336 -24.016 -16.984 1 66.12 755 SER B N 1
ATOM 15718 C CA . SER B 1 755 ? 11.055 -24.797 -18.172 1 66.12 755 SER B CA 1
ATOM 15719 C C . SER B 1 755 ? 10.945 -26.281 -17.859 1 66.12 755 SER B C 1
ATOM 15721 O O . SER B 1 755 ? 11.703 -26.812 -17.031 1 66.12 755 SER B O 1
ATOM 15723 N N . GLU B 1 756 ? 10 -27.016 -18.266 1 71.75 756 GLU B N 1
ATOM 15724 C CA . GLU B 1 756 ? 9.758 -28.453 -18.094 1 71.75 756 GLU B CA 1
ATOM 15725 C C . GLU B 1 756 ? 10.93 -29.266 -18.625 1 71.75 756 GLU B C 1
ATOM 15727 O O . GLU B 1 756 ? 11.312 -30.266 -18.016 1 71.75 756 GLU B O 1
ATOM 15732 N N . LYS B 1 757 ? 11.656 -28.766 -19.641 1 77.75 757 LYS B N 1
ATOM 15733 C CA . LYS B 1 757 ? 12.789 -29.484 -20.234 1 77.75 757 LYS B CA 1
ATOM 15734 C C . LYS B 1 757 ? 13.953 -29.547 -19.25 1 77.75 757 LYS B C 1
ATOM 15736 O O . LYS B 1 757 ? 14.523 -30.625 -19.047 1 77.75 757 LYS B O 1
ATOM 15741 N N . TYR B 1 758 ? 14.195 -28.469 -18.688 1 80 758 TYR B N 1
ATOM 15742 C CA . TYR B 1 758 ? 15.344 -28.391 -17.781 1 80 758 TYR B CA 1
ATOM 15743 C C . TYR B 1 758 ? 15.125 -29.281 -16.562 1 80 758 TYR B C 1
ATOM 15745 O O . TYR B 1 758 ? 16.016 -30.031 -16.172 1 80 758 TYR B O 1
ATOM 15753 N N . ARG B 1 759 ? 14.008 -29.312 -16.047 1 79.06 759 ARG B N 1
ATOM 15754 C CA . ARG B 1 759 ? 13.711 -30.062 -14.828 1 79.06 759 ARG B CA 1
ATOM 15755 C C . ARG B 1 759 ? 13.828 -31.562 -15.062 1 79.06 759 ARG B C 1
ATOM 15757 O O . ARG B 1 759 ? 14.406 -32.281 -14.25 1 79.06 759 ARG B O 1
ATOM 15764 N N . LEU B 1 760 ? 13.328 -31.984 -16.156 1 80.69 760 LEU B N 1
ATOM 15765 C CA . LEU B 1 760 ? 13.328 -33.406 -16.453 1 80.69 760 LEU B CA 1
ATOM 15766 C C . LEU B 1 760 ? 14.734 -33.875 -16.828 1 80.69 760 LEU B C 1
ATOM 15768 O O . LEU B 1 760 ? 15.141 -34.969 -16.453 1 80.69 760 LEU B O 1
ATOM 15772 N N . CYS B 1 761 ? 15.445 -33.094 -17.531 1 86.94 761 CYS B N 1
ATOM 15773 C CA . CYS B 1 761 ? 16.797 -33.438 -17.922 1 86.94 761 CYS B CA 1
ATOM 15774 C C . CYS B 1 761 ? 17.703 -33.531 -16.688 1 86.94 761 CYS B C 1
ATOM 15776 O O . CYS B 1 761 ? 18.547 -34.438 -16.594 1 86.94 761 CYS B O 1
ATOM 15778 N N . VAL B 1 762 ? 17.531 -32.594 -15.805 1 87.81 762 VAL B N 1
ATOM 15779 C CA . VAL B 1 762 ? 18.344 -32.594 -14.594 1 87.81 762 VAL B CA 1
ATOM 15780 C C . VAL B 1 762 ? 18.031 -33.844 -13.766 1 87.81 762 VAL B C 1
ATOM 15782 O O . VAL B 1 762 ? 18.922 -34.438 -13.148 1 87.81 762 VAL B O 1
ATOM 15785 N N . GLN B 1 763 ? 16.828 -34.25 -13.836 1 84.12 763 GLN B N 1
ATOM 15786 C CA . GLN B 1 763 ? 16.438 -35.438 -13.086 1 84.12 763 GLN B CA 1
ATOM 15787 C C . GLN B 1 763 ? 17.094 -36.688 -13.68 1 84.12 763 GLN B C 1
ATOM 15789 O O . GLN B 1 763 ? 17.438 -37.625 -12.953 1 84.12 763 GLN B O 1
ATOM 15794 N N . VAL B 1 764 ? 17.125 -36.719 -14.938 1 88.06 764 VAL B N 1
ATOM 15795 C CA . VAL B 1 764 ? 17.766 -37.844 -15.594 1 88.06 764 VAL B CA 1
ATOM 15796 C C . VAL B 1 764 ? 19.25 -37.875 -15.211 1 88.06 764 VAL B C 1
ATOM 15798 O O . VAL B 1 764 ? 19.797 -38.938 -14.945 1 88.06 764 VAL B O 1
ATOM 15801 N N . VAL B 1 765 ? 19.844 -36.781 -15.164 1 91.06 765 VAL B N 1
ATOM 15802 C CA . VAL B 1 765 ? 21.266 -36.688 -14.812 1 91.06 765 VAL B CA 1
ATOM 15803 C C . VAL B 1 765 ? 21.453 -37.125 -13.359 1 91.06 765 VAL B C 1
ATOM 15805 O O . VAL B 1 765 ? 22.438 -37.781 -13.023 1 91.06 765 VAL B O 1
ATOM 15808 N N . PHE B 1 766 ? 20.562 -36.719 -12.523 1 89.25 766 PHE B N 1
ATOM 15809 C CA . PHE B 1 766 ? 20.672 -37.094 -11.117 1 89.25 766 PHE B CA 1
ATOM 15810 C C . PHE B 1 766 ? 20.547 -38.594 -10.945 1 89.25 766 PHE B C 1
ATOM 15812 O O . PHE B 1 766 ? 21.266 -39.188 -10.148 1 89.25 766 PHE B O 1
ATOM 15819 N N . LYS B 1 767 ? 19.625 -39.125 -11.703 1 86.19 767 LYS B N 1
ATOM 15820 C CA . LYS B 1 767 ? 19.469 -40.594 -11.648 1 86.19 767 LYS B CA 1
ATOM 15821 C C . LYS B 1 767 ? 20.734 -41.281 -12.109 1 86.19 767 LYS B C 1
ATOM 15823 O O . LYS B 1 767 ? 21.109 -42.344 -11.57 1 86.19 767 LYS B O 1
ATOM 15828 N N . LEU B 1 768 ? 21.359 -40.719 -13.062 1 91.06 768 LEU B N 1
ATOM 15829 C CA . LEU B 1 768 ? 22.609 -41.25 -13.562 1 91.06 768 LEU B CA 1
ATOM 15830 C C . LEU B 1 768 ? 23.703 -41.156 -12.508 1 91.06 768 LEU B C 1
ATOM 15832 O O . LEU B 1 768 ? 24.422 -42.156 -12.266 1 91.06 768 LEU B O 1
ATOM 15836 N N . ILE B 1 769 ? 23.781 -40.031 -11.859 1 90.06 769 ILE B N 1
ATOM 15837 C CA . ILE B 1 769 ? 24.797 -39.844 -10.828 1 90.06 769 ILE B CA 1
ATOM 15838 C C . ILE B 1 769 ? 24.531 -40.781 -9.648 1 90.06 769 ILE B C 1
ATOM 15840 O O . ILE B 1 769 ? 25.469 -41.344 -9.078 1 90.06 769 ILE B O 1
ATOM 15844 N N . ASP B 1 770 ? 23.328 -40.906 -9.328 1 87.81 770 ASP B N 1
ATOM 15845 C CA . ASP B 1 770 ? 22.969 -41.812 -8.227 1 87.81 770 ASP B CA 1
ATOM 15846 C C . ASP B 1 770 ? 23.328 -43.25 -8.547 1 87.81 770 ASP B C 1
ATOM 15848 O O . ASP B 1 770 ? 23.781 -44 -7.676 1 87.81 770 ASP B O 1
ATOM 15852 N N . HIS B 1 771 ? 23.016 -43.625 -9.789 1 88.81 771 HIS B N 1
ATOM 15853 C CA . HIS B 1 771 ? 23.359 -45 -10.219 1 88.81 771 HIS B CA 1
ATOM 15854 C C . HIS B 1 771 ? 24.859 -45.25 -10.109 1 88.81 771 HIS B C 1
ATOM 15856 O O . HIS B 1 771 ? 25.281 -46.281 -9.609 1 88.81 771 HIS B O 1
ATOM 15862 N N . LEU B 1 772 ? 25.703 -44.344 -10.523 1 91.12 772 LEU B N 1
ATOM 15863 C CA . LEU B 1 772 ? 27.156 -44.469 -10.477 1 91.12 772 LEU B CA 1
ATOM 15864 C C . LEU B 1 772 ? 27.656 -44.5 -9.039 1 91.12 772 LEU B C 1
ATOM 15866 O O . LEU B 1 772 ? 28.562 -45.25 -8.695 1 91.12 772 LEU B O 1
ATOM 15870 N N . THR B 1 773 ? 27 -43.688 -8.234 1 89.44 773 THR B N 1
ATOM 15871 C CA . THR B 1 773 ? 27.406 -43.625 -6.836 1 89.44 773 THR B CA 1
ATOM 15872 C C . THR B 1 773 ? 27.047 -44.938 -6.117 1 89.44 773 THR B C 1
ATOM 15874 O O . THR B 1 773 ? 27.844 -45.438 -5.305 1 89.44 773 THR B O 1
ATOM 15877 N N . LYS B 1 774 ? 25.906 -45.406 -6.402 1 88.19 774 LYS B N 1
ATOM 15878 C CA . LYS B 1 774 ? 25.5 -46.688 -5.809 1 88.19 774 LYS B CA 1
ATOM 15879 C C . LYS B 1 774 ? 26.406 -47.812 -6.281 1 88.19 774 LYS B C 1
ATOM 15881 O O . LYS B 1 774 ? 26.734 -48.719 -5.516 1 88.19 774 LYS B O 1
ATOM 15886 N N . TRP B 1 775 ? 26.75 -47.75 -7.535 1 90 775 TRP B N 1
ATOM 15887 C CA . TRP B 1 775 ? 27.656 -48.75 -8.094 1 90 775 TRP B CA 1
ATOM 15888 C C . TRP B 1 775 ? 28.984 -48.719 -7.359 1 90 775 TRP B C 1
ATOM 15890 O O . TRP B 1 775 ? 29.547 -49.781 -7.043 1 90 775 TRP B O 1
ATOM 15900 N N . ILE B 1 776 ? 29.531 -47.594 -7.035 1 90 776 ILE B N 1
ATOM 15901 C CA . ILE B 1 776 ? 30.797 -47.469 -6.328 1 90 776 ILE B CA 1
ATOM 15902 C C . ILE B 1 776 ? 30.688 -48.062 -4.926 1 90 776 ILE B C 1
ATOM 15904 O O . ILE B 1 776 ? 31.594 -48.75 -4.469 1 90 776 ILE B O 1
ATOM 15908 N N . ARG B 1 777 ? 29.578 -47.812 -4.328 1 88.31 777 ARG B N 1
ATOM 15909 C CA . ARG B 1 777 ? 29.359 -48.344 -2.977 1 88.31 777 ARG B CA 1
ATOM 15910 C C . ARG B 1 777 ? 29.312 -49.844 -2.969 1 88.31 777 ARG B C 1
ATOM 15912 O O . ARG B 1 777 ? 29.938 -50.5 -2.117 1 88.31 777 ARG B O 1
ATOM 15919 N N . LEU B 1 778 ? 28.609 -50.375 -3.91 1 87.38 778 LEU B N 1
ATOM 15920 C CA . LEU B 1 778 ? 28.469 -51.812 -3.988 1 87.38 778 LEU B CA 1
ATOM 15921 C C . LEU B 1 778 ? 29.812 -52.469 -4.312 1 87.38 778 LEU B C 1
ATOM 15923 O O . LEU B 1 778 ? 30.156 -53.5 -3.742 1 87.38 778 LEU B O 1
ATOM 15927 N N . LYS B 1 779 ? 30.609 -51.875 -5.18 1 87.56 779 LYS B N 1
ATOM 15928 C CA . LYS B 1 779 ? 31.922 -52.406 -5.57 1 87.56 779 LYS B CA 1
ATOM 15929 C C . LYS B 1 779 ? 32.938 -52.281 -4.434 1 87.56 779 LYS B C 1
ATOM 15931 O O . LYS B 1 779 ? 33.812 -53.125 -4.285 1 87.56 779 LYS B O 1
ATOM 15936 N N . ARG B 1 780 ? 32.719 -51.312 -3.674 1 88.81 780 ARG B N 1
ATOM 15937 C CA . ARG B 1 780 ? 33.594 -51.156 -2.521 1 88.81 780 ARG B CA 1
ATOM 15938 C C . ARG B 1 780 ? 33.344 -52.219 -1.481 1 88.81 780 ARG B C 1
ATOM 15940 O O . ARG B 1 780 ? 34.25 -52.719 -0.819 1 88.81 780 ARG B O 1
ATOM 15947 N N . ILE B 1 781 ? 32.062 -52.469 -1.327 1 87.88 781 ILE B N 1
ATOM 15948 C CA . ILE B 1 781 ? 31.719 -53.562 -0.409 1 87.88 781 ILE B CA 1
ATOM 15949 C C . ILE B 1 781 ? 32.281 -54.875 -0.923 1 87.88 781 ILE B C 1
ATOM 15951 O O . ILE B 1 781 ? 32.812 -55.688 -0.149 1 87.88 781 ILE B O 1
ATOM 15955 N N . HIS B 1 782 ? 32.156 -55.031 -2.189 1 84.31 782 HIS B N 1
ATOM 15956 C CA . HIS B 1 782 ? 32.688 -56.25 -2.807 1 84.31 782 HIS B CA 1
ATOM 15957 C C . HIS B 1 782 ? 34.219 -56.312 -2.697 1 84.31 782 HIS B C 1
ATOM 15959 O O . HIS B 1 782 ? 34.781 -57.406 -2.48 1 84.31 782 HIS B O 1
ATOM 15965 N N . LEU B 1 783 ? 34.875 -55.188 -2.893 1 85.75 783 LEU B N 1
ATOM 15966 C CA . LEU B 1 783 ? 36.312 -55.094 -2.779 1 85.75 783 LEU B CA 1
ATOM 15967 C C . LEU B 1 783 ? 36.781 -55.469 -1.367 1 85.75 783 LEU B C 1
ATOM 15969 O O . LEU B 1 783 ? 37.75 -56.188 -1.19 1 85.75 783 LEU B O 1
ATOM 15973 N N . ALA B 1 784 ? 36.031 -55.062 -0.463 1 87.06 784 ALA B N 1
ATOM 15974 C CA . ALA B 1 784 ? 36.375 -55.344 0.929 1 87.06 784 ALA B CA 1
ATOM 15975 C C . ALA B 1 784 ? 36.219 -56.812 1.247 1 87.06 784 ALA B C 1
ATOM 15977 O O . ALA B 1 784 ? 37.031 -57.406 1.954 1 87.06 784 ALA B O 1
ATOM 15978 N N . LYS B 1 785 ? 35.219 -57.375 0.745 1 83.75 785 LYS B N 1
ATOM 15979 C CA . LYS B 1 785 ? 35 -58.812 0.947 1 83.75 785 LYS B CA 1
ATOM 15980 C C . LYS B 1 785 ? 36.094 -59.625 0.264 1 83.75 785 LYS B C 1
ATOM 15982 O O . LYS B 1 785 ? 36.562 -60.625 0.831 1 83.75 785 LYS B O 1
ATOM 15987 N N . GLN B 1 786 ? 36.5 -59.219 -0.966 1 81.88 786 GLN B N 1
ATOM 15988 C CA . GLN B 1 786 ? 37.5 -59.938 -1.72 1 81.88 786 GLN B CA 1
ATOM 15989 C C . GLN B 1 786 ? 38.875 -59.781 -1.071 1 81.88 786 GLN B C 1
ATOM 15991 O O . GLN B 1 786 ? 39.688 -60.719 -1.086 1 81.88 786 GLN B O 1
ATOM 15996 N N . ARG B 1 787 ? 39.125 -58.562 -0.596 1 82.56 787 ARG B N 1
ATOM 15997 C CA . ARG B 1 787 ? 40.375 -58.344 0.111 1 82.56 787 ARG B CA 1
ATOM 15998 C C . ARG B 1 787 ? 40.5 -59.25 1.327 1 82.56 787 ARG B C 1
ATOM 16000 O O . ARG B 1 787 ? 41.562 -59.781 1.611 1 82.56 787 ARG B O 1
ATOM 16007 N N . ASN B 1 788 ? 39.406 -59.531 2.049 1 81.12 788 ASN B N 1
ATOM 16008 C CA . ASN B 1 788 ? 39.375 -60.406 3.221 1 81.12 788 ASN B CA 1
ATOM 16009 C C . ASN B 1 788 ? 39.594 -61.875 2.834 1 81.12 788 ASN B C 1
ATOM 16011 O O . ASN B 1 788 ? 40.25 -62.625 3.551 1 81.12 788 ASN B O 1
ATOM 16015 N N . LEU B 1 789 ? 39.094 -62.219 1.686 1 77.69 789 LEU B N 1
ATOM 16016 C CA . LEU B 1 789 ? 39.219 -63.594 1.222 1 77.69 789 LEU B CA 1
ATOM 16017 C C . LEU B 1 789 ? 40.656 -63.875 0.771 1 77.69 789 LEU B C 1
ATOM 16019 O O . LEU B 1 789 ? 41.188 -64.938 1.054 1 77.69 789 LEU B O 1
ATOM 16023 N N . VAL B 1 790 ? 41.156 -62.969 -0.027 1 76.69 790 VAL B N 1
ATOM 16024 C CA . VAL B 1 790 ? 42.531 -63.125 -0.505 1 76.69 790 VAL B CA 1
ATOM 16025 C C . VAL B 1 790 ? 43.5 -63.188 0.682 1 76.69 790 VAL B C 1
ATOM 16027 O O . VAL B 1 790 ? 44.469 -63.938 0.67 1 76.69 790 VAL B O 1
ATOM 16030 N N . ALA B 1 791 ? 43.281 -62.312 1.695 1 70.94 791 ALA B N 1
ATOM 16031 C CA . ALA B 1 791 ? 44.125 -62.25 2.881 1 70.94 791 ALA B CA 1
ATOM 16032 C C . ALA B 1 791 ? 44.125 -63.594 3.615 1 70.94 791 ALA B C 1
ATOM 16034 O O . ALA B 1 791 ? 45.125 -64 4.195 1 70.94 791 ALA B O 1
ATOM 16035 N N . ARG B 1 792 ? 43.094 -64.375 3.666 1 65.31 792 ARG B N 1
ATOM 16036 C CA . ARG B 1 792 ? 42.938 -65.688 4.348 1 65.31 792 ARG B CA 1
ATOM 16037 C C . ARG B 1 792 ? 43.562 -66.812 3.529 1 65.31 792 ARG B C 1
ATOM 16039 O O . ARG B 1 792 ? 44.188 -67.688 4.086 1 65.31 792 ARG B O 1
ATOM 16046 N N . LYS B 1 793 ? 43.25 -66.625 2.262 1 63.62 793 LYS B N 1
ATOM 16047 C CA . LYS B 1 793 ? 43.75 -67.688 1.423 1 63.62 793 LYS B CA 1
ATOM 16048 C C . LYS B 1 793 ? 45.125 -67.375 0.872 1 63.62 793 LYS B C 1
ATOM 16050 O O . LYS B 1 793 ? 45.5 -66.188 0.745 1 63.62 793 LYS B O 1
ATOM 16055 N N . ALA B 1 794 ? 46.125 -68.312 0.737 1 52.5 794 ALA B N 1
ATOM 16056 C CA . ALA B 1 794 ? 47.469 -68.188 0.212 1 52.5 794 ALA B CA 1
ATOM 16057 C C . ALA B 1 794 ? 47.5 -67.375 -1.083 1 52.5 794 ALA B C 1
ATOM 16059 O O . ALA B 1 794 ? 46.594 -67.5 -1.923 1 52.5 794 ALA B O 1
ATOM 16060 N N . ARG B 1 795 ? 48.188 -66.25 -1.344 1 56.47 795 ARG B N 1
ATOM 16061 C CA . ARG B 1 795 ? 48.531 -65.125 -2.246 1 56.47 795 ARG B CA 1
ATOM 16062 C C . ARG B 1 795 ? 48.562 -65.625 -3.693 1 56.47 795 ARG B C 1
ATOM 16064 O O . ARG B 1 795 ? 49.625 -66 -4.191 1 56.47 795 ARG B O 1
ATOM 16071 N N . SER B 1 796 ? 47.562 -66.188 -4.164 1 60.25 796 SER B N 1
ATOM 16072 C CA . SER B 1 796 ? 47.812 -66.562 -5.566 1 60.25 796 SER B CA 1
ATOM 16073 C C . SER B 1 796 ? 47.812 -65.312 -6.43 1 60.25 796 SER B C 1
ATOM 16075 O O . SER B 1 796 ? 47.188 -64.25 -6.066 1 60.25 796 SER B O 1
ATOM 16077 N N . ALA B 1 797 ? 48.719 -65 -7.418 1 59.06 797 ALA B N 1
ATOM 16078 C CA . ALA B 1 797 ? 48.938 -63.906 -8.336 1 59.06 797 ALA B CA 1
ATOM 16079 C C . ALA B 1 797 ? 47.656 -63.469 -9.039 1 59.06 797 ALA B C 1
ATOM 16081 O O . ALA B 1 797 ? 47.406 -62.281 -9.258 1 59.06 797 ALA B O 1
ATOM 16082 N N . MET B 1 798 ? 46.75 -64.375 -9.359 1 59.12 798 MET B N 1
ATOM 16083 C CA . MET B 1 798 ? 45.531 -64.125 -10.094 1 59.12 798 MET B CA 1
ATOM 16084 C C . MET B 1 798 ? 44.531 -63.375 -9.227 1 59.12 798 MET B C 1
ATOM 16086 O O . MET B 1 798 ? 43.844 -62.469 -9.711 1 59.12 798 MET B O 1
ATOM 16090 N N . SER B 1 799 ? 44.469 -63.719 -7.949 1 71.12 799 SER B N 1
ATOM 16091 C CA . SER B 1 799 ? 43.562 -63.062 -7.02 1 71.12 799 SER B CA 1
ATOM 16092 C C . SER B 1 799 ? 44 -61.625 -6.762 1 71.12 799 SER B C 1
ATOM 16094 O O . SER B 1 799 ? 43.156 -60.719 -6.641 1 71.12 799 SER B O 1
ATOM 16096 N N . LEU B 1 800 ? 45.188 -61.406 -6.824 1 75.44 800 LEU B N 1
ATOM 16097 C CA . LEU B 1 800 ? 45.719 -60.062 -6.613 1 75.44 800 LEU B CA 1
ATOM 16098 C C . LEU B 1 800 ? 45.438 -59.156 -7.824 1 75.44 800 LEU B C 1
ATOM 16100 O O . LEU B 1 800 ? 45.156 -57.969 -7.668 1 75.44 800 LEU B O 1
ATOM 16104 N N . SER B 1 801 ? 45.5 -59.75 -9.062 1 77.56 801 SER B N 1
ATOM 16105 C CA . SER B 1 801 ? 45.219 -59 -10.281 1 77.56 801 SER B CA 1
ATOM 16106 C C . SER B 1 801 ? 43.75 -58.594 -10.352 1 77.56 801 SER B C 1
ATOM 16108 O O . SER B 1 801 ? 43.438 -57.5 -10.828 1 77.56 801 SER B O 1
ATOM 16110 N N . LEU B 1 802 ? 42.938 -59.469 -9.82 1 77.44 802 LEU B N 1
ATOM 16111 C CA . LEU B 1 802 ? 41.5 -59.156 -9.805 1 77.44 802 LEU B CA 1
ATOM 16112 C C . LEU B 1 802 ? 41.188 -58.031 -8.844 1 77.44 802 LEU B C 1
ATOM 16114 O O . LEU B 1 802 ? 40.344 -57.188 -9.117 1 77.44 802 LEU B O 1
ATOM 16118 N N . LEU B 1 803 ? 41.875 -58.062 -7.785 1 83.25 803 LEU B N 1
ATOM 16119 C CA . LEU B 1 803 ? 41.719 -57 -6.805 1 83.25 803 LEU B CA 1
ATOM 16120 C C . LEU B 1 803 ? 42.188 -55.656 -7.363 1 83.25 803 LEU B C 1
ATOM 16122 O O . LEU B 1 803 ? 41.531 -54.625 -7.148 1 83.25 803 LEU B O 1
ATOM 16126 N N . GLU B 1 804 ? 43.25 -55.719 -8.094 1 83.56 804 GLU B N 1
ATOM 16127 C CA . GLU B 1 804 ? 43.781 -54.469 -8.688 1 83.56 804 GLU B CA 1
ATOM 16128 C C . GLU B 1 804 ? 42.844 -53.938 -9.781 1 83.56 804 GLU B C 1
ATOM 16130 O O . GLU B 1 804 ? 42.719 -52.75 -9.953 1 83.56 804 GLU B O 1
ATOM 16135 N N . GLU B 1 805 ? 42.281 -54.844 -10.414 1 83.38 805 GLU B N 1
ATOM 16136 C CA . GLU B 1 805 ? 41.375 -54.438 -11.469 1 83.38 805 GLU B CA 1
ATOM 16137 C C . GLU B 1 805 ? 40.094 -53.781 -10.891 1 83.38 805 GLU B C 1
ATOM 16139 O O . GLU B 1 805 ? 39.594 -52.812 -11.438 1 83.38 805 GLU B O 1
ATOM 16144 N N . LEU B 1 806 ? 39.625 -54.375 -9.883 1 85.81 806 LEU B N 1
ATOM 16145 C CA . LEU B 1 806 ? 38.469 -53.812 -9.227 1 85.81 806 LEU B CA 1
ATOM 16146 C C . LEU B 1 806 ? 38.75 -52.438 -8.648 1 85.81 806 LEU B C 1
ATOM 16148 O O . LEU B 1 806 ? 37.938 -51.5 -8.719 1 85.81 806 LEU B O 1
ATOM 16152 N N . GLU B 1 807 ? 39.844 -52.312 -8.141 1 89.38 807 GLU B N 1
ATOM 16153 C CA . GLU B 1 807 ? 40.25 -51.031 -7.594 1 89.38 807 GLU B CA 1
ATOM 16154 C C . GLU B 1 807 ? 40.438 -50 -8.695 1 89.38 807 GLU B C 1
ATOM 16156 O O . GLU B 1 807 ? 40.125 -48.812 -8.492 1 89.38 807 GLU B O 1
ATOM 16161 N N . SER B 1 808 ? 40.969 -50.438 -9.742 1 88.62 808 SER B N 1
ATOM 16162 C CA . SER B 1 808 ? 41.156 -49.531 -10.859 1 88.62 808 SER B CA 1
ATOM 16163 C C . SER B 1 808 ? 39.812 -49.062 -11.43 1 88.62 808 SER B C 1
ATOM 16165 O O . SER B 1 808 ? 39.656 -47.906 -11.812 1 88.62 808 SER B O 1
ATOM 16167 N N . GLN B 1 809 ? 38.844 -49.969 -11.484 1 88 809 GLN B N 1
ATOM 16168 C CA . GLN B 1 809 ? 37.5 -49.625 -11.984 1 88 809 GLN B CA 1
ATOM 16169 C C . GLN B 1 809 ? 36.844 -48.594 -11.078 1 88 809 GLN B C 1
ATOM 16171 O O . GLN B 1 809 ? 36.25 -47.625 -11.562 1 88 809 GLN B O 1
ATOM 16176 N N . ILE B 1 810 ? 36.938 -48.812 -9.859 1 91.69 810 ILE B N 1
ATOM 16177 C CA . ILE B 1 810 ? 36.344 -47.906 -8.898 1 91.69 810 ILE B CA 1
ATOM 16178 C C . ILE B 1 810 ? 37 -46.531 -9.016 1 91.69 810 ILE B C 1
ATOM 16180 O O . ILE B 1 810 ? 36.312 -45.5 -8.992 1 91.69 810 ILE B O 1
ATOM 16184 N N . ALA B 1 811 ? 38.25 -46.5 -9.164 1 92.19 811 ALA B N 1
ATOM 16185 C CA . ALA B 1 811 ? 39 -45.25 -9.234 1 92.19 811 ALA B CA 1
ATOM 16186 C C . ALA B 1 811 ? 38.625 -44.438 -10.484 1 92.19 811 ALA B C 1
ATOM 16188 O O . ALA B 1 811 ? 38.594 -43.219 -10.445 1 92.19 811 ALA B O 1
ATOM 16189 N N . ILE B 1 812 ? 38.344 -45.156 -11.516 1 91.56 812 ILE B N 1
ATOM 16190 C CA . ILE B 1 812 ? 38 -44.5 -12.766 1 91.56 812 ILE B CA 1
ATOM 16191 C C . ILE B 1 812 ? 36.688 -43.75 -12.617 1 91.56 812 ILE B C 1
ATOM 16193 O O . ILE B 1 812 ? 36.562 -42.594 -13 1 91.56 812 ILE B O 1
ATOM 16197 N N . VAL B 1 813 ? 35.75 -44.438 -12.109 1 92.69 813 VAL B N 1
ATOM 16198 C CA . VAL B 1 813 ? 34.406 -43.844 -11.969 1 92.69 813 VAL B CA 1
ATOM 16199 C C . VAL B 1 813 ? 34.438 -42.75 -10.906 1 92.69 813 VAL B C 1
ATOM 16201 O O . VAL B 1 813 ? 33.812 -41.719 -11.062 1 92.69 813 VAL B O 1
ATOM 16204 N N . GLU B 1 814 ? 35.156 -42.969 -9.891 1 93.12 814 GLU B N 1
ATOM 16205 C CA . GLU B 1 814 ? 35.281 -41.969 -8.828 1 93.12 814 GLU B CA 1
ATOM 16206 C C . GLU B 1 814 ? 35.969 -40.719 -9.328 1 93.12 814 GLU B C 1
ATOM 16208 O O . GLU B 1 814 ? 35.562 -39.594 -8.969 1 93.12 814 GLU B O 1
ATOM 16213 N N . ASP B 1 815 ? 36.969 -40.906 -10.078 1 91.81 815 ASP B N 1
ATOM 16214 C CA . ASP B 1 815 ? 37.688 -39.75 -10.633 1 91.81 815 ASP B CA 1
ATOM 16215 C C . ASP B 1 815 ? 36.812 -38.969 -11.594 1 91.81 815 ASP B C 1
ATOM 16217 O O . ASP B 1 815 ? 36.906 -37.75 -11.664 1 91.81 815 ASP B O 1
ATOM 16221 N N . TRP B 1 816 ? 36.031 -39.719 -12.281 1 93.12 816 TRP B N 1
ATOM 16222 C CA . TRP B 1 816 ? 35.094 -39.031 -13.203 1 93.12 816 TRP B CA 1
ATOM 16223 C C . TRP B 1 816 ? 34.062 -38.25 -12.445 1 93.12 816 TRP B C 1
ATOM 16225 O O . TRP B 1 816 ? 33.75 -37.125 -12.82 1 93.12 816 TRP B O 1
ATOM 16235 N N . LEU B 1 817 ? 33.5 -38.781 -11.461 1 93.44 817 LEU B N 1
ATOM 16236 C CA . LEU B 1 817 ? 32.469 -38.094 -10.656 1 93.44 817 LEU B CA 1
ATOM 16237 C C . LEU B 1 817 ? 33.094 -36.906 -9.922 1 93.44 817 LEU B C 1
ATOM 16239 O O . LEU B 1 817 ? 32.406 -35.906 -9.695 1 93.44 817 LEU B O 1
ATOM 16243 N N . ALA B 1 818 ? 34.281 -37.031 -9.562 1 90.94 818 ALA B N 1
ATOM 16244 C CA . ALA B 1 818 ? 34.969 -35.969 -8.828 1 90.94 818 ALA B CA 1
ATOM 16245 C C . ALA B 1 818 ? 35.156 -34.719 -9.695 1 90.94 818 ALA B C 1
ATOM 16247 O O . ALA B 1 818 ? 35.312 -33.625 -9.188 1 90.94 818 ALA B O 1
ATOM 16248 N N . GLN B 1 819 ? 35.062 -34.969 -11 1 92.12 819 GLN B N 1
ATOM 16249 C CA . GLN B 1 819 ? 35.219 -33.844 -11.922 1 92.12 819 GLN B CA 1
ATOM 16250 C C . GLN B 1 819 ? 33.969 -32.969 -11.953 1 92.12 819 GLN B C 1
ATOM 16252 O O . GLN B 1 819 ? 34 -31.828 -12.422 1 92.12 819 GLN B O 1
ATOM 16257 N N . ILE B 1 820 ? 32.906 -33.438 -11.438 1 93.12 820 ILE B N 1
ATOM 16258 C CA . ILE B 1 820 ? 31.688 -32.656 -11.328 1 93.12 820 ILE B CA 1
ATOM 16259 C C . ILE B 1 820 ? 31.703 -31.828 -10.031 1 93.12 820 ILE B C 1
ATOM 16261 O O . ILE B 1 820 ? 31.547 -32.406 -8.945 1 93.12 820 ILE B O 1
ATOM 16265 N N . PRO B 1 821 ? 31.797 -30.531 -10.203 1 90.69 821 PRO B N 1
ATOM 16266 C CA . PRO B 1 821 ? 31.875 -29.734 -8.984 1 90.69 821 PRO B CA 1
ATOM 16267 C C . PRO B 1 821 ? 30.625 -29.828 -8.125 1 90.69 821 PRO B C 1
ATOM 16269 O O . PRO B 1 821 ? 29.5 -29.797 -8.648 1 90.69 821 PRO B O 1
ATOM 16272 N N . GLN B 1 822 ? 30.797 -29.938 -6.93 1 89.75 822 GLN B N 1
ATOM 16273 C CA . GLN B 1 822 ? 29.688 -30.062 -5.98 1 89.75 822 GLN B CA 1
ATOM 16274 C C . GLN B 1 822 ? 28.812 -28.812 -6.012 1 89.75 822 GLN B C 1
ATOM 16276 O O . GLN B 1 822 ? 27.594 -28.906 -5.844 1 89.75 822 GLN B O 1
ATOM 16281 N N . VAL B 1 823 ? 29.375 -27.641 -6.219 1 89.06 823 VAL B N 1
ATOM 16282 C CA . VAL B 1 823 ? 28.641 -26.375 -6.227 1 89.06 823 VAL B CA 1
ATOM 16283 C C . VAL B 1 823 ? 27.656 -26.359 -7.391 1 89.06 823 VAL B C 1
ATOM 16285 O O . VAL B 1 823 ? 26.531 -25.891 -7.25 1 89.06 823 VAL B O 1
ATOM 16288 N N . VAL B 1 824 ? 28.078 -26.906 -8.484 1 90.38 824 VAL B N 1
ATOM 16289 C CA . VAL B 1 824 ? 27.25 -26.922 -9.68 1 90.38 824 VAL B CA 1
ATOM 16290 C C . VAL B 1 824 ? 26.062 -27.859 -9.477 1 90.38 824 VAL B C 1
ATOM 16292 O O . VAL B 1 824 ? 24.938 -27.531 -9.852 1 90.38 824 VAL B O 1
ATOM 16295 N N . THR B 1 825 ? 26.297 -29.016 -8.875 1 90.62 825 THR B N 1
ATOM 16296 C CA . THR B 1 825 ? 25.219 -29.953 -8.586 1 90.62 825 THR B CA 1
ATOM 16297 C C . THR B 1 825 ? 24.25 -29.375 -7.562 1 90.62 825 THR B C 1
ATOM 16299 O O . THR B 1 825 ? 23.031 -29.578 -7.664 1 90.62 825 THR B O 1
ATOM 16302 N N . ALA B 1 826 ? 24.781 -28.672 -6.648 1 90.56 826 ALA B N 1
ATOM 16303 C CA . ALA B 1 826 ? 23.938 -28.062 -5.625 1 90.56 826 ALA B CA 1
ATOM 16304 C C . ALA B 1 826 ? 23.031 -26.984 -6.227 1 90.56 826 ALA B C 1
ATOM 16306 O O . ALA B 1 826 ? 21.844 -26.906 -5.891 1 90.56 826 ALA B O 1
ATOM 16307 N N . GLN B 1 827 ? 23.547 -26.188 -7.035 1 87.88 827 GLN B N 1
ATOM 16308 C CA . GLN B 1 827 ? 22.781 -25.109 -7.656 1 87.88 827 GLN B CA 1
ATOM 16309 C C . GLN B 1 827 ? 21.688 -25.672 -8.57 1 87.88 827 GLN B C 1
ATOM 16311 O O . GLN B 1 827 ? 20.578 -25.141 -8.617 1 87.88 827 GLN B O 1
ATOM 16316 N N . ALA B 1 828 ? 22 -26.688 -9.305 1 87.81 828 ALA B N 1
ATOM 16317 C CA . ALA B 1 828 ? 21.016 -27.344 -10.164 1 87.81 828 ALA B CA 1
ATOM 16318 C C . ALA B 1 828 ? 19.891 -27.969 -9.336 1 87.81 828 ALA B C 1
ATOM 16320 O O . ALA B 1 828 ? 18.734 -27.938 -9.734 1 87.81 828 ALA B O 1
ATOM 16321 N N . SER B 1 829 ? 20.297 -28.547 -8.242 1 86.75 829 SER B N 1
ATOM 16322 C CA . SER B 1 829 ? 19.312 -29.141 -7.348 1 86.75 829 SER B CA 1
ATOM 16323 C C . SER B 1 829 ? 18.359 -28.094 -6.785 1 86.75 829 SER B C 1
ATOM 16325 O O . SER B 1 829 ? 17.172 -28.328 -6.645 1 86.75 829 SER B O 1
ATOM 16327 N N . LEU B 1 830 ? 18.906 -26.953 -6.469 1 85.38 830 LEU B N 1
ATOM 16328 C CA . LEU B 1 830 ? 18.109 -25.859 -5.953 1 85.38 830 LEU B CA 1
ATOM 16329 C C . LEU B 1 830 ? 17.094 -25.391 -6.996 1 85.38 830 LEU B C 1
ATOM 16331 O O . LEU B 1 830 ? 15.945 -25.094 -6.664 1 85.38 830 LEU B O 1
ATOM 16335 N N . GLY B 1 831 ? 17.562 -25.344 -8.172 1 77.25 831 GLY B N 1
ATOM 16336 C CA . GLY B 1 831 ? 16.703 -24.891 -9.258 1 77.25 831 GLY B CA 1
ATOM 16337 C C . GLY B 1 831 ? 15.555 -25.859 -9.547 1 77.25 831 GLY B C 1
ATOM 16338 O O . GLY B 1 831 ? 14.492 -25.438 -10.016 1 77.25 831 GLY B O 1
ATOM 16339 N N . CYS B 1 832 ? 15.711 -27.094 -9.211 1 78 832 CYS B N 1
ATOM 16340 C CA . CYS B 1 832 ? 14.68 -28.094 -9.445 1 78 832 CYS B CA 1
ATOM 16341 C C . CYS B 1 832 ? 13.898 -28.391 -8.172 1 78 832 CYS B C 1
ATOM 16343 O O . CYS B 1 832 ? 13.219 -29.406 -8.07 1 78 832 CYS B O 1
ATOM 16345 N N . ASN B 1 833 ? 14.062 -27.672 -7.168 1 78.38 833 ASN B N 1
ATOM 16346 C CA . ASN B 1 833 ? 13.367 -27.734 -5.887 1 78.38 833 ASN B CA 1
ATOM 16347 C C . ASN B 1 833 ? 13.75 -28.984 -5.105 1 78.38 833 ASN B C 1
ATOM 16349 O O . ASN B 1 833 ? 12.914 -29.547 -4.387 1 78.38 833 ASN B O 1
ATOM 16353 N N . ALA B 1 834 ? 14.883 -29.562 -5.492 1 82.19 834 ALA B N 1
ATOM 16354 C CA . ALA B 1 834 ? 15.438 -30.656 -4.691 1 82.19 834 ALA B CA 1
ATOM 16355 C C . ALA B 1 834 ? 16.359 -30.109 -3.592 1 82.19 834 ALA B C 1
ATOM 16357 O O . ALA B 1 834 ? 17.578 -30.266 -3.668 1 82.19 834 ALA B O 1
ATOM 16358 N N . TYR B 1 835 ? 15.773 -29.703 -2.602 1 85.88 835 TYR B N 1
ATOM 16359 C CA . TYR B 1 835 ? 16.484 -28.906 -1.613 1 85.88 835 TYR B CA 1
ATOM 16360 C C . TYR B 1 835 ? 17.375 -29.781 -0.736 1 85.88 835 TYR B C 1
ATOM 16362 O O . TYR B 1 835 ? 18.469 -29.375 -0.345 1 85.88 835 TYR B O 1
ATOM 16370 N N . ALA B 1 836 ? 16.906 -31.016 -0.419 1 84.81 836 ALA B N 1
ATOM 16371 C CA . ALA B 1 836 ? 17.719 -31.906 0.397 1 84.81 836 ALA B CA 1
ATOM 16372 C C . ALA B 1 836 ? 19.031 -32.25 -0.317 1 84.81 836 ALA B C 1
ATOM 16374 O O . ALA B 1 836 ? 20.094 -32.312 0.305 1 84.81 836 ALA B O 1
ATOM 16375 N N . ARG B 1 837 ? 18.953 -32.5 -1.55 1 87.5 837 ARG B N 1
ATOM 16376 C CA . ARG B 1 837 ? 20.141 -32.781 -2.35 1 87.5 837 ARG B CA 1
ATOM 16377 C C . ARG B 1 837 ? 21.062 -31.578 -2.463 1 87.5 837 ARG B C 1
ATOM 16379 O O . ARG B 1 837 ? 22.281 -31.719 -2.426 1 87.5 837 ARG B O 1
ATOM 16386 N N . ALA B 1 838 ? 20.453 -30.484 -2.648 1 90.5 838 ALA B N 1
ATOM 16387 C CA . ALA B 1 838 ? 21.219 -29.25 -2.713 1 90.5 838 ALA B CA 1
ATOM 16388 C C . ALA B 1 838 ? 22.031 -29.047 -1.438 1 90.5 838 ALA B C 1
ATOM 16390 O O . ALA B 1 838 ? 23.203 -28.641 -1.493 1 90.5 838 ALA B O 1
ATOM 16391 N N . LEU B 1 839 ? 21.438 -29.375 -0.263 1 91.5 839 LEU B N 1
ATOM 16392 C CA . LEU B 1 839 ? 22.109 -29.219 1.017 1 91.5 839 LEU B CA 1
ATOM 16393 C C . LEU B 1 839 ? 23.281 -30.203 1.135 1 91.5 839 LEU B C 1
ATOM 16395 O O . LEU B 1 839 ? 24.375 -29.812 1.573 1 91.5 839 LEU B O 1
ATOM 16399 N N . MET B 1 840 ? 23.062 -31.422 0.719 1 90.5 840 MET B N 1
ATOM 16400 C CA . MET B 1 840 ? 24.094 -32.469 0.815 1 90.5 840 MET B CA 1
ATOM 16401 C C . MET B 1 840 ? 25.328 -32.062 0.017 1 90.5 840 MET B C 1
ATOM 16403 O O . MET B 1 840 ? 26.453 -32.094 0.535 1 90.5 840 MET B O 1
ATOM 16407 N N . HIS B 1 841 ? 25.172 -31.672 -1.195 1 91.88 841 HIS B N 1
ATOM 16408 C CA . HIS B 1 841 ? 26.297 -31.328 -2.062 1 91.88 841 HIS B CA 1
ATOM 16409 C C . HIS B 1 841 ? 26.953 -30.031 -1.616 1 91.88 841 HIS B C 1
ATOM 16411 O O . HIS B 1 841 ? 28.188 -29.906 -1.685 1 91.88 841 HIS B O 1
ATOM 16417 N N . TYR B 1 842 ? 26.172 -29.078 -1.22 1 92.69 842 TYR B N 1
ATOM 16418 C CA . TYR B 1 842 ? 26.766 -27.797 -0.829 1 92.69 842 TYR B CA 1
ATOM 16419 C C . TYR B 1 842 ? 27.531 -27.938 0.481 1 92.69 842 TYR B C 1
ATOM 16421 O O . TYR B 1 842 ? 28.562 -27.266 0.68 1 92.69 842 TYR B O 1
ATOM 16429 N N . GLU B 1 843 ? 26.984 -28.734 1.421 1 90.56 843 GLU B N 1
ATOM 16430 C CA . GLU B 1 843 ? 27.719 -29 2.658 1 90.56 843 GLU B CA 1
ATOM 16431 C C . GLU B 1 843 ? 29.078 -29.625 2.373 1 90.56 843 GLU B C 1
ATOM 16433 O O . GLU B 1 843 ? 30.062 -29.312 3.053 1 90.56 843 GLU B O 1
ATOM 16438 N N . GLN B 1 844 ? 29.078 -30.547 1.398 1 88.12 844 GLN B N 1
ATOM 16439 C CA . GLN B 1 844 ? 30.328 -31.172 1.005 1 88.12 844 GLN B CA 1
ATOM 16440 C C . GLN B 1 844 ? 31.297 -30.141 0.427 1 88.12 844 GLN B C 1
ATOM 16442 O O . GLN B 1 844 ? 32.5 -30.188 0.687 1 88.12 844 GLN B O 1
ATOM 16447 N N . HIS B 1 845 ? 30.703 -29.234 -0.278 1 87.88 845 HIS B N 1
ATOM 16448 C CA . HIS B 1 845 ? 31.516 -28.141 -0.823 1 87.88 845 HIS B CA 1
ATOM 16449 C C . HIS B 1 845 ? 32.094 -27.281 0.29 1 87.88 845 HIS B C 1
ATOM 16451 O O . HIS B 1 845 ? 33.281 -26.922 0.248 1 87.88 845 HIS B O 1
ATOM 16457 N N . VAL B 1 846 ? 31.328 -26.938 1.297 1 88.81 846 VAL B N 1
ATOM 16458 C CA . VAL B 1 846 ? 31.734 -26.078 2.398 1 88.81 846 VAL B CA 1
ATOM 16459 C C . VAL B 1 846 ? 32.812 -26.766 3.232 1 88.81 846 VAL B C 1
ATOM 16461 O O . VAL B 1 846 ? 33.75 -26.125 3.723 1 88.81 846 VAL B O 1
ATOM 16464 N N . ARG B 1 847 ? 32.688 -28.047 3.34 1 85.5 847 ARG B N 1
ATOM 16465 C CA . ARG B 1 847 ? 33.688 -28.812 4.105 1 85.5 847 ARG B CA 1
ATOM 16466 C C . ARG B 1 847 ? 35.031 -28.766 3.438 1 85.5 847 ARG B C 1
ATOM 16468 O O . ARG B 1 847 ? 36.062 -28.688 4.117 1 85.5 847 ARG B O 1
ATOM 16475 N N . VAL B 1 848 ? 35.031 -28.766 2.201 1 82.62 848 VAL B N 1
ATOM 16476 C CA . VAL B 1 848 ? 36.281 -28.75 1.446 1 82.62 848 VAL B CA 1
ATOM 16477 C C . VAL B 1 848 ? 36.906 -27.359 1.541 1 82.62 848 VAL B C 1
ATOM 16479 O O . VAL B 1 848 ? 38.125 -27.25 1.736 1 82.62 848 VAL B O 1
ATOM 16482 N N . ILE B 1 849 ? 36.062 -26.312 1.47 1 83.06 849 ILE B N 1
ATOM 16483 C CA . ILE B 1 849 ? 36.594 -24.953 1.423 1 83.06 849 ILE B CA 1
ATOM 16484 C C . ILE B 1 849 ? 36.938 -24.484 2.832 1 83.06 849 ILE B C 1
ATOM 16486 O O . ILE B 1 849 ? 37.844 -23.688 3.014 1 83.06 849 ILE B O 1
ATOM 16490 N N . ARG B 1 850 ? 36.156 -24.906 3.836 1 80.12 850 ARG B N 1
ATOM 16491 C CA . ARG B 1 850 ? 36.344 -24.453 5.207 1 80.12 850 ARG B CA 1
ATOM 16492 C C . ARG B 1 850 ? 37.812 -24.672 5.637 1 80.12 850 ARG B C 1
ATOM 16494 O O . ARG B 1 850 ? 38.375 -23.844 6.367 1 80.12 850 ARG B O 1
ATOM 16501 N N . ASN B 1 851 ? 38.469 -25.719 5.133 1 73.5 851 ASN B N 1
ATOM 16502 C CA . ASN B 1 851 ? 39.844 -26.062 5.516 1 73.5 851 ASN B CA 1
ATOM 16503 C C . ASN B 1 851 ? 40.875 -25.188 4.785 1 73.5 851 ASN B C 1
ATOM 16505 O O . ASN B 1 851 ? 42 -25.078 5.219 1 73.5 851 ASN B O 1
ATOM 16509 N N . SER B 1 852 ? 40.406 -24.562 3.719 1 71.19 852 SER B N 1
ATOM 16510 C CA . SER B 1 852 ? 41.375 -23.844 2.902 1 71.19 852 SER B CA 1
ATOM 16511 C C . SER B 1 852 ? 41.094 -22.344 2.883 1 71.19 852 SER B C 1
ATOM 16513 O O . SER B 1 852 ? 41.969 -21.562 2.502 1 71.19 852 SER B O 1
ATOM 16515 N N . SER B 1 853 ? 39.875 -21.875 3.131 1 69.94 853 SER B N 1
ATOM 16516 C CA . SER B 1 853 ? 39.5 -20.5 2.812 1 69.94 853 SER B CA 1
ATOM 16517 C C . SER B 1 853 ? 39.5 -19.625 4.062 1 69.94 853 SER B C 1
ATO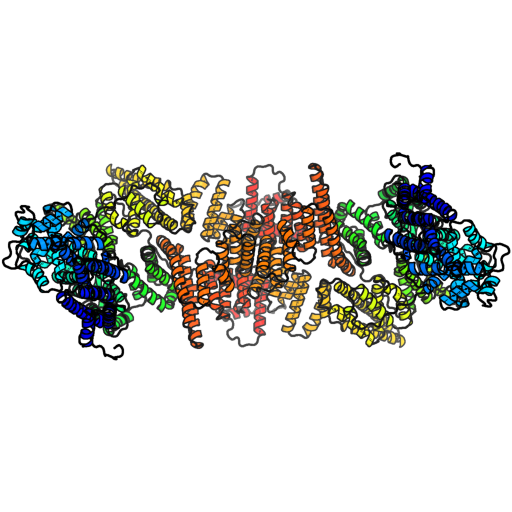M 16519 O O . SER B 1 853 ? 39.375 -20.125 5.18 1 69.94 853 SER B O 1
ATOM 16521 N N . ALA B 1 854 ? 39.781 -18.344 3.82 1 70.38 854 ALA B N 1
ATOM 16522 C CA . ALA B 1 854 ? 39.75 -17.312 4.848 1 70.38 854 ALA B CA 1
ATOM 16523 C C . ALA B 1 854 ? 38.344 -17.031 5.328 1 70.38 854 ALA B C 1
ATOM 16525 O O . ALA B 1 854 ? 37.375 -17.391 4.656 1 70.38 854 ALA B O 1
ATOM 16526 N N . ILE B 1 855 ? 38.188 -16.594 6.406 1 70.69 855 ILE B N 1
ATOM 16527 C CA . ILE B 1 855 ? 36.938 -16.328 7.082 1 70.69 855 ILE B CA 1
ATOM 16528 C C . ILE B 1 855 ? 36.031 -15.445 6.191 1 70.69 855 ILE B C 1
ATOM 16530 O O . ILE B 1 855 ? 34.812 -15.625 6.152 1 70.69 855 ILE B O 1
ATOM 16534 N N . VAL B 1 856 ? 36.625 -14.609 5.391 1 73.38 856 VAL B N 1
ATOM 16535 C CA . VAL B 1 856 ? 35.875 -13.68 4.555 1 73.38 856 VAL B CA 1
ATOM 16536 C C . VAL B 1 856 ? 35.219 -14.43 3.391 1 73.38 856 VAL B C 1
ATOM 16538 O O . VAL B 1 856 ? 34.094 -14.141 3.012 1 73.38 856 VAL B O 1
ATOM 16541 N N . GLU B 1 857 ? 35.938 -15.359 2.889 1 76.88 857 GLU B N 1
ATOM 16542 C CA . GLU B 1 857 ? 35.438 -16.109 1.75 1 76.88 857 GLU B CA 1
ATOM 16543 C C . GLU B 1 857 ? 34.312 -17.047 2.172 1 76.88 857 GLU B C 1
ATOM 16545 O O . GLU B 1 857 ? 33.438 -17.391 1.367 1 76.88 857 GLU B O 1
ATOM 16550 N N . MET B 1 858 ? 34.344 -17.359 3.396 1 85.12 858 MET B N 1
ATOM 16551 C CA . MET B 1 858 ? 33.344 -18.281 3.91 1 85.12 858 MET B CA 1
ATOM 16552 C C . MET B 1 858 ? 32 -17.578 4.059 1 85.12 858 MET B C 1
ATOM 16554 O O . MET B 1 858 ? 30.953 -18.234 4.121 1 85.12 858 MET B O 1
ATOM 16558 N N . GLN B 1 859 ? 32.031 -16.312 4.059 1 83.56 859 GLN B N 1
ATOM 16559 C CA . GLN B 1 859 ? 30.797 -15.578 4.266 1 83.56 859 GLN B CA 1
ATOM 16560 C C . GLN B 1 859 ? 29.828 -15.781 3.096 1 83.56 859 GLN B C 1
ATOM 16562 O O . GLN B 1 859 ? 28.625 -15.906 3.293 1 83.56 859 GLN B O 1
ATOM 16567 N N . SER B 1 860 ? 30.359 -15.82 1.955 1 84.75 860 SER B N 1
ATOM 16568 C CA . SER B 1 860 ? 29.516 -16.062 0.791 1 84.75 860 SER B CA 1
ATOM 16569 C C . SER B 1 860 ? 28.922 -17.469 0.803 1 84.75 860 SER B C 1
ATOM 16571 O O . SER B 1 860 ? 27.797 -17.672 0.374 1 84.75 860 SER B O 1
ATOM 16573 N N . ALA B 1 861 ? 29.719 -18.391 1.316 1 87.69 861 ALA B N 1
ATOM 16574 C CA . ALA B 1 861 ? 29.25 -19.766 1.403 1 87.69 861 ALA B CA 1
ATOM 16575 C C . ALA B 1 861 ? 28.156 -19.906 2.447 1 87.69 861 ALA B C 1
ATOM 16577 O O . ALA B 1 861 ? 27.188 -20.656 2.246 1 87.69 861 ALA B O 1
ATOM 16578 N N . TYR B 1 862 ? 28.328 -19.219 3.49 1 87.25 862 TYR B N 1
ATOM 16579 C CA . TYR B 1 862 ? 27.297 -19.266 4.531 1 87.25 862 TYR B CA 1
ATOM 16580 C C . TYR B 1 862 ? 26 -18.641 4.047 1 87.25 862 TYR B C 1
ATOM 16582 O O . TYR B 1 862 ? 24.906 -19.078 4.418 1 87.25 862 TYR B O 1
ATOM 16590 N N . ALA B 1 863 ? 26.109 -17.641 3.266 1 88.12 863 ALA B N 1
ATOM 16591 C CA . ALA B 1 863 ? 24.922 -17.016 2.701 1 88.12 863 ALA B CA 1
ATOM 16592 C C . ALA B 1 863 ? 24.141 -17.984 1.831 1 88.12 863 ALA B C 1
ATOM 16594 O O . ALA B 1 863 ? 22.906 -18 1.848 1 88.12 863 ALA B O 1
ATOM 16595 N N . GLU B 1 864 ? 24.859 -18.75 1.137 1 88.19 864 GLU B N 1
ATOM 16596 C CA . GLU B 1 864 ? 24.203 -19.734 0.281 1 88.19 864 GLU B CA 1
ATOM 16597 C C . GLU B 1 864 ? 23.562 -20.844 1.108 1 88.19 864 GLU B C 1
ATOM 16599 O O . GLU B 1 864 ? 22.5 -21.344 0.755 1 88.19 864 GLU B O 1
ATOM 16604 N N . LEU B 1 865 ? 24.219 -21.234 2.109 1 89.5 865 LEU B N 1
ATOM 16605 C CA . LEU B 1 865 ? 23.656 -22.234 3.002 1 89.5 865 LEU B CA 1
ATOM 16606 C C . LEU B 1 865 ? 22.375 -21.719 3.652 1 89.5 865 LEU B C 1
ATOM 16608 O O . LEU B 1 865 ? 21.422 -22.484 3.857 1 89.5 865 LEU B O 1
ATOM 16612 N N . GLN B 1 866 ? 22.391 -20.469 4.004 1 88.88 866 GLN B N 1
ATOM 16613 C CA . GLN B 1 866 ? 21.188 -19.859 4.562 1 88.88 866 GLN B CA 1
ATOM 16614 C C . GLN B 1 866 ? 20.016 -19.938 3.582 1 88.88 866 GLN B C 1
ATOM 16616 O O . GLN B 1 866 ? 18.891 -20.219 3.977 1 88.88 866 GLN B O 1
ATOM 16621 N N . ARG B 1 867 ? 20.281 -19.703 2.418 1 87.69 867 ARG B N 1
ATOM 16622 C CA . ARG B 1 867 ? 19.25 -19.75 1.38 1 87.69 867 ARG B CA 1
ATOM 16623 C C . ARG B 1 867 ? 18.672 -21.156 1.237 1 87.69 867 ARG B C 1
ATOM 16625 O O . ARG B 1 867 ? 17.469 -21.312 1.089 1 87.69 867 ARG B O 1
ATOM 16632 N N . ILE B 1 868 ? 19.516 -22.141 1.29 1 89.5 868 ILE B N 1
ATOM 16633 C CA . ILE B 1 868 ? 19.094 -23.516 1.15 1 89.5 868 ILE B CA 1
ATOM 16634 C C . ILE B 1 868 ? 18.25 -23.922 2.355 1 89.5 868 ILE B C 1
ATOM 16636 O O . ILE B 1 868 ? 17.203 -24.562 2.201 1 89.5 868 ILE B O 1
ATOM 16640 N N . TYR B 1 869 ? 18.719 -23.578 3.504 1 87.06 869 TYR B N 1
ATOM 16641 C CA . TYR B 1 869 ? 17.969 -23.891 4.711 1 87.06 869 TYR B CA 1
ATOM 16642 C C . TYR B 1 869 ? 16.594 -23.219 4.695 1 87.06 869 TYR B C 1
ATOM 16644 O O . TYR B 1 869 ? 15.617 -23.766 5.199 1 87.06 869 TYR B O 1
ATOM 16652 N N . ALA B 1 870 ? 16.625 -22.047 4.234 1 85.81 870 ALA B N 1
ATOM 16653 C CA . ALA B 1 870 ? 15.359 -21.312 4.133 1 85.81 870 ALA B CA 1
ATOM 16654 C C . ALA B 1 870 ? 14.359 -22.062 3.252 1 85.81 870 ALA B C 1
ATOM 16656 O O . ALA B 1 870 ? 13.172 -22.125 3.57 1 85.81 870 ALA B O 1
ATOM 16657 N N . GLN B 1 871 ? 14.859 -22.625 2.178 1 81.31 871 GLN B N 1
ATOM 16658 C CA . GLN B 1 871 ? 13.984 -23.344 1.262 1 81.31 871 GLN B CA 1
ATOM 16659 C C . GLN B 1 871 ? 13.523 -24.672 1.864 1 81.31 871 GLN B C 1
ATOM 16661 O O . GLN B 1 871 ? 12.445 -25.156 1.538 1 81.31 871 GLN B O 1
ATOM 16666 N N . LEU B 1 872 ? 14.352 -25.156 2.723 1 82.25 872 LEU B N 1
ATOM 16667 C CA . LEU B 1 872 ? 14.008 -26.391 3.418 1 82.25 872 LEU B CA 1
ATOM 16668 C C . LEU B 1 872 ? 13.07 -26.125 4.59 1 82.25 872 LEU B C 1
ATOM 16670 O O . LEU B 1 872 ? 12.578 -27.047 5.223 1 82.25 872 LEU B O 1
ATOM 16674 N N . GLU B 1 873 ? 12.797 -24.859 4.855 1 76 873 GLU B N 1
ATOM 16675 C CA . GLU B 1 873 ? 11.93 -24.438 5.953 1 76 873 GLU B CA 1
ATOM 16676 C C . GLU B 1 873 ? 12.414 -24.984 7.289 1 76 873 GLU B C 1
ATOM 16678 O O . GLU B 1 873 ? 11.641 -25.578 8.039 1 76 873 GLU B O 1
ATOM 16683 N N . ASP B 1 874 ? 13.703 -24.953 7.461 1 81.44 874 ASP B N 1
ATOM 16684 C CA . ASP B 1 874 ? 14.344 -25.344 8.711 1 81.44 874 ASP B CA 1
ATOM 16685 C C . ASP B 1 874 ? 14.844 -24.125 9.484 1 81.44 874 ASP B C 1
ATOM 16687 O O . ASP B 1 874 ? 16.031 -23.797 9.43 1 81.44 874 ASP B O 1
ATOM 16691 N N . PRO B 1 875 ? 13.969 -23.547 10.273 1 80.06 875 PRO B N 1
ATOM 16692 C CA . PRO B 1 875 ? 14.344 -22.312 10.953 1 80.06 875 PRO B CA 1
ATOM 16693 C C . PRO B 1 875 ? 15.461 -22.516 11.977 1 80.06 875 PRO B C 1
ATOM 16695 O O . PRO B 1 875 ? 16.281 -21.625 12.188 1 80.06 875 PRO B O 1
ATOM 16698 N N . ASP B 1 876 ? 15.555 -23.672 12.547 1 81.19 876 ASP B N 1
ATOM 16699 C CA . ASP B 1 876 ? 16.578 -23.922 13.555 1 81.19 876 ASP B CA 1
ATOM 16700 C C . ASP B 1 876 ? 17.984 -23.906 12.938 1 81.19 876 ASP B C 1
ATOM 16702 O O . ASP B 1 876 ? 18.891 -23.281 13.469 1 81.19 876 ASP B O 1
ATOM 16706 N N . SER B 1 877 ? 18.078 -24.641 11.812 1 85.81 877 SER B N 1
ATOM 16707 C CA . SER B 1 877 ? 19.375 -24.672 11.141 1 85.81 877 SER B CA 1
ATOM 16708 C C . SER B 1 877 ? 19.734 -23.297 10.578 1 85.81 877 SER B C 1
ATOM 16710 O O . SER B 1 877 ? 20.906 -22.938 10.539 1 85.81 877 SER B O 1
ATOM 16712 N N . LEU B 1 878 ? 18.75 -22.656 10.148 1 86.25 878 LEU B N 1
ATOM 16713 C CA . LEU B 1 878 ? 18.969 -21.328 9.617 1 86.25 878 LEU B CA 1
ATOM 16714 C C . LEU B 1 878 ? 19.484 -20.391 10.703 1 86.25 878 LEU B C 1
ATOM 16716 O O . LEU B 1 878 ? 20.422 -19.609 10.469 1 86.25 878 LEU B O 1
ATOM 16720 N N . GLN B 1 879 ? 18.922 -20.422 11.938 1 80.44 879 GLN B N 1
ATOM 16721 C CA . GLN B 1 879 ? 19.375 -19.609 13.047 1 80.44 879 GLN B CA 1
ATOM 16722 C C . GLN B 1 879 ? 20.797 -19.984 13.477 1 80.44 879 GLN B C 1
ATOM 16724 O O . GLN B 1 879 ? 21.594 -19.125 13.836 1 80.44 879 GLN B O 1
ATOM 16729 N N . GLY B 1 880 ? 21.031 -21.297 13.344 1 82.38 880 GLY B N 1
ATOM 16730 C CA . GLY B 1 880 ? 22.359 -21.766 13.688 1 82.38 880 GLY B CA 1
ATOM 16731 C C . GLY B 1 880 ? 23.453 -21.234 12.766 1 82.38 880 GLY B C 1
ATOM 16732 O O . GLY B 1 880 ? 24.484 -20.766 13.234 1 82.38 880 GLY B O 1
ATOM 16733 N N . ILE B 1 881 ? 23.172 -21.266 11.523 1 85.94 881 ILE B N 1
ATOM 16734 C CA . ILE B 1 881 ? 24.172 -20.828 10.555 1 85.94 881 ILE B CA 1
ATOM 16735 C C . ILE B 1 881 ? 24.297 -19.297 10.602 1 85.94 881 ILE B C 1
ATOM 16737 O O . ILE B 1 881 ? 25.359 -18.75 10.289 1 85.94 881 ILE B O 1
ATOM 16741 N N . SER B 1 882 ? 23.234 -18.609 10.945 1 82.19 882 SER B N 1
ATOM 16742 C CA . SER B 1 882 ? 23.219 -17.156 11 1 82.19 882 SER B CA 1
ATOM 16743 C C . SER B 1 882 ? 24.188 -16.641 12.062 1 82.19 882 SER B C 1
ATOM 16745 O O . SER B 1 882 ? 24.625 -15.484 11.992 1 82.19 882 SER B O 1
ATOM 16747 N N . THR B 1 883 ? 24.531 -17.438 13.016 1 77.88 883 THR B N 1
ATOM 16748 C CA . THR B 1 883 ? 25.469 -17.047 14.062 1 77.88 883 THR B CA 1
ATOM 16749 C C . THR B 1 883 ? 26.891 -16.969 13.508 1 77.88 883 THR B C 1
ATOM 16751 O O . THR B 1 883 ? 27.75 -16.297 14.094 1 77.88 883 THR B O 1
ATOM 16754 N N . LEU B 1 884 ? 27.125 -17.641 12.398 1 79.5 884 LEU B N 1
ATOM 16755 C CA . LEU B 1 884 ? 28.469 -17.672 11.812 1 79.5 884 LEU B CA 1
ATOM 16756 C C . LEU B 1 884 ? 28.672 -16.5 10.867 1 79.5 884 LEU B C 1
ATOM 16758 O O . LEU B 1 884 ? 29.797 -16.219 10.438 1 79.5 884 LEU B O 1
ATOM 16762 N N . VAL B 1 885 ? 27.578 -15.797 10.656 1 81.62 885 VAL B N 1
ATOM 16763 C CA . VAL B 1 885 ? 27.672 -14.641 9.773 1 81.62 885 VAL B CA 1
ATOM 16764 C C . VAL B 1 885 ? 28.125 -13.422 10.57 1 81.62 885 VAL B C 1
ATOM 16766 O O . VAL B 1 885 ? 27.531 -13.078 11.594 1 81.62 885 VAL B O 1
ATOM 16769 N N . LEU B 1 886 ? 29.219 -12.758 10.219 1 72.88 886 LEU B N 1
ATOM 16770 C CA . LEU B 1 886 ? 29.828 -11.664 10.961 1 72.88 886 LEU B CA 1
ATOM 16771 C C . LEU B 1 886 ? 29.031 -10.375 10.797 1 72.88 886 LEU B C 1
ATOM 16773 O O . LEU B 1 886 ? 28.766 -9.68 11.781 1 72.88 886 LEU B O 1
ATOM 16777 N N . SER B 1 887 ? 28.703 -9.969 9.594 1 76.06 887 SER B N 1
ATOM 16778 C CA . SER B 1 887 ? 27.922 -8.773 9.289 1 76.06 887 SER B CA 1
ATOM 16779 C C . SER B 1 887 ? 26.766 -9.086 8.344 1 76.06 887 SER B C 1
ATOM 16781 O O . SER B 1 887 ? 26.922 -9.023 7.125 1 76.06 887 SER B O 1
ATOM 16783 N N . PRO B 1 888 ? 25.672 -9.422 8.992 1 81.81 888 PRO B N 1
ATOM 16784 C CA . PRO B 1 888 ? 24.562 -9.797 8.125 1 81.81 888 PRO B CA 1
ATOM 16785 C C . PRO B 1 888 ? 24.094 -8.641 7.234 1 81.81 888 PRO B C 1
ATOM 16787 O O . PRO B 1 888 ? 23.969 -7.508 7.699 1 81.81 888 PRO B O 1
ATOM 16790 N N . THR B 1 889 ? 24.016 -8.922 6.004 1 86 889 THR B N 1
ATOM 16791 C CA . THR B 1 889 ? 23.438 -7.961 5.059 1 86 889 THR B CA 1
ATOM 16792 C C . THR B 1 889 ? 21.938 -7.836 5.25 1 86 889 THR B C 1
ATOM 16794 O O . THR B 1 889 ? 21.328 -8.648 5.945 1 86 889 THR B O 1
ATOM 16797 N N . LEU B 1 890 ? 21.391 -6.859 4.703 1 87.75 890 LEU B N 1
ATOM 16798 C CA . LEU B 1 890 ? 19.938 -6.648 4.777 1 87.75 890 LEU B CA 1
ATOM 16799 C C . LEU B 1 890 ? 19.188 -7.848 4.211 1 87.75 890 LEU B C 1
ATOM 16801 O O . LEU B 1 890 ? 18.172 -8.266 4.766 1 87.75 890 LEU B O 1
ATOM 16805 N N . ASP B 1 891 ? 19.688 -8.484 3.18 1 88.5 891 ASP B N 1
ATOM 16806 C CA . ASP B 1 891 ? 19.047 -9.633 2.549 1 88.5 891 ASP B CA 1
ATOM 16807 C C . ASP B 1 891 ? 19.078 -10.852 3.471 1 88.5 891 ASP B C 1
ATOM 16809 O O . ASP B 1 891 ? 18.125 -11.633 3.508 1 88.5 891 ASP B O 1
ATOM 16813 N N . GLN B 1 892 ? 20.094 -10.984 4.137 1 87.69 892 GLN B N 1
ATOM 16814 C CA . GLN B 1 892 ? 20.219 -12.102 5.066 1 87.69 892 GLN B CA 1
ATOM 16815 C C . GLN B 1 892 ? 19.281 -11.938 6.254 1 87.69 892 GLN B C 1
ATOM 16817 O O . GLN B 1 892 ? 18.719 -12.914 6.754 1 87.69 892 GLN B O 1
ATOM 16822 N N . GLN B 1 893 ? 19.141 -10.711 6.652 1 87.69 893 GLN B N 1
ATOM 16823 C CA . GLN B 1 893 ? 18.203 -10.445 7.738 1 87.69 893 GLN B CA 1
ATOM 16824 C C . GLN B 1 893 ? 16.766 -10.719 7.305 1 87.69 893 GLN B C 1
ATOM 16826 O O . GLN B 1 893 ? 15.977 -11.289 8.07 1 87.69 893 GLN B O 1
ATOM 16831 N N . ILE B 1 894 ? 16.469 -10.297 6.102 1 91.75 894 ILE B N 1
ATOM 16832 C CA . ILE B 1 894 ? 15.141 -10.539 5.551 1 91.75 894 ILE B CA 1
ATOM 16833 C C . ILE B 1 894 ? 14.867 -12.039 5.516 1 91.75 894 ILE B C 1
ATOM 16835 O O . ILE B 1 894 ? 13.797 -12.492 5.938 1 91.75 894 ILE B O 1
ATOM 16839 N N . LEU B 1 895 ? 15.828 -12.805 5.004 1 89.31 895 LEU B N 1
ATOM 16840 C CA . LEU B 1 895 ? 15.695 -14.25 4.895 1 89.31 895 LEU B CA 1
ATOM 16841 C C . LEU B 1 895 ? 15.453 -14.883 6.262 1 89.31 895 LEU B C 1
ATOM 16843 O O . LEU B 1 895 ? 14.609 -15.773 6.398 1 89.31 895 LEU B O 1
ATOM 16847 N N . THR B 1 896 ? 16.109 -14.43 7.242 1 86.06 896 THR B N 1
ATOM 16848 C CA . THR B 1 896 ? 15.969 -14.961 8.594 1 86.06 896 THR B CA 1
ATOM 16849 C C . THR B 1 896 ? 14.594 -14.641 9.164 1 86.06 896 THR B C 1
ATOM 16851 O O . THR B 1 896 ? 13.938 -15.516 9.734 1 86.06 896 THR B O 1
ATOM 16854 N N . HIS B 1 897 ? 14.188 -13.398 9.055 1 88.75 897 HIS B N 1
ATOM 16855 C CA . HIS B 1 897 ? 12.891 -12.992 9.586 1 88.75 897 HIS B CA 1
ATOM 16856 C C . HIS B 1 897 ? 11.758 -13.758 8.922 1 88.75 897 HIS B C 1
ATOM 16858 O O . HIS B 1 897 ? 10.82 -14.195 9.594 1 88.75 897 HIS B O 1
ATOM 16864 N N . GLU B 1 898 ? 11.812 -13.93 7.609 1 88.38 898 GLU B N 1
ATOM 16865 C CA . GLU B 1 898 ? 10.758 -14.617 6.867 1 88.38 898 GLU B CA 1
ATOM 16866 C C . GLU B 1 898 ? 10.641 -16.078 7.301 1 88.38 898 GLU B C 1
ATOM 16868 O O . GLU B 1 898 ? 9.531 -16.594 7.414 1 88.38 898 GLU B O 1
ATOM 16873 N N . ASN B 1 899 ? 11.734 -16.688 7.508 1 85.06 899 ASN B N 1
ATOM 16874 C CA . ASN B 1 899 ? 11.734 -18.109 7.82 1 85.06 899 ASN B CA 1
ATOM 16875 C C . ASN B 1 899 ? 11.281 -18.375 9.25 1 85.06 899 ASN B C 1
ATOM 16877 O O . ASN B 1 899 ? 10.758 -19.438 9.555 1 85.06 899 ASN B O 1
ATOM 16881 N N . VAL B 1 900 ? 11.508 -17.344 10.172 1 81 900 VAL B N 1
ATOM 16882 C CA . VAL B 1 900 ? 11.07 -17.5 11.555 1 81 900 VAL B CA 1
ATOM 16883 C C . VAL B 1 900 ? 9.617 -17.031 11.688 1 81 900 VAL B C 1
ATOM 16885 O O . VAL B 1 900 ? 8.977 -17.25 12.719 1 81 900 VAL B O 1
ATOM 16888 N N . GLY B 1 901 ? 9.156 -16.484 10.641 1 81.69 901 GLY B N 1
ATOM 16889 C CA . GLY B 1 901 ? 7.762 -16.062 10.633 1 81.69 901 GLY B CA 1
ATOM 16890 C C . GLY B 1 901 ? 7.559 -14.656 11.148 1 81.69 901 GLY B C 1
ATOM 16891 O O . GLY B 1 901 ? 6.441 -14.281 11.516 1 81.69 901 GLY B O 1
ATOM 16892 N N . ARG B 1 902 ? 8.586 -13.883 11.359 1 87.88 902 ARG B N 1
ATOM 16893 C CA . ARG B 1 902 ? 8.484 -12.484 11.773 1 87.88 902 ARG B CA 1
ATOM 16894 C C . ARG B 1 902 ? 8.336 -11.562 10.57 1 87.88 902 ARG B C 1
ATOM 16896 O O . ARG B 1 902 ? 9.227 -10.766 10.273 1 87.88 902 ARG B O 1
ATOM 16903 N N . TRP B 1 903 ? 7.195 -11.578 10.039 1 90.25 903 TRP B N 1
ATOM 16904 C CA . TRP B 1 903 ? 6.938 -10.914 8.766 1 90.25 903 TRP B CA 1
ATOM 16905 C C . TRP B 1 903 ? 6.902 -9.398 8.93 1 90.25 903 TRP B C 1
ATOM 16907 O O . TRP B 1 903 ? 7.246 -8.664 8.008 1 90.25 903 TRP B O 1
ATOM 16917 N N . ALA B 1 904 ? 6.5 -8.852 10.117 1 89.31 904 ALA B N 1
ATOM 16918 C CA . ALA B 1 904 ? 6.512 -7.41 10.352 1 89.31 904 ALA B CA 1
ATOM 16919 C C . ALA B 1 904 ? 7.93 -6.859 10.305 1 89.31 904 ALA B C 1
ATOM 16921 O O . ALA B 1 904 ? 8.164 -5.777 9.766 1 89.31 904 ALA B O 1
ATOM 16922 N N . ASP B 1 905 ? 8.859 -7.543 10.922 1 90.12 905 ASP B N 1
ATOM 16923 C CA . ASP B 1 905 ? 10.266 -7.148 10.883 1 90.12 905 ASP B CA 1
ATOM 16924 C C . ASP B 1 905 ? 10.82 -7.207 9.461 1 90.12 905 ASP B C 1
ATOM 16926 O O . ASP B 1 905 ? 11.602 -6.344 9.055 1 90.12 905 ASP B O 1
ATOM 16930 N N . ALA B 1 906 ? 10.438 -8.289 8.766 1 93.62 906 ALA B N 1
ATOM 16931 C CA . ALA B 1 906 ? 10.859 -8.398 7.371 1 93.62 906 ALA B CA 1
ATOM 16932 C C . ALA B 1 906 ? 10.344 -7.219 6.551 1 93.62 906 ALA B C 1
ATOM 16934 O O . ALA B 1 906 ? 11.039 -6.707 5.672 1 93.62 906 ALA B O 1
ATOM 16935 N N . GLN B 1 907 ? 9.086 -6.855 6.824 1 93.94 907 GLN B N 1
ATOM 16936 C CA . GLN B 1 907 ? 8.492 -5.711 6.137 1 93.94 907 GLN B CA 1
ATOM 16937 C C . GLN B 1 907 ? 9.328 -4.449 6.355 1 93.94 907 GLN B C 1
ATOM 16939 O O . GLN B 1 907 ? 9.531 -3.666 5.426 1 93.94 907 GLN B O 1
ATOM 16944 N N . THR B 1 908 ? 9.703 -4.188 7.605 1 93.06 908 THR B N 1
ATOM 16945 C CA . THR B 1 908 ? 10.531 -3.029 7.941 1 93.06 908 THR B CA 1
ATOM 16946 C C . THR B 1 908 ? 11.852 -3.066 7.176 1 93.06 908 THR B C 1
ATOM 16948 O O . THR B 1 908 ? 12.336 -2.031 6.719 1 93.06 908 THR B O 1
ATOM 16951 N N . CYS B 1 909 ? 12.461 -4.266 7.023 1 94.06 909 CYS B N 1
ATOM 16952 C CA . CYS B 1 909 ? 13.695 -4.418 6.262 1 94.06 909 CYS B CA 1
ATOM 16953 C C . CYS B 1 909 ? 13.469 -4.082 4.793 1 94.06 909 CYS B C 1
ATOM 16955 O O . CYS B 1 909 ? 14.289 -3.391 4.18 1 94.06 909 CYS B O 1
ATOM 16957 N N . TYR B 1 910 ? 12.352 -4.648 4.242 1 94.5 910 TYR B N 1
ATOM 16958 C CA . TYR B 1 910 ? 12.039 -4.355 2.848 1 94.5 910 TYR B CA 1
ATOM 16959 C C . TYR B 1 910 ? 11.828 -2.861 2.637 1 94.5 910 TYR B C 1
ATOM 16961 O O . TYR B 1 910 ? 12.188 -2.318 1.586 1 94.5 910 TYR B O 1
ATOM 16969 N N . GLU B 1 911 ? 11.203 -2.184 3.635 1 92.44 911 GLU B N 1
ATOM 16970 C CA . GLU B 1 911 ? 10.992 -0.742 3.564 1 92.44 911 GLU B CA 1
ATOM 16971 C C . GLU B 1 911 ? 12.312 0.006 3.422 1 92.44 911 GLU B C 1
ATOM 16973 O O . GLU B 1 911 ? 12.43 0.926 2.609 1 92.44 911 GLU B O 1
ATOM 16978 N N . LEU B 1 912 ? 13.258 -0.302 4.258 1 91.56 912 LEU B N 1
ATOM 16979 C CA . LEU B 1 912 ? 14.57 0.324 4.176 1 91.56 912 LEU B CA 1
ATOM 16980 C C . LEU B 1 912 ? 15.227 0.047 2.824 1 91.56 912 LEU B C 1
ATOM 16982 O O . LEU B 1 912 ? 15.812 0.945 2.217 1 91.56 912 LEU B O 1
ATOM 16986 N N . ALA B 1 913 ? 15.125 -1.23 2.334 1 92.88 913 ALA B N 1
ATOM 16987 C CA . ALA B 1 913 ? 15.703 -1.607 1.046 1 92.88 913 ALA B CA 1
ATOM 16988 C C . ALA B 1 913 ? 15.102 -0.785 -0.088 1 92.88 913 ALA B C 1
ATOM 16990 O O . ALA B 1 913 ? 15.805 -0.38 -1.015 1 92.88 913 ALA B O 1
ATOM 16991 N N . LEU B 1 914 ? 13.82 -0.549 0.029 1 91.25 914 LEU B N 1
ATOM 16992 C CA . LEU B 1 914 ? 13.117 0.188 -1.016 1 91.25 914 LEU B CA 1
ATOM 16993 C C . LEU B 1 914 ? 13.43 1.678 -0.936 1 91.25 914 LEU B C 1
ATOM 16995 O O . LEU B 1 914 ? 13.352 2.389 -1.939 1 91.25 914 LEU B O 1
ATOM 16999 N N . GLN B 1 915 ? 13.703 2.203 0.28 1 87.12 915 GLN B N 1
ATOM 17000 C CA . GLN B 1 915 ? 14.125 3.592 0.416 1 87.12 915 GLN B CA 1
ATOM 17001 C C . GLN B 1 915 ? 15.477 3.824 -0.249 1 87.12 915 GLN B C 1
ATOM 17003 O O . GLN B 1 915 ? 15.734 4.902 -0.79 1 87.12 915 GLN B O 1
ATOM 17008 N N . ILE B 1 916 ? 16.344 2.762 -0.2 1 85.25 916 ILE B N 1
ATOM 17009 C CA . ILE B 1 916 ? 17.656 2.826 -0.821 1 85.25 916 ILE B CA 1
ATOM 17010 C C . ILE B 1 916 ? 17.531 2.656 -2.332 1 85.25 916 ILE B C 1
ATOM 17012 O O . ILE B 1 916 ? 18.141 3.402 -3.104 1 85.25 916 ILE B O 1
ATOM 17016 N N . ASP B 1 917 ? 16.656 1.605 -2.771 1 88.62 917 ASP B N 1
ATOM 17017 C CA . ASP B 1 917 ? 16.406 1.327 -4.184 1 88.62 917 ASP B CA 1
ATOM 17018 C C . ASP B 1 917 ? 14.914 1.17 -4.461 1 88.62 917 ASP B C 1
ATOM 17020 O O . ASP B 1 917 ? 14.406 0.05 -4.527 1 88.62 917 ASP B O 1
ATOM 17024 N N . PRO B 1 918 ? 14.211 2.285 -4.723 1 83.75 918 PRO B N 1
ATOM 17025 C CA . PRO B 1 918 ? 12.75 2.27 -4.828 1 83.75 918 PRO B CA 1
ATOM 17026 C C . PRO B 1 918 ? 12.258 1.512 -6.059 1 83.75 918 PRO B C 1
ATOM 17028 O O . PRO B 1 918 ? 11.109 1.056 -6.09 1 83.75 918 PRO B O 1
ATOM 17031 N N . GLU B 1 919 ? 13.07 1.231 -7.152 1 82.31 919 GLU B N 1
ATOM 17032 C CA . GLU B 1 919 ? 12.602 0.635 -8.398 1 82.31 919 GLU B CA 1
ATOM 17033 C C . GLU B 1 919 ? 12.977 -0.842 -8.477 1 82.31 919 GLU B C 1
ATOM 17035 O O . GLU B 1 919 ? 12.695 -1.505 -9.477 1 82.31 919 GLU B O 1
ATOM 17040 N N . ASN B 1 920 ? 13.484 -1.375 -7.34 1 88.19 920 ASN B N 1
ATOM 17041 C CA . ASN B 1 920 ? 13.844 -2.789 -7.344 1 88.19 920 ASN B CA 1
ATOM 17042 C C . ASN B 1 920 ? 12.609 -3.682 -7.258 1 88.19 920 ASN B C 1
ATOM 17044 O O . ASN B 1 920 ? 11.898 -3.672 -6.246 1 88.19 920 ASN B O 1
ATOM 17048 N N . GLN B 1 921 ? 12.375 -4.512 -8.242 1 86 921 GLN B N 1
ATOM 17049 C CA . GLN B 1 921 ? 11.172 -5.328 -8.344 1 86 921 GLN B CA 1
ATOM 17050 C C . GLN B 1 921 ? 11.188 -6.461 -7.316 1 86 921 GLN B C 1
ATOM 17052 O O . GLN B 1 921 ? 10.148 -6.848 -6.793 1 86 921 GLN B O 1
ATOM 17057 N N . ASP B 1 922 ? 12.344 -7.051 -7.047 1 88.44 922 ASP B N 1
ATOM 17058 C CA . ASP B 1 922 ? 12.445 -8.148 -6.086 1 88.44 922 ASP B CA 1
ATOM 17059 C C . ASP B 1 922 ? 12.047 -7.691 -4.688 1 88.44 922 ASP B C 1
ATOM 17061 O O . ASP B 1 922 ? 11.391 -8.438 -3.953 1 88.44 922 ASP B O 1
ATOM 17065 N N . TYR B 1 923 ? 12.5 -6.469 -4.324 1 92.06 923 TYR B N 1
ATOM 17066 C CA . TYR B 1 923 ? 12.141 -5.941 -3.01 1 92.06 923 TYR B CA 1
ATOM 17067 C C . TYR B 1 923 ? 10.656 -5.602 -2.949 1 92.06 923 TYR B C 1
ATOM 17069 O O . TYR B 1 923 ? 10.016 -5.75 -1.9 1 92.06 923 TYR B O 1
ATOM 17077 N N . GLN B 1 924 ? 10.109 -5.133 -4.062 1 91 924 GLN B N 1
ATOM 17078 C CA . GLN B 1 924 ? 8.672 -4.863 -4.105 1 91 924 GLN B CA 1
ATOM 17079 C C . GLN B 1 924 ? 7.867 -6.141 -3.904 1 91 924 GLN B C 1
ATOM 17081 O O . GLN B 1 924 ? 6.902 -6.16 -3.133 1 91 924 GLN B O 1
ATOM 17086 N N . LEU B 1 925 ? 8.25 -7.227 -4.602 1 91 925 LEU B N 1
ATOM 17087 C CA . LEU B 1 925 ? 7.57 -8.508 -4.473 1 91 925 LEU B CA 1
ATOM 17088 C C . LEU B 1 925 ? 7.73 -9.07 -3.064 1 91 925 LEU B C 1
ATOM 17090 O O . LEU B 1 925 ? 6.816 -9.703 -2.535 1 91 925 LEU B O 1
ATOM 17094 N N . GLY B 1 926 ? 8.93 -8.852 -2.555 1 93.06 926 GLY B N 1
ATOM 17095 C CA . GLY B 1 926 ? 9.164 -9.273 -1.183 1 93.06 926 GLY B CA 1
ATOM 17096 C C . GLY B 1 926 ? 8.266 -8.578 -0.182 1 93.06 926 GLY B C 1
ATOM 17097 O O . GLY B 1 926 ? 7.746 -9.211 0.742 1 93.06 926 GLY B O 1
ATOM 17098 N N . LEU B 1 927 ? 8.102 -7.234 -0.32 1 94.69 927 LEU B N 1
ATOM 17099 C CA . LEU B 1 927 ? 7.211 -6.473 0.547 1 94.69 927 LEU B CA 1
ATOM 17100 C C . LEU B 1 927 ? 5.777 -6.984 0.434 1 94.69 927 LEU B C 1
ATOM 17102 O O . LEU B 1 927 ? 5.082 -7.117 1.442 1 94.69 927 LEU B O 1
ATOM 17106 N N . LEU B 1 928 ? 5.328 -7.254 -0.787 1 93.62 928 LEU B N 1
ATOM 17107 C CA . LEU B 1 928 ? 3.977 -7.762 -1.012 1 93.62 928 LEU B CA 1
ATOM 17108 C C . LEU B 1 928 ? 3.795 -9.125 -0.364 1 93.62 928 LEU B C 1
ATOM 17110 O O . LEU B 1 928 ? 2.723 -9.43 0.165 1 93.62 928 LEU B O 1
ATOM 17114 N N . ARG B 1 929 ? 4.816 -9.953 -0.39 1 92.81 929 ARG B N 1
ATOM 17115 C CA . ARG B 1 929 ? 4.762 -11.25 0.271 1 92.81 929 ARG B CA 1
ATOM 17116 C C . ARG B 1 929 ? 4.578 -11.094 1.776 1 92.81 929 ARG B C 1
ATOM 17118 O O . ARG B 1 929 ? 3.873 -11.883 2.406 1 92.81 929 ARG B O 1
ATOM 17125 N N . CYS B 1 930 ? 5.227 -10.102 2.324 1 94.06 930 CYS B N 1
ATOM 17126 C CA . CYS B 1 930 ? 5.066 -9.844 3.75 1 94.06 930 CYS B CA 1
ATOM 17127 C C . CYS B 1 930 ? 3.625 -9.461 4.07 1 94.06 930 CYS B C 1
ATOM 17129 O O . CYS B 1 930 ? 3.049 -9.953 5.039 1 94.06 930 CYS B O 1
ATOM 17131 N N . LEU B 1 931 ? 3.082 -8.578 3.236 1 94.12 931 LEU B N 1
ATOM 17132 C CA . LEU B 1 931 ? 1.703 -8.148 3.449 1 94.12 931 LEU B CA 1
ATOM 17133 C C . LEU B 1 931 ? 0.744 -9.328 3.326 1 94.12 931 LEU B C 1
ATOM 17135 O O . LEU B 1 931 ? -0.232 -9.422 4.074 1 94.12 931 LEU B O 1
ATOM 17139 N N . GLN B 1 932 ? 1.048 -10.219 2.434 1 92.31 932 GLN B N 1
ATOM 17140 C CA . GLN B 1 932 ? 0.227 -11.414 2.23 1 92.31 932 GLN B CA 1
ATOM 17141 C C . GLN B 1 932 ? 0.244 -12.305 3.467 1 92.31 932 GLN B C 1
ATOM 17143 O O . GLN B 1 932 ? -0.807 -12.758 3.924 1 92.31 932 GLN B O 1
ATOM 17148 N N . HIS B 1 933 ? 1.415 -12.57 3.992 1 90.19 933 HIS B N 1
ATOM 17149 C CA . HIS B 1 933 ? 1.56 -13.477 5.129 1 90.19 933 HIS B CA 1
ATOM 17150 C C . HIS B 1 933 ? 1.021 -12.852 6.406 1 90.19 933 HIS B C 1
ATOM 17152 O O . HIS B 1 933 ? 0.67 -13.555 7.352 1 90.19 933 HIS B O 1
ATOM 17158 N N . LEU B 1 934 ? 0.939 -11.516 6.398 1 91.81 934 LEU B N 1
ATOM 17159 C CA . LEU B 1 934 ? 0.364 -10.82 7.547 1 91.81 934 LEU B CA 1
ATOM 17160 C C . LEU B 1 934 ? -1.154 -10.742 7.426 1 91.81 934 LEU B C 1
ATOM 17162 O O . LEU B 1 934 ? -1.838 -10.367 8.383 1 91.81 934 LEU B O 1
ATOM 17166 N N . GLY B 1 935 ? -1.714 -11.156 6.309 1 89.81 935 GLY B N 1
ATOM 17167 C CA . GLY B 1 935 ? -3.148 -11.125 6.078 1 89.81 935 GLY B CA 1
ATOM 17168 C C . GLY B 1 935 ? -3.654 -9.75 5.672 1 89.81 935 GLY B C 1
ATOM 17169 O O . GLY B 1 935 ? -4.852 -9.469 5.777 1 89.81 935 GLY B O 1
ATOM 17170 N N . HIS B 1 936 ? -2.717 -8.805 5.242 1 92.88 936 HIS B N 1
ATOM 17171 C CA . HIS B 1 936 ? -3.098 -7.453 4.855 1 92.88 936 HIS B CA 1
ATOM 17172 C C . HIS B 1 936 ? -3.41 -7.379 3.365 1 92.88 936 HIS B C 1
ATOM 17174 O O . HIS B 1 936 ? -2.717 -6.684 2.615 1 92.88 936 HIS B O 1
ATOM 17180 N N . TYR B 1 937 ? -4.484 -7.98 3.002 1 92.38 937 TYR B N 1
ATOM 17181 C CA . TYR B 1 937 ? -4.801 -8.148 1.587 1 92.38 937 TYR B CA 1
ATOM 17182 C C . TYR B 1 937 ? -5.332 -6.852 0.99 1 92.38 937 TYR B C 1
ATOM 17184 O O . TYR B 1 937 ? -5.059 -6.535 -0.172 1 92.38 937 TYR B O 1
ATOM 17192 N N . GLU B 1 938 ? -6.129 -6.066 1.8 1 90 938 GLU B N 1
ATOM 17193 C CA . GLU B 1 938 ? -6.637 -4.793 1.296 1 90 938 GLU B CA 1
ATOM 17194 C C . GLU B 1 938 ? -5.496 -3.822 1.007 1 90 938 GLU B C 1
ATOM 17196 O O . GLU B 1 938 ? -5.504 -3.135 -0.017 1 90 938 GLU B O 1
ATOM 17201 N N . THR B 1 939 ? -4.57 -3.748 1.99 1 91.12 939 THR B N 1
ATOM 17202 C CA . THR B 1 939 ? -3.395 -2.9 1.821 1 91.12 939 THR B CA 1
ATOM 17203 C C . THR B 1 939 ? -2.572 -3.352 0.618 1 91.12 939 THR B C 1
ATOM 17205 O O . THR B 1 939 ? -2.043 -2.521 -0.125 1 91.12 939 THR B O 1
ATOM 17208 N N . LEU B 1 940 ? -2.461 -4.672 0.464 1 93.38 940 LEU B N 1
ATOM 17209 C CA . LEU B 1 940 ? -1.705 -5.258 -0.638 1 93.38 940 LEU B CA 1
ATOM 17210 C C . LEU B 1 940 ? -2.285 -4.832 -1.981 1 93.38 940 LEU B C 1
ATOM 17212 O O . LEU B 1 940 ? -1.55 -4.402 -2.873 1 93.38 940 LEU B O 1
ATOM 17216 N N . LEU B 1 941 ? -3.568 -4.902 -2.184 1 91.06 941 LEU B N 1
ATOM 17217 C CA . LEU B 1 941 ? -4.227 -4.562 -3.441 1 91.06 941 LEU B CA 1
ATOM 17218 C C . LEU B 1 941 ? -4.062 -3.082 -3.76 1 91.06 941 LEU B C 1
ATOM 17220 O O . LEU B 1 941 ? -3.795 -2.715 -4.906 1 91.06 941 LEU B O 1
ATOM 17224 N N . THR B 1 942 ? -4.215 -2.234 -2.74 1 87.94 942 THR B N 1
ATOM 17225 C CA . THR B 1 942 ? -4.047 -0.797 -2.932 1 87.94 942 THR B CA 1
ATOM 17226 C C . THR B 1 942 ? -2.604 -0.467 -3.309 1 87.94 942 THR B C 1
ATOM 17228 O O . THR B 1 942 ? -2.361 0.408 -4.141 1 87.94 942 THR B O 1
ATOM 17231 N N . HIS B 1 943 ? -1.71 -1.146 -2.623 1 90.44 943 HIS B N 1
ATOM 17232 C CA . HIS B 1 943 ? -0.29 -0.949 -2.889 1 90.44 943 HIS B CA 1
ATOM 17233 C C . HIS B 1 943 ? 0.06 -1.326 -4.324 1 90.44 943 HIS B C 1
ATOM 17235 O O . HIS B 1 943 ? 0.847 -0.637 -4.977 1 90.44 943 HIS B O 1
ATOM 17241 N N . ILE B 1 944 ? -0.438 -2.473 -4.84 1 89.44 944 ILE B N 1
ATOM 17242 C CA . ILE B 1 944 ? -0.181 -2.918 -6.203 1 89.44 944 ILE B CA 1
ATOM 17243 C C . ILE B 1 944 ? -0.677 -1.865 -7.195 1 89.44 944 ILE B C 1
ATOM 17245 O O . ILE B 1 944 ? 0.002 -1.558 -8.172 1 89.44 944 ILE B O 1
ATOM 17249 N N . ASN B 1 945 ? -1.821 -1.337 -6.891 1 83.38 945 ASN B N 1
ATOM 17250 C CA . ASN B 1 945 ? -2.354 -0.281 -7.746 1 83.38 945 ASN B CA 1
ATOM 17251 C C . ASN B 1 945 ? -1.436 0.938 -7.766 1 83.38 945 ASN B C 1
ATOM 17253 O O . ASN B 1 945 ? -1.309 1.608 -8.789 1 83.38 945 ASN B O 1
ATOM 17257 N N . GLY B 1 946 ? -0.834 1.244 -6.578 1 83.81 946 GLY B N 1
ATOM 17258 C CA . GLY B 1 946 ? 0.106 2.35 -6.504 1 83.81 946 GLY B CA 1
ATOM 17259 C C . GLY B 1 946 ? 1.365 2.121 -7.316 1 83.81 946 GLY B C 1
ATOM 17260 O O . GLY B 1 946 ? 1.892 3.051 -7.934 1 83.81 946 GLY B O 1
ATOM 17261 N N . ILE B 1 947 ? 1.877 0.862 -7.332 1 84.81 947 ILE B N 1
ATOM 17262 C CA . ILE B 1 947 ? 3.066 0.512 -8.102 1 84.81 947 ILE B CA 1
ATOM 17263 C C . ILE B 1 947 ? 2.768 0.625 -9.594 1 84.81 947 ILE B C 1
ATOM 17265 O O . ILE B 1 947 ? 3.594 1.125 -10.359 1 84.81 947 ILE B O 1
ATOM 17269 N N . LEU B 1 948 ? 1.606 0.123 -9.992 1 79.88 948 LEU B N 1
ATOM 17270 C CA . LEU B 1 948 ? 1.22 0.098 -11.398 1 79.88 948 LEU B CA 1
ATOM 17271 C C . LEU B 1 948 ? 1.063 1.514 -11.945 1 79.88 948 LEU B C 1
ATOM 17273 O O . LEU B 1 948 ? 1.29 1.754 -13.133 1 79.88 948 LEU B O 1
ATOM 17277 N N . GLU B 1 949 ? 0.703 2.477 -11.102 1 74.25 949 GLU B N 1
ATOM 17278 C CA . GLU B 1 949 ? 0.549 3.869 -11.508 1 74.25 949 GLU B CA 1
ATOM 17279 C C . GLU B 1 949 ? 1.905 4.523 -11.758 1 74.25 949 GLU B C 1
ATOM 17281 O O . GLU B 1 949 ? 2.035 5.379 -12.633 1 74.25 949 GLU B O 1
ATOM 17286 N N . ARG B 1 950 ? 2.918 4.195 -10.961 1 71.75 950 ARG B N 1
ATOM 17287 C CA . ARG B 1 950 ? 4.238 4.812 -11.039 1 71.75 950 ARG B CA 1
ATOM 17288 C C . ARG B 1 950 ? 5.055 4.207 -12.172 1 71.75 950 ARG B C 1
ATOM 17290 O O . ARG B 1 950 ? 5.773 4.922 -12.875 1 71.75 950 ARG B O 1
ATOM 17297 N N . ASN B 1 951 ? 5.164 2.711 -12.242 1 68 951 ASN B N 1
ATOM 17298 C CA . ASN B 1 951 ? 5.965 2.014 -13.242 1 68 951 ASN B CA 1
ATOM 17299 C C . ASN B 1 951 ? 5.172 0.904 -13.922 1 68 951 ASN B C 1
ATOM 17301 O O . ASN B 1 951 ? 5.125 -0.226 -13.43 1 68 951 ASN B O 1
ATOM 17305 N N . PRO B 1 952 ? 4.605 1.212 -15.07 1 61.88 952 PRO B N 1
ATOM 17306 C CA . PRO B 1 952 ? 3.764 0.203 -15.719 1 61.88 952 PRO B CA 1
ATOM 17307 C C . PRO B 1 952 ? 4.574 -0.951 -16.312 1 61.88 952 PRO B C 1
ATOM 17309 O O . PRO B 1 952 ? 4.004 -1.971 -16.703 1 61.88 952 PRO B O 1
ATOM 17312 N N . LYS B 1 953 ? 5.934 -1.056 -16.312 1 60.47 953 LYS B N 1
ATOM 17313 C CA . LYS B 1 953 ? 6.68 -2.105 -17 1 60.47 953 LYS B CA 1
ATOM 17314 C C . LYS B 1 953 ? 6.742 -3.377 -16.156 1 60.47 953 LYS B C 1
ATOM 17316 O O . LYS B 1 953 ? 6.797 -3.312 -14.922 1 60.47 953 LYS B O 1
ATOM 17321 N N . ASP B 1 954 ? 6.707 -4.668 -17.047 1 58.47 954 ASP B N 1
ATOM 17322 C CA . ASP B 1 954 ? 6.922 -6.082 -16.781 1 58.47 954 ASP B CA 1
ATOM 17323 C C . ASP B 1 954 ? 6.258 -6.492 -15.461 1 58.47 954 ASP B C 1
ATOM 17325 O O . ASP B 1 954 ? 6.941 -6.844 -14.5 1 58.47 954 ASP B O 1
ATOM 17329 N N . MET B 1 955 ? 4.898 -6.426 -15.367 1 74.88 955 MET B N 1
ATOM 17330 C CA . MET B 1 955 ? 4.113 -6.391 -14.133 1 74.88 955 MET B CA 1
ATOM 17331 C C . MET B 1 955 ? 3.398 -7.719 -13.906 1 74.88 955 MET B C 1
ATOM 17333 O O . MET B 1 955 ? 2.439 -7.789 -13.141 1 74.88 955 MET B O 1
ATOM 17337 N N . HIS B 1 956 ? 4.035 -8.859 -14.516 1 82.44 956 HIS B N 1
ATOM 17338 C CA . HIS B 1 956 ? 3.309 -10.125 -14.461 1 82.44 956 HIS B CA 1
ATOM 17339 C C . HIS B 1 956 ? 3.24 -10.656 -13.039 1 82.44 956 HIS B C 1
ATOM 17341 O O . HIS B 1 956 ? 2.182 -11.109 -12.586 1 82.44 956 HIS B O 1
ATOM 17347 N N . ALA B 1 957 ? 4.387 -10.586 -12.406 1 85.56 957 ALA B N 1
ATOM 17348 C CA . ALA B 1 957 ? 4.441 -11.117 -11.047 1 85.56 957 ALA B CA 1
ATOM 17349 C C . ALA B 1 957 ? 3.529 -10.32 -10.117 1 85.56 957 ALA B C 1
ATOM 17351 O O . ALA B 1 957 ? 2.93 -10.875 -9.195 1 85.56 957 ALA B O 1
ATOM 17352 N N . LEU B 1 958 ? 3.393 -9.016 -10.367 1 89.06 958 LEU B N 1
ATOM 17353 C CA . LEU B 1 958 ? 2.531 -8.164 -9.555 1 89.06 958 LEU B CA 1
ATOM 17354 C C . LEU B 1 958 ? 1.063 -8.516 -9.766 1 89.06 958 LEU B C 1
ATOM 17356 O O . LEU B 1 958 ? 0.282 -8.547 -8.812 1 89.06 958 LEU B O 1
ATOM 17360 N N . HIS B 1 959 ? 0.741 -8.805 -11 1 89.44 959 HIS B N 1
ATOM 17361 C CA . HIS B 1 959 ? -0.637 -9.164 -11.32 1 89.44 959 HIS B CA 1
ATOM 17362 C C . HIS B 1 959 ? -1.03 -10.484 -10.672 1 89.44 959 HIS B C 1
ATOM 17364 O O . HIS B 1 959 ? -2.16 -10.641 -10.203 1 89.44 959 HIS B O 1
ATOM 17370 N N . THR B 1 960 ? -0.098 -11.414 -10.633 1 91.94 960 THR B N 1
ATOM 17371 C CA . THR B 1 960 ? -0.364 -12.711 -10.016 1 91.94 960 THR B CA 1
ATOM 17372 C C . THR B 1 960 ? -0.641 -12.555 -8.523 1 91.94 960 THR B C 1
ATOM 17374 O O . THR B 1 960 ? -1.536 -13.203 -7.98 1 91.94 960 THR B O 1
ATOM 17377 N N . GLN B 1 961 ? 0.129 -11.672 -7.887 1 92 961 GLN B N 1
ATOM 17378 C CA . GLN B 1 961 ? -0.102 -11.406 -6.469 1 92 961 GLN B CA 1
ATOM 17379 C C . GLN B 1 961 ? -1.442 -10.711 -6.254 1 92 961 GLN B C 1
ATOM 17381 O O . GLN B 1 961 ? -2.115 -10.953 -5.246 1 92 961 GLN B O 1
ATOM 17386 N N . GLY B 1 962 ? -1.781 -9.852 -7.219 1 92.31 962 GLY B N 1
ATOM 17387 C CA . GLY B 1 962 ? -3.078 -9.188 -7.16 1 92.31 962 GLY B CA 1
ATOM 17388 C C . GLY B 1 962 ? -4.242 -10.156 -7.293 1 92.31 962 GLY B C 1
ATOM 17389 O O . GLY B 1 962 ? -5.262 -10.008 -6.613 1 92.31 962 GLY B O 1
ATOM 17390 N N . ILE B 1 963 ? -4.102 -11.164 -8.133 1 94.31 963 ILE B N 1
ATOM 17391 C CA . ILE B 1 963 ? -5.133 -12.18 -8.328 1 94.31 963 ILE B CA 1
ATOM 17392 C C . ILE B 1 963 ? -5.34 -12.961 -7.027 1 94.31 963 ILE B C 1
ATOM 17394 O O . ILE B 1 963 ? -6.477 -13.164 -6.594 1 94.31 963 ILE B O 1
ATOM 17398 N N . GLU B 1 964 ? -4.25 -13.375 -6.414 1 93.56 964 GLU B N 1
ATOM 17399 C CA . GLU B 1 964 ? -4.332 -14.133 -5.172 1 93.56 964 GLU B CA 1
ATOM 17400 C C . GLU B 1 964 ? -5 -13.32 -4.066 1 93.56 964 GLU B C 1
ATOM 17402 O O . GLU B 1 964 ? -5.871 -13.82 -3.357 1 93.56 964 GLU B O 1
ATOM 17407 N N . ALA B 1 965 ? -4.602 -12.078 -3.896 1 93.5 965 ALA B N 1
ATOM 17408 C CA . ALA B 1 965 ? -5.191 -11.219 -2.869 1 93.5 965 ALA B CA 1
ATOM 17409 C C . ALA B 1 965 ? -6.68 -10.992 -3.133 1 93.5 965 ALA B C 1
ATOM 17411 O O . ALA B 1 965 ? -7.488 -11 -2.203 1 93.5 965 ALA B O 1
ATOM 17412 N N . ALA B 1 966 ? -7.078 -10.766 -4.406 1 93.62 966 ALA B N 1
ATOM 17413 C CA . ALA B 1 966 ? -8.461 -10.469 -4.781 1 93.62 966 ALA B CA 1
ATOM 17414 C C . ALA B 1 966 ? -9.375 -11.656 -4.488 1 93.62 966 ALA B C 1
ATOM 17416 O O . ALA B 1 966 ? -10.477 -11.477 -3.963 1 93.62 966 ALA B O 1
ATOM 17417 N N . TRP B 1 967 ? -8.906 -12.883 -4.859 1 93.25 967 TRP B N 1
ATOM 17418 C CA . TRP B 1 967 ? -9.812 -14 -4.625 1 93.25 967 TRP B CA 1
ATOM 17419 C C . TRP B 1 967 ? -9.883 -14.344 -3.141 1 93.25 967 TRP B C 1
ATOM 17421 O O . TRP B 1 967 ? -10.914 -14.797 -2.65 1 93.25 967 TRP B O 1
ATOM 17431 N N . ARG B 1 968 ? -8.781 -14.141 -2.283 1 91.31 968 ARG B N 1
ATOM 17432 C CA . ARG B 1 968 ? -8.805 -14.391 -0.846 1 91.31 968 ARG B CA 1
ATOM 17433 C C . ARG B 1 968 ? -9.781 -13.445 -0.145 1 91.31 968 ARG B C 1
ATOM 17435 O O . ARG B 1 968 ? -10.367 -13.805 0.877 1 91.31 968 ARG B O 1
ATOM 17442 N N . LEU B 1 969 ? -9.977 -12.234 -0.711 1 89.44 969 LEU B N 1
ATOM 17443 C CA . LEU B 1 969 ? -10.891 -11.25 -0.134 1 89.44 969 LEU B CA 1
ATOM 17444 C C . LEU B 1 969 ? -12.305 -11.445 -0.66 1 89.44 969 LEU B C 1
ATOM 17446 O O . LEU B 1 969 ? -13.258 -10.891 -0.115 1 89.44 969 LEU B O 1
ATOM 17450 N N . GLY B 1 970 ? -12.484 -12.289 -1.753 1 87.81 970 GLY B N 1
ATOM 17451 C CA . GLY B 1 970 ? -13.781 -12.469 -2.387 1 87.81 970 GLY B CA 1
ATOM 17452 C C . GLY B 1 970 ? -14.219 -11.258 -3.193 1 87.81 970 GLY B C 1
ATOM 17453 O O . GLY B 1 970 ? -15.414 -11 -3.326 1 87.81 970 GLY B O 1
ATOM 17454 N N . ASP B 1 971 ? -13.234 -10.391 -3.52 1 88.44 971 ASP B N 1
ATOM 17455 C CA . ASP B 1 971 ? -13.539 -9.234 -4.359 1 88.44 971 ASP B CA 1
ATOM 17456 C C . ASP B 1 971 ? -13.57 -9.625 -5.836 1 88.44 971 ASP B C 1
ATOM 17458 O O . ASP B 1 971 ? -12.57 -9.508 -6.539 1 88.44 971 ASP B O 1
ATOM 17462 N N . TRP B 1 972 ? -14.68 -9.906 -6.41 1 90.69 972 TRP B N 1
ATOM 17463 C CA . TRP B 1 972 ? -14.844 -10.516 -7.727 1 90.69 972 TRP B CA 1
ATOM 17464 C C . TRP B 1 972 ? -14.57 -9.5 -8.836 1 90.69 972 TRP B C 1
ATOM 17466 O O . TRP B 1 972 ? -13.906 -9.82 -9.828 1 90.69 972 TRP B O 1
ATOM 17476 N N . PRO B 1 973 ? -15.039 -8.211 -8.68 1 87.56 973 PRO B N 1
ATOM 17477 C CA . PRO B 1 973 ? -14.742 -7.242 -9.742 1 87.56 973 PRO B CA 1
ATOM 17478 C C . PRO B 1 973 ? -13.242 -7 -9.914 1 87.56 973 PRO B C 1
ATOM 17480 O O . PRO B 1 973 ? -12.75 -6.914 -11.039 1 87.56 973 PRO B O 1
ATOM 17483 N N . LEU B 1 974 ? -12.602 -6.926 -8.82 1 87.44 974 LEU B N 1
ATOM 17484 C CA . LEU B 1 974 ? -11.156 -6.719 -8.883 1 87.44 974 LEU B CA 1
ATOM 17485 C C . LEU B 1 974 ? -10.453 -7.953 -9.438 1 87.44 974 LEU B C 1
ATOM 17487 O O . LEU B 1 974 ? -9.445 -7.832 -10.141 1 87.44 974 LEU B O 1
ATOM 17491 N N . LEU B 1 975 ? -10.922 -9.164 -9.078 1 92.81 975 LEU B N 1
ATOM 17492 C CA . LEU B 1 975 ? -10.367 -10.406 -9.594 1 92.81 975 LEU B CA 1
ATOM 17493 C C . LEU B 1 975 ? -10.492 -10.469 -11.109 1 92.81 975 LEU B C 1
ATOM 17495 O O . LEU B 1 975 ? -9.547 -10.859 -11.797 1 92.81 975 LEU B O 1
ATOM 17499 N N . GLU B 1 976 ? -11.578 -10.062 -11.633 1 93.25 976 GLU B N 1
ATOM 17500 C CA . GLU B 1 976 ? -11.805 -10.055 -13.078 1 93.25 976 GLU B CA 1
ATOM 17501 C C . GLU B 1 976 ? -10.859 -9.094 -13.781 1 93.25 976 GLU B C 1
ATOM 17503 O O . GLU B 1 976 ? -10.344 -9.398 -14.859 1 93.25 976 GLU B O 1
ATOM 17508 N N . ARG B 1 977 ? -10.609 -7.973 -13.148 1 89.56 977 ARG B N 1
ATOM 17509 C CA . ARG B 1 977 ? -9.703 -6.977 -13.711 1 89.56 977 ARG B CA 1
ATOM 17510 C C . ARG B 1 977 ? -8.281 -7.516 -13.789 1 89.56 977 ARG B C 1
ATOM 17512 O O . ARG B 1 977 ? -7.625 -7.402 -14.828 1 89.56 977 ARG B O 1
ATOM 17519 N N . PHE B 1 978 ? -7.809 -8.117 -12.734 1 90.12 978 PHE B N 1
ATOM 17520 C CA . PHE B 1 978 ? -6.441 -8.617 -12.695 1 90.12 978 PHE B CA 1
ATOM 17521 C C . PHE B 1 978 ? -6.273 -9.797 -13.648 1 90.12 978 PHE B C 1
ATOM 17523 O O . PHE B 1 978 ? -5.203 -9.984 -14.227 1 90.12 978 PHE B O 1
ATOM 17530 N N . LEU B 1 979 ? -7.316 -10.656 -13.789 1 92.38 979 LEU B N 1
ATOM 17531 C CA . LEU B 1 979 ? -7.254 -11.812 -14.68 1 92.38 979 LEU B CA 1
ATOM 17532 C C . LEU B 1 979 ? -7.242 -11.375 -16.141 1 92.38 979 LEU B C 1
ATOM 17534 O O . LEU B 1 979 ? -6.801 -12.125 -17.016 1 92.38 979 LEU B O 1
ATOM 17538 N N . SER B 1 980 ? -7.676 -10.172 -16.391 1 90.25 980 SER B N 1
ATOM 17539 C CA . SER B 1 980 ? -7.68 -9.648 -17.75 1 90.25 980 SER B CA 1
ATOM 17540 C C . SER B 1 980 ? -6.316 -9.078 -18.125 1 90.25 980 SER B C 1
ATOM 17542 O O . SER B 1 980 ? -6.004 -8.938 -19.312 1 90.25 980 SER B O 1
ATOM 17544 N N . LEU B 1 981 ? -5.441 -8.828 -17.172 1 86.81 981 LEU B N 1
ATOM 17545 C CA . LEU B 1 981 ? -4.09 -8.32 -17.391 1 86.81 981 LEU B CA 1
ATOM 17546 C C . LEU B 1 981 ? -3.104 -9.469 -17.594 1 86.81 981 LEU B C 1
ATOM 17548 O O . LEU B 1 981 ? -3.365 -10.594 -17.172 1 86.81 981 LEU B O 1
ATOM 17552 N N . PRO B 1 982 ? -2.041 -9.242 -18.281 1 86.5 982 PRO B N 1
ATOM 17553 C CA . PRO B 1 982 ? -1.052 -10.312 -18.438 1 86.5 982 PRO B CA 1
ATOM 17554 C C . PRO B 1 982 ? -0.499 -10.812 -17.109 1 86.5 982 PRO B C 1
ATOM 17556 O O . PRO B 1 982 ? -0.109 -10.016 -16.25 1 86.5 982 PRO B O 1
ATOM 17559 N N . HIS B 1 983 ? -0.616 -12.086 -16.844 1 87.69 983 HIS B N 1
ATOM 17560 C CA . HIS B 1 983 ? -0.156 -12.695 -15.602 1 87.69 983 HIS B CA 1
ATOM 17561 C C . HIS B 1 983 ? 0.592 -14 -15.867 1 87.69 983 HIS B C 1
ATOM 17563 O O . HIS B 1 983 ? 0.515 -14.547 -16.969 1 87.69 983 HIS B O 1
ATOM 17569 N N . LYS B 1 984 ? 1.367 -14.43 -14.938 1 81.44 984 LYS B N 1
ATOM 17570 C CA . LYS B 1 984 ? 2.066 -15.703 -15.023 1 81.44 984 LYS B CA 1
ATOM 17571 C C . LYS B 1 984 ? 1.132 -16.859 -14.688 1 81.44 984 LYS B C 1
ATOM 17573 O O . LYS B 1 984 ? 0.346 -16.781 -13.742 1 81.44 984 LYS B O 1
ATOM 17578 N N . PRO B 1 985 ? 1.147 -17.844 -15.516 1 81.81 985 PRO B N 1
ATOM 17579 C CA . PRO B 1 985 ? 0.327 -19 -15.164 1 81.81 985 PRO B CA 1
ATOM 17580 C C . PRO B 1 985 ? 0.803 -19.703 -13.891 1 81.81 985 PRO B C 1
ATOM 17582 O O . PRO B 1 985 ? 2.004 -19.734 -13.617 1 81.81 985 PRO B O 1
ATOM 17585 N N . GLY B 1 986 ? -0.098 -20.109 -13.102 1 85.06 986 GLY B N 1
ATOM 17586 C CA . GLY B 1 986 ? 0.211 -20.797 -11.859 1 85.06 986 GLY B CA 1
ATOM 17587 C C . GLY B 1 986 ? -1.024 -21.266 -11.117 1 85.06 986 GLY B C 1
ATOM 17588 O O . GLY B 1 986 ? -2.15 -21 -11.547 1 85.06 986 GLY B O 1
ATOM 17589 N N . PHE B 1 987 ? -0.793 -21.938 -10.109 1 91.88 987 PHE B N 1
ATOM 17590 C CA . PHE B 1 987 ? -1.878 -22.516 -9.312 1 91.88 987 PHE B CA 1
ATOM 17591 C C . PHE B 1 987 ? -2.811 -21.422 -8.812 1 91.88 987 PHE B C 1
ATOM 17593 O O . PHE B 1 987 ? -4.031 -21.562 -8.867 1 91.88 987 PHE B O 1
ATOM 17600 N N . GLN B 1 988 ? -2.285 -20.328 -8.305 1 92.19 988 GLN B N 1
ATOM 17601 C CA . GLN B 1 988 ? -3.088 -19.25 -7.758 1 92.19 988 GLN B CA 1
ATOM 17602 C C . GLN B 1 988 ? -3.959 -18.594 -8.836 1 92.19 988 GLN B C 1
ATOM 17604 O O . GLN B 1 988 ? -5.094 -18.203 -8.57 1 92.19 988 GLN B O 1
ATOM 17609 N N . THR B 1 989 ? -3.479 -18.422 -9.977 1 93.19 989 THR B N 1
ATOM 17610 C CA . THR B 1 989 ? -4.23 -17.844 -11.086 1 93.19 989 THR B CA 1
ATOM 17611 C C . THR B 1 989 ? -5.371 -18.766 -11.5 1 93.19 989 THR B C 1
ATOM 17613 O O . THR B 1 989 ? -6.473 -18.312 -11.812 1 93.19 989 THR B O 1
ATOM 17616 N N . TYR B 1 990 ? -5.074 -20.094 -11.508 1 94.06 990 TYR B N 1
ATOM 17617 C CA . TYR B 1 990 ? -6.121 -21.062 -11.836 1 94.06 990 TYR B CA 1
ATOM 17618 C C . TYR B 1 990 ? -7.246 -21.016 -10.805 1 94.06 990 TYR B C 1
ATOM 17620 O O . TYR B 1 990 ? -8.422 -21.094 -11.164 1 94.06 990 TYR B O 1
ATOM 17628 N N . ILE B 1 991 ? -6.895 -20.922 -9.539 1 95 991 ILE B N 1
ATOM 17629 C CA . ILE B 1 991 ? -7.898 -20.844 -8.484 1 95 991 ILE B CA 1
ATOM 17630 C C . ILE B 1 991 ? -8.758 -19.594 -8.68 1 95 991 ILE B C 1
ATOM 17632 O O . ILE B 1 991 ? -9.984 -19.656 -8.547 1 95 991 ILE B O 1
ATOM 17636 N N . GLY B 1 992 ? -8.078 -18.453 -8.961 1 94.81 992 GLY B N 1
ATOM 17637 C CA . GLY B 1 992 ? -8.82 -17.234 -9.219 1 94.81 992 GLY B CA 1
ATOM 17638 C C . GLY B 1 992 ? -9.797 -17.359 -10.367 1 94.81 992 GLY B C 1
ATOM 17639 O O . GLY B 1 992 ? -10.953 -16.922 -10.258 1 94.81 992 GLY B O 1
ATOM 17640 N N . GLN B 1 993 ? -9.367 -17.969 -11.453 1 94.94 993 GLN B N 1
ATOM 17641 C CA . GLN B 1 993 ? -10.219 -18.172 -12.625 1 94.94 993 GLN B CA 1
ATOM 17642 C C . GLN B 1 993 ? -11.375 -19.109 -12.305 1 94.94 993 GLN B C 1
ATOM 17644 O O . GLN B 1 993 ? -12.508 -18.875 -12.727 1 94.94 993 GLN B O 1
ATOM 17649 N N . LEU B 1 994 ? -11.062 -20.156 -11.602 1 95.12 994 LEU B N 1
ATOM 17650 C CA . LEU B 1 994 ? -12.07 -21.141 -11.227 1 95.12 994 LEU B CA 1
ATOM 17651 C C . LEU B 1 994 ? -13.133 -20.516 -10.328 1 95.12 994 LEU B C 1
ATOM 17653 O O . LEU B 1 994 ? -14.328 -20.719 -10.539 1 95.12 994 LEU B O 1
ATOM 17657 N N . LEU B 1 995 ? -12.719 -19.781 -9.297 1 94 995 LEU B N 1
ATOM 17658 C CA . LEU B 1 995 ? -13.656 -19.156 -8.375 1 94 995 LEU B CA 1
ATOM 17659 C C . LEU B 1 995 ? -14.555 -18.156 -9.102 1 94 995 LEU B C 1
ATOM 17661 O O . LEU B 1 995 ? -15.75 -18.062 -8.812 1 94 995 LEU B O 1
ATOM 17665 N N . LEU B 1 996 ? -13.977 -17.391 -9.984 1 92.75 996 LEU B N 1
ATOM 17666 C CA . LEU B 1 996 ? -14.75 -16.438 -10.773 1 92.75 996 LEU B CA 1
ATOM 17667 C C . LEU B 1 996 ? -15.797 -17.156 -11.625 1 92.75 996 LEU B C 1
ATOM 17669 O O . LEU B 1 996 ? -16.938 -16.703 -11.711 1 92.75 996 LEU B O 1
ATOM 17673 N N . SER B 1 997 ? -15.398 -18.281 -12.273 1 92.75 997 SER B N 1
ATOM 17674 C CA . SER B 1 997 ? -16.297 -19.062 -13.125 1 92.75 997 SER B CA 1
ATOM 17675 C C . SER B 1 997 ? -17.391 -19.734 -12.305 1 92.75 997 SER B C 1
ATOM 17677 O O . SER B 1 997 ? -18.516 -19.891 -12.773 1 92.75 997 SER B O 1
ATOM 17679 N N . ILE B 1 998 ? -17.062 -20.188 -11.141 1 89.81 998 ILE B N 1
ATOM 17680 C CA . ILE B 1 998 ? -18.031 -20.797 -10.242 1 89.81 998 ILE B CA 1
ATOM 17681 C C . ILE B 1 998 ? -19.062 -19.75 -9.82 1 89.81 998 ILE B C 1
ATOM 17683 O O . ILE B 1 998 ? -20.266 -20.047 -9.773 1 89.81 998 ILE B O 1
ATOM 17687 N N . ASN B 1 999 ? -18.562 -18.547 -9.445 1 86.19 999 ASN B N 1
ATOM 17688 C CA . ASN B 1 999 ? -19.453 -17.469 -9.055 1 86.19 999 ASN B CA 1
ATOM 17689 C C . ASN B 1 999 ? -20.391 -17.062 -10.195 1 86.19 999 ASN B C 1
ATOM 17691 O O . ASN B 1 999 ? -21.531 -16.656 -9.961 1 86.19 999 ASN B O 1
ATOM 17695 N N . SER B 1 1000 ? -19.906 -17.219 -11.461 1 86.19 1000 SER B N 1
ATOM 17696 C CA . SER B 1 1000 ? -20.688 -16.859 -12.641 1 86.19 1000 SER B CA 1
ATOM 17697 C C . SER B 1 1000 ? -21.484 -18.062 -13.148 1 86.19 1000 SER B C 1
ATOM 17699 O O . SER B 1 1000 ? -22.203 -17.953 -14.148 1 86.19 1000 SER B O 1
ATOM 17701 N N . ARG B 1 1001 ? -21.391 -19.312 -12.625 1 83.94 1001 ARG B N 1
ATOM 17702 C CA . ARG B 1 1001 ? -22.109 -20.547 -12.922 1 83.94 1001 ARG B CA 1
ATOM 17703 C C . ARG B 1 1001 ? -21.891 -20.969 -14.375 1 83.94 1001 ARG B C 1
ATOM 17705 O O . ARG B 1 1001 ? -22.859 -21.234 -15.086 1 83.94 1001 ARG B O 1
ATOM 17712 N N . GLN B 1 1002 ? -20.641 -20.859 -14.797 1 88.25 1002 GLN B N 1
ATOM 17713 C CA . GLN B 1 1002 ? -20.266 -21.328 -16.125 1 88.25 1002 GLN B CA 1
ATOM 17714 C C . GLN B 1 1002 ? -19.734 -22.75 -16.062 1 88.25 1002 GLN B C 1
ATOM 17716 O O . GLN B 1 1002 ? -18.516 -22.969 -15.977 1 88.25 1002 GLN B O 1
ATOM 17721 N N . ASP B 1 1003 ? -20.406 -23.766 -16.266 1 86.94 1003 ASP B N 1
ATOM 17722 C CA . ASP B 1 1003 ? -20.078 -25.172 -16.031 1 86.94 1003 ASP B CA 1
ATOM 17723 C C . ASP B 1 1003 ? -18.984 -25.641 -16.984 1 86.94 1003 ASP B C 1
ATOM 17725 O O . ASP B 1 1003 ? -18.031 -26.312 -16.578 1 86.94 1003 ASP B O 1
ATOM 17729 N N . ASP B 1 1004 ? -19.062 -25.297 -18.219 1 88.75 1004 ASP B N 1
ATOM 17730 C CA . ASP B 1 1004 ? -18.109 -25.766 -19.203 1 88.75 1004 ASP B CA 1
ATOM 17731 C C . ASP B 1 1004 ? -16.719 -25.156 -18.969 1 88.75 1004 ASP B C 1
ATOM 17733 O O . ASP B 1 1004 ? -15.703 -25.844 -19.094 1 88.75 1004 ASP B O 1
ATOM 17737 N N . THR B 1 1005 ? -16.797 -24 -18.641 1 91.88 1005 THR B N 1
ATOM 17738 C CA . THR B 1 1005 ? -15.531 -23.312 -18.391 1 91.88 1005 THR B CA 1
ATOM 17739 C C . THR B 1 1005 ? -14.859 -23.875 -17.141 1 91.88 1005 THR B C 1
ATOM 17741 O O . THR B 1 1005 ? -13.633 -23.969 -17.078 1 91.88 1005 THR B O 1
ATOM 17744 N N . VAL B 1 1006 ? -15.641 -24.203 -16.125 1 93.56 1006 VAL B N 1
ATOM 17745 C CA . VAL B 1 1006 ? -15.102 -24.766 -14.883 1 93.56 1006 VAL B CA 1
ATOM 17746 C C . VAL B 1 1006 ? -14.422 -26.094 -15.164 1 93.56 1006 VAL B C 1
ATOM 17748 O O . VAL B 1 1006 ? -13.328 -26.359 -14.656 1 93.56 1006 VAL B O 1
ATOM 17751 N N . ALA B 1 1007 ? -15.086 -26.922 -15.977 1 90.19 1007 ALA B N 1
ATOM 17752 C CA . ALA B 1 1007 ? -14.531 -28.234 -16.297 1 90.19 1007 ALA B CA 1
ATOM 17753 C C . ALA B 1 1007 ? -13.219 -28.094 -17.078 1 90.19 1007 ALA B C 1
ATOM 17755 O O . ALA B 1 1007 ? -12.258 -28.812 -16.812 1 90.19 1007 ALA B O 1
ATOM 17756 N N . ASP B 1 1008 ? -13.195 -27.219 -17.953 1 91.94 1008 ASP B N 1
ATOM 17757 C CA . ASP B 1 1008 ? -11.992 -27 -18.766 1 91.94 1008 ASP B CA 1
ATOM 17758 C C . ASP B 1 1008 ? -10.852 -26.469 -17.906 1 91.94 1008 ASP B C 1
ATOM 17760 O O . ASP B 1 1008 ? -9.703 -26.891 -18.062 1 91.94 1008 ASP B O 1
ATOM 17764 N N . LEU B 1 1009 ? -11.18 -25.531 -17.062 1 93.44 1009 LEU B N 1
ATOM 17765 C CA . LEU B 1 1009 ? -10.156 -24.938 -16.203 1 93.44 1009 LEU B CA 1
ATOM 17766 C C . LEU B 1 1009 ? -9.617 -25.953 -15.203 1 93.44 1009 LEU B C 1
ATOM 17768 O O . LEU B 1 1009 ? -8.438 -25.922 -14.859 1 93.44 1009 LEU B O 1
ATOM 17772 N N . LEU B 1 1010 ? -10.5 -26.766 -14.664 1 93.44 1010 LEU B N 1
ATOM 17773 C CA . LEU B 1 1010 ? -10.062 -27.812 -13.758 1 93.44 1010 LEU B CA 1
ATOM 17774 C C . LEU B 1 1010 ? -9.086 -28.766 -14.461 1 93.44 1010 LEU B C 1
ATOM 17776 O O . LEU B 1 1010 ? -8.078 -29.156 -13.883 1 93.44 1010 LEU B O 1
ATOM 17780 N N . SER B 1 1011 ? -9.406 -29.078 -15.703 1 90.38 1011 SER B N 1
ATOM 17781 C CA . SER B 1 1011 ? -8.539 -29.953 -16.484 1 90.38 1011 SER B CA 1
ATOM 17782 C C . SER B 1 1011 ? -7.184 -29.297 -16.75 1 90.38 1011 SER B C 1
ATOM 17784 O O . SER B 1 1011 ? -6.145 -29.969 -16.672 1 90.38 1011 SER B O 1
ATOM 17786 N N . GLN B 1 1012 ? -7.223 -28.125 -17.016 1 90.06 1012 GLN B N 1
ATOM 17787 C CA . GLN B 1 1012 ? -5.988 -27.391 -17.281 1 90.06 1012 GLN B CA 1
ATOM 17788 C C . GLN B 1 1012 ? -5.145 -27.281 -16.016 1 90.06 1012 GLN B C 1
ATOM 17790 O O . GLN B 1 1012 ? -3.92 -27.406 -16.062 1 90.06 1012 GLN B O 1
ATOM 17795 N N . ALA B 1 1013 ? -5.766 -26.922 -14.906 1 93.25 1013 ALA B N 1
ATOM 17796 C CA . ALA B 1 1013 ? -5.055 -26.797 -13.633 1 93.25 1013 ALA B CA 1
ATOM 17797 C C . ALA B 1 1013 ? -4.383 -28.125 -13.258 1 93.25 1013 ALA B C 1
ATOM 17799 O O . ALA B 1 1013 ? -3.238 -28.141 -12.797 1 93.25 1013 ALA B O 1
ATOM 17800 N N . ARG B 1 1014 ? -5.062 -29.203 -13.461 1 91.94 1014 ARG B N 1
ATOM 17801 C CA . ARG B 1 1014 ? -4.512 -30.516 -13.164 1 91.94 1014 ARG B CA 1
ATOM 17802 C C . ARG B 1 1014 ? -3.35 -30.844 -14.094 1 91.94 1014 ARG B C 1
ATOM 17804 O O . ARG B 1 1014 ? -2.348 -31.422 -13.656 1 91.94 1014 ARG B O 1
ATOM 17811 N N . ALA B 1 1015 ? -3.52 -30.453 -15.328 1 85.56 1015 ALA B N 1
ATOM 17812 C CA . ALA B 1 1015 ? -2.477 -30.703 -16.312 1 85.56 1015 ALA B CA 1
ATOM 17813 C C . ALA B 1 1015 ? -1.187 -29.984 -15.953 1 85.56 1015 ALA B C 1
ATOM 17815 O O . ALA B 1 1015 ? -0.09 -30.484 -16.203 1 85.56 1015 ALA B O 1
ATOM 17816 N N . SER B 1 1016 ? -1.326 -28.875 -15.383 1 85.31 1016 SER B N 1
ATOM 17817 C CA . SER B 1 1016 ? -0.157 -28.078 -15.016 1 85.31 1016 SER B CA 1
ATOM 17818 C C . SER B 1 1016 ? 0.619 -28.734 -13.875 1 85.31 1016 SER B C 1
ATOM 17820 O O . SER B 1 1016 ? 1.816 -28.484 -13.719 1 85.31 1016 SER B O 1
ATOM 17822 N N . MET B 1 1017 ? -0.001 -29.562 -13.094 1 88.69 1017 MET B N 1
ATOM 17823 C CA . MET B 1 1017 ? 0.631 -30.172 -11.938 1 88.69 1017 MET B CA 1
ATOM 17824 C C . MET B 1 1017 ? 1.235 -31.531 -12.305 1 88.69 1017 MET B C 1
ATOM 17826 O O . MET B 1 1017 ? 2.07 -32.062 -11.57 1 88.69 1017 MET B O 1
ATOM 17830 N N . THR B 1 1018 ? 0.853 -32.125 -13.477 1 85.81 1018 THR B N 1
ATOM 17831 C CA . THR B 1 1018 ? 1.278 -33.438 -13.898 1 85.81 1018 THR B CA 1
ATOM 17832 C C . THR B 1 1018 ? 2.797 -33.5 -14.031 1 85.81 1018 THR B C 1
ATOM 17834 O O . THR B 1 1018 ? 3.418 -34.5 -13.633 1 85.81 1018 THR B O 1
ATOM 17837 N N . ALA B 1 1019 ? 3.354 -32.438 -14.539 1 75 1019 ALA B N 1
ATOM 17838 C CA . ALA B 1 1019 ? 4.797 -32.406 -14.758 1 75 1019 ALA B CA 1
ATOM 17839 C C . ALA B 1 1019 ? 5.559 -32.469 -13.438 1 75 1019 ALA B C 1
ATOM 17841 O O . ALA B 1 1019 ? 6.617 -33.094 -13.344 1 75 1019 ALA B O 1
ATOM 17842 N N . PHE B 1 1020 ? 5.004 -31.844 -12.453 1 81.69 1020 PHE B N 1
ATOM 17843 C CA . PHE B 1 1020 ? 5.656 -31.797 -11.148 1 81.69 1020 PHE B CA 1
ATOM 17844 C C . PHE B 1 1020 ? 5.551 -33.156 -10.445 1 81.69 1020 PHE B C 1
ATOM 17846 O O . PHE B 1 1020 ? 6.504 -33.594 -9.805 1 81.69 1020 PHE B O 1
ATOM 17853 N N . ILE B 1 1021 ? 4.41 -33.75 -10.594 1 86.75 1021 ILE B N 1
ATOM 17854 C CA . ILE B 1 1021 ? 4.191 -35.062 -9.953 1 86.75 1021 ILE B CA 1
ATOM 17855 C C . ILE B 1 1021 ? 5.055 -36.094 -10.641 1 86.75 1021 ILE B C 1
ATOM 17857 O O . ILE B 1 1021 ? 5.617 -36.969 -9.969 1 86.75 1021 ILE B O 1
ATOM 17861 N N . ALA B 1 1022 ? 5.156 -35.969 -11.953 1 78.62 1022 ALA B N 1
ATOM 17862 C CA . ALA B 1 1022 ? 5.988 -36.906 -12.703 1 78.62 1022 ALA B CA 1
ATOM 17863 C C . ALA B 1 1022 ? 7.453 -36.781 -12.281 1 78.62 1022 ALA B C 1
ATOM 17865 O O . ALA B 1 1022 ? 8.133 -37.812 -12.117 1 78.62 1022 ALA B O 1
ATOM 17866 N N . ALA B 1 1023 ? 7.898 -35.625 -12.109 1 72.75 1023 ALA B N 1
ATOM 17867 C CA . ALA B 1 1023 ? 9.273 -35.406 -11.68 1 72.75 1023 ALA B CA 1
ATOM 17868 C C . ALA B 1 1023 ? 9.492 -35.906 -10.258 1 72.75 1023 ALA B C 1
ATOM 17870 O O . ALA B 1 1023 ? 10.539 -36.469 -9.953 1 72.75 1023 ALA B O 1
ATOM 17871 N N . ALA B 1 1024 ? 8.531 -35.656 -9.406 1 80.06 1024 ALA B N 1
ATOM 17872 C CA . ALA B 1 1024 ? 8.633 -36.062 -8.008 1 80.06 1024 ALA B CA 1
ATOM 17873 C C . ALA B 1 1024 ? 8.625 -37.594 -7.867 1 80.06 1024 ALA B C 1
ATOM 17875 O O . ALA B 1 1024 ? 9.211 -38.125 -6.93 1 80.06 1024 ALA B O 1
ATOM 17876 N N . SER B 1 1025 ? 7.93 -38.25 -8.789 1 79.06 1025 SER B N 1
ATOM 17877 C CA . SER B 1 1025 ? 7.82 -39.719 -8.766 1 79.06 1025 SER B CA 1
ATOM 17878 C C . SER B 1 1025 ? 9.195 -40.375 -8.844 1 79.06 1025 SER B C 1
ATOM 17880 O O . SER B 1 1025 ? 9.359 -41.531 -8.438 1 79.06 1025 SER B O 1
ATOM 17882 N N . MET B 1 1026 ? 10.18 -39.594 -9.297 1 69.94 1026 MET B N 1
ATOM 17883 C CA . MET B 1 1026 ? 11.516 -40.156 -9.484 1 69.94 1026 MET B CA 1
ATOM 17884 C C . MET B 1 1026 ? 12.359 -39.969 -8.227 1 69.94 1026 MET B C 1
ATOM 17886 O O . MET B 1 1026 ? 13.477 -40.469 -8.141 1 69.94 1026 MET B O 1
ATOM 17890 N N . GLU B 1 1027 ? 11.828 -39.281 -7.277 1 76.06 1027 GLU B N 1
ATOM 17891 C CA . GLU B 1 1027 ? 12.609 -39 -6.078 1 76.06 1027 GLU B CA 1
ATOM 17892 C C . GLU B 1 1027 ? 11.852 -39.406 -4.816 1 76.06 1027 GLU B C 1
ATOM 17894 O O . GLU B 1 1027 ? 12.141 -40.469 -4.23 1 76.06 1027 GLU B O 1
ATOM 17899 N N . SER B 1 1028 ? 10.883 -38.562 -4.406 1 79.38 1028 SER B N 1
ATOM 17900 C CA . SER B 1 1028 ? 10.172 -38.844 -3.166 1 79.38 1028 SER B CA 1
ATOM 17901 C C . SER B 1 1028 ? 8.797 -38.188 -3.152 1 79.38 1028 SER B C 1
ATOM 17903 O O . SER B 1 1028 ? 8.555 -37.219 -3.898 1 79.38 1028 SER B O 1
ATOM 17905 N N . TYR B 1 1029 ? 7.93 -38.719 -2.336 1 86.81 1029 TYR B N 1
ATOM 17906 C CA . TYR B 1 1029 ? 6.598 -38.188 -2.113 1 86.81 1029 TYR B CA 1
ATOM 17907 C C . TYR B 1 1029 ? 6.68 -36.781 -1.484 1 86.81 1029 TYR B C 1
ATOM 17909 O O . TYR B 1 1029 ? 5.871 -35.906 -1.791 1 86.81 1029 TYR B O 1
ATOM 17917 N N . GLN B 1 1030 ? 7.742 -36.531 -0.734 1 81.06 1030 GLN B N 1
ATOM 17918 C CA . GLN B 1 1030 ? 7.91 -35.25 -0.035 1 81.06 1030 GLN B CA 1
ATOM 17919 C C . GLN B 1 1030 ? 8.172 -34.125 -1.017 1 81.06 1030 GLN B C 1
ATOM 17921 O O . GLN B 1 1030 ? 7.699 -33 -0.812 1 81.06 1030 GLN B O 1
ATOM 17926 N N . ARG B 1 1031 ? 8.828 -34.5 -1.967 1 79.88 1031 ARG B N 1
ATOM 17927 C CA . ARG B 1 1031 ? 9.141 -33.469 -2.967 1 79.88 1031 ARG B CA 1
ATOM 17928 C C . ARG B 1 1031 ? 7.883 -33.031 -3.705 1 79.88 1031 ARG B C 1
ATOM 17930 O O . ARG B 1 1031 ? 7.746 -31.859 -4.051 1 79.88 1031 ARG B O 1
ATOM 17937 N N . GLY B 1 1032 ? 6.996 -33.969 -3.877 1 86.5 1032 GLY B N 1
ATOM 17938 C CA . GLY B 1 1032 ? 5.785 -33.656 -4.617 1 86.5 1032 GLY B CA 1
ATOM 17939 C C . GLY B 1 1032 ? 4.617 -33.312 -3.719 1 86.5 1032 GLY B C 1
ATOM 17940 O O . GLY B 1 1032 ? 3.496 -33.125 -4.195 1 86.5 1032 GLY B O 1
ATOM 17941 N N . TYR B 1 1033 ? 4.828 -33.125 -2.479 1 89.5 1033 TYR B N 1
ATOM 17942 C CA . TYR B 1 1033 ? 3.738 -32.969 -1.523 1 89.5 1033 TYR B CA 1
ATOM 17943 C C . TYR B 1 1033 ? 2.963 -31.688 -1.806 1 89.5 1033 TYR B C 1
ATOM 17945 O O . TYR B 1 1033 ? 1.735 -31.656 -1.696 1 89.5 1033 TYR B O 1
ATOM 17953 N N . ASP B 1 1034 ? 3.639 -30.641 -2.168 1 89.19 1034 ASP B N 1
ATOM 17954 C CA . ASP B 1 1034 ? 2.957 -29.375 -2.441 1 89.19 1034 ASP B CA 1
ATOM 17955 C C . ASP B 1 1034 ? 1.978 -29.516 -3.604 1 89.19 1034 ASP B C 1
ATOM 17957 O O . ASP B 1 1034 ? 0.887 -28.938 -3.58 1 89.19 1034 ASP B O 1
ATOM 17961 N N . SER B 1 1035 ? 2.385 -30.219 -4.578 1 91.88 1035 SER B N 1
ATOM 17962 C CA . SER B 1 1035 ? 1.507 -30.453 -5.723 1 91.88 1035 SER B CA 1
ATOM 17963 C C . SER B 1 1035 ? 0.312 -31.312 -5.34 1 91.88 1035 SER B C 1
ATOM 17965 O O . SER B 1 1035 ? -0.798 -31.109 -5.836 1 91.88 1035 SER B O 1
ATOM 17967 N N . VAL B 1 1036 ? 0.533 -32.312 -4.527 1 94.69 1036 VAL B N 1
ATOM 17968 C CA . VAL B 1 1036 ? -0.55 -33.156 -4.059 1 94.69 1036 VAL B CA 1
ATOM 17969 C C . VAL B 1 1036 ? -1.552 -32.344 -3.254 1 94.69 1036 VAL B C 1
ATOM 17971 O O . VAL B 1 1036 ? -2.762 -32.562 -3.352 1 94.69 1036 VAL B O 1
ATOM 17974 N N . LEU B 1 1037 ? -1.007 -31.469 -2.455 1 95.25 1037 LEU B N 1
ATOM 17975 C CA . LEU B 1 1037 ? -1.862 -30.578 -1.677 1 95.25 1037 LEU B CA 1
ATOM 17976 C C . LEU B 1 1037 ? -2.725 -29.719 -2.592 1 95.25 1037 LEU B C 1
ATOM 17978 O O . LEU B 1 1037 ? -3.906 -29.5 -2.314 1 95.25 1037 LEU B O 1
ATOM 17982 N N . GLN B 1 1038 ? -2.17 -29.203 -3.605 1 95.69 1038 GLN B N 1
ATOM 17983 C CA . GLN B 1 1038 ? -2.904 -28.391 -4.562 1 95.69 1038 GLN B CA 1
ATOM 17984 C C . GLN B 1 1038 ? -4.008 -29.188 -5.242 1 95.69 1038 GLN B C 1
ATOM 17986 O O . GLN B 1 1038 ? -5.098 -28.672 -5.488 1 95.69 1038 GLN B O 1
ATOM 17991 N N . LEU B 1 1039 ? -3.699 -30.422 -5.566 1 96.5 1039 LEU B N 1
ATOM 17992 C CA . LEU B 1 1039 ? -4.711 -31.281 -6.168 1 96.5 1039 LEU B CA 1
ATOM 17993 C C . LEU B 1 1039 ? -5.863 -31.531 -5.199 1 96.5 1039 LEU B C 1
ATOM 17995 O O . LEU B 1 1039 ? -7.023 -31.594 -5.613 1 96.5 1039 LEU B O 1
ATOM 17999 N N . SER B 1 1040 ? -5.492 -31.781 -3.963 1 95.81 1040 SER B N 1
ATOM 18000 C CA . SER B 1 1040 ? -6.52 -31.938 -2.938 1 95.81 1040 SER B CA 1
ATOM 18001 C C . SER B 1 1040 ? -7.426 -30.719 -2.869 1 95.81 1040 SER B C 1
ATOM 18003 O O . SER B 1 1040 ? -8.641 -30.844 -2.719 1 95.81 1040 SER B O 1
ATOM 18005 N N . MET B 1 1041 ? -6.875 -29.531 -2.91 1 96.06 1041 MET B N 1
ATOM 18006 C CA . MET B 1 1041 ? -7.637 -28.297 -2.891 1 96.06 1041 MET B CA 1
ATOM 18007 C C . MET B 1 1041 ? -8.562 -28.203 -4.098 1 96.06 1041 MET B C 1
ATOM 18009 O O . MET B 1 1041 ? -9.703 -27.766 -3.977 1 96.06 1041 MET B O 1
ATOM 18013 N N . LEU B 1 1042 ? -8.086 -28.578 -5.266 1 96 1042 LEU B N 1
ATOM 18014 C CA . LEU B 1 1042 ? -8.906 -28.562 -6.473 1 96 1042 LEU B CA 1
ATOM 18015 C C . LEU B 1 1042 ? -10.102 -29.5 -6.32 1 96 1042 LEU B C 1
ATOM 18017 O O . LEU B 1 1042 ? -11.195 -29.203 -6.824 1 96 1042 LEU B O 1
ATOM 18021 N N . ASN B 1 1043 ? -9.844 -30.641 -5.688 1 95 1043 ASN B N 1
ATOM 18022 C CA . ASN B 1 1043 ? -10.945 -31.562 -5.453 1 95 1043 ASN B CA 1
ATOM 18023 C C . ASN B 1 1043 ? -12.016 -30.953 -4.555 1 95 1043 ASN B C 1
ATOM 18025 O O . ASN B 1 1043 ? -13.211 -31.172 -4.766 1 95 1043 ASN B O 1
ATOM 18029 N N . GLU B 1 1044 ? -11.578 -30.281 -3.518 1 93 1044 GLU B N 1
ATOM 18030 C CA . GLU B 1 1044 ? -12.539 -29.609 -2.643 1 93 1044 GLU B CA 1
ATOM 18031 C C . GLU B 1 1044 ? -13.352 -28.578 -3.41 1 93 1044 GLU B C 1
ATOM 18033 O O . GLU B 1 1044 ? -14.555 -28.422 -3.166 1 93 1044 GLU B O 1
ATOM 18038 N N . LEU B 1 1045 ? -12.703 -27.859 -4.246 1 93.75 1045 LEU B N 1
ATOM 18039 C CA . LEU B 1 1045 ? -13.383 -26.875 -5.07 1 93.75 1045 LEU B CA 1
ATOM 18040 C C . LEU B 1 1045 ? -14.398 -27.531 -5.992 1 93.75 1045 LEU B C 1
ATOM 18042 O O . LEU B 1 1045 ? -15.516 -27.047 -6.145 1 93.75 1045 LEU B O 1
ATOM 18046 N N . GLU B 1 1046 ? -14.008 -28.609 -6.641 1 92.19 1046 GLU B N 1
ATOM 18047 C CA . GLU B 1 1046 ? -14.883 -29.344 -7.555 1 92.19 1046 GLU B CA 1
ATOM 18048 C C . GLU B 1 1046 ? -16.094 -29.922 -6.816 1 92.19 1046 GLU B C 1
ATOM 18050 O O . GLU B 1 1046 ? -17.219 -29.875 -7.316 1 92.19 1046 GLU B O 1
ATOM 18055 N N . THR B 1 1047 ? -15.859 -30.484 -5.648 1 89.62 1047 THR B N 1
ATOM 18056 C CA . THR B 1 1047 ? -16.938 -31.078 -4.852 1 89.62 1047 THR B CA 1
ATOM 18057 C C . THR B 1 1047 ? -17.906 -30 -4.391 1 89.62 1047 THR B C 1
ATOM 18059 O O . THR B 1 1047 ? -19.125 -30.219 -4.371 1 89.62 1047 THR B O 1
ATOM 18062 N N . MET B 1 1048 ? -17.438 -28.906 -3.969 1 88 1048 MET B N 1
ATOM 18063 C CA . MET B 1 1048 ? -18.297 -27.812 -3.555 1 88 1048 MET B CA 1
ATOM 18064 C C . MET B 1 1048 ? -19.141 -27.312 -4.723 1 88 1048 MET B C 1
ATOM 18066 O O . MET B 1 1048 ? -20.328 -26.984 -4.555 1 88 1048 MET B O 1
ATOM 18070 N N . TYR B 1 1049 ? -18.5 -27.172 -5.848 1 88.19 1049 TYR B N 1
ATOM 18071 C CA . TYR B 1 1049 ? -19.234 -26.719 -7.027 1 88.19 1049 TYR B CA 1
ATOM 18072 C C . TYR B 1 1049 ? -20.359 -27.688 -7.387 1 88.19 1049 TYR B C 1
ATOM 18074 O O . TYR B 1 1049 ? -21.453 -27.281 -7.758 1 88.19 1049 TYR B O 1
ATOM 18082 N N . SER B 1 1050 ? -20.016 -28.969 -7.328 1 85.25 1050 SER B N 1
ATOM 18083 C CA . SER B 1 1050 ? -21.031 -29.984 -7.59 1 85.25 1050 SER B CA 1
ATOM 18084 C C . SER B 1 1050 ? -22.172 -29.891 -6.594 1 85.25 1050 SER B C 1
ATOM 18086 O O . SER B 1 1050 ? -23.344 -30.109 -6.949 1 85.25 1050 SER B O 1
ATOM 18088 N N . PHE B 1 1051 ? -21.844 -29.578 -5.395 1 81.62 1051 PHE B N 1
ATOM 18089 C CA . PHE B 1 1051 ? -22.844 -29.391 -4.359 1 81.62 1051 PHE B CA 1
ATOM 18090 C C . PHE B 1 1051 ? -23.734 -28.188 -4.672 1 81.62 1051 PHE B C 1
ATOM 18092 O O . PHE B 1 1051 ? -24.953 -28.25 -4.488 1 81.62 1051 PHE B O 1
ATOM 18099 N N . ILE B 1 1052 ? -23.172 -27.125 -5.074 1 79.31 1052 ILE B N 1
ATOM 18100 C CA . ILE B 1 1052 ? -23.906 -25.906 -5.375 1 79.31 1052 ILE B CA 1
ATOM 18101 C C . ILE B 1 1052 ? -24.828 -26.141 -6.566 1 79.31 1052 ILE B C 1
ATOM 18103 O O . ILE B 1 1052 ? -25.953 -25.625 -6.594 1 79.31 1052 ILE B O 1
ATOM 18107 N N . LYS B 1 1053 ? -24.297 -26.891 -7.465 1 78.81 1053 LYS B N 1
ATOM 18108 C CA . LYS B 1 1053 ? -25.062 -27.156 -8.672 1 78.81 1053 LYS B CA 1
ATOM 18109 C C . LYS B 1 1053 ? -26.266 -28.047 -8.367 1 78.81 1053 LYS B C 1
ATOM 18111 O O . LYS B 1 1053 ? -27.359 -27.844 -8.914 1 78.81 1053 LYS B O 1
ATOM 18116 N N . ASN B 1 1054 ? -26.016 -29.031 -7.508 1 74.56 1054 ASN B N 1
ATOM 18117 C CA . ASN B 1 1054 ? -27.047 -30.031 -7.246 1 74.56 1054 ASN B CA 1
ATOM 18118 C C . ASN B 1 1054 ? -27.953 -29.609 -6.09 1 74.56 1054 ASN B C 1
ATOM 18120 O O . ASN B 1 1054 ? -28.812 -30.375 -5.66 1 74.56 1054 ASN B O 1
ATOM 18124 N N . SER B 1 1055 ? -27.594 -28.5 -5.375 1 68.25 1055 SER B N 1
ATOM 18125 C CA . SER B 1 1055 ? -28.344 -28.109 -4.184 1 68.25 1055 SER B CA 1
ATOM 18126 C C . SER B 1 1055 ? -29.828 -27.922 -4.488 1 68.25 1055 SER B C 1
ATOM 18128 O O . SER B 1 1055 ? -30.188 -27.219 -5.426 1 68.25 1055 SER B O 1
ATOM 18130 N N . SER B 1 1056 ? -30.484 -29.078 -4.113 1 63.44 1056 SER B N 1
ATOM 18131 C CA . SER B 1 1056 ? -31.938 -29.156 -4.184 1 63.44 1056 SER B CA 1
ATOM 18132 C C . SER B 1 1056 ? -32.594 -28 -3.412 1 63.44 1056 SER B C 1
ATOM 18134 O O . SER B 1 1056 ? -31.984 -27.438 -2.506 1 63.44 1056 SER B O 1
ATOM 18136 N N . ASN B 1 1057 ? -33.625 -27.453 -3.891 1 62.56 1057 ASN B N 1
ATOM 18137 C CA . ASN B 1 1057 ? -34.469 -26.391 -3.338 1 62.56 1057 ASN B CA 1
ATOM 18138 C C . ASN B 1 1057 ? -34.938 -26.734 -1.929 1 62.56 1057 ASN B C 1
ATOM 18140 O O . ASN B 1 1057 ? -35.531 -25.906 -1.252 1 62.56 1057 ASN B O 1
ATOM 18144 N N . ASP B 1 1058 ? -34.5 -27.938 -1.415 1 67.12 1058 ASP B N 1
ATOM 18145 C CA . ASP B 1 1058 ? -35 -28.25 -0.079 1 67.12 1058 ASP B CA 1
ATOM 18146 C C . ASP B 1 1058 ? -33.969 -27.906 0.989 1 67.12 1058 ASP B C 1
ATOM 18148 O O . ASP B 1 1058 ? -32.844 -28.422 0.961 1 67.12 1058 ASP B O 1
ATOM 18152 N N . ALA B 1 1059 ? -34.25 -27.141 1.888 1 62.75 1059 ALA B N 1
ATOM 18153 C CA . ALA B 1 1059 ? -33.406 -26.562 2.912 1 62.75 1059 ALA B CA 1
ATOM 18154 C C . ALA B 1 1059 ? -32.812 -27.625 3.838 1 62.75 1059 ALA B C 1
ATOM 18156 O O . ALA B 1 1059 ? -31.672 -27.562 4.25 1 62.75 1059 ALA B O 1
ATOM 18157 N N . ASN B 1 1060 ? -33.594 -28.594 4.191 1 64.88 1060 ASN B N 1
ATOM 18158 C CA . ASN B 1 1060 ? -33.188 -29.625 5.141 1 64.88 1060 ASN B CA 1
ATOM 18159 C C . ASN B 1 1060 ? -32.156 -30.562 4.535 1 64.88 1060 ASN B C 1
ATOM 18161 O O . ASN B 1 1060 ? -31.172 -30.922 5.191 1 64.88 1060 ASN B O 1
ATOM 18165 N N . THR B 1 1061 ? -32.406 -30.938 3.357 1 71.62 1061 THR B N 1
ATOM 18166 C CA . THR B 1 1061 ? -31.453 -31.812 2.678 1 71.62 1061 THR B CA 1
ATOM 18167 C C . THR B 1 1061 ? -30.141 -31.094 2.414 1 71.62 1061 THR B C 1
ATOM 18169 O O . THR B 1 1061 ? -29.062 -31.703 2.48 1 71.62 1061 THR B O 1
ATOM 18172 N N . GLN B 1 1062 ? -30.297 -29.859 2.283 1 74.69 1062 GLN B N 1
ATOM 18173 C CA . GLN B 1 1062 ? -29.109 -29.047 2.039 1 74.69 1062 GLN B CA 1
ATOM 18174 C C . GLN B 1 1062 ? -28.234 -28.969 3.287 1 74.69 1062 GLN B C 1
ATOM 18176 O O . GLN B 1 1062 ? -27 -29 3.193 1 74.69 1062 GLN B O 1
ATOM 18181 N N . MET B 1 1063 ? -28.891 -28.938 4.402 1 76 1063 MET B N 1
ATOM 18182 C CA . MET B 1 1063 ? -28.156 -28.812 5.652 1 76 1063 MET B CA 1
ATOM 18183 C C . MET B 1 1063 ? -27.438 -30.109 5.988 1 76 1063 MET B C 1
ATOM 18185 O O . MET B 1 1063 ? -26.344 -30.094 6.57 1 76 1063 MET B O 1
ATOM 18189 N N . VAL B 1 1064 ? -28.078 -31.219 5.656 1 77.38 1064 VAL B N 1
ATOM 18190 C CA . VAL B 1 1064 ? -27.469 -32.5 5.91 1 77.38 1064 VAL B CA 1
ATOM 18191 C C . VAL B 1 1064 ? -26.281 -32.719 4.977 1 77.38 1064 VAL B C 1
ATOM 18193 O O . VAL B 1 1064 ? -25.234 -33.219 5.395 1 77.38 1064 VAL B O 1
ATOM 18196 N N . ASP B 1 1065 ? -26.453 -32.312 3.789 1 76.81 1065 ASP B N 1
ATOM 18197 C CA . ASP B 1 1065 ? -25.391 -32.469 2.799 1 76.81 1065 ASP B CA 1
ATOM 18198 C C . ASP B 1 1065 ? -24.203 -31.562 3.123 1 76.81 1065 ASP B C 1
ATOM 18200 O O . ASP B 1 1065 ? -23.047 -31.953 2.918 1 76.81 1065 ASP B O 1
ATOM 18204 N N . ILE B 1 1066 ? -24.5 -30.469 3.627 1 77.94 1066 ILE B N 1
ATOM 18205 C CA . ILE B 1 1066 ? -23.438 -29.531 3.979 1 77.94 1066 ILE B CA 1
ATOM 18206 C C . ILE B 1 1066 ? -22.672 -30.047 5.195 1 77.94 1066 ILE B C 1
ATOM 18208 O O . ILE B 1 1066 ? -21.453 -29.875 5.289 1 77.94 1066 ILE B O 1
ATOM 18212 N N . SER B 1 1067 ? -23.391 -30.641 6.086 1 81.19 1067 SER B N 1
ATOM 18213 C CA . SER B 1 1067 ? -22.75 -31.203 7.277 1 81.19 1067 SER B CA 1
ATOM 18214 C C . SER B 1 1067 ? -21.828 -32.344 6.918 1 81.19 1067 SER B C 1
ATOM 18216 O O . SER B 1 1067 ? -20.75 -32.5 7.516 1 81.19 1067 SER B O 1
ATOM 18218 N N . LYS B 1 1068 ? -22.266 -33.156 5.961 1 82.12 1068 LYS B N 1
ATOM 18219 C CA . LYS B 1 1068 ? -21.422 -34.25 5.488 1 82.12 1068 LYS B CA 1
ATOM 18220 C C . LYS B 1 1068 ? -20.172 -33.719 4.797 1 82.12 1068 LYS B C 1
ATOM 18222 O O . LYS B 1 1068 ? -19.094 -34.312 4.938 1 82.12 1068 LYS B O 1
ATOM 18227 N N . LEU B 1 1069 ? -20.375 -32.719 4.07 1 84.81 1069 LEU B N 1
ATOM 18228 C CA . LEU B 1 1069 ? -19.25 -32.094 3.375 1 84.81 1069 LEU B CA 1
ATOM 18229 C C . LEU B 1 1069 ? -18.234 -31.531 4.371 1 84.81 1069 LEU B C 1
ATOM 18231 O O . LEU B 1 1069 ? -17.031 -31.688 4.184 1 84.81 1069 LEU B O 1
ATOM 18235 N N . PHE B 1 1070 ? -18.734 -31.016 5.477 1 84.94 1070 PHE B N 1
ATOM 18236 C CA . PHE B 1 1070 ? -17.859 -30.438 6.477 1 84.94 1070 PHE B CA 1
ATOM 18237 C C . PHE B 1 1070 ? -17.109 -31.516 7.25 1 84.94 1070 PHE B C 1
ATOM 18239 O O . PHE B 1 1070 ? -15.961 -31.344 7.641 1 84.94 1070 PHE B O 1
ATOM 18246 N N . GLN B 1 1071 ? -17.734 -32.5 7.406 1 86.44 1071 GLN B N 1
ATOM 18247 C CA . GLN B 1 1071 ? -17.078 -33.625 8.055 1 86.44 1071 GLN B CA 1
ATOM 18248 C C . GLN B 1 1071 ? -15.945 -34.188 7.195 1 86.44 1071 GLN B C 1
ATOM 18250 O O . GLN B 1 1071 ? -14.875 -34.5 7.703 1 86.44 1071 GLN B O 1
ATOM 18255 N N . SER B 1 1072 ? -16.25 -34.281 5.965 1 89.5 1072 SER B N 1
ATOM 18256 C CA . SER B 1 1072 ? -15.227 -34.75 5.035 1 89.5 1072 SER B CA 1
ATOM 18257 C C . SER B 1 1072 ? -14.039 -33.781 5.008 1 89.5 1072 SER B C 1
ATOM 18259 O O . SER B 1 1072 ? -12.891 -34.219 5.008 1 89.5 1072 SER B O 1
ATOM 18261 N N . TRP B 1 1073 ? -14.328 -32.5 5.012 1 91.56 1073 TRP B N 1
ATOM 18262 C CA . TRP B 1 1073 ? -13.273 -31.5 4.965 1 91.56 1073 TRP B CA 1
ATOM 18263 C C . TRP B 1 1073 ? -12.43 -31.531 6.234 1 91.56 1073 TRP B C 1
ATOM 18265 O O . TRP B 1 1073 ? -11.211 -31.344 6.184 1 91.56 1073 TRP B O 1
ATOM 18275 N N . ASP B 1 1074 ? -13.07 -31.766 7.309 1 91.19 1074 ASP B N 1
ATOM 18276 C CA . ASP B 1 1074 ? -12.352 -31.828 8.578 1 91.19 1074 ASP B CA 1
ATOM 18277 C C . ASP B 1 1074 ? -11.398 -33.031 8.617 1 91.19 1074 ASP B C 1
ATOM 18279 O O . ASP B 1 1074 ? -10.273 -32.906 9.086 1 91.19 1074 ASP B O 1
ATOM 18283 N N . MET B 1 1075 ? -11.867 -34.094 8.125 1 91.81 1075 MET B N 1
ATOM 18284 C CA . MET B 1 1075 ? -11.023 -35.281 8.078 1 91.81 1075 MET B CA 1
ATOM 18285 C C . MET B 1 1075 ? -9.859 -35.094 7.117 1 91.81 1075 MET B C 1
ATOM 18287 O O . MET B 1 1075 ? -8.734 -35.5 7.414 1 91.81 1075 MET B O 1
ATOM 18291 N N . ARG B 1 1076 ? -10.094 -34.5 6 1 93.75 1076 ARG B N 1
ATOM 18292 C CA . ARG B 1 1076 ? -9.055 -34.25 5.004 1 93.75 1076 ARG B CA 1
ATOM 18293 C C . ARG B 1 1076 ? -7.988 -33.312 5.559 1 93.75 1076 ARG B C 1
ATOM 18295 O O . ARG B 1 1076 ? -6.801 -33.469 5.262 1 93.75 1076 ARG B O 1
ATOM 18302 N N . LEU B 1 1077 ? -8.438 -32.312 6.34 1 94.12 1077 LEU B N 1
ATOM 18303 C CA . LEU B 1 1077 ? -7.488 -31.375 6.93 1 94.12 1077 LEU B CA 1
ATOM 18304 C C . LEU B 1 1077 ? -6.609 -32.094 7.965 1 94.12 1077 LEU B C 1
ATOM 18306 O O . LEU B 1 1077 ? -5.41 -31.812 8.055 1 94.12 1077 LEU B O 1
ATOM 18310 N N . LYS B 1 1078 ? -7.188 -33 8.688 1 91.56 1078 LYS B N 1
ATOM 18311 C CA . LYS B 1 1078 ? -6.48 -33.688 9.766 1 91.56 1078 LYS B CA 1
ATOM 18312 C C . LYS B 1 1078 ? -5.426 -34.625 9.211 1 91.56 1078 LYS B C 1
ATOM 18314 O O . LYS B 1 1078 ? -4.438 -34.938 9.883 1 91.56 1078 LYS B O 1
ATOM 18319 N N . ILE B 1 1079 ? -5.645 -35.062 7.988 1 92.56 1079 ILE B N 1
ATOM 18320 C CA . ILE B 1 1079 ? -4.719 -36.031 7.398 1 92.56 1079 ILE B CA 1
ATOM 18321 C C . ILE B 1 1079 ? -3.492 -35.281 6.852 1 92.56 1079 ILE B C 1
ATOM 18323 O O . ILE B 1 1079 ? -2.451 -35.906 6.613 1 92.56 1079 ILE B O 1
ATOM 18327 N N . THR B 1 1080 ? -3.551 -33.969 6.648 1 93.75 1080 THR B N 1
ATOM 18328 C CA . THR B 1 1080 ? -2.471 -33.156 6.059 1 93.75 1080 THR B CA 1
ATOM 18329 C C . THR B 1 1080 ? -1.342 -32.969 7.066 1 93.75 1080 THR B C 1
ATOM 18331 O O . THR B 1 1080 ? -1.509 -33.219 8.258 1 93.75 1080 THR B O 1
ATOM 18334 N N . PHE B 1 1081 ? -0.156 -32.656 6.496 1 89.69 1081 PHE B N 1
ATOM 18335 C CA . PHE B 1 1081 ? 0.974 -32.281 7.344 1 89.69 1081 PHE B CA 1
ATOM 18336 C C . PHE B 1 1081 ? 0.611 -31.141 8.266 1 89.69 1081 PHE B C 1
ATOM 18338 O O . PHE B 1 1081 ? 0.106 -30.109 7.816 1 89.69 1081 PHE B O 1
ATOM 18345 N N . PRO B 1 1082 ? 0.796 -31.297 9.602 1 87.62 1082 PRO B N 1
ATOM 18346 C CA . PRO B 1 1082 ? 0.337 -30.297 10.562 1 87.62 1082 PRO B CA 1
ATOM 18347 C C . PRO B 1 1082 ? 1.238 -29.062 10.602 1 87.62 1082 PRO B C 1
ATOM 18349 O O . PRO B 1 1082 ? 1.908 -28.812 11.609 1 87.62 1082 PRO B O 1
ATOM 18352 N N . SER B 1 1083 ? 1.347 -28.359 9.586 1 87.25 1083 SER B N 1
ATOM 18353 C CA . SER B 1 1083 ? 2.092 -27.109 9.5 1 87.25 1083 SER B CA 1
ATOM 18354 C C . SER B 1 1083 ? 1.206 -25.969 9 1 87.25 1083 SER B C 1
ATOM 18356 O O . SER B 1 1083 ? 0.3 -26.188 8.195 1 87.25 1083 SER B O 1
ATOM 18358 N N . TYR B 1 1084 ? 1.479 -24.781 9.586 1 89.25 1084 TYR B N 1
ATOM 18359 C CA . TYR B 1 1084 ? 0.699 -23.609 9.203 1 89.25 1084 TYR B CA 1
ATOM 18360 C C . TYR B 1 1084 ? 0.833 -23.328 7.707 1 89.25 1084 TYR B C 1
ATOM 18362 O O . TYR B 1 1084 ? -0.144 -22.969 7.047 1 89.25 1084 TYR B O 1
ATOM 18370 N N . ARG B 1 1085 ? 1.969 -23.5 7.145 1 84.88 1085 ARG B N 1
ATOM 18371 C CA . ARG B 1 1085 ? 2.25 -23.188 5.75 1 84.88 1085 ARG B CA 1
ATOM 18372 C C . ARG B 1 1085 ? 1.396 -24.047 4.816 1 84.88 1085 ARG B C 1
ATOM 18374 O O . ARG B 1 1085 ? 0.934 -23.562 3.777 1 84.88 1085 ARG B O 1
ATOM 18381 N N . GLN B 1 1086 ? 1.14 -25.234 5.191 1 89.81 1086 GLN B N 1
ATOM 18382 C CA . GLN B 1 1086 ? 0.411 -26.172 4.336 1 89.81 1086 GLN B CA 1
ATOM 18383 C C . GLN B 1 1086 ? -1.094 -26.062 4.562 1 89.81 1086 GLN B C 1
ATOM 18385 O O . GLN B 1 1086 ? -1.881 -26.203 3.625 1 89.81 1086 GLN B O 1
ATOM 18390 N N . ARG B 1 1087 ? -1.485 -25.812 5.723 1 93.81 1087 ARG B N 1
ATOM 18391 C CA . ARG B 1 1087 ? -2.906 -25.875 6.051 1 93.81 1087 ARG B CA 1
ATOM 18392 C C . ARG B 1 1087 ? -3.592 -24.531 5.758 1 93.81 1087 ARG B C 1
ATOM 18394 O O . ARG B 1 1087 ? -4.781 -24.5 5.441 1 93.81 1087 ARG B O 1
ATOM 18401 N N . GLU B 1 1088 ? -2.857 -23.406 5.934 1 92.5 1088 GLU B N 1
ATOM 18402 C CA . GLU B 1 1088 ? -3.486 -22.094 5.797 1 92.5 1088 GLU B CA 1
ATOM 18403 C C . GLU B 1 1088 ? -4.074 -21.906 4.402 1 92.5 1088 GLU B C 1
ATOM 18405 O O . GLU B 1 1088 ? -5.137 -21.297 4.246 1 92.5 1088 GLU B O 1
ATOM 18410 N N . PRO B 1 1089 ? -3.395 -22.359 3.324 1 92.56 1089 PRO B N 1
ATOM 18411 C CA . PRO B 1 1089 ? -4 -22.203 1.999 1 92.56 1089 PRO B CA 1
ATOM 18412 C C . PRO B 1 1089 ? -5.32 -22.953 1.864 1 92.56 1089 PRO B C 1
ATOM 18414 O O . PRO B 1 1089 ? -6.234 -22.484 1.18 1 92.56 1089 PRO B O 1
ATOM 18417 N N . ILE B 1 1090 ? -5.461 -24.125 2.5 1 95.75 1090 ILE B N 1
ATOM 18418 C CA . ILE B 1 1090 ? -6.691 -24.906 2.477 1 95.75 1090 ILE B CA 1
ATOM 18419 C C . ILE B 1 1090 ? -7.801 -24.141 3.199 1 95.75 1090 ILE B C 1
ATOM 18421 O O . ILE B 1 1090 ? -8.914 -24.016 2.691 1 95.75 1090 ILE B O 1
ATOM 18425 N N . LEU B 1 1091 ? -7.414 -23.656 4.375 1 94.69 1091 LEU B N 1
ATOM 18426 C CA . LEU B 1 1091 ? -8.391 -22.938 5.188 1 94.69 1091 LEU B CA 1
ATOM 18427 C C . LEU B 1 1091 ? -8.836 -21.656 4.488 1 94.69 1091 LEU B C 1
ATOM 18429 O O . LEU B 1 1091 ? -10.016 -21.297 4.551 1 94.69 1091 LEU B O 1
ATOM 18433 N N . SER B 1 1092 ? -7.922 -20.984 3.873 1 93.12 1092 SER B N 1
ATOM 18434 C CA . SER B 1 1092 ? -8.242 -19.766 3.143 1 93.12 1092 SER B CA 1
ATOM 18435 C C . SER B 1 1092 ? -9.219 -20.047 2.006 1 93.12 1092 SER B C 1
ATOM 18437 O O . SER B 1 1092 ? -10.172 -19.281 1.798 1 93.12 1092 SER B O 1
ATOM 18439 N N . LEU B 1 1093 ? -8.984 -21.078 1.234 1 93.62 1093 LEU B N 1
ATOM 18440 C CA . LEU B 1 1093 ? -9.891 -21.453 0.153 1 93.62 1093 LEU B CA 1
ATOM 18441 C C . LEU B 1 1093 ? -11.281 -21.766 0.694 1 93.62 1093 LEU B C 1
ATOM 18443 O O . LEU B 1 1093 ? -12.281 -21.344 0.117 1 93.62 1093 LEU B O 1
ATOM 18447 N N . ARG B 1 1094 ? -11.328 -22.547 1.786 1 91.88 1094 ARG B N 1
ATOM 18448 C CA . ARG B 1 1094 ? -12.602 -22.906 2.404 1 91.88 1094 ARG B CA 1
ATOM 18449 C C . ARG B 1 1094 ? -13.375 -21.672 2.822 1 91.88 1094 ARG B C 1
ATOM 18451 O O . ARG B 1 1094 ? -14.602 -21.625 2.688 1 91.88 1094 ARG B O 1
ATOM 18458 N N . ARG B 1 1095 ? -12.727 -20.688 3.365 1 91.69 1095 ARG B N 1
ATOM 18459 C CA . ARG B 1 1095 ? -13.375 -19.453 3.805 1 91.69 1095 ARG B CA 1
ATOM 18460 C C . ARG B 1 1095 ? -14.047 -18.734 2.635 1 91.69 1095 ARG B C 1
ATOM 18462 O O . ARG B 1 1095 ? -15.133 -18.188 2.779 1 91.69 1095 ARG B O 1
ATOM 18469 N N . VAL B 1 1096 ? -13.422 -18.703 1.5 1 90.38 1096 VAL B N 1
ATOM 18470 C CA . VAL B 1 1096 ? -13.945 -18.016 0.325 1 90.38 1096 VAL B CA 1
ATOM 18471 C C . VAL B 1 1096 ? -15.141 -18.797 -0.233 1 90.38 1096 VAL B C 1
ATOM 18473 O O . VAL B 1 1096 ? -16.141 -18.203 -0.637 1 90.38 1096 VAL B O 1
ATOM 18476 N N . LEU B 1 1097 ? -15.008 -20.109 -0.221 1 87.5 1097 LEU B N 1
ATOM 18477 C CA . LEU B 1 1097 ? -16.078 -20.953 -0.757 1 87.5 1097 LEU B CA 1
ATOM 18478 C C . LEU B 1 1097 ? -17.328 -20.875 0.113 1 87.5 1097 LEU B C 1
ATOM 18480 O O . LEU B 1 1097 ? -18.438 -20.922 -0.397 1 87.5 1097 LEU B O 1
ATOM 18484 N N . LEU B 1 1098 ? -17.109 -20.641 1.45 1 83.69 1098 LEU B N 1
ATOM 18485 C CA . LEU B 1 1098 ? -18.219 -20.672 2.385 1 83.69 1098 LEU B CA 1
ATOM 18486 C C . LEU B 1 1098 ? -18.734 -19.266 2.678 1 83.69 1098 LEU B C 1
ATOM 18488 O O . LEU B 1 1098 ? -19.703 -19.094 3.412 1 83.69 1098 LEU B O 1
ATOM 18492 N N . SER B 1 1099 ? -18.109 -18.234 2.213 1 77.75 1099 SER B N 1
ATOM 18493 C CA . SER B 1 1099 ? -18.406 -16.844 2.543 1 77.75 1099 SER B CA 1
ATOM 18494 C C . SER B 1 1099 ? -19.891 -16.547 2.34 1 77.75 1099 SER B C 1
ATOM 18496 O O . SER B 1 1099 ? -20.484 -15.789 3.113 1 77.75 1099 SER B O 1
ATOM 18498 N N . GLU B 1 1100 ? -20.531 -17.094 1.334 1 65.06 1100 GLU B N 1
ATOM 18499 C CA . GLU B 1 1100 ? -21.922 -16.734 1.013 1 65.06 1100 GLU B CA 1
ATOM 18500 C C . GLU B 1 1100 ? -22.906 -17.609 1.78 1 65.06 1100 GLU B C 1
ATOM 18502 O O . GLU B 1 1100 ? -24.078 -17.266 1.909 1 65.06 1100 GLU B O 1
ATOM 18507 N N . TYR B 1 1101 ? -22.406 -18.609 2.439 1 61.84 1101 TYR B N 1
ATOM 18508 C CA . TYR B 1 1101 ? -23.391 -19.578 2.912 1 61.84 1101 TYR B CA 1
ATOM 18509 C C . TYR B 1 1101 ? -23.484 -19.562 4.434 1 61.84 1101 TYR B C 1
ATOM 18511 O O . TYR B 1 1101 ? -24.578 -19.609 4.992 1 61.84 1101 TYR B O 1
ATOM 18519 N N . ILE B 1 1102 ? -22.281 -19.641 5.113 1 66.25 1102 ILE B N 1
ATOM 18520 C CA . ILE B 1 1102 ? -22.406 -19.859 6.547 1 66.25 1102 ILE B CA 1
ATOM 18521 C C . ILE B 1 1102 ? -21.422 -18.984 7.301 1 66.25 1102 ILE B C 1
ATOM 18523 O O . ILE B 1 1102 ? -20.219 -19.203 7.25 1 66.25 1102 ILE B O 1
ATOM 18527 N N . SER B 1 1103 ? -21.844 -18.031 7.906 1 71.88 1103 SER B N 1
ATOM 18528 C CA . SER B 1 1103 ? -21.031 -17.062 8.641 1 71.88 1103 SER B CA 1
ATOM 18529 C C . SER B 1 1103 ? -20.375 -17.719 9.867 1 71.88 1103 SER B C 1
ATOM 18531 O O . SER B 1 1103 ? -19.219 -17.469 10.164 1 71.88 1103 SER B O 1
ATOM 18533 N N . LYS B 1 1104 ? -21.031 -18.594 10.516 1 77.25 1104 LYS B N 1
ATOM 18534 C CA . LYS B 1 1104 ? -20.516 -19.188 11.742 1 77.25 1104 LYS B CA 1
ATOM 18535 C C . LYS B 1 1104 ? -19.328 -20.109 11.461 1 77.25 1104 LYS B C 1
ATOM 18537 O O . LYS B 1 1104 ? -18.359 -20.141 12.219 1 77.25 1104 LYS B O 1
ATOM 18542 N N . GLU B 1 1105 ? -19.422 -20.812 10.398 1 81.31 1105 GLU B N 1
ATOM 18543 C CA . GLU B 1 1105 ? -18.344 -21.719 10.039 1 81.31 1105 GLU B CA 1
ATOM 18544 C C . GLU B 1 1105 ? -17.078 -20.969 9.633 1 81.31 1105 GLU B C 1
ATOM 18546 O O . GLU B 1 1105 ? -15.969 -21.438 9.883 1 81.31 1105 GLU B O 1
ATOM 18551 N N . ASN B 1 1106 ? -17.281 -19.828 9.07 1 87.75 1106 ASN B N 1
ATOM 18552 C CA . ASN B 1 1106 ? -16.141 -19.016 8.703 1 87.75 1106 ASN B CA 1
ATOM 18553 C C . ASN B 1 1106 ? -15.375 -18.531 9.93 1 87.75 1106 ASN B C 1
ATOM 18555 O O . ASN B 1 1106 ? -14.148 -18.438 9.906 1 87.75 1106 ASN B O 1
ATOM 18559 N N . GLY B 1 1107 ? -16.125 -18.234 10.961 1 89.38 1107 GLY B N 1
ATOM 18560 C CA . GLY B 1 1107 ? -15.484 -17.844 12.211 1 89.38 1107 GLY B CA 1
ATOM 18561 C C . GLY B 1 1107 ? -14.648 -18.953 12.82 1 89.38 1107 GLY B C 1
ATOM 18562 O O . GLY B 1 1107 ? -13.57 -18.703 13.352 1 89.38 1107 GLY B O 1
ATOM 18563 N N . GLN B 1 1108 ? -15.125 -20.156 12.633 1 89.56 1108 GLN B N 1
ATOM 18564 C CA . GLN B 1 1108 ? -14.398 -21.312 13.164 1 89.56 1108 GLN B CA 1
ATOM 18565 C C . GLN B 1 1108 ? -13.117 -21.562 12.367 1 89.56 1108 GLN B C 1
ATOM 18567 O O . GLN B 1 1108 ? -12.109 -22 12.93 1 89.56 1108 GLN B O 1
ATOM 18572 N N . LEU B 1 1109 ? -13.227 -21.344 11.117 1 92.56 1109 LEU B N 1
ATOM 18573 C CA . LEU B 1 1109 ? -12.047 -21.516 10.273 1 92.56 1109 LEU B CA 1
ATOM 18574 C C . LEU B 1 1109 ? -10.977 -20.484 10.625 1 92.56 1109 LEU B C 1
ATOM 18576 O O . LEU B 1 1109 ? -9.789 -20.812 10.656 1 92.56 1109 LEU B O 1
ATOM 18580 N N . TRP B 1 1110 ? -11.375 -19.266 10.891 1 93.88 1110 TRP B N 1
ATOM 18581 C CA . TRP B 1 1110 ? -10.43 -18.234 11.312 1 93.88 1110 TRP B CA 1
ATOM 18582 C C . TRP B 1 1110 ? -9.805 -18.594 12.656 1 93.88 1110 TRP B C 1
ATOM 18584 O O . TRP B 1 1110 ? -8.625 -18.312 12.891 1 93.88 1110 TRP B O 1
ATOM 18594 N N . LEU B 1 1111 ? -10.641 -19.109 13.531 1 94.44 1111 LEU B N 1
ATOM 18595 C CA . LEU B 1 1111 ? -10.133 -19.531 14.828 1 94.44 1111 LEU B CA 1
ATOM 18596 C C . LEU B 1 1111 ? -9.062 -20.609 14.672 1 94.44 1111 LEU B C 1
ATOM 18598 O O . LEU B 1 1111 ? -8.047 -20.594 15.367 1 94.44 1111 LEU B O 1
ATOM 18602 N N . GLN B 1 1112 ? -9.305 -21.562 13.766 1 93.38 1112 GLN B N 1
ATOM 18603 C CA . GLN B 1 1112 ? -8.32 -22.609 13.5 1 93.38 1112 GLN B CA 1
ATOM 18604 C C . GLN B 1 1112 ? -7.027 -22 12.945 1 93.38 1112 GLN B C 1
ATOM 18606 O O . GLN B 1 1112 ? -5.934 -22.422 13.312 1 93.38 1112 GLN B O 1
ATOM 18611 N N . THR B 1 1113 ? -7.133 -21.062 12.016 1 94.81 1113 THR B N 1
ATOM 18612 C CA . THR B 1 1113 ? -5.965 -20.359 11.484 1 94.81 1113 THR B CA 1
ATOM 18613 C C . THR B 1 1113 ? -5.195 -19.656 12.602 1 94.81 1113 THR B C 1
ATOM 18615 O O . THR B 1 1113 ? -3.963 -19.672 12.617 1 94.81 1113 THR B O 1
ATOM 18618 N N . ALA B 1 1114 ? -5.906 -19 13.539 1 94.94 1114 ALA B N 1
ATOM 18619 C CA . ALA B 1 1114 ? -5.281 -18.297 14.664 1 94.94 1114 ALA B CA 1
ATOM 18620 C C . ALA B 1 1114 ? -4.496 -19.266 15.547 1 94.94 1114 ALA B C 1
ATOM 18622 O O . ALA B 1 1114 ? -3.373 -18.969 15.953 1 94.94 1114 ALA B O 1
ATOM 18623 N N . LYS B 1 1115 ? -5.082 -20.406 15.781 1 94.19 1115 LYS B N 1
ATOM 18624 C CA . LYS B 1 1115 ? -4.441 -21.422 16.609 1 94.19 1115 LYS B CA 1
ATOM 18625 C C . LYS B 1 1115 ? -3.172 -21.953 15.953 1 94.19 1115 LYS B C 1
ATOM 18627 O O . LYS B 1 1115 ? -2.125 -22.047 16.594 1 94.19 1115 LYS B O 1
ATOM 18632 N N . ASP B 1 1116 ? -3.283 -22.312 14.695 1 93.5 1116 ASP B N 1
ATOM 18633 C CA . ASP B 1 1116 ? -2.146 -22.875 13.961 1 93.5 1116 ASP B CA 1
ATOM 18634 C C . ASP B 1 1116 ? -1.021 -21.844 13.844 1 93.5 1116 ASP B C 1
ATOM 18636 O O . ASP B 1 1116 ? 0.156 -22.188 13.945 1 93.5 1116 ASP B O 1
ATOM 18640 N N . ALA B 1 1117 ? -1.35 -20.609 13.547 1 93 1117 ALA B N 1
ATOM 18641 C CA . ALA B 1 1117 ? -0.351 -19.562 13.414 1 93 1117 ALA B CA 1
ATOM 18642 C C . ALA B 1 1117 ? 0.366 -19.312 14.742 1 93 1117 ALA B C 1
ATOM 18644 O O . ALA B 1 1117 ? 1.583 -19.125 14.766 1 93 1117 ALA B O 1
ATOM 18645 N N . ARG B 1 1118 ? -0.389 -19.234 15.867 1 92 1118 ARG B N 1
ATOM 18646 C CA . ARG B 1 1118 ? 0.203 -19.031 17.188 1 92 1118 ARG B CA 1
ATOM 18647 C C . ARG B 1 1118 ? 1.185 -20.156 17.516 1 92 1118 ARG B C 1
ATOM 18649 O O . ARG B 1 1118 ? 2.301 -19.891 17.969 1 92 1118 ARG B O 1
ATOM 18656 N N . LYS B 1 1119 ? 0.763 -21.406 17.188 1 89.19 1119 LYS B N 1
ATOM 18657 C CA . LYS B 1 1119 ? 1.601 -22.562 17.484 1 89.19 1119 LYS B CA 1
ATOM 18658 C C . LYS B 1 1119 ? 2.871 -22.547 16.641 1 89.19 1119 LYS B C 1
ATOM 18660 O O . LYS B 1 1119 ? 3.922 -23.016 17.094 1 89.19 1119 LYS B O 1
ATOM 18665 N N . ALA B 1 1120 ? 2.789 -22.047 15.445 1 86.88 1120 ALA B N 1
ATOM 18666 C CA . ALA B 1 1120 ? 3.936 -21.984 14.539 1 86.88 1120 ALA B CA 1
ATOM 18667 C C . ALA B 1 1120 ? 4.832 -20.797 14.883 1 86.88 1120 ALA B C 1
ATOM 18669 O O . ALA B 1 1120 ? 5.938 -20.672 14.352 1 86.88 1120 ALA B O 1
ATOM 18670 N N . GLY B 1 1121 ? 4.32 -19.875 15.773 1 85 1121 GLY B N 1
ATOM 18671 C CA . GLY B 1 1121 ? 5.125 -18.719 16.172 1 85 1121 GLY B CA 1
ATOM 18672 C C . GLY B 1 1121 ? 4.867 -17.484 15.328 1 85 1121 GLY B C 1
ATOM 18673 O O . GLY B 1 1121 ? 5.586 -16.5 15.445 1 85 1121 GLY B O 1
ATOM 18674 N N . TYR B 1 1122 ? 3.889 -17.531 14.414 1 88.44 1122 TYR B N 1
ATOM 18675 C CA . TYR B 1 1122 ? 3.514 -16.359 13.617 1 88.44 1122 TYR B CA 1
ATOM 18676 C C . TYR B 1 1122 ? 2.547 -15.469 14.383 1 88.44 1122 TYR B C 1
ATOM 18678 O O . TYR B 1 1122 ? 1.357 -15.414 14.062 1 88.44 1122 TYR B O 1
ATOM 18686 N N . PHE B 1 1123 ? 2.955 -14.695 15.234 1 87.69 1123 PHE B N 1
ATOM 18687 C CA . PHE B 1 1123 ? 2.129 -14.039 16.234 1 87.69 1123 PHE B CA 1
ATOM 18688 C C . PHE B 1 1123 ? 1.323 -12.906 15.617 1 87.69 1123 PHE B C 1
ATOM 18690 O O . PHE B 1 1123 ? 0.156 -12.703 15.953 1 87.69 1123 PHE B O 1
ATOM 18697 N N . GLN B 1 1124 ? 1.915 -12.125 14.75 1 87.69 1124 GLN B N 1
ATOM 18698 C CA . GLN B 1 1124 ? 1.173 -11.031 14.133 1 87.69 1124 GLN B CA 1
ATOM 18699 C C . GLN B 1 1124 ? 0.029 -11.562 13.273 1 87.69 1124 GLN B C 1
ATOM 18701 O O . GLN B 1 1124 ? -1.062 -10.984 13.258 1 87.69 1124 GLN B O 1
ATOM 18706 N N . THR B 1 1125 ? 0.276 -12.578 12.562 1 90.88 1125 THR B N 1
ATOM 18707 C CA . THR B 1 1125 ? -0.758 -13.211 11.75 1 90.88 1125 THR B CA 1
ATOM 18708 C C . THR B 1 1125 ? -1.848 -13.812 12.633 1 90.88 1125 THR B C 1
ATOM 18710 O O . THR B 1 1125 ? -3.033 -13.742 12.305 1 90.88 1125 THR B O 1
ATOM 18713 N N . ALA B 1 1126 ? -1.405 -14.445 13.734 1 93.94 1126 ALA B N 1
ATOM 18714 C CA . ALA B 1 1126 ? -2.363 -15.008 14.688 1 93.94 1126 ALA B CA 1
ATOM 18715 C C . ALA B 1 1126 ? -3.277 -13.93 15.25 1 93.94 1126 ALA B C 1
ATOM 18717 O O . ALA B 1 1126 ? -4.477 -14.148 15.43 1 93.94 1126 ALA B O 1
ATOM 18718 N N . TYR B 1 1127 ? -2.693 -12.805 15.523 1 92.81 1127 TYR B N 1
ATOM 18719 C CA . TYR B 1 1127 ? -3.486 -11.688 16.031 1 92.81 1127 TYR B CA 1
ATOM 18720 C C . TYR B 1 1127 ? -4.535 -11.258 15.016 1 92.81 1127 TYR B C 1
ATOM 18722 O O . TYR B 1 1127 ? -5.699 -11.047 15.367 1 92.81 1127 TYR B O 1
ATOM 18730 N N . GLY B 1 1128 ? -4.125 -11.086 13.773 1 91.31 1128 GLY B N 1
ATOM 18731 C CA . GLY B 1 1128 ? -5.066 -10.727 12.727 1 91.31 1128 GLY B CA 1
ATOM 18732 C C . GLY B 1 1128 ? -6.195 -11.727 12.57 1 91.31 1128 GLY B C 1
ATOM 18733 O O . GLY B 1 1128 ? -7.355 -11.336 12.406 1 91.31 1128 GLY B O 1
ATOM 18734 N N . ALA B 1 1129 ? -5.855 -12.977 12.594 1 94.38 1129 ALA B N 1
ATOM 18735 C CA . ALA B 1 1129 ? -6.859 -14.031 12.461 1 94.38 1129 ALA B CA 1
ATOM 18736 C C . ALA B 1 1129 ? -7.809 -14.031 13.656 1 94.38 1129 ALA B C 1
ATOM 18738 O O . ALA B 1 1129 ? -9.008 -14.305 13.508 1 94.38 1129 ALA B O 1
ATOM 18739 N N . THR B 1 1130 ? -7.289 -13.781 14.82 1 94.06 1130 THR B N 1
ATOM 18740 C CA . THR B 1 1130 ? -8.117 -13.711 16.016 1 94.06 1130 THR B CA 1
ATOM 18741 C C . THR B 1 1130 ? -9.133 -12.57 15.914 1 94.06 1130 THR B C 1
ATOM 18743 O O . THR B 1 1130 ? -10.281 -12.719 16.328 1 94.06 1130 THR B O 1
ATOM 18746 N N . LEU B 1 1131 ? -8.688 -11.469 15.406 1 92 1131 LEU B N 1
ATOM 18747 C CA . LEU B 1 1131 ? -9.586 -10.336 15.227 1 92 1131 LEU B CA 1
ATOM 18748 C C . LEU B 1 1131 ? -10.734 -10.688 14.289 1 92 1131 LEU B C 1
ATOM 18750 O O . LEU B 1 1131 ? -11.875 -10.281 14.516 1 92 1131 LEU B O 1
ATOM 18754 N N . HIS B 1 1132 ? -10.438 -11.383 13.211 1 91 1132 HIS B N 1
ATOM 18755 C CA . HIS B 1 1132 ? -11.477 -11.82 12.289 1 91 1132 HIS B CA 1
ATOM 18756 C C . HIS B 1 1132 ? -12.477 -12.742 12.984 1 91 1132 HIS B C 1
ATOM 18758 O O . HIS B 1 1132 ? -13.688 -12.617 12.781 1 91 1132 HIS B O 1
ATOM 18764 N N . ALA B 1 1133 ? -11.914 -13.703 13.766 1 91.88 1133 ALA B N 1
ATOM 18765 C CA . ALA B 1 1133 ? -12.781 -14.625 14.508 1 91.88 1133 ALA B CA 1
ATOM 18766 C C . ALA B 1 1133 ? -13.68 -13.867 15.477 1 91.88 1133 ALA B C 1
ATOM 18768 O O . ALA B 1 1133 ? -14.836 -14.234 15.688 1 91.88 1133 ALA B O 1
ATOM 18769 N N . MET B 1 1134 ? -13.148 -12.82 16.094 1 88.25 1134 MET B N 1
ATOM 18770 C CA . MET B 1 1134 ? -13.93 -12 17.016 1 88.25 1134 MET B CA 1
ATOM 18771 C C . MET B 1 1134 ? -15.055 -11.281 16.281 1 88.25 1134 MET B C 1
ATOM 18773 O O . MET B 1 1134 ? -16.141 -11.117 16.828 1 88.25 1134 MET B O 1
ATOM 18777 N N . HIS B 1 1135 ? -14.734 -10.82 15.078 1 85.88 1135 HIS B N 1
ATOM 18778 C CA . HIS B 1 1135 ? -15.734 -10.141 14.266 1 85.88 1135 HIS B CA 1
ATOM 18779 C C . HIS B 1 1135 ? -16.922 -11.047 13.969 1 85.88 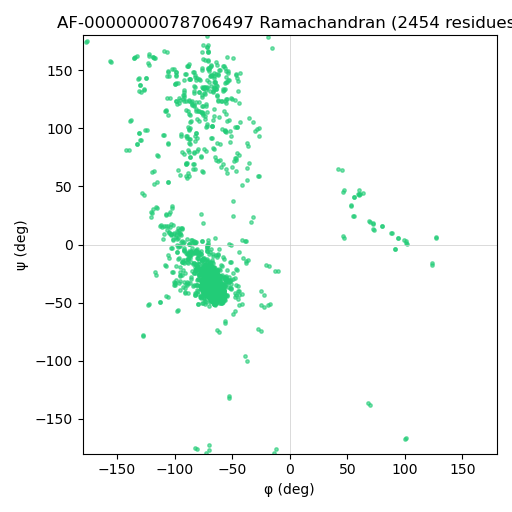1135 HIS B C 1
ATOM 18781 O O . HIS B 1 1135 ? -18.062 -10.586 13.914 1 85.88 1135 HIS B O 1
ATOM 18787 N N . PHE B 1 1136 ? -16.656 -12.414 13.812 1 86.81 1136 PHE B N 1
ATOM 18788 C CA . PHE B 1 1136 ? -17.703 -13.375 13.531 1 86.81 1136 PHE B CA 1
ATOM 18789 C C . PHE B 1 1136 ? -18.328 -13.891 14.828 1 86.81 1136 PHE B C 1
ATOM 18791 O O . PHE B 1 1136 ? -19.219 -14.734 14.805 1 86.81 1136 PHE B O 1
ATOM 18798 N N . LYS B 1 1137 ? -17.875 -13.414 16.031 1 81.69 1137 LYS B N 1
ATOM 18799 C CA . LYS B 1 1137 ? -18.422 -13.656 17.375 1 81.69 1137 LYS B CA 1
ATOM 18800 C C . LYS B 1 1137 ? -18.406 -15.148 17.703 1 81.69 1137 LYS B C 1
ATOM 18802 O O . LYS B 1 1137 ? -19.422 -15.695 18.141 1 81.69 1137 LYS B O 1
ATOM 18807 N N . VAL B 1 1138 ? -17.312 -15.797 17.359 1 85.75 1138 VAL B N 1
ATOM 18808 C CA . VAL B 1 1138 ? -17.156 -17.203 17.719 1 85.75 1138 VAL B CA 1
ATOM 18809 C C . VAL B 1 1138 ? -16.859 -17.328 19.219 1 85.75 1138 VAL B C 1
ATOM 18811 O O . VAL B 1 1138 ? -16.062 -16.562 19.75 1 85.75 1138 VAL B O 1
ATOM 18814 N N . PRO B 1 1139 ? -17.438 -18.031 19.938 1 80.38 1139 PRO B N 1
ATOM 18815 C CA . PRO B 1 1139 ? -17.297 -18.094 21.391 1 80.38 1139 PRO B CA 1
ATOM 18816 C C . PRO B 1 1139 ? -15.891 -18.484 21.828 1 80.38 1139 PRO B C 1
ATOM 18818 O O . PRO B 1 1139 ? -15.359 -17.906 22.797 1 80.38 1139 PRO B O 1
ATOM 18821 N N . GLN B 1 1140 ? -15.18 -19.391 21.25 1 85.75 1140 GLN B N 1
ATOM 18822 C CA . GLN B 1 1140 ? -13.883 -19.891 21.703 1 85.75 1140 GLN B CA 1
ATOM 18823 C C . GLN B 1 1140 ? -12.773 -18.891 21.391 1 85.75 1140 GLN B C 1
ATOM 18825 O O . GLN B 1 1140 ? -11.617 -19.094 21.75 1 85.75 1140 GLN B O 1
ATOM 18830 N N . VAL B 1 1141 ? -13.141 -17.766 20.844 1 88.94 1141 VAL B N 1
ATOM 18831 C CA . VAL B 1 1141 ? -12.141 -16.812 20.375 1 88.94 1141 VAL B CA 1
ATOM 18832 C C . VAL B 1 1141 ? -11.484 -16.125 21.578 1 88.94 1141 VAL B C 1
ATOM 18834 O O . VAL B 1 1141 ? -10.305 -15.773 21.531 1 88.94 1141 VAL B O 1
ATOM 18837 N N . ILE B 1 1142 ? -12.18 -16 22.703 1 87.38 1142 ILE B N 1
ATOM 18838 C CA . ILE B 1 1142 ? -11.688 -15.32 23.891 1 87.38 1142 ILE B CA 1
ATOM 18839 C C . ILE B 1 1142 ? -10.523 -16.109 24.5 1 87.38 1142 ILE B C 1
ATOM 18841 O O . ILE B 1 1142 ? -9.555 -15.516 24.984 1 87.38 1142 ILE B O 1
ATOM 18845 N N . VAL B 1 1143 ? -10.648 -17.375 24.375 1 89.94 1143 VAL B N 1
ATOM 18846 C CA . VAL B 1 1143 ? -9.594 -18.234 24.891 1 89.94 1143 VAL B CA 1
ATOM 18847 C C . VAL B 1 1143 ? -8.336 -18.078 24.047 1 89.94 1143 VAL B C 1
ATOM 18849 O O . VAL B 1 1143 ? -7.223 -17.984 24.578 1 89.94 1143 VAL B O 1
ATOM 18852 N N . GLU B 1 1144 ? -8.539 -18.047 22.781 1 91 1144 GLU B N 1
ATOM 18853 C CA . GLU B 1 1144 ? -7.395 -17.875 21.891 1 91 1144 GLU B CA 1
ATOM 18854 C C . GLU B 1 1144 ? -6.75 -16.516 22.062 1 91 1144 GLU B C 1
ATOM 18856 O O . GLU B 1 1144 ? -5.527 -16.375 21.969 1 91 1144 GLU B O 1
ATOM 18861 N N . GLN B 1 1145 ? -7.574 -15.523 22.25 1 89.62 1145 GLN B N 1
ATOM 18862 C CA . GLN B 1 1145 ? -7.047 -14.188 22.5 1 89.62 1145 GLN B CA 1
ATOM 18863 C C . GLN B 1 1145 ? -6.223 -14.148 23.781 1 89.62 1145 GLN B C 1
ATOM 18865 O O . GLN B 1 1145 ? -5.172 -13.508 23.828 1 89.62 1145 GLN B O 1
ATOM 18870 N N . ALA B 1 1146 ? -6.684 -14.766 24.781 1 89.5 1146 ALA B N 1
ATOM 18871 C CA . ALA B 1 1146 ? -5.973 -14.828 26.047 1 89.5 1146 ALA B CA 1
ATOM 18872 C C . ALA B 1 1146 ? -4.641 -15.555 25.906 1 89.5 1146 ALA B C 1
ATOM 18874 O O . ALA B 1 1146 ? -3.633 -15.148 26.484 1 89.5 1146 ALA B O 1
ATOM 18875 N N . LYS B 1 1147 ? -4.68 -16.625 25.156 1 91.5 1147 LYS B N 1
ATOM 18876 C CA . LYS B 1 1147 ? -3.445 -17.359 24.922 1 91.5 1147 LYS B CA 1
ATOM 18877 C C . LYS B 1 1147 ? -2.432 -16.516 24.172 1 91.5 1147 LYS B C 1
ATOM 18879 O O . LYS B 1 1147 ? -1.229 -16.594 24.422 1 91.5 1147 LYS B O 1
ATOM 18884 N N . LEU B 1 1148 ? -2.91 -15.766 23.234 1 90.06 1148 LEU B N 1
ATOM 18885 C CA . LEU B 1 1148 ? -2.045 -14.883 22.469 1 90.06 1148 LEU B CA 1
ATOM 18886 C C . LEU B 1 1148 ? -1.438 -13.805 23.344 1 90.06 1148 LEU B C 1
ATOM 18888 O O . LEU B 1 1148 ? -0.245 -13.508 23.25 1 90.06 1148 LEU B O 1
ATOM 18892 N N . LEU B 1 1149 ? -2.258 -13.203 24.219 1 86.88 1149 LEU B N 1
ATOM 18893 C CA . LEU B 1 1149 ? -1.781 -12.18 25.141 1 86.88 1149 LEU B CA 1
ATOM 18894 C C . LEU B 1 1149 ? -0.743 -12.75 26.109 1 86.88 1149 LEU B C 1
ATOM 18896 O O . LEU B 1 1149 ? 0.241 -12.086 26.438 1 86.88 1149 LEU B O 1
ATOM 18900 N N . TRP B 1 1150 ? -0.965 -13.914 26.391 1 86.38 1150 TRP B N 1
ATOM 18901 C CA . TRP B 1 1150 ? -0.024 -14.602 27.266 1 86.38 1150 TRP B CA 1
ATOM 18902 C C . TRP B 1 1150 ? 1.324 -14.789 26.578 1 86.38 1150 TRP B C 1
ATOM 18904 O O . TRP B 1 1150 ? 2.375 -14.586 27.188 1 86.38 1150 TRP B O 1
ATOM 18914 N N . THR B 1 1151 ? 1.235 -15.172 25.375 1 83.88 1151 THR B N 1
ATOM 18915 C CA . THR B 1 1151 ? 2.453 -15.398 24.594 1 83.88 1151 THR B CA 1
ATOM 18916 C C . THR B 1 1151 ? 3.217 -14.094 24.391 1 83.88 1151 THR B C 1
ATOM 18918 O O . THR B 1 1151 ? 4.445 -14.102 24.297 1 83.88 1151 THR B O 1
ATOM 18921 N N . PHE B 1 1152 ? 2.508 -12.922 24.406 1 77.69 1152 PHE B N 1
ATOM 18922 C CA . PHE B 1 1152 ? 3.131 -11.609 24.234 1 77.69 1152 PHE B CA 1
ATOM 18923 C C . PHE B 1 1152 ? 3.719 -11.117 25.547 1 77.69 1152 PHE B C 1
ATOM 18925 O O . PHE B 1 1152 ? 4.375 -10.07 25.578 1 77.69 1152 PHE B O 1
ATOM 18932 N N . GLY B 1 1153 ? 3.504 -11.836 26.625 1 75.62 1153 GLY B N 1
ATOM 18933 C CA . GLY B 1 1153 ? 4.023 -11.445 27.922 1 75.62 1153 GLY B CA 1
ATOM 18934 C C . GLY B 1 1153 ? 3.055 -10.586 28.719 1 75.62 1153 GLY B C 1
ATOM 18935 O O . GLY B 1 1153 ? 3.393 -10.094 29.797 1 75.62 1153 GLY B O 1
ATOM 18936 N N . GLN B 1 1154 ? 1.888 -10.227 28.094 1 80.38 1154 GLN B N 1
ATOM 18937 C CA . GLN B 1 1154 ? 0.872 -9.453 28.797 1 80.38 1154 GLN B CA 1
ATOM 18938 C C . GLN B 1 1154 ? -0.021 -10.359 29.641 1 80.38 1154 GLN B C 1
ATOM 18940 O O . GLN B 1 1154 ? -1.22 -10.484 29.375 1 80.38 1154 GLN B O 1
ATOM 18945 N N . ARG B 1 1155 ? 0.49 -10.828 30.547 1 80.56 1155 ARG B N 1
ATOM 18946 C CA . ARG B 1 1155 ? -0.135 -11.875 31.344 1 80.56 1155 ARG B CA 1
ATOM 18947 C C . ARG B 1 1155 ? -1.315 -11.32 32.125 1 80.56 1155 ARG B C 1
ATOM 18949 O O . ARG B 1 1155 ? -2.354 -11.977 32.25 1 80.56 1155 ARG B O 1
ATOM 18956 N N . HIS B 1 1156 ? -1.167 -10.102 32.625 1 78.69 1156 HIS B N 1
ATOM 18957 C CA . HIS B 1 1156 ? -2.25 -9.516 33.406 1 78.69 1156 HIS B CA 1
ATOM 18958 C C . HIS B 1 1156 ? -3.477 -9.258 32.531 1 78.69 1156 HIS B C 1
ATOM 18960 O O . HIS B 1 1156 ? -4.605 -9.516 32.969 1 78.69 1156 HIS B O 1
ATOM 18966 N N . GLN B 1 1157 ? -3.186 -8.789 31.422 1 80.75 1157 GLN B N 1
ATOM 18967 C CA . GLN B 1 1157 ? -4.289 -8.531 30.5 1 80.75 1157 GLN B CA 1
ATOM 18968 C C . GLN B 1 1157 ? -4.977 -9.828 30.094 1 80.75 1157 GLN B C 1
ATOM 18970 O O . GLN B 1 1157 ? -6.191 -9.852 29.875 1 80.75 1157 GLN B O 1
ATOM 18975 N N . ALA B 1 1158 ? -4.234 -10.898 29.922 1 86.38 1158 ALA B N 1
ATOM 18976 C CA . ALA B 1 1158 ? -4.793 -12.195 29.547 1 86.38 1158 ALA B CA 1
ATOM 18977 C C . ALA B 1 1158 ? -5.754 -12.703 30.625 1 86.38 1158 ALA B C 1
ATOM 18979 O O . ALA B 1 1158 ? -6.836 -13.203 30.312 1 86.38 1158 ALA B O 1
ATOM 18980 N N . ILE B 1 1159 ? -5.391 -12.492 31.797 1 82.19 1159 ILE B N 1
ATOM 18981 C CA . ILE B 1 1159 ? -6.215 -12.938 32.906 1 82.19 1159 ILE B CA 1
ATOM 18982 C C . ILE B 1 1159 ? -7.488 -12.102 33 1 82.19 1159 ILE B C 1
ATOM 18984 O O . ILE B 1 1159 ? -8.578 -12.633 33.219 1 82.19 1159 ILE B O 1
ATOM 18988 N N . TRP B 1 1160 ? -7.289 -10.914 32.781 1 80 1160 TRP B N 1
ATOM 18989 C CA . TRP B 1 1160 ? -8.43 -10 32.844 1 80 1160 TRP B CA 1
ATOM 18990 C C . TRP B 1 1160 ? -9.438 -10.336 31.75 1 80 1160 TRP B C 1
ATOM 18992 O O . TRP B 1 1160 ? -10.648 -10.266 31.969 1 80 1160 TRP B O 1
ATOM 19002 N N . GLU B 1 1161 ? -8.938 -10.633 30.594 1 82.06 1161 GLU B N 1
ATOM 19003 C CA . GLU B 1 1161 ? -9.82 -10.984 29.484 1 82.06 1161 GLU B CA 1
ATOM 19004 C C . GLU B 1 1161 ? -10.648 -12.227 29.812 1 82.06 1161 GLU B C 1
ATOM 19006 O O . GLU B 1 1161 ? -11.82 -12.305 29.438 1 82.06 1161 GLU B O 1
ATOM 19011 N N . LEU B 1 1162 ? -10.094 -13.172 30.422 1 83.12 1162 LEU B N 1
ATOM 19012 C CA . LEU B 1 1162 ? -10.797 -14.391 30.781 1 83.12 1162 LEU B CA 1
ATOM 19013 C C . LEU B 1 1162 ? -11.828 -14.125 31.875 1 83.12 1162 LEU B C 1
ATOM 19015 O O . LEU B 1 1162 ? -12.922 -14.68 31.859 1 83.12 1162 LEU B O 1
ATOM 19019 N N . GLU B 1 1163 ? -11.492 -13.219 32.75 1 79 1163 GLU B N 1
ATOM 19020 C CA . GLU B 1 1163 ? -12.406 -12.859 33.844 1 79 1163 GLU B CA 1
ATOM 19021 C C . GLU B 1 1163 ? -13.609 -12.086 33.312 1 79 1163 GLU B C 1
ATOM 19023 O O . GLU B 1 1163 ? -14.742 -12.297 33.75 1 79 1163 GLU B O 1
ATOM 19028 N N . ARG B 1 1164 ? -13.305 -11.25 32.469 1 76.31 1164 ARG B N 1
ATOM 19029 C CA . ARG B 1 1164 ? -14.367 -10.461 31.844 1 76.31 1164 ARG B CA 1
ATOM 19030 C C . ARG B 1 1164 ? -15.352 -11.359 31.109 1 76.31 1164 ARG B C 1
ATOM 19032 O O . ARG B 1 1164 ? -16.562 -11.117 31.141 1 76.31 1164 ARG B O 1
ATOM 19039 N N . ALA B 1 1165 ? -14.797 -12.242 30.391 1 77.19 1165 ALA B N 1
ATOM 19040 C CA . ALA B 1 1165 ? -15.641 -13.164 29.625 1 77.19 1165 ALA B CA 1
ATOM 19041 C C . ALA B 1 1165 ? -16.516 -13.992 30.562 1 77.19 1165 ALA B C 1
ATOM 19043 O O . ALA B 1 1165 ? -17.672 -14.297 30.234 1 77.19 1165 ALA B O 1
ATOM 19044 N N . ARG B 1 1166 ? -16.062 -14.297 31.641 1 74.06 1166 ARG B N 1
ATOM 19045 C CA . ARG B 1 1166 ? -16.812 -15.039 32.625 1 74.06 1166 ARG B CA 1
ATOM 19046 C C . ARG B 1 1166 ? -17.953 -14.188 33.188 1 74.06 1166 ARG B C 1
ATOM 19048 O O . ARG B 1 1166 ? -19.078 -14.688 33.375 1 74.06 1166 ARG B O 1
ATOM 19055 N N . GLU B 1 1167 ? -17.641 -12.961 33.375 1 65.62 1167 GLU B N 1
ATOM 19056 C CA . GLU B 1 1167 ? -18.656 -12.047 33.906 1 65.62 1167 GLU B CA 1
ATOM 19057 C C . GLU B 1 1167 ? -19.75 -11.781 32.906 1 65.62 1167 GLU B C 1
ATOM 19059 O O . GLU B 1 1167 ? -20.938 -11.68 33.25 1 65.62 1167 GLU B O 1
ATOM 19064 N N . LYS B 1 1168 ? -19.391 -11.555 31.656 1 69.69 1168 LYS B N 1
ATOM 19065 C CA . LYS B 1 1168 ? -20.375 -11.336 30.609 1 69.69 1168 LYS B CA 1
ATOM 19066 C C . LYS B 1 1168 ? -21.312 -12.539 30.469 1 69.69 1168 LYS B C 1
ATOM 19068 O O . LYS B 1 1168 ? -22.516 -12.367 30.234 1 69.69 1168 LYS B O 1
ATOM 19073 N N . ASP B 1 1169 ? -20.812 -13.641 30.438 1 62.38 1169 ASP B N 1
ATOM 19074 C CA . ASP B 1 1169 ? -21.609 -14.852 30.359 1 62.38 1169 ASP B CA 1
ATOM 19075 C C . ASP B 1 1169 ? -22.625 -14.922 31.5 1 62.38 1169 ASP B C 1
ATOM 19077 O O . ASP B 1 1169 ? -23.75 -15.383 31.328 1 62.38 1169 ASP B O 1
ATOM 19081 N N . HIS B 1 1170 ? -22.281 -14.359 32.594 1 55.59 1170 HIS B N 1
ATOM 19082 C CA . HIS B 1 1170 ? -23.188 -14.336 33.75 1 55.59 1170 HIS B CA 1
ATOM 19083 C C . HIS B 1 1170 ? -24.297 -13.312 33.531 1 55.59 1170 HIS B C 1
ATOM 19085 O O . HIS B 1 1170 ? -25.438 -13.523 33.969 1 55.59 1170 HIS B O 1
ATOM 19091 N N . THR B 1 1171 ? -24.016 -12.227 33 1 54.56 1171 THR B N 1
ATOM 19092 C CA . THR B 1 1171 ? -25.031 -11.203 32.844 1 54.56 1171 THR B CA 1
ATOM 19093 C C . THR B 1 1171 ? -26 -11.586 31.719 1 54.56 1171 THR B C 1
ATOM 19095 O O . THR B 1 1171 ? -27.156 -11.156 31.719 1 54.56 1171 THR B O 1
ATOM 19098 N N . ASP B 1 1172 ? -25.562 -12.039 30.516 1 52.56 1172 ASP B N 1
ATOM 19099 C CA . ASP B 1 1172 ? -26.516 -12.484 29.5 1 52.56 1172 ASP B CA 1
ATOM 19100 C C . ASP B 1 1172 ? -27.25 -13.742 29.969 1 52.56 1172 ASP B C 1
ATOM 19102 O O . ASP B 1 1172 ? -26.625 -14.719 30.375 1 52.56 1172 ASP B O 1
ATOM 19106 N N . GLY B 1 1173 ? -28.328 -13.844 30.781 1 39.88 1173 GLY B N 1
ATOM 19107 C CA . GLY B 1 1173 ? -29.281 -14.859 31.219 1 39.88 1173 GLY B CA 1
ATOM 19108 C C . GLY B 1 1173 ? -29.297 -16.078 30.312 1 39.88 1173 GLY B C 1
ATOM 19109 O O . GLY B 1 1173 ? -30.203 -16.922 30.406 1 39.88 1173 GLY B O 1
ATOM 19110 N N . GLY B 1 1174 ? -29.438 -15.93 28.953 1 35.47 1174 GLY B N 1
ATOM 19111 C CA . GLY B 1 1174 ? -29.891 -17.094 28.203 1 35.47 1174 GLY B CA 1
ATOM 19112 C C . GLY B 1 1174 ? -29.141 -18.359 28.594 1 35.47 1174 GLY B C 1
ATOM 19113 O O . GLY B 1 1174 ? -28.094 -18.297 29.234 1 35.47 1174 GLY B O 1
ATOM 19114 N N . SER B 1 1175 ? -30.016 -19.609 28.5 1 31.67 1175 SER B N 1
ATOM 19115 C CA . SER B 1 1175 ? -29.781 -21.047 28.578 1 31.67 1175 SER B CA 1
ATOM 19116 C C . SER B 1 1175 ? -28.469 -21.422 27.891 1 31.67 1175 SER B C 1
ATOM 19118 O O . SER B 1 1175 ? -28.484 -21.984 26.797 1 31.67 1175 SER B O 1
ATOM 19120 N N . LEU B 1 1176 ? -27.766 -20.594 27.438 1 31.94 1176 LEU B N 1
ATOM 19121 C CA . LEU B 1 1176 ? -26.672 -21.281 26.75 1 31.94 1176 LEU B CA 1
ATOM 19122 C C . LEU B 1 1176 ? -26.141 -22.438 27.594 1 31.94 1176 LEU B C 1
ATOM 19124 O O . LEU B 1 1176 ? -25.594 -22.219 28.688 1 31.94 1176 LEU B O 1
ATOM 19128 N N . SER B 1 1177 ? -26.938 -23.562 27.578 1 31.81 1177 SER B N 1
ATOM 19129 C CA . SER B 1 1177 ? -26.688 -24.922 28.047 1 31.81 1177 SER B CA 1
ATOM 19130 C C . SER B 1 1177 ? -25.188 -25.234 28.062 1 31.81 1177 SER B C 1
ATOM 19132 O O . SER B 1 1177 ? -24.703 -25.969 28.922 1 31.81 1177 SER B O 1
ATOM 19134 N N . ASN B 1 1178 ? -24.719 -25.438 26.734 1 29.05 1178 ASN B N 1
ATOM 19135 C CA . ASN B 1 1178 ? -23.484 -26.203 26.719 1 29.05 1178 ASN B CA 1
ATOM 19136 C C . ASN B 1 1178 ? -22.344 -25.453 27.391 1 29.05 1178 ASN B C 1
ATOM 19138 O O . ASN B 1 1178 ? -21.922 -24.406 26.891 1 29.05 1178 ASN B O 1
ATOM 19142 N N . PRO B 1 1179 ? -22.359 -25.344 28.609 1 31.06 1179 PRO B N 1
ATOM 19143 C CA . PRO B 1 1179 ? -21.156 -24.859 29.297 1 31.06 1179 PRO B CA 1
ATOM 19144 C C . PRO B 1 1179 ? -19.875 -25.172 28.516 1 31.06 1179 PRO B C 1
ATOM 19146 O O . PRO B 1 1179 ? -19.797 -26.203 27.844 1 31.06 1179 PRO B O 1
ATOM 19149 N N . VAL B 1 1180 ? -19.375 -24.219 27.828 1 33.09 1180 VAL B N 1
ATOM 19150 C CA . VAL B 1 1180 ? -18.062 -24.516 27.25 1 33.09 1180 VAL B CA 1
ATOM 19151 C C . VAL B 1 1180 ? -17.344 -25.547 28.094 1 33.09 1180 VAL B C 1
ATOM 19153 O O . VAL B 1 1180 ? -16.938 -25.266 29.234 1 33.09 1180 VAL B O 1
ATOM 19156 N N . SER B 1 1181 ? -17.922 -26.781 28.297 1 30 1181 SER B N 1
ATOM 19157 C CA . SER B 1 1181 ? -17.25 -27.953 28.859 1 30 1181 SER B CA 1
ATOM 19158 C C . SER B 1 1181 ? -15.789 -28.016 28.406 1 30 1181 SER B C 1
ATOM 19160 O O . SER B 1 1181 ? -15.5 -27.953 27.219 1 30 1181 SER B O 1
ATOM 19162 N N . PHE B 1 1182 ? -15.055 -27.281 29.188 1 31.72 1182 PHE B N 1
ATOM 19163 C CA . PHE B 1 1182 ? -13.641 -27.562 28.938 1 31.72 1182 PHE B CA 1
ATOM 19164 C C . PHE B 1 1182 ? -13.383 -29.062 28.891 1 31.72 1182 PHE B C 1
ATOM 19166 O O . PHE B 1 1182 ? -13.477 -29.734 29.922 1 31.72 1182 PHE B O 1
ATOM 19173 N N . PRO B 1 1183 ? -13.984 -29.781 27.906 1 32.22 1183 PRO B N 1
ATOM 19174 C CA . PRO B 1 1183 ? -14.039 -31.25 27.938 1 32.22 1183 PRO B CA 1
ATOM 19175 C C . PRO B 1 1183 ? -12.945 -31.844 28.812 1 32.22 1183 PRO B C 1
ATOM 19177 O O . PRO B 1 1183 ? -13.086 -32.969 29.297 1 32.22 1183 PRO B O 1
ATOM 19180 N N . GLY B 1 1184 ? -11.734 -31.562 28.656 1 30.19 1184 GLY B N 1
ATOM 19181 C CA . GLY B 1 1184 ? -10.688 -32.344 29.312 1 30.19 1184 GLY B CA 1
ATOM 19182 C C . GLY B 1 1184 ? -10.594 -32.062 30.797 1 30.19 1184 GLY B C 1
ATOM 19183 O O . GLY B 1 1184 ? -9.727 -32.625 31.484 1 30.19 1184 GLY B O 1
ATOM 19184 N N . VAL B 1 1185 ? -11.031 -30.938 31.391 1 30.83 1185 VAL B N 1
ATOM 19185 C CA . VAL B 1 1185 ? -10.836 -30.844 32.844 1 30.83 1185 VAL B CA 1
ATOM 19186 C C . VAL B 1 1185 ? -12.031 -31.453 33.562 1 30.83 1185 VAL B C 1
ATOM 19188 O O . VAL B 1 1185 ? -13.18 -31.047 33.344 1 30.83 1185 VAL B O 1
ATOM 19191 N N . SER B 1 1186 ? -11.906 -32.625 34.031 1 29.75 1186 SER B N 1
ATOM 19192 C CA . SER B 1 1186 ? -12.875 -33.344 34.844 1 29.75 1186 SER B CA 1
ATOM 19193 C C . SER B 1 1186 ? -13.398 -32.438 35.969 1 29.75 1186 SER B C 1
ATOM 19195 O O . SER B 1 1186 ? -12.734 -31.484 36.375 1 29.75 1186 SER B O 1
ATOM 19197 N N . GLN B 1 1187 ? -14.703 -32.531 36.406 1 33.5 1187 GLN B N 1
ATOM 19198 C CA . GLN B 1 1187 ? -15.398 -31.906 37.531 1 33.5 1187 GLN B CA 1
ATOM 19199 C C . GLN B 1 1187 ? -14.57 -32.031 38.812 1 33.5 1187 GLN B C 1
ATOM 19201 O O . GLN B 1 1187 ? -14.555 -31.109 39.625 1 33.5 1187 GLN B O 1
ATOM 19206 N N . SER B 1 1188 ? -14.055 -33.281 39 1 32.06 1188 SER B N 1
ATOM 19207 C CA . SER B 1 1188 ? -13.367 -33.562 40.25 1 32.06 1188 SER B CA 1
ATOM 19208 C C . SER B 1 1188 ? -12.172 -32.625 40.438 1 32.06 1188 SER B C 1
ATOM 19210 O O . SER B 1 1188 ? -11.867 -32.219 41.562 1 32.06 1188 SER B O 1
ATOM 19212 N N . GLN B 1 1189 ? -11.562 -32.344 39.344 1 30.05 1189 GLN B N 1
ATOM 19213 C CA . GLN B 1 1189 ? -10.328 -31.578 39.5 1 30.05 1189 GLN B CA 1
ATOM 19214 C C . GLN B 1 1189 ? -10.625 -30.109 39.781 1 30.05 1189 GLN B C 1
ATOM 19216 O O . GLN B 1 1189 ? -9.805 -29.406 40.375 1 30.05 1189 GLN B O 1
ATOM 19221 N N . MET B 1 1190 ? -11.773 -29.703 39.406 1 30.42 1190 MET B N 1
ATOM 19222 C CA . MET B 1 1190 ? -12.211 -28.359 39.75 1 30.42 1190 MET B CA 1
ATOM 19223 C C . MET B 1 1190 ? -12.508 -28.25 41.25 1 30.42 1190 MET B C 1
ATOM 19225 O O . MET B 1 1190 ? -12.25 -27.219 41.875 1 30.42 1190 MET B O 1
ATOM 19229 N N . ARG B 1 1191 ? -13.125 -29.188 41.812 1 31.56 1191 ARG B N 1
ATOM 19230 C CA . ARG B 1 1191 ? -13.453 -29.172 43.25 1 31.56 1191 ARG B CA 1
ATOM 19231 C C . ARG B 1 1191 ? -12.195 -29.281 44.094 1 31.56 1191 ARG B C 1
ATOM 19233 O O . ARG B 1 1191 ? -12.141 -28.75 45.188 1 31.56 1191 ARG B O 1
ATOM 19240 N N . THR B 1 1192 ? -11.25 -30.109 43.656 1 29.14 1192 THR B N 1
ATOM 19241 C CA . THR B 1 1192 ? -10.078 -30.25 44.5 1 29.14 1192 THR B CA 1
ATOM 19242 C C . THR B 1 1192 ? -9.32 -28.922 44.594 1 29.14 1192 THR B C 1
ATOM 19244 O O . THR B 1 1192 ? -8.523 -28.719 45.5 1 29.14 1192 THR B O 1
ATOM 19247 N N . ILE B 1 1193 ? -9.406 -28.062 43.625 1 29.39 1193 ILE B N 1
ATOM 19248 C CA . ILE B 1 1193 ? -8.812 -26.75 43.844 1 29.39 1193 ILE B CA 1
ATOM 19249 C C . ILE B 1 1193 ? -9.656 -25.969 44.844 1 29.39 1193 ILE B C 1
ATOM 19251 O O . ILE B 1 1193 ? -9.125 -25.188 45.625 1 29.39 1193 ILE B O 1
ATOM 19255 N N . SER B 1 1194 ? -10.906 -26.109 44.812 1 29.72 1194 SER B N 1
ATOM 19256 C CA . SER B 1 1194 ? -11.672 -25.438 45.875 1 29.72 1194 SER B CA 1
ATOM 19257 C C . SER B 1 1194 ? -11.375 -26.047 47.219 1 29.72 1194 SER B C 1
ATOM 19259 O O . SER B 1 1194 ? -11.391 -25.344 48.25 1 29.72 1194 SER B O 1
ATOM 19261 N N . ALA B 1 1195 ? -11.367 -27.344 47.438 1 28.58 1195 ALA B N 1
ATOM 19262 C CA . ALA B 1 1195 ? -11.422 -28.016 48.719 1 28.58 1195 ALA B CA 1
ATOM 19263 C C . ALA B 1 1195 ? -10.047 -28.078 49.375 1 28.58 1195 ALA B C 1
ATOM 19265 O O . ALA B 1 1195 ? -9.859 -28.766 50.375 1 28.58 1195 ALA B O 1
ATOM 19266 N N . VAL B 1 1196 ? -8.844 -27.703 48.844 1 28.11 1196 VAL B N 1
ATOM 19267 C CA . VAL B 1 1196 ? -7.805 -27.625 49.875 1 28.11 1196 VAL B CA 1
ATOM 19268 C C . VAL B 1 1196 ? -8.172 -26.562 50.906 1 28.11 1196 VAL B C 1
ATOM 19270 O O . VAL B 1 1196 ? -8.203 -25.375 50.594 1 28.11 1196 VAL B O 1
ATOM 19273 N N . GLY B 1 1197 ? -9.172 -26.812 51.75 1 25.56 1197 GLY B N 1
ATOM 19274 C CA . GLY B 1 1197 ? -9.68 -26.375 53.031 1 25.56 1197 GLY B CA 1
ATOM 19275 C C . GLY B 1 1197 ? -8.586 -26.047 54.031 1 25.56 1197 GLY B C 1
ATOM 19276 O O . GLY B 1 1197 ? -7.961 -26.953 54.594 1 25.56 1197 GLY B O 1
ATOM 19277 N N . ILE B 1 1198 ? -7.691 -24.953 53.844 1 26.52 1198 ILE B N 1
ATOM 19278 C CA . ILE B 1 1198 ? -6.98 -24.562 55.031 1 26.52 1198 ILE B CA 1
ATOM 19279 C C . ILE B 1 1198 ? -7.977 -24.344 56.188 1 26.52 1198 ILE B C 1
ATOM 19281 O O . ILE B 1 1198 ? -8.812 -23.438 56.125 1 26.52 1198 ILE B O 1
ATOM 19285 N N . LYS B 1 1199 ? -8.32 -25.312 56.938 1 27.36 1199 LYS B N 1
ATOM 19286 C CA . LYS B 1 1199 ? -9.07 -25.344 58.188 1 27.36 1199 LYS B CA 1
ATOM 19287 C C . LYS B 1 1199 ? -8.547 -24.297 59.156 1 27.36 1199 LYS B C 1
ATOM 19289 O O . LYS B 1 1199 ? -9.078 -24.156 60.281 1 27.36 1199 LYS B O 1
ATOM 19294 N N . GLY B 1 1200 ? -7.191 -23.875 59.125 1 26 1200 GLY B N 1
ATOM 19295 C CA . GLY B 1 1200 ? -7.035 -23.141 60.375 1 26 1200 GLY B CA 1
ATOM 19296 C C . GLY B 1 1200 ? -7.742 -21.812 60.375 1 26 1200 GLY B C 1
ATOM 19297 O O . GLY B 1 1200 ? -8.219 -21.344 59.344 1 26 1200 GLY B O 1
ATOM 19298 N N . THR B 1 1201 ? -7.863 -21.094 61.562 1 25.45 1201 THR B N 1
ATOM 19299 C CA . THR B 1 1201 ? -8.375 -19.781 61.969 1 25.45 1201 THR B CA 1
ATOM 19300 C C . THR B 1 1201 ? -7.852 -18.688 61.031 1 25.45 1201 THR B C 1
ATOM 19302 O O . THR B 1 1201 ? -6.648 -18.422 61 1 25.45 1201 THR B O 1
ATOM 19305 N N . VAL B 1 1202 ? -8.406 -18.703 59.844 1 25.33 1202 VAL B N 1
ATOM 19306 C CA . VAL B 1 1202 ? -8.016 -17.938 58.688 1 25.33 1202 VAL B CA 1
ATOM 19307 C C . VAL B 1 1202 ? -8.062 -16.438 59 1 25.33 1202 VAL B C 1
ATOM 19309 O O . VAL B 1 1202 ? -9.141 -15.875 59.219 1 25.33 1202 VAL B O 1
ATOM 19312 N N . GLN B 1 1203 ? -7.121 -15.984 59.875 1 26.36 1203 GLN B N 1
ATOM 19313 C CA . GLN B 1 1203 ? -6.852 -14.578 60.125 1 26.36 1203 GLN B CA 1
ATOM 19314 C C . GLN B 1 1203 ? -6.777 -13.797 58.812 1 26.36 1203 GLN B C 1
ATOM 19316 O O . GLN B 1 1203 ? -6.355 -14.336 57.781 1 26.36 1203 GLN B O 1
ATOM 19321 N N . GLU B 1 1204 ? -7.465 -12.594 58.656 1 28.02 1204 GLU B N 1
ATOM 19322 C CA . GLU B 1 1204 ? -7.926 -11.719 57.594 1 28.02 1204 GLU B CA 1
ATOM 19323 C C . GLU B 1 1204 ? -6.801 -11.422 56.594 1 28.02 1204 GLU B C 1
ATOM 19325 O O . GLU B 1 1204 ? -6.074 -10.438 56.75 1 28.02 1204 GLU B O 1
ATOM 19330 N N . ILE B 1 1205 ? -5.969 -12.438 56.312 1 25.92 1205 ILE B N 1
ATOM 19331 C CA . ILE B 1 1205 ? -4.688 -12.188 55.625 1 25.92 1205 ILE B CA 1
ATOM 19332 C C . ILE B 1 1205 ? -4.93 -11.648 54.219 1 25.92 1205 ILE B C 1
ATOM 19334 O O . ILE B 1 1205 ? -5.828 -12.117 53.531 1 25.92 1205 ILE B O 1
ATOM 19338 N N . GLN B 1 1206 ? -4.18 -10.555 53.812 1 27.47 1206 GLN B N 1
ATOM 19339 C CA . GLN B 1 1206 ? -4.062 -9.625 52.688 1 27.47 1206 GLN B CA 1
ATOM 19340 C C . GLN B 1 1206 ? -3.914 -10.367 51.375 1 27.47 1206 GLN B C 1
ATOM 19342 O O . GLN B 1 1206 ? -3.137 -11.312 51.281 1 27.47 1206 GLN B O 1
ATOM 19347 N N . PRO B 1 1207 ? -4.965 -10.414 50.469 1 29.98 1207 PRO B N 1
ATOM 19348 C CA . PRO B 1 1207 ? -5.238 -11.133 49.219 1 29.98 1207 PRO B CA 1
ATOM 19349 C C . PRO B 1 1207 ? -4.07 -11.086 48.25 1 29.98 1207 PRO B C 1
ATOM 19351 O O . PRO B 1 1207 ? -3.703 -10.016 47.781 1 29.98 1207 PRO B O 1
ATOM 19354 N N . ASN B 1 1208 ? -2.988 -11.914 48.594 1 28.19 1208 ASN B N 1
ATOM 19355 C CA . ASN B 1 1208 ? -1.713 -11.953 47.875 1 28.19 1208 ASN B CA 1
ATOM 19356 C C . ASN B 1 1208 ? -1.889 -12.438 46.438 1 28.19 1208 ASN B C 1
ATOM 19358 O O . ASN B 1 1208 ? -2.312 -13.57 46.219 1 28.19 1208 ASN B O 1
ATOM 19362 N N . ASN B 1 1209 ? -2.188 -11.539 45.5 1 31.2 1209 ASN B N 1
ATOM 19363 C CA . ASN B 1 1209 ? -2.266 -11.516 44.031 1 31.2 1209 ASN B CA 1
ATOM 19364 C C . ASN B 1 1209 ? -1.155 -12.352 43.406 1 31.2 1209 ASN B C 1
ATOM 19366 O O . ASN B 1 1209 ? -1.24 -12.719 42.219 1 31.2 1209 ASN B O 1
ATOM 19370 N N . TYR B 1 1210 ? -0.065 -12.727 44.156 1 30.36 1210 TYR B N 1
ATOM 19371 C CA . TYR B 1 1210 ? 1.072 -13.453 43.594 1 30.36 1210 TYR B CA 1
ATOM 19372 C C . TYR B 1 1210 ? 0.716 -14.914 43.344 1 30.36 1210 TYR B C 1
ATOM 19374 O O . TYR B 1 1210 ? 1.104 -15.492 42.312 1 30.36 1210 TYR B O 1
ATOM 19382 N N . LEU B 1 1211 ? -0.066 -15.539 44.281 1 31.36 1211 LEU B N 1
ATOM 19383 C CA . LEU B 1 1211 ? -0.29 -16.984 44.188 1 31.36 1211 LEU B CA 1
ATOM 19384 C C . LEU B 1 1211 ? -1.173 -17.328 43 1 31.36 1211 LEU B C 1
ATOM 19386 O O . LEU B 1 1211 ? -0.967 -18.344 42.344 1 31.36 1211 LEU B O 1
ATOM 19390 N N . ARG B 1 1212 ? -2.105 -16.391 42.688 1 35.16 1212 ARG B N 1
ATOM 19391 C CA . ARG B 1 1212 ? -2.967 -16.656 41.531 1 35.16 1212 ARG B CA 1
ATOM 19392 C C . ARG B 1 1212 ? -2.166 -16.672 40.25 1 35.16 1212 ARG B C 1
ATOM 19394 O O . ARG B 1 1212 ? -2.426 -17.484 39.344 1 35.16 1212 ARG B O 1
ATOM 19401 N N . ALA B 1 1213 ? -1.056 -15.961 40.188 1 35.09 1213 ALA B N 1
ATOM 19402 C CA . ALA B 1 1213 ? -0.202 -15.93 39 1 35.09 1213 ALA B CA 1
ATOM 19403 C C . ALA B 1 1213 ? 0.535 -17.25 38.812 1 35.09 1213 ALA B C 1
ATOM 19405 O O . ALA B 1 1213 ? 0.698 -17.719 37.688 1 35.09 1213 ALA B O 1
ATOM 19406 N N . LYS B 1 1214 ? 0.952 -17.938 39.906 1 35.38 1214 LYS B N 1
ATOM 19407 C CA . LYS B 1 1214 ? 1.716 -19.172 39.844 1 35.38 1214 LYS B CA 1
ATOM 19408 C C . LYS B 1 1214 ? 0.85 -20.328 39.344 1 35.38 1214 LYS B C 1
ATOM 19410 O O . LYS B 1 1214 ? 1.311 -21.156 38.562 1 35.38 1214 LYS B O 1
ATOM 19415 N N . VAL B 1 1215 ? -0.4 -20.391 39.719 1 34.94 1215 VAL B N 1
ATOM 19416 C CA . VAL B 1 1215 ? -1.256 -21.5 39.344 1 34.94 1215 VAL B CA 1
ATOM 19417 C C . VAL B 1 1215 ? -1.58 -21.422 37.844 1 34.94 1215 VAL B C 1
ATOM 19419 O O . VAL B 1 1215 ? -1.54 -22.422 37.156 1 34.94 1215 VAL B O 1
ATOM 19422 N N . TYR B 1 1216 ? -1.807 -20.188 37.344 1 34.28 1216 TYR B N 1
ATOM 19423 C CA . TYR B 1 1216 ? -2.088 -20.031 35.906 1 34.28 1216 TYR B CA 1
ATOM 19424 C C . TYR B 1 1216 ? -0.859 -20.359 35.094 1 34.28 1216 TYR B C 1
ATOM 19426 O O . TYR B 1 1216 ? -0.974 -20.969 34 1 34.28 1216 TYR B O 1
ATOM 19434 N N . HIS B 1 1217 ? 0.346 -20.141 35.562 1 36.25 1217 HIS B N 1
ATOM 19435 C CA . HIS B 1 1217 ? 1.555 -20.594 34.875 1 36.25 1217 HIS B CA 1
ATOM 19436 C C . HIS B 1 1217 ? 1.585 -22.109 34.781 1 36.25 1217 HIS B C 1
ATOM 19438 O O . HIS B 1 1217 ? 1.962 -22.656 33.75 1 36.25 1217 HIS B O 1
ATOM 19444 N N . TYR B 1 1218 ? 1.203 -22.844 35.781 1 35.22 1218 TYR B N 1
ATOM 19445 C CA . TYR B 1 1218 ? 1.199 -24.312 35.781 1 35.22 1218 TYR B CA 1
ATOM 19446 C C . TYR B 1 1218 ? 0.161 -24.859 34.812 1 35.22 1218 TYR B C 1
ATOM 19448 O O . TYR B 1 1218 ? 0.432 -25.828 34.094 1 35.22 1218 TYR B O 1
ATOM 19456 N N . ILE B 1 1219 ? -1.028 -24.281 34.75 1 35.44 1219 ILE B N 1
ATOM 19457 C CA . ILE B 1 1219 ? -2.039 -24.781 33.812 1 35.44 1219 ILE B CA 1
ATOM 19458 C C . ILE B 1 1219 ? -1.593 -24.516 32.375 1 35.44 1219 ILE B C 1
ATOM 19460 O O . ILE B 1 1219 ? -1.746 -25.391 31.516 1 35.44 1219 ILE B O 1
ATOM 19464 N N . CYS B 1 1220 ? -1.056 -23.344 32.062 1 34 1220 CYS B N 1
ATOM 19465 C CA . CYS B 1 1220 ? -0.576 -23.078 30.719 1 34 1220 CYS B CA 1
ATOM 19466 C C . CYS B 1 1220 ? 0.61 -23.969 30.375 1 34 1220 CYS B C 1
ATOM 19468 O O . CYS B 1 1220 ? 0.731 -24.438 29.25 1 34 1220 CYS B O 1
ATOM 19470 N N . ASN B 1 1221 ? 1.571 -24.25 31.281 1 32.66 1221 ASN B N 1
ATOM 19471 C CA . ASN B 1 1221 ? 2.674 -25.156 30.984 1 32.66 1221 ASN B CA 1
ATOM 19472 C C . ASN B 1 1221 ? 2.195 -26.609 30.859 1 32.66 1221 ASN B C 1
ATOM 19474 O O . ASN B 1 1221 ? 2.75 -27.391 30.094 1 32.66 1221 ASN B O 1
ATOM 19478 N N . ARG B 1 1222 ? 1.309 -27.141 31.688 1 32.81 1222 ARG B N 1
ATOM 19479 C CA . ARG B 1 1222 ? 0.898 -28.531 31.562 1 32.81 1222 ARG B CA 1
ATOM 19480 C C . ARG B 1 1222 ? 0.079 -28.75 30.297 1 32.81 1222 ARG B C 1
ATOM 19482 O O . ARG B 1 1222 ? 0.131 -29.828 29.688 1 32.81 1222 ARG B O 1
ATOM 19489 N N . ASN B 1 1223 ? -0.761 -27.859 29.875 1 32.28 1223 ASN B N 1
ATOM 19490 C CA . ASN B 1 1223 ? -1.398 -28.109 28.578 1 32.28 1223 ASN B CA 1
ATOM 19491 C C . ASN B 1 1223 ? -0.405 -27.969 27.438 1 32.28 1223 ASN B C 1
ATOM 19493 O O . ASN B 1 1223 ? -0.704 -28.359 26.297 1 32.28 1223 ASN B O 1
ATOM 19497 N N . MET B 1 1224 ? 0.699 -27.297 27.578 1 28.81 1224 MET B N 1
ATOM 19498 C CA . MET B 1 1224 ? 1.76 -27.406 26.578 1 28.81 1224 MET B CA 1
ATOM 19499 C C . MET B 1 1224 ? 2.355 -28.812 26.562 1 28.81 1224 MET B C 1
ATOM 19501 O O . MET B 1 1224 ? 2.902 -29.25 25.547 1 28.81 1224 MET B O 1
ATOM 19505 N N . LEU B 1 1225 ? 2.443 -29.531 27.656 1 28.28 1225 LEU B N 1
ATOM 19506 C CA . LEU B 1 1225 ? 3.018 -30.875 27.594 1 28.28 1225 LEU B CA 1
ATOM 19507 C C . LEU B 1 1225 ? 2.053 -31.859 26.938 1 28.28 1225 LEU B C 1
ATOM 19509 O O . LEU B 1 1225 ? 2.479 -32.875 26.375 1 28.28 1225 LEU B O 1
ATOM 19513 N N . ALA B 1 1226 ? 0.725 -31.766 27.062 1 29.28 1226 ALA B N 1
ATOM 19514 C CA . ALA B 1 1226 ? -0.111 -32.812 26.484 1 29.28 1226 ALA B CA 1
ATOM 19515 C C . ALA B 1 1226 ? -0.144 -32.719 24.969 1 29.28 1226 ALA B C 1
ATOM 19517 O O . ALA B 1 1226 ? -0.629 -33.625 24.281 1 29.28 1226 ALA B O 1
ATOM 19518 N N . CYS B 1 1227 ? -0.026 -31.547 24.406 1 24.98 1227 CYS B N 1
ATOM 19519 C CA . CYS B 1 1227 ? -0.12 -31.641 22.953 1 24.98 1227 CYS B CA 1
ATOM 19520 C C . CYS B 1 1227 ? 1.134 -32.281 22.359 1 24.98 1227 CYS B C 1
ATOM 19522 O O . CYS B 1 1227 ? 1.313 -32.281 21.141 1 24.98 1227 CYS B O 1
ATOM 19524 N N . ARG B 1 1228 ? 2.217 -32.594 23.125 1 26.34 1228 ARG B N 1
ATOM 19525 C CA . ARG B 1 1228 ? 3.246 -33.406 22.484 1 26.34 1228 ARG B CA 1
ATOM 19526 C C . ARG B 1 1228 ? 2.76 -34.812 22.25 1 26.34 1228 ARG B C 1
ATOM 19528 O O . ARG B 1 1228 ? 3.439 -35.625 21.609 1 26.34 1228 ARG B O 1
ATOM 19535 N N . ASP B 1 1229 ? 1.639 -35.312 23.047 1 21.69 1229 ASP B N 1
ATOM 19536 C CA . ASP B 1 1229 ? 1.307 -36.656 22.562 1 21.69 1229 ASP B CA 1
ATOM 19537 C C . ASP B 1 1229 ? 0.372 -36.594 21.344 1 21.69 1229 ASP B C 1
ATOM 19539 O O . ASP B 1 1229 ? -0.594 -35.812 21.359 1 21.69 1229 ASP B O 1
#

Radius of gyration: 61.43 Å; Cα contacts (8 Å, |Δi|>4): 2649; chains: 2; bounding box: 97×192×149 Å

Foldseek 3Di:
DPPPPDPPDQPLPDPVVVVLVVQLQPPDPVSLLVSLVVLLVSLDDPDLVSSLVNLQSVLVVLVVVCVVDDDVSSLVSSLSSLLSSLLDPSCLVYPSNVSSLVVLLVQCQPPDPVSNVSSLVSLVVSCVSVVHQLLLSCQQVVLVLVQVQLVCCPPGVSSLQSSCVSNVHGSLVSLLVNLLRHVQVCLVVVPQVSLVVNCVSVVHDSLVSCLVNVQSNVLSCLLPPDPPDPDPVVSSCVRNVDCPPDPLVSCLVNVLSNVLVLLLQCLPPPVSSNVSSVVVPPPDPRNCCSLPVPVVDDDDPDSQQVSCLQNVLVNLLVLLCVLQPPSNHHPVSNLSSLSSLLVSLVSNALSCLLVVLSLVLSLLSNVVDLSNLVSSLSSLQSNCVRYALVSCLVCVQVVVLSVVVCCVVDDPVSNLSVLVSLCCNQPVHPCNVVSLLLHLAQDDPDPSCVVVNVSSVVVVVPDDLLSNLLSLLVCCPALAPSSNLSSLVSNLVSLQVCLVVQLVQLPDPDRDLSVLVSLLSLLQSLLQCLPPDLSSNLSSLLSLLSNFQFACVSHPNDLPLQPPLFLVLQCDDPVSVLVVLLVCLQPPLLSNLSHDSDSVLNLLSLQLLLVSCVLNVQAPDPPPPPPCVVVSVVSLVVHDPVSCSHCVSSRHHDRDDDADDDDDDDPPNLVVDPALLVNLLNLLQNLLCQADDPSSSVSSSSCNSNSVVGNSVVSLNCRLSSLLRNLLVVDPVSLVRVLRNLLCLLQPPPDDLPDLRSLVNLLSSVSSLVSLVVSLVVLVVVLVVLVVVCVPDPPDVVSVVVSVSSVVSSCSSVVSSVVDQLCSNLVSCVSNLVLVSSLVSLVVVLVVCVVPDDLVVCQVSLLVNLVSCLSVLPLVVNVVSVVSHDDDDLVSVLSNCVSLQVLVVNLVSLVVVCVVPVPDVVSVLSNLVSCVSLVVLVVSLVVLVVVCVVDVPPCQSSLLSQLLSCLLVVPQVSNVVSLVDHYDDDLSNLLSQLLNCLVVVPVVSNVVSLSVSSSVLSSQSSSCSSPGCVSSSLSSNSSNLSSLSVVLSVLVVPVDPDPVVNVVVVVVSVSSLVSSLVSHDLALVSNVVSLSSVLSSCVPPDLQVNLVSLQVNLVRCVVSVNLSSSVVSLVSSVVSVHPCSLVSVLVSCVVVVVNVVSVVSVVVSVVVVVVPPDPPPPDVPPVPPDPVVVVVVVPPPPPDPPPPDDPPPVVVVVVVVVVVVVVVVVVVD/DPPPPDDVDQPLPDPVLVVLLVQLQPPDPVSLLVSLVVLLVSLDDPDLVSSLVNLQSVLVVLVVVCVVDDDVSSLVSSLSSLLSSLLDPSCLVYPSNVSSLVVLLVQCQPPDPVSNVSSLVSLVVSCVSVVHQLLLSCQAVVLVQVQVQLVCCPVGVSSLQSSCVSNVHGSLVSLLVNLLRHVQVCLVVVPQVSLVVNCVSVVHDSLVSCLVNLQSNVLSCLLPPDPPDPDPVVSSCVRNVDCPPDPLVSCLVNVLSNVLVLLLQCLPPPVSSNVSSVVVPPPDPRNLCSLPVPVVDDDDPDSQQVSCLQNVLVNLLVLQCVLQVPSNHHPVSNLSSLSSLLVSLVSNALSCLLVVLSLVLSLLSNVVDVSNLVSSLSSLQSNCVRYALVSCLVCVQVVVLSVVVCCVVDDPVSNLSVLVSLCCNQPVHPCNVVSLLLHLAQDDPDPSCVVVNVSSVVVVVPDDLLSNLLSLLVCCPALAPSSNLSSLVSNLVSLQVCLVVQLVQLPDPDRDLSVLVSLLSLLQSLLQCLVPDLSSNLSSLLSLLSNFQFACVSHPNDLPLQPPLFLVLQCDDLVSVLVVLLVCLQPPLLSNLSHDSDSVLNLLSLQLLLVSCVLNVQAPDPPPPVPCVVVSVVSLVVRDPVSCSHSVSSRHHDRDDDADDDDDDDPPNLVVDPALLVNLLNLLQNLLCQADDPSSSVSSSSCNSNSVVGPSVVSLNCRLSSLLRNLLVVDPVSLVRVLRNLLCLLQPPPDDLPDLRSLVNLLSSVSSVVSLVVSLVVLVVVLVVLVVVCVPDPPDVVSVVVSVSSVVSSVSSVVSSVVDQLCSNLVSCVSNLVLVSSLVSLVVVLVVCVVPDDLVVCQVSLLVNLVSCLSVLPLVVNVVSVVSHDDDDLVSVLSNCVSLQVLVVNLVSLVVVCVVPVPDVVSVLSNLVSCVSLVVLVVSLVVLVVVCVVDVPPCQSSLLSQLLSCLLVLPQVSNVVSLVDHYDDDLSNLLSQLLNCLVVVPVVVNVVSLSVSSSVLSSQSSSCSSPGCVSSSLSSNSSNLSSLSVVLSVLVVPVDPDPVVNVVVVVVSVSSLVSSLSSHDLALVSNVVSLSSVLSSCVPPDLQVNLVSLQVNLVRCVVSVNLSSSVVSLVSSVVSVHPCSLVSVLVSCVVVVVNVVSVVSVVVSVVVVVVPPDPPPPPVPPVPPDPVVVVVVVPPPPPDPPDPDDPPPVVVSVVVVVVVVVVVVVVVD

pLDDT: mean 78.18, std 15.74, range [21.69, 96.5]

InterPro domains:
  IPR003151 PIK-related kinase, FAT [PF02259] (962-1164)
  IPR011990 Tetratricopeptide-like helical domain superfamily [G3DSA:1.25.40.10] (794-981)
  IPR011990 Tetratricopeptide-like helical domain superfamily [SSF48452] (892-963)
  IPR012993 UME domain [PF08064] (307-405)
  IPR012993 UME domain [SM00802] (304-408)
  IPR014009 PIK-related kinase, FAT domain [PS51189] (824-1229)
  IPR016024 Armadillo-type fold [SSF48371] (13-553)
  IPR050517 DNA Damage Response and Repair Kinase [PTHR11139] (16-1166)
  IPR056802 Serine/threonine-protein kinase ATR-like, M-HEAT region [PF25030] (664-897)

Secondary structure (DSSP, 8-state):
-------S--GGG-HHHHHHHHGGG-S-HHHHHHHHHHHHHHH--SSHHHHHHHHHHHHHHHHHHHHH---HHHHHHHHHHHHHHHHSHHHHHSTHHHHHHHHHHHHTT-S-HHHHHHHHHHHHHHHHHTT--HHHHHHTTHHHHHHHHHHTTTT-HHHHHHHHHHTTS-HHHHHHHTHHHHHHHHHHTT-HHHHHHHHHHHTS-HHHHHHHTHHHHHHHHHHT--TTPPPHHHHHHHHH------HHHHHHHTHHHHHHHHHHGGG-S-HHHHHHHHHTTTS-HHHHHHH-GGGGS---S-HHHHHHHHHHHHHHHHHHHHHH--S---HHHHHHHHHHHHHHHHHHGGGGGGGHHHHHHHHHHHTTSGGGHHHHHHHHHHHHHHS-HHHHHHHHHHHHHHHHHHGGG--HHHHHHHHHHHHIIIIISTTHHHHHHT--SPPP--GGGHHHHHHHHHHHHHS-HHHHHHHHHHGGG-S-HHHHHHHHHHHHHHHHHTHHHHHHHHHSSS--THHHHHHHHHHHHHHHHTTT-HHHHHHHHHHHHHH----TTTS-----SS-SS-TT----SHHHHHHHHHHHIIIIIHHHHHH---HHHHHHHHHHHHHHHHHHT--S--TT--TTHHHHHHHHHTS-HHHHHHHGGGTT-----PPP-PPPPPSPSGGG-SSHHHHHHHHHHHHHHT-SSHHHHHHHHTTHHHHHHT-HHHHHHHHHHHHHHHHHTT-HHHHHHHHHHHHHHHT--SS-TT-HHHHHHHHHHHHHHHHHHHHHHHHHHHHHHHHHHHHHS---HHHHHHHHHHHHHHHHHHHHHHTS-HHHHHHHHHHTT-HHHHHHHHHHHHHHHHTTS-HHHHHHHHHHHHHHHHHTT-HHHHHHHHTT-SS--HHHHHHHHHHHT-HHHHHHHHHHHHHH-TT-HHHHHHHHHHHHHHT-HHHHHHHHHHHHHH--SS-HHHHHHHHHHHHHHT-HHHHHHHHHS----SHHHHHHHHHHHHHTT-HHHHHHHHHHHHHHHHHHHHHHTTT-TTTTHHHHHHHHHHHHHHHHHHHHHH--S-HHHHHHHHHHHHHHHHHHHHHS-S-HHHHHHHHHHHHHHHTTT-HHHHHHHHHHHHHHHHHHT-HHHHHHHHHHHHHTT-TTHHHHHHHHHHHTT-HHHHHHHHHHHHHHHHHS-S---S----TTS-HHHHHHHH-----S--------THHHHHHHHHHHHHHHHHTT-/-TT----S--GGG-HHHHHHHHGGG-S-HHHHHHHHHHHHHHH--SSHHHHHHHHHHHHHHHHHHHHH---HHHHHHHHHHHHHHHHSHHHHHSTHHHHHHHHHHHGGG-S-HHHHHHHHHHHHHHHHHTT--HHHHHHTTHHHHHHHHHHTTTT-HHHHHHHHHHTTS-HHHHHHHTHHHHHHHHHHTT-HHHHHHHHHHHTS-HHHHHHHTHHHHHHHHHHT--TTPPPHHHHHHHHH------HHHHHHHTHHHHHHHHHHGGG-S-HHHHHHHHHTTTS-HHHHHHH-GGGGS---S-HHHHHHHHHHHHHHHHHHHHHH--S---HHHHHHHHHHHHHHHHHHGGGGGGGHHHHHHHHHHHTTSGGGHHHHHHHHHHHHHHS-HHHHHHHHHHHHHHHHHHGGG--HHHHHHHHHHHHIIIIISTTHHHHHHT--SPPP--GGGHHHHHHHHHHHHHS-HHHHHHHHHHGGG-S-HHHHHHHHHHHHHHHHHTHHHHHHHHHSSS--THHHHHHHHHHHHHHHTTTT-HHHHHHHHHHHHHH----TTTS-----SS-SS-TT----SHHHHHHHHHHHIIIIIHHHHHH---HHHHHHHHHHHHHHHHHHT--S--TT--TTHHHHHHHHHTS-HHHHHHHGGGTT-----PPP-PPPPPSPSGGG-SSHHHHHHHHHHHHHHT-SSHHHHHHHHTTHHHHHHT-HHHHHHHHHHHHHHHHHTT-HHHHHHHHHHHHHHHT--SS-TT-HHHHHHHHHHHHHHHHHHHHHHHHHHHHHHHHHHHHHS---HHHHHHHHHHHHHHHHHHHHHHTS-HHHHHHHHHHTT-HHHHHHHHHHHHHHHHTTS-HHHHHHHHHHHHHHHHHTT-HHHHHHHHTT-SS--HHHHHHHHHHHT-HHHHHHHHHHHHHH-TT-HHHHHHHHHHHHHHT-HHHHHHHHHHHHHH--SS-HHHHHHHHHHHHHHT-HHHHHHHHHS----SHHHHHHHHHHHHHTT-HHHHHHHHHHHHHHHHHHHHHHTTT-TTTTHHHHHHHHHHHHHHHHHHHHHH--S-HHHHHHHHHHHHHHHHHHHHHS-S-HHHHHHHHHHHHHHHTTT-HHHHHHHHHHHHHHHHHHT-HHHHHHHHHHHHHTT-TTHHHHHHHHHHHTT-HHHHHHHHHHHHHHHHHS-S---S----TTS-HHHHHHHH-----S--------HHHHHHHHHHHHHHHHHHTT-

Nearest PDB structures (foldseek):
  6z2w-assembly1_E  TM=7.960E-01  e=2.774E-26  Saccharomyces cerevisiae S288C
  7uxh-assembly1_C  TM=3.166E-01  e=1.439E-14  Homo sapiens
  6bcx-assembly1_B  TM=2.965E-01  e=5.257E-15  Homo sapiens
  6bcu-assembly1_B  TM=3.337E-01  e=7.803E-14  Homo sapiens
  6sb2-assembly1_B  TM=2.991E-01  e=1.786E-14  Homo sapiens

Solvent-accessible surface area (backbone atoms only — not comparable to full-atom values): 132800 Å² total; per-residue (Å²): 127,80,73,63,76,71,66,92,68,62,60,75,80,40,74,61,49,61,56,51,58,59,35,40,67,46,91,50,66,70,55,18,57,52,36,39,52,47,52,48,56,64,37,60,48,94,51,66,69,59,21,40,51,32,47,43,54,50,49,52,52,49,50,53,48,58,74,72,52,82,50,67,69,35,48,52,35,47,48,53,31,45,34,56,46,48,46,33,73,56,28,62,77,35,77,45,33,56,58,46,50,50,52,40,53,56,36,44,58,44,87,50,62,70,53,18,54,46,28,53,50,34,54,55,47,30,19,57,62,67,74,38,54,52,48,55,60,48,36,56,50,39,54,60,50,47,39,52,28,58,72,27,46,83,82,42,46,60,32,34,51,49,52,16,49,53,54,75,41,52,56,40,54,44,51,63,73,39,42,74,57,40,47,32,60,36,57,74,69,64,43,60,70,59,48,48,50,51,19,59,60,57,72,50,57,51,44,55,56,46,61,70,40,38,24,54,29,50,41,48,50,62,70,66,60,54,99,88,60,76,57,66,58,57,54,50,32,68,68,40,75,47,87,75,88,45,65,53,57,55,44,52,74,27,38,66,54,25,51,41,52,47,45,42,40,53,22,43,87,51,60,69,55,23,46,50,57,58,52,49,56,77,73,42,62,62,58,48,44,45,76,34,67,75,60,80,58,83,81,78,76,76,61,58,43,62,55,45,61,73,49,39,63,60,39,51,50,52,48,35,50,58,62,65,44,80,63,60,63,28,65,66,54,46,52,20,40,40,37,12,48,34,50,48,50,61,60,30,35,59,67,44,64,49,48,42,59,62,52,50,41,40,51,55,59,40,59,76,40,79,86,42,43,62,54,44,52,50,30,51,46,53,48,60,70,36,41,54,65,69,58,41,54,71,44,42,49,54,50,51,42,61,51,57,69,46,51,84,78,48,54,72,72,51,44,51,54,50,44,50,46,49,44,45,54,47,65,69,35,92,58,10,71,68,41,56,75,56,52,58,64,81,69,63,96,42,82,85,35,46,70,62,37,52,54,50,50,57,55,54,72,72,49,57,69,67,58,53,44,44,54,22,43,64,37,45,74,43,54,32,66,67,46,23,44,43,15,48,53,42,36,38,53,52,44,64,74,41,37,65,61,52,45,52,35,59,70,35,92,70,54,61,75,60,54,38,52,45,54,38,46,40,32,52,43,22,42,73,28,51,86,76,40,60,67,51,23,40,50,39,44,50,40,45,10,57,75,33,36,66,23,63,87,78,46,75,48,74,42,72,62,62,59,93,78,36,53,85,68,62,71,80,44,72,67,39,43,43,54,48,52,51,48,41,41,64,70,47,50,51,48,44,45,60,16,44,78,46,64,69,58,33,51,42,43,49,33,34,51,29,53,50,36,47,70,66,61,51,57,69,80,76,78,79,66,61,83,63,44,62,60,52,51,52,56,57,65,67,47,53,68,74,52,45,45,61,48,51,63,34,50,72,53,85,67,81,79,80,74,71,88,72,76,88,81,63,82,50,53,66,84,75,40,87,45,50,66,56,34,52,41,51,56,33,54,55,42,29,73,61,32,58,54,68,72,56,22,55,58,51,51,51,46,47,53,45,35,72,75,59,42,57,70,59,40,62,62,46,35,47,59,38,52,52,38,30,50,69,60,70,43,66,69,62,40,48,48,52,50,46,37,55,48,53,60,43,61,64,73,78,63,63,73,77,43,70,44,59,48,53,48,46,47,52,49,48,52,38,51,49,42,54,51,50,33,47,52,53,50,49,53,50,47,51,52,49,52,53,47,49,72,72,40,85,82,50,73,67,62,51,52,51,51,51,49,52,51,49,51,48,49,50,55,49,54,55,56,64,68,53,54,39,60,48,54,13,53,38,23,48,58,61,65,35,44,70,60,16,47,55,30,36,51,54,42,46,58,61,41,63,80,73,52,55,75,72,63,45,46,61,54,49,52,52,50,40,53,47,28,50,74,61,68,36,49,66,62,31,57,56,55,53,70,73,46,86,73,74,47,73,67,55,50,33,53,51,24,53,56,54,40,39,36,69,62,24,34,46,50,32,41,55,50,32,67,77,43,74,84,45,61,70,48,52,53,50,37,48,49,27,29,53,68,47,65,32,39,65,61,40,49,31,31,51,45,12,46,48,71,76,52,72,72,92,49,26,70,59,28,42,53,42,21,43,38,21,45,68,70,62,39,60,73,60,26,55,53,35,69,71,42,73,52,58,88,47,71,57,50,45,50,38,51,42,53,54,30,59,77,67,68,40,65,69,59,38,55,51,49,52,52,50,52,42,50,67,44,42,63,52,42,26,58,18,39,58,56,33,59,72,68,25,40,67,57,37,39,51,33,20,50,51,39,54,52,52,52,50,51,52,45,64,69,61,55,59,94,47,67,66,63,44,52,54,52,50,51,52,51,48,51,48,50,52,44,52,56,67,37,28,55,95,41,48,83,66,42,46,61,53,49,49,52,50,42,48,74,33,61,85,74,40,63,64,60,42,14,52,47,27,42,51,49,17,52,39,24,45,75,66,52,22,50,69,33,15,51,41,26,42,53,54,9,48,74,48,64,40,79,71,40,61,57,53,51,27,53,50,31,40,72,72,68,40,47,69,60,19,52,48,51,55,50,49,52,55,52,50,59,63,69,56,72,72,78,74,69,78,57,84,63,60,76,82,65,54,72,66,64,56,46,53,68,64,58,69,67,77,76,67,88,75,68,92,68,78,86,63,72,64,59,64,54,55,54,56,52,50,55,59,52,53,61,59,56,55,70,74,105,130,78,74,61,78,70,63,93,68,60,60,77,79,41,72,61,48,61,58,51,59,57,36,39,65,47,92,50,66,69,53,17,56,50,38,39,52,49,52,49,56,63,38,60,49,93,51,65,70,60,23,40,51,31,48,41,54,48,50,52,50,51,50,52,48,58,74,71,51,81,50,68,68,35,48,54,34,46,50,53,31,47,34,55,46,48,47,33,69,57,30,62,77,37,77,45,34,57,56,47,49,48,52,39,53,59,37,42,58,43,88,51,63,69,52,17,54,48,28,53,49,34,56,54,46,32,19,56,63,68,73,38,54,51,50,58,61,45,37,56,50,38,56,62,51,47,37,53,30,58,72,26,46,82,83,43,45,60,31,34,49,48,53,16,50,52,54,76,40,53,55,38,54,43,52,61,72,40,40,74,55,40,48,32,61,36,58,72,68,66,44,60,68,60,47,46,51,51,21,59,60,55,71,50,59,53,42,56,57,47,60,71,39,38,24,54,28,52,40,49,49,62,70,67,61,54,99,87,60,75,57,68,58,58,52,49,32,68,70,40,75,44,85,74,87,46,65,52,57,56,45,52,73,27,37,66,54,24,51,43,53,46,46,43,39,52,22,42,85,50,60,68,56,22,45,52,56,58,49,48,56,78,74,42,62,62,59,49,42,46,76,34,68,75,58,79,56,82,83,77,74,78,62,56,42,62,57,44,62,71,48,39,63,61,40,50,51,50,48,36,49,57,60,64,43,79,63,60,63,27,66,68,57,47,53,20,39,41,38,13,50,35,50,47,49,62,59,29,34,59,67,43,63,50,47,42,57,61,52,50,40,38,52,55,59,41,58,75,39,79,86,40,42,64,54,46,52,51,30,50,46,53,51,61,69,38,40,53,64,70,58,41,53,73,44,42,48,54,49,50,42,62,53,57,69,47,52,84,78,48,54,71,71,50,45,53,54,50,44,50,46,49,45,45,54,47,64,69,35,91,58,9,70,67,42,55,73,57,51,57,64,80,70,62,95,43,82,87,34,45,71,62,37,52,55,49,49,58,54,53,73,72,49,58,68,68,59,52,44,43,54,22,43,63,38,44,74,44,54,31,66,68,45,24,44,42,14,47,53,42,36,38,52,51,44,64,73,40,36,63,60,52,45,52,36,59,71,35,92,72,52,62,75,60,54,38,50,44,54,37,46,40,30,50,43,22,41,74,27,51,89,76,40,61,68,51,23,40,50,36,45,49,40,44,10,57,74,33,36,65,21,64,88,79,46,76,48,73,40,74,63,62,59,96,78,35,53,84,68,63,72,81,44,73,67,40,43,43,53,47,51,52,48,41,40,65,69,47,50,49,48,45,45,60,15,44,78,46,63,70,57,32,52,42,43,49,32,34,51,30,53,50,35,47,71,66,61,52,56,68,81,74,78,80,65,60,83,62,44,62,62,51,51,53,57,58,63,66,47,53,70,73,54,44,44,62,47,53,63,35,49,73,52,84,67,82,79,80,74,72,88,73,76,87,81,63,80,50,53,66,86,76,41,88,44,48,67,57,34,51,39,52,54,36,53,54,42,28,72,59,31,59,55,68,72,58,22,53,58,51,50,51,47,46,55,44,34,71,76,58,42,56,68,59,41,62,62,45,35,47,59,37,51,53,36,30,50,68,60,70,42,64,70,62,41,48,50,52,49,46,36,54,48,52,61,44,62,64,75,79,65,65,74,76,43,68,43,60,51,52,47,47,48,53,49,48,52,36,51,48,41,54,51,50,32,46,53,55,50,48,53,50,48,52,54,48,52,55,48,51,71,74,40,86,82,51,71,66,63,52,51,51,52,51,48,53,50,50,51,48,49,49,54,48,55,56,55,64,68,54,55,38,61,49,54,13,54,38,23,49,59,60,64,35,45,72,57,16,47,56,30,37,51,54,42,48,58,61,40,63,79,71,52,55,76,73,64,45,48,61,54,49,51,52,52,40,53,47,28,49,74,62,68,36,50,66,62,31,57,55,54,52,68,75,48,89,74,74,48,71,68,54,50,33,54,51,25,53,57,55,39,39,36,69,61,25,34,46,47,32,41,54,50,33,69,77,42,73,83,44,60,69,50,51,53,50,35,48,50,27,30,53,68,46,66,31,38,64,60,41,50,31,31,53,45,13,45,49,72,78,53,72,72,91,47,28,71,59,28,42,53,43,23,43,39,21,45,67,70,64,39,61,72,59,27,54,53,36,69,71,42,73,53,58,88,47,71,58,50,46,50,38,52,41,52,52,29,59,76,67,68,39,66,68,60,38,55,50,49,53,52,50,52,43,51,68,42,42,62,53,40,26,57,18,39,58,58,33,58,71,71,24,40,66,57,36,41,50,32,21,50,52,38,52,52,51,52,51,50,52,46,63,69,61,55,60,96,47,66,67,63,44,52,54,52,49,51,52,50,48,50,48,51,51,44,50,58,68,37,28,54,96,40,50,84,65,43,48,60,53,49,49,52,50,41,48,73,34,61,87,76,41,64,62,59,43,14,51,50,27,41,50,49,16,51,40,24,45,73,66,52,22,52,69,35,15,50,41,26,39,52,53,9,49,74,49,64,40,78,70,40,60,58,54,50,26,53,50,30,40,73,72,66,41,47,67,59,20,53,47,53,55,50,46,53,54,49,49,59,62,68,55,72,72,78,74,69,77,56,83,62,58,76,83,65,56,71,68,62,58,45,55,67,64,59,70,66,78,76,62,90,75,65,93,67,79,87,64,73,64,61,63,55,55,54,53,50,50,54,58,51,52,60,59,56,57,70,74,105

Organism: Batrachochytrium dendrobatidis (strain JAM81 / FGSC 10211) (NCBI:txid684364)

Sequence (2458 aa):
MVHSTCDNHSVLNSPCREFLLTFLSHSAKDVRLRASRVILYFAQTPDKTICIQNITVLSEQVLRLARTHTSPTFGDSFITLCGYISKSKYAFESECQVTLLTLLVEYLGNPNLFLRSKAYVEICDVAKSHQLTLTELLQENLEGWSQFAVANLKTNPIISKLLAQLNGVTLGQFLSATLSYTLPPLILNEDLPLIQTIASIIKRKHQAIIIESCGDIIAYLLMHYQPGDKNILERFNAMSTNQITSIHQLLFSCRLTLITNLTMELGNTDESLRIQVILLKPNHALISSVLYPDLNTGATSEPTSGFMTTFILAIILKINEIIISEKRRPLSYKTKSLASLCELIRLCGPAISSFVPQVVGVLQSALESTILYTETLHCWNMLFRQLNSQELASIFGQAAVILLQIESACSTPQRELMVNLFTFALIDSSHGASLIGNLIGTIPKRQEWTRVYNLVQEHRSQTDIWTQMWLAASSLSNENAIVVQHALERLLSLLSEHSLSINASILDERTNPLLPQIIQQLFETCRIYNSSTPNISSLCCECLGVIGAPDPTTINVVLEADGHFGPKWDIVSKNDAIVFVCSLIEKQLAPSFRATHSTKIQGYLAFTIQELLTYCGFTPDNPKEMEHRDYLQQRWSRFPKSIINTIQPLVGAKYSAVPPLLPPCVYPIFAKCTDVREWIEMFSLDTFSKMQPDYLRIVFQMFSNLIHEGEINLAQLLLPHAVLNVLLSKHRLNSNDMLCEILAVLRDESVPVQSEKYRLCVQVVFKLIDHLTKWIRLKRIHLAKQRNLVARKARSAMSLSLLEELESQIAIVEDWLAQIPQVVTAQASLGCNAYARALMHYEQHVRVIRNSSAIVEMQSAYAELQRIYAQLEDPDSLQGISTLVLSPTLDQQILTHENVGRWADAQTCYELALQIDPENQDYQLGLLRCLQHLGHYETLLTHINGILERNPKDMHALHTQGIEAAWRLGDWPLLERFLSLPHKPGFQTYIGQLLLSINSRQDDTVADLLSQARASMTAFIAAASMESYQRGYDSVLQLSMLNELETMYSFIKNSSNDANTQMVDISKLFQSWDMRLKITFPSYRQREPILSLRRVLLSEYISKENGQLWLQTAKDARKAGYFQTAYGATLHAMHFKVPQVIVEQAKLLWTFGQRHQAIWELERAREKDHTDGGSLSNPVSFPGVSQSQMRTISAVGIKGTVQEIQPNNYLRAKVYHYICNRNMLACRDMVHSTCDNHSVLNSPCREFLLTFLSHSAKDVRLRASRVILYFAQTPDKTICIQNITVLSEQVLRLARTHTSPTFGDSFITLCGYISKSKYAFESECQVTLLTLLVEYLGNPNLFLRSKAYVEICDVAKSHQLTLTELLQENLEGWSQFAVANLKTNPIISKLLAQLNGVTLGQFLSATLSYTLPPLILNEDLPLIQTIASIIKRKHQAIIIESCGDIIAYLLMHYQPGDKNILERFNAMSTNQITSIHQLLFSCRLTLITNLTMELGNTDESLRIQVILLKPNHALISSVLYPDLNTGATSEPTSGFMTTFILAIILKINEIIISEKRRPLSYKTKSLASLCELIRLCGPAISSFVPQVVGVLQSALESTILYTETLHCWNMLFRQLNSQELASIFGQAAVILLQIESACSTPQRELMVNLFTFALIDSSHGASLIGNLIGTIPKRQEWTRVYNLVQEHRSQTDIWTQMWLAASSLSNENAIVVQHALERLLSLLSEHSLSINASILDERTNPLLPQIIQQLFETCRIYNSSTPNISSLCCECLGVIGAPDPTTINVVLEADGHFGPKWDIVSKNDAIVFVCSLIEKQLAPSFRATHSTKIQGYLAFTIQELLTYCGFTPDNPKEMEHRDYLQQRWSRFPKSIINTIQPLVGAKYSAVPPLLPPCVYPIFAKCTDVREWIEMFSLDTFSKMQPDYLRIVFQMFSNLIHEGEINLAQLLLPHAVLNVLLSKHRLNSNDMLCEILAVLRDESVPVQSEKYRLCVQVVFKLIDHLTKWIRLKRIHLAKQRNLVARKARSAMSLSLLEELESQIAIVEDWLAQIPQVVTAQASLGCNAYARALMHYEQHVRVIRNSSAIVEMQSAYAELQRIYAQLEDPDSLQGISTLVLSPTLDQQILTHENVGRWADAQTCYELALQIDPENQDYQLGLLRCLQHLGHYETLLTHINGILERNPKDMHALHTQGIEAAWRLGDWPLLERFLSLPHKPGFQTYIGQLLLSINSRQDDTVADLLSQARASMTAFIAAASMESYQRGYDSVLQLSMLNELETMYSFIKNSSNDANTQMVDISKLFQSWDMRLKITFPSYRQREPILSLRRVLLSEYISKENGQLWLQTAKDARKAGYFQTAYGATLHAMHFKVPQVIVEQAKLLWTFGQRHQAIWELERAREKDHTDGGSLSNPVSFPGVSQSQMRTISAVGIKGTVQEIQPNNYLRAKVYHYICNRNMLACRD